Protein 7VF2 (pdb70)

Solvent-accessible surface area: 70330 Å² total; per-residue (Å²): 88,37,86,25,101,50,86,26,88,112,69,111,6,59,73,31,109,85,37,51,30,6,28,74,10,72,4,38,34,14,22,38,93,8,137,116,103,16,118,70,168,58,20,41,38,1,65,110,13,2,76,80,0,36,108,21,0,82,114,25,115,146,61,62,27,26,126,0,0,53,4,0,84,77,0,33,90,18,0,74,89,0,1,0,37,7,55,47,95,118,72,78,73,80,0,10,19,28,0,6,82,5,0,29,59,0,4,60,36,85,6,0,15,153,9,72,97,70,16,0,8,70,0,0,51,4,0,2,96,0,0,26,18,0,0,82,2,7,53,100,0,0,49,24,0,17,142,46,20,0,16,47,14,0,4,105,0,1,61,23,111,76,7,0,0,3,2,26,5,10,0,1,64,0,0,19,10,0,0,10,8,11,58,0,0,98,35,0,5,158,29,115,148,156,94,103,6,2,0,37,34,0,0,63,2,2,31,90,120,25,18,2,4,1,2,27,5,0,11,6,0,0,6,4,1,0,0,10,0,0,0,26,11,1,36,124,7,0,49,74,1,0,87,107,45,50,133,82,68,80,40,37,1,30,47,1,8,0,0,0,54,5,0,50,50,0,0,62,9,0,41,54,30,0,12,13,33,23,29,55,3,2,16,1,78,0,69,24,7,32,43,113,128,64,81,73,6,33,27,19,0,2,24,0,0,52,43,15,20,0,1,2,1,0,1,1,1,3,12,0,56,54,0,3,19,2,40,13,0,29,107,5,0,23,49,0,0,88,45,0,0,83,42,8,59,0,0,8,0,0,0,23,11,69,50,1,0,25,15,0,8,71,0,0,21,16,11,20,65,21,19,98,119,117,27,168,36,48,63,61,61,123,67,59,27,2,0,29,30,0,8,1,0,0,0,0,0,5,0,0,2,41,0,21,19,10,19,108,100,20,94,86,68,141,91,121,45,51,96,68,3,6,16,14,0,0,31,0,0,2,2,0,30,55,78,37,0,17,54,0,0,0,24,0,0,7,24,111,124,0,1,58,0,0,0,25,0,0,68,84,22,18,171,94,3,117,1,43,50,126,106,40,47,6,0,0,1,4,0,0,2,15,0,0,13,7,0,3,8,17,5,45,59,4,85,5,1,86,78,5,7,60,24,0,24,134,9,17,152,61,15,118,146,7,72,60,1,86,53,0,12,68,1,0,82,9,7,115,143,31,156,20,70,28,106,4,0,37,82,2,3,76,36,0,81,129,34,8,88,46,3,18,25,90,108,1,20,1,0,0,1,0,0,5,0,0,23,45,14,0,10,42,83,119,108,35,136,57,73,28,44,40,11,80,40,4,53,0,0,4,53,0,1,29,23,72,0,0,48,2,0,0,80,0,0,66,48,0,17,71,21,7,28,11,6,12,53,12,49,11,38,20,3,42,30,54,23,42,39,8,0,2,4,1,0,52,7,0,0,28,0,0,53,14,0,0,51,7,0,5,87,12,38,63,35,80,12,72,2,34,44,0,0,41,4,0,10,23,0,0,12,6,4,0,2,4,14,37,62,2,85,36,65,78,22,11,51,106,0,9,38,11,0,0,20,0,0,0,0,0,0,14,3,0,25,60,152,55,19,135,48,104,135,39,9,31,90,4,1,0,0,34,0,0,75,48,1,0,48,14,0,18,87,8,0,2,2,0,1,2,5,0,13,2,0,0,20,0,0,0,0,10,6,5,0,11,0,36,96,86,11,81,104,92,5,38,41,3,0,24,7,2,3,21,2,0,0,12,0,0,54,30,12,7,150,42,4,41,60,3,2,75,8,0,1,1,2,3,0,1,0,0,8,19,0,0,41,12,4,0,4,0,1,0,4,7,1,0,0,0,0,16,1,3,0,34,1,0,3,14,16,0,5,76,26,0,89,108,68,11,112,152,114,130,48,92,22,63,9,29,0,17,11,0,0,10,0,2,18,30,0,0,30,27,23,2,0,0,1,0,2,13,23,1,5,29,31,74,109,92,39,1,85,115,0,16,104,2,5,71,41,1,0,45,4,0,70,66,2,36,120,47,123,53,57,31,65,0,0,42,50,0,0,29,0,0,39,8,0,0,14,14,75,24,1,2,20,32,56,63,115,74,163,90,65,53,64,110,72,58,4,2,8,14,0,8,0,45,81,113,7,0,53,25,0,0,64,0,0,0,19,0,2,29,41,74,96,5,38,58,79,1,1,16,22,0,0,95,0,0,39,41,0,0,71,7,25,7,0,2,16,5,2,3,24,12,5,76,164,41,59,47,0,4,4,16,0,5,77,35,2,37,81,84,31,36,92,108,13,9,115,2,1,34,11,2,4,75,2,1,106,44,5,4,118,58,63,136,138,33,120,19,28,4,79,13,8,15,1,4,50,11,7,54,52,86,172,74,6,50,96,4,6,89,80,7,41,66,68,0,78,127,11,72,82,168,59,115,88,51,25,58,53,16,52,88,9,0,44,24,2,21,100,57,17,122,82,49,49,24,98,73,120,26,39,116,158,38,109,79,23,116,36,51,90,63,67,57,5,28,57,0,7,59,101,13,30,4,57,36,115,33,105,87,17,41,100,51,8,102,41,8,65,93,17,11,9,36,46,133,141,45,30,50,148,94,41,63,56,95,80,20,46,0,14,81,7,4,142,93,13,50,126,58,74,90,1,12,100,45,2,114,48,36,9,68,127,4,20,71,26,2,114,31,102,76,108,46,53,138,19,112,14,112,40,61,2,59,72,115,123,46,120,113,124,111,95,125,97,28,42,12,40,121,89,14,37,13,3,13,0,0,20,103,1,0,0,0,103,72,17,0,25,94,151,16,8,56,105,0,63,100,15,0,55,164,83,43,137,118,104,159,34,14,111,42,4,14,125,29,68,0,0,0,0,2,8,6,11,24,80,51,40,105,94,46,47,51,15,3,34,67,0,0,9,11,21,46,1,0,2,16,68,56,0,10,44,8,0,104,68,1,7,58,82,74,49,13,29,65,72,86,76,124,108,50,59,17,94,80,43,92,87,6,19,134,34,1,16,127,2,1,68,92,48,55,113,116,157,89,58,81,68,4,42,30,86,11,26,34,23,1,5,92,2,0,22,34,17,25,71,33,58,53,15,44,40,21,26,103,84,43,124,76,139,68,64,74,0,0,29,28,0,29,64,9,0,2,43,36,3,2,1,22,2,0,78,18,0,73,26,24,10,87,91,2,95,75,96,16,95,98,7,89,27,45,15,48,1,23,70,10,53,70,110,31,140,56,0,86,130,9,55,46,92,3,138,110,12,62,109,81,20,101,78,14,32,141,66,28,42,137,44,65,22,56,120,5,74,61,79,15,64,97,32,68,122,68,7,118,96,9,88,56,41,4,94,121,22,40,70,87,2,93,93,6,3,118,67,1,28,34,33,1,6,33,0,4,26,18,53,35,55,9,95,82,12,109,111,71,27,43,89,57,78,116,86,25,89,143,42,161,177,121,81,112,108,12,32,140,104,27,88,61,4,69,119,93,36,58,76,40,58,112,94,14,71,78,12,44,84,51,20,111,134,46,25,66,78,90,53,27,29,73,84,103,0,110,60,20,99,0,0,6,0,0,9,79,10,6,94,85,5,45,27,60,4,99,120,13,77,94,94,16,75,114,6,85,104,71,37,103,80,102,138,157,38,108,47,1,70,71,0,69,152,33,10,44,89,5,84,118,16,97,92,53,17,128,63,27,29,123,84,40,21,46,24,111,6,18,10,1,52,3,7,13,15,4,9,92,53,7,2,84,16,0,76,44,0,4,27,21,0,56,0,0,8,68,42,2,50,94,38,17,114,32,8,64,62,19,12,103,60,16,81,107,60,16,133,74,10,110,105,56,30,54,85,67,41,126,105,37,70,138,81,58

Structure (mmCIF, N/CA/C/O backbone):
data_7VF2
#
_entry.id   7VF2
#
loop_
_entity.id
_entity.type
_entity.pdbx_description
1 polymer 'Protein virilizer homolog'
2 polymer 'Zinc finger CCCH domain-containing protein 13'
3 polymer 'Pre-mRNA-splicing regulator WTAP'
#
loop_
_atom_site.group_PDB
_atom_site.id
_atom_site.type_symbol
_atom_site.label_atom_id
_atom_site.label_alt_id
_atom_site.label_comp_id
_atom_site.label_asym_id
_atom_site.label_entity_id
_atom_site.label_seq_id
_atom_site.pdbx_PDB_ins_code
_atom_site.Cartn_x
_atom_site.Cartn_y
_atom_site.Cartn_z
_atom_site.occupancy
_atom_site.B_iso_or_equiv
_atom_site.auth_seq_id
_atom_site.auth_comp_id
_atom_site.auth_asym_id
_atom_site.auth_atom_id
_atom_site.pdbx_PDB_model_num
ATOM 1 N N . VAL A 1 333 ? 114.640 173.945 120.842 1.00 119.55 333 VAL A N 1
ATOM 2 C CA . VAL A 1 333 ? 115.785 173.640 121.687 1.00 119.55 333 VAL A CA 1
ATOM 3 C C . VAL A 1 333 ? 115.711 172.175 122.121 1.00 119.55 333 VAL A C 1
ATOM 4 O O . VAL A 1 333 ? 114.633 171.670 122.444 1.00 119.55 333 VAL A O 1
ATOM 8 N N . PRO A 1 334 ? 116.844 171.475 122.085 1.00 114.76 334 PRO A N 1
ATOM 9 C CA . PRO A 1 334 ? 116.838 170.073 122.486 1.00 114.76 334 PRO A CA 1
ATOM 10 C C . PRO A 1 334 ? 116.547 169.941 123.967 1.00 114.76 334 PRO A C 1
ATOM 11 O O . PRO A 1 334 ? 116.862 170.843 124.765 1.00 114.76 334 PRO A O 1
ATOM 15 N N . PRO A 1 335 ? 115.942 168.828 124.381 1.00 112.04 335 PRO A N 1
ATOM 16 C CA . PRO A 1 335 ? 115.644 168.632 125.807 1.00 112.04 335 PRO A CA 1
ATOM 17 C C . PRO A 1 335 ? 116.911 168.334 126.597 1.00 112.04 335 PRO A C 1
ATOM 18 O O . PRO A 1 335 ? 117.512 167.268 126.452 1.00 112.04 335 PRO A O 1
ATOM 22 N N . MET A 1 336 ? 117.310 169.288 127.445 1.00 109.37 336 MET A N 1
ATOM 23 C CA . MET A 1 336 ? 118.497 169.087 128.272 1.00 109.37 336 MET A CA 1
ATOM 24 C C . MET A 1 336 ? 118.290 167.975 129.293 1.00 109.37 336 MET A C 1
ATOM 25 O O . MET A 1 336 ? 119.266 167.439 129.827 1.00 109.37 336 MET A O 1
ATOM 30 N N . THR A 1 337 ? 117.042 167.625 129.586 1.00 103.50 337 THR A N 1
ATOM 31 C CA . THR A 1 337 ? 116.748 166.424 130.351 1.00 103.50 337 THR A CA 1
ATOM 32 C C . THR A 1 337 ? 116.711 165.221 129.414 1.00 103.50 337 THR A C 1
ATOM 33 O O . THR A 1 337 ? 116.357 165.328 128.237 1.00 103.50 337 THR A O 1
ATOM 37 N N . TYR A 1 338 ? 117.096 164.063 129.945 1.00 88.91 338 TYR A N 1
ATOM 38 C CA . TYR A 1 338 ? 117.317 162.888 129.111 1.00 88.91 338 TYR A CA 1
ATOM 39 C C . TYR A 1 338 ? 116.578 161.690 129.682 1.00 88.91 338 TYR A C 1
ATOM 40 O O . TYR A 1 338 ? 116.851 161.267 130.809 1.00 88.91 338 TYR A O 1
ATOM 49 N N . ASP A 1 339 ? 115.646 161.152 128.902 1.00 85.54 339 ASP A N 1
ATOM 50 C CA . ASP A 1 339 ? 115.100 159.823 129.140 1.00 85.54 339 ASP A CA 1
ATOM 51 C C . ASP A 1 339 ? 115.811 158.866 128.198 1.00 85.54 339 ASP A C 1
ATOM 52 O O . ASP A 1 339 ? 115.558 158.903 126.984 1.00 85.54 339 ASP A O 1
ATOM 57 N N . PRO A 1 340 ? 116.702 158.005 128.697 1.00 82.49 340 PRO A N 1
ATOM 58 C CA . PRO A 1 340 ? 117.620 157.287 127.797 1.00 82.49 340 PRO A CA 1
ATOM 59 C C . PRO A 1 340 ? 116.934 156.404 126.772 1.00 82.49 340 PRO A C 1
ATOM 60 O O . PRO A 1 340 ? 117.462 156.257 125.663 1.00 82.49 340 PRO A O 1
ATOM 64 N N . TYR A 1 341 ? 115.783 155.815 127.094 1.00 78.13 341 TYR A N 1
ATOM 65 C CA . TYR A 1 341 ? 115.183 154.848 126.185 1.00 78.13 341 TYR A CA 1
ATOM 66 C C . TYR A 1 341 ? 114.168 155.473 125.237 1.00 78.13 341 TYR A C 1
ATOM 67 O O . TYR A 1 341 ? 113.451 154.736 124.552 1.00 78.13 341 TYR A O 1
ATOM 76 N N . ASP A 1 342 ? 114.084 156.804 125.175 1.00 82.79 342 ASP A N 1
ATOM 77 C CA . ASP A 1 342 ? 113.154 157.426 124.238 1.00 82.79 342 ASP A CA 1
ATOM 78 C C . ASP A 1 342 ? 113.689 157.386 122.814 1.00 82.79 342 ASP A C 1
ATOM 79 O O . ASP A 1 342 ? 112.918 157.239 121.859 1.00 82.79 342 ASP A O 1
ATOM 84 N N . ARG A 1 343 ? 115.000 157.518 122.647 1.00 73.80 343 ARG A N 1
ATOM 85 C CA . ARG A 1 343 ? 115.601 157.406 121.326 1.00 73.80 343 ARG A CA 1
ATOM 86 C C . ARG A 1 343 ? 115.777 155.933 120.986 1.00 73.80 343 ARG A C 1
ATOM 87 O O . ARG A 1 343 ? 116.054 155.116 121.869 1.00 73.80 343 ARG A O 1
ATOM 95 N N . GLU A 1 344 ? 115.612 155.595 119.714 1.00 67.25 344 GLU A N 1
ATOM 96 C CA . GLU A 1 344 ? 115.723 154.222 119.252 1.00 67.25 344 GLU A CA 1
ATOM 97 C C . GLU A 1 344 ? 116.570 154.164 117.990 1.00 67.25 344 GLU A C 1
ATOM 98 O O . GLU A 1 344 ? 116.821 155.178 117.334 1.00 67.25 344 GLU A O 1
ATOM 104 N N . LEU A 1 345 ? 117.007 152.956 117.653 1.00 56.95 345 LEU A N 1
ATOM 105 C CA . LEU A 1 345 ? 117.947 152.773 116.561 1.00 56.95 345 LEU A CA 1
ATOM 106 C C . LEU A 1 345 ? 117.251 152.841 115.210 1.00 56.95 345 LEU A C 1
ATOM 107 O O . LEU A 1 345 ? 116.064 152.528 115.085 1.00 56.95 345 LEU A O 1
ATOM 112 N N . VAL A 1 346 ? 118.001 153.261 114.204 1.00 59.15 346 VAL A N 1
ATOM 113 C CA . VAL A 1 346 ? 117.552 153.263 112.815 1.00 59.15 346 VAL A CA 1
ATOM 114 C C . VAL A 1 346 ? 118.571 152.457 112.022 1.00 59.15 346 VAL A C 1
ATOM 115 O O . VAL A 1 346 ? 119.646 152.120 112.546 1.00 59.15 346 VAL A O 1
ATOM 119 N N . PRO A 1 347 ? 118.266 152.101 110.772 1.00 58.55 347 PRO A N 1
ATOM 120 C CA . PRO A 1 347 ? 119.243 151.354 109.972 1.00 58.55 347 PRO A CA 1
ATOM 121 C C . PRO A 1 347 ? 120.563 152.099 109.839 1.00 58.55 347 PRO A C 1
ATOM 122 O O . PRO A 1 347 ? 120.622 153.329 109.892 1.00 58.55 347 PRO A O 1
ATOM 126 N N . LEU A 1 348 ? 121.636 151.324 109.681 1.00 57.26 348 LEU A N 1
ATOM 127 C CA . LEU A 1 348 ? 122.973 151.893 109.550 1.00 57.26 348 LEU A CA 1
ATOM 128 C C . LEU A 1 348 ? 123.038 152.896 108.410 1.00 57.26 348 LEU A C 1
ATOM 129 O O . LEU A 1 348 ? 122.309 152.784 107.420 1.00 57.26 348 LEU A O 1
ATOM 134 N N . LEU A 1 349 ? 123.922 153.879 108.553 1.00 59.92 349 LEU A N 1
ATOM 135 C CA . LEU A 1 349 ? 124.085 154.922 107.557 1.00 59.92 349 LEU A CA 1
ATOM 136 C C . LEU A 1 349 ? 125.494 155.000 106.991 1.00 59.92 349 LEU A C 1
ATOM 137 O O . LEU A 1 349 ? 125.647 155.204 105.782 1.00 59.92 349 LEU A O 1
ATOM 142 N N . TYR A 1 350 ? 126.524 154.840 107.818 1.00 57.60 350 TYR A N 1
ATOM 143 C CA . TYR A 1 350 ? 127.890 155.027 107.349 1.00 57.60 350 TYR A CA 1
ATOM 144 C C . TYR A 1 350 ? 128.659 153.713 107.352 1.00 57.60 350 TYR A C 1
ATOM 145 O O . TYR A 1 350 ? 129.216 153.313 106.326 1.00 57.60 350 TYR A O 1
ATOM 154 N N . PHE A 1 351 ? 128.698 153.037 108.496 1.00 52.04 351 PHE A N 1
ATOM 155 C CA . PHE A 1 351 ? 129.402 151.767 108.582 1.00 52.04 351 PHE A CA 1
ATOM 156 C C . PHE A 1 351 ? 128.607 150.675 107.883 1.00 52.04 351 PHE A C 1
ATOM 157 O O . PHE A 1 351 ? 127.410 150.509 108.131 1.00 52.04 351 PHE A O 1
ATOM 165 N N . SER A 1 352 ? 129.275 149.927 107.010 1.00 55.54 352 SER A N 1
ATOM 166 C CA . SER A 1 352 ? 128.652 148.779 106.370 1.00 55.54 352 SER A CA 1
ATOM 167 C C . SER A 1 352 ? 128.340 147.708 107.406 1.00 55.54 352 SER A C 1
ATOM 168 O O . SER A 1 352 ? 128.997 147.645 108.449 1.00 55.54 352 SER A O 1
ATOM 171 N N . CYS A 1 353 ? 127.335 146.880 107.136 1.00 54.59 353 CYS A N 1
ATOM 172 C CA . CYS A 1 353 ? 126.977 145.816 108.060 1.00 54.59 353 CYS A CA 1
ATOM 173 C C . CYS A 1 353 ? 128.194 144.938 108.337 1.00 54.59 353 CYS A C 1
ATOM 174 O O . CYS A 1 353 ? 129.051 144.773 107.462 1.00 54.59 353 CYS A O 1
ATOM 177 N N . PRO A 1 354 ? 128.307 144.361 109.536 1.00 49.90 354 PRO A N 1
ATOM 178 C CA . PRO A 1 354 ? 129.520 143.606 109.868 1.00 49.90 354 PRO A CA 1
ATOM 179 C C . PRO A 1 354 ? 129.607 142.249 109.203 1.00 49.90 354 PRO A C 1
ATOM 180 O O . PRO A 1 354 ? 130.721 141.731 109.050 1.00 49.90 354 PRO A O 1
ATOM 184 N N . TYR A 1 355 ? 128.488 141.654 108.800 1.00 50.01 355 TYR A N 1
ATOM 185 C CA . TYR A 1 355 ? 128.511 140.338 108.181 1.00 50.01 355 TYR A CA 1
ATOM 186 C C . TYR A 1 355 ? 128.550 140.390 106.661 1.00 50.01 355 TYR A C 1
ATOM 187 O O . TYR A 1 355 ? 128.879 139.378 106.034 1.00 50.01 355 TYR A O 1
ATOM 196 N N . LYS A 1 356 ? 128.224 141.527 106.057 1.00 63.20 356 LYS A N 1
ATOM 197 C CA . LYS A 1 356 ? 128.315 141.652 104.614 1.00 63.20 356 LYS A CA 1
ATOM 198 C C . LYS A 1 356 ? 129.764 141.524 104.161 1.00 63.20 356 LYS A C 1
ATOM 199 O O . LYS A 1 356 ? 130.688 142.050 104.785 1.00 63.20 356 LYS A O 1
ATOM 205 N N . THR A 1 357 ? 129.954 140.811 103.060 1.00 72.21 357 THR A N 1
ATOM 206 C CA . THR A 1 357 ? 131.277 140.634 102.488 1.00 72.21 357 THR A CA 1
ATOM 207 C C . THR A 1 357 ? 131.686 141.880 101.714 1.00 72.21 357 THR A C 1
ATOM 208 O O . THR A 1 357 ? 130.898 142.807 101.519 1.00 72.21 357 THR A O 1
ATOM 212 N N . THR A 1 358 ? 132.946 141.894 101.274 1.00 78.32 358 THR A N 1
ATOM 213 C CA . THR A 1 358 ? 133.460 143.058 100.560 1.00 78.32 358 THR A CA 1
ATOM 214 C C . THR A 1 358 ? 132.715 143.273 99.251 1.00 78.32 358 THR A C 1
ATOM 215 O O . THR A 1 358 ? 132.420 144.414 98.873 1.00 78.32 358 THR A O 1
ATOM 219 N N . PHE A 1 359 ? 132.383 142.185 98.555 1.00 80.82 359 PHE A N 1
ATOM 220 C CA . PHE A 1 359 ? 131.662 142.308 97.295 1.00 80.82 359 PHE A CA 1
ATOM 221 C C . PHE A 1 359 ? 130.272 142.882 97.515 1.00 80.82 359 PHE A C 1
ATOM 222 O O . PHE A 1 359 ? 129.822 143.752 96.763 1.00 80.82 359 PHE A O 1
ATOM 230 N N . GLU A 1 360 ? 129.564 142.392 98.533 1.00 80.00 360 GLU A N 1
ATOM 231 C CA . GLU A 1 360 ? 128.221 142.895 98.797 1.00 80.00 360 GLU A CA 1
ATOM 232 C C . GLU A 1 360 ? 128.260 144.351 99.237 1.00 80.00 360 GLU A C 1
ATOM 233 O O . GLU A 1 360 ? 127.393 145.145 98.858 1.00 80.00 360 GLU A O 1
ATOM 239 N N . ILE A 1 361 ? 129.274 144.723 100.019 1.00 81.56 361 ILE A N 1
ATOM 240 C CA . ILE A 1 361 ? 129.438 146.118 100.418 1.00 81.56 361 ILE A CA 1
ATOM 241 C C . ILE A 1 361 ? 129.638 146.996 99.190 1.00 81.56 361 ILE A C 1
ATOM 242 O O . ILE A 1 361 ? 128.989 148.039 99.036 1.00 81.56 361 ILE A O 1
ATOM 247 N N . GLU A 1 362 ? 130.537 146.580 98.294 1.00 90.94 362 GLU A N 1
ATOM 248 C CA . GLU A 1 362 ? 130.814 147.370 97.099 1.00 90.94 362 GLU A CA 1
ATOM 249 C C . GLU A 1 362 ? 129.590 147.468 96.198 1.00 90.94 362 GLU A C 1
ATOM 250 O O . GLU A 1 362 ? 129.293 148.541 95.659 1.00 90.94 362 GLU A O 1
ATOM 256 N N . ILE A 1 363 ? 128.858 146.364 96.033 1.00 92.39 363 ILE A N 1
ATOM 257 C CA . ILE A 1 363 ? 127.702 146.384 95.146 1.00 92.39 363 ILE A CA 1
ATOM 258 C C . ILE A 1 363 ? 126.584 147.233 95.737 1.00 92.39 363 ILE A C 1
ATOM 259 O O . ILE A 1 363 ? 125.911 147.966 95.005 1.00 92.39 363 ILE A O 1
ATOM 264 N N . SER A 1 364 ? 126.402 147.213 97.061 1.00 96.73 364 SER A N 1
ATOM 265 C CA . SER A 1 364 ? 125.376 148.060 97.659 1.00 96.73 364 SER A CA 1
ATOM 266 C C . SER A 1 364 ? 125.765 149.529 97.573 1.00 96.73 364 SER A C 1
ATOM 267 O O . SER A 1 364 ? 124.919 150.386 97.283 1.00 96.73 364 SER A O 1
ATOM 270 N N . ARG A 1 365 ? 127.044 149.835 97.814 1.00 100.80 365 ARG A N 1
ATOM 271 C CA . ARG A 1 365 ? 127.514 151.209 97.682 1.00 100.80 365 ARG A CA 1
ATOM 272 C C . ARG A 1 365 ? 127.304 151.729 96.268 1.00 100.80 365 ARG A C 1
ATOM 273 O O . ARG A 1 365 ? 126.806 152.843 96.078 1.00 100.80 365 ARG A O 1
ATOM 281 N N . MET A 1 366 ? 127.669 150.937 95.260 1.00 103.83 366 MET A N 1
ATOM 282 C CA . MET A 1 366 ? 127.497 151.394 93.888 1.00 103.83 366 MET A CA 1
ATOM 283 C C . MET A 1 366 ? 126.035 151.382 93.459 1.00 103.83 366 MET A C 1
ATOM 284 O O . MET A 1 366 ? 125.674 152.066 92.495 1.00 103.83 366 MET A O 1
ATOM 289 N N . LYS A 1 367 ? 125.184 150.621 94.149 1.00 103.15 367 LYS A N 1
ATOM 290 C CA . LYS A 1 367 ? 123.759 150.651 93.842 1.00 103.15 367 LYS A CA 1
ATOM 291 C C . LYS A 1 367 ? 123.109 151.923 94.368 1.00 103.15 367 LYS A C 1
ATOM 292 O O . LYS A 1 367 ? 122.546 152.708 93.596 1.00 103.15 367 LYS A O 1
ATOM 298 N N . ASP A 1 368 ? 123.175 152.146 95.682 1.00 109.60 368 ASP A N 1
ATOM 299 C CA . ASP A 1 368 ? 122.424 153.256 96.260 1.00 109.60 368 ASP A CA 1
ATOM 300 C C . ASP A 1 368 ? 123.067 154.605 95.948 1.00 109.60 368 ASP A C 1
ATOM 301 O O . ASP A 1 368 ? 122.372 155.557 95.579 1.00 109.60 368 ASP A O 1
ATOM 306 N N . GLN A 1 369 ? 124.391 154.708 96.088 1.00 111.77 369 GLN A N 1
ATOM 307 C CA . GLN A 1 369 ? 125.064 155.973 95.803 1.00 111.77 369 GLN A CA 1
ATOM 308 C C . GLN A 1 369 ? 124.960 156.342 94.328 1.00 111.77 369 GLN A C 1
ATOM 309 O O . GLN A 1 369 ? 125.214 157.491 93.948 1.00 111.77 369 GLN A O 1
ATOM 315 N N . GLY A 1 370 ? 124.603 155.383 93.481 1.00 116.14 370 GLY A N 1
ATOM 316 C CA . GLY A 1 370 ? 124.370 155.651 92.084 1.00 116.14 370 GLY A CA 1
ATOM 317 C C . GLY A 1 370 ? 125.637 155.691 91.256 1.00 116.14 370 GLY A C 1
ATOM 318 O O . GLY A 1 370 ? 126.696 155.203 91.664 1.00 116.14 370 GLY A O 1
ATOM 319 N N . PRO A 1 371 ? 125.546 156.281 90.061 1.00 120.98 371 PRO A N 1
ATOM 320 C CA . PRO A 1 371 ? 126.685 156.260 89.136 1.00 120.98 371 PRO A CA 1
ATOM 321 C C . PRO A 1 371 ? 127.678 157.389 89.363 1.00 120.98 371 PRO A C 1
ATOM 322 O O . PRO A 1 371 ? 127.789 158.302 88.539 1.00 120.98 371 PRO A O 1
ATOM 326 N N . ASP A 1 372 ? 128.411 157.333 90.470 1.00 121.54 372 ASP A N 1
ATOM 327 C CA . ASP A 1 372 ? 129.490 158.275 90.711 1.00 121.54 372 ASP A CA 1
ATOM 328 C C . ASP A 1 372 ? 130.689 157.906 89.841 1.00 121.54 372 ASP A C 1
ATOM 329 O O . ASP A 1 372 ? 130.717 156.858 89.191 1.00 121.54 372 ASP A O 1
ATOM 334 N N . LYS A 1 373 ? 131.700 158.775 89.826 1.00 120.12 373 LYS A N 1
ATOM 335 C CA . LYS A 1 373 ? 132.913 158.455 89.084 1.00 120.12 373 LYS A CA 1
ATOM 336 C C . LYS A 1 373 ? 133.765 157.411 89.800 1.00 120.12 373 LYS A C 1
ATOM 337 O O . LYS A 1 373 ? 134.818 157.015 89.283 1.00 120.12 373 LYS A O 1
ATOM 343 N N . GLU A 1 374 ? 133.318 156.929 90.964 1.00 118.80 374 GLU A N 1
ATOM 344 C CA . GLU A 1 374 ? 133.904 155.725 91.539 1.00 118.80 374 GLU A CA 1
ATOM 345 C C . GLU A 1 374 ? 133.732 154.534 90.605 1.00 118.80 374 GLU A C 1
ATOM 346 O O . GLU A 1 374 ? 134.411 153.513 90.764 1.00 118.80 374 GLU A O 1
ATOM 352 N N . ASN A 1 375 ? 132.820 154.646 89.633 1.00 117.21 375 ASN A N 1
ATOM 353 C CA . ASN A 1 375 ? 132.689 153.634 88.592 1.00 117.21 375 ASN A CA 1
ATOM 354 C C . ASN A 1 375 ? 133.955 153.511 87.756 1.00 117.21 375 ASN A C 1
ATOM 355 O O . ASN A 1 375 ? 134.171 152.481 87.107 1.00 117.21 375 ASN A O 1
ATOM 360 N N . SER A 1 376 ? 134.794 154.551 87.746 1.00 115.09 376 SER A N 1
ATOM 361 C CA . SER A 1 376 ? 135.990 154.545 86.908 1.00 115.09 376 SER A CA 1
ATOM 362 C C . SER A 1 376 ? 136.873 153.345 87.223 1.00 115.09 376 SER A C 1
ATOM 363 O O . SER A 1 376 ? 137.080 152.471 86.376 1.00 115.09 376 SER A O 1
ATOM 366 N N . GLY A 1 377 ? 137.365 153.266 88.461 1.00 110.18 377 GLY A N 1
ATOM 367 C CA . GLY A 1 377 ? 138.151 152.112 88.864 1.00 110.18 377 GLY A CA 1
ATOM 368 C C . GLY A 1 377 ? 137.443 150.795 88.621 1.00 110.18 377 GLY A C 1
ATOM 369 O O . GLY A 1 377 ? 138.086 149.746 88.531 1.00 110.18 377 GLY A O 1
ATOM 370 N N . ALA A 1 378 ? 136.116 150.829 88.507 1.00 109.41 378 ALA A N 1
ATOM 371 C CA . ALA A 1 378 ? 135.362 149.630 88.173 1.00 109.41 378 ALA A CA 1
ATOM 372 C C . ALA A 1 378 ? 135.520 149.261 86.703 1.00 109.41 378 ALA A C 1
ATOM 373 O O . ALA A 1 378 ? 135.845 148.113 86.377 1.00 109.41 378 ALA A O 1
ATOM 375 N N . ILE A 1 379 ? 135.311 150.226 85.802 1.00 108.86 379 ILE A N 1
ATOM 376 C CA . ILE A 1 379 ? 135.172 149.892 84.387 1.00 108.86 379 ILE A CA 1
ATOM 377 C C . ILE A 1 379 ? 136.469 149.301 83.843 1.00 108.86 379 ILE A C 1
ATOM 378 O O . ILE A 1 379 ? 136.458 148.232 83.222 1.00 108.86 379 ILE A O 1
ATOM 383 N N . GLU A 1 380 ? 137.608 149.953 84.106 1.00 109.09 380 GLU A N 1
ATOM 384 C CA . GLU A 1 380 ? 138.881 149.415 83.639 1.00 109.09 380 GLU A CA 1
ATOM 385 C C . GLU A 1 380 ? 139.155 148.032 84.207 1.00 109.09 380 GLU A C 1
ATOM 386 O O . GLU A 1 380 ? 139.925 147.270 83.612 1.00 109.09 380 GLU A O 1
ATOM 392 N N . ALA A 1 381 ? 138.548 147.693 85.342 1.00 101.71 381 ALA A N 1
ATOM 393 C CA . ALA A 1 381 ? 138.557 146.314 85.803 1.00 101.71 381 ALA A CA 1
ATOM 394 C C . ALA A 1 381 ? 137.503 145.483 85.087 1.00 101.71 381 ALA A C 1
ATOM 395 O O . ALA A 1 381 ? 137.819 144.422 84.537 1.00 101.71 381 ALA A O 1
ATOM 397 N N . SER A 1 382 ? 136.259 145.969 85.061 1.00 98.36 382 SER A N 1
ATOM 398 C CA . SER A 1 382 ? 135.167 145.205 84.469 1.00 98.36 382 SER A CA 1
ATOM 399 C C . SER A 1 382 ? 135.461 144.851 83.018 1.00 98.36 382 SER A C 1
ATOM 400 O O . SER A 1 382 ? 135.422 143.676 82.635 1.00 98.36 382 SER A O 1
ATOM 403 N N . VAL A 1 383 ? 135.773 145.857 82.195 1.00 97.64 383 VAL A N 1
ATOM 404 C CA . VAL A 1 383 ? 136.056 145.588 80.789 1.00 97.64 383 VAL A CA 1
ATOM 405 C C . VAL A 1 383 ? 137.252 144.661 80.655 1.00 97.64 383 VAL A C 1
ATOM 406 O O . VAL A 1 383 ? 137.362 143.918 79.674 1.00 97.64 383 VAL A O 1
ATOM 410 N N . LYS A 1 384 ? 138.157 144.671 81.635 1.00 92.95 384 LYS A N 1
ATOM 411 C CA . LYS A 1 384 ? 139.259 143.719 81.612 1.00 92.95 384 LYS A CA 1
ATOM 412 C C . LYS A 1 384 ? 138.779 142.331 82.007 1.00 92.95 384 LYS A C 1
ATOM 413 O O . LYS A 1 384 ? 139.143 141.336 81.371 1.00 92.95 384 LYS A O 1
ATOM 419 N N . LEU A 1 385 ? 137.944 142.253 83.046 1.00 91.27 385 LEU A N 1
ATOM 420 C CA . LEU A 1 385 ? 137.445 140.961 83.504 1.00 91.27 385 LEU A CA 1
ATOM 421 C C . LEU A 1 385 ? 136.670 140.252 82.404 1.00 91.27 385 LEU A C 1
ATOM 422 O O . LEU A 1 385 ? 136.766 139.029 82.255 1.00 91.27 385 LEU A O 1
ATOM 427 N N . THR A 1 386 ? 135.902 141.004 81.616 1.00 92.38 386 THR A N 1
ATOM 428 C CA . THR A 1 386 ? 135.173 140.406 80.508 1.00 92.38 386 THR A CA 1
ATOM 429 C C . THR A 1 386 ? 136.046 140.198 79.279 1.00 92.38 386 THR A C 1
ATOM 430 O O . THR A 1 386 ? 135.646 139.459 78.373 1.00 92.38 386 THR A O 1
ATOM 434 N N . GLU A 1 387 ? 137.223 140.824 79.222 1.00 92.66 387 GLU A N 1
ATOM 435 C CA . GLU A 1 387 ? 138.167 140.533 78.152 1.00 92.66 387 GLU A CA 1
ATOM 436 C C . GLU A 1 387 ? 138.965 139.267 78.409 1.00 92.66 387 GLU A C 1
ATOM 437 O O . GLU A 1 387 ? 139.466 138.663 77.455 1.00 92.66 387 GLU A O 1
ATOM 443 N N . LEU A 1 388 ? 139.098 138.859 79.670 1.00 85.09 388 LEU A N 1
ATOM 444 C CA . LEU A 1 388 ? 139.706 137.573 79.980 1.00 85.09 388 LEU A CA 1
ATOM 445 C C . LEU A 1 388 ? 138.692 136.444 79.889 1.00 85.09 388 LEU A C 1
ATOM 446 O O . LEU A 1 388 ? 139.051 135.323 79.516 1.00 85.09 388 LEU A O 1
ATOM 451 N N . LEU A 1 389 ? 137.432 136.721 80.216 1.00 84.47 389 LEU A N 1
ATOM 452 C CA . LEU A 1 389 ? 136.377 135.723 80.128 1.00 84.47 389 LEU A CA 1
ATOM 453 C C . LEU A 1 389 ? 135.910 135.480 78.701 1.00 84.47 389 LEU A C 1
ATOM 454 O O . LEU A 1 389 ? 135.201 134.498 78.459 1.00 84.47 389 LEU A O 1
ATOM 459 N N . ASP A 1 390 ? 136.281 136.346 77.759 1.00 89.40 390 ASP A N 1
ATOM 460 C CA . ASP A 1 390 ? 135.945 136.161 76.353 1.00 89.40 390 ASP A CA 1
ATOM 461 C C . ASP A 1 390 ? 137.169 135.832 75.511 1.00 89.40 390 ASP A C 1
ATOM 462 O O . ASP A 1 390 ? 137.040 135.631 74.298 1.00 89.40 390 ASP A O 1
ATOM 467 N N . LEU A 1 391 ? 138.350 135.772 76.124 1.00 85.29 391 LEU A N 1
ATOM 468 C CA . LEU A 1 391 ? 139.565 135.348 75.448 1.00 85.29 391 LEU A CA 1
ATOM 469 C C . LEU A 1 391 ? 139.955 133.915 75.765 1.00 85.29 391 LEU A C 1
ATOM 470 O O . LEU A 1 391 ? 140.533 133.247 74.901 1.00 85.29 391 LEU A O 1
ATOM 475 N N . TYR A 1 392 ? 139.640 133.419 76.959 1.00 80.62 392 TYR A N 1
ATOM 476 C CA . TYR A 1 392 ? 139.918 132.037 77.319 1.00 80.62 392 TYR A CA 1
ATOM 477 C C . TYR A 1 392 ? 138.610 131.290 77.539 1.00 80.62 392 TYR A C 1
ATOM 478 O O . TYR A 1 392 ? 138.480 130.522 78.497 1.00 80.62 392 TYR A O 1
ATOM 487 N N . ARG A 1 393 ? 137.635 131.524 76.658 1.00 85.59 393 ARG A N 1
ATOM 488 C CA . ARG A 1 393 ? 136.344 130.854 76.779 1.00 85.59 393 ARG A CA 1
ATOM 489 C C . ARG A 1 393 ? 136.500 129.341 76.722 1.00 85.59 393 ARG A C 1
ATOM 490 O O . ARG A 1 393 ? 135.802 128.610 77.433 1.00 85.59 393 ARG A O 1
ATOM 498 N N . GLU A 1 394 ? 137.416 128.851 75.877 1.00 85.23 394 GLU A N 1
ATOM 499 C CA . GLU A 1 394 ? 137.668 127.415 75.819 1.00 85.23 394 GLU A CA 1
ATOM 500 C C . GLU A 1 394 ? 139.157 127.081 75.841 1.00 85.23 394 GLU A C 1
ATOM 501 O O . GLU A 1 394 ? 139.511 125.903 75.726 1.00 85.23 394 GLU A O 1
ATOM 507 N N . ASP A 1 395 ? 140.033 128.072 75.982 1.00 80.28 395 ASP A N 1
ATOM 508 C CA . ASP A 1 395 ? 141.467 127.845 76.091 1.00 80.28 395 ASP A CA 1
ATOM 509 C C . ASP A 1 395 ? 141.808 127.583 77.553 1.00 80.28 395 ASP A C 1
ATOM 510 O O . ASP A 1 395 ? 141.348 128.308 78.440 1.00 80.28 395 ASP A O 1
ATOM 515 N N . ARG A 1 396 ? 142.619 126.551 77.798 1.00 74.10 396 ARG A N 1
ATOM 516 C CA . ARG A 1 396 ? 142.999 126.167 79.152 1.00 74.10 396 ARG A CA 1
ATOM 517 C C . ARG A 1 396 ? 144.507 125.991 79.287 1.00 74.10 396 ARG A C 1
ATOM 518 O O . ARG A 1 396 ? 144.958 125.109 80.023 1.00 74.10 396 ARG A O 1
ATOM 526 N N . GLY A 1 397 ? 145.294 126.805 78.590 1.00 76.01 397 GLY A N 1
ATOM 527 C CA . GLY A 1 397 ? 146.735 126.656 78.602 1.00 76.01 397 GLY A CA 1
ATOM 528 C C . GLY A 1 397 ? 147.432 127.470 79.671 1.00 76.01 397 GLY A C 1
ATOM 529 O O . GLY A 1 397 ? 146.801 127.914 80.633 1.00 76.01 397 GLY A O 1
ATOM 530 N N . ALA A 1 398 ? 148.744 127.659 79.514 1.00 73.64 398 ALA A N 1
ATOM 531 C CA . ALA A 1 398 ? 149.509 128.437 80.483 1.00 73.64 398 ALA A CA 1
ATOM 532 C C . ALA A 1 398 ? 148.963 129.853 80.615 1.00 73.64 398 ALA A C 1
ATOM 533 O O . ALA A 1 398 ? 148.922 130.413 81.719 1.00 73.64 398 ALA A O 1
ATOM 535 N N . LYS A 1 399 ? 148.546 130.451 79.499 1.00 74.88 399 LYS A N 1
ATOM 536 C CA . LYS A 1 399 ? 147.976 131.792 79.553 1.00 74.88 399 LYS A CA 1
ATOM 537 C C . LYS A 1 399 ? 146.690 131.799 80.366 1.00 74.88 399 LYS A C 1
ATOM 538 O O . LYS A 1 399 ? 146.403 132.764 81.083 1.00 74.88 399 LYS A O 1
ATOM 544 N N . TRP A 1 400 ? 145.911 130.721 80.279 1.00 70.97 400 TRP A N 1
ATOM 545 C CA . TRP A 1 400 ? 144.719 130.611 81.110 1.00 70.97 400 TRP A CA 1
ATOM 546 C C . TRP A 1 400 ? 145.081 130.574 82.586 1.00 70.97 400 TRP A C 1
ATOM 547 O O . TRP A 1 400 ? 144.375 131.152 83.415 1.00 70.97 400 TRP A O 1
ATOM 558 N N . VAL A 1 401 ? 146.175 129.895 82.936 1.00 69.58 401 VAL A N 1
ATOM 559 C CA . VAL A 1 401 ? 146.601 129.846 84.330 1.00 69.58 401 VAL A CA 1
ATOM 560 C C . VAL A 1 401 ? 147.044 131.225 84.801 1.00 69.58 401 VAL A C 1
ATOM 561 O O . VAL A 1 401 ? 146.722 131.653 85.918 1.00 69.58 401 VAL A O 1
ATOM 565 N N . THR A 1 402 ? 147.780 131.950 83.957 1.00 71.45 402 THR A N 1
ATOM 566 C CA . THR A 1 402 ? 148.171 133.305 84.326 1.00 71.45 402 THR A CA 1
ATOM 567 C C . THR A 1 402 ? 146.973 134.241 84.413 1.00 71.45 402 THR A C 1
ATOM 568 O O . THR A 1 402 ? 147.029 135.236 85.142 1.00 71.45 402 THR A O 1
ATOM 572 N N . ALA A 1 403 ? 145.894 133.941 83.690 1.00 71.93 403 ALA A N 1
ATOM 573 C CA . ALA A 1 403 ? 144.665 134.714 83.824 1.00 71.93 403 ALA A CA 1
ATOM 574 C C . ALA A 1 403 ? 143.926 134.365 85.110 1.00 71.93 403 ALA A C 1
ATOM 575 O O . ALA A 1 403 ? 143.326 135.241 85.744 1.00 71.93 403 ALA A O 1
ATOM 577 N N . LEU A 1 404 ? 143.926 133.082 85.474 1.00 67.99 404 LEU A N 1
ATOM 578 C CA . LEU A 1 404 ? 143.381 132.661 86.760 1.00 67.99 404 LEU A CA 1
ATOM 579 C C . LEU A 1 404 ? 144.098 133.356 87.904 1.00 67.99 404 LEU A C 1
ATOM 580 O O . LEU A 1 404 ? 143.475 133.735 88.901 1.00 67.99 404 LEU A O 1
ATOM 585 N N . GLU A 1 405 ? 145.415 133.517 87.786 1.00 72.37 405 GLU A N 1
ATOM 586 C CA . GLU A 1 405 ? 146.166 134.207 88.826 1.00 72.37 405 GLU A CA 1
ATOM 587 C C . GLU A 1 405 ? 145.815 135.688 88.914 1.00 72.37 405 GLU A C 1
ATOM 588 O O . GLU A 1 405 ? 146.123 136.323 89.927 1.00 72.37 405 GLU A O 1
ATOM 594 N N . GLU A 1 406 ? 145.177 136.250 87.886 1.00 77.50 406 GLU A N 1
ATOM 595 C CA . GLU A 1 406 ? 144.817 137.661 87.871 1.00 77.50 406 GLU A CA 1
ATOM 596 C C . GLU A 1 406 ? 143.358 137.923 88.209 1.00 77.50 406 GLU A C 1
ATOM 597 O O . GLU A 1 406 ? 143.040 139.019 88.681 1.00 77.50 406 GLU A O 1
ATOM 603 N N . ILE A 1 407 ? 142.467 136.960 87.960 1.00 74.00 407 ILE A N 1
ATOM 604 C CA . ILE A 1 407 ? 141.036 137.195 88.189 1.00 74.00 407 ILE A CA 1
ATOM 605 C C . ILE A 1 407 ? 140.718 137.629 89.615 1.00 74.00 407 ILE A C 1
ATOM 606 O O . ILE A 1 407 ? 139.908 138.551 89.784 1.00 74.00 407 ILE A O 1
ATOM 611 N N . PRO A 1 408 ? 141.283 137.030 90.674 1.00 73.81 408 PRO A N 1
ATOM 612 C CA . PRO A 1 408 ? 140.851 137.412 92.031 1.00 73.81 408 PRO A CA 1
ATOM 613 C C . PRO A 1 408 ? 140.994 138.889 92.346 1.00 73.81 408 PRO A C 1
ATOM 614 O O . PRO A 1 408 ? 140.274 139.394 93.216 1.00 73.81 408 PRO A O 1
ATOM 618 N N . SER A 1 409 ? 141.891 139.602 91.675 1.00 75.70 409 SER A N 1
ATOM 619 C CA . SER A 1 409 ? 142.065 141.026 91.918 1.00 75.70 409 SER A CA 1
ATOM 620 C C . SER A 1 409 ? 141.083 141.885 91.134 1.00 75.70 409 SER A C 1
ATOM 621 O O . SER A 1 409 ? 141.148 143.115 91.228 1.00 75.70 409 SER A O 1
ATOM 624 N N . LEU A 1 410 ? 140.177 141.275 90.370 1.00 80.31 410 LEU A N 1
ATOM 625 C CA . LEU A 1 410 ? 139.186 142.017 89.606 1.00 80.31 410 LEU A CA 1
ATOM 626 C C . LEU A 1 410 ? 137.749 141.635 89.921 1.00 80.31 410 LEU A C 1
ATOM 627 O O . LEU A 1 410 ? 136.836 142.258 89.371 1.00 80.31 410 LEU A O 1
ATOM 632 N N . ILE A 1 411 ? 137.513 140.638 90.774 1.00 79.71 411 ILE A N 1
ATOM 633 C CA . ILE A 1 411 ? 136.146 140.210 91.047 1.00 79.71 411 ILE A CA 1
ATOM 634 C C . ILE A 1 411 ? 135.442 141.207 91.958 1.00 79.71 411 ILE A C 1
ATOM 635 O O . ILE A 1 411 ? 134.229 141.420 91.847 1.00 79.71 411 ILE A O 1
ATOM 640 N N . ILE A 1 412 ? 136.187 141.850 92.857 1.00 85.86 412 ILE A N 1
ATOM 641 C CA . ILE A 1 412 ? 135.564 142.767 93.809 1.00 85.86 412 ILE A CA 1
ATOM 642 C C . ILE A 1 412 ? 134.958 143.961 93.083 1.00 85.86 412 ILE A C 1
ATOM 643 O O . ILE A 1 412 ? 133.760 144.244 93.208 1.00 85.86 412 ILE A O 1
ATOM 648 N N . LYS A 1 413 ? 135.773 144.680 92.312 1.00 90.92 413 LYS A N 1
ATOM 649 C CA . LYS A 1 413 ? 135.297 145.864 91.604 1.00 90.92 413 LYS A CA 1
ATOM 650 C C . LYS A 1 413 ? 134.636 145.504 90.276 1.00 90.92 413 LYS A C 1
ATOM 651 O O . LYS A 1 413 ? 133.496 145.899 90.017 1.00 90.92 413 LYS A O 1
ATOM 657 N N . GLY A 1 414 ? 135.340 144.757 89.432 1.00 90.83 414 GLY A N 1
ATOM 658 C CA . GLY A 1 414 ? 134.835 144.398 88.121 1.00 90.83 414 GLY A CA 1
ATOM 659 C C . GLY A 1 414 ? 133.510 143.663 88.123 1.00 90.83 414 GLY A C 1
ATOM 660 O O . GLY A 1 414 ? 132.535 144.132 87.527 1.00 90.83 414 GLY A O 1
ATOM 661 N N . LEU A 1 415 ? 133.469 142.500 88.779 1.00 89.36 415 LEU A N 1
ATOM 662 C CA . LEU A 1 415 ? 132.265 141.674 88.753 1.00 89.36 415 LEU A CA 1
ATOM 663 C C . LEU A 1 415 ? 131.064 142.400 89.339 1.00 89.36 415 LEU A C 1
ATOM 664 O O . LEU A 1 415 ? 129.934 142.188 88.888 1.00 89.36 415 LEU A O 1
ATOM 669 N N . SER A 1 416 ? 131.280 143.257 90.335 1.00 93.39 416 SER A N 1
ATOM 670 C CA . SER A 1 416 ? 130.167 144.008 90.906 1.00 93.39 416 SER A CA 1
ATOM 671 C C . SER A 1 416 ? 129.596 144.997 89.901 1.00 93.39 416 SER A C 1
ATOM 672 O O . SER A 1 416 ? 128.372 145.105 89.753 1.00 93.39 416 SER A O 1
ATOM 675 N N . TYR A 1 417 ? 130.469 145.740 89.218 1.00 100.23 417 TYR A N 1
ATOM 676 C CA . TYR A 1 417 ? 130.019 146.639 88.162 1.00 100.23 417 TYR A CA 1
ATOM 677 C C . TYR A 1 417 ? 129.275 145.870 87.082 1.00 100.23 417 TYR A C 1
ATOM 678 O O . TYR A 1 417 ? 128.242 146.325 86.580 1.00 100.23 417 TYR A O 1
ATOM 687 N N . LEU A 1 418 ? 129.788 144.696 86.714 1.00 98.80 418 LEU A N 1
ATOM 688 C CA . LEU A 1 418 ? 129.125 143.862 85.719 1.00 98.80 418 LEU A CA 1
ATOM 689 C C . LEU A 1 418 ? 127.719 143.485 86.168 1.00 98.80 418 LEU A C 1
ATOM 690 O O . LEU A 1 418 ? 126.744 143.649 85.427 1.00 98.80 418 LEU A O 1
ATOM 695 N N . GLN A 1 419 ? 127.602 142.972 87.392 1.00 100.97 419 GLN A N 1
ATOM 696 C CA . GLN A 1 419 ? 126.322 142.493 87.891 1.00 100.97 419 GLN A CA 1
ATOM 697 C C . GLN A 1 419 ? 125.310 143.615 88.084 1.00 100.97 419 GLN A C 1
ATOM 698 O O . GLN A 1 419 ? 124.115 143.395 87.865 1.00 100.97 419 GLN A O 1
ATOM 704 N N . LEU A 1 420 ? 125.749 144.811 88.479 1.00 102.80 420 LEU A N 1
ATOM 705 C CA . LEU A 1 420 ? 124.777 145.874 88.711 1.00 102.80 420 LEU A CA 1
ATOM 706 C C . LEU A 1 420 ? 124.436 146.634 87.435 1.00 102.80 420 LEU A C 1
ATOM 707 O O . LEU A 1 420 ? 123.307 147.116 87.290 1.00 102.80 420 LEU A O 1
ATOM 712 N N . LYS A 1 421 ? 125.382 146.758 86.504 1.00 102.85 421 LYS A N 1
ATOM 713 C CA . LYS A 1 421 ? 125.069 147.277 85.179 1.00 102.85 421 LYS A CA 1
ATOM 714 C C . LYS A 1 421 ? 124.213 146.317 84.366 1.00 102.85 421 LYS A C 1
ATOM 715 O O . LYS A 1 421 ? 123.784 146.677 83.264 1.00 102.85 421 LYS A O 1
ATOM 721 N N . ASN A 1 422 ? 123.974 145.110 84.882 1.00 106.98 422 ASN A N 1
ATOM 722 C CA . ASN A 1 422 ? 123.080 144.125 84.271 1.00 106.98 422 ASN A CA 1
ATOM 723 C C . ASN A 1 422 ? 123.503 143.773 82.846 1.00 106.98 422 ASN A C 1
ATOM 724 O O . ASN A 1 422 ? 122.712 143.258 82.053 1.00 106.98 422 ASN A O 1
ATOM 729 N N . THR A 1 423 ? 124.759 144.052 82.513 1.00 105.61 423 THR A N 1
ATOM 730 C CA . THR A 1 423 ? 125.357 143.577 81.275 1.00 105.61 423 THR A CA 1
ATOM 731 C C . THR A 1 423 ? 125.866 142.158 81.500 1.00 105.61 423 THR A C 1
ATOM 732 O O . THR A 1 423 ? 127.044 141.937 81.794 1.00 105.61 423 THR A O 1
ATOM 736 N N . LYS A 1 424 ? 124.962 141.194 81.346 1.00 105.29 424 LYS A N 1
ATOM 737 C CA . LYS A 1 424 ? 125.216 139.854 81.855 1.00 105.29 424 LYS A CA 1
ATOM 738 C C . LYS A 1 424 ? 125.190 138.785 80.773 1.00 105.29 424 LYS A C 1
ATOM 739 O O . LYS A 1 424 ? 124.120 138.373 80.314 1.00 105.29 424 LYS A O 1
ATOM 745 N N . GLN A 1 425 ? 126.372 138.333 80.363 1.00 102.07 425 GLN A N 1
ATOM 746 C CA . GLN A 1 425 ? 126.531 137.051 79.698 1.00 102.07 425 GLN A CA 1
ATOM 747 C C . GLN A 1 425 ? 126.670 135.920 80.705 1.00 102.07 425 GLN A C 1
ATOM 748 O O . GLN A 1 425 ? 127.201 134.858 80.364 1.00 102.07 425 GLN A O 1
ATOM 754 N N . ASP A 1 426 ? 126.193 136.134 81.934 1.00 95.97 426 ASP A N 1
ATOM 755 C CA . ASP A 1 426 ? 126.483 135.289 83.084 1.00 95.97 426 ASP A CA 1
ATOM 756 C C . ASP A 1 426 ? 127.988 135.163 83.262 1.00 95.97 426 ASP A C 1
ATOM 757 O O . ASP A 1 426 ? 128.538 134.058 83.210 1.00 95.97 426 ASP A O 1
ATOM 762 N N . SER A 1 427 ? 128.661 136.299 83.459 1.00 88.22 427 SER A N 1
ATOM 763 C CA . SER A 1 427 ? 130.092 136.268 83.731 1.00 88.22 427 SER A CA 1
ATOM 764 C C . SER A 1 427 ? 130.390 135.540 85.032 1.00 88.22 427 SER A C 1
ATOM 765 O O . SER A 1 427 ? 131.444 134.910 85.161 1.00 88.22 427 SER A O 1
ATOM 768 N N . LEU A 1 428 ? 129.478 135.609 86.004 1.00 80.54 428 LEU A N 1
ATOM 769 C CA . LEU A 1 428 ? 129.643 134.814 87.215 1.00 80.54 428 LEU A CA 1
ATOM 770 C C . LEU A 1 428 ? 129.604 133.325 86.903 1.00 80.54 428 LEU A C 1
ATOM 771 O O . LEU A 1 428 ? 130.360 132.543 87.487 1.00 80.54 428 LEU A O 1
ATOM 776 N N . GLY A 1 429 ? 128.729 132.912 85.985 1.00 80.75 429 GLY A N 1
ATOM 777 C CA . GLY A 1 429 ? 128.693 131.513 85.594 1.00 80.75 429 GLY A CA 1
ATOM 778 C C . GLY A 1 429 ? 129.975 131.066 84.920 1.00 80.75 429 GLY A C 1
ATOM 779 O O . GLY A 1 429 ? 130.489 129.978 85.196 1.00 80.75 429 GLY A O 1
ATOM 780 N N . GLN A 1 430 ? 130.516 131.902 84.032 1.00 81.42 430 GLN A N 1
ATOM 781 C CA . GLN A 1 430 ? 131.781 131.566 83.391 1.00 81.42 430 GLN A CA 1
ATOM 782 C C . GLN A 1 430 ? 132.909 131.520 84.408 1.00 81.42 430 GLN A C 1
ATOM 783 O O . GLN A 1 430 ? 133.809 130.682 84.305 1.00 81.42 430 GLN A O 1
ATOM 789 N N . LEU A 1 431 ? 132.871 132.404 85.406 1.00 74.02 431 LEU A N 1
ATOM 790 C CA . LEU A 1 431 ? 133.884 132.377 86.455 1.00 74.02 431 LEU A CA 1
ATOM 791 C C . LEU A 1 431 ? 133.780 131.109 87.291 1.00 74.02 431 LEU A C 1
ATOM 792 O O . LEU A 1 431 ? 134.799 130.505 87.642 1.00 74.02 431 LEU A O 1
ATOM 797 N N . VAL A 1 432 ? 132.560 130.681 87.609 1.00 69.34 432 VAL A N 1
ATOM 798 C CA . VAL A 1 432 ? 132.389 129.463 88.396 1.00 69.34 432 VAL A CA 1
ATOM 799 C C . VAL A 1 432 ? 132.846 128.247 87.601 1.00 69.34 432 VAL A C 1
ATOM 800 O O . VAL A 1 432 ? 133.456 127.321 88.150 1.00 69.34 432 VAL A O 1
ATOM 804 N N . ASP A 1 433 ? 132.576 128.230 86.295 1.00 73.75 433 ASP A N 1
ATOM 805 C CA . ASP A 1 433 ? 133.036 127.111 85.478 1.00 73.75 433 ASP A CA 1
ATOM 806 C C . ASP A 1 433 ? 134.553 127.124 85.322 1.00 73.75 433 ASP A C 1
ATOM 807 O O . ASP A 1 433 ? 135.189 126.065 85.336 1.00 73.75 433 ASP A O 1
ATOM 812 N N . TRP A 1 434 ? 135.151 128.308 85.180 1.00 71.50 434 TRP A N 1
ATOM 813 C CA . TRP A 1 434 ? 136.604 128.421 85.227 1.00 71.50 434 TRP A CA 1
ATOM 814 C C . TRP A 1 434 ? 137.148 127.842 86.522 1.00 71.50 434 TRP A C 1
ATOM 815 O O . TRP A 1 434 ? 138.158 127.132 86.531 1.00 71.50 434 TRP A O 1
ATOM 826 N N . THR A 1 435 ? 136.492 128.164 87.634 1.00 64.63 435 THR A N 1
ATOM 827 C CA . THR A 1 435 ? 136.942 127.687 88.933 1.00 64.63 435 THR A CA 1
ATOM 828 C C . THR A 1 435 ? 136.861 126.170 89.024 1.00 64.63 435 THR A C 1
ATOM 829 O O . THR A 1 435 ? 137.782 125.520 89.532 1.00 64.63 435 THR A O 1
ATOM 833 N N . MET A 1 436 ? 135.766 125.587 88.536 1.00 64.28 436 MET A N 1
ATOM 834 C CA . MET A 1 436 ? 135.639 124.133 88.554 1.00 64.28 436 MET A CA 1
ATOM 835 C C . MET A 1 436 ? 136.650 123.478 87.624 1.00 64.28 436 MET A C 1
ATOM 836 O O . MET A 1 436 ? 137.103 122.357 87.879 1.00 64.28 436 MET A O 1
ATOM 841 N N . GLN A 1 437 ? 137.012 124.157 86.534 1.00 65.22 437 GLN A N 1
ATOM 842 C CA . GLN A 1 437 ? 138.062 123.640 85.666 1.00 65.22 437 GLN A CA 1
ATOM 843 C C . GLN A 1 437 ? 139.414 123.689 86.361 1.00 65.22 437 GLN A C 1
ATOM 844 O O . GLN A 1 437 ? 140.234 122.777 86.209 1.00 65.22 437 GLN A O 1
ATOM 850 N N . ALA A 1 438 ? 139.656 124.745 87.134 1.00 61.78 438 ALA A N 1
ATOM 851 C CA . ALA A 1 438 ? 140.935 124.913 87.807 1.00 61.78 438 ALA A CA 1
ATOM 852 C C . ALA A 1 438 ? 141.112 123.942 88.964 1.00 61.78 438 ALA A C 1
ATOM 853 O O . ALA A 1 438 ? 142.193 123.369 89.121 1.00 61.78 438 ALA A O 1
ATOM 855 N N . LEU A 1 439 ? 140.077 123.742 89.781 1.00 58.94 439 LEU A N 1
ATOM 856 C CA . LEU A 1 439 ? 140.168 122.778 90.871 1.00 58.94 439 LEU A CA 1
ATOM 857 C C . LEU A 1 439 ? 140.234 121.340 90.384 1.00 58.94 439 LEU A C 1
ATOM 858 O O . LEU A 1 439 ? 140.454 120.437 91.197 1.00 58.94 439 LEU A O 1
ATOM 863 N N . ASN A 1 440 ? 140.040 121.105 89.091 1.00 65.25 440 ASN A N 1
ATOM 864 C CA . ASN A 1 440 ? 140.031 119.750 88.558 1.00 65.25 440 ASN A CA 1
ATOM 865 C C . ASN A 1 440 ? 141.461 119.251 88.438 1.00 65.25 440 ASN A C 1
ATOM 866 O O . ASN A 1 440 ? 142.336 119.966 87.942 1.00 65.25 440 ASN A O 1
ATOM 871 N N . LEU A 1 441 ? 141.705 118.023 88.893 1.00 68.10 441 LEU A N 1
ATOM 872 C CA . LEU A 1 441 ? 143.049 117.469 88.834 1.00 68.10 441 LEU A CA 1
ATOM 873 C C . LEU A 1 441 ? 143.375 116.917 87.456 1.00 68.10 441 LEU A C 1
ATOM 874 O O . LEU A 1 441 ? 144.543 116.941 87.049 1.00 68.10 441 LEU A O 1
ATOM 879 N N . GLN A 1 442 ? 142.369 116.430 86.726 1.00 71.15 442 GLN A N 1
ATOM 880 C CA . GLN A 1 442 ? 142.593 115.991 85.355 1.00 71.15 442 GLN A CA 1
ATOM 881 C C . GLN A 1 442 ? 142.966 117.157 84.453 1.00 71.15 442 GLN A C 1
ATOM 882 O O . GLN A 1 442 ? 143.903 117.046 83.656 1.00 71.15 442 GLN A O 1
ATOM 888 N N . VAL A 1 443 ? 142.247 118.275 84.558 1.00 67.32 443 VAL A N 1
ATOM 889 C CA . VAL A 1 443 ? 142.647 119.485 83.850 1.00 67.32 443 VAL A CA 1
ATOM 890 C C . VAL A 1 443 ? 144.020 119.943 84.321 1.00 67.32 443 VAL A C 1
ATOM 891 O O . VAL A 1 443 ? 144.791 120.535 83.557 1.00 67.32 443 VAL A O 1
ATOM 895 N N . ALA A 1 444 ? 144.356 119.660 85.581 1.00 68.19 444 ALA A N 1
ATOM 896 C CA . ALA A 1 444 ? 145.611 120.148 86.141 1.00 68.19 444 ALA A CA 1
ATOM 897 C C . ALA A 1 444 ? 146.804 119.409 85.560 1.00 68.19 444 ALA A C 1
ATOM 898 O O . ALA A 1 444 ? 147.813 120.029 85.207 1.00 68.19 444 ALA A O 1
ATOM 900 N N . LEU A 1 445 ? 146.716 118.084 85.448 1.00 71.35 445 LEU A N 1
ATOM 901 C CA . LEU A 1 445 ? 147.873 117.338 84.970 1.00 71.35 445 LEU A CA 1
ATOM 902 C C . LEU A 1 445 ? 148.111 117.497 83.475 1.00 71.35 445 LEU A C 1
ATOM 903 O O . LEU A 1 445 ? 149.100 116.963 82.969 1.00 71.35 445 LEU A O 1
ATOM 908 N N . ARG A 1 446 ? 147.255 118.226 82.759 1.00 71.00 446 ARG A N 1
ATOM 909 C CA . ARG A 1 446 ? 147.513 118.497 81.351 1.00 71.00 446 ARG A CA 1
ATOM 910 C C . ARG A 1 446 ? 148.265 119.801 81.134 1.00 71.00 446 ARG A C 1
ATOM 911 O O . ARG A 1 446 ? 148.189 120.368 80.039 1.00 71.00 446 ARG A O 1
ATOM 919 N N . GLN A 1 447 ? 148.974 120.285 82.133 1.00 70.88 447 GLN A N 1
ATOM 920 C CA . GLN A 1 447 ? 149.658 121.564 82.046 1.00 70.88 447 GLN A CA 1
ATOM 921 C C . GLN A 1 447 ? 151.172 121.374 82.069 1.00 70.88 447 GLN A C 1
ATOM 922 O O . GLN A 1 447 ? 151.662 120.288 82.389 1.00 70.88 447 GLN A O 1
ATOM 928 N N . PRO A 1 448 ? 151.943 122.414 81.723 1.00 72.31 448 PRO A N 1
ATOM 929 C CA . PRO A 1 448 ? 153.403 122.325 81.865 1.00 72.31 448 PRO A CA 1
ATOM 930 C C . PRO A 1 448 ? 153.842 122.135 83.308 1.00 72.31 448 PRO A C 1
ATOM 931 O O . PRO A 1 448 ? 153.015 122.133 84.223 1.00 72.31 448 PRO A O 1
ATOM 935 N N . ILE A 1 449 ? 155.151 121.988 83.524 1.00 71.77 449 ILE A N 1
ATOM 936 C CA . ILE A 1 449 ? 155.639 121.571 84.832 1.00 71.77 449 ILE A CA 1
ATOM 937 C C . ILE A 1 449 ? 155.482 122.648 85.896 1.00 71.77 449 ILE A C 1
ATOM 938 O O . ILE A 1 449 ? 154.951 122.368 86.975 1.00 71.77 449 ILE A O 1
ATOM 943 N N . ALA A 1 450 ? 155.916 123.874 85.631 1.00 72.67 450 ALA A N 1
ATOM 944 C CA . ALA A 1 450 ? 155.948 124.908 86.653 1.00 72.67 450 ALA A CA 1
ATOM 945 C C . ALA A 1 450 ? 154.563 125.376 87.074 1.00 72.67 450 ALA A C 1
ATOM 946 O O . ALA A 1 450 ? 154.429 125.984 88.140 1.00 72.67 450 ALA A O 1
ATOM 948 N N . LEU A 1 451 ? 153.530 125.102 86.278 1.00 69.71 451 LEU A N 1
ATOM 949 C CA . LEU A 1 451 ? 152.237 125.718 86.542 1.00 69.71 451 LEU A CA 1
ATOM 950 C C . LEU A 1 451 ? 151.059 124.765 86.382 1.00 69.71 451 LEU A C 1
ATOM 951 O O . LEU A 1 451 ? 149.967 125.185 85.990 1.00 69.71 451 LEU A O 1
ATOM 956 N N . ASN A 1 452 ? 151.254 123.485 86.697 1.00 69.42 452 ASN A N 1
ATOM 957 C CA . ASN A 1 452 ? 150.105 122.603 86.862 1.00 69.42 452 ASN A CA 1
ATOM 958 C C . ASN A 1 452 ? 149.557 122.704 88.280 1.00 69.42 452 ASN A C 1
ATOM 959 O O . ASN A 1 452 ? 148.357 122.518 88.511 1.00 69.42 452 ASN A O 1
ATOM 964 N N . VAL A 1 453 ? 150.427 123.002 89.245 1.00 66.50 453 VAL A N 1
ATOM 965 C CA . VAL A 1 453 ? 149.966 123.266 90.603 1.00 66.50 453 VAL A CA 1
ATOM 966 C C . VAL A 1 453 ? 149.644 124.742 90.787 1.00 66.50 453 VAL A C 1
ATOM 967 O O . VAL A 1 453 ? 148.859 125.105 91.672 1.00 66.50 453 VAL A O 1
ATOM 971 N N . ARG A 1 454 ? 150.240 125.614 89.972 1.00 65.97 454 ARG A N 1
ATOM 972 C CA . ARG A 1 454 ? 149.826 127.011 89.969 1.00 65.97 454 ARG A CA 1
ATOM 973 C C . ARG A 1 454 ? 148.361 127.137 89.586 1.00 65.97 454 ARG A C 1
ATOM 974 O O . ARG A 1 454 ? 147.645 127.992 90.114 1.00 65.97 454 ARG A O 1
ATOM 982 N N . GLN A 1 455 ? 147.892 126.278 88.681 1.00 63.18 455 GLN A N 1
ATOM 983 C CA . GLN A 1 455 ? 146.486 126.303 88.303 1.00 63.18 455 GLN A CA 1
ATOM 984 C C . GLN A 1 455 ? 145.601 125.913 89.477 1.00 63.18 455 GLN A C 1
ATOM 985 O O . GLN A 1 455 ? 144.557 126.529 89.712 1.00 63.18 455 GLN A O 1
ATOM 991 N N . LEU A 1 456 ? 146.000 124.883 90.222 1.00 59.75 456 LEU A N 1
ATOM 992 C CA . LEU A 1 456 ? 145.222 124.460 91.381 1.00 59.75 456 LEU A CA 1
ATOM 993 C C . LEU A 1 456 ? 145.185 125.554 92.441 1.00 59.75 456 LEU A C 1
ATOM 994 O O . LEU A 1 456 ? 144.129 125.840 93.017 1.00 59.75 456 LEU A O 1
ATOM 999 N N . LYS A 1 457 ? 146.332 126.183 92.705 1.00 60.93 457 LYS A N 1
ATOM 1000 C CA . LYS A 1 457 ? 146.368 127.280 93.668 1.00 60.93 457 LYS A CA 1
ATOM 1001 C C . LYS A 1 457 ? 145.496 128.443 93.210 1.00 60.93 457 LYS A C 1
ATOM 1002 O O . LYS A 1 457 ? 144.784 129.057 94.014 1.00 60.93 457 LYS A O 1
ATOM 1008 N N . ALA A 1 458 ? 145.532 128.758 91.914 1.00 60.79 458 ALA A N 1
ATOM 1009 C CA . ALA A 1 458 ? 144.744 129.873 91.406 1.00 60.79 458 ALA A CA 1
ATOM 1010 C C . ALA A 1 458 ? 143.256 129.562 91.444 1.00 60.79 458 ALA A C 1
ATOM 1011 O O . ALA A 1 458 ? 142.438 130.450 91.693 1.00 60.79 458 ALA A O 1
ATOM 1013 N N . GLY A 1 459 ? 142.883 128.304 91.220 1.00 58.44 459 GLY A N 1
ATOM 1014 C CA . GLY A 1 459 ? 141.489 127.927 91.359 1.00 58.44 459 GLY A CA 1
ATOM 1015 C C . GLY A 1 459 ? 141.026 127.953 92.798 1.00 58.44 459 GLY A C 1
ATOM 1016 O O . GLY A 1 459 ? 139.870 128.276 93.081 1.00 58.44 459 GLY A O 1
ATOM 1017 N N . THR A 1 460 ? 141.919 127.622 93.727 1.00 56.62 460 THR A N 1
ATOM 1018 C CA . THR A 1 460 ? 141.617 127.807 95.140 1.00 56.62 460 THR A CA 1
ATOM 1019 C C . THR A 1 460 ? 141.367 129.274 95.470 1.00 56.62 460 THR A C 1
ATOM 1020 O O . THR A 1 460 ? 140.389 129.609 96.153 1.00 56.62 460 THR A O 1
ATOM 1024 N N . LYS A 1 461 ? 142.248 130.162 95.007 1.00 55.73 461 LYS A N 1
ATOM 1025 C CA . LYS A 1 461 ? 142.030 131.588 95.230 1.00 55.73 461 LYS A CA 1
ATOM 1026 C C . LYS A 1 461 ? 140.742 132.055 94.564 1.00 55.73 461 LYS A C 1
ATOM 1027 O O . LYS A 1 461 ? 140.057 132.946 95.075 1.00 55.73 461 LYS A O 1
ATOM 1033 N N . LEU A 1 462 ? 140.392 131.454 93.427 1.00 58.18 462 LEU A N 1
ATOM 1034 C CA . LEU A 1 462 ? 139.138 131.793 92.767 1.00 58.18 462 LEU A CA 1
ATOM 1035 C C . LEU A 1 462 ? 137.942 131.374 93.606 1.00 58.18 462 LEU A C 1
ATOM 1036 O O . LEU A 1 462 ? 136.954 132.107 93.691 1.00 58.18 462 LEU A O 1
ATOM 1041 N N . VAL A 1 463 ? 138.004 130.191 94.217 1.00 53.97 463 VAL A N 1
ATOM 1042 C CA . VAL A 1 463 ? 136.947 129.782 95.139 1.00 53.97 463 VAL A CA 1
ATOM 1043 C C . VAL A 1 463 ? 136.831 130.784 96.276 1.00 53.97 463 VAL A C 1
ATOM 1044 O O . VAL A 1 463 ? 135.733 131.225 96.635 1.00 53.97 463 VAL A O 1
ATOM 1048 N N . SER A 1 464 ? 137.970 131.163 96.857 1.00 57.09 464 SER A N 1
ATOM 1049 C CA . SER A 1 464 ? 137.940 132.060 98.007 1.00 57.09 464 SER A CA 1
ATOM 1050 C C . SER A 1 464 ? 137.424 133.442 97.635 1.00 57.09 464 SER A C 1
ATOM 1051 O O . SER A 1 464 ? 136.803 134.112 98.465 1.00 57.09 464 SER A O 1
ATOM 1054 N N . SER A 1 465 ? 137.663 133.884 96.403 1.00 61.46 465 SER A N 1
ATOM 1055 C CA . SER A 1 465 ? 137.227 135.207 95.975 1.00 61.46 465 SER A CA 1
ATOM 1056 C C . SER A 1 465 ? 135.827 135.219 95.381 1.00 61.46 465 SER A C 1
ATOM 1057 O O . SER A 1 465 ? 135.219 136.290 95.291 1.00 61.46 465 SER A O 1
ATOM 1060 N N . LEU A 1 466 ? 135.309 134.064 94.966 1.00 60.62 466 LEU A N 1
ATOM 1061 C CA . LEU A 1 466 ? 133.962 133.967 94.428 1.00 60.62 466 LEU A CA 1
ATOM 1062 C C . LEU A 1 466 ? 132.933 133.573 95.472 1.00 60.62 466 LEU A C 1
ATOM 1063 O O . LEU A 1 466 ? 131.751 133.879 95.298 1.00 60.62 466 LEU A O 1
ATOM 1068 N N . ALA A 1 467 ? 133.346 132.884 96.535 1.00 59.63 467 ALA A N 1
ATOM 1069 C CA . ALA A 1 467 ? 132.426 132.630 97.634 1.00 59.63 467 ALA A CA 1
ATOM 1070 C C . ALA A 1 467 ? 132.163 133.897 98.432 1.00 59.63 467 ALA A C 1
ATOM 1071 O O . ALA A 1 467 ? 131.073 134.062 98.987 1.00 59.63 467 ALA A O 1
ATOM 1073 N N . GLU A 1 468 ? 133.138 134.803 98.496 1.00 65.53 468 GLU A N 1
ATOM 1074 C CA . GLU A 1 468 ? 132.920 136.105 99.110 1.00 65.53 468 GLU A CA 1
ATOM 1075 C C . GLU A 1 468 ? 132.276 137.042 98.102 1.00 65.53 468 GLU A C 1
ATOM 1076 O O . GLU A 1 468 ? 132.753 138.160 97.890 1.00 65.53 468 GLU A O 1
ATOM 1082 N N . CYS A 1 469 ? 131.184 136.592 97.476 1.00 72.37 469 CYS A N 1
ATOM 1083 C CA . CYS A 1 469 ? 130.549 137.385 96.430 1.00 72.37 469 CYS A CA 1
ATOM 1084 C C . CYS A 1 469 ? 129.028 137.329 96.539 1.00 72.37 469 CYS A C 1
ATOM 1085 O O . CYS A 1 469 ? 128.338 137.577 95.544 1.00 72.37 469 CYS A O 1
ATOM 1088 N N . GLY A 1 470 ? 128.488 137.016 97.710 1.00 68.41 470 GLY A N 1
ATOM 1089 C CA . GLY A 1 470 ? 127.057 136.979 97.902 1.00 68.41 470 GLY A CA 1
ATOM 1090 C C . GLY A 1 470 ? 126.457 135.608 97.648 1.00 68.41 470 GLY A C 1
ATOM 1091 O O . GLY A 1 470 ? 127.123 134.655 97.225 1.00 68.41 470 GLY A O 1
ATOM 1092 N N . ALA A 1 471 ? 125.156 135.521 97.933 1.00 66.78 471 ALA A N 1
ATOM 1093 C CA . ALA A 1 471 ? 124.422 134.287 97.687 1.00 66.78 471 ALA A CA 1
ATOM 1094 C C . ALA A 1 471 ? 124.529 133.870 96.229 1.00 66.78 471 ALA A C 1
ATOM 1095 O O . ALA A 1 471 ? 124.640 132.678 95.927 1.00 66.78 471 ALA A O 1
ATOM 1097 N N . GLN A 1 472 ? 124.523 134.841 95.315 1.00 69.66 472 GLN A N 1
ATOM 1098 C CA . GLN A 1 472 ? 124.670 134.540 93.895 1.00 69.66 472 GLN A CA 1
ATOM 1099 C C . GLN A 1 472 ? 125.921 133.710 93.637 1.00 69.66 472 GLN A C 1
ATOM 1100 O O . GLN A 1 472 ? 125.846 132.591 93.116 1.00 69.66 472 GLN A O 1
ATOM 1106 N N . GLY A 1 473 ? 127.082 134.234 94.031 1.00 65.20 473 GLY A N 1
ATOM 1107 C CA . GLY A 1 473 ? 128.328 133.537 93.763 1.00 65.20 473 GLY A CA 1
ATOM 1108 C C . GLY A 1 473 ? 128.462 132.233 94.524 1.00 65.20 473 GLY A C 1
ATOM 1109 O O . GLY A 1 473 ? 128.939 131.233 93.978 1.00 65.20 473 GLY A O 1
ATOM 1110 N N . VAL A 1 474 ? 128.039 132.213 95.790 1.00 60.41 474 VAL A N 1
ATOM 1111 C CA . VAL A 1 474 ? 128.259 131.007 96.581 1.00 60.41 474 VAL A CA 1
ATOM 1112 C C . VAL A 1 474 ? 127.344 129.882 96.110 1.00 60.41 474 VAL A C 1
ATOM 1113 O O . VAL A 1 474 ? 127.750 128.716 96.073 1.00 60.41 474 VAL A O 1
ATOM 1117 N N . THR A 1 475 ? 126.117 130.206 95.690 1.00 63.39 475 THR A N 1
ATOM 1118 C CA . THR A 1 475 ? 125.252 129.174 95.138 1.00 63.39 475 THR A CA 1
ATOM 1119 C C . THR A 1 475 ? 125.680 128.770 93.736 1.00 63.39 475 THR A C 1
ATOM 1120 O O . THR A 1 475 ? 125.502 127.609 93.355 1.00 63.39 475 THR A O 1
ATOM 1124 N N . GLY A 1 476 ? 126.250 129.694 92.960 1.00 62.51 476 GLY A N 1
ATOM 1125 C CA . GLY A 1 476 ? 126.871 129.296 91.709 1.00 62.51 476 GLY A CA 1
ATOM 1126 C C . GLY A 1 476 ? 127.960 128.264 91.918 1.00 62.51 476 GLY A C 1
ATOM 1127 O O . GLY A 1 476 ? 128.026 127.261 91.204 1.00 62.51 476 GLY A O 1
ATOM 1128 N N . LEU A 1 477 ? 128.826 128.492 92.907 1.00 60.50 477 LEU A N 1
ATOM 1129 C CA . LEU A 1 477 ? 129.880 127.527 93.202 1.00 60.50 477 LEU A CA 1
ATOM 1130 C C . LEU A 1 477 ? 129.306 126.209 93.708 1.00 60.50 477 LEU A C 1
ATOM 1131 O O . LEU A 1 477 ? 129.758 125.133 93.302 1.00 60.50 477 LEU A O 1
ATOM 1136 N N . LEU A 1 478 ? 128.317 126.270 94.602 1.00 58.55 478 LEU A N 1
ATOM 1137 C CA . LEU A 1 478 ? 127.781 125.047 95.191 1.00 58.55 478 LEU A CA 1
ATOM 1138 C C . LEU A 1 478 ? 127.061 124.192 94.157 1.00 58.55 478 LEU A C 1
ATOM 1139 O O . LEU A 1 478 ? 127.191 122.963 94.166 1.00 58.55 478 LEU A O 1
ATOM 1144 N N . GLN A 1 479 ? 126.287 124.818 93.267 1.00 64.98 479 GLN A N 1
ATOM 1145 C CA . GLN A 1 479 ? 125.587 124.057 92.239 1.00 64.98 479 GLN A CA 1
ATOM 1146 C C . GLN A 1 479 ? 126.569 123.340 91.325 1.00 64.98 479 GLN A C 1
ATOM 1147 O O . GLN A 1 479 ? 126.323 122.204 90.906 1.00 64.98 479 GLN A O 1
ATOM 1153 N N . ALA A 1 480 ? 127.687 123.986 91.006 1.00 61.99 480 ALA A N 1
ATOM 1154 C CA . ALA A 1 480 ? 128.725 123.369 90.193 1.00 61.99 480 ALA A CA 1
ATOM 1155 C C . ALA A 1 480 ? 129.558 122.351 90.958 1.00 61.99 480 ALA A C 1
ATOM 1156 O O . ALA A 1 480 ? 130.494 121.789 90.384 1.00 61.99 480 ALA A O 1
ATOM 1158 N N . GLY A 1 481 ? 129.247 122.100 92.227 1.00 59.49 481 GLY A N 1
ATOM 1159 C CA . GLY A 1 481 ? 129.962 121.104 92.998 1.00 59.49 481 GLY A CA 1
ATOM 1160 C C . GLY A 1 481 ? 131.346 121.534 93.433 1.00 59.49 481 GLY A C 1
ATOM 1161 O O . GLY A 1 481 ? 132.345 120.964 92.989 1.00 59.49 481 GLY A O 1
ATOM 1162 N N . VAL A 1 482 ? 131.420 122.544 94.301 1.00 53.86 482 VAL A N 1
ATOM 1163 C CA . VAL A 1 482 ? 132.718 122.981 94.800 1.00 53.86 482 VAL A CA 1
ATOM 1164 C C . VAL A 1 482 ? 133.123 122.196 96.041 1.00 53.86 482 VAL A C 1
ATOM 1165 O O . VAL A 1 482 ? 134.314 121.948 96.256 1.00 53.86 482 VAL A O 1
ATOM 1169 N N . ILE A 1 483 ? 132.162 121.791 96.874 1.00 51.31 483 ILE A N 1
ATOM 1170 C CA . ILE A 1 483 ? 132.498 121.019 98.066 1.00 51.31 483 ILE A CA 1
ATOM 1171 C C . ILE A 1 483 ? 133.145 119.700 97.671 1.00 51.31 483 ILE A C 1
ATOM 1172 O O . ILE A 1 483 ? 134.253 119.372 98.110 1.00 51.31 483 ILE A O 1
ATOM 1177 N N . SER A 1 484 ? 132.476 118.937 96.809 1.00 53.25 484 SER A N 1
ATOM 1178 C CA . SER A 1 484 ? 133.060 117.704 96.302 1.00 53.25 484 SER A CA 1
ATOM 1179 C C . SER A 1 484 ? 134.134 117.953 95.256 1.00 53.25 484 SER A C 1
ATOM 1180 O O . SER A 1 484 ? 134.698 116.987 94.733 1.00 53.25 484 SER A O 1
ATOM 1183 N N . GLY A 1 485 ? 134.425 119.211 94.938 1.00 51.22 485 GLY A N 1
ATOM 1184 C CA . GLY A 1 485 ? 135.536 119.545 94.073 1.00 51.22 485 GLY A CA 1
ATOM 1185 C C . GLY A 1 485 ? 136.766 119.883 94.885 1.00 51.22 485 GLY A C 1
ATOM 1186 O O . GLY A 1 485 ? 137.872 119.447 94.562 1.00 51.22 485 GLY A O 1
ATOM 1187 N N . LEU A 1 486 ? 136.579 120.669 95.948 1.00 49.42 486 LEU A N 1
ATOM 1188 C CA . LEU A 1 486 ? 137.665 120.911 96.890 1.00 49.42 486 LEU A CA 1
ATOM 1189 C C . LEU A 1 486 ? 138.059 119.641 97.623 1.00 49.42 486 LEU A C 1
ATOM 1190 O O . LEU A 1 486 ? 139.230 119.471 97.976 1.00 49.42 486 LEU A O 1
ATOM 1195 N N . PHE A 1 487 ? 137.111 118.740 97.863 1.00 50.24 487 PHE A N 1
ATOM 1196 C CA . PHE A 1 487 ? 137.437 117.482 98.515 1.00 50.24 487 PHE A CA 1
ATOM 1197 C C . PHE A 1 487 ? 138.013 116.456 97.553 1.00 50.24 487 PHE A C 1
ATOM 1198 O O . PHE A 1 487 ? 138.063 115.269 97.887 1.00 50.24 487 PHE A O 1
ATOM 1206 N N . GLU A 1 488 ? 138.438 116.889 96.368 1.00 54.81 488 GLU A N 1
ATOM 1207 C CA . GLU A 1 488 ? 139.267 116.067 95.496 1.00 54.81 488 GLU A CA 1
ATOM 1208 C C . GLU A 1 488 ? 140.742 116.362 95.743 1.00 54.81 488 GLU A C 1
ATOM 1209 O O . GLU A 1 488 ? 141.558 115.442 95.841 1.00 54.81 488 GLU A O 1
ATOM 1215 N N . LEU A 1 489 ? 141.092 117.646 95.856 1.00 52.73 489 LEU A N 1
ATOM 1216 C CA . LEU A 1 489 ? 142.460 118.012 96.204 1.00 52.73 489 LEU A CA 1
ATOM 1217 C C . LEU A 1 489 ? 142.809 117.583 97.620 1.00 52.73 489 LEU A C 1
ATOM 1218 O O . LEU A 1 489 ? 143.950 117.194 97.887 1.00 52.73 489 LEU A O 1
ATOM 1223 N N . LEU A 1 490 ? 141.848 117.650 98.539 1.00 48.71 490 LEU A N 1
ATOM 1224 C CA . LEU A 1 490 ? 142.116 117.269 99.918 1.00 48.71 490 LEU A CA 1
ATOM 1225 C C . LEU A 1 490 ? 142.255 115.764 100.077 1.00 48.71 490 LEU A C 1
ATOM 1226 O O . LEU A 1 490 ? 142.882 115.304 101.035 1.00 48.71 490 LEU A O 1
ATOM 1231 N N . PHE A 1 491 ? 141.689 114.987 99.159 1.00 52.86 491 PHE A N 1
ATOM 1232 C CA . PHE A 1 491 ? 141.739 113.536 99.231 1.00 52.86 491 PHE A CA 1
ATOM 1233 C C . PHE A 1 491 ? 142.689 112.921 98.216 1.00 52.86 491 PHE A C 1
ATOM 1234 O O . PHE A 1 491 ? 143.013 111.736 98.335 1.00 52.86 491 PHE A O 1
ATOM 1242 N N . ALA A 1 492 ? 143.134 113.684 97.222 1.00 58.29 492 ALA A N 1
ATOM 1243 C CA . ALA A 1 492 ? 144.061 113.150 96.236 1.00 58.29 492 ALA A CA 1
ATOM 1244 C C . ALA A 1 492 ? 145.365 112.740 96.903 1.00 58.29 492 ALA A C 1
ATOM 1245 O O . ALA A 1 492 ? 145.711 113.227 97.982 1.00 58.29 492 ALA A O 1
ATOM 1247 N N . ASP A 1 493 ? 146.087 111.833 96.255 1.00 68.23 493 ASP A N 1
ATOM 1248 C CA . ASP A 1 493 ? 147.373 111.372 96.753 1.00 68.23 493 ASP A CA 1
ATOM 1249 C C . ASP A 1 493 ? 148.485 112.180 96.102 1.00 68.23 493 ASP A C 1
ATOM 1250 O O . ASP A 1 493 ? 148.311 112.707 94.998 1.00 68.23 493 ASP A O 1
ATOM 1255 N N . HIS A 1 494 ? 149.623 112.271 96.790 1.00 71.30 494 HIS A N 1
ATOM 1256 C CA . HIS A 1 494 ? 150.771 113.030 96.311 1.00 71.30 494 HIS A CA 1
ATOM 1257 C C . HIS A 1 494 ? 150.365 114.460 95.990 1.00 71.30 494 HIS A C 1
ATOM 1258 O O . HIS A 1 494 ? 150.489 114.909 94.847 1.00 71.30 494 HIS A O 1
ATOM 1265 N N . VAL A 1 495 ? 149.869 115.174 96.993 1.00 63.60 495 VAL A N 1
ATOM 1266 C CA . VAL A 1 495 ? 149.451 116.560 96.850 1.00 63.60 495 VAL A CA 1
ATOM 1267 C C . VAL A 1 495 ? 150.104 117.374 97.958 1.00 63.60 495 VAL A C 1
ATOM 1268 O O . VAL A 1 495 ? 150.148 116.944 99.115 1.00 63.60 495 VAL A O 1
ATOM 1272 N N . SER A 1 496 ? 150.653 118.529 97.588 1.00 62.68 496 SER A N 1
ATOM 1273 C CA . SER A 1 496 ? 151.371 119.366 98.538 1.00 62.68 496 SER A CA 1
ATOM 1274 C C . SER A 1 496 ? 150.489 119.718 99.726 1.00 62.68 496 SER A C 1
ATOM 1275 O O . SER A 1 496 ? 149.290 119.965 99.573 1.00 62.68 496 SER A O 1
ATOM 1278 N N . SER A 1 497 ? 151.089 119.735 100.917 1.00 56.72 497 SER A N 1
ATOM 1279 C CA . SER A 1 497 ? 150.346 120.141 102.103 1.00 56.72 497 SER A CA 1
ATOM 1280 C C . SER A 1 497 ? 149.998 121.620 102.060 1.00 56.72 497 SER A C 1
ATOM 1281 O O . SER A 1 497 ? 148.997 122.038 102.651 1.00 56.72 497 SER A O 1
ATOM 1284 N N . SER A 1 498 ? 150.800 122.429 101.366 1.00 58.86 498 SER A N 1
ATOM 1285 C CA . SER A 1 498 ? 150.424 123.824 101.169 1.00 58.86 498 SER A CA 1
ATOM 1286 C C . SER A 1 498 ? 149.204 123.926 100.267 1.00 58.86 498 SER A C 1
ATOM 1287 O O . SER A 1 498 ? 148.356 124.806 100.448 1.00 58.86 498 SER A O 1
ATOM 1290 N N . LEU A 1 499 ? 149.079 123.012 99.307 1.00 56.46 499 LEU A N 1
ATOM 1291 C CA . LEU A 1 499 ? 147.892 123.003 98.464 1.00 56.46 499 LEU A CA 1
ATOM 1292 C C . LEU A 1 499 ? 146.667 122.565 99.255 1.00 56.46 499 LEU A C 1
ATOM 1293 O O . LEU A 1 499 ? 145.559 123.052 99.010 1.00 56.46 499 LEU A O 1
ATOM 1298 N N . LYS A 1 500 ? 146.845 121.665 100.223 1.00 51.10 500 LYS A N 1
ATOM 1299 C CA . LYS A 1 500 ? 145.731 121.311 101.096 1.00 51.10 500 LYS A CA 1
ATOM 1300 C C . LYS A 1 500 ? 145.350 122.474 102.003 1.00 51.10 500 LYS A C 1
ATOM 1301 O O . LYS A 1 500 ? 144.165 122.707 102.254 1.00 51.10 500 LYS A O 1
ATOM 1307 N N . LEU A 1 501 ? 146.337 123.222 102.501 1.00 49.55 501 LEU A N 1
ATOM 1308 C CA . LEU A 1 501 ? 146.018 124.424 103.265 1.00 49.55 501 LEU A CA 1
ATOM 1309 C C . LEU A 1 501 ? 145.261 125.436 102.416 1.00 49.55 501 LEU A C 1
ATOM 1310 O O . LEU A 1 501 ? 144.328 126.088 102.899 1.00 49.55 501 LEU A O 1
ATOM 1315 N N . ASN A 1 502 ? 145.646 125.581 101.150 1.00 51.68 502 ASN A N 1
ATOM 1316 C CA . ASN A 1 502 ? 144.927 126.494 100.271 1.00 51.68 502 ASN A CA 1
ATOM 1317 C C . ASN A 1 502 ? 143.499 126.018 100.038 1.00 51.68 502 ASN A C 1
ATOM 1318 O O . ASN A 1 502 ? 142.550 126.805 100.137 1.00 51.68 502 ASN A O 1
ATOM 1323 N N . ALA A 1 503 ? 143.324 124.731 99.733 1.00 46.43 503 ALA A N 1
ATOM 1324 C CA . ALA A 1 503 ? 141.984 124.185 99.563 1.00 46.43 503 ALA A CA 1
ATOM 1325 C C . ALA A 1 503 ? 141.153 124.348 100.825 1.00 46.43 503 ALA A C 1
ATOM 1326 O O . ALA A 1 503 ? 139.936 124.528 100.744 1.00 46.43 503 ALA A O 1
ATOM 1328 N N . PHE A 1 504 ? 141.788 124.315 101.995 1.00 43.90 504 PHE A N 1
ATOM 1329 C CA . PHE A 1 504 ? 141.047 124.510 103.235 1.00 43.90 504 PHE A CA 1
ATOM 1330 C C . PHE A 1 504 ? 140.669 125.971 103.431 1.00 43.90 504 PHE A C 1
ATOM 1331 O O . PHE A 1 504 ? 139.597 126.268 103.963 1.00 43.90 504 PHE A O 1
ATOM 1339 N N . LYS A 1 505 ? 141.530 126.899 103.014 1.00 50.37 505 LYS A N 1
ATOM 1340 C CA . LYS A 1 505 ? 141.119 128.301 102.990 1.00 50.37 505 LYS A CA 1
ATOM 1341 C C . LYS A 1 505 ? 139.920 128.490 102.075 1.00 50.37 505 LYS A C 1
ATOM 1342 O O . LYS A 1 505 ? 138.981 129.226 102.401 1.00 50.37 505 LYS A O 1
ATOM 1348 N N . ALA A 1 506 ? 139.932 127.815 100.928 1.00 47.50 506 ALA A N 1
ATOM 1349 C CA . ALA A 1 506 ? 138.821 127.915 99.989 1.00 47.50 506 ALA A CA 1
ATOM 1350 C C . ALA A 1 506 ? 137.547 127.324 100.576 1.00 47.50 506 ALA A C 1
ATOM 1351 O O . ALA A 1 506 ? 136.455 127.875 100.397 1.00 47.50 506 ALA A O 1
ATOM 1353 N N . LEU A 1 507 ? 137.671 126.205 101.287 1.00 45.93 507 LEU A N 1
ATOM 1354 C CA . LEU A 1 507 ? 136.513 125.593 101.925 1.00 45.93 507 LEU A CA 1
ATOM 1355 C C . LEU A 1 507 ? 135.987 126.457 103.061 1.00 45.93 507 LEU A C 1
ATOM 1356 O O . LEU A 1 507 ? 134.776 126.514 103.294 1.00 45.93 507 LEU A O 1
ATOM 1361 N N . ASP A 1 508 ? 136.879 127.135 103.782 1.00 46.20 508 ASP A N 1
ATOM 1362 C CA . ASP A 1 508 ? 136.435 128.044 104.830 1.00 46.20 508 ASP A CA 1
ATOM 1363 C C . ASP A 1 508 ? 135.778 129.279 104.244 1.00 46.20 508 ASP A C 1
ATOM 1364 O O . ASP A 1 508 ? 134.922 129.889 104.889 1.00 46.20 508 ASP A O 1
ATOM 1369 N N . SER A 1 509 ? 136.159 129.658 103.028 1.00 47.20 509 SER A N 1
ATOM 1370 C CA . SER A 1 509 ? 135.488 130.769 102.369 1.00 47.20 509 SER A CA 1
ATOM 1371 C C . SER A 1 509 ? 134.137 130.358 101.802 1.00 47.20 509 SER A C 1
ATOM 1372 O O . SER A 1 509 ? 133.224 131.186 101.738 1.00 47.20 509 SER A O 1
ATOM 1375 N N . VAL A 1 510 ? 133.989 129.101 101.384 1.00 45.29 510 VAL A N 1
ATOM 1376 C CA . VAL A 1 510 ? 132.688 128.629 100.916 1.00 45.29 510 VAL A CA 1
ATOM 1377 C C . VAL A 1 510 ? 131.706 128.533 102.075 1.00 45.29 510 VAL A C 1
ATOM 1378 O O . VAL A 1 510 ? 130.590 129.059 102.008 1.00 45.29 510 VAL A O 1
ATOM 1382 N N . ILE A 1 511 ? 132.104 127.859 103.159 1.00 43.75 511 ILE A N 1
ATOM 1383 C CA . ILE A 1 511 ? 131.194 127.648 104.282 1.00 43.75 511 ILE A CA 1
ATOM 1384 C C . ILE A 1 511 ? 131.076 128.860 105.187 1.00 43.75 511 ILE A C 1
ATOM 1385 O O . ILE A 1 511 ? 130.344 128.805 106.181 1.00 43.75 511 ILE A O 1
ATOM 1390 N N . SER A 1 512 ? 131.762 129.959 104.875 1.00 46.80 512 SER A N 1
ATOM 1391 C CA . SER A 1 512 ? 131.536 131.191 105.620 1.00 46.80 512 SER A CA 1
ATOM 1392 C C . SER A 1 512 ? 130.226 131.838 105.197 1.00 46.80 512 SER A C 1
ATOM 1393 O O . SER A 1 512 ? 129.648 132.643 105.935 1.00 46.80 512 SER A O 1
ATOM 1396 N N . MET A 1 513 ? 129.749 131.508 104.003 1.00 53.21 513 MET A N 1
ATOM 1397 C CA . MET A 1 513 ? 128.394 131.863 103.621 1.00 53.21 513 MET A CA 1
ATOM 1398 C C . MET A 1 513 ? 127.436 130.778 104.091 1.00 53.21 513 MET A C 1
ATOM 1399 O O . MET A 1 513 ? 127.761 129.590 104.082 1.00 53.21 513 MET A O 1
ATOM 1404 N N . THR A 1 514 ? 126.242 131.194 104.505 1.00 54.14 514 THR A N 1
ATOM 1405 C CA . THR A 1 514 ? 125.324 130.241 105.117 1.00 54.14 514 THR A CA 1
ATOM 1406 C C . THR A 1 514 ? 124.764 129.256 104.102 1.00 54.14 514 THR A C 1
ATOM 1407 O O . THR A 1 514 ? 124.445 128.119 104.463 1.00 54.14 514 THR A O 1
ATOM 1411 N N . GLU A 1 515 ? 124.632 129.663 102.839 1.00 58.18 515 GLU A N 1
ATOM 1412 C CA . GLU A 1 515 ? 124.317 128.694 101.796 1.00 58.18 515 GLU A CA 1
ATOM 1413 C C . GLU A 1 515 ? 125.403 127.630 101.714 1.00 58.18 515 GLU A C 1
ATOM 1414 O O . GLU A 1 515 ? 125.114 126.429 101.627 1.00 58.18 515 GLU A O 1
ATOM 1420 N N . GLY A 1 516 ? 126.665 128.057 101.760 1.00 52.12 516 GLY A N 1
ATOM 1421 C CA . GLY A 1 516 ? 127.760 127.105 101.747 1.00 52.12 516 GLY A CA 1
ATOM 1422 C C . GLY A 1 516 ? 127.752 126.196 102.958 1.00 52.12 516 GLY A C 1
ATOM 1423 O O . GLY A 1 516 ? 128.007 124.998 102.845 1.00 52.12 516 GLY A O 1
ATOM 1424 N N . MET A 1 517 ? 127.443 126.745 104.129 1.00 49.32 517 MET A N 1
ATOM 1425 C CA . MET A 1 517 ? 127.451 125.925 105.333 1.00 49.32 517 MET A CA 1
ATOM 1426 C C . MET A 1 517 ? 126.305 124.925 105.325 1.00 49.32 517 MET A C 1
ATOM 1427 O O . MET A 1 517 ? 126.460 123.791 105.791 1.00 49.32 517 MET A O 1
ATOM 1432 N N . GLU A 1 518 ? 125.149 125.322 104.791 1.00 55.71 518 GLU A N 1
ATOM 1433 C CA . GLU A 1 518 ? 124.046 124.380 104.641 1.00 55.71 518 GLU A CA 1
ATOM 1434 C C . GLU A 1 518 ? 124.408 123.266 103.670 1.00 55.71 518 GLU A C 1
ATOM 1435 O O . GLU A 1 518 ? 124.171 122.087 103.949 1.00 55.71 518 GLU A O 1
ATOM 1441 N N . ALA A 1 519 ? 124.977 123.620 102.516 1.00 52.81 519 ALA A N 1
ATOM 1442 C CA . ALA A 1 519 ? 125.387 122.595 101.564 1.00 52.81 519 ALA A CA 1
ATOM 1443 C C . ALA A 1 519 ? 126.524 121.734 102.092 1.00 52.81 519 ALA A C 1
ATOM 1444 O O . ALA A 1 519 ? 126.718 120.616 101.605 1.00 52.81 519 ALA A O 1
ATOM 1446 N N . PHE A 1 520 ? 127.278 122.230 103.069 1.00 48.76 520 PHE A N 1
ATOM 1447 C CA . PHE A 1 520 ? 128.403 121.479 103.609 1.00 48.76 520 PHE A CA 1
ATOM 1448 C C . PHE A 1 520 ? 127.963 120.526 104.712 1.00 48.76 520 PHE A C 1
ATOM 1449 O O . PHE A 1 520 ? 128.501 119.422 104.830 1.00 48.76 520 PHE A O 1
ATOM 1457 N N . LEU A 1 521 ? 126.983 120.931 105.521 1.00 50.38 521 LEU A N 1
ATOM 1458 C CA . LEU A 1 521 ? 126.539 120.091 106.628 1.00 50.38 521 LEU A CA 1
ATOM 1459 C C . LEU A 1 521 ? 125.611 118.984 106.146 1.00 50.38 521 LEU A C 1
ATOM 1460 O O . LEU A 1 521 ? 125.731 117.830 106.572 1.00 50.38 521 LEU A O 1
ATOM 1465 N N . ARG A 1 522 ? 124.674 119.319 105.264 1.00 64.02 522 ARG A N 1
ATOM 1466 C CA . ARG A 1 522 ? 123.724 118.363 104.708 1.00 64.02 522 ARG A CA 1
ATOM 1467 C C . ARG A 1 522 ? 123.966 118.267 103.210 1.00 64.02 522 ARG A C 1
ATOM 1468 O O . ARG A 1 522 ? 123.380 119.028 102.433 1.00 64.02 522 ARG A O 1
ATOM 1476 N N . GLY A 1 523 ? 124.819 117.332 102.808 1.00 71.15 523 GLY A N 1
ATOM 1477 C CA . GLY A 1 523 ? 125.143 117.179 101.408 1.00 71.15 523 GLY A CA 1
ATOM 1478 C C . GLY A 1 523 ? 124.026 116.527 100.623 1.00 71.15 523 GLY A C 1
ATOM 1479 O O . GLY A 1 523 ? 122.948 116.238 101.141 1.00 71.15 523 GLY A O 1
ATOM 1480 N N . ARG A 1 524 ? 124.301 116.297 99.341 1.00 84.39 524 ARG A N 1
ATOM 1481 C CA . ARG A 1 524 ? 123.315 115.684 98.461 1.00 84.39 524 ARG A CA 1
ATOM 1482 C C . ARG A 1 524 ? 122.972 114.274 98.929 1.00 84.39 524 ARG A C 1
ATOM 1483 O O . ARG A 1 524 ? 123.685 113.668 99.734 1.00 84.39 524 ARG A O 1
ATOM 1491 N N . GLN A 1 525 ? 121.860 113.755 98.412 1.00 92.55 525 GLN A N 1
ATOM 1492 C CA . GLN A 1 525 ? 121.432 112.407 98.760 1.00 92.55 525 GLN A CA 1
ATOM 1493 C C . GLN A 1 525 ? 122.361 111.377 98.130 1.00 92.55 525 GLN A C 1
ATOM 1494 O O . GLN A 1 525 ? 122.986 111.631 97.097 1.00 92.55 525 GLN A O 1
ATOM 1500 N N . ASN A 1 526 ? 122.456 110.211 98.775 1.00 92.90 526 ASN A N 1
ATOM 1501 C CA . ASN A 1 526 ? 123.305 109.109 98.314 1.00 92.90 526 ASN A CA 1
ATOM 1502 C C . ASN A 1 526 ? 124.765 109.547 98.212 1.00 92.90 526 ASN A C 1
ATOM 1503 O O . ASN A 1 526 ? 125.542 109.018 97.413 1.00 92.90 526 ASN A O 1
ATOM 1508 N N . GLU A 1 527 ? 125.143 110.531 99.024 1.00 84.93 527 GLU A N 1
ATOM 1509 C CA . GLU A 1 527 ? 126.499 111.054 99.059 1.00 84.93 527 GLU A CA 1
ATOM 1510 C C . GLU A 1 527 ? 126.852 111.459 100.480 1.00 84.93 527 GLU A C 1
ATOM 1511 O O . GLU A 1 527 ? 125.988 111.871 101.258 1.00 84.93 527 GLU A O 1
ATOM 1517 N N . LYS A 1 528 ? 128.132 111.336 100.814 1.00 65.25 528 LYS A N 1
ATOM 1518 C CA . LYS A 1 528 ? 128.611 111.853 102.086 1.00 65.25 528 LYS A CA 1
ATOM 1519 C C . LYS A 1 528 ? 128.640 113.374 102.040 1.00 65.25 528 LYS A C 1
ATOM 1520 O O . LYS A 1 528 ? 129.042 113.968 101.036 1.00 65.25 528 LYS A O 1
ATOM 1526 N N . SER A 1 529 ? 128.198 114.005 103.123 1.00 55.31 529 SER A N 1
ATOM 1527 C CA . SER A 1 529 ? 128.212 115.455 103.195 1.00 55.31 529 SER A CA 1
ATOM 1528 C C . SER A 1 529 ? 129.645 115.961 103.325 1.00 55.31 529 SER A C 1
ATOM 1529 O O . SER A 1 529 ? 130.581 115.203 103.590 1.00 55.31 529 SER A O 1
ATOM 1532 N N . GLY A 1 530 ? 129.812 117.268 103.125 1.00 49.77 530 GLY A N 1
ATOM 1533 C CA . GLY A 1 530 ? 131.121 117.868 103.317 1.00 49.77 530 GLY A CA 1
ATOM 1534 C C . GLY A 1 530 ? 131.673 117.615 104.705 1.00 49.77 530 GLY A C 1
ATOM 1535 O O . GLY A 1 530 ? 132.875 117.414 104.880 1.00 49.77 530 GLY A O 1
ATOM 1536 N N . TYR A 1 531 ? 130.797 117.607 105.709 1.00 48.39 531 TYR A N 1
ATOM 1537 C CA . TYR A 1 531 ? 131.230 117.336 107.074 1.00 48.39 531 TYR A CA 1
ATOM 1538 C C . TYR A 1 531 ? 131.710 115.899 107.224 1.00 48.39 531 TYR A C 1
ATOM 1539 O O . TYR A 1 531 ? 132.716 115.641 107.895 1.00 48.39 531 TYR A O 1
ATOM 1548 N N . GLN A 1 532 ? 131.013 114.950 106.600 1.00 55.50 532 GLN A N 1
ATOM 1549 C CA . GLN A 1 532 ? 131.444 113.560 106.679 1.00 55.50 532 GLN A CA 1
ATOM 1550 C C . GLN A 1 532 ? 132.723 113.336 105.888 1.00 55.50 532 GLN A C 1
ATOM 1551 O O . GLN A 1 532 ? 133.603 112.584 106.321 1.00 55.50 532 GLN A O 1
ATOM 1557 N N . LYS A 1 533 ? 132.849 113.982 104.729 1.00 51.37 533 LYS A N 1
ATOM 1558 C CA . LYS A 1 533 ? 134.102 113.914 103.988 1.00 51.37 533 LYS A CA 1
ATOM 1559 C C . LYS A 1 533 ? 135.252 114.468 104.815 1.00 51.37 533 LYS A C 1
ATOM 1560 O O . LYS A 1 533 ? 136.348 113.901 104.826 1.00 51.37 533 LYS A O 1
ATOM 1566 N N . LEU A 1 534 ? 135.016 115.568 105.530 1.00 47.30 534 LEU A N 1
ATOM 1567 C CA . LEU A 1 534 ? 136.068 116.151 106.354 1.00 47.30 534 LEU A CA 1
ATOM 1568 C C . LEU A 1 534 ? 136.439 115.238 107.514 1.00 47.30 534 LEU A C 1
ATOM 1569 O O . LEU A 1 534 ? 137.624 115.080 107.828 1.00 47.30 534 LEU A O 1
ATOM 1574 N N . LEU A 1 535 ? 135.445 114.643 108.177 1.00 51.44 535 LEU A N 1
ATOM 1575 C CA . LEU A 1 535 ? 135.742 113.699 109.249 1.00 51.44 535 LEU A CA 1
ATOM 1576 C C . LEU A 1 535 ? 136.514 112.495 108.729 1.00 51.44 535 LEU A C 1
ATOM 1577 O O . LEU A 1 535 ? 137.395 111.967 109.412 1.00 51.44 535 LEU A O 1
ATOM 1582 N N . GLU A 1 536 ? 136.194 112.043 107.516 1.00 54.26 536 GLU A N 1
ATOM 1583 C CA . GLU A 1 536 ? 136.939 110.931 106.937 1.00 54.26 536 GLU A CA 1
ATOM 1584 C C . GLU A 1 536 ? 138.353 111.355 106.569 1.00 54.26 536 GLU A C 1
ATOM 1585 O O . GLU A 1 536 ? 139.284 110.543 106.604 1.00 54.26 536 GLU A O 1
ATOM 1591 N N . LEU A 1 537 ? 138.531 112.626 106.213 1.00 50.40 537 LEU A N 1
ATOM 1592 C CA . LEU A 1 537 ? 139.858 113.117 105.865 1.00 50.40 537 LEU A CA 1
ATOM 1593 C C . LEU A 1 537 ? 140.737 113.248 107.100 1.00 50.40 537 LEU A C 1
ATOM 1594 O O . LEU A 1 537 ? 141.929 112.925 107.057 1.00 50.40 537 LEU A O 1
ATOM 1599 N N . ILE A 1 538 ? 140.169 113.720 108.211 1.00 50.19 538 ILE A N 1
ATOM 1600 C CA . ILE A 1 538 ? 140.953 113.849 109.434 1.00 50.19 538 ILE A CA 1
ATOM 1601 C C . ILE A 1 538 ? 141.335 112.479 109.973 1.00 50.19 538 ILE A C 1
ATOM 1602 O O . ILE A 1 538 ? 142.429 112.303 110.520 1.00 50.19 538 ILE A O 1
ATOM 1607 N N . LEU A 1 539 ? 140.463 111.481 109.809 1.00 55.00 539 LEU A N 1
ATOM 1608 C CA . LEU A 1 539 ? 140.768 110.138 110.291 1.00 55.00 539 LEU A CA 1
ATOM 1609 C C . LEU A 1 539 ? 141.940 109.500 109.564 1.00 55.00 539 LEU A C 1
ATOM 1610 O O . LEU A 1 539 ? 142.418 108.450 110.004 1.00 55.00 539 LEU A O 1
ATOM 1615 N N . LEU A 1 540 ? 142.406 110.090 108.475 1.00 56.73 540 LEU A N 1
ATOM 1616 C CA . LEU A 1 540 ? 143.704 109.762 107.914 1.00 56.73 540 LEU A CA 1
ATOM 1617 C C . LEU A 1 540 ? 144.744 110.698 108.517 1.00 56.73 540 LEU A C 1
ATOM 1618 O O . LEU A 1 540 ? 144.500 111.889 108.715 1.00 56.73 540 LEU A O 1
ATOM 1623 N N . ASP A 1 541 ? 145.916 110.147 108.822 1.00 62.12 541 ASP A N 1
ATOM 1624 C CA . ASP A 1 541 ? 146.951 110.912 109.510 1.00 62.12 541 ASP A CA 1
ATOM 1625 C C . ASP A 1 541 ? 147.431 112.031 108.596 1.00 62.12 541 ASP A C 1
ATOM 1626 O O . ASP A 1 541 ? 148.125 111.784 107.606 1.00 62.12 541 ASP A O 1
ATOM 1631 N N . GLN A 1 542 ? 147.062 113.263 108.935 1.00 53.77 542 GLN A N 1
ATOM 1632 C CA . GLN A 1 542 ? 147.340 114.434 108.124 1.00 53.77 542 GLN A CA 1
ATOM 1633 C C . GLN A 1 542 ? 148.488 115.228 108.727 1.00 53.77 542 GLN A C 1
ATOM 1634 O O . GLN A 1 542 ? 148.775 115.135 109.923 1.00 53.77 542 GLN A O 1
ATOM 1640 N N . THR A 1 543 ? 149.151 116.002 107.871 1.00 51.59 543 THR A N 1
ATOM 1641 C CA . THR A 1 543 ? 150.150 116.956 108.333 1.00 51.59 543 THR A CA 1
ATOM 1642 C C . THR A 1 543 ? 149.545 117.862 109.398 1.00 51.59 543 THR A C 1
ATOM 1643 O O . THR A 1 543 ? 148.333 118.082 109.432 1.00 51.59 543 THR A O 1
ATOM 1647 N N . VAL A 1 544 ? 150.402 118.390 110.272 1.00 50.48 544 VAL A N 1
ATOM 1648 C CA . VAL A 1 544 ? 149.926 119.083 111.466 1.00 50.48 544 VAL A CA 1
ATOM 1649 C C . VAL A 1 544 ? 149.069 120.286 111.091 1.00 50.48 544 VAL A C 1
ATOM 1650 O O . VAL A 1 544 ? 147.969 120.475 111.624 1.00 50.48 544 VAL A O 1
ATOM 1654 N N . ARG A 1 545 ? 149.546 121.113 110.162 1.00 48.17 545 ARG A N 1
ATOM 1655 C CA . ARG A 1 545 ? 148.766 122.291 109.798 1.00 48.17 545 ARG A CA 1
ATOM 1656 C C . ARG A 1 545 ? 147.526 121.923 108.992 1.00 48.17 545 ARG A C 1
ATOM 1657 O O . ARG A 1 545 ? 146.518 122.634 109.054 1.00 48.17 545 ARG A O 1
ATOM 1665 N N . VAL A 1 546 ? 147.557 120.805 108.267 1.00 45.25 546 VAL A N 1
ATOM 1666 C CA . VAL A 1 546 ? 146.366 120.371 107.545 1.00 45.25 546 VAL A CA 1
ATOM 1667 C C . VAL A 1 546 ? 145.273 119.952 108.516 1.00 45.25 546 VAL A C 1
ATOM 1668 O O . VAL A 1 546 ? 144.108 120.338 108.366 1.00 45.25 546 VAL A O 1
ATOM 1672 N N . VAL A 1 547 ? 145.626 119.170 109.537 1.00 45.50 547 VAL A N 1
ATOM 1673 C CA . VAL A 1 547 ? 144.616 118.759 110.502 1.00 45.50 547 VAL A CA 1
ATOM 1674 C C . VAL A 1 547 ? 144.216 119.936 111.378 1.00 45.50 547 VAL A C 1
ATOM 1675 O O . VAL A 1 547 ? 143.104 119.968 111.910 1.00 45.50 547 VAL A O 1
ATOM 1679 N N . THR A 1 548 ? 145.077 120.949 111.500 1.00 45.53 548 THR A N 1
ATOM 1680 C CA . THR A 1 548 ? 144.664 122.165 112.193 1.00 45.53 548 THR A CA 1
ATOM 1681 C C . THR A 1 548 ? 143.640 122.953 111.383 1.00 45.53 548 THR A C 1
ATOM 1682 O O . THR A 1 548 ? 142.679 123.484 111.949 1.00 45.53 548 THR A O 1
ATOM 1686 N N . ALA A 1 549 ? 143.818 123.035 110.064 1.00 43.12 549 ALA A N 1
ATOM 1687 C CA . ALA A 1 549 ? 142.799 123.661 109.227 1.00 43.12 549 ALA A CA 1
ATOM 1688 C C . ALA A 1 549 ? 141.499 122.865 109.258 1.00 43.12 549 ALA A C 1
ATOM 1689 O O . ALA A 1 549 ? 140.405 123.443 109.250 1.00 43.12 549 ALA A O 1
ATOM 1691 N N . GLY A 1 550 ? 141.599 121.537 109.300 1.00 42.33 550 GLY A N 1
ATOM 1692 C CA . GLY A 1 550 ? 140.404 120.723 109.454 1.00 42.33 550 GLY A CA 1
ATOM 1693 C C . GLY A 1 550 ? 139.692 120.991 110.765 1.00 42.33 550 GLY A C 1
ATOM 1694 O O . GLY A 1 550 ? 138.463 121.082 110.814 1.00 42.33 550 GLY A O 1
ATOM 1695 N N . SER A 1 551 ? 140.458 121.106 111.850 1.00 42.61 551 SER A N 1
ATOM 1696 C CA . SER A 1 551 ? 139.894 121.479 113.141 1.00 42.61 551 SER A CA 1
ATOM 1697 C C . SER A 1 551 ? 139.217 122.840 113.077 1.00 42.61 551 SER A C 1
ATOM 1698 O O . SER A 1 551 ? 138.161 123.054 113.681 1.00 42.61 551 SER A O 1
ATOM 1701 N N . ALA A 1 552 ? 139.809 123.774 112.335 1.00 41.96 552 ALA A N 1
ATOM 1702 C CA . ALA A 1 552 ? 139.229 125.105 112.233 1.00 41.96 552 ALA A CA 1
ATOM 1703 C C . ALA A 1 552 ? 137.967 125.122 111.384 1.00 41.96 552 ALA A C 1
ATOM 1704 O O . ALA A 1 552 ? 137.135 126.017 111.551 1.00 41.96 552 ALA A O 1
ATOM 1706 N N . ILE A 1 553 ? 137.816 124.171 110.467 1.00 41.61 553 ILE A N 1
ATOM 1707 C CA . ILE A 1 553 ? 136.549 124.040 109.753 1.00 41.61 553 ILE A CA 1
ATOM 1708 C C . ILE A 1 553 ? 135.502 123.388 110.646 1.00 41.61 553 ILE A C 1
ATOM 1709 O O . ILE A 1 553 ? 134.336 123.805 110.670 1.00 41.61 553 ILE A O 1
ATOM 1714 N N . LEU A 1 554 ? 135.902 122.357 111.393 1.00 42.57 554 LEU A N 1
ATOM 1715 C CA . LEU A 1 554 ? 134.954 121.626 112.226 1.00 42.57 554 LEU A CA 1
ATOM 1716 C C . LEU A 1 554 ? 134.424 122.491 113.358 1.00 42.57 554 LEU A C 1
ATOM 1717 O O . LEU A 1 554 ? 133.257 122.369 113.744 1.00 42.57 554 LEU A O 1
ATOM 1722 N N . GLN A 1 555 ? 135.263 123.368 113.911 1.00 46.70 555 GLN A N 1
ATOM 1723 C CA . GLN A 1 555 ? 134.793 124.242 114.979 1.00 46.70 555 GLN A CA 1
ATOM 1724 C C . GLN A 1 555 ? 133.720 125.199 114.480 1.00 46.70 555 GLN A C 1
ATOM 1725 O O . GLN A 1 555 ? 132.722 125.437 115.171 1.00 46.70 555 GLN A O 1
ATOM 1731 N N . LYS A 1 556 ? 133.888 125.728 113.275 1.00 41.81 556 LYS A N 1
ATOM 1732 C CA . LYS A 1 556 ? 132.890 126.602 112.677 1.00 41.81 556 LYS A CA 1
ATOM 1733 C C . LYS A 1 556 ? 131.619 125.851 112.320 1.00 41.81 556 LYS A C 1
ATOM 1734 O O . LYS A 1 556 ? 130.516 126.389 112.485 1.00 41.81 556 LYS A O 1
ATOM 1740 N N . CYS A 1 557 ? 131.753 124.605 111.860 1.00 44.10 557 CYS A N 1
ATOM 1741 C CA . CYS A 1 557 ? 130.576 123.779 111.614 1.00 44.10 557 CYS A CA 1
ATOM 1742 C C . CYS A 1 557 ? 129.798 123.532 112.899 1.00 44.10 557 CYS A C 1
ATOM 1743 O O . CYS A 1 557 ? 128.564 123.587 112.906 1.00 44.10 557 CYS A O 1
ATOM 1746 N N . HIS A 1 558 ? 130.501 123.250 113.996 1.00 45.64 558 HIS A N 1
ATOM 1747 C CA . HIS A 1 558 ? 129.823 123.045 115.270 1.00 45.64 558 HIS A CA 1
ATOM 1748 C C . HIS A 1 558 ? 129.171 124.323 115.770 1.00 45.64 558 HIS A C 1
ATOM 1749 O O . HIS A 1 558 ? 128.096 124.270 116.375 1.00 45.64 558 HIS A O 1
ATOM 1756 N N . PHE A 1 559 ? 129.799 125.476 115.541 1.00 43.40 559 PHE A N 1
ATOM 1757 C CA . PHE A 1 559 ? 129.158 126.732 115.913 1.00 43.40 559 PHE A CA 1
ATOM 1758 C C . PHE A 1 559 ? 127.860 126.932 115.142 1.00 43.40 559 PHE A C 1
ATOM 1759 O O . PHE A 1 559 ? 126.823 127.273 115.727 1.00 43.40 559 PHE A O 1
ATOM 1767 N N . TYR A 1 560 ? 127.897 126.725 113.824 1.00 44.94 560 TYR A N 1
ATOM 1768 C CA . TYR A 1 560 ? 126.675 126.853 113.036 1.00 44.94 560 TYR A CA 1
ATOM 1769 C C . TYR A 1 560 ? 125.616 125.866 113.501 1.00 44.94 560 TYR A C 1
ATOM 1770 O O . TYR A 1 560 ? 124.424 126.186 113.515 1.00 44.94 560 TYR A O 1
ATOM 1779 N N . GLU A 1 561 ? 126.030 124.664 113.897 1.00 53.75 561 GLU A N 1
ATOM 1780 C CA . GLU A 1 561 ? 125.063 123.660 114.327 1.00 53.75 561 GLU A CA 1
ATOM 1781 C C . GLU A 1 561 ? 124.419 124.038 115.656 1.00 53.75 561 GLU A C 1
ATOM 1782 O O . GLU A 1 561 ? 123.214 123.845 115.852 1.00 53.75 561 GLU A O 1
ATOM 1788 N N . VAL A 1 562 ? 125.212 124.560 116.593 1.00 49.03 562 VAL A N 1
ATOM 1789 C CA . VAL A 1 562 ? 124.656 125.039 117.858 1.00 49.03 562 VAL A CA 1
ATOM 1790 C C . VAL A 1 562 ? 123.672 126.170 117.607 1.00 49.03 562 VAL A C 1
ATOM 1791 O O . VAL A 1 562 ? 122.600 126.238 118.220 1.00 49.03 562 VAL A O 1
ATOM 1795 N N . LEU A 1 563 ? 124.020 127.077 116.696 1.00 47.65 563 LEU A N 1
ATOM 1796 C CA . LEU A 1 563 ? 123.096 128.154 116.362 1.00 47.65 563 LEU A CA 1
ATOM 1797 C C . LEU A 1 563 ? 121.813 127.611 115.745 1.00 47.65 563 LEU A C 1
ATOM 1798 O O . LEU A 1 563 ? 120.721 128.115 116.029 1.00 47.65 563 LEU A O 1
ATOM 1803 N N . SER A 1 564 ? 121.920 126.569 114.918 1.00 52.08 564 SER A N 1
ATOM 1804 C CA . SER A 1 564 ? 120.725 125.996 114.308 1.00 52.08 564 SER A CA 1
ATOM 1805 C C . SER A 1 564 ? 119.849 125.299 115.339 1.00 52.08 564 SER A C 1
ATOM 1806 O O . SER A 1 564 ? 118.620 125.379 115.260 1.00 52.08 564 SER A O 1
ATOM 1809 N N . GLU A 1 565 ? 120.453 124.626 116.317 1.00 59.41 565 GLU A N 1
ATOM 1810 C CA . GLU A 1 565 ? 119.659 123.995 117.367 1.00 59.41 565 GLU A CA 1
ATOM 1811 C C . GLU A 1 565 ? 119.008 125.031 118.274 1.00 59.41 565 GLU A C 1
ATOM 1812 O O . GLU A 1 565 ? 117.879 124.832 118.737 1.00 59.41 565 GLU A O 1
ATOM 1818 N N . ILE A 1 566 ? 119.696 126.143 118.534 1.00 53.62 566 ILE A N 1
ATOM 1819 C CA . ILE A 1 566 ? 119.070 127.235 119.272 1.00 53.62 566 ILE A CA 1
ATOM 1820 C C . ILE A 1 566 ? 117.887 127.787 118.492 1.00 53.62 566 ILE A C 1
ATOM 1821 O O . ILE A 1 566 ? 116.827 128.064 119.060 1.00 53.62 566 ILE A O 1
ATOM 1826 N N . LYS A 1 567 ? 118.048 127.955 117.178 1.00 57.68 567 LYS A N 1
ATOM 1827 C CA . LYS A 1 567 ? 116.945 128.444 116.359 1.00 57.68 567 LYS A CA 1
ATOM 1828 C C . LYS A 1 567 ? 115.776 127.468 116.372 1.00 57.68 567 LYS A C 1
ATOM 1829 O O . LYS A 1 567 ? 114.612 127.882 116.395 1.00 57.68 567 LYS A O 1
ATOM 1835 N N . ARG A 1 568 ? 116.066 126.168 116.377 1.00 63.41 568 ARG A N 1
ATOM 1836 C CA . ARG A 1 568 ? 115.001 125.172 116.426 1.00 63.41 568 ARG A CA 1
ATOM 1837 C C . ARG A 1 568 ? 114.246 125.239 117.748 1.00 63.41 568 ARG A C 1
ATOM 1838 O O . ARG A 1 568 ? 113.010 125.277 117.767 1.00 63.41 568 ARG A O 1
ATOM 1846 N N . LEU A 1 569 ? 114.976 125.235 118.867 1.00 65.16 569 LEU A N 1
ATOM 1847 C CA . LEU A 1 569 ? 114.337 125.365 120.175 1.00 65.16 569 LEU A CA 1
ATOM 1848 C C . LEU A 1 569 ? 113.525 126.651 120.264 1.00 65.16 569 LEU A C 1
ATOM 1849 O O . LEU A 1 569 ? 112.426 126.670 120.829 1.00 65.16 569 LEU A O 1
ATOM 1854 N N . GLY A 1 570 ? 114.049 127.739 119.702 1.00 69.02 570 GLY A N 1
ATOM 1855 C CA . GLY A 1 570 ? 113.345 129.003 119.764 1.00 69.02 570 GLY A CA 1
ATOM 1856 C C . GLY A 1 570 ? 112.086 129.026 118.927 1.00 69.02 570 GLY A C 1
ATOM 1857 O O . GLY A 1 570 ? 111.081 129.604 119.337 1.00 69.02 570 GLY A O 1
ATOM 1858 N N . ASP A 1 571 ? 112.112 128.396 117.753 1.00 75.83 571 ASP A N 1
ATOM 1859 C CA . ASP A 1 571 ? 110.899 128.317 116.948 1.00 75.83 571 ASP A CA 1
ATOM 1860 C C . ASP A 1 571 ? 109.870 127.415 117.618 1.00 75.83 571 ASP A C 1
ATOM 1861 O O . ASP A 1 571 ? 108.663 127.691 117.570 1.00 75.83 571 ASP A O 1
ATOM 1866 N N . HIS A 1 572 ? 110.335 126.343 118.261 1.00 79.72 572 HIS A N 1
ATOM 1867 C CA . HIS A 1 572 ? 109.450 125.513 119.072 1.00 79.72 572 HIS A CA 1
ATOM 1868 C C . HIS A 1 572 ? 108.762 126.341 120.149 1.00 79.72 572 HIS A C 1
ATOM 1869 O O . HIS A 1 572 ? 107.535 126.296 120.296 1.00 79.72 572 HIS A O 1
ATOM 1876 N N . LEU A 1 573 ? 109.543 127.111 120.912 1.00 77.91 573 LEU A N 1
ATOM 1877 C CA . LEU A 1 573 ? 108.968 127.942 121.967 1.00 77.91 573 LEU A CA 1
ATOM 1878 C C . LEU A 1 573 ? 108.041 129.006 121.395 1.00 77.91 573 LEU A C 1
ATOM 1879 O O . LEU A 1 573 ? 107.016 129.332 122.001 1.00 77.91 573 LEU A O 1
ATOM 1884 N N . ALA A 1 574 ? 108.382 129.556 120.230 1.00 78.86 574 ALA A N 1
ATOM 1885 C CA . ALA A 1 574 ? 107.542 130.576 119.614 1.00 78.86 574 ALA A CA 1
ATOM 1886 C C . ALA A 1 574 ? 106.184 130.006 119.235 1.00 78.86 574 ALA A C 1
ATOM 1887 O O . ALA A 1 574 ? 105.147 130.640 119.459 1.00 78.86 574 ALA A O 1
ATOM 1889 N N . GLU A 1 575 ? 106.167 128.798 118.672 1.00 84.32 575 GLU A N 1
ATOM 1890 C CA . GLU A 1 575 ? 104.894 128.200 118.281 1.00 84.32 575 GLU A CA 1
ATOM 1891 C C . GLU A 1 575 ? 104.116 127.715 119.498 1.00 84.32 575 GLU A C 1
ATOM 1892 O O . GLU A 1 575 ? 102.880 127.690 119.488 1.00 84.32 575 GLU A O 1
ATOM 1898 N N . LYS A 1 576 ? 104.821 127.327 120.564 1.00 83.48 576 LYS A N 1
ATOM 1899 C CA . LYS A 1 576 ? 104.125 126.878 121.767 1.00 83.48 576 LYS A CA 1
ATOM 1900 C C . LYS A 1 576 ? 103.545 128.042 122.561 1.00 83.48 576 LYS A C 1
ATOM 1901 O O . LYS A 1 576 ? 102.523 127.879 123.237 1.00 83.48 576 LYS A O 1
ATOM 1907 N N . THR A 1 577 ? 104.174 129.215 122.500 1.00 84.88 577 THR A N 1
ATOM 1908 C CA . THR A 1 577 ? 103.698 130.366 123.257 1.00 84.88 577 THR A CA 1
ATOM 1909 C C . THR A 1 577 ? 102.709 131.206 122.458 1.00 84.88 577 THR A C 1
ATOM 1910 O O . THR A 1 577 ? 101.793 131.802 123.036 1.00 84.88 577 THR A O 1
ATOM 1914 N N . SER A 1 578 ? 102.864 131.253 121.133 1.00 86.55 578 SER A N 1
ATOM 1915 C CA . SER A 1 578 ? 101.900 131.962 120.300 1.00 86.55 578 SER A CA 1
ATOM 1916 C C . SER A 1 578 ? 100.508 131.356 120.437 1.00 86.55 578 SER A C 1
ATOM 1917 O O . SER A 1 578 ? 99.567 132.026 120.876 1.00 86.55 578 SER A O 1
ATOM 1920 N N . SER A 1 579 ? 100.362 130.088 120.069 1.00 87.70 579 SER A N 1
ATOM 1921 C CA . SER A 1 579 ? 99.078 129.405 120.173 1.00 87.70 579 SER A CA 1
ATOM 1922 C C . SER A 1 579 ? 99.266 127.892 120.234 1.00 87.70 579 SER A C 1
ATOM 1923 O O . SER A 1 579 ? 100.027 127.317 119.457 0.00 87.70 579 SER A O 1
ATOM 1926 N N . ILE A 1 619 ? 105.903 123.942 128.253 1.00 92.01 619 ILE A N 1
ATOM 1927 C CA . ILE A 1 619 ? 107.326 124.002 127.943 1.00 92.01 619 ILE A CA 1
ATOM 1928 C C . ILE A 1 619 ? 108.152 123.407 129.073 1.00 92.01 619 ILE A C 1
ATOM 1929 O O . ILE A 1 619 ? 108.149 123.918 130.193 1.00 92.01 619 ILE A O 1
ATOM 1934 N N . SER A 1 620 ? 108.853 122.319 128.770 1.00 91.63 620 SER A N 1
ATOM 1935 C CA . SER A 1 620 ? 109.645 121.628 129.773 1.00 91.63 620 SER A CA 1
ATOM 1936 C C . SER A 1 620 ? 110.780 122.512 130.277 1.00 91.63 620 SER A C 1
ATOM 1937 O O . SER A 1 620 ? 111.323 123.353 129.556 1.00 91.63 620 SER A O 1
ATOM 1940 N N . GLU A 1 621 ? 111.135 122.307 131.544 1.00 91.68 621 GLU A N 1
ATOM 1941 C CA . GLU A 1 621 ? 112.324 122.922 132.113 1.00 91.68 621 GLU A CA 1
ATOM 1942 C C . GLU A 1 621 ? 113.603 122.281 131.596 1.00 91.68 621 GLU A C 1
ATOM 1943 O O . GLU A 1 621 ? 114.655 122.928 131.611 1.00 91.68 621 GLU A O 1
ATOM 1949 N N . GLY A 1 622 ? 113.527 121.048 131.103 1.00 88.91 622 GLY A N 1
ATOM 1950 C CA . GLY A 1 622 ? 114.682 120.381 130.540 1.00 88.91 622 GLY A CA 1
ATOM 1951 C C . GLY A 1 622 ? 115.160 121.046 129.268 1.00 88.91 622 GLY A C 1
ATOM 1952 O O . GLY A 1 622 ? 116.355 121.307 129.108 1.00 88.91 622 GLY A O 1
ATOM 1953 N N . GLU A 1 623 ? 114.234 121.334 128.352 1.00 86.61 623 GLU A N 1
ATOM 1954 C CA . GLU A 1 623 ? 114.627 121.993 127.113 1.00 86.61 623 GLU A CA 1
ATOM 1955 C C . GLU A 1 623 ? 115.058 123.431 127.372 1.00 86.61 623 GLU A C 1
ATOM 1956 O O . GLU A 1 623 ? 115.880 123.980 126.633 1.00 86.61 623 GLU A O 1
ATOM 1962 N N . ILE A 1 624 ? 114.554 124.046 128.443 1.00 82.70 624 ILE A N 1
ATOM 1963 C CA . ILE A 1 624 ? 115.002 125.396 128.769 1.00 82.70 624 ILE A CA 1
ATOM 1964 C C . ILE A 1 624 ? 116.412 125.368 129.343 1.00 82.70 624 ILE A C 1
ATOM 1965 O O . ILE A 1 624 ? 117.234 126.239 129.033 1.00 82.70 624 ILE A O 1
ATOM 1970 N N . GLU A 1 625 ? 116.732 124.368 130.166 1.00 83.24 625 GLU A N 1
ATOM 1971 C CA . GLU A 1 625 ? 118.114 124.213 130.606 1.00 83.24 625 GLU A CA 1
ATOM 1972 C C . GLU A 1 625 ? 119.024 123.881 129.429 1.00 83.24 625 GLU A C 1
ATOM 1973 O O . GLU A 1 625 ? 120.178 124.320 129.384 1.00 83.24 625 GLU A O 1
ATOM 1979 N N . ARG A 1 626 ? 118.515 123.118 128.461 1.00 74.25 626 ARG A N 1
ATOM 1980 C CA . ARG A 1 626 ? 119.283 122.851 127.250 1.00 74.25 626 ARG A CA 1
ATOM 1981 C C . ARG A 1 626 ? 119.530 124.134 126.468 1.00 74.25 626 ARG A C 1
ATOM 1982 O O . ARG A 1 626 ? 120.614 124.334 125.913 1.00 74.25 626 ARG A O 1
ATOM 1990 N N . LEU A 1 627 ? 118.535 125.019 126.422 1.00 68.03 627 LEU A N 1
ATOM 1991 C CA . LEU A 1 627 ? 118.706 126.302 125.751 1.00 68.03 627 LEU A CA 1
ATOM 1992 C C . LEU A 1 627 ? 119.723 127.172 126.477 1.00 68.03 627 LEU A C 1
ATOM 1993 O O . LEU A 1 627 ? 120.506 127.885 125.844 1.00 68.03 627 LEU A O 1
ATOM 1998 N N . ILE A 1 628 ? 119.725 127.126 127.809 1.00 69.90 628 ILE A N 1
ATOM 1999 C CA . ILE A 1 628 ? 120.729 127.860 128.578 1.00 69.90 628 ILE A CA 1
ATOM 2000 C C . ILE A 1 628 ? 122.121 127.322 128.275 1.00 69.90 628 ILE A C 1
ATOM 2001 O O . ILE A 1 628 ? 123.085 128.083 128.106 1.00 69.90 628 ILE A O 1
ATOM 2006 N N . ASN A 1 629 ? 122.245 125.996 128.203 1.00 68.92 629 ASN A N 1
ATOM 2007 C CA . ASN A 1 629 ? 123.531 125.391 127.877 1.00 68.92 629 ASN A CA 1
ATOM 2008 C C . ASN A 1 629 ? 123.975 125.778 126.473 1.00 68.92 629 ASN A C 1
ATOM 2009 O O . ASN A 1 629 ? 125.153 126.067 126.245 1.00 68.92 629 ASN A O 1
ATOM 2014 N N . LEU A 1 630 ? 123.041 125.815 125.525 1.00 59.15 630 LEU A N 1
ATOM 2015 C CA . LEU A 1 630 ? 123.391 126.197 124.162 1.00 59.15 630 LEU A CA 1
ATOM 2016 C C . LEU A 1 630 ? 123.768 127.670 124.077 1.00 59.15 630 LEU A C 1
ATOM 2017 O O . LEU A 1 630 ? 124.623 128.050 123.272 1.00 59.15 630 LEU A O 1
ATOM 2022 N N . LEU A 1 631 ? 123.160 128.515 124.909 1.00 59.05 631 LEU A N 1
ATOM 2023 C CA . LEU A 1 631 ? 123.515 129.931 124.895 1.00 59.05 631 LEU A CA 1
ATOM 2024 C C . LEU A 1 631 ? 124.899 130.157 125.487 1.00 59.05 631 LEU A C 1
ATOM 2025 O O . LEU A 1 631 ? 125.703 130.919 124.933 1.00 59.05 631 LEU A O 1
ATOM 2030 N N . GLU A 1 632 ? 125.206 129.502 126.609 1.00 63.49 632 GLU A N 1
ATOM 2031 C CA . GLU A 1 632 ? 126.555 129.628 127.151 1.00 63.49 632 GLU A CA 1
ATOM 2032 C C . GLU A 1 632 ? 127.571 128.981 126.218 1.00 63.49 632 GLU A C 1
ATOM 2033 O O . GLU A 1 632 ? 128.733 129.398 126.169 1.00 63.49 632 GLU A O 1
ATOM 2039 N N . GLU A 1 633 ? 127.141 127.989 125.434 1.00 59.14 633 GLU A N 1
ATOM 2040 C CA . GLU A 1 633 ? 128.026 127.410 124.430 1.00 59.14 633 GLU A CA 1
ATOM 2041 C C . GLU A 1 633 ? 128.295 128.387 123.297 1.00 59.14 633 GLU A C 1
ATOM 2042 O O . GLU A 1 633 ? 129.429 128.493 122.825 1.00 59.14 633 GLU A O 1
ATOM 2048 N N . VAL A 1 634 ? 127.265 129.093 122.831 1.00 51.22 634 VAL A N 1
ATOM 2049 C CA . VAL A 1 634 ? 127.473 130.128 121.823 1.00 51.22 634 VAL A CA 1
ATOM 2050 C C . VAL A 1 634 ? 128.433 131.186 122.346 1.00 51.22 634 VAL A C 1
ATOM 2051 O O . VAL A 1 634 ? 129.330 131.642 121.627 1.00 51.22 634 VAL A O 1
ATOM 2055 N N . PHE A 1 635 ? 128.277 131.575 123.612 1.00 52.93 635 PHE A N 1
ATOM 2056 C CA . PHE A 1 635 ? 129.197 132.551 124.192 1.00 52.93 635 PHE A CA 1
ATOM 2057 C C . PHE A 1 635 ? 130.623 132.020 124.209 1.00 52.93 635 PHE A C 1
ATOM 2058 O O . PHE A 1 635 ? 131.556 132.702 123.773 1.00 52.93 635 PHE A O 1
ATOM 2066 N N . HIS A 1 636 ? 130.814 130.802 124.718 1.00 54.28 636 HIS A N 1
ATOM 2067 C CA . HIS A 1 636 ? 132.164 130.265 124.848 1.00 54.28 636 HIS A CA 1
ATOM 2068 C C . HIS A 1 636 ? 132.786 129.990 123.487 1.00 54.28 636 HIS A C 1
ATOM 2069 O O . HIS A 1 636 ? 134.013 129.986 123.350 1.00 54.28 636 HIS A O 1
ATOM 2076 N N . LEU A 1 637 ? 131.960 129.777 122.462 1.00 48.76 637 LEU A N 1
ATOM 2077 C CA . LEU A 1 637 ? 132.490 129.544 121.124 1.00 48.76 637 LEU A CA 1
ATOM 2078 C C . LEU A 1 637 ? 132.866 130.851 120.447 1.00 48.76 637 LEU A C 1
ATOM 2079 O O . LEU A 1 637 ? 133.854 130.911 119.708 1.00 48.76 637 LEU A O 1
ATOM 2084 N N . MET A 1 638 ? 132.088 131.907 120.674 1.00 48.90 638 MET A N 1
ATOM 2085 C CA . MET A 1 638 ? 132.452 133.206 120.125 1.00 48.90 638 MET A CA 1
ATOM 2086 C C . MET A 1 638 ? 133.638 133.802 120.867 1.00 48.90 638 MET A C 1
ATOM 2087 O O . MET A 1 638 ? 134.374 134.625 120.312 1.00 48.90 638 MET A O 1
ATOM 2092 N N . GLU A 1 639 ? 133.842 133.401 122.120 1.00 51.86 639 GLU A N 1
ATOM 2093 C CA . GLU A 1 639 ? 134.966 133.925 122.887 1.00 51.86 639 GLU A CA 1
ATOM 2094 C C . GLU A 1 639 ? 136.286 133.356 122.382 1.00 51.86 639 GLU A C 1
ATOM 2095 O O . GLU A 1 639 ? 137.254 134.096 122.175 1.00 51.86 639 GLU A O 1
ATOM 2101 N N . THR A 1 640 ? 136.345 132.043 122.173 1.00 47.88 640 THR A N 1
ATOM 2102 C CA . THR A 1 640 ? 137.550 131.412 121.652 1.00 47.88 640 THR A CA 1
ATOM 2103 C C . THR A 1 640 ? 137.510 131.227 120.142 1.00 47.88 640 THR A C 1
ATOM 2104 O O . THR A 1 640 ? 138.134 130.293 119.628 1.00 47.88 640 THR A O 1
ATOM 2108 N N . ALA A 1 641 ? 136.806 132.095 119.424 1.00 46.01 641 ALA A N 1
ATOM 2109 C CA . ALA A 1 641 ? 136.714 131.961 117.973 1.00 46.01 641 ALA A CA 1
ATOM 2110 C C . ALA A 1 641 ? 137.969 132.419 117.245 1.00 46.01 641 ALA A C 1
ATOM 2111 O O . ALA A 1 641 ? 138.420 131.700 116.338 1.00 46.01 641 ALA A O 1
ATOM 2113 N N . PRO A 1 642 ? 138.584 133.570 117.563 1.00 45.83 642 PRO A N 1
ATOM 2114 C CA . PRO A 1 642 ? 139.751 133.997 116.780 1.00 45.83 642 PRO A CA 1
ATOM 2115 C C . PRO A 1 642 ? 140.980 133.132 117.007 1.00 45.83 642 PRO A C 1
ATOM 2116 O O . PRO A 1 642 ? 142.067 133.456 116.523 1.00 45.83 642 PRO A O 1
ATOM 2120 N N . HIS A 1 643 ? 140.823 132.037 117.747 1.00 49.48 643 HIS A N 1
ATOM 2121 C CA . HIS A 1 643 ? 141.909 131.082 117.935 1.00 49.48 643 HIS A CA 1
ATOM 2122 C C . HIS A 1 643 ? 141.600 129.682 117.437 1.00 49.48 643 HIS A C 1
ATOM 2123 O O . HIS A 1 643 ? 142.536 128.892 117.281 1.00 49.48 643 HIS A O 1
ATOM 2130 N N . THR A 1 644 ? 140.339 129.332 117.183 1.00 48.14 644 THR A N 1
ATOM 2131 C CA . THR A 1 644 ? 139.988 127.988 116.753 1.00 48.14 644 THR A CA 1
ATOM 2132 C C . THR A 1 644 ? 139.082 127.938 115.533 1.00 48.14 644 THR A C 1
ATOM 2133 O O . THR A 1 644 ? 138.835 126.840 115.027 1.00 48.14 644 THR A O 1
ATOM 2137 N N . MET A 1 645 ? 138.583 129.071 115.043 1.00 45.28 645 MET A N 1
ATOM 2138 C CA . MET A 1 645 ? 137.725 129.086 113.869 1.00 45.28 645 MET A CA 1
ATOM 2139 C C . MET A 1 645 ? 138.334 129.816 112.684 1.00 45.28 645 MET A C 1
ATOM 2140 O O . MET A 1 645 ? 137.714 129.848 111.616 1.00 45.28 645 MET A O 1
ATOM 2145 N N . ILE A 1 646 ? 139.504 130.398 112.831 1.00 44.95 646 ILE A N 1
ATOM 2146 C CA . ILE A 1 646 ? 140.161 131.085 111.728 1.00 44.95 646 ILE A CA 1
ATOM 2147 C C . ILE A 1 646 ? 141.033 130.090 110.986 1.00 44.95 646 ILE A C 1
ATOM 2148 O O . ILE A 1 646 ? 141.416 129.045 111.518 1.00 44.95 646 ILE A O 1
ATOM 2153 N N . GLN A 1 647 ? 141.360 130.420 109.744 1.00 48.14 647 GLN A N 1
ATOM 2154 C CA . GLN A 1 647 ? 142.320 129.648 108.972 1.00 48.14 647 GLN A CA 1
ATOM 2155 C C . GLN A 1 647 ? 143.684 130.308 109.099 1.00 48.14 647 GLN A C 1
ATOM 2156 O O . GLN A 1 647 ? 143.884 131.428 108.617 1.00 48.14 647 GLN A O 1
ATOM 2162 N N . GLN A 1 648 ? 144.584 129.642 109.725 1.00 51.33 648 GLN A N 1
ATOM 2163 C CA . GLN A 1 648 ? 145.873 130.283 109.896 1.00 51.33 648 GLN A CA 1
ATOM 2164 C C . GLN A 1 648 ? 146.634 130.291 108.576 1.00 51.33 648 GLN A C 1
ATOM 2165 O O . GLN A 1 648 ? 146.384 129.451 107.706 1.00 51.33 648 GLN A O 1
ATOM 2171 N N . PRO A 1 649 ? 147.552 131.245 108.388 1.00 50.23 649 PRO A N 1
ATOM 2172 C CA . PRO A 1 649 ? 148.313 131.300 107.135 1.00 50.23 649 PRO A CA 1
ATOM 2173 C C . PRO A 1 649 ? 149.031 129.998 106.826 1.00 50.23 649 PRO A C 1
ATOM 2174 O O . PRO A 1 649 ? 149.237 129.168 107.715 1.00 50.23 649 PRO A O 1
ATOM 2178 N N . VAL A 1 650 ? 149.424 129.809 105.567 1.00 51.25 650 VAL A N 1
ATOM 2179 C CA . VAL A 1 650 ? 150.005 128.536 105.163 1.00 51.25 650 VAL A CA 1
ATOM 2180 C C . VAL A 1 650 ? 151.373 128.306 105.794 1.00 51.25 650 VAL A C 1
ATOM 2181 O O . VAL A 1 650 ? 151.832 127.160 105.863 1.00 51.25 650 VAL A O 1
ATOM 2185 N N . LYS A 1 651 ? 152.028 129.358 106.286 1.00 53.02 651 LYS A N 1
ATOM 2186 C CA . LYS A 1 651 ? 153.328 129.226 106.925 1.00 53.02 651 LYS A CA 1
ATOM 2187 C C . LYS A 1 651 ? 153.261 129.235 108.443 1.00 53.02 651 LYS A C 1
ATOM 2188 O O . LYS A 1 651 ? 154.311 129.156 109.088 1.00 53.02 651 LYS A O 1
ATOM 2194 N N . SER A 1 652 ? 152.073 129.325 109.028 1.00 51.50 652 SER A N 1
ATOM 2195 C CA . SER A 1 652 ? 151.910 129.444 110.473 1.00 51.50 652 SER A CA 1
ATOM 2196 C C . SER A 1 652 ? 151.606 128.067 111.046 1.00 51.50 652 SER A C 1
ATOM 2197 O O . SER A 1 652 ? 150.565 127.478 110.741 1.00 51.50 652 SER A O 1
ATOM 2200 N N . PHE A 1 653 ? 152.508 127.564 111.871 1.00 51.91 653 PHE A N 1
ATOM 2201 C CA . PHE A 1 653 ? 152.340 126.278 112.522 1.00 51.91 653 PHE A CA 1
ATOM 2202 C C . PHE A 1 653 ? 151.710 126.454 113.894 1.00 51.91 653 PHE A C 1
ATOM 2203 O O . PHE A 1 653 ? 151.864 127.498 114.534 1.00 51.91 653 PHE A O 1
ATOM 2211 N N . PRO A 1 654 ? 150.991 125.448 114.378 1.00 51.10 654 PRO A N 1
ATOM 2212 C CA . PRO A 1 654 ? 150.321 125.581 115.674 1.00 51.10 654 PRO A CA 1
ATOM 2213 C C . PRO A 1 654 ? 151.210 125.230 116.853 1.00 51.10 654 PRO A C 1
ATOM 2214 O O . PRO A 1 654 ? 150.818 124.437 117.713 1.00 51.10 654 PRO A O 1
ATOM 2218 N N . THR A 1 655 ? 152.407 125.808 116.904 1.00 55.58 655 THR A N 1
ATOM 2219 C CA . THR A 1 655 ? 153.247 125.658 118.082 1.00 55.58 655 THR A CA 1
ATOM 2220 C C . THR A 1 655 ? 152.586 126.335 119.274 1.00 55.58 655 THR A C 1
ATOM 2221 O O . THR A 1 655 ? 151.717 127.197 119.117 1.00 55.58 655 THR A O 1
ATOM 2225 N N . MET A 1 656 ? 152.998 125.941 120.480 1.00 61.50 656 MET A N 1
ATOM 2226 C CA . MET A 1 656 ? 152.369 126.503 121.669 1.00 61.50 656 MET A CA 1
ATOM 2227 C C . MET A 1 656 ? 152.691 127.980 121.845 1.00 61.50 656 MET A C 1
ATOM 2228 O O . MET A 1 656 ? 152.006 128.662 122.613 1.00 61.50 656 MET A O 1
ATOM 2233 N N . ALA A 1 657 ? 153.711 128.485 121.158 1.00 56.42 657 ALA A N 1
ATOM 2234 C CA . ALA A 1 657 ? 154.051 129.898 121.175 1.00 56.42 657 ALA A CA 1
ATOM 2235 C C . ALA A 1 657 ? 154.362 130.348 119.759 1.00 56.42 657 ALA A C 1
ATOM 2236 O O . ALA A 1 657 ? 155.267 129.809 119.117 1.00 56.42 657 ALA A O 1
ATOM 2238 N N . ARG A 1 658 ? 153.608 131.331 119.274 1.00 57.65 658 ARG A N 1
ATOM 2239 C CA . ARG A 1 658 ? 153.737 131.787 117.894 1.00 57.65 658 ARG A CA 1
ATOM 2240 C C . ARG A 1 658 ? 155.146 132.307 117.654 1.00 57.65 658 ARG A C 1
ATOM 2241 O O . ARG A 1 658 ? 155.546 133.325 118.225 1.00 57.65 658 ARG A O 1
ATOM 2249 N N . ILE A 1 659 ? 155.901 131.611 116.807 1.00 54.83 659 ILE A N 1
ATOM 2250 C CA . ILE A 1 659 ? 157.282 131.985 116.532 1.00 54.83 659 ILE A CA 1
ATOM 2251 C C . ILE A 1 659 ? 157.502 132.114 115.032 1.00 54.83 659 ILE A C 1
ATOM 2252 O O . ILE A 1 659 ? 158.417 132.815 114.588 1.00 54.83 659 ILE A O 1
ATOM 2257 N N . THR A 1 660 ? 156.667 131.449 114.242 1.00 55.99 660 THR A N 1
ATOM 2258 C CA . THR A 1 660 ? 156.826 131.420 112.797 1.00 55.99 660 THR A CA 1
ATOM 2259 C C . THR A 1 660 ? 155.548 131.868 112.101 1.00 55.99 660 THR A C 1
ATOM 2260 O O . THR A 1 660 ? 154.467 131.905 112.692 1.00 55.99 660 THR A O 1
ATOM 2264 N N . GLY A 1 661 ? 155.692 132.214 110.827 1.00 57.38 661 GLY A N 1
ATOM 2265 C CA . GLY A 1 661 ? 154.566 132.578 110.004 1.00 57.38 661 GLY A CA 1
ATOM 2266 C C . GLY A 1 661 ? 154.222 134.048 110.099 1.00 57.38 661 GLY A C 1
ATOM 2267 O O . GLY A 1 661 ? 154.762 134.786 110.928 1.00 57.38 661 GLY A O 1
ATOM 2268 N N . PRO A 1 662 ? 153.316 134.503 109.241 1.00 58.41 662 PRO A N 1
ATOM 2269 C CA . PRO A 1 662 ? 152.894 135.901 109.275 1.00 58.41 662 PRO A CA 1
ATOM 2270 C C . PRO A 1 662 ? 152.177 136.219 110.572 1.00 58.41 662 PRO A C 1
ATOM 2271 O O . PRO A 1 662 ? 151.596 135.327 111.208 1.00 58.41 662 PRO A O 1
ATOM 2275 N N . PRO A 1 663 ? 152.199 137.475 111.001 1.00 61.83 663 PRO A N 1
ATOM 2276 C CA . PRO A 1 663 ? 151.459 137.854 112.209 1.00 61.83 663 PRO A CA 1
ATOM 2277 C C . PRO A 1 663 ? 150.003 138.166 111.911 1.00 61.83 663 PRO A C 1
ATOM 2278 O O . PRO A 1 663 ? 149.165 138.201 112.817 1.00 61.83 663 PRO A O 1
ATOM 2282 N N . GLU A 1 664 ? 149.697 138.406 110.639 1.00 64.19 664 GLU A N 1
ATOM 2283 C CA . GLU A 1 664 ? 148.348 138.782 110.243 1.00 64.19 664 GLU A CA 1
ATOM 2284 C C . GLU A 1 664 ? 147.386 137.609 110.376 1.00 64.19 664 GLU A C 1
ATOM 2285 O O . GLU A 1 664 ? 147.626 136.521 109.846 1.00 64.19 664 GLU A O 1
ATOM 2291 N N . ARG A 1 665 ? 146.309 137.828 111.117 1.00 57.91 665 ARG A N 1
ATOM 2292 C CA . ARG A 1 665 ? 145.201 136.891 111.196 1.00 57.91 665 ARG A CA 1
ATOM 2293 C C . ARG A 1 665 ? 143.923 137.569 110.724 1.00 57.91 665 ARG A C 1
ATOM 2294 O O . ARG A 1 665 ? 143.805 138.796 110.715 1.00 57.91 665 ARG A O 1
ATOM 2302 N N . ASP A 1 666 ? 142.953 136.748 110.334 1.00 56.36 666 ASP A N 1
ATOM 2303 C CA . ASP A 1 666 ? 141.657 137.231 109.872 1.00 56.36 666 ASP A CA 1
ATOM 2304 C C . ASP A 1 666 ? 140.611 136.902 110.927 1.00 56.36 666 ASP A C 1
ATOM 2305 O O . ASP A 1 666 ? 140.394 135.731 111.249 1.00 56.36 666 ASP A O 1
ATOM 2310 N N . ASP A 1 667 ? 139.976 137.931 111.470 1.00 49.18 667 ASP A N 1
ATOM 2311 C CA . ASP A 1 667 ? 139.019 137.720 112.542 1.00 49.18 667 ASP A CA 1
ATOM 2312 C C . ASP A 1 667 ? 137.825 136.921 112.024 1.00 49.18 667 ASP A C 1
ATOM 2313 O O . ASP A 1 667 ? 137.368 137.150 110.897 1.00 49.18 667 ASP A O 1
ATOM 2318 N N . PRO A 1 668 ? 137.301 135.979 112.805 1.00 43.94 668 PRO A N 1
ATOM 2319 C CA . PRO A 1 668 ? 136.163 135.173 112.359 1.00 43.94 668 PRO A CA 1
ATOM 2320 C C . PRO A 1 668 ? 134.809 135.790 112.659 1.00 43.94 668 PRO A C 1
ATOM 2321 O O . PRO A 1 668 ? 133.787 135.168 112.358 1.00 43.94 668 PRO A O 1
ATOM 2325 N N . TYR A 1 669 ? 134.774 136.979 113.252 1.00 42.06 669 TYR A N 1
ATOM 2326 C CA . TYR A 1 669 ? 133.495 137.576 113.602 1.00 42.06 669 TYR A CA 1
ATOM 2327 C C . TYR A 1 669 ? 132.685 138.047 112.399 1.00 42.06 669 TYR A C 1
ATOM 2328 O O . TYR A 1 669 ? 131.447 137.986 112.479 1.00 42.06 669 TYR A O 1
ATOM 2337 N N . PRO A 1 670 ? 133.271 138.513 111.291 1.00 43.71 670 PRO A N 1
ATOM 2338 C CA . PRO A 1 670 ? 132.448 138.809 110.111 1.00 43.71 670 PRO A CA 1
ATOM 2339 C C . PRO A 1 670 ? 131.724 137.605 109.531 1.00 43.71 670 PRO A C 1
ATOM 2340 O O . PRO A 1 670 ? 130.915 137.794 108.616 1.00 43.71 670 PRO A O 1
ATOM 2344 N N . VAL A 1 671 ? 131.975 136.386 110.009 1.00 41.01 671 VAL A N 1
ATOM 2345 C CA . VAL A 1 671 ? 131.199 135.234 109.581 1.00 41.01 671 VAL A CA 1
ATOM 2346 C C . VAL A 1 671 ? 130.398 134.620 110.724 1.00 41.01 671 VAL A C 1
ATOM 2347 O O . VAL A 1 671 ? 129.311 134.082 110.481 1.00 41.01 671 VAL A O 1
ATOM 2351 N N . LEU A 1 672 ? 130.880 134.707 111.964 1.00 41.31 672 LEU A N 1
ATOM 2352 C CA . LEU A 1 672 ? 130.021 134.365 113.089 1.00 41.31 672 LEU A CA 1
ATOM 2353 C C . LEU A 1 672 ? 128.807 135.276 113.128 1.00 41.31 672 LEU A C 1
ATOM 2354 O O . LEU A 1 672 ? 127.727 134.861 113.552 1.00 41.31 672 LEU A O 1
ATOM 2359 N N . PHE A 1 673 ? 128.953 136.514 112.661 1.00 40.60 673 PHE A N 1
ATOM 2360 C CA . PHE A 1 673 ? 127.801 137.400 112.605 1.00 40.60 673 PHE A CA 1
ATOM 2361 C C . PHE A 1 673 ? 126.887 137.046 111.444 1.00 40.60 673 PHE A C 1
ATOM 2362 O O . PHE A 1 673 ? 125.669 137.187 111.560 1.00 40.60 673 PHE A O 1
ATOM 2370 N N . ARG A 1 674 ? 127.438 136.550 110.336 1.00 43.02 674 ARG A N 1
ATOM 2371 C CA . ARG A 1 674 ? 126.578 136.044 109.272 1.00 43.02 674 ARG A CA 1
ATOM 2372 C C . ARG A 1 674 ? 125.762 134.854 109.755 1.00 43.02 674 ARG A C 1
ATOM 2373 O O . ARG A 1 674 ? 124.586 134.712 109.401 1.00 43.02 674 ARG A O 1
ATOM 2381 N N . TYR A 1 675 ? 126.364 134.003 110.586 1.00 41.41 675 TYR A N 1
ATOM 2382 C CA . TYR A 1 675 ? 125.618 132.892 111.170 1.00 41.41 675 TYR A CA 1
ATOM 2383 C C . TYR A 1 675 ? 124.572 133.387 112.163 1.00 41.41 675 TYR A C 1
ATOM 2384 O O . TYR A 1 675 ? 123.412 132.966 112.110 1.00 41.41 675 TYR A O 1
ATOM 2393 N N . LEU A 1 676 ? 124.967 134.271 113.082 1.00 41.37 676 LEU A N 1
ATOM 2394 C CA . LEU A 1 676 ? 124.028 134.832 114.048 1.00 41.37 676 LEU A CA 1
ATOM 2395 C C . LEU A 1 676 ? 122.884 135.560 113.355 1.00 41.37 676 LEU A C 1
ATOM 2396 O O . LEU A 1 676 ? 121.800 135.714 113.927 1.00 41.37 676 LEU A O 1
ATOM 2401 N N . HIS A 1 677 ? 123.110 136.028 112.128 1.00 47.50 677 HIS A N 1
ATOM 2402 C CA . HIS A 1 677 ? 122.069 136.754 111.414 1.00 47.50 677 HIS A CA 1
ATOM 2403 C C . HIS A 1 677 ? 121.154 135.808 110.660 1.00 47.50 677 HIS A C 1
ATOM 2404 O O . HIS A 1 677 ? 119.930 135.969 110.683 1.00 47.50 677 HIS A O 1
ATOM 2411 N N . SER A 1 678 ? 121.724 134.808 109.988 1.00 48.51 678 SER A N 1
ATOM 2412 C CA . SER A 1 678 ? 120.905 133.862 109.245 1.00 48.51 678 SER A CA 1
ATOM 2413 C C . SER A 1 678 ? 120.058 132.980 110.146 1.00 48.51 678 SER A C 1
ATOM 2414 O O . SER A 1 678 ? 119.129 132.331 109.657 1.00 48.51 678 SER A O 1
ATOM 2417 N N . HIS A 1 679 ? 120.356 132.938 111.442 1.00 50.56 679 HIS A N 1
ATOM 2418 C CA . HIS A 1 679 ? 119.559 132.192 112.401 1.00 50.56 679 HIS A CA 1
ATOM 2419 C C . HIS A 1 679 ? 118.777 133.098 113.339 1.00 50.56 679 HIS A C 1
ATOM 2420 O O . HIS A 1 679 ? 118.238 132.614 114.337 1.00 50.56 679 HIS A O 1
ATOM 2427 N N . HIS A 1 680 ? 118.702 134.394 113.034 1.00 60.67 680 HIS A N 1
ATOM 2428 C CA . HIS A 1 680 ? 117.935 135.360 113.820 1.00 60.67 680 HIS A CA 1
ATOM 2429 C C . HIS A 1 680 ? 118.223 135.215 115.312 1.00 60.67 680 HIS A C 1
ATOM 2430 O O . HIS A 1 680 ? 117.334 134.930 116.113 1.00 60.67 680 HIS A O 1
ATOM 2437 N N . PHE A 1 681 ? 119.486 135.415 115.686 1.00 51.69 681 PHE A N 1
ATOM 2438 C CA . PHE A 1 681 ? 119.873 135.184 117.072 1.00 51.69 681 PHE A CA 1
ATOM 2439 C C . PHE A 1 681 ? 119.396 136.311 117.975 1.00 51.69 681 PHE A C 1
ATOM 2440 O O . PHE A 1 681 ? 119.026 136.072 119.131 1.00 51.69 681 PHE A O 1
ATOM 2448 N N . LEU A 1 682 ? 119.388 137.545 117.472 1.00 56.75 682 LEU A N 1
ATOM 2449 C CA . LEU A 1 682 ? 118.881 138.647 118.282 1.00 56.75 682 LEU A CA 1
ATOM 2450 C C . LEU A 1 682 ? 117.376 138.532 118.479 1.00 56.75 682 LEU A C 1
ATOM 2451 O O . LEU A 1 682 ? 116.860 138.856 119.554 1.00 56.75 682 LEU A O 1
ATOM 2456 N N . GLU A 1 683 ? 116.654 138.052 117.466 1.00 61.20 683 GLU A N 1
ATOM 2457 C CA . GLU A 1 683 ? 115.233 137.784 117.651 1.00 61.20 683 GLU A CA 1
ATOM 2458 C C . GLU A 1 683 ? 115.015 136.655 118.650 1.00 61.20 683 GLU A C 1
ATOM 2459 O O . GLU A 1 683 ? 114.069 136.691 119.445 1.00 61.20 683 GLU A O 1
ATOM 2465 N N . LEU A 1 684 ? 115.900 135.658 118.645 1.00 60.80 684 LEU A N 1
ATOM 2466 C CA . LEU A 1 684 ? 115.801 134.566 119.607 1.00 60.80 684 LEU A CA 1
ATOM 2467 C C . LEU A 1 684 ? 116.012 135.061 121.028 1.00 60.80 684 LEU A C 1
ATOM 2468 O O . LEU A 1 684 ? 115.301 134.652 121.951 1.00 60.80 684 LEU A O 1
ATOM 2473 N N . VAL A 1 685 ? 116.998 135.937 121.233 1.00 59.09 685 VAL A N 1
ATOM 2474 C CA . VAL A 1 685 ? 117.221 136.419 122.588 1.00 59.09 685 VAL A CA 1
ATOM 2475 C C . VAL A 1 685 ? 116.136 137.403 123.001 1.00 59.09 685 VAL A C 1
ATOM 2476 O O . VAL A 1 685 ? 115.768 137.451 124.179 1.00 59.09 685 VAL A O 1
ATOM 2480 N N . THR A 1 686 ? 115.570 138.157 122.055 1.00 62.29 686 THR A N 1
ATOM 2481 C CA . THR A 1 686 ? 114.417 138.989 122.376 1.00 62.29 686 THR A CA 1
ATOM 2482 C C . THR A 1 686 ? 113.243 138.138 122.838 1.00 62.29 686 THR A C 1
ATOM 2483 O O . THR A 1 686 ? 112.590 138.457 123.838 1.00 62.29 686 THR A O 1
ATOM 2487 N N . LEU A 1 687 ? 112.958 137.048 122.120 1.00 65.56 687 LEU A N 1
ATOM 2488 C CA . LEU A 1 687 ? 111.923 136.117 122.557 1.00 65.56 687 LEU A CA 1
ATOM 2489 C C . LEU A 1 687 ? 112.230 135.564 123.942 1.00 65.56 687 LEU A C 1
ATOM 2490 O O . LEU A 1 687 ? 111.407 135.662 124.858 1.00 65.56 687 LEU A O 1
ATOM 2495 N N . LEU A 1 688 ? 113.410 134.963 124.104 1.00 65.65 688 LEU A N 1
ATOM 2496 C CA . LEU A 1 688 ? 113.795 134.365 125.377 1.00 65.65 688 LEU A CA 1
ATOM 2497 C C . LEU A 1 688 ? 113.693 135.351 126.532 1.00 65.65 688 LEU A C 1
ATOM 2498 O O . LEU A 1 688 ? 113.441 134.945 127.670 1.00 65.65 688 LEU A O 1
ATOM 2503 N N . LEU A 1 689 ? 113.904 136.640 126.274 1.00 69.12 689 LEU A N 1
ATOM 2504 C CA . LEU A 1 689 ? 113.759 137.626 127.333 1.00 69.12 689 LEU A CA 1
ATOM 2505 C C . LEU A 1 689 ? 112.337 138.152 127.467 1.00 69.12 689 LEU A C 1
ATOM 2506 O O . LEU A 1 689 ? 112.013 138.748 128.498 1.00 69.12 689 LEU A O 1
ATOM 2511 N N . SER A 1 690 ? 111.482 137.944 126.464 1.00 72.93 690 SER A N 1
ATOM 2512 C CA . SER A 1 690 ? 110.116 138.443 126.508 1.00 72.93 690 SER A CA 1
ATOM 2513 C C . SER A 1 690 ? 109.065 137.367 126.733 1.00 72.93 690 SER A C 1
ATOM 2514 O O . SER A 1 690 ? 107.893 137.708 126.911 1.00 72.93 690 SER A O 1
ATOM 2517 N N . ILE A 1 691 ? 109.439 136.096 126.721 1.00 77.94 691 ILE A N 1
ATOM 2518 C CA . ILE A 1 691 ? 108.481 135.024 126.999 1.00 77.94 691 ILE A CA 1
ATOM 2519 C C . ILE A 1 691 ? 108.512 134.720 128.494 1.00 77.94 691 ILE A C 1
ATOM 2520 O O . ILE A 1 691 ? 109.599 134.494 129.046 1.00 77.94 691 ILE A O 1
ATOM 2525 N N . PRO A 1 692 ? 107.360 134.686 129.171 1.00 82.97 692 PRO A N 1
ATOM 2526 C CA . PRO A 1 692 ? 107.384 134.655 130.643 1.00 82.97 692 PRO A CA 1
ATOM 2527 C C . PRO A 1 692 ? 108.081 133.440 131.229 1.00 82.97 692 PRO A C 1
ATOM 2528 O O . PRO A 1 692 ? 108.882 133.591 132.160 1.00 82.97 692 PRO A O 1
ATOM 2532 N N . VAL A 1 693 ? 107.811 132.241 130.709 1.00 84.66 693 VAL A N 1
ATOM 2533 C CA . VAL A 1 693 ? 108.344 131.030 131.329 1.00 84.66 693 VAL A CA 1
ATOM 2534 C C . VAL A 1 693 ? 109.867 131.021 131.277 1.00 84.66 693 VAL A C 1
ATOM 2535 O O . VAL A 1 693 ? 110.534 130.709 132.269 1.00 84.66 693 VAL A O 1
ATOM 2539 N N . THR A 1 694 ? 110.442 131.376 130.126 1.00 81.91 694 THR A N 1
ATOM 2540 C CA . THR A 1 694 ? 111.895 131.346 129.992 1.00 81.91 694 THR A CA 1
ATOM 2541 C C . THR A 1 694 ? 112.541 132.587 130.600 1.00 81.91 694 THR A C 1
ATOM 2542 O O . THR A 1 694 ? 113.606 132.494 131.221 1.00 81.91 694 THR A O 1
ATOM 2546 N N . SER A 1 695 ? 111.921 133.758 130.430 1.00 84.10 695 SER A N 1
ATOM 2547 C CA . SER A 1 695 ? 112.444 134.972 131.048 1.00 84.10 695 SER A CA 1
ATOM 2548 C C . SER A 1 695 ? 112.453 134.893 132.567 1.00 84.10 695 SER A C 1
ATOM 2549 O O . SER A 1 695 ? 113.256 135.582 133.205 1.00 84.10 695 SER A O 1
ATOM 2552 N N . ALA A 1 696 ? 111.576 134.079 133.160 1.00 89.79 696 ALA A N 1
ATOM 2553 C CA . ALA A 1 696 ? 111.568 133.940 134.611 1.00 89.79 696 ALA A CA 1
ATOM 2554 C C . ALA A 1 696 ? 112.853 133.303 135.120 1.00 89.79 696 ALA A C 1
ATOM 2555 O O . ALA A 1 696 ? 113.298 133.615 136.230 1.00 89.79 696 ALA A O 1
ATOM 2557 N N . HIS A 1 697 ? 113.453 132.414 134.337 1.00 88.94 697 HIS A N 1
ATOM 2558 C CA . HIS A 1 697 ? 114.704 131.781 134.730 1.00 88.94 697 HIS A CA 1
ATOM 2559 C C . HIS A 1 697 ? 115.792 132.837 134.874 1.00 88.94 697 HIS A C 1
ATOM 2560 O O . HIS A 1 697 ? 115.887 133.731 134.027 1.00 88.94 697 HIS A O 1
ATOM 2567 N N . PRO A 1 698 ? 116.616 132.785 135.920 1.00 84.02 698 PRO A N 1
ATOM 2568 C CA . PRO A 1 698 ? 117.797 133.658 135.948 1.00 84.02 698 PRO A CA 1
ATOM 2569 C C . PRO A 1 698 ? 118.890 133.174 135.019 1.00 84.02 698 PRO A C 1
ATOM 2570 O O . PRO A 1 698 ? 119.679 133.985 134.516 1.00 84.02 698 PRO A O 1
ATOM 2574 N N . GLY A 1 699 ? 118.950 131.863 134.774 1.00 75.59 699 GLY A N 1
ATOM 2575 C CA . GLY A 1 699 ? 119.957 131.325 133.880 1.00 75.59 699 GLY A CA 1
ATOM 2576 C C . GLY A 1 699 ? 119.820 131.825 132.458 1.00 75.59 699 GLY A C 1
ATOM 2577 O O . GLY A 1 699 ? 120.819 132.153 131.819 1.00 75.59 699 GLY A O 1
ATOM 2578 N N . VAL A 1 700 ? 118.590 131.894 131.944 1.00 70.90 700 VAL A N 1
ATOM 2579 C CA . VAL A 1 700 ? 118.383 132.404 130.592 1.00 70.90 700 VAL A CA 1
ATOM 2580 C C . VAL A 1 700 ? 118.861 133.843 130.489 1.00 70.90 700 VAL A C 1
ATOM 2581 O O . VAL A 1 700 ? 119.605 134.202 129.567 1.00 70.90 700 VAL A O 1
ATOM 2585 N N . LEU A 1 701 ? 118.442 134.689 131.432 1.00 70.20 701 LEU A N 1
ATOM 2586 C CA . LEU A 1 701 ? 118.841 136.090 131.409 1.00 70.20 701 LEU A CA 1
ATOM 2587 C C . LEU A 1 701 ? 120.354 136.230 131.472 1.00 70.20 701 LEU A C 1
ATOM 2588 O O . LEU A 1 701 ? 120.949 136.964 130.679 1.00 70.20 701 LEU A O 1
ATOM 2593 N N . GLN A 1 702 ? 120.997 135.522 132.401 1.00 67.96 702 GLN A N 1
ATOM 2594 C CA . GLN A 1 702 ? 122.437 135.685 132.574 1.00 67.96 702 GLN A CA 1
ATOM 2595 C C . GLN A 1 702 ? 123.203 135.143 131.372 1.00 67.96 702 GLN A C 1
ATOM 2596 O O . GLN A 1 702 ? 124.186 135.744 130.925 1.00 67.96 702 GLN A O 1
ATOM 2602 N N . ALA A 1 703 ? 122.746 134.022 130.810 1.00 65.38 703 ALA A N 1
ATOM 2603 C CA . ALA A 1 703 ? 123.457 133.419 129.691 1.00 65.38 703 ALA A CA 1
ATOM 2604 C C . ALA A 1 703 ? 123.277 134.215 128.409 1.00 65.38 703 ALA A C 1
ATOM 2605 O O . ALA A 1 703 ? 124.182 134.237 127.570 1.00 65.38 703 ALA A O 1
ATOM 2607 N N . THR A 1 704 ? 122.131 134.874 128.230 1.00 62.68 704 THR A N 1
ATOM 2608 C CA . THR A 1 704 ? 121.967 135.713 127.048 1.00 62.68 704 THR A CA 1
ATOM 2609 C C . THR A 1 704 ? 122.636 137.067 127.250 1.00 62.68 704 THR A C 1
ATOM 2610 O O . THR A 1 704 ? 123.100 137.694 126.290 1.00 62.68 704 THR A O 1
ATOM 2614 N N . LYS A 1 705 ? 122.742 137.512 128.502 1.00 63.55 705 LYS A N 1
ATOM 2615 C CA . LYS A 1 705 ? 123.426 138.765 128.772 1.00 63.55 705 LYS A CA 1
ATOM 2616 C C . LYS A 1 705 ? 124.927 138.610 128.616 1.00 63.55 705 LYS A C 1
ATOM 2617 O O . LYS A 1 705 ? 125.602 139.560 128.219 1.00 63.55 705 LYS A O 1
ATOM 2623 N N . ASP A 1 706 ? 125.464 137.421 128.895 1.00 60.69 706 ASP A N 1
ATOM 2624 C CA . ASP A 1 706 ? 126.863 137.161 128.576 1.00 60.69 706 ASP A CA 1
ATOM 2625 C C . ASP A 1 706 ? 127.125 137.338 127.086 1.00 60.69 706 ASP A C 1
ATOM 2626 O O . ASP A 1 706 ? 128.084 138.012 126.690 1.00 60.69 706 ASP A O 1
ATOM 2631 N N . VAL A 1 707 ? 126.267 136.760 126.245 1.00 53.84 707 VAL A N 1
ATOM 2632 C CA . VAL A 1 707 ? 126.457 136.845 124.801 1.00 53.84 707 VAL A CA 1
ATOM 2633 C C . VAL A 1 707 ? 126.323 138.286 124.326 1.00 53.84 707 VAL A C 1
ATOM 2634 O O . VAL A 1 707 ? 127.117 138.760 123.506 1.00 53.84 707 VAL A O 1
ATOM 2638 N N . LEU A 1 708 ? 125.316 139.004 124.825 1.00 52.43 708 LEU A N 1
ATOM 2639 C CA . LEU A 1 708 ? 125.137 140.387 124.391 1.00 52.43 708 LEU A CA 1
ATOM 2640 C C . LEU A 1 708 ? 126.282 141.273 124.862 1.00 52.43 708 LEU A C 1
ATOM 2641 O O . LEU A 1 708 ? 126.743 142.147 124.119 1.00 52.43 708 LEU A O 1
ATOM 2646 N N . LYS A 1 709 ? 126.765 141.060 126.087 1.00 53.83 709 LYS A N 1
ATOM 2647 C CA . LYS A 1 709 ? 127.862 141.870 126.598 1.00 53.83 709 LYS A CA 1
ATOM 2648 C C . LYS A 1 709 ? 129.156 141.554 125.870 1.00 53.83 709 LYS A C 1
ATOM 2649 O O . LYS A 1 709 ? 130.039 142.411 125.764 1.00 53.83 709 LYS A O 1
ATOM 2655 N N . PHE A 1 710 ? 129.290 140.331 125.358 1.00 49.04 710 PHE A N 1
ATOM 2656 C CA . PHE A 1 710 ? 130.450 140.017 124.533 1.00 49.04 710 PHE A CA 1
ATOM 2657 C C . PHE A 1 710 ? 130.341 140.682 123.170 1.00 49.04 710 PHE A C 1
ATOM 2658 O O . PHE A 1 710 ? 131.312 141.256 122.666 1.00 49.04 710 PHE A O 1
ATOM 2666 N N . LEU A 1 711 ? 129.166 140.590 122.544 1.00 46.36 711 LEU A N 1
ATOM 2667 C CA . LEU A 1 711 ? 128.959 141.241 121.255 1.00 46.36 711 LEU A CA 1
ATOM 2668 C C . LEU A 1 711 ? 129.218 142.736 121.340 1.00 46.36 711 LEU A C 1
ATOM 2669 O O . LEU A 1 711 ? 129.814 143.323 120.433 1.00 46.36 711 LEU A O 1
ATOM 2674 N N . ALA A 1 712 ? 128.793 143.368 122.432 1.00 47.64 712 ALA A N 1
ATOM 2675 C CA . ALA A 1 712 ? 128.900 144.817 122.519 1.00 47.64 712 ALA A CA 1
ATOM 2676 C C . ALA A 1 712 ? 130.308 145.289 122.856 1.00 47.64 712 ALA A C 1
ATOM 2677 O O . ALA A 1 712 ? 130.513 146.493 123.028 1.00 47.64 712 ALA A O 1
ATOM 2679 N N . GLN A 1 713 ? 131.281 144.382 122.952 1.00 49.56 713 GLN A N 1
ATOM 2680 C CA . GLN A 1 713 ? 132.643 144.804 123.263 1.00 49.56 713 GLN A CA 1
ATOM 2681 C C . GLN A 1 713 ? 133.351 145.362 122.037 1.00 49.56 713 GLN A C 1
ATOM 2682 O O . GLN A 1 713 ? 134.134 146.311 122.145 1.00 49.56 713 GLN A O 1
ATOM 2688 N N . SER A 1 714 ? 133.097 144.790 120.866 1.00 46.13 714 SER A N 1
ATOM 2689 C CA . SER A 1 714 ? 133.864 145.113 119.674 1.00 46.13 714 SER A CA 1
ATOM 2690 C C . SER A 1 714 ? 133.063 145.991 118.728 1.00 46.13 714 SER A C 1
ATOM 2691 O O . SER A 1 714 ? 131.839 146.085 118.833 1.00 46.13 714 SER A O 1
ATOM 2694 N N . GLN A 1 715 ? 133.769 146.636 117.798 1.00 45.92 715 GLN A N 1
ATOM 2695 C CA . GLN A 1 715 ? 133.105 147.482 116.812 1.00 45.92 715 GLN A CA 1
ATOM 2696 C C . GLN A 1 715 ? 132.215 146.659 115.893 1.00 45.92 715 GLN A C 1
ATOM 2697 O O . GLN A 1 715 ? 131.100 147.075 115.562 1.00 45.92 715 GLN A O 1
ATOM 2703 N N . LYS A 1 716 ? 132.691 145.489 115.465 1.00 47.04 716 LYS A N 1
ATOM 2704 C CA . LYS A 1 716 ? 131.868 144.620 114.630 1.00 47.04 716 LYS A CA 1
ATOM 2705 C C . LYS A 1 716 ? 130.617 144.171 115.370 1.00 47.04 716 LYS A C 1
ATOM 2706 O O . LYS A 1 716 ? 129.506 144.248 114.833 1.00 47.04 716 LYS A O 1
ATOM 2712 N N . GLY A 1 717 ? 130.775 143.684 116.600 1.00 44.10 717 GLY A N 1
ATOM 2713 C CA . GLY A 1 717 ? 129.620 143.263 117.370 1.00 44.10 717 GLY A CA 1
ATOM 2714 C C . GLY A 1 717 ? 128.673 144.397 117.687 1.00 44.10 717 GLY A C 1
ATOM 2715 O O . GLY A 1 717 ? 127.469 144.180 117.835 1.00 44.10 717 GLY A O 1
ATOM 2716 N N . LEU A 1 718 ? 129.193 145.617 117.787 1.00 42.74 718 LEU A N 1
ATOM 2717 C CA . LEU A 1 718 ? 128.339 146.759 118.078 1.00 42.74 718 LEU A CA 1
ATOM 2718 C C . LEU A 1 718 ? 127.618 147.239 116.831 1.00 42.74 718 LEU A C 1
ATOM 2719 O O . LEU A 1 718 ? 126.539 147.829 116.929 1.00 42.74 718 LEU A O 1
ATOM 2724 N N . LEU A 1 719 ? 128.200 147.003 115.654 1.00 44.38 719 LEU A N 1
ATOM 2725 C CA . LEU A 1 719 ? 127.490 147.242 114.406 1.00 44.38 719 LEU A CA 1
ATOM 2726 C C . LEU A 1 719 ? 126.479 146.147 114.117 1.00 44.38 719 LEU A C 1
ATOM 2727 O O . LEU A 1 719 ? 125.518 146.383 113.379 1.00 44.38 719 LEU A O 1
ATOM 2732 N N . PHE A 1 720 ? 126.685 144.954 114.672 1.00 45.26 720 PHE A N 1
ATOM 2733 C CA . PHE A 1 720 ? 125.693 143.896 114.529 1.00 45.26 720 PHE A CA 1
ATOM 2734 C C . PHE A 1 720 ? 124.359 144.312 115.130 1.00 45.26 720 PHE A C 1
ATOM 2735 O O . PHE A 1 720 ? 123.308 144.141 114.503 1.00 45.26 720 PHE A O 1
ATOM 2743 N N . PHE A 1 721 ? 124.381 144.857 116.348 1.00 46.28 721 PHE A N 1
ATOM 2744 C CA . PHE A 1 721 ? 123.146 145.305 116.982 1.00 46.28 721 PHE A CA 1
ATOM 2745 C C . PHE A 1 721 ? 122.440 146.358 116.141 1.00 46.28 721 PHE A C 1
ATOM 2746 O O . PHE A 1 721 ? 121.209 146.374 116.061 1.00 46.28 721 PHE A O 1
ATOM 2754 N N . MET A 1 722 ? 123.199 147.243 115.497 1.00 50.80 722 MET A N 1
ATOM 2755 C CA . MET A 1 722 ? 122.589 148.312 114.719 1.00 50.80 722 MET A CA 1
ATOM 2756 C C . MET A 1 722 ? 122.186 147.869 113.320 1.00 50.80 722 MET A C 1
ATOM 2757 O O . MET A 1 722 ? 121.423 148.580 112.657 1.00 50.80 722 MET A O 1
ATOM 2762 N N . SER A 1 723 ? 122.687 146.726 112.850 1.00 50.70 723 SER A N 1
ATOM 2763 C CA . SER A 1 723 ? 122.141 146.132 111.635 1.00 50.70 723 SER A CA 1
ATOM 2764 C C . SER A 1 723 ? 120.803 145.466 111.923 1.00 50.70 723 SER A C 1
ATOM 2765 O O . SER A 1 723 ? 119.836 145.634 111.173 1.00 50.70 723 SER A O 1
ATOM 2768 N N . GLU A 1 724 ? 120.737 144.694 113.003 1.00 56.32 724 GLU A N 1
ATOM 2769 C CA . GLU A 1 724 ? 119.485 144.164 113.523 1.00 56.32 724 GLU A CA 1
ATOM 2770 C C . GLU A 1 724 ? 118.794 145.205 114.393 1.00 56.32 724 GLU A C 1
ATOM 2771 O O . GLU A 1 724 ? 118.587 144.981 115.589 1.00 56.32 724 GLU A O 1
ATOM 2777 N N . TYR A 1 725 ? 118.433 146.347 113.802 1.00 56.40 725 TYR A N 1
ATOM 2778 C CA . TYR A 1 725 ? 117.986 147.483 114.601 1.00 56.40 725 TYR A CA 1
ATOM 2779 C C . TYR A 1 725 ? 116.620 147.235 115.228 1.00 56.40 725 TYR A C 1
ATOM 2780 O O . TYR A 1 725 ? 116.370 147.657 116.361 1.00 56.40 725 TYR A O 1
ATOM 2789 N N . GLU A 1 726 ? 115.717 146.567 114.511 1.00 61.58 726 GLU A N 1
ATOM 2790 C CA . GLU A 1 726 ? 114.422 146.230 115.095 1.00 61.58 726 GLU A CA 1
ATOM 2791 C C . GLU A 1 726 ? 114.587 145.263 116.261 1.00 61.58 726 GLU A C 1
ATOM 2792 O O . GLU A 1 726 ? 114.037 145.473 117.356 1.00 61.58 726 GLU A O 1
ATOM 2798 N N . ALA A 1 727 ? 115.345 144.189 116.037 1.00 57.64 727 ALA A N 1
ATOM 2799 C CA . ALA A 1 727 ? 115.600 143.230 117.101 1.00 57.64 727 ALA A CA 1
ATOM 2800 C C . ALA A 1 727 ? 116.342 143.883 118.253 1.00 57.64 727 ALA A C 1
ATOM 2801 O O . ALA A 1 727 ? 116.115 143.537 119.414 1.00 57.64 727 ALA A O 1
ATOM 2803 N N . THR A 1 728 ? 117.195 144.866 117.961 1.00 57.95 728 THR A N 1
ATOM 2804 C CA . THR A 1 728 ? 117.929 145.526 119.035 1.00 57.95 728 THR A CA 1
ATOM 2805 C C . THR A 1 728 ? 117.022 146.436 119.850 1.00 57.95 728 THR A C 1
ATOM 2806 O O . THR A 1 728 ? 117.157 146.508 121.072 1.00 57.95 728 THR A O 1
ATOM 2810 N N . ASN A 1 729 ? 116.102 147.150 119.198 1.00 58.69 729 ASN A N 1
ATOM 2811 C CA . ASN A 1 729 ? 115.125 147.934 119.946 1.00 58.69 729 ASN A CA 1
ATOM 2812 C C . ASN A 1 729 ? 114.307 147.046 120.874 1.00 58.69 729 ASN A C 1
ATOM 2813 O O . ASN A 1 729 ? 114.180 147.328 122.077 1.00 58.69 729 ASN A O 1
ATOM 2818 N N . LEU A 1 730 ? 113.743 145.965 120.333 1.00 62.55 730 LEU A N 1
ATOM 2819 C CA . LEU A 1 730 ? 112.930 145.091 121.171 1.00 62.55 730 LEU A CA 1
ATOM 2820 C C . LEU A 1 730 ? 113.769 144.432 122.260 1.00 62.55 730 LEU A C 1
ATOM 2821 O O . LEU A 1 730 ? 113.274 144.180 123.364 1.00 62.55 730 LEU A O 1
ATOM 2826 N N . LEU A 1 731 ? 115.050 144.184 121.986 1.00 59.99 731 LEU A N 1
ATOM 2827 C CA . LEU A 1 731 ? 115.920 143.589 122.991 1.00 59.99 731 LEU A CA 1
ATOM 2828 C C . LEU A 1 731 ? 116.240 144.582 124.099 1.00 59.99 731 LEU A C 1
ATOM 2829 O O . LEU A 1 731 ? 116.314 144.209 125.274 1.00 59.99 731 LEU A O 1
ATOM 2834 N N . ILE A 1 732 ? 116.420 145.857 123.749 1.00 63.67 732 ILE A N 1
ATOM 2835 C CA . ILE A 1 732 ? 116.618 146.887 124.764 1.00 63.67 732 ILE A CA 1
ATOM 2836 C C . ILE A 1 732 ? 115.391 146.984 125.657 1.00 63.67 732 ILE A C 1
ATOM 2837 O O . ILE A 1 732 ? 115.501 147.109 126.881 1.00 63.67 732 ILE A O 1
ATOM 2842 N N . ARG A 1 733 ? 114.200 146.918 125.060 1.00 70.82 733 ARG A N 1
ATOM 2843 C CA . ARG A 1 733 ? 112.983 146.958 125.870 1.00 70.82 733 ARG A CA 1
ATOM 2844 C C . ARG A 1 733 ? 112.896 145.747 126.797 1.00 70.82 733 ARG A C 1
ATOM 2845 O O . ARG A 1 733 ? 112.618 145.880 127.999 1.00 70.82 733 ARG A O 1
ATOM 2853 N N . ALA A 1 734 ? 113.125 144.551 126.249 1.00 70.03 734 ALA A N 1
ATOM 2854 C CA . ALA A 1 734 ? 113.030 143.337 127.050 1.00 70.03 734 ALA A CA 1
ATOM 2855 C C . ALA A 1 734 ? 114.097 143.289 128.131 1.00 70.03 734 ALA A C 1
ATOM 2856 O O . ALA A 1 734 ? 113.919 142.609 129.146 1.00 70.03 734 ALA A O 1
ATOM 2858 N N . LEU A 1 735 ? 115.215 143.985 127.932 1.00 69.61 735 LEU A N 1
ATOM 2859 C CA . LEU A 1 735 ? 116.248 144.017 128.960 1.00 69.61 735 LEU A CA 1
ATOM 2860 C C . LEU A 1 735 ? 115.936 145.070 130.014 1.00 69.61 735 LEU A C 1
ATOM 2861 O O . LEU A 1 735 ? 116.238 144.885 131.198 1.00 69.61 735 LEU A O 1
ATOM 2866 N N . CYS A 1 736 ? 115.330 146.187 129.604 1.00 79.24 736 CYS A N 1
ATOM 2867 C CA . CYS A 1 736 ? 115.014 147.238 130.563 1.00 79.24 736 CYS A CA 1
ATOM 2868 C C . CYS A 1 736 ? 113.870 146.829 131.480 1.00 79.24 736 CYS A C 1
ATOM 2869 O O . CYS A 1 736 ? 113.802 147.297 132.622 1.00 79.24 736 CYS A O 1
ATOM 2872 N N . HIS A 1 737 ? 112.954 145.983 130.999 1.00 86.63 737 HIS A N 1
ATOM 2873 C CA . HIS A 1 737 ? 111.913 145.477 131.893 1.00 86.63 737 HIS A CA 1
ATOM 2874 C C . HIS A 1 737 ? 112.511 144.752 133.096 1.00 86.63 737 HIS A C 1
ATOM 2875 O O . HIS A 1 737 ? 112.054 144.940 134.235 1.00 86.63 737 HIS A O 1
ATOM 2882 N N . PHE A 1 738 ? 113.535 143.930 132.861 1.00 85.51 738 PHE A N 1
ATOM 2883 C CA . PHE A 1 738 ? 114.207 143.230 133.949 1.00 85.51 738 PHE A CA 1
ATOM 2884 C C . PHE A 1 738 ? 114.819 144.215 134.935 1.00 85.51 738 PHE A C 1
ATOM 2885 O O . PHE A 1 738 ? 114.677 144.065 136.152 1.00 85.51 738 PHE A O 1
ATOM 2893 N N . TYR A 1 739 ? 115.518 145.229 134.421 1.00 85.76 739 TYR A N 1
ATOM 2894 C CA . TYR A 1 739 ? 116.224 146.154 135.301 1.00 85.76 739 TYR A CA 1
ATOM 2895 C C . TYR A 1 739 ? 115.270 147.118 135.989 1.00 85.76 739 TYR A C 1
ATOM 2896 O O . TYR A 1 739 ? 115.661 147.802 136.938 1.00 85.76 739 TYR A O 1
ATOM 2905 N N . ASP A 1 740 ? 114.028 147.201 135.517 1.00 97.82 740 ASP A N 1
ATOM 2906 C CA . ASP A 1 740 ? 112.997 147.876 136.297 1.00 97.82 740 ASP A CA 1
ATOM 2907 C C . ASP A 1 740 ? 112.528 146.990 137.444 1.00 97.82 740 ASP A C 1
ATOM 2908 O O . ASP A 1 740 ? 112.597 147.380 138.620 1.00 97.82 740 ASP A O 1
ATOM 2913 N N . GLN A 1 741 ? 112.072 145.776 137.121 1.00 105.16 741 GLN A N 1
ATOM 2914 C CA . GLN A 1 741 ? 111.521 144.906 138.158 1.00 105.16 741 GLN A CA 1
ATOM 2915 C C . GLN A 1 741 ? 112.566 144.521 139.199 1.00 105.16 741 GLN A C 1
ATOM 2916 O O . GLN A 1 741 ? 112.207 144.157 140.327 1.00 105.16 741 GLN A O 1
ATOM 2922 N N . ASP A 1 742 ? 113.852 144.617 138.851 1.00 106.63 742 ASP A N 1
ATOM 2923 C CA . ASP A 1 742 ? 114.910 144.274 139.795 1.00 106.63 742 ASP A CA 1
ATOM 2924 C C . ASP A 1 742 ? 114.803 145.088 141.077 1.00 106.63 742 ASP A C 1
ATOM 2925 O O . ASP A 1 742 ? 114.777 144.522 142.175 1.00 106.63 742 ASP A O 1
ATOM 2930 N N . GLU A 1 743 ? 114.739 146.417 140.967 1.00 108.79 743 GLU A N 1
ATOM 2931 C CA . GLU A 1 743 ? 114.534 147.221 142.167 1.00 108.79 743 GLU A CA 1
ATOM 2932 C C . GLU A 1 743 ? 113.054 147.400 142.483 1.00 108.79 743 GLU A C 1
ATOM 2933 O O . GLU A 1 743 ? 112.714 147.840 143.587 1.00 108.79 743 GLU A O 1
ATOM 2939 N N . GLU A 1 744 ? 112.159 147.077 141.542 1.00 111.37 744 GLU A N 1
ATOM 2940 C CA . GLU A 1 744 ? 110.736 147.125 141.872 1.00 111.37 744 GLU A CA 1
ATOM 2941 C C . GLU A 1 744 ? 110.375 146.097 142.940 1.00 111.37 744 GLU A C 1
ATOM 2942 O O . GLU A 1 744 ? 109.541 146.369 143.810 1.00 111.37 744 GLU A O 1
ATOM 2948 N N . GLU A 1 745 ? 110.987 144.913 142.895 1.00 112.90 745 GLU A N 1
ATOM 2949 C CA . GLU A 1 745 ? 110.732 143.889 143.904 1.00 112.90 745 GLU A CA 1
ATOM 2950 C C . GLU A 1 745 ? 111.936 143.604 144.797 1.00 112.90 745 GLU A C 1
ATOM 2951 O O . GLU A 1 745 ? 111.764 143.273 145.973 1.00 112.90 745 GLU A O 1
ATOM 2957 N N . GLY A 1 746 ? 113.156 143.720 144.269 1.00 113.63 746 GLY A N 1
ATOM 2958 C CA . GLY A 1 746 ? 114.347 143.452 145.048 1.00 113.63 746 GLY A CA 1
ATOM 2959 C C . GLY A 1 746 ? 115.022 144.719 145.546 1.00 113.63 746 GLY A C 1
ATOM 2960 O O . GLY A 1 746 ? 114.649 145.841 145.208 1.00 113.63 746 GLY A O 1
ATOM 2961 N N . LEU A 1 747 ? 116.049 144.519 146.377 1.00 115.94 747 LEU A N 1
ATOM 2962 C CA . LEU A 1 747 ? 116.826 145.629 146.917 1.00 115.94 747 LEU A CA 1
ATOM 2963 C C . LEU A 1 747 ? 118.094 145.913 146.123 1.00 115.94 747 LEU A C 1
ATOM 2964 O O . LEU A 1 747 ? 118.620 147.028 146.207 1.00 115.94 747 LEU A O 1
ATOM 2969 N N . GLN A 1 748 ? 118.596 144.931 145.379 1.00 112.33 748 GLN A N 1
ATOM 2970 C CA . GLN A 1 748 ? 119.622 145.131 144.355 1.00 112.33 748 GLN A CA 1
ATOM 2971 C C . GLN A 1 748 ? 120.964 145.547 144.952 1.00 112.33 748 GLN A C 1
ATOM 2972 O O . GLN A 1 748 ? 121.607 146.500 144.506 1.00 112.33 748 GLN A O 1
ATOM 2978 N N . SER A 1 749 ? 121.389 144.820 145.984 1.00 106.66 749 SER A N 1
ATOM 2979 C CA . SER A 1 749 ? 122.766 144.931 146.441 1.00 106.66 749 SER A CA 1
ATOM 2980 C C . SER A 1 749 ? 123.449 143.586 146.645 1.00 106.66 749 SER A C 1
ATOM 2981 O O . SER A 1 749 ? 124.669 143.508 146.473 1.00 106.66 749 SER A O 1
ATOM 2984 N N . ASP A 1 750 ? 122.715 142.529 146.996 1.00 102.54 750 ASP A N 1
ATOM 2985 C CA . ASP A 1 750 ? 123.306 141.205 147.149 1.00 102.54 750 ASP A CA 1
ATOM 2986 C C . ASP A 1 750 ? 122.366 140.097 146.693 1.00 102.54 750 ASP A C 1
ATOM 2987 O O . ASP A 1 750 ? 122.707 138.915 146.785 1.00 102.54 750 ASP A O 1
ATOM 2992 N N . GLY A 1 751 ? 121.186 140.462 146.202 1.00 108.08 751 GLY A N 1
ATOM 2993 C CA . GLY A 1 751 ? 120.276 139.468 145.669 1.00 108.08 751 GLY A CA 1
ATOM 2994 C C . GLY A 1 751 ? 120.673 139.118 144.252 1.00 108.08 751 GLY A C 1
ATOM 2995 O O . GLY A 1 751 ? 121.755 138.568 144.028 1.00 108.08 751 GLY A O 1
ATOM 2996 N N . VAL A 1 752 ? 119.817 139.428 143.287 1.00 110.39 752 VAL A N 1
ATOM 2997 C CA . VAL A 1 752 ? 120.180 139.325 141.884 1.00 110.39 752 VAL A CA 1
ATOM 2998 C C . VAL A 1 752 ? 121.046 140.529 141.530 1.00 110.39 752 VAL A C 1
ATOM 2999 O O . VAL A 1 752 ? 120.827 141.652 141.999 1.00 110.39 752 VAL A O 1
ATOM 3003 N N . ILE A 1 753 ? 122.062 140.279 140.702 1.00 106.46 753 ILE A N 1
ATOM 3004 C CA . ILE A 1 753 ? 123.072 141.297 140.440 1.00 106.46 753 ILE A CA 1
ATOM 3005 C C . ILE A 1 753 ? 122.515 142.357 139.497 1.00 106.46 753 ILE A C 1
ATOM 3006 O O . ILE A 1 753 ? 121.719 142.064 138.596 1.00 106.46 753 ILE A O 1
ATOM 3011 N N . ASP A 1 754 ? 122.934 143.604 139.712 1.00 97.24 754 ASP A N 1
ATOM 3012 C CA . ASP A 1 754 ? 122.546 144.727 138.868 1.00 97.24 754 ASP A CA 1
ATOM 3013 C C . ASP A 1 754 ? 123.804 145.363 138.301 1.00 97.24 754 ASP A C 1
ATOM 3014 O O . ASP A 1 754 ? 124.700 145.752 139.056 1.00 97.24 754 ASP A O 1
ATOM 3019 N N . ASP A 1 755 ? 123.865 145.471 136.975 1.00 82.53 755 ASP A N 1
ATOM 3020 C CA . ASP A 1 755 ? 125.013 146.083 136.319 1.00 82.53 755 ASP A CA 1
ATOM 3021 C C . ASP A 1 755 ? 124.554 147.075 135.259 1.00 82.53 755 ASP A C 1
ATOM 3022 O O . ASP A 1 755 ? 125.368 147.581 134.480 1.00 82.53 755 ASP A O 1
ATOM 3027 N N . ALA A 1 756 ? 123.250 147.359 135.234 1.00 71.30 756 ALA A N 1
ATOM 3028 C CA . ALA A 1 756 ? 122.661 148.335 134.318 1.00 71.30 756 ALA A CA 1
ATOM 3029 C C . ALA A 1 756 ? 123.028 148.037 132.867 1.00 71.30 756 ALA A C 1
ATOM 3030 O O . ALA A 1 756 ? 123.292 148.949 132.084 1.00 71.30 756 ALA A O 1
ATOM 3032 N N . PHE A 1 757 ? 123.050 146.753 132.504 1.00 60.69 757 PHE A N 1
ATOM 3033 C CA . PHE A 1 757 ? 123.453 146.392 131.150 1.00 60.69 757 PHE A CA 1
ATOM 3034 C C . PHE A 1 757 ? 122.457 146.897 130.118 1.00 60.69 757 PHE A C 1
ATOM 3035 O O . PHE A 1 757 ? 122.832 147.182 128.978 1.00 60.69 757 PHE A O 1
ATOM 3043 N N . ALA A 1 758 ? 121.181 146.999 130.488 1.00 61.01 758 ALA A N 1
ATOM 3044 C CA . ALA A 1 758 ? 120.198 147.536 129.555 1.00 61.01 758 ALA A CA 1
ATOM 3045 C C . ALA A 1 758 ? 120.538 148.971 129.181 1.00 61.01 758 ALA A C 1
ATOM 3046 O O . ALA A 1 758 ? 120.593 149.321 127.996 1.00 61.01 758 ALA A O 1
ATOM 3048 N N . LEU A 1 759 ? 120.800 149.810 130.184 1.00 59.64 759 LEU A N 1
ATOM 3049 C CA . LEU A 1 759 ? 121.144 151.202 129.919 1.00 59.64 759 LEU A CA 1
ATOM 3050 C C . LEU A 1 759 ? 122.495 151.308 129.230 1.00 59.64 759 LEU A C 1
ATOM 3051 O O . LEU A 1 759 ? 122.681 152.138 128.335 1.00 59.64 759 LEU A O 1
ATOM 3056 N N . TRP A 1 760 ? 123.452 150.473 129.633 1.00 53.26 760 TRP A N 1
ATOM 3057 C CA . TRP A 1 760 ? 124.773 150.520 129.018 1.00 53.26 760 TRP A CA 1
ATOM 3058 C C . TRP A 1 760 ? 124.700 150.178 127.539 1.00 53.26 760 TRP A C 1
ATOM 3059 O O . TRP A 1 760 ? 125.308 150.854 126.705 1.00 53.26 760 TRP A O 1
ATOM 3070 N N . LEU A 1 761 ? 123.938 149.142 127.189 1.00 52.96 761 LEU A N 1
ATOM 3071 C CA . LEU A 1 761 ? 123.828 148.747 125.791 1.00 52.96 761 LEU A CA 1
ATOM 3072 C C . LEU A 1 761 ? 123.015 149.758 124.998 1.00 52.96 761 LEU A C 1
ATOM 3073 O O . LEU A 1 761 ? 123.343 150.054 123.842 1.00 52.96 761 LEU A O 1
ATOM 3078 N N . GLN A 1 762 ? 121.964 150.314 125.604 1.00 56.65 762 GLN A N 1
ATOM 3079 C CA . GLN A 1 762 ? 121.196 151.353 124.932 1.00 56.65 762 GLN A CA 1
ATOM 3080 C C . GLN A 1 762 ? 122.072 152.558 124.624 1.00 56.65 762 GLN A C 1
ATOM 3081 O O . GLN A 1 762 ? 122.063 153.076 123.503 1.00 56.65 762 GLN A O 1
ATOM 3087 N N . ASP A 1 763 ? 122.885 152.981 125.593 1.00 55.80 763 ASP A N 1
ATOM 3088 C CA . ASP A 1 763 ? 123.722 154.156 125.390 1.00 55.80 763 ASP A CA 1
ATOM 3089 C C . ASP A 1 763 ? 124.874 153.859 124.442 1.00 55.80 763 ASP A C 1
ATOM 3090 O O . ASP A 1 763 ? 125.289 154.734 123.682 1.00 55.80 763 ASP A O 1
ATOM 3095 N N . SER A 1 764 ? 125.381 152.626 124.445 1.00 50.17 764 SER A N 1
ATOM 3096 C CA . SER A 1 764 ? 126.453 152.258 123.527 1.00 50.17 764 SER A CA 1
ATOM 3097 C C . SER A 1 764 ? 125.965 152.250 122.084 1.00 50.17 764 SER A C 1
ATOM 3098 O O . SER A 1 764 ? 126.591 152.847 121.198 1.00 50.17 764 SER A O 1
ATOM 3101 N N . THR A 1 765 ? 124.840 151.587 121.823 1.00 50.99 765 THR A N 1
ATOM 3102 C CA . THR A 1 765 ? 124.301 151.618 120.472 1.00 50.99 765 THR A CA 1
ATOM 3103 C C . THR A 1 765 ? 123.845 153.016 120.080 1.00 50.99 765 THR A C 1
ATOM 3104 O O . THR A 1 765 ? 123.958 153.390 118.910 1.00 50.99 765 THR A O 1
ATOM 3108 N N . GLN A 1 766 ? 123.387 153.823 121.039 1.00 55.99 766 GLN A N 1
ATOM 3109 C CA . GLN A 1 766 ? 122.965 155.177 120.708 1.00 55.99 766 GLN A CA 1
ATOM 3110 C C . GLN A 1 766 ? 124.155 156.061 120.361 1.00 55.99 766 GLN A C 1
ATOM 3111 O O . GLN A 1 766 ? 124.086 156.860 119.422 1.00 55.99 766 GLN A O 1
ATOM 3117 N N . THR A 1 767 ? 125.263 155.929 121.092 1.00 52.13 767 THR A N 1
ATOM 3118 C CA . THR A 1 767 ? 126.430 156.731 120.755 1.00 52.13 767 THR A CA 1
ATOM 3119 C C . THR A 1 767 ? 127.078 156.250 119.470 1.00 52.13 767 THR A C 1
ATOM 3120 O O . THR A 1 767 ? 127.658 157.057 118.744 1.00 52.13 767 THR A O 1
ATOM 3124 N N . LEU A 1 768 ? 126.960 154.964 119.133 1.00 50.18 768 LEU A N 1
ATOM 3125 C CA . LEU A 1 768 ? 127.500 154.565 117.838 1.00 50.18 768 LEU A CA 1
ATOM 3126 C C . LEU A 1 768 ? 126.586 155.010 116.702 1.00 50.18 768 LEU A C 1
ATOM 3127 O O . LEU A 1 768 ? 127.071 155.346 115.617 1.00 50.18 768 LEU A O 1
ATOM 3132 N N . GLN A 1 769 ? 125.273 155.061 116.936 1.00 55.51 769 GLN A N 1
ATOM 3133 C CA . GLN A 1 769 ? 124.383 155.678 115.959 1.00 55.51 769 GLN A CA 1
ATOM 3134 C C . GLN A 1 769 ? 124.720 157.148 115.764 1.00 55.51 769 GLN A C 1
ATOM 3135 O O . GLN A 1 769 ? 124.712 157.652 114.636 1.00 55.51 769 GLN A O 1
ATOM 3141 N N . CYS A 1 770 ? 125.015 157.856 116.853 1.00 58.15 770 CYS A N 1
ATOM 3142 C CA . CYS A 1 770 ? 125.430 159.248 116.723 1.00 58.15 770 CYS A CA 1
ATOM 3143 C C . CYS A 1 770 ? 126.777 159.363 116.023 1.00 58.15 770 CYS A C 1
ATOM 3144 O O . CYS A 1 770 ? 127.002 160.316 115.274 1.00 58.15 770 CYS A O 1
ATOM 3147 N N . ILE A 1 771 ? 127.670 158.399 116.235 1.00 52.19 771 ILE A N 1
ATOM 3148 C CA . ILE A 1 771 ? 128.941 158.380 115.517 1.00 52.19 771 ILE A CA 1
ATOM 3149 C C . ILE A 1 771 ? 128.698 158.233 114.021 1.00 52.19 771 ILE A C 1
ATOM 3150 O O . ILE A 1 771 ? 129.386 158.845 113.201 1.00 52.19 771 ILE A O 1
ATOM 3155 N N . THR A 1 772 ? 127.720 157.409 113.643 1.00 57.01 772 THR A N 1
ATOM 3156 C CA . THR A 1 772 ? 127.388 157.279 112.225 1.00 57.01 772 THR A CA 1
ATOM 3157 C C . THR A 1 772 ? 126.766 158.559 111.683 1.00 57.01 772 THR A C 1
ATOM 3158 O O . THR A 1 772 ? 127.095 158.996 110.575 1.00 57.01 772 THR A O 1
ATOM 3162 N N . GLU A 1 773 ? 125.861 159.173 112.448 1.00 62.39 773 GLU A N 1
ATOM 3163 C CA . GLU A 1 773 ? 125.242 160.421 112.008 1.00 62.39 773 GLU A CA 1
ATOM 3164 C C . GLU A 1 773 ? 126.260 161.547 111.922 1.00 62.39 773 GLU A C 1
ATOM 3165 O O . GLU A 1 773 ? 126.041 162.533 111.210 1.00 62.39 773 GLU A O 1
ATOM 3171 N N . LEU A 1 774 ? 127.364 161.419 112.647 1.00 60.41 774 LEU A N 1
ATOM 3172 C CA . LEU A 1 774 ? 128.402 162.434 112.698 1.00 60.41 774 LEU A CA 1
ATOM 3173 C C . LEU A 1 774 ? 129.480 162.193 111.651 1.00 60.41 774 LEU A C 1
ATOM 3174 O O . LEU A 1 774 ? 130.095 163.150 111.169 1.00 60.41 774 LEU A O 1
ATOM 3179 N N . PHE A 1 775 ? 129.722 160.929 111.303 1.00 58.15 775 PHE A N 1
ATOM 3180 C CA . PHE A 1 775 ? 130.581 160.596 110.173 1.00 58.15 775 PHE A CA 1
ATOM 3181 C C . PHE A 1 775 ? 129.904 160.938 108.857 1.00 58.15 775 PHE A C 1
ATOM 3182 O O . PHE A 1 775 ? 130.498 161.590 107.991 1.00 58.15 775 PHE A O 1
ATOM 3190 N N . SER A 1 776 ? 128.655 160.502 108.686 1.00 67.09 776 SER A N 1
ATOM 3191 C CA . SER A 1 776 ? 127.948 160.724 107.433 1.00 67.09 776 SER A CA 1
ATOM 3192 C C . SER A 1 776 ? 127.536 162.174 107.244 1.00 67.09 776 SER A C 1
ATOM 3193 O O . SER A 1 776 ? 126.828 162.477 106.279 1.00 67.09 776 SER A O 1
ATOM 3196 N N . HIS A 1 777 ? 127.951 163.068 108.137 1.00 77.77 777 HIS A N 1
ATOM 3197 C CA . HIS A 1 777 ? 127.809 164.498 107.929 1.00 77.77 777 HIS A CA 1
ATOM 3198 C C . HIS A 1 777 ? 129.059 165.123 107.329 1.00 77.77 777 HIS A C 1
ATOM 3199 O O . HIS A 1 777 ? 129.070 166.331 107.077 1.00 77.77 777 HIS A O 1
ATOM 3206 N N . PHE A 1 778 ? 130.105 164.332 107.094 1.00 76.74 778 PHE A N 1
ATOM 3207 C CA . PHE A 1 778 ? 131.310 164.796 106.421 1.00 76.74 778 PHE A CA 1
ATOM 3208 C C . PHE A 1 778 ? 131.522 164.046 105.111 1.00 76.74 778 PHE A C 1
ATOM 3209 O O . PHE A 1 778 ? 132.395 164.396 104.316 1.00 76.74 778 PHE A O 1
ATOM 3217 N N . GLN A 1 779 ? 130.724 163.006 104.880 1.00 83.27 779 GLN A N 1
ATOM 3218 C CA . GLN A 1 779 ? 130.518 162.474 103.545 1.00 83.27 779 GLN A CA 1
ATOM 3219 C C . GLN A 1 779 ? 129.570 163.339 102.733 1.00 83.27 779 GLN A C 1
ATOM 3220 O O . GLN A 1 779 ? 129.461 163.146 101.517 1.00 83.27 779 GLN A O 1
ATOM 3226 N N . ARG A 1 780 ? 128.891 164.285 103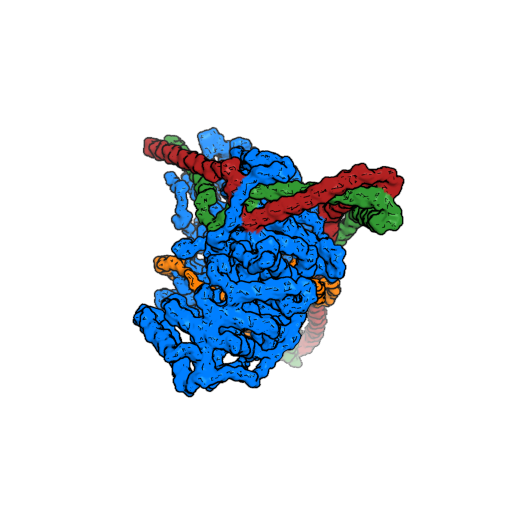.377 1.00 92.09 780 ARG A N 1
ATOM 3227 C CA . ARG A 1 780 ? 127.909 165.147 102.741 1.00 92.09 780 ARG A CA 1
ATOM 3228 C C . ARG A 1 780 ? 128.411 166.571 102.551 1.00 92.09 780 ARG A C 1
ATOM 3229 O O . ARG A 1 780 ? 127.954 167.257 101.628 1.00 92.09 780 ARG A O 1
ATOM 3237 N N . CYS A 1 781 ? 129.349 167.025 103.384 1.00 97.64 781 CYS A N 1
ATOM 3238 C CA . CYS A 1 781 ? 129.909 168.367 103.271 1.00 97.64 781 CYS A CA 1
ATOM 3239 C C . CYS A 1 781 ? 131.169 168.397 102.414 1.00 97.64 781 CYS A C 1
ATOM 3240 O O . CYS A 1 781 ? 131.775 169.463 102.263 1.00 97.64 781 CYS A O 1
ATOM 3243 N N . THR A 1 782 ? 131.590 167.255 101.867 1.00 99.77 782 THR A N 1
ATOM 3244 C CA . THR A 1 782 ? 132.682 167.201 100.901 1.00 99.77 782 THR A CA 1
ATOM 3245 C C . THR A 1 782 ? 132.195 166.735 99.533 1.00 99.77 782 THR A C 1
ATOM 3246 O O . THR A 1 782 ? 132.959 166.760 98.562 1.00 99.77 782 THR A O 1
ATOM 3250 N N . ALA A 1 783 ? 130.934 166.313 99.442 1.00 103.42 783 ALA A N 1
ATOM 3251 C CA . ALA A 1 783 ? 130.293 166.012 98.169 1.00 103.42 783 ALA A CA 1
ATOM 3252 C C . ALA A 1 783 ? 129.342 167.155 97.853 1.00 103.42 783 ALA A C 1
ATOM 3253 O O . ALA A 1 783 ? 128.808 167.262 96.744 1.00 103.42 783 ALA A O 1
ATOM 3255 N N . SER A 1 784 ? 129.129 168.004 98.850 1.00 104.91 784 SER A N 1
ATOM 3256 C CA . SER A 1 784 ? 128.379 169.245 98.714 1.00 104.91 784 SER A CA 1
ATOM 3257 C C . SER A 1 784 ? 129.005 170.223 99.701 1.00 104.91 784 SER A C 1
ATOM 3258 O O . SER A 1 784 ? 130.152 170.054 100.127 1.00 104.91 784 SER A O 1
ATOM 3261 N N . GLU A 1 785 ? 128.275 171.275 100.059 1.00 109.64 785 GLU A N 1
ATOM 3262 C CA . GLU A 1 785 ? 128.738 172.149 101.128 1.00 109.64 785 GLU A CA 1
ATOM 3263 C C . GLU A 1 785 ? 127.599 172.364 102.112 1.00 109.64 785 GLU A C 1
ATOM 3264 O O . GLU A 1 785 ? 126.450 171.997 101.851 1.00 109.64 785 GLU A O 1
ATOM 3270 N N . GLU A 1 786 ? 127.940 172.955 103.255 1.00 110.16 786 GLU A N 1
ATOM 3271 C CA . GLU A 1 786 ? 127.065 172.907 104.420 1.00 110.16 786 GLU A CA 1
ATOM 3272 C C . GLU A 1 786 ? 125.760 173.656 104.190 1.00 110.16 786 GLU A C 1
ATOM 3273 O O . GLU A 1 786 ? 125.726 174.890 104.193 1.00 110.16 786 GLU A O 1
ATOM 3279 N N . THR A 1 787 ? 124.686 172.892 103.990 1.00 110.10 787 THR A N 1
ATOM 3280 C CA . THR A 1 787 ? 123.335 173.402 104.165 1.00 110.10 787 THR A CA 1
ATOM 3281 C C . THR A 1 787 ? 122.653 172.788 105.378 1.00 110.10 787 THR A C 1
ATOM 3282 O O . THR A 1 787 ? 121.496 173.124 105.650 1.00 110.10 787 THR A O 1
ATOM 3286 N N . ASP A 1 788 ? 123.332 171.903 106.109 1.00 104.53 788 ASP A N 1
ATOM 3287 C CA . ASP A 1 788 ? 122.791 171.243 107.287 1.00 104.53 788 ASP A CA 1
ATOM 3288 C C . ASP A 1 788 ? 123.758 171.450 108.443 1.00 104.53 788 ASP A C 1
ATOM 3289 O O . ASP A 1 788 ? 124.894 170.970 108.395 1.00 104.53 788 ASP A O 1
ATOM 3294 N N . HIS A 1 789 ? 123.315 172.169 109.472 1.00 97.54 789 HIS A N 1
ATOM 3295 C CA . HIS A 1 789 ? 124.151 172.386 110.647 1.00 97.54 789 HIS A CA 1
ATOM 3296 C C . HIS A 1 789 ? 123.409 171.981 111.912 1.00 97.54 789 HIS A C 1
ATOM 3297 O O . HIS A 1 789 ? 124.014 171.475 112.862 1.00 97.54 789 HIS A O 1
ATOM 3304 N N . SER A 1 790 ? 122.092 172.199 111.924 1.00 92.98 790 SER A N 1
ATOM 3305 C CA . SER A 1 790 ? 121.311 171.985 113.138 1.00 92.98 790 SER A CA 1
ATOM 3306 C C . SER A 1 790 ? 121.276 170.515 113.536 1.00 92.98 790 SER A C 1
ATOM 3307 O O . SER A 1 790 ? 121.268 170.192 114.728 1.00 92.98 790 SER A O 1
ATOM 3310 N N . ASP A 1 791 ? 121.261 169.607 112.558 1.00 90.42 791 ASP A N 1
ATOM 3311 C CA . ASP A 1 791 ? 121.248 168.185 112.887 1.00 90.42 791 ASP A CA 1
ATOM 3312 C C . ASP A 1 791 ? 122.595 167.737 113.437 1.00 90.42 791 ASP A C 1
ATOM 3313 O O . ASP A 1 791 ? 122.654 166.899 114.342 1.00 90.42 791 ASP A O 1
ATOM 3318 N N . LEU A 1 792 ? 123.687 168.286 112.901 1.00 81.77 792 LEU A N 1
ATOM 3319 C CA . LEU A 1 792 ? 125.012 168.041 113.462 1.00 81.77 792 LEU A CA 1
ATOM 3320 C C . LEU A 1 792 ? 125.066 168.439 114.931 1.00 81.77 792 LEU A C 1
ATOM 3321 O O . LEU A 1 792 ? 125.527 167.668 115.786 1.00 81.77 792 LEU A O 1
ATOM 3326 N N . LEU A 1 793 ? 124.578 169.637 115.240 1.00 81.38 793 LEU A N 1
ATOM 3327 C CA . LEU A 1 793 ? 124.614 170.140 116.604 1.00 81.38 793 LEU A CA 1
ATOM 3328 C C . LEU A 1 793 ? 123.699 169.330 117.510 1.00 81.38 793 LEU A C 1
ATOM 3329 O O . LEU A 1 793 ? 124.040 169.061 118.666 1.00 81.38 793 LEU A O 1
ATOM 3334 N N . GLY A 1 794 ? 122.539 168.918 116.999 1.00 77.58 794 GLY A N 1
ATOM 3335 C CA . GLY A 1 794 ? 121.645 168.100 117.799 1.00 77.58 794 GLY A CA 1
ATOM 3336 C C . GLY A 1 794 ? 122.211 166.720 118.066 1.00 77.58 794 GLY A C 1
ATOM 3337 O O . GLY A 1 794 ? 121.994 166.148 119.135 1.00 77.58 794 GLY A O 1
ATOM 3338 N N . THR A 1 795 ? 122.952 166.172 117.101 1.00 73.78 795 THR A N 1
ATOM 3339 C CA . THR A 1 795 ? 123.637 164.903 117.317 1.00 73.78 795 THR A CA 1
ATOM 3340 C C . THR A 1 795 ? 124.697 165.044 118.395 1.00 73.78 795 THR A C 1
ATOM 3341 O O . THR A 1 795 ? 124.786 164.217 119.309 1.00 73.78 795 THR A O 1
ATOM 3345 N N . LEU A 1 796 ? 125.515 166.095 118.303 1.00 69.90 796 LEU A N 1
ATOM 3346 C CA . LEU A 1 796 ? 126.508 166.339 119.344 1.00 69.90 796 LEU A CA 1
ATOM 3347 C C . LEU A 1 796 ? 125.850 166.516 120.707 1.00 69.90 796 LEU A C 1
ATOM 3348 O O . LEU A 1 796 ? 126.381 166.059 121.722 1.00 69.90 796 LEU A O 1
ATOM 3353 N N . HIS A 1 797 ? 124.684 167.159 120.749 1.00 74.63 797 HIS A N 1
ATOM 3354 C CA . HIS A 1 797 ? 124.008 167.383 122.023 1.00 74.63 797 HIS A CA 1
ATOM 3355 C C . HIS A 1 797 ? 123.466 166.082 122.601 1.00 74.63 797 HIS A C 1
ATOM 3356 O O . HIS A 1 797 ? 123.635 165.803 123.794 1.00 74.63 797 HIS A O 1
ATOM 3363 N N . ASN A 1 798 ? 122.772 165.293 121.779 1.00 70.16 798 ASN A N 1
ATOM 3364 C CA . ASN A 1 798 ? 122.252 164.012 122.236 1.00 70.16 798 ASN A CA 1
ATOM 3365 C C . ASN A 1 798 ? 123.367 163.029 122.539 1.00 70.16 798 ASN A C 1
ATOM 3366 O O . ASN A 1 798 ? 123.126 162.027 123.218 1.00 70.16 798 ASN A O 1
ATOM 3371 N N . LEU A 1 799 ? 124.573 163.292 122.047 1.00 61.94 799 LEU A N 1
ATOM 3372 C CA . LEU A 1 799 ? 125.744 162.504 122.392 1.00 61.94 799 LEU A CA 1
ATOM 3373 C C . LEU A 1 799 ? 126.390 162.978 123.682 1.00 61.94 799 LEU A C 1
ATOM 3374 O O . LEU A 1 799 ? 126.958 162.169 124.422 1.00 61.94 799 LEU A O 1
ATOM 3379 N N . TYR A 1 800 ? 126.305 164.277 123.962 1.00 67.94 800 TYR A N 1
ATOM 3380 C CA . TYR A 1 800 ? 126.844 164.817 125.203 1.00 67.94 800 TYR A CA 1
ATOM 3381 C C . TYR A 1 800 ? 125.969 164.438 126.388 1.00 67.94 800 TYR A C 1
ATOM 3382 O O . TYR A 1 800 ? 126.481 164.098 127.459 1.00 67.94 800 TYR A O 1
ATOM 3391 N N . LEU A 1 801 ? 124.646 164.482 126.211 1.00 67.54 801 LEU A N 1
ATOM 3392 C CA . LEU A 1 801 ? 123.739 164.187 127.318 1.00 67.54 801 LEU A CA 1
ATOM 3393 C C . LEU A 1 801 ? 123.911 162.759 127.819 1.00 67.54 801 LEU A C 1
ATOM 3394 O O . LEU A 1 801 ? 123.598 162.459 128.975 1.00 67.54 801 LEU A O 1
ATOM 3399 N N . ILE A 1 802 ? 124.397 161.862 126.960 1.00 59.62 802 ILE A N 1
ATOM 3400 C CA . ILE A 1 802 ? 124.629 160.487 127.383 1.00 59.62 802 ILE A CA 1
ATOM 3401 C C . ILE A 1 802 ? 125.724 160.424 128.439 1.00 59.62 802 ILE A C 1
ATOM 3402 O O . ILE A 1 802 ? 125.724 159.529 129.292 1.00 59.62 802 ILE A O 1
ATOM 3407 N N . THR A 1 803 ? 126.653 161.376 128.422 1.00 59.85 803 THR A N 1
ATOM 3408 C CA . THR A 1 803 ? 127.810 161.352 129.306 1.00 59.85 803 THR A CA 1
ATOM 3409 C C . THR A 1 803 ? 127.518 161.900 130.695 1.00 59.85 803 THR A C 1
ATOM 3410 O O . THR A 1 803 ? 128.462 162.251 131.410 1.00 59.85 803 THR A O 1
ATOM 3414 N N . PHE A 1 804 ? 126.252 161.987 131.103 1.00 68.23 804 PHE A N 1
ATOM 3415 C CA . PHE A 1 804 ? 125.913 162.463 132.436 1.00 68.23 804 PHE A CA 1
ATOM 3416 C C . PHE A 1 804 ? 125.903 161.354 133.476 1.00 68.23 804 PHE A C 1
ATOM 3417 O O . PHE A 1 804 ? 126.387 161.569 134.591 1.00 68.23 804 PHE A O 1
ATOM 3425 N N . ASN A 1 805 ? 125.368 160.185 133.145 1.00 59.16 805 ASN A N 1
ATOM 3426 C CA . ASN A 1 805 ? 125.441 159.043 134.041 1.00 59.16 805 ASN A CA 1
ATOM 3427 C C . ASN A 1 805 ? 126.883 158.579 134.172 1.00 59.16 805 ASN A C 1
ATOM 3428 O O . ASN A 1 805 ? 127.743 159.017 133.406 1.00 59.16 805 ASN A O 1
ATOM 3433 N N . PRO A 1 806 ? 127.210 157.704 135.121 1.00 55.65 806 PRO A N 1
ATOM 3434 C CA . PRO A 1 806 ? 128.493 157.000 135.019 1.00 55.65 806 PRO A CA 1
ATOM 3435 C C . PRO A 1 806 ? 128.447 155.877 134.002 1.00 55.65 806 PRO A C 1
ATOM 3436 O O . PRO A 1 806 ? 129.456 155.612 133.337 1.00 55.65 806 PRO A O 1
ATOM 3440 N N . VAL A 1 807 ? 127.289 155.238 133.830 1.00 53.22 807 VAL A N 1
ATOM 3441 C CA . VAL A 1 807 ? 127.167 154.153 132.863 1.00 53.22 807 VAL A CA 1
ATOM 3442 C C . VAL A 1 807 ? 127.133 154.706 131.446 1.00 53.22 807 VAL A C 1
ATOM 3443 O O . VAL A 1 807 ? 127.793 154.183 130.542 1.00 53.22 807 VAL A O 1
ATOM 3447 N N . GLY A 1 808 ? 126.361 155.769 131.227 1.00 52.78 808 GLY A N 1
ATOM 3448 C CA . GLY A 1 808 ? 126.356 156.400 129.918 1.00 52.78 808 GLY A CA 1
ATOM 3449 C C . GLY A 1 808 ? 127.709 156.970 129.545 1.00 52.78 808 GLY A C 1
ATOM 3450 O O . GLY A 1 808 ? 128.133 156.888 128.390 1.00 52.78 808 GLY A O 1
ATOM 3451 N N . ARG A 1 809 ? 128.417 157.537 130.522 1.00 52.14 809 ARG A N 1
ATOM 3452 C CA . ARG A 1 809 ? 129.738 158.089 130.247 1.00 52.14 809 ARG A CA 1
ATOM 3453 C C . ARG A 1 809 ? 130.740 156.983 129.956 1.00 52.14 809 ARG A C 1
ATOM 3454 O O . ARG A 1 809 ? 131.583 157.122 129.063 1.00 52.14 809 ARG A O 1
ATOM 3462 N N . SER A 1 810 ? 130.650 155.865 130.679 1.00 49.46 810 SER A N 1
ATOM 3463 C CA . SER A 1 810 ? 131.484 154.716 130.359 1.00 49.46 810 SER A CA 1
ATOM 3464 C C . SER A 1 810 ? 131.186 154.159 128.975 1.00 49.46 810 SER A C 1
ATOM 3465 O O . SER A 1 810 ? 132.118 153.784 128.260 1.00 49.46 810 SER A O 1
ATOM 3468 N N . ALA A 1 811 ? 129.918 154.124 128.570 1.00 46.90 811 ALA A N 1
ATOM 3469 C CA . ALA A 1 811 ? 129.583 153.627 127.241 1.00 46.90 811 ALA A CA 1
ATOM 3470 C C . ALA A 1 811 ? 130.084 154.564 126.149 1.00 46.90 811 ALA A C 1
ATOM 3471 O O . ALA A 1 811 ? 130.581 154.103 125.117 1.00 46.90 811 ALA A O 1
ATOM 3473 N N . VAL A 1 812 ? 129.963 155.876 126.355 1.00 44.78 812 VAL A N 1
ATOM 3474 C CA . VAL A 1 812 ? 130.492 156.825 125.381 1.00 44.78 812 VAL A CA 1
ATOM 3475 C C . VAL A 1 812 ? 132.006 156.701 125.282 1.00 44.78 812 VAL A C 1
ATOM 3476 O O . VAL A 1 812 ? 132.572 156.723 124.185 1.00 44.78 812 VAL A O 1
ATOM 3480 N N . GLY A 1 813 ? 132.687 156.559 126.419 1.00 45.10 813 GLY A N 1
ATOM 3481 C CA . GLY A 1 813 ? 134.127 156.386 126.380 1.00 45.10 813 GLY A CA 1
ATOM 3482 C C . GLY A 1 813 ? 134.554 155.063 125.782 1.00 45.10 813 GLY A C 1
ATOM 3483 O O . GLY A 1 813 ? 135.664 154.947 125.258 1.00 45.10 813 GLY A O 1
ATOM 3484 N N . HIS A 1 814 ? 133.691 154.051 125.851 1.00 45.59 814 HIS A N 1
ATOM 3485 C CA . HIS A 1 814 ? 134.038 152.746 125.306 1.00 45.59 814 HIS A CA 1
ATOM 3486 C C . HIS A 1 814 ? 133.741 152.639 123.819 1.00 45.59 814 HIS A C 1
ATOM 3487 O O . HIS A 1 814 ? 134.410 151.877 123.117 1.00 45.59 814 HIS A O 1
ATOM 3494 N N . VAL A 1 815 ? 132.763 153.390 123.315 1.00 44.10 815 VAL A N 1
ATOM 3495 C CA . VAL A 1 815 ? 132.421 153.281 121.902 1.00 44.10 815 VAL A CA 1
ATOM 3496 C C . VAL A 1 815 ? 133.347 154.136 121.050 1.00 44.10 815 VAL A C 1
ATOM 3497 O O . VAL A 1 815 ? 133.772 153.718 119.969 1.00 44.10 815 VAL A O 1
ATOM 3501 N N . PHE A 1 816 ? 133.686 155.337 121.516 1.00 43.00 816 PHE A N 1
ATOM 3502 C CA . PHE A 1 816 ? 134.652 156.156 120.799 1.00 43.00 816 PHE A CA 1
ATOM 3503 C C . PHE A 1 816 ? 136.056 155.574 120.843 1.00 43.00 816 PHE A C 1
ATOM 3504 O O . PHE A 1 816 ? 136.932 156.058 120.120 1.00 43.00 816 PHE A O 1
ATOM 3512 N N . SER A 1 817 ? 136.289 154.555 121.666 1.00 48.39 817 SER A N 1
ATOM 3513 C CA . SER A 1 817 ? 137.583 153.895 121.769 1.00 48.39 817 SER A CA 1
ATOM 3514 C C . SER A 1 817 ? 137.668 152.652 120.895 1.00 48.39 817 SER A C 1
ATOM 3515 O O . SER A 1 817 ? 138.367 151.697 121.246 1.00 48.39 817 SER A O 1
ATOM 3518 N N . LEU A 1 818 ? 136.969 152.640 119.763 1.00 46.18 818 LEU A N 1
ATOM 3519 C CA . LEU A 1 818 ? 136.873 151.457 118.922 1.00 46.18 818 LEU A CA 1
ATOM 3520 C C . LEU A 1 818 ? 137.112 151.827 117.468 1.00 46.18 818 LEU A C 1
ATOM 3521 O O . LEU A 1 818 ? 136.276 152.496 116.855 1.00 46.18 818 LEU A O 1
ATOM 3526 N N . GLU A 1 819 ? 138.247 151.389 116.926 1.00 53.06 819 GLU A N 1
ATOM 3527 C CA . GLU A 1 819 ? 138.494 151.367 115.488 1.00 53.06 819 GLU A CA 1
ATOM 3528 C C . GLU A 1 819 ? 138.156 152.671 114.777 1.00 53.06 819 GLU A C 1
ATOM 3529 O O . GLU A 1 819 ? 137.224 152.714 113.969 1.00 53.06 819 GLU A O 1
ATOM 3535 N N . LYS A 1 820 ? 138.892 153.738 115.084 1.00 52.48 820 LYS A N 1
ATOM 3536 C CA . LYS A 1 820 ? 138.798 155.008 114.361 1.00 52.48 820 LYS A CA 1
ATOM 3537 C C . LYS A 1 820 ? 137.439 155.677 114.532 1.00 52.48 820 LYS A C 1
ATOM 3538 O O . LYS A 1 820 ? 137.010 156.449 113.674 1.00 52.48 820 LYS A O 1
ATOM 3544 N N . ASN A 1 821 ? 136.743 155.396 115.630 1.00 48.06 821 ASN A N 1
ATOM 3545 C CA . ASN A 1 821 ? 135.544 156.162 115.938 1.00 48.06 821 ASN A CA 1
ATOM 3546 C C . ASN A 1 821 ? 135.870 157.552 116.455 1.00 48.06 821 ASN A C 1
ATOM 3547 O O . ASN A 1 821 ? 135.138 158.498 116.150 1.00 48.06 821 ASN A O 1
ATOM 3552 N N . LEU A 1 822 ? 136.949 157.697 117.224 1.00 50.47 822 LEU A N 1
ATOM 3553 C CA . LEU A 1 822 ? 137.366 159.018 117.672 1.00 50.47 822 LEU A CA 1
ATOM 3554 C C . LEU A 1 822 ? 137.723 159.930 116.508 1.00 50.47 822 LEU A C 1
ATOM 3555 O O . LEU A 1 822 ? 137.734 161.151 116.678 1.00 50.47 822 LEU A O 1
ATOM 3560 N N . GLN A 1 823 ? 137.990 159.368 115.326 1.00 54.80 823 GLN A N 1
ATOM 3561 C CA . GLN A 1 823 ? 138.308 160.186 114.162 1.00 54.80 823 GLN A CA 1
ATOM 3562 C C . GLN A 1 823 ? 137.157 161.099 113.777 1.00 54.80 823 GLN A C 1
ATOM 3563 O O . GLN A 1 823 ? 137.382 162.122 113.124 1.00 54.80 823 GLN A O 1
ATOM 3569 N N . SER A 1 824 ? 135.936 160.763 114.187 1.00 55.19 824 SER A N 1
ATOM 3570 C CA . SER A 1 824 ? 134.778 161.591 113.874 1.00 55.19 824 SER A CA 1
ATOM 3571 C C . SER A 1 824 ? 134.898 162.969 114.511 1.00 55.19 824 SER A C 1
ATOM 3572 O O . SER A 1 824 ? 134.922 163.994 113.819 1.00 55.19 824 SER A O 1
ATOM 3575 N N . LEU A 1 825 ? 134.964 163.015 115.842 1.00 53.48 825 LEU A N 1
ATOM 3576 C CA . LEU A 1 825 ? 135.110 164.296 116.523 1.00 53.48 825 LEU A CA 1
ATOM 3577 C C . LEU A 1 825 ? 136.433 164.966 116.181 1.00 53.48 825 LEU A C 1
ATOM 3578 O O . LEU A 1 825 ? 136.514 166.199 116.151 1.00 53.48 825 LEU A O 1
ATOM 3583 N N . ILE A 1 826 ? 137.477 164.179 115.921 1.00 56.01 826 ILE A N 1
ATOM 3584 C CA . ILE A 1 826 ? 138.765 164.757 115.550 1.00 56.01 826 ILE A CA 1
ATOM 3585 C C . ILE A 1 826 ? 138.639 165.541 114.252 1.00 56.01 826 ILE A C 1
ATOM 3586 O O . ILE A 1 826 ? 139.105 166.680 114.150 1.00 56.01 826 ILE A O 1
ATOM 3591 N N . THR A 1 827 ? 138.007 164.947 113.238 1.00 62.68 827 THR A N 1
ATOM 3592 C CA . THR A 1 827 ? 137.857 165.673 111.983 1.00 62.68 827 THR A CA 1
ATOM 3593 C C . THR A 1 827 ? 136.844 166.801 112.109 1.00 62.68 827 THR A C 1
ATOM 3594 O O . THR A 1 827 ? 136.962 167.810 111.407 1.00 62.68 827 THR A O 1
ATOM 3598 N N . LEU A 1 828 ? 135.881 166.681 113.024 1.00 65.12 828 LEU A N 1
ATOM 3599 C CA . LEU A 1 828 ? 134.986 167.806 113.272 1.00 65.12 828 LEU A CA 1
ATOM 3600 C C . LEU A 1 828 ? 135.741 169.006 113.830 1.00 65.12 828 LEU A C 1
ATOM 3601 O O . LEU A 1 828 ? 135.523 170.141 113.387 1.00 65.12 828 LEU A O 1
ATOM 3606 N N . MET A 1 829 ? 136.642 168.777 114.785 1.00 68.67 829 MET A N 1
ATOM 3607 C CA . MET A 1 829 ? 137.441 169.871 115.323 1.00 68.67 829 MET A CA 1
ATOM 3608 C C . MET A 1 829 ? 138.472 170.375 114.327 1.00 68.67 829 MET A C 1
ATOM 3609 O O . MET A 1 829 ? 138.791 171.567 114.325 1.00 68.67 829 MET A O 1
ATOM 3614 N N . GLU A 1 830 ? 139.006 169.494 113.482 1.00 69.01 830 GLU A N 1
ATOM 3615 C CA . GLU A 1 830 ? 139.924 169.948 112.446 1.00 69.01 830 GLU A CA 1
ATOM 3616 C C . GLU A 1 830 ? 139.207 170.813 111.423 1.00 69.01 830 GLU A C 1
ATOM 3617 O O . GLU A 1 830 ? 139.810 171.728 110.852 1.00 69.01 830 GLU A O 1
ATOM 3623 N N . TYR A 1 831 ? 137.926 170.541 111.177 1.00 77.11 831 TYR A N 1
ATOM 3624 C CA . TYR A 1 831 ? 137.132 171.430 110.338 1.00 77.11 831 TYR A CA 1
ATOM 3625 C C . TYR A 1 831 ? 136.902 172.765 111.032 1.00 77.11 831 TYR A C 1
ATOM 3626 O O . TYR A 1 831 ? 137.271 173.823 110.509 1.00 77.11 831 TYR A O 1
ATOM 3635 N N . TYR A 1 832 ? 136.300 172.737 112.218 1.00 83.73 832 TYR A N 1
ATOM 3636 C CA . TYR A 1 832 ? 135.920 174.007 112.838 1.00 83.73 832 TYR A CA 1
ATOM 3637 C C . TYR A 1 832 ? 137.079 174.732 113.511 1.00 83.73 832 TYR A C 1
ATOM 3638 O O . TYR A 1 832 ? 136.806 175.695 114.237 1.00 83.73 832 TYR A O 1
ATOM 3647 N N . SER A 1 833 ? 138.338 174.344 113.317 1.00 87.80 833 SER A N 1
ATOM 3648 C CA . SER A 1 833 ? 139.480 175.142 113.758 1.00 87.80 833 SER A CA 1
ATOM 3649 C C . SER A 1 833 ? 140.031 175.982 112.615 1.00 87.80 833 SER A C 1
ATOM 3650 O O . SER A 1 833 ? 140.916 176.820 112.805 1.00 87.80 833 SER A O 1
ATOM 3653 N N . LYS A 1 834 ? 139.505 175.770 111.410 1.00 93.24 834 LYS A N 1
ATOM 3654 C CA . LYS A 1 834 ? 139.837 176.590 110.253 1.00 93.24 834 LYS A CA 1
ATOM 3655 C C . LYS A 1 834 ? 138.648 177.484 109.931 1.00 93.24 834 LYS A C 1
ATOM 3656 O O . LYS A 1 834 ? 138.659 178.228 108.944 1.00 93.24 834 LYS A O 1
ATOM 3662 N N . GLU A 1 835 ? 137.619 177.404 110.769 1.00 99.05 835 GLU A N 1
ATOM 3663 C CA . GLU A 1 835 ? 136.393 178.161 110.557 1.00 99.05 835 GLU A CA 1
ATOM 3664 C C . GLU A 1 835 ? 136.098 179.152 111.674 1.00 99.05 835 GLU A C 1
ATOM 3665 O O . GLU A 1 835 ? 135.371 180.118 111.430 1.00 99.05 835 GLU A O 1
ATOM 3671 N N . ALA A 1 836 ? 136.636 178.963 112.879 1.00 104.51 836 ALA A N 1
ATOM 3672 C CA . ALA A 1 836 ? 136.414 179.896 113.977 1.00 104.51 836 ALA A CA 1
ATOM 3673 C C . ALA A 1 836 ? 137.709 180.137 114.743 1.00 104.51 836 ALA A C 1
ATOM 3674 O O . ALA A 1 836 ? 137.679 180.418 115.946 1.00 104.51 836 ALA A O 1
ATOM 3676 N N . LEU A 1 837 ? 138.840 180.027 114.046 1.00 105.65 837 LEU A N 1
ATOM 3677 C CA . LEU A 1 837 ? 140.189 180.039 114.624 1.00 105.65 837 LEU A CA 1
ATOM 3678 C C . LEU A 1 837 ? 140.254 179.162 115.876 1.00 105.65 837 LEU A C 1
ATOM 3679 O O . LEU A 1 837 ? 140.948 179.449 116.851 1.00 105.65 837 LEU A O 1
ATOM 3684 N N . GLY A 1 838 ? 139.527 178.058 115.815 1.00 98.37 838 GLY A N 1
ATOM 3685 C CA . GLY A 1 838 ? 139.378 177.196 116.971 1.00 98.37 838 GLY A CA 1
ATOM 3686 C C . GLY A 1 838 ? 138.091 177.503 117.702 1.00 98.37 838 GLY A C 1
ATOM 3687 O O . GLY A 1 838 ? 137.001 177.298 117.164 1.00 98.37 838 GLY A O 1
ATOM 3688 N N . ASP A 1 839 ? 138.222 178.002 118.933 1.00 101.66 839 ASP A N 1
ATOM 3689 C CA . ASP A 1 839 ? 137.055 178.206 119.783 1.00 101.66 839 ASP A CA 1
ATOM 3690 C C . ASP A 1 839 ? 136.114 179.250 119.195 1.00 101.66 839 ASP A C 1
ATOM 3691 O O . ASP A 1 839 ? 134.949 178.955 118.908 1.00 101.66 839 ASP A O 1
ATOM 3696 N N . SER A 1 840 ? 136.603 180.467 118.976 1.00 108.79 840 SER A N 1
ATOM 3697 C CA . SER A 1 840 ? 135.718 181.549 118.570 1.00 108.79 840 SER A CA 1
ATOM 3698 C C . SER A 1 840 ? 136.479 182.576 117.747 1.00 108.79 840 SER A C 1
ATOM 3699 O O . SER A 1 840 ? 137.488 183.120 118.201 1.00 108.79 840 SER A O 1
ATOM 3702 N N . LYS A 1 841 ? 135.979 182.844 116.541 1.00 111.45 841 LYS A N 1
ATOM 3703 C CA . LYS A 1 841 ? 136.452 183.945 115.709 1.00 111.45 841 LYS A CA 1
ATOM 3704 C C . LYS A 1 841 ? 135.499 185.130 115.740 1.00 111.45 841 LYS A C 1
ATOM 3705 O O . LYS A 1 841 ? 135.906 186.252 116.060 1.00 111.45 841 LYS A O 1
ATOM 3711 N N . SER A 1 842 ? 134.230 184.898 115.406 1.00 117.15 842 SER A N 1
ATOM 3712 C CA . SER A 1 842 ? 133.163 185.866 115.619 1.00 117.15 842 SER A CA 1
ATOM 3713 C C . SER A 1 842 ? 131.949 185.135 116.176 1.00 117.15 842 SER A C 1
ATOM 3714 O O . SER A 1 842 ? 130.941 185.757 116.526 1.00 117.15 842 SER A O 1
ATOM 3717 N N . LYS A 1 843 ? 132.054 183.811 116.271 1.00 115.03 843 LYS A N 1
ATOM 3718 C CA . LYS A 1 843 ? 130.983 182.955 116.760 1.00 115.03 843 LYS A CA 1
ATOM 3719 C C . LYS A 1 843 ? 131.617 181.822 117.547 1.00 115.03 843 LYS A C 1
ATOM 3720 O O . LYS A 1 843 ? 132.708 181.361 117.198 1.00 115.03 843 LYS A O 1
ATOM 3726 N N . LYS A 1 844 ? 130.939 181.381 118.609 1.00 105.04 844 LYS A N 1
ATOM 3727 C CA . LYS A 1 844 ? 131.535 180.398 119.509 1.00 105.04 844 LYS A CA 1
ATOM 3728 C C . LYS A 1 844 ? 131.695 179.039 118.835 1.00 105.04 844 LYS A C 1
ATOM 3729 O O . LYS A 1 844 ? 132.454 178.191 119.319 1.00 105.04 844 LYS A O 1
ATOM 3735 N N . SER A 1 845 ? 130.991 178.812 117.723 1.00 95.76 845 SER A N 1
ATOM 3736 C CA . SER A 1 845 ? 131.017 177.539 117.000 1.00 95.76 845 SER A CA 1
ATOM 3737 C C . SER A 1 845 ? 130.818 176.370 117.969 1.00 95.76 845 SER A C 1
ATOM 3738 O O . SER A 1 845 ? 131.673 175.506 118.144 1.00 95.76 845 SER A O 1
ATOM 3741 N N . VAL A 1 846 ? 129.641 176.385 118.598 1.00 88.58 846 VAL A N 1
ATOM 3742 C CA . VAL A 1 846 ? 129.356 175.522 119.742 1.00 88.58 846 VAL A CA 1
ATOM 3743 C C . VAL A 1 846 ? 129.612 174.051 119.428 1.00 88.58 846 VAL A C 1
ATOM 3744 O O . VAL A 1 846 ? 129.891 173.255 120.335 1.00 88.58 846 VAL A O 1
ATOM 3748 N N . ALA A 1 847 ? 129.541 173.663 118.154 1.00 80.00 847 ALA A N 1
ATOM 3749 C CA . ALA A 1 847 ? 129.886 172.293 117.786 1.00 80.00 847 ALA A CA 1
ATOM 3750 C C . ALA A 1 847 ? 131.333 171.980 118.146 1.00 80.00 847 ALA A C 1
ATOM 3751 O O . ALA A 1 847 ? 131.651 170.862 118.572 1.00 80.00 847 ALA A O 1
ATOM 3753 N N . TYR A 1 848 ? 132.221 172.961 117.989 1.00 79.12 848 TYR A N 1
ATOM 3754 C CA . TYR A 1 848 ? 133.611 172.788 118.396 1.00 79.12 848 TYR A CA 1
ATOM 3755 C C . TYR A 1 848 ? 133.711 172.500 119.889 1.00 79.12 848 TYR A C 1
ATOM 3756 O O . TYR A 1 848 ? 134.472 171.627 120.316 1.00 79.12 848 TYR A O 1
ATOM 3765 N N . ASN A 1 849 ? 132.937 173.224 120.700 1.00 80.12 849 ASN A N 1
ATOM 3766 C CA . ASN A 1 849 ? 132.978 173.010 122.143 1.00 80.12 849 ASN A CA 1
ATOM 3767 C C . ASN A 1 849 ? 132.413 171.647 122.515 1.00 80.12 849 ASN A C 1
ATOM 3768 O O . ASN A 1 849 ? 132.938 170.971 123.409 1.00 80.12 849 ASN A O 1
ATOM 3773 N N . TYR A 1 850 ? 131.338 171.227 121.845 1.00 73.46 850 TYR A N 1
ATOM 3774 C CA . TYR A 1 850 ? 130.798 169.895 122.092 1.00 73.46 850 TYR A CA 1
ATOM 3775 C C . TYR A 1 850 ? 131.828 168.825 121.767 1.00 73.46 850 TYR A C 1
ATOM 3776 O O . TYR A 1 850 ? 132.002 167.867 122.528 1.00 73.46 850 TYR A O 1
ATOM 3785 N N . ALA A 1 851 ? 132.530 168.977 120.644 1.00 64.45 851 ALA A N 1
ATOM 3786 C CA . ALA A 1 851 ? 133.541 167.994 120.278 1.00 64.45 851 ALA A CA 1
ATOM 3787 C C . ALA A 1 851 ? 134.708 168.008 121.256 1.00 64.45 851 ALA A C 1
ATOM 3788 O O . ALA A 1 851 ? 135.282 166.958 121.561 1.00 64.45 851 ALA A O 1
ATOM 3790 N N . CYS A 1 852 ? 135.076 169.188 121.761 1.00 64.01 852 CYS A N 1
ATOM 3791 C CA . CYS A 1 852 ? 136.120 169.261 122.779 1.00 64.01 852 CYS A CA 1
ATOM 3792 C C . CYS A 1 852 ? 135.716 168.485 124.023 1.00 64.01 852 CYS A C 1
ATOM 3793 O O . CYS A 1 852 ? 136.477 167.649 124.524 1.00 64.01 852 CYS A O 1
ATOM 3796 N N . ILE A 1 853 ? 134.513 168.749 124.533 1.00 59.08 853 ILE A N 1
ATOM 3797 C CA . ILE A 1 853 ? 134.052 168.053 125.731 1.00 59.08 853 ILE A CA 1
ATOM 3798 C C . ILE A 1 853 ? 133.983 166.554 125.487 1.00 59.08 853 ILE A C 1
ATOM 3799 O O . ILE A 1 853 ? 134.290 165.751 126.375 1.00 59.08 853 ILE A O 1
ATOM 3804 N N . LEU A 1 854 ? 133.593 166.149 124.280 1.00 54.58 854 LEU A N 1
ATOM 3805 C CA . LEU A 1 854 ? 133.426 164.727 124.015 1.00 54.58 854 LEU A CA 1
ATOM 3806 C C . LEU A 1 854 ? 134.768 164.011 123.910 1.00 54.58 854 LEU A C 1
ATOM 3807 O O . LEU A 1 854 ? 134.959 162.948 124.514 1.00 54.58 854 LEU A O 1
ATOM 3812 N N . ILE A 1 855 ? 135.716 164.569 123.149 1.00 51.57 855 ILE A N 1
ATOM 3813 C CA . ILE A 1 855 ? 137.036 163.954 123.093 1.00 51.57 855 ILE A CA 1
ATOM 3814 C C . ILE A 1 855 ? 137.802 164.137 124.386 1.00 51.57 855 ILE A C 1
ATOM 3815 O O . ILE A 1 855 ? 138.869 163.541 124.548 1.00 51.57 855 ILE A O 1
ATOM 3820 N N . LEU A 1 856 ? 137.290 164.947 125.308 1.00 49.45 856 LEU A N 1
ATOM 3821 C CA . LEU A 1 856 ? 137.871 164.981 126.640 1.00 49.45 856 LEU A CA 1
ATOM 3822 C C . LEU A 1 856 ? 137.289 163.897 127.536 1.00 49.45 856 LEU A C 1
ATOM 3823 O O . LEU A 1 856 ? 138.035 163.240 128.266 1.00 49.45 856 LEU A O 1
ATOM 3828 N N . VAL A 1 857 ? 135.974 163.675 127.481 1.00 48.32 857 VAL A N 1
ATOM 3829 C CA . VAL A 1 857 ? 135.386 162.658 128.345 1.00 48.32 857 VAL A CA 1
ATOM 3830 C C . VAL A 1 857 ? 135.744 161.264 127.858 1.00 48.32 857 VAL A C 1
ATOM 3831 O O . VAL A 1 857 ? 135.806 160.322 128.657 1.00 48.32 857 VAL A O 1
ATOM 3835 N N . VAL A 1 858 ? 136.016 161.097 126.562 1.00 47.10 858 VAL A N 1
ATOM 3836 C CA . VAL A 1 858 ? 136.424 159.766 126.125 1.00 47.10 858 VAL A CA 1
ATOM 3837 C C . VAL A 1 858 ? 137.874 159.493 126.508 1.00 47.10 858 VAL A C 1
ATOM 3838 O O . VAL A 1 858 ? 138.231 158.352 126.815 1.00 47.10 858 VAL A O 1
ATOM 3842 N N . VAL A 1 859 ? 138.727 160.517 126.525 1.00 44.27 859 VAL A N 1
ATOM 3843 C CA . VAL A 1 859 ? 140.102 160.318 126.971 1.00 44.27 859 VAL A CA 1
ATOM 3844 C C . VAL A 1 859 ? 140.144 160.122 128.480 1.00 44.27 859 VAL A C 1
ATOM 3845 O O . VAL A 1 859 ? 140.966 159.359 129.000 1.00 44.27 859 VAL A O 1
ATOM 3849 N N . GLN A 1 860 ? 139.242 160.784 129.205 1.00 46.59 860 GLN A N 1
ATOM 3850 C CA . GLN A 1 860 ? 139.215 160.657 130.658 1.00 46.59 860 GLN A CA 1
ATOM 3851 C C . GLN A 1 860 ? 138.659 159.308 131.090 1.00 46.59 860 GLN A C 1
ATOM 3852 O O . GLN A 1 860 ? 139.192 158.667 132.001 1.00 46.59 860 GLN A O 1
ATOM 3858 N N . SER A 1 861 ? 137.579 158.859 130.450 1.00 47.80 861 SER A N 1
ATOM 3859 C CA . SER A 1 861 ? 136.823 157.724 130.956 1.00 47.80 861 SER A CA 1
ATOM 3860 C C . SER A 1 861 ? 137.240 156.385 130.368 1.00 47.80 861 SER A C 1
ATOM 3861 O O . SER A 1 861 ? 137.027 155.356 131.016 1.00 47.80 861 SER A O 1
ATOM 3864 N N . SER A 1 862 ? 137.816 156.360 129.169 1.00 49.49 862 SER A N 1
ATOM 3865 C CA . SER A 1 862 ? 138.190 155.090 128.561 1.00 49.49 862 SER A CA 1
ATOM 3866 C C . SER A 1 862 ? 139.399 154.486 129.258 1.00 49.49 862 SER A C 1
ATOM 3867 O O . SER A 1 862 ? 140.293 155.211 129.705 1.00 49.49 862 SER A O 1
ATOM 3870 N N . SER A 1 863 ? 139.441 153.160 129.349 1.00 52.79 863 SER A N 1
ATOM 3871 C CA . SER A 1 863 ? 140.591 152.477 129.921 1.00 52.79 863 SER A CA 1
ATOM 3872 C C . SER A 1 863 ? 141.283 151.668 128.835 1.00 52.79 863 SER A C 1
ATOM 3873 O O . SER A 1 863 ? 142.457 151.312 128.967 1.00 52.79 863 SER A O 1
ATOM 3876 N N . ASP A 1 864 ? 140.556 151.366 127.762 1.00 56.54 864 ASP A N 1
ATOM 3877 C CA . ASP A 1 864 ? 141.187 150.837 126.563 1.00 56.54 864 ASP A CA 1
ATOM 3878 C C . ASP A 1 864 ? 141.729 151.990 125.733 1.00 56.54 864 ASP A C 1
ATOM 3879 O O . ASP A 1 864 ? 140.978 152.724 125.086 1.00 56.54 864 ASP A O 1
ATOM 3884 N N . VAL A 1 865 ? 143.048 152.144 125.754 1.00 54.16 865 VAL A N 1
ATOM 3885 C CA . VAL A 1 865 ? 143.690 153.354 125.262 1.00 54.16 865 VAL A CA 1
ATOM 3886 C C . VAL A 1 865 ? 144.293 153.085 123.890 1.00 54.16 865 VAL A C 1
ATOM 3887 O O . VAL A 1 865 ? 145.146 153.838 123.408 1.00 54.16 865 VAL A O 1
ATOM 3891 N N . GLN A 1 866 ? 143.832 152.019 123.236 1.00 59.23 866 GLN A N 1
ATOM 3892 C CA . GLN A 1 866 ? 144.315 151.720 121.894 1.00 59.23 866 GLN A CA 1
ATOM 3893 C C . GLN A 1 866 ? 143.934 152.816 120.910 1.00 59.23 866 GLN A C 1
ATOM 3894 O O . GLN A 1 866 ? 144.690 153.102 119.974 1.00 59.23 866 GLN A O 1
ATOM 3900 N N . MET A 1 867 ? 142.777 153.452 121.118 1.00 57.37 867 MET A N 1
ATOM 3901 C CA . MET A 1 867 ? 142.315 154.499 120.213 1.00 57.37 867 MET A CA 1
ATOM 3902 C C . MET A 1 867 ? 143.333 155.620 120.071 1.00 57.37 867 MET A C 1
ATOM 3903 O O . MET A 1 867 ? 143.406 156.260 119.019 1.00 57.37 867 MET A O 1
ATOM 3908 N N . LEU A 1 868 ? 144.124 155.874 121.112 1.00 57.13 868 LEU A N 1
ATOM 3909 C CA . LEU A 1 868 ? 145.071 156.978 121.050 1.00 57.13 868 LEU A CA 1
ATOM 3910 C C . LEU A 1 868 ? 146.282 156.626 120.202 1.00 57.13 868 LEU A C 1
ATOM 3911 O O . LEU A 1 868 ? 146.923 157.525 119.649 1.00 57.13 868 LEU A O 1
ATOM 3916 N N . GLU A 1 869 ? 146.584 155.330 120.064 1.00 62.35 869 GLU A N 1
ATOM 3917 C CA . GLU A 1 869 ? 147.772 154.896 119.331 1.00 62.35 869 GLU A CA 1
ATOM 3918 C C . GLU A 1 869 ? 147.899 155.592 117.984 1.00 62.35 869 GLU A C 1
ATOM 3919 O O . GLU A 1 869 ? 148.993 156.010 117.591 1.00 62.35 869 GLU A O 1
ATOM 3925 N N . GLN A 1 870 ? 146.789 155.735 117.267 1.00 62.02 870 GLN A N 1
ATOM 3926 C CA . GLN A 1 870 ? 146.796 156.368 115.959 1.00 62.02 870 GLN A CA 1
ATOM 3927 C C . GLN A 1 870 ? 146.331 157.816 115.992 1.00 62.02 870 GLN A C 1
ATOM 3928 O O . GLN A 1 870 ? 146.550 158.540 115.016 1.00 62.02 870 GLN A O 1
ATOM 3934 N N . HIS A 1 871 ? 145.702 158.257 117.081 1.00 57.69 871 HIS A N 1
ATOM 3935 C CA . HIS A 1 871 ? 145.165 159.607 117.152 1.00 57.69 871 HIS A CA 1
ATOM 3936 C C . HIS A 1 871 ? 145.940 160.527 118.081 1.00 57.69 871 HIS A C 1
ATOM 3937 O O . HIS A 1 871 ? 145.741 161.745 118.014 1.00 57.69 871 HIS A O 1
ATOM 3944 N N . ALA A 1 872 ? 146.820 159.988 118.930 1.00 57.56 872 ALA A N 1
ATOM 3945 C CA . ALA A 1 872 ? 147.551 160.825 119.877 1.00 57.56 872 ALA A CA 1
ATOM 3946 C C . ALA A 1 872 ? 148.278 161.964 119.181 1.00 57.56 872 ALA A C 1
ATOM 3947 O O . ALA A 1 872 ? 148.471 163.028 119.775 1.00 57.56 872 ALA A O 1
ATOM 3949 N N . ALA A 1 873 ? 148.683 161.767 117.928 1.00 60.55 873 ALA A N 1
ATOM 3950 C CA . ALA A 1 873 ? 149.260 162.863 117.161 1.00 60.55 873 ALA A CA 1
ATOM 3951 C C . ALA A 1 873 ? 148.212 163.929 116.874 1.00 60.55 873 ALA A C 1
ATOM 3952 O O . ALA A 1 873 ? 148.354 165.086 117.288 1.00 60.55 873 ALA A O 1
ATOM 3954 N N . SER A 1 874 ? 147.135 163.542 116.186 1.00 61.30 874 SER A N 1
ATOM 3955 C CA . SER A 1 874 ? 146.111 164.494 115.766 1.00 61.30 874 SER A CA 1
ATOM 3956 C C . SER A 1 874 ? 145.644 165.353 116.933 1.00 61.30 874 SER A C 1
ATOM 3957 O O . SER A 1 874 ? 145.743 166.585 116.893 1.00 61.30 874 SER A O 1
ATOM 3960 N N . LEU A 1 875 ? 145.147 164.709 117.993 1.00 58.01 875 LEU A N 1
ATOM 3961 C CA . LEU A 1 875 ? 144.659 165.440 119.157 1.00 58.01 875 LEU A CA 1
ATOM 3962 C C . LEU A 1 875 ? 145.695 166.433 119.659 1.00 58.01 875 LEU A C 1
ATOM 3963 O O . LEU A 1 875 ? 145.369 167.583 119.974 1.00 58.01 875 LEU A O 1
ATOM 3968 N N . LEU A 1 876 ? 146.961 166.010 119.723 1.00 60.53 876 LEU A N 1
ATOM 3969 C CA . LEU A 1 876 ? 147.995 166.908 120.221 1.00 60.53 876 LEU A CA 1
ATOM 3970 C C . LEU A 1 876 ? 148.114 168.140 119.338 1.00 60.53 876 LEU A C 1
ATOM 3971 O O . LEU A 1 876 ? 148.192 169.266 119.844 1.00 60.53 876 LEU A O 1
ATOM 3976 N N . LYS A 1 877 ? 148.094 167.949 118.016 1.00 65.47 877 LYS A N 1
ATOM 3977 C CA . LYS A 1 877 ? 148.038 169.089 117.109 1.00 65.47 877 LYS A CA 1
ATOM 3978 C C . LYS A 1 877 ? 146.871 169.997 117.466 1.00 65.47 877 LYS A C 1
ATOM 3979 O O . LYS A 1 877 ? 147.023 171.221 117.558 1.00 65.47 877 LYS A O 1
ATOM 3985 N N . LEU A 1 878 ? 145.699 169.405 117.699 1.00 65.93 878 LEU A N 1
ATOM 3986 C CA . LEU A 1 878 ? 144.549 170.179 118.148 1.00 65.93 878 LEU A CA 1
ATOM 3987 C C . LEU A 1 878 ? 144.869 170.909 119.444 1.00 65.93 878 LEU A C 1
ATOM 3988 O O . LEU A 1 878 ? 144.613 172.112 119.574 1.00 65.93 878 LEU A O 1
ATOM 3993 N N . CYS A 1 879 ? 145.463 170.200 120.407 1.00 67.40 879 CYS A N 1
ATOM 3994 C CA . CYS A 1 879 ? 145.851 170.831 121.661 1.00 67.40 879 CYS A CA 1
ATOM 3995 C C . CYS A 1 879 ? 146.881 171.927 121.448 1.00 67.40 879 CYS A C 1
ATOM 3996 O O . CYS A 1 879 ? 146.990 172.833 122.281 1.00 67.40 879 CYS A O 1
ATOM 3999 N N . LYS A 1 880 ? 147.634 171.865 120.352 1.00 73.60 880 LYS A N 1
ATOM 4000 C CA . LYS A 1 880 ? 148.587 172.909 120.017 1.00 73.60 880 LYS A CA 1
ATOM 4001 C C . LYS A 1 880 ? 147.988 173.979 119.118 1.00 73.60 880 LYS A C 1
ATOM 4002 O O . LYS A 1 880 ? 148.587 175.049 118.966 1.00 73.60 880 LYS A O 1
ATOM 4008 N N . ALA A 1 881 ? 146.823 173.718 118.524 1.00 75.57 881 ALA A N 1
ATOM 4009 C CA . ALA A 1 881 ? 146.190 174.699 117.654 1.00 75.57 881 ALA A CA 1
ATOM 4010 C C . ALA A 1 881 ? 145.347 175.706 118.421 1.00 75.57 881 ALA A C 1
ATOM 4011 O O . ALA A 1 881 ? 144.928 176.713 117.841 1.00 75.57 881 ALA A O 1
ATOM 4013 N N . ASP A 1 882 ? 145.092 175.461 119.706 1.00 83.26 882 ASP A N 1
ATOM 4014 C CA . ASP A 1 882 ? 144.308 176.394 120.517 1.00 83.26 882 ASP A CA 1
ATOM 4015 C C . ASP A 1 882 ? 144.853 176.294 121.946 1.00 83.26 882 ASP A C 1
ATOM 4016 O O . ASP A 1 882 ? 144.595 175.318 122.649 1.00 83.26 882 ASP A O 1
ATOM 4021 N N . GLU A 1 883 ? 145.604 177.315 122.353 1.00 86.65 883 GLU A N 1
ATOM 4022 C CA . GLU A 1 883 ? 146.284 177.321 123.640 1.00 86.65 883 GLU A CA 1
ATOM 4023 C C . GLU A 1 883 ? 145.500 178.059 124.715 1.00 86.65 883 GLU A C 1
ATOM 4024 O O . GLU A 1 883 ? 145.959 178.137 125.859 1.00 86.65 883 GLU A O 1
ATOM 4030 N N . ASN A 1 884 ? 144.331 178.604 124.380 1.00 85.53 884 ASN A N 1
ATOM 4031 C CA . ASN A 1 884 ? 143.523 179.357 125.331 1.00 85.53 884 ASN A CA 1
ATOM 4032 C C . ASN A 1 884 ? 142.212 178.652 125.653 1.00 85.53 884 ASN A C 1
ATOM 4033 O O . ASN A 1 884 ? 141.322 179.254 126.262 1.00 85.53 884 ASN A O 1
ATOM 4038 N N . ASN A 1 885 ? 142.075 177.391 125.261 1.00 77.46 885 ASN A N 1
ATOM 4039 C CA . ASN A 1 885 ? 140.875 176.608 125.517 1.00 77.46 885 ASN A CA 1
ATOM 4040 C C . ASN A 1 885 ? 141.061 175.826 126.807 1.00 77.46 885 ASN A C 1
ATOM 4041 O O . ASN A 1 885 ? 141.969 174.994 126.906 1.00 77.46 885 ASN A O 1
ATOM 4046 N N . ALA A 1 886 ? 140.203 176.098 127.792 1.00 69.08 886 ALA A N 1
ATOM 4047 C CA . ALA A 1 886 ? 140.348 175.468 129.100 1.00 69.08 886 ALA A CA 1
ATOM 4048 C C . ALA A 1 886 ? 140.221 173.954 129.020 1.00 69.08 886 ALA A C 1
ATOM 4049 O O . ALA A 1 886 ? 140.730 173.244 129.894 1.00 69.08 886 ALA A O 1
ATOM 4051 N N . LYS A 1 887 ? 139.551 173.441 127.989 1.00 64.94 887 LYS A N 1
ATOM 4052 C CA . LYS A 1 887 ? 139.372 171.999 127.870 1.00 64.94 887 LYS A CA 1
ATOM 4053 C C . LYS A 1 887 ? 140.466 171.369 127.019 1.00 64.94 887 LYS A C 1
ATOM 4054 O O . LYS A 1 887 ? 140.931 170.263 127.317 1.00 64.94 887 LYS A O 1
ATOM 4060 N N . LEU A 1 888 ? 140.901 172.061 125.966 1.00 65.72 888 LEU A N 1
ATOM 4061 C CA . LEU A 1 888 ? 141.914 171.487 125.091 1.00 65.72 888 LEU A CA 1
ATOM 4062 C C . LEU A 1 888 ? 143.272 171.397 125.771 1.00 65.72 888 LEU A C 1
ATOM 4063 O O . LEU A 1 888 ? 144.027 170.458 125.508 1.00 65.72 888 LEU A O 1
ATOM 4068 N N . GLN A 1 889 ? 143.607 172.338 126.653 1.00 65.08 889 GLN A N 1
ATOM 4069 C CA . GLN A 1 889 ? 144.893 172.232 127.333 1.00 65.08 889 GLN A CA 1
ATOM 4070 C C . GLN A 1 889 ? 144.850 171.169 128.424 1.00 65.08 889 GLN A C 1
ATOM 4071 O O . GLN A 1 889 ? 145.868 170.530 128.714 1.00 65.08 889 GLN A O 1
ATOM 4077 N N . GLU A 1 890 ? 143.677 170.932 129.013 1.00 58.64 890 GLU A N 1
ATOM 4078 C CA . GLU A 1 890 ? 143.537 169.773 129.887 1.00 58.64 890 GLU A CA 1
ATOM 4079 C C . GLU A 1 890 ? 143.697 168.480 129.100 1.00 58.64 890 GLU A C 1
ATOM 4080 O O . GLU A 1 890 ? 144.326 167.526 129.573 1.00 58.64 890 GLU A O 1
ATOM 4086 N N . LEU A 1 891 ? 143.145 168.434 127.889 1.00 53.89 891 LEU A N 1
ATOM 4087 C CA . LEU A 1 891 ? 143.363 167.274 127.032 1.00 53.89 891 LEU A CA 1
ATOM 4088 C C . LEU A 1 891 ? 144.839 167.116 126.686 1.00 53.89 891 LEU A C 1
ATOM 4089 O O . LEU A 1 891 ? 145.351 165.995 126.591 1.00 53.89 891 LEU A O 1
ATOM 4094 N N . GLY A 1 892 ? 145.539 168.231 126.492 1.00 54.27 892 GLY A N 1
ATOM 4095 C CA . GLY A 1 892 ? 146.971 168.161 126.259 1.00 54.27 892 GLY A CA 1
ATOM 4096 C C . GLY A 1 892 ? 147.722 167.601 127.451 1.00 54.27 892 GLY A C 1
ATOM 4097 O O . GLY A 1 892 ? 148.656 166.811 127.295 1.00 54.27 892 GLY A O 1
ATOM 4098 N N . LYS A 1 893 ? 147.338 168.018 128.658 1.00 51.89 893 LYS A N 1
ATOM 4099 C CA . LYS A 1 893 ? 147.919 167.423 129.858 1.00 51.89 893 LYS A CA 1
ATOM 4100 C C . LYS A 1 893 ? 147.620 165.933 129.923 1.00 51.89 893 LYS A C 1
ATOM 4101 O O . LYS A 1 893 ? 148.440 165.148 130.406 1.00 51.89 893 LYS A O 1
ATOM 4107 N N . TRP A 1 894 ? 146.446 165.528 129.439 1.00 45.40 894 TRP A N 1
ATOM 4108 C CA . TRP A 1 894 ? 146.093 164.112 129.425 1.00 45.40 894 TRP A CA 1
ATOM 4109 C C . TRP A 1 894 ? 146.940 163.327 128.434 1.00 45.40 894 TRP A C 1
ATOM 4110 O O . TRP A 1 894 ? 147.267 162.163 128.686 1.00 45.40 894 TRP A O 1
ATOM 4121 N N . LEU A 1 895 ? 147.292 163.936 127.307 1.00 50.02 895 LEU A N 1
ATOM 4122 C CA . LEU A 1 895 ? 148.004 163.248 126.237 1.00 50.02 895 LEU A CA 1
ATOM 4123 C C . LEU A 1 895 ? 149.507 163.475 126.262 1.00 50.02 895 LEU A C 1
ATOM 4124 O O . LEU A 1 895 ? 150.207 162.960 125.387 1.00 50.02 895 LEU A O 1
ATOM 4129 N N . GLU A 1 896 ? 150.013 164.250 127.219 1.00 51.54 896 GLU A N 1
ATOM 4130 C CA . GLU A 1 896 ? 151.449 164.515 127.303 1.00 51.54 896 GLU A CA 1
ATOM 4131 C C . GLU A 1 896 ? 152.328 163.270 127.234 1.00 51.54 896 GLU A C 1
ATOM 4132 O O . GLU A 1 896 ? 153.358 163.317 126.543 1.00 51.54 896 GLU A O 1
ATOM 4138 N N . PRO A 1 897 ? 152.015 162.153 127.899 1.00 47.88 897 PRO A N 1
ATOM 4139 C CA . PRO A 1 897 ? 152.898 160.979 127.794 1.00 47.88 897 PRO A CA 1
ATOM 4140 C C . PRO A 1 897 ? 152.930 160.346 126.416 1.00 47.88 897 PRO A C 1
ATOM 4141 O O . PRO A 1 897 ? 153.703 159.402 126.217 1.00 47.88 897 PRO A O 1
ATOM 4145 N N . LEU A 1 898 ? 152.131 160.821 125.466 1.00 50.20 898 LEU A N 1
ATOM 4146 C CA . LEU A 1 898 ? 152.065 160.229 124.138 1.00 50.20 898 LEU A CA 1
ATOM 4147 C C . LEU A 1 898 ? 152.789 161.052 123.085 1.00 50.20 898 LEU A C 1
ATOM 4148 O O . LEU A 1 898 ? 152.672 160.753 121.894 1.00 50.20 898 LEU A O 1
ATOM 4153 N N . LYS A 1 899 ? 153.529 162.079 123.490 1.00 56.23 899 LYS A N 1
ATOM 4154 C CA . LYS A 1 899 ? 154.357 162.829 122.553 1.00 56.23 899 LYS A CA 1
ATOM 4155 C C . LYS A 1 899 ? 155.515 161.950 122.104 1.00 56.23 899 LYS A C 1
ATOM 4156 O O . LYS A 1 899 ? 156.343 161.540 122.923 1.00 56.23 899 LYS A O 1
ATOM 4162 N N . ASN A 1 900 ? 155.568 161.653 120.805 1.00 60.95 900 ASN A N 1
ATOM 4163 C CA . ASN A 1 900 ? 156.628 160.827 120.225 1.00 60.95 900 ASN A CA 1
ATOM 4164 C C . ASN A 1 900 ? 156.654 159.435 120.852 1.00 60.95 900 ASN A C 1
ATOM 4165 O O . ASN A 1 900 ? 157.703 158.941 121.268 1.00 60.95 900 ASN A O 1
ATOM 4170 N N . LEU A 1 901 ? 155.491 158.799 120.925 1.00 58.59 901 LEU A N 1
ATOM 4171 C CA . LEU A 1 901 ? 155.378 157.441 121.429 1.00 58.59 901 LEU A CA 1
ATOM 4172 C C . LEU A 1 901 ? 154.801 156.542 120.344 1.00 58.59 901 LEU A C 1
ATOM 4173 O O . LEU A 1 901 ? 154.148 157.013 119.410 1.00 58.59 901 LEU A O 1
ATOM 4178 N N . ARG A 1 902 ? 155.044 155.238 120.473 1.00 63.11 902 ARG A N 1
ATOM 4179 C CA . ARG A 1 902 ? 154.705 154.298 119.417 1.00 63.11 902 ARG A CA 1
ATOM 4180 C C . ARG A 1 902 ? 153.898 153.092 119.872 1.00 63.11 902 ARG A C 1
ATOM 4181 O O . ARG A 1 902 ? 153.590 152.236 119.035 1.00 63.11 902 ARG A O 1
ATOM 4189 N N . PHE A 1 903 ? 153.552 152.990 121.157 1.00 57.63 903 PHE A N 1
ATOM 4190 C CA . PHE A 1 903 ? 152.685 151.920 121.659 1.00 57.63 903 PHE A CA 1
ATOM 4191 C C . PHE A 1 903 ? 153.277 150.538 121.381 1.00 57.63 903 PHE A C 1
ATOM 4192 O O . PHE A 1 903 ? 152.566 149.603 121.013 1.00 57.63 903 PHE A O 1
ATOM 4200 N N . GLU A 1 904 ? 154.588 150.415 121.552 1.00 60.63 904 GLU A N 1
ATOM 4201 C CA . GLU A 1 904 ? 155.259 149.138 121.376 1.00 60.63 904 GLU A CA 1
ATOM 4202 C C . GLU A 1 904 ? 156.058 148.822 122.630 1.00 60.63 904 GLU A C 1
ATOM 4203 O O . GLU A 1 904 ? 156.216 149.659 123.521 1.00 60.63 904 GLU A O 1
ATOM 4209 N N . ILE A 1 905 ? 156.572 147.599 122.689 1.00 55.59 905 ILE A N 1
ATOM 4210 C CA . ILE A 1 905 ? 157.290 147.115 123.856 1.00 55.59 905 ILE A CA 1
ATOM 4211 C C . ILE A 1 905 ? 158.707 147.684 123.917 1.00 55.59 905 ILE A C 1
ATOM 4212 O O . ILE A 1 905 ? 159.461 147.367 124.833 1.00 55.59 905 ILE A O 1
ATOM 4217 N N . ASN A 1 906 ? 159.080 148.520 122.951 1.00 58.09 906 ASN A N 1
ATOM 4218 C CA . ASN A 1 906 ? 160.363 149.201 122.967 1.00 58.09 906 ASN A CA 1
ATOM 4219 C C . ASN A 1 906 ? 160.276 150.598 123.557 1.00 58.09 906 ASN A C 1
ATOM 4220 O O . ASN A 1 906 ? 161.318 151.202 123.835 1.00 58.09 906 ASN A O 1
ATOM 4225 N N . CYS A 1 907 ? 159.071 151.129 123.758 1.00 56.35 907 CYS A N 1
ATOM 4226 C CA . CYS A 1 907 ? 158.900 152.461 124.317 1.00 56.35 907 CYS A CA 1
ATOM 4227 C C . CYS A 1 907 ? 158.253 152.442 125.694 1.00 56.35 907 CYS A C 1
ATOM 4228 O O . CYS A 1 907 ? 157.846 153.499 126.185 1.00 56.35 907 CYS A O 1
ATOM 4231 N N . ILE A 1 908 ? 158.135 151.279 126.327 1.00 50.56 908 ILE A N 1
ATOM 4232 C CA . ILE A 1 908 ? 157.711 151.234 127.723 1.00 50.56 908 ILE A CA 1
ATOM 4233 C C . ILE A 1 908 ? 158.804 151.775 128.643 1.00 50.56 908 ILE A C 1
ATOM 4234 O O . ILE A 1 908 ? 158.470 152.237 129.741 1.00 50.56 908 ILE A O 1
ATOM 4239 N N . PRO A 1 909 ? 160.103 151.729 128.299 1.00 49.12 909 PRO A N 1
ATOM 4240 C CA . PRO A 1 909 ? 161.051 152.513 129.104 1.00 49.12 909 PRO A CA 1
ATOM 4241 C C . PRO A 1 909 ? 160.699 153.986 129.168 1.00 49.12 909 PRO A C 1
ATOM 4242 O O . PRO A 1 909 ? 160.836 154.600 130.230 1.00 49.12 909 PRO A O 1
ATOM 4246 N N . ASN A 1 910 ? 160.212 154.568 128.071 1.00 51.36 910 ASN A N 1
ATOM 4247 C CA . ASN A 1 910 ? 159.846 155.980 128.096 1.00 51.36 910 ASN A CA 1
ATOM 4248 C C . ASN A 1 910 ? 158.605 156.214 128.946 1.00 51.36 910 ASN A C 1
ATOM 4249 O O . ASN A 1 910 ? 158.523 157.209 129.674 1.00 51.36 910 ASN A O 1
ATOM 4254 N N . LEU A 1 911 ? 157.633 155.304 128.882 1.00 48.10 911 LEU A N 1
ATOM 4255 C CA . LEU A 1 911 ? 156.441 155.447 129.711 1.00 48.10 911 LEU A CA 1
ATOM 4256 C C . LEU A 1 911 ? 156.775 155.296 131.188 1.00 48.10 911 LEU A C 1
ATOM 4257 O O . LEU A 1 911 ? 156.237 156.024 132.029 1.00 48.10 911 LEU A O 1
ATOM 4262 N N . ILE A 1 912 ? 157.661 154.359 131.525 1.00 48.20 912 ILE A N 1
ATOM 4263 C CA . ILE A 1 912 ? 158.071 154.209 132.915 1.00 48.20 912 ILE A CA 1
ATOM 4264 C C . ILE A 1 912 ? 158.872 155.420 133.366 1.00 48.20 912 ILE A C 1
ATOM 4265 O O . ILE A 1 912 ? 158.742 155.872 134.506 1.00 48.20 912 ILE A O 1
ATOM 4270 N N . GLU A 1 913 ? 159.691 155.982 132.477 1.00 52.55 913 GLU A N 1
ATOM 4271 C CA . GLU A 1 913 ? 160.424 157.193 132.824 1.00 52.55 913 GLU A CA 1
ATOM 4272 C C . GLU A 1 913 ? 159.474 158.357 133.060 1.00 52.55 913 GLU A C 1
ATOM 4273 O O . GLU A 1 913 ? 159.722 159.200 133.927 1.00 52.55 913 GLU A O 1
ATOM 4279 N N . TYR A 1 914 ? 158.374 158.414 132.311 1.00 48.49 914 TYR A N 1
ATOM 4280 C CA . TYR A 1 914 ? 157.383 159.458 132.550 1.00 48.49 914 TYR A CA 1
ATOM 4281 C C . TYR A 1 914 ? 156.690 159.256 133.891 1.00 48.49 914 TYR A C 1
ATOM 4282 O O . TYR A 1 914 ? 156.603 160.185 134.700 1.00 48.49 914 TYR A O 1
ATOM 4291 N N . VAL A 1 915 ? 156.182 158.047 134.141 1.00 47.32 915 VAL A N 1
ATOM 4292 C CA . VAL A 1 915 ? 155.523 157.758 135.414 1.00 47.32 915 VAL A CA 1
ATOM 4293 C C . VAL A 1 915 ? 156.468 157.994 136.585 1.00 47.32 915 VAL A C 1
ATOM 4294 O O . VAL A 1 915 ? 156.033 158.358 137.683 1.00 47.32 915 VAL A O 1
ATOM 4298 N N . LYS A 1 916 ? 157.768 157.810 136.371 1.00 51.62 916 LYS A N 1
ATOM 4299 C CA . LYS A 1 916 ? 158.755 157.982 137.428 1.00 51.62 916 LYS A CA 1
ATOM 4300 C C . LYS A 1 916 ? 159.177 159.436 137.580 1.00 51.62 916 LYS A C 1
ATOM 4301 O O . LYS A 1 916 ? 159.608 159.845 138.663 1.00 51.62 916 LYS A O 1
ATOM 4307 N N . GLN A 1 917 ? 159.030 160.232 136.524 1.00 55.48 917 GLN A N 1
ATOM 4308 C CA . GLN A 1 917 ? 159.538 161.596 136.534 1.00 55.48 917 GLN A CA 1
ATOM 4309 C C . GLN A 1 917 ? 158.567 162.567 137.187 1.00 55.48 917 GLN A C 1
ATOM 4310 O O . GLN A 1 917 ? 159.002 163.526 137.833 1.00 55.48 917 GLN A O 1
ATOM 4316 N N . ASN A 1 918 ? 157.265 162.348 137.034 1.00 54.03 918 ASN A N 1
ATOM 4317 C CA . ASN A 1 918 ? 156.261 163.196 137.662 1.00 54.03 918 ASN A CA 1
ATOM 4318 C C . ASN A 1 918 ? 155.287 162.360 138.476 1.00 54.03 918 ASN A C 1
ATOM 4319 O O . ASN A 1 918 ? 154.070 162.540 138.405 1.00 54.03 918 ASN A O 1
ATOM 4324 N N . ILE A 1 919 ? 155.819 161.425 139.265 1.00 55.46 919 ILE A N 1
ATOM 4325 C CA . ILE A 1 919 ? 155.007 160.690 140.225 1.00 55.46 919 ILE A CA 1
ATOM 4326 C C . ILE A 1 919 ? 154.509 161.576 141.352 1.00 55.46 919 ILE A C 1
ATOM 4327 O O . ILE A 1 919 ? 153.536 161.223 142.026 1.00 55.46 919 ILE A O 1
ATOM 4332 N N . ASP A 1 920 ? 155.137 162.735 141.555 1.00 63.57 920 ASP A N 1
ATOM 4333 C CA . ASP A 1 920 ? 154.734 163.621 142.640 1.00 63.57 920 ASP A CA 1
ATOM 4334 C C . ASP A 1 920 ? 153.352 164.205 142.388 1.00 63.57 920 ASP A C 1
ATOM 4335 O O . ASP A 1 920 ? 152.635 164.558 143.330 1.00 63.57 920 ASP A O 1
ATOM 4340 N N . ASN A 1 921 ? 152.964 164.315 141.126 1.00 63.55 921 ASN A N 1
ATOM 4341 C CA . ASN A 1 921 ? 151.673 164.865 140.754 1.00 63.55 921 ASN A CA 1
ATOM 4342 C C . ASN A 1 921 ? 150.716 163.747 140.365 1.00 63.55 921 ASN A C 1
ATOM 4343 O O . ASN A 1 921 ? 150.587 163.389 139.194 1.00 63.55 921 ASN A O 1
ATOM 4348 N N . LEU A 1 922 ? 150.032 163.198 141.365 1.00 60.24 922 LEU A N 1
ATOM 4349 C CA . LEU A 1 922 ? 149.213 162.023 141.105 1.00 60.24 922 LEU A CA 1
ATOM 4350 C C . LEU A 1 922 ? 147.732 162.373 141.043 1.00 60.24 922 LEU A C 1
ATOM 4351 O O . LEU A 1 922 ? 147.090 162.184 140.005 1.00 60.24 922 LEU A O 1
ATOM 4356 N N . MET A 1 923 ? 147.176 162.875 142.139 1.00 70.71 923 MET A N 1
ATOM 4357 C CA . MET A 1 923 ? 145.811 163.384 142.154 1.00 70.71 923 MET A CA 1
ATOM 4358 C C . MET A 1 923 ? 145.854 164.901 142.017 1.00 70.71 923 MET A C 1
ATOM 4359 O O . MET A 1 923 ? 145.454 165.649 142.910 1.00 70.71 923 MET A O 1
ATOM 4364 N N . THR A 1 924 ? 146.350 165.351 140.872 1.00 66.86 924 THR A N 1
ATOM 4365 C CA . THR A 1 924 ? 146.574 166.759 140.603 1.00 66.86 924 THR A CA 1
ATOM 4366 C C . THR A 1 924 ? 146.377 167.000 139.116 1.00 66.86 924 THR A C 1
ATOM 4367 O O . THR A 1 924 ? 146.959 166.288 138.289 1.00 66.86 924 THR A O 1
ATOM 4371 N N . PRO A 1 925 ? 145.561 167.987 138.745 1.00 63.87 925 PRO A N 1
ATOM 4372 C CA . PRO A 1 925 ? 145.272 168.237 137.329 1.00 63.87 925 PRO A CA 1
ATOM 4373 C C . PRO A 1 925 ? 146.492 168.523 136.467 1.00 63.87 925 PRO A C 1
ATOM 4374 O O . PRO A 1 925 ? 146.367 168.518 135.240 1.00 63.87 925 PRO A O 1
ATOM 4378 N N . GLU A 1 926 ? 147.662 168.758 137.060 1.00 63.90 926 GLU A N 1
ATOM 4379 C CA . GLU A 1 926 ? 148.890 168.945 136.304 1.00 63.90 926 GLU A CA 1
ATOM 4380 C C . GLU A 1 926 ? 149.665 167.652 136.121 1.00 63.90 926 GLU A C 1
ATOM 4381 O O . GLU A 1 926 ? 150.640 167.632 135.363 1.00 63.90 926 GLU A O 1
ATOM 4387 N N . GLY A 1 927 ? 149.261 166.577 136.788 1.00 56.42 927 GLY A N 1
ATOM 4388 C CA . GLY A 1 927 ? 149.882 165.284 136.602 1.00 56.42 927 GLY A CA 1
ATOM 4389 C C . GLY A 1 927 ? 148.831 164.240 136.313 1.00 56.42 927 GLY A C 1
ATOM 4390 O O . GLY A 1 927 ? 148.995 163.061 136.638 1.00 56.42 927 GLY A O 1
ATOM 4391 N N . VAL A 1 928 ? 147.729 164.678 135.704 1.00 49.96 928 VAL A N 1
ATOM 4392 C CA . VAL A 1 928 ? 146.647 163.760 135.376 1.00 49.96 928 VAL A CA 1
ATOM 4393 C C . VAL A 1 928 ? 147.030 162.889 134.191 1.00 49.96 928 VAL A C 1
ATOM 4394 O O . VAL A 1 928 ? 146.559 161.752 134.068 1.00 49.96 928 VAL A O 1
ATOM 4398 N N . GLY A 1 929 ? 147.899 163.391 133.313 1.00 46.29 929 GLY A N 1
ATOM 4399 C CA . GLY A 1 929 ? 148.376 162.592 132.201 1.00 46.29 929 GLY A CA 1
ATOM 4400 C C . GLY A 1 929 ? 149.076 161.326 132.628 1.00 46.29 929 GLY A C 1
ATOM 4401 O O . GLY A 1 929 ? 149.166 160.380 131.840 1.00 46.29 929 GLY A O 1
ATOM 4402 N N . LEU A 1 930 ? 149.565 161.284 133.867 1.00 45.98 930 LEU A N 1
ATOM 4403 C CA . LEU A 1 930 ? 150.135 160.058 134.406 1.00 45.98 930 LEU A CA 1
ATOM 4404 C C . LEU A 1 930 ? 149.155 158.901 134.298 1.00 45.98 930 LEU A C 1
ATOM 4405 O O . LEU A 1 930 ? 149.565 157.768 134.027 1.00 45.98 930 LEU A O 1
ATOM 4410 N N . THR A 1 931 ? 147.860 159.170 134.485 1.00 44.07 931 THR A N 1
ATOM 4411 C CA . THR A 1 931 ? 146.851 158.134 134.293 1.00 44.07 931 THR A CA 1
ATOM 4412 C C . THR A 1 931 ? 146.976 157.511 132.912 1.00 44.07 931 THR A C 1
ATOM 4413 O O . THR A 1 931 ? 147.007 156.284 132.770 1.00 44.07 931 THR A O 1
ATOM 4417 N N . THR A 1 932 ? 147.067 158.350 131.878 1.00 41.34 932 THR A N 1
ATOM 4418 C CA . THR A 1 932 ? 147.292 157.839 130.533 1.00 41.34 932 THR A CA 1
ATOM 4419 C C . THR A 1 932 ? 148.560 157.001 130.477 1.00 41.34 932 THR A C 1
ATOM 4420 O O . THR A 1 932 ? 148.563 155.901 129.916 1.00 41.34 932 THR A O 1
ATOM 4424 N N . ALA A 1 933 ? 149.639 157.481 131.098 1.00 39.54 933 ALA A N 1
ATOM 4425 C CA . ALA A 1 933 ? 150.889 156.739 131.066 1.00 39.54 933 ALA A CA 1
ATOM 4426 C C . ALA A 1 933 ? 150.817 155.440 131.847 1.00 39.54 933 ALA A C 1
ATOM 4427 O O . ALA A 1 933 ? 151.785 154.676 131.828 1.00 39.54 933 ALA A O 1
ATOM 4429 N N . LEU A 1 934 ? 149.710 155.174 132.536 1.00 40.15 934 LEU A N 1
ATOM 4430 C CA . LEU A 1 934 ? 149.503 153.879 133.163 1.00 40.15 934 LEU A CA 1
ATOM 4431 C C . LEU A 1 934 ? 148.440 153.054 132.463 1.00 40.15 934 LEU A C 1
ATOM 4432 O O . LEU A 1 934 ? 148.327 151.856 132.732 1.00 40.15 934 LEU A O 1
ATOM 4437 N N . ARG A 1 935 ? 147.660 153.663 131.572 1.00 42.33 935 ARG A N 1
ATOM 4438 C CA . ARG A 1 935 ? 146.791 152.882 130.703 1.00 42.33 935 ARG A CA 1
ATOM 4439 C C . ARG A 1 935 ? 147.563 152.396 129.486 1.00 42.33 935 ARG A C 1
ATOM 4440 O O . ARG A 1 935 ? 147.538 151.208 129.149 1.00 42.33 935 ARG A O 1
ATOM 4448 N N . VAL A 1 936 ? 148.273 153.311 128.821 1.00 41.99 936 VAL A N 1
ATOM 4449 C CA . VAL A 1 936 ? 149.130 152.943 127.699 1.00 41.99 936 VAL A CA 1
ATOM 4450 C C . VAL A 1 936 ? 150.137 151.893 128.116 1.00 41.99 936 VAL A C 1
ATOM 4451 O O . VAL A 1 936 ? 150.472 150.993 127.340 1.00 41.99 936 VAL A O 1
ATOM 4455 N N . LEU A 1 937 ? 150.617 151.973 129.348 1.00 42.05 937 LEU A N 1
ATOM 4456 C CA . LEU A 1 937 ? 151.591 151.020 129.845 1.00 42.05 937 LEU A CA 1
ATOM 4457 C C . LEU A 1 937 ? 150.945 149.724 130.302 1.00 42.05 937 LEU A C 1
ATOM 4458 O O . LEU A 1 937 ? 151.636 148.709 130.418 1.00 42.05 937 LEU A O 1
ATOM 4463 N N . CYS A 1 938 ? 149.635 149.735 130.549 1.00 44.89 938 CYS A N 1
ATOM 4464 C CA . CYS A 1 938 ? 148.913 148.498 130.813 1.00 44.89 938 CYS A CA 1
ATOM 4465 C C . CYS A 1 938 ? 148.364 147.892 129.532 1.00 44.89 938 CYS A C 1
ATOM 4466 O O . CYS A 1 938 ? 148.142 146.680 129.466 1.00 44.89 938 CYS A O 1
ATOM 4469 N N . ASN A 1 939 ? 148.143 148.717 128.509 1.00 48.17 939 ASN A N 1
ATOM 4470 C CA . ASN A 1 939 ? 147.666 148.212 127.227 1.00 48.17 939 ASN A CA 1
ATOM 4471 C C . ASN A 1 939 ? 148.759 147.445 126.497 1.00 48.17 939 ASN A C 1
ATOM 4472 O O . ASN A 1 939 ? 148.493 146.403 125.889 1.00 48.17 939 ASN A O 1
ATOM 4477 N N . VAL A 1 940 ? 149.997 147.940 126.552 1.00 47.27 940 VAL A N 1
ATOM 4478 C CA . VAL A 1 940 ? 151.080 147.404 125.735 1.00 47.27 940 VAL A CA 1
ATOM 4479 C C . VAL A 1 940 ? 151.948 146.399 126.485 1.00 47.27 940 VAL A C 1
ATOM 4480 O O . VAL A 1 940 ? 152.796 145.743 125.860 1.00 47.27 940 VAL A O 1
ATOM 4484 N N . ALA A 1 941 ? 151.748 146.227 127.790 1.00 45.79 941 ALA A N 1
ATOM 4485 C CA . ALA A 1 941 ? 152.596 145.342 128.573 1.00 45.79 941 ALA A CA 1
ATOM 4486 C C . ALA A 1 941 ? 151.847 144.270 129.345 1.00 45.79 941 ALA A C 1
ATOM 4487 O O . ALA A 1 941 ? 152.493 143.359 129.870 1.00 45.79 941 ALA A O 1
ATOM 4489 N N . CYS A 1 942 ? 150.523 144.339 129.433 1.00 50.98 942 CYS A N 1
ATOM 4490 C CA . CYS A 1 942 ? 149.739 143.343 130.150 1.00 50.98 942 CYS A CA 1
ATOM 4491 C C . CYS A 1 942 ? 148.873 142.578 129.163 1.00 50.98 942 CYS A C 1
ATOM 4492 O O . CYS A 1 942 ? 147.998 143.182 128.518 1.00 50.98 942 CYS A O 1
ATOM 4495 N N . PRO A 1 943 ? 149.071 141.273 129.003 1.00 51.77 943 PRO A N 1
ATOM 4496 C CA . PRO A 1 943 ? 148.249 140.525 128.065 1.00 51.77 943 PRO A CA 1
ATOM 4497 C C . PRO A 1 943 ? 146.804 140.504 128.524 1.00 51.77 943 PRO A C 1
ATOM 4498 O O . PRO A 1 943 ? 146.521 140.463 129.734 1.00 51.77 943 PRO A O 1
ATOM 4502 N N . PRO A 1 944 ? 145.859 140.544 127.592 1.00 53.57 944 PRO A N 1
ATOM 4503 C CA . PRO A 1 944 ? 144.452 140.402 127.958 1.00 53.57 944 PRO A CA 1
ATOM 4504 C C . PRO A 1 944 ? 144.204 139.038 128.575 1.00 53.57 944 PRO A C 1
ATOM 4505 O O . PRO A 1 944 ? 144.994 138.107 128.355 1.00 53.57 944 PRO A O 1
ATOM 4509 N N . PRO A 1 945 ? 143.145 138.886 129.367 1.00 56.20 945 PRO A N 1
ATOM 4510 C CA . PRO A 1 945 ? 142.878 137.597 130.017 1.00 56.20 945 PRO A CA 1
ATOM 4511 C C . PRO A 1 945 ? 142.855 136.473 129.000 1.00 56.20 945 PRO A C 1
ATOM 4512 O O . PRO A 1 945 ? 142.045 136.488 128.062 1.00 56.20 945 PRO A O 1
ATOM 4516 N N . PRO A 1 946 ? 143.734 135.485 129.147 1.00 57.65 946 PRO A N 1
ATOM 4517 C CA . PRO A 1 946 ? 143.895 134.484 128.090 1.00 57.65 946 PRO A CA 1
ATOM 4518 C C . PRO A 1 946 ? 142.693 133.563 127.999 1.00 57.65 946 PRO A C 1
ATOM 4519 O O . PRO A 1 946 ? 142.088 133.196 129.009 1.00 57.65 946 PRO A O 1
ATOM 4523 N N . VAL A 1 947 ? 142.349 133.192 126.769 1.00 59.36 947 VAL A N 1
ATOM 4524 C CA . VAL A 1 947 ? 141.298 132.223 126.508 1.00 59.36 947 VAL A CA 1
ATOM 4525 C C . VAL A 1 947 ? 141.958 130.912 126.107 1.00 59.36 947 VAL A C 1
ATOM 4526 O O . VAL A 1 947 ? 143.140 130.863 125.770 1.00 59.36 947 VAL A O 1
ATOM 4530 N N . GLU A 1 948 ? 141.178 129.840 126.153 1.00 66.08 948 GLU A N 1
ATOM 4531 C CA . GLU A 1 948 ? 141.733 128.522 125.888 1.00 66.08 948 GLU A CA 1
ATOM 4532 C C . GLU A 1 948 ? 141.821 128.269 124.389 1.00 66.08 948 GLU A C 1
ATOM 4533 O O . GLU A 1 948 ? 141.045 128.814 123.601 1.00 66.08 948 GLU A O 1
ATOM 4539 N N . GLY A 1 949 ? 142.780 127.435 124.000 1.00 64.98 949 GLY A N 1
ATOM 4540 C CA . GLY A 1 949 ? 143.056 127.220 122.592 1.00 64.98 949 GLY A CA 1
ATOM 4541 C C . GLY A 1 949 ? 143.914 128.301 121.979 1.00 64.98 949 GLY A C 1
ATOM 4542 O O . GLY A 1 949 ? 144.207 128.251 120.781 1.00 64.98 949 GLY A O 1
ATOM 4543 N N . GLN A 1 950 ? 144.331 129.276 122.777 1.00 58.78 950 GLN A N 1
ATOM 4544 C CA . GLN A 1 950 ? 145.159 130.379 122.315 1.00 58.78 950 GLN A CA 1
ATOM 4545 C C . GLN A 1 950 ? 146.623 129.978 122.387 1.00 58.78 950 GLN A C 1
ATOM 4546 O O . GLN A 1 950 ? 147.054 129.365 123.369 1.00 58.78 950 GLN A O 1
ATOM 4552 N N . GLN A 1 951 ? 147.383 130.319 121.352 1.00 56.52 951 GLN A N 1
ATOM 4553 C CA . GLN A 1 951 ? 148.820 130.097 121.357 1.00 56.52 951 GLN A CA 1
ATOM 4554 C C . GLN A 1 951 ? 149.502 131.370 121.843 1.00 56.52 951 GLN A C 1
ATOM 4555 O O . GLN A 1 951 ? 149.234 132.463 121.334 1.00 56.52 951 GLN A O 1
ATOM 4561 N N . LYS A 1 952 ? 150.348 131.228 122.857 1.00 57.12 952 LYS A N 1
ATOM 4562 C CA . LYS A 1 952 ? 150.898 132.386 123.545 1.00 57.12 952 LYS A CA 1
ATOM 4563 C C . LYS A 1 952 ? 151.821 133.176 122.630 1.00 57.12 952 LYS A C 1
ATOM 4564 O O . LYS A 1 952 ? 152.723 132.615 122.005 1.00 57.12 952 LYS A O 1
ATOM 4570 N N . ASP A 1 953 ? 151.592 134.481 122.550 1.00 53.17 953 ASP A N 1
ATOM 4571 C CA . ASP A 1 953 ? 152.526 135.363 121.872 1.00 53.17 953 ASP A CA 1
ATOM 4572 C C . ASP A 1 953 ? 153.699 135.650 122.796 1.00 53.17 953 ASP A C 1
ATOM 4573 O O . ASP A 1 953 ? 153.530 135.795 124.008 1.00 53.17 953 ASP A O 1
ATOM 4578 N N . LEU A 1 954 ? 154.894 135.732 122.220 1.00 49.52 954 LEU A N 1
ATOM 4579 C CA . LEU A 1 954 ? 156.088 135.854 123.042 1.00 49.52 954 LEU A CA 1
ATOM 4580 C C . LEU A 1 954 ? 156.411 137.290 123.424 1.00 49.52 954 LEU A C 1
ATOM 4581 O O . LEU A 1 954 ? 157.212 137.497 124.340 1.00 49.52 954 LEU A O 1
ATOM 4586 N N . LYS A 1 955 ? 155.807 138.282 122.766 1.00 49.48 955 LYS A N 1
ATOM 4587 C CA . LYS A 1 955 ? 156.080 139.664 123.138 1.00 49.48 955 LYS A CA 1
ATOM 4588 C C . LYS A 1 955 ? 155.625 139.954 124.560 1.00 49.48 955 LYS A C 1
ATOM 4589 O O . LYS A 1 955 ? 156.238 140.774 125.252 1.00 49.48 955 LYS A O 1
ATOM 4595 N N . TRP A 1 956 ? 154.583 139.264 125.030 1.00 48.82 956 TRP A N 1
ATOM 4596 C CA . TRP A 1 956 ? 154.134 139.459 126.403 1.00 48.82 956 TRP A CA 1
ATOM 4597 C C . TRP A 1 956 ? 155.190 139.017 127.404 1.00 48.82 956 TRP A C 1
ATOM 4598 O O . TRP A 1 956 ? 155.106 139.371 128.584 1.00 48.82 956 TRP A O 1
ATOM 4609 N N . ASN A 1 957 ? 156.178 138.239 126.962 1.00 49.27 957 ASN A N 1
ATOM 4610 C CA . ASN A 1 957 ? 157.352 138.001 127.792 1.00 49.27 957 ASN A CA 1
ATOM 4611 C C . ASN A 1 957 ? 158.298 139.189 127.731 1.00 49.27 957 ASN A C 1
ATOM 4612 O O . ASN A 1 957 ? 158.714 139.719 128.767 1.00 49.27 957 ASN A O 1
ATOM 4617 N N . LEU A 1 958 ? 158.632 139.637 126.518 1.00 47.29 958 LEU A N 1
ATOM 4618 C CA . LEU A 1 958 ? 159.544 140.764 126.375 1.00 47.29 958 LEU A CA 1
ATOM 4619 C C . LEU A 1 958 ? 158.982 142.014 127.028 1.00 47.29 958 LEU A C 1
ATOM 4620 O O . LEU A 1 958 ? 159.716 142.745 127.702 1.00 47.29 958 LEU A O 1
ATOM 4625 N N . ALA A 1 959 ? 157.684 142.263 126.857 1.00 45.11 959 ALA A N 1
ATOM 4626 C CA . ALA A 1 959 ? 157.057 143.422 127.479 1.00 45.11 959 ALA A CA 1
ATOM 4627 C C . ALA A 1 959 ? 157.240 143.400 128.988 1.00 45.11 959 ALA A C 1
ATOM 4628 O O . ALA A 1 959 ? 157.244 144.450 129.636 1.00 45.11 959 ALA A O 1
ATOM 4630 N N . VAL A 1 960 ? 157.390 142.210 129.570 1.00 42.28 960 VAL A N 1
ATOM 4631 C CA . VAL A 1 960 ? 157.637 142.145 131.005 1.00 42.28 960 VAL A CA 1
ATOM 4632 C C . VAL A 1 960 ? 159.117 142.337 131.298 1.00 42.28 960 VAL A C 1
ATOM 4633 O O . VAL A 1 960 ? 159.480 143.001 132.275 1.00 42.28 960 VAL A O 1
ATOM 4637 N N . ILE A 1 961 ? 159.997 141.793 130.453 1.00 42.68 961 ILE A N 1
ATOM 4638 C CA . ILE A 1 961 ? 161.429 141.980 130.663 1.00 42.68 961 ILE A CA 1
ATOM 4639 C C . ILE A 1 961 ? 161.787 143.454 130.571 1.00 42.68 961 ILE A C 1
ATOM 4640 O O . ILE A 1 961 ? 162.458 144.002 131.453 1.00 42.68 961 ILE A O 1
ATOM 4645 N N . GLN A 1 962 ? 161.327 144.124 129.513 1.00 45.53 962 GLN A N 1
ATOM 4646 C CA . GLN A 1 962 ? 161.527 145.563 129.403 1.00 45.53 962 GLN A CA 1
ATOM 4647 C C . GLN A 1 962 ? 160.850 146.305 130.543 1.00 45.53 962 GLN A C 1
ATOM 4648 O O . GLN A 1 962 ? 161.217 147.445 130.846 1.00 45.53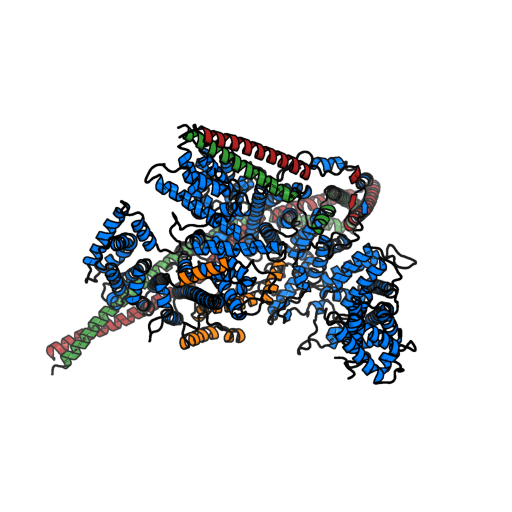 962 GLN A O 1
ATOM 4654 N N . LEU A 1 963 ? 159.867 145.678 131.184 1.00 41.51 963 LEU A N 1
ATOM 4655 C CA . LEU A 1 963 ? 159.167 146.327 132.282 1.00 41.51 963 LEU A CA 1
ATOM 4656 C C . LEU A 1 963 ? 159.941 146.169 133.582 1.00 41.51 963 LEU A C 1
ATOM 4657 O O . LEU A 1 963 ? 159.631 146.835 134.574 1.00 41.51 963 LEU A O 1
ATOM 4662 N N . PHE A 1 964 ? 160.945 145.288 133.593 1.00 44.19 964 PHE A N 1
ATOM 4663 C CA . PHE A 1 964 ? 161.862 145.182 134.722 1.00 44.19 964 PHE A CA 1
ATOM 4664 C C . PHE A 1 964 ? 163.163 145.928 134.462 1.00 44.19 964 PHE A C 1
ATOM 4665 O O . PHE A 1 964 ? 163.771 146.459 135.397 1.00 44.19 964 PHE A O 1
ATOM 4673 N N . SER A 1 965 ? 163.613 145.965 133.206 1.00 48.03 965 SER A N 1
ATOM 4674 C CA . SER A 1 965 ? 164.864 146.642 132.880 1.00 48.03 965 SER A CA 1
ATOM 4675 C C . SER A 1 965 ? 164.792 148.121 133.234 1.00 48.03 965 SER A C 1
ATOM 4676 O O . SER A 1 965 ? 165.523 148.600 134.108 1.00 48.03 965 SER A O 1
ATOM 4679 N N . ALA A 1 966 ? 163.911 148.862 132.569 1.00 51.03 966 ALA A N 1
ATOM 4680 C CA . ALA A 1 966 ? 163.554 150.204 133.019 1.00 51.03 966 ALA A CA 1
ATOM 4681 C C . ALA A 1 966 ? 162.765 150.023 134.302 1.00 51.03 966 ALA A C 1
ATOM 4682 O O . ALA A 1 966 ? 161.672 149.456 134.286 1.00 51.03 966 ALA A O 1
ATOM 4684 N N . GLU A 1 967 ? 163.326 150.491 135.421 1.00 51.57 967 GLU A N 1
ATOM 4685 C CA . GLU A 1 967 ? 162.876 150.081 136.747 1.00 51.57 967 GLU A CA 1
ATOM 4686 C C . GLU A 1 967 ? 161.364 150.168 136.877 1.00 51.57 967 GLU A C 1
ATOM 4687 O O . GLU A 1 967 ? 160.793 151.261 136.872 1.00 51.57 967 GLU A O 1
ATOM 4693 N N . GLY A 1 968 ? 160.713 149.019 137.019 1.00 48.09 968 GLY A N 1
ATOM 4694 C CA . GLY A 1 968 ? 159.269 148.978 137.031 1.00 48.09 968 GLY A CA 1
ATOM 4695 C C . GLY A 1 968 ? 158.721 148.491 138.349 1.00 48.09 968 GLY A C 1
ATOM 4696 O O . GLY A 1 968 ? 157.655 148.932 138.782 1.00 48.09 968 GLY A O 1
ATOM 4697 N N . MET A 1 969 ? 159.444 147.591 139.014 1.00 47.08 969 MET A N 1
ATOM 4698 C CA . MET A 1 969 ? 159.023 147.180 140.346 1.00 47.08 969 MET A CA 1
ATOM 4699 C C . MET A 1 969 ? 159.147 148.333 141.327 1.00 47.08 969 MET A C 1
ATOM 4700 O O . MET A 1 969 ? 158.446 148.374 142.343 1.00 47.08 969 MET A O 1
ATOM 4705 N N . ASP A 1 970 ? 160.039 149.281 141.041 1.00 49.23 970 ASP A N 1
ATOM 4706 C CA . ASP A 1 970 ? 160.190 150.437 141.914 1.00 49.23 970 ASP A CA 1
ATOM 4707 C C . ASP A 1 970 ? 159.126 151.486 141.628 1.00 49.23 970 ASP A C 1
ATOM 4708 O O . ASP A 1 970 ? 158.453 151.961 142.548 1.00 49.23 970 ASP A O 1
ATOM 4713 N N . THR A 1 971 ? 158.953 151.853 140.361 1.00 45.38 971 THR A N 1
ATOM 4714 C CA . THR A 1 971 ? 158.076 152.949 139.980 1.00 45.38 971 THR A CA 1
ATOM 4715 C C . THR A 1 971 ? 156.626 152.527 139.821 1.00 45.38 971 THR A C 1
ATOM 4716 O O . THR A 1 971 ? 155.835 153.289 139.263 1.00 45.38 971 THR A O 1
ATOM 4720 N N . PHE A 1 972 ? 156.266 151.330 140.269 1.00 41.85 972 PHE A N 1
ATOM 4721 C CA . PHE A 1 972 ? 154.875 150.956 140.482 1.00 41.85 972 PHE A CA 1
ATOM 4722 C C . PHE A 1 972 ? 154.554 150.784 141.953 1.00 41.85 972 PHE A C 1
ATOM 4723 O O . PHE A 1 972 ? 153.460 151.144 142.393 1.00 41.85 972 PHE A O 1
ATOM 4731 N N . ILE A 1 973 ? 155.501 150.250 142.723 1.00 46.61 973 ILE A N 1
ATOM 4732 C CA . ILE A 1 973 ? 155.404 150.326 144.174 1.00 46.61 973 ILE A CA 1
ATOM 4733 C C . ILE A 1 973 ? 155.277 151.775 144.611 1.00 46.61 973 ILE A C 1
ATOM 4734 O O . ILE A 1 973 ? 154.497 152.100 145.512 1.00 46.61 973 ILE A O 1
ATOM 4739 N N . ARG A 1 974 ? 156.020 152.675 143.965 1.00 47.17 974 ARG A N 1
ATOM 4740 C CA . ARG A 1 974 ? 155.935 154.084 144.327 1.00 47.17 974 ARG A CA 1
ATOM 4741 C C . ARG A 1 974 ? 154.607 154.693 143.903 1.00 47.17 974 ARG A C 1
ATOM 4742 O O . ARG A 1 974 ? 154.065 155.544 144.617 1.00 47.17 974 ARG A O 1
ATOM 4750 N N . VAL A 1 975 ? 154.057 154.258 142.768 1.00 43.55 975 VAL A N 1
ATOM 4751 C CA . VAL A 1 975 ? 152.728 154.716 142.371 1.00 43.55 975 VAL A CA 1
ATOM 4752 C C . VAL A 1 975 ? 151.701 154.297 143.409 1.00 43.55 975 VAL A C 1
ATOM 4753 O O . VAL A 1 975 ? 150.872 155.100 143.843 1.00 43.55 975 VAL A O 1
ATOM 4757 N N . LEU A 1 976 ? 151.745 153.032 143.828 1.00 44.73 976 LEU A N 1
ATOM 4758 C CA . LEU A 1 976 ? 150.804 152.556 144.838 1.00 44.73 976 LEU A CA 1
ATOM 4759 C C . LEU A 1 976 ? 150.987 153.291 146.157 1.00 44.73 976 LEU A C 1
ATOM 4760 O O . LEU A 1 976 ? 150.004 153.647 146.821 1.00 44.73 976 LEU A O 1
ATOM 4765 N N . GLN A 1 977 ? 152.237 153.526 146.554 1.00 48.59 977 GLN A N 1
ATOM 4766 C CA . GLN A 1 977 ? 152.491 154.175 147.832 1.00 48.59 977 GLN A CA 1
ATOM 4767 C C . GLN A 1 977 ? 151.987 155.608 147.830 1.00 48.59 977 GLN A C 1
ATOM 4768 O O . GLN A 1 977 ? 151.326 156.033 148.782 1.00 48.59 977 GLN A O 1
ATOM 4774 N N . LYS A 1 978 ? 152.256 156.366 146.766 1.00 50.65 978 LYS A N 1
ATOM 4775 C CA . LYS A 1 978 ? 151.733 157.726 146.724 1.00 50.65 978 LYS A CA 1
ATOM 4776 C C . LYS A 1 978 ? 150.224 157.728 146.535 1.00 50.65 978 LYS A C 1
ATOM 4777 O O . LYS A 1 978 ? 149.535 158.624 147.030 1.00 50.65 978 LYS A O 1
ATOM 4783 N N . LEU A 1 979 ? 149.685 156.713 145.862 1.00 50.64 979 LEU A N 1
ATOM 4784 C CA . LEU A 1 979 ? 148.243 156.626 145.689 1.00 50.64 979 LEU A CA 1
ATOM 4785 C C . LEU A 1 979 ? 147.546 156.483 147.030 1.00 50.64 979 LEU A C 1
ATOM 4786 O O . LEU A 1 979 ? 146.583 157.200 147.323 1.00 50.64 979 LEU A O 1
ATOM 4791 N N . ASN A 1 980 ? 148.038 155.582 147.879 1.00 52.19 980 ASN A N 1
ATOM 4792 C CA . ASN A 1 980 ? 147.381 155.429 149.171 1.00 52.19 980 ASN A CA 1
ATOM 4793 C C . ASN A 1 980 ? 147.746 156.564 150.120 1.00 52.19 980 ASN A C 1
ATOM 4794 O O . ASN A 1 980 ? 146.918 156.959 150.947 1.00 52.19 980 ASN A O 1
ATOM 4799 N N . SER A 1 981 ? 148.938 157.150 149.980 1.00 54.24 981 SER A N 1
ATOM 4800 C CA . SER A 1 981 ? 149.275 158.316 150.788 1.00 54.24 981 SER A CA 1
ATOM 4801 C C . SER A 1 981 ? 148.410 159.517 150.433 1.00 54.24 981 SER A C 1
ATOM 4802 O O . SER A 1 981 ? 148.217 160.408 151.265 1.00 54.24 981 SER A O 1
ATOM 4805 N N . ILE A 1 982 ? 147.895 159.566 149.206 1.00 59.23 982 ILE A N 1
ATOM 4806 C CA . ILE A 1 982 ? 146.970 160.626 148.825 1.00 59.23 982 ILE A CA 1
ATOM 4807 C C . ILE A 1 982 ? 145.555 160.288 149.273 1.00 59.23 982 ILE A C 1
ATOM 4808 O O . ILE A 1 982 ? 144.834 161.139 149.804 1.00 59.23 982 ILE A O 1
ATOM 4813 N N . LEU A 1 983 ? 145.140 159.035 149.077 1.00 59.12 983 LEU A N 1
ATOM 4814 C CA . LEU A 1 983 ? 143.755 158.665 149.337 1.00 59.12 983 LEU A CA 1
ATOM 4815 C C . LEU A 1 983 ? 143.461 158.514 150.823 1.00 59.12 983 LEU A C 1
ATOM 4816 O O . LEU A 1 983 ? 142.290 158.470 151.214 1.00 59.12 983 LEU A O 1
ATOM 4821 N N . THR A 1 984 ? 144.491 158.423 151.668 1.00 67.54 984 THR A N 1
ATOM 4822 C CA . THR A 1 984 ? 144.249 158.064 153.062 1.00 67.54 984 THR A CA 1
ATOM 4823 C C . THR A 1 984 ? 143.511 159.160 153.822 1.00 67.54 984 THR A C 1
ATOM 4824 O O . THR A 1 984 ? 142.800 158.873 154.791 1.00 67.54 984 THR A O 1
ATOM 4828 N N . GLN A 1 985 ? 143.664 160.424 153.413 1.00 81.97 985 GLN A N 1
ATOM 4829 C CA . GLN A 1 985 ? 142.981 161.491 154.145 1.00 81.97 985 GLN A CA 1
ATOM 4830 C C . GLN A 1 985 ? 141.515 161.623 153.748 1.00 81.97 985 GLN A C 1
ATOM 4831 O O . GLN A 1 985 ? 140.659 161.695 154.649 1.00 81.97 985 GLN A O 1
ATOM 4837 N N . PRO A 1 986 ? 141.145 161.677 152.460 1.00 78.29 986 PRO A N 1
ATOM 4838 C CA . PRO A 1 986 ? 139.712 161.667 152.126 1.00 78.29 986 PRO A CA 1
ATOM 4839 C C . PRO A 1 986 ? 138.999 160.414 152.599 1.00 78.29 986 PRO A C 1
ATOM 4840 O O . PRO A 1 986 ? 137.791 160.450 152.858 1.00 78.29 986 PRO A O 1
ATOM 4844 N N . TRP A 1 987 ? 139.720 159.297 152.706 1.00 72.21 987 TRP A N 1
ATOM 4845 C CA . TRP A 1 987 ? 139.133 158.081 153.256 1.00 72.21 987 TRP A CA 1
ATOM 4846 C C . TRP A 1 987 ? 138.662 158.301 154.686 1.00 72.21 987 TRP A C 1
ATOM 4847 O O . TRP A 1 987 ? 137.535 157.943 155.046 1.00 72.21 987 TRP A O 1
ATOM 4858 N N . ARG A 1 988 ? 139.519 158.890 155.520 1.00 77.36 988 ARG A N 1
ATOM 4859 C CA . ARG A 1 988 ? 139.153 159.132 156.910 1.00 77.36 988 ARG A CA 1
ATOM 4860 C C . ARG A 1 988 ? 138.077 160.204 157.014 1.00 77.36 988 ARG A C 1
ATOM 4861 O O . ARG A 1 988 ? 137.105 160.054 157.763 1.00 77.36 988 ARG A O 1
ATOM 4869 N N . LEU A 1 989 ? 138.227 161.296 156.263 1.00 87.46 989 LEU A N 1
ATOM 4870 C CA . LEU A 1 989 ? 137.251 162.378 156.326 1.00 87.46 989 LEU A CA 1
ATOM 4871 C C . LEU A 1 989 ? 135.948 162.051 155.608 1.00 87.46 989 LEU A C 1
ATOM 4872 O O . LEU A 1 989 ? 135.101 162.941 155.470 1.00 87.46 989 LEU A O 1
ATOM 4877 N N . HIS A 1 990 ? 135.773 160.810 155.154 1.00 90.64 990 HIS A N 1
ATOM 4878 C CA . HIS A 1 990 ? 134.551 160.346 154.506 1.00 90.64 990 HIS A CA 1
ATOM 4879 C C . HIS A 1 990 ? 134.178 161.200 153.301 1.00 90.64 990 HIS A C 1
ATOM 4880 O O . HIS A 1 990 ? 133.016 161.583 153.136 1.00 90.64 990 HIS A O 1
ATOM 4887 N N . VAL A 1 991 ? 135.155 161.521 152.462 1.00 92.28 991 VAL A N 1
ATOM 4888 C CA . VAL A 1 991 ? 134.846 162.114 151.166 1.00 92.28 991 VAL A CA 1
ATOM 4889 C C . VAL A 1 991 ? 134.644 161.031 150.114 1.00 92.28 991 VAL A C 1
ATOM 4890 O O . VAL A 1 991 ? 133.815 161.178 149.214 1.00 92.28 991 VAL A O 1
ATOM 4894 N N . ASN A 1 992 ? 135.394 159.934 150.238 1.00 90.46 992 ASN A N 1
ATOM 4895 C CA . ASN A 1 992 ? 135.201 158.707 149.471 1.00 90.46 992 ASN A CA 1
ATOM 4896 C C . ASN A 1 992 ? 135.049 158.930 147.972 1.00 90.46 992 ASN A C 1
ATOM 4897 O O . ASN A 1 992 ? 134.085 158.444 147.371 1.00 90.46 992 ASN A O 1
ATOM 4902 N N . MET A 1 993 ? 135.999 159.643 147.363 1.00 88.01 993 MET A N 1
ATOM 4903 C CA . MET A 1 993 ? 136.071 159.796 145.910 1.00 88.01 993 MET A CA 1
ATOM 4904 C C . MET A 1 993 ? 134.734 160.276 145.341 1.00 88.01 993 MET A C 1
ATOM 4905 O O . MET A 1 993 ? 134.066 159.585 144.570 1.00 88.01 993 MET A O 1
ATOM 4910 N N . GLY A 1 994 ? 134.346 161.487 145.750 1.00 94.19 994 GLY A N 1
ATOM 4911 C CA . GLY A 1 994 ? 133.026 161.990 145.419 1.00 94.19 994 GLY A CA 1
ATOM 4912 C C . GLY A 1 994 ? 132.791 162.254 143.948 1.00 94.19 994 GLY A C 1
ATOM 4913 O O . GLY A 1 994 ? 131.971 161.562 143.335 1.00 94.19 994 GLY A O 1
ATOM 4914 N N . THR A 1 995 ? 133.482 163.230 143.367 1.00 85.15 995 THR A N 1
ATOM 4915 C CA . THR A 1 995 ? 133.300 163.574 141.964 1.00 85.15 995 THR A CA 1
ATOM 4916 C C . THR A 1 995 ? 133.686 162.388 141.091 1.00 85.15 995 THR A C 1
ATOM 4917 O O . THR A 1 995 ? 134.798 161.865 141.191 1.00 85.15 995 THR A O 1
ATOM 4921 N N . THR A 1 996 ? 132.739 161.945 140.260 1.00 78.98 996 THR A N 1
ATOM 4922 C CA . THR A 1 996 ? 132.919 160.691 139.536 1.00 78.98 996 THR A CA 1
ATOM 4923 C C . THR A 1 996 ? 134.133 160.743 138.616 1.00 78.98 996 THR A C 1
ATOM 4924 O O . THR A 1 996 ? 134.706 159.700 138.283 1.00 78.98 996 THR A O 1
ATOM 4928 N N . LEU A 1 997 ? 134.547 161.941 138.198 1.00 72.33 997 LEU A N 1
ATOM 4929 C CA . LEU A 1 997 ? 135.765 162.050 137.403 1.00 72.33 997 LEU A CA 1
ATOM 4930 C C . LEU A 1 997 ? 136.984 161.620 138.210 1.00 72.33 997 LEU A C 1
ATOM 4931 O O . LEU A 1 997 ? 137.770 160.775 137.767 1.00 72.33 997 LEU A O 1
ATOM 4936 N N . HIS A 1 998 ? 137.161 162.194 139.400 1.00 72.25 998 HIS A N 1
ATOM 4937 C CA . HIS A 1 998 ? 138.314 161.838 140.220 1.00 72.25 998 HIS A CA 1
ATOM 4938 C C . HIS A 1 998 ? 138.248 160.379 140.641 1.00 72.25 998 HIS A C 1
ATOM 4939 O O . HIS A 1 998 ? 139.275 159.696 140.706 1.00 72.25 998 HIS A O 1
ATOM 4946 N N . ARG A 1 999 ? 137.044 159.872 140.905 1.00 69.19 999 ARG A N 1
ATOM 4947 C CA . ARG A 1 999 ? 136.919 158.470 141.284 1.00 69.19 999 ARG A CA 1
ATOM 4948 C C . ARG A 1 999 ? 137.301 157.560 140.129 1.00 69.19 999 ARG A C 1
ATOM 4949 O O . ARG A 1 999 ? 137.991 156.555 140.321 1.00 69.19 999 ARG A O 1
ATOM 4957 N N . VAL A 1 1000 ? 136.871 157.897 138.912 1.00 62.75 1000 VAL A N 1
ATOM 4958 C CA . VAL A 1 1000 ? 137.187 157.018 137.795 1.00 62.75 1000 VAL A CA 1
ATOM 4959 C C . VAL A 1 1000 ? 138.668 157.092 137.463 1.00 62.75 1000 VAL A C 1
ATOM 4960 O O . VAL A 1 1000 ? 139.275 156.074 137.120 1.00 62.75 1000 VAL A O 1
ATOM 4964 N N . THR A 1 1001 ? 139.298 158.259 137.619 1.00 60.70 1001 THR A N 1
ATOM 4965 C CA . THR A 1 1001 ? 140.729 158.328 137.343 1.00 60.70 1001 THR A CA 1
ATOM 4966 C C . THR A 1 1001 ? 141.531 157.594 138.408 1.00 60.70 1001 THR A C 1
ATOM 4967 O O . THR A 1 1001 ? 142.491 156.888 138.089 1.00 60.70 1001 THR A O 1
ATOM 4971 N N . THR A 1 1002 ? 141.142 157.714 139.680 1.00 56.59 1002 THR A N 1
ATOM 4972 C CA . THR A 1 1002 ? 141.896 157.002 140.705 1.00 56.59 1002 THR A CA 1
ATOM 4973 C C . THR A 1 1002 ? 141.657 155.500 140.644 1.00 56.59 1002 THR A C 1
ATOM 4974 O O . THR A 1 1002 ? 142.588 154.727 140.881 1.00 56.59 1002 THR A O 1
ATOM 4978 N N . ILE A 1 1003 ? 140.453 155.061 140.278 1.00 52.81 1003 ILE A N 1
ATOM 4979 C CA . ILE A 1 1003 ? 140.210 153.632 140.146 1.00 52.81 1003 ILE A CA 1
ATOM 4980 C C . ILE A 1 1003 ? 140.930 153.086 138.923 1.00 52.81 1003 ILE A C 1
ATOM 4981 O O . ILE A 1 1003 ? 141.478 151.982 138.956 1.00 52.81 1003 ILE A O 1
ATOM 4986 N N . SER A 1 1004 ? 140.975 153.858 137.835 1.00 51.94 1004 SER A N 1
ATOM 4987 C CA . SER A 1 1004 ? 141.705 153.415 136.655 1.00 51.94 1004 SER A CA 1
ATOM 4988 C C . SER A 1 1004 ? 143.198 153.347 136.929 1.00 51.94 1004 SER A C 1
ATOM 4989 O O . SER A 1 1004 ? 143.868 152.402 136.505 1.00 51.94 1004 SER A O 1
ATOM 4992 N N . MET A 1 1005 ? 143.733 154.320 137.667 1.00 49.17 1005 MET A N 1
ATOM 4993 C CA . MET A 1 1005 ? 145.149 154.291 138.007 1.00 49.17 1005 MET A CA 1
ATOM 4994 C C . MET A 1 1005 ? 145.470 153.126 138.931 1.00 49.17 1005 MET A C 1
ATOM 4995 O O . MET A 1 1005 ? 146.467 152.424 138.729 1.00 49.17 1005 MET A O 1
ATOM 5000 N N . ALA A 1 1006 ? 144.626 152.888 139.936 1.00 45.99 1006 ALA A N 1
ATOM 5001 C CA . ALA A 1 1006 ? 144.860 151.772 140.843 1.00 45.99 1006 ALA A CA 1
ATOM 5002 C C . ALA A 1 1006 ? 144.765 150.446 140.107 1.00 45.99 1006 ALA A C 1
ATOM 5003 O O . ALA A 1 1006 ? 145.608 149.565 140.290 1.00 45.99 1006 ALA A O 1
ATOM 5005 N N . ARG A 1 1007 ? 143.765 150.297 139.239 1.00 46.91 1007 ARG A N 1
ATOM 5006 C CA . ARG A 1 1007 ? 143.581 149.035 138.536 1.00 46.91 1007 ARG A CA 1
ATOM 5007 C C . ARG A 1 1007 ? 144.691 148.800 137.524 1.00 46.91 1007 ARG A C 1
ATOM 5008 O O . ARG A 1 1007 ? 145.139 147.666 137.344 1.00 46.91 1007 ARG A O 1
ATOM 5016 N N . CYS A 1 1008 ? 145.181 149.862 136.882 1.00 45.40 1008 CYS A N 1
ATOM 5017 C CA . CYS A 1 1008 ? 146.245 149.689 135.902 1.00 45.40 1008 CYS A CA 1
ATOM 5018 C C . CYS A 1 1008 ? 147.576 149.395 136.578 1.00 45.40 1008 CYS A C 1
ATOM 5019 O O . CYS A 1 1008 ? 148.328 148.526 136.123 1.00 45.40 1008 CYS A O 1
ATOM 5022 N N . THR A 1 1009 ? 147.880 150.087 137.678 1.00 39.37 1009 THR A N 1
ATOM 5023 C CA . THR A 1 1009 ? 149.098 149.776 138.417 1.00 39.37 1009 THR A CA 1
ATOM 5024 C C . THR A 1 1009 ? 149.033 148.374 139.005 1.00 39.37 1009 THR A C 1
ATOM 5025 O O . THR A 1 1009 ? 150.035 147.650 139.019 1.00 39.37 1009 THR A O 1
ATOM 5029 N N . LEU A 1 1010 ? 147.852 147.955 139.463 1.00 39.61 1010 LEU A N 1
ATOM 5030 C CA . LEU A 1 1010 ? 147.716 146.617 140.018 1.00 39.61 1010 LEU A CA 1
ATOM 5031 C C . LEU A 1 1010 ? 147.820 145.556 138.937 1.00 39.61 1010 LEU A C 1
ATOM 5032 O O . LEU A 1 1010 ? 148.386 144.489 139.172 1.00 39.61 1010 LEU A O 1
ATOM 5037 N N . THR A 1 1011 ? 147.293 145.828 137.744 1.00 39.93 1011 THR A N 1
ATOM 5038 C CA . THR A 1 1011 ? 147.447 144.877 136.653 1.00 39.93 1011 THR A CA 1
ATOM 5039 C C . THR A 1 1011 ? 148.904 144.769 136.234 1.00 39.93 1011 THR A C 1
ATOM 5040 O O . THR A 1 1011 ? 149.399 143.669 135.974 1.00 39.93 1011 THR A O 1
ATOM 5044 N N . LEU A 1 1012 ? 149.613 145.896 136.186 1.00 39.42 1012 LEU A N 1
ATOM 5045 C CA . LEU A 1 1012 ? 151.035 145.859 135.868 1.00 39.42 1012 LEU A CA 1
ATOM 5046 C C . LEU A 1 1012 ? 151.806 145.051 136.903 1.00 39.42 1012 LEU A C 1
ATOM 5047 O O . LEU A 1 1012 ? 152.614 144.183 136.552 1.00 39.42 1012 LEU A O 1
ATOM 5052 N N . LEU A 1 1013 ? 151.566 145.321 138.188 1.00 38.50 1013 LEU A N 1
ATOM 5053 C CA . LEU A 1 1013 ? 152.240 144.568 139.240 1.00 38.50 1013 LEU A CA 1
ATOM 5054 C C . LEU A 1 1013 ? 151.879 143.091 139.180 1.00 38.50 1013 LEU A C 1
ATOM 5055 O O . LEU A 1 1013 ? 152.736 142.226 139.386 1.00 38.50 1013 LEU A O 1
ATOM 5060 N N . LYS A 1 1014 ? 150.618 142.780 138.881 1.00 41.53 1014 LYS A N 1
ATOM 5061 C CA . LYS A 1 1014 ? 150.189 141.390 138.851 1.00 41.53 1014 LYS A CA 1
ATOM 5062 C C . LYS A 1 1014 ? 150.856 140.643 137.712 1.00 41.53 1014 LYS A C 1
ATOM 5063 O O . LYS A 1 1014 ? 151.338 139.524 137.897 1.00 41.53 1014 LYS A O 1
ATOM 5069 N N . THR A 1 1015 ? 150.913 141.252 136.524 1.00 42.47 1015 THR A N 1
ATOM 5070 C CA . THR A 1 1015 ? 151.578 140.588 135.409 1.00 42.47 1015 THR A CA 1
ATOM 5071 C C . THR A 1 1015 ? 153.069 140.446 135.668 1.00 42.47 1015 THR A C 1
ATOM 5072 O O . THR A 1 1015 ? 153.643 139.385 135.408 1.00 42.47 1015 THR A O 1
ATOM 5076 N N . MET A 1 1016 ? 153.709 141.481 136.216 1.00 42.80 1016 MET A N 1
ATOM 5077 C CA . MET A 1 1016 ? 155.131 141.373 136.525 1.00 42.80 1016 MET A CA 1
ATOM 5078 C C . MET A 1 1016 ? 155.401 140.228 137.492 1.00 42.80 1016 MET A C 1
ATOM 5079 O O . MET A 1 1016 ? 156.250 139.370 137.231 1.00 42.80 1016 MET A O 1
ATOM 5084 N N . LEU A 1 1017 ? 154.671 140.182 138.608 1.00 44.85 1017 LEU A N 1
ATOM 5085 C CA . LEU A 1 1017 ? 154.949 139.164 139.614 1.00 44.85 1017 LEU A CA 1
ATOM 5086 C C . LEU A 1 1017 ? 154.528 137.773 139.154 1.00 44.85 1017 LEU A C 1
ATOM 5087 O O . LEU A 1 1017 ? 155.202 136.789 139.470 1.00 44.85 1017 LEU A O 1
ATOM 5092 N N . THR A 1 1018 ? 153.433 137.656 138.402 1.00 48.34 1018 THR A N 1
ATOM 5093 C CA . THR A 1 1018 ? 152.968 136.333 138.003 1.00 48.34 1018 THR A CA 1
ATOM 5094 C C . THR A 1 1018 ? 153.736 135.828 136.789 1.00 48.34 1018 THR A C 1
ATOM 5095 O O . THR A 1 1018 ? 153.661 134.643 136.446 1.00 48.34 1018 THR A O 1
ATOM 5099 N N . GLU A 1 1019 ? 154.478 136.713 136.122 1.00 50.90 1019 GLU A N 1
ATOM 5100 C CA . GLU A 1 1019 ? 155.358 136.268 135.051 1.00 50.90 1019 GLU A CA 1
ATOM 5101 C C . GLU A 1 1019 ? 156.750 135.975 135.586 1.00 50.90 1019 GLU A C 1
ATOM 5102 O O . GLU A 1 1019 ? 157.467 135.129 135.043 1.00 50.90 1019 GLU A O 1
ATOM 5108 N N . LEU A 1 1020 ? 157.147 136.667 136.653 1.00 50.25 1020 LEU A N 1
ATOM 5109 C CA . LEU A 1 1020 ? 158.444 136.416 137.266 1.00 50.25 1020 LEU A CA 1
ATOM 5110 C C . LEU A 1 1020 ? 158.415 135.146 138.105 1.00 50.25 1020 LEU A C 1
ATOM 5111 O O . LEU A 1 1020 ? 159.335 134.325 138.040 1.00 50.25 1020 LEU A O 1
ATOM 5116 N N . LEU A 1 1021 ? 157.361 134.968 138.897 1.00 55.20 1021 LEU A N 1
ATOM 5117 C CA . LEU A 1 1021 ? 157.266 133.854 139.827 1.00 55.20 1021 LEU A CA 1
ATOM 5118 C C . LEU A 1 1021 ? 156.758 132.576 139.175 1.00 55.20 1021 LEU A C 1
ATOM 5119 O O . LEU A 1 1021 ? 156.661 131.551 139.856 1.00 55.20 1021 LEU A O 1
ATOM 5124 N N . ARG A 1 1022 ? 156.435 132.609 137.881 1.00 58.15 1022 ARG A N 1
ATOM 5125 C CA . ARG A 1 1022 ? 156.166 131.382 137.146 1.00 58.15 1022 ARG A CA 1
ATOM 5126 C C . ARG A 1 1022 ? 157.377 130.910 136.355 1.00 58.15 1022 ARG A C 1
ATOM 5127 O O . ARG A 1 1022 ? 157.447 129.730 135.995 1.00 58.15 1022 ARG A O 1
ATOM 5135 N N . GLY A 1 1023 ? 158.336 131.794 136.094 1.00 64.73 1023 GLY A N 1
ATOM 5136 C CA . GLY A 1 1023 ? 159.553 131.420 135.403 1.00 64.73 1023 GLY A CA 1
ATOM 5137 C C . GLY A 1 1023 ? 160.491 130.655 136.311 1.00 64.73 1023 GLY A C 1
ATOM 5138 O O . GLY A 1 1023 ? 161.541 131.165 136.712 1.00 64.73 1023 GLY A O 1
ATOM 5139 N N . GLY A 1 1024 ? 160.107 129.429 136.654 1.00 74.10 1024 GLY A N 1
ATOM 5140 C CA . GLY A 1 1024 ? 160.839 128.642 137.625 1.00 74.10 1024 GLY A CA 1
ATOM 5141 C C . GLY A 1 1024 ? 160.485 129.050 139.039 1.00 74.10 1024 GLY A C 1
ATOM 5142 O O . GLY A 1 1024 ? 159.697 129.977 139.240 1.00 74.10 1024 GLY A O 1
ATOM 5143 N N . SER A 1 1025 ? 161.055 128.371 140.029 1.00 79.72 1025 SER A N 1
ATOM 5144 C CA . SER A 1 1025 ? 160.819 128.720 141.425 1.00 79.72 1025 SER A CA 1
ATOM 5145 C C . SER A 1 1025 ? 161.692 129.917 141.779 1.00 79.72 1025 SER A C 1
ATOM 5146 O O . SER A 1 1025 ? 162.877 129.760 142.087 1.00 79.72 1025 SER A O 1
ATOM 5149 N N . PHE A 1 1026 ? 161.114 131.113 141.725 1.00 66.64 1026 PHE A N 1
ATOM 5150 C CA . PHE A 1 1026 ? 161.820 132.341 142.049 1.00 66.64 1026 PHE A CA 1
ATOM 5151 C C . PHE A 1 1026 ? 161.294 132.872 143.373 1.00 66.64 1026 PHE A C 1
ATOM 5152 O O . PHE A 1 1026 ? 160.168 132.575 143.779 1.00 66.64 1026 PHE A O 1
ATOM 5160 N N . GLU A 1 1027 ? 162.125 133.659 144.051 1.00 65.20 1027 GLU A N 1
ATOM 5161 C CA . GLU A 1 1027 ? 161.786 134.220 145.351 1.00 65.20 1027 GLU A CA 1
ATOM 5162 C C . GLU A 1 1027 ? 161.828 135.738 145.274 1.00 65.20 1027 GLU A C 1
ATOM 5163 O O . GLU A 1 1027 ? 162.863 136.325 144.948 1.00 65.20 1027 GLU A O 1
ATOM 5169 N N . PHE A 1 1028 ? 160.686 136.367 145.537 1.00 56.32 1028 PHE A N 1
ATOM 5170 C CA . PHE A 1 1028 ? 160.530 137.812 145.440 1.00 56.32 1028 PHE A CA 1
ATOM 5171 C C . PHE A 1 1028 ? 160.256 138.361 146.832 1.00 56.32 1028 PHE A C 1
ATOM 5172 O O . PHE A 1 1028 ? 159.213 138.062 147.421 1.00 56.32 1028 PHE A O 1
ATOM 5180 N N . LYS A 1 1029 ? 161.190 139.158 147.360 1.00 60.33 1029 LYS A N 1
ATOM 5181 C CA . LYS A 1 1029 ? 161.093 139.642 148.734 1.00 60.33 1029 LYS A CA 1
ATOM 5182 C C . LYS A 1 1029 ? 161.110 141.164 148.825 1.00 60.33 1029 LYS A C 1
ATOM 5183 O O . LYS A 1 1029 ? 161.806 141.713 149.683 1.00 60.33 1029 LYS A O 1
ATOM 5189 N N . ASP A 1 1030 ? 160.349 141.859 147.982 1.00 59.17 1030 ASP A N 1
ATOM 5190 C CA . ASP A 1 1030 ? 160.361 143.317 147.989 1.00 59.17 1030 ASP A CA 1
ATOM 5191 C C . ASP A 1 1030 ? 159.766 143.865 149.280 1.00 59.17 1030 ASP A C 1
ATOM 5192 O O . ASP A 1 1030 ? 160.295 144.824 149.851 1.00 59.17 1030 ASP A O 1
ATOM 5197 N N . MET A 1 1031 ? 158.657 143.278 149.729 1.00 58.27 1031 MET A N 1
ATOM 5198 C CA . MET A 1 1031 ? 158.030 143.604 151.008 1.00 58.27 1031 MET A CA 1
ATOM 5199 C C . MET A 1 1031 ? 157.500 145.029 151.072 1.00 58.27 1031 MET A C 1
ATOM 5200 O O . MET A 1 1031 ? 156.988 145.457 152.110 1.00 58.27 1031 MET A O 1
ATOM 5205 N N . ARG A 1 1032 ? 157.623 145.778 149.978 1.00 52.43 1032 ARG A N 1
ATOM 5206 C CA . ARG A 1 1032 ? 156.861 147.012 149.862 1.00 52.43 1032 ARG A CA 1
ATOM 5207 C C . ARG A 1 1032 ? 155.521 146.751 149.200 1.00 52.43 1032 ARG A C 1
ATOM 5208 O O . ARG A 1 1032 ? 154.556 147.488 149.433 1.00 52.43 1032 ARG A O 1
ATOM 5216 N N . VAL A 1 1033 ? 155.438 145.694 148.400 1.00 49.62 1033 VAL A N 1
ATOM 5217 C CA . VAL A 1 1033 ? 154.225 145.356 147.666 1.00 49.62 1033 VAL A CA 1
ATOM 5218 C C . VAL A 1 1033 ? 153.128 144.957 148.646 1.00 49.62 1033 VAL A C 1
ATOM 5219 O O . VAL A 1 1033 ? 152.041 145.543 148.589 1.00 49.62 1033 VAL A O 1
ATOM 5223 N N . PRO A 1 1034 ? 153.332 143.996 149.557 1.00 48.74 1034 PRO A N 1
ATOM 5224 C CA . PRO A 1 1034 ? 152.236 143.664 150.478 1.00 48.74 1034 PRO A CA 1
ATOM 5225 C C . PRO A 1 1034 ? 151.916 144.780 151.451 1.00 48.74 1034 PRO A C 1
ATOM 5226 O O . PRO A 1 1034 ? 150.742 144.979 151.783 1.00 48.74 1034 PRO A O 1
ATOM 5230 N N . SER A 1 1035 ? 152.920 145.536 151.900 1.00 48.80 1035 SER A N 1
ATOM 5231 C CA . SER A 1 1035 ? 152.652 146.617 152.840 1.00 48.80 1035 SER A CA 1
ATOM 5232 C C . SER A 1 1035 ? 151.878 147.749 152.185 1.00 48.80 1035 SER A C 1
ATOM 5233 O O . SER A 1 1035 ? 151.110 148.441 152.860 1.00 48.80 1035 SER A O 1
ATOM 5236 N N . ALA A 1 1036 ? 152.060 147.958 150.882 1.00 46.70 1036 ALA A N 1
ATOM 5237 C CA . ALA A 1 1036 ? 151.265 148.946 150.170 1.00 46.70 1036 ALA A CA 1
ATOM 5238 C C . ALA A 1 1036 ? 149.908 148.407 149.755 1.00 46.70 1036 ALA A C 1
ATOM 5239 O O . ALA A 1 1036 ? 148.944 149.174 149.662 1.00 46.70 1036 ALA A O 1
ATOM 5241 N N . LEU A 1 1037 ? 149.798 147.098 149.533 1.00 43.51 1037 LEU A N 1
ATOM 5242 C CA . LEU A 1 1037 ? 148.529 146.537 149.091 1.00 43.51 1037 LEU A CA 1
ATOM 5243 C C . LEU A 1 1037 ? 147.549 146.386 150.244 1.00 43.51 1037 LEU A C 1
ATOM 5244 O O . LEU A 1 1037 ? 146.349 146.606 150.068 1.00 43.51 1037 LEU A O 1
ATOM 5249 N N . VAL A 1 1038 ? 148.030 146.022 151.434 1.00 47.87 1038 VAL A N 1
ATOM 5250 C CA . VAL A 1 1038 ? 147.121 145.928 152.569 1.00 47.87 1038 VAL A CA 1
ATOM 5251 C C . VAL A 1 1038 ? 146.623 147.296 153.009 1.00 47.87 1038 VAL A C 1
ATOM 5252 O O . VAL A 1 1038 ? 145.740 147.380 153.867 1.00 47.87 1038 VAL A O 1
ATOM 5256 N N . THR A 1 1039 ? 147.170 148.373 152.449 1.00 48.55 1039 THR A N 1
ATOM 5257 C CA . THR A 1 1039 ? 146.658 149.715 152.690 1.00 48.55 1039 THR A CA 1
ATOM 5258 C C . THR A 1 1039 ? 145.789 150.202 151.538 1.00 48.55 1039 THR A C 1
ATOM 5259 O O . THR A 1 1039 ? 144.746 150.826 151.765 1.00 48.55 1039 THR A O 1
ATOM 5263 N N . LEU A 1 1040 ? 146.198 149.927 150.298 1.00 46.82 1040 LEU A N 1
ATOM 5264 C CA . LEU A 1 1040 ? 145.350 150.254 149.158 1.00 46.82 1040 LEU A CA 1
ATOM 5265 C C . LEU A 1 1040 ? 144.024 149.511 149.235 1.00 46.82 1040 LEU A C 1
ATOM 5266 O O . LEU A 1 1040 ? 142.982 150.041 148.836 1.00 46.82 1040 LEU A O 1
ATOM 5271 N N . HIS A 1 1041 ? 144.040 148.286 149.760 1.00 50.79 1041 HIS A N 1
ATOM 5272 C CA . HIS A 1 1041 ? 142.799 147.553 149.962 1.00 50.79 1041 HIS A CA 1
ATOM 5273 C C . HIS A 1 1041 ? 141.921 148.245 150.990 1.00 50.79 1041 HIS A C 1
ATOM 5274 O O . HIS A 1 1041 ? 140.715 148.402 150.780 1.00 50.79 1041 HIS A O 1
ATOM 5281 N N . MET A 1 1042 ? 142.511 148.667 152.108 1.00 56.52 1042 MET A N 1
ATOM 5282 C CA . MET A 1 1042 ? 141.768 149.427 153.105 1.00 56.52 1042 MET A CA 1
ATOM 5283 C C . MET A 1 1042 ? 141.133 150.664 152.490 1.00 56.52 1042 MET A C 1
ATOM 5284 O O . MET A 1 1042 ? 139.986 151.008 152.792 1.00 56.52 1042 MET A O 1
ATOM 5289 N N . LEU A 1 1043 ? 141.863 151.333 151.601 1.00 55.05 1043 LEU A N 1
ATOM 5290 C CA . LEU A 1 1043 ? 141.416 152.631 151.108 1.00 55.05 1043 LEU A CA 1
ATOM 5291 C C . LEU A 1 1043 ? 140.366 152.489 150.014 1.00 55.05 1043 LEU A C 1
ATOM 5292 O O . LEU A 1 1043 ? 139.473 153.335 149.887 1.00 55.05 1043 LEU A O 1
ATOM 5297 N N . LEU A 1 1044 ? 140.451 151.434 149.209 1.00 52.62 1044 LEU A N 1
ATOM 5298 C CA . LEU A 1 1044 ? 139.516 151.293 148.100 1.00 52.62 1044 LEU A CA 1
ATOM 5299 C C . LEU A 1 1044 ? 138.460 150.224 148.350 1.00 52.62 1044 LEU A C 1
ATOM 5300 O O . LEU A 1 1044 ? 137.260 150.507 148.291 1.00 52.62 1044 LEU A O 1
ATOM 5305 N N . CYS A 1 1045 ? 138.887 148.997 148.632 1.00 58.41 1045 CYS A N 1
ATOM 5306 C CA . CYS A 1 1045 ? 138.004 147.841 148.592 1.00 58.41 1045 CYS A CA 1
ATOM 5307 C C . CYS A 1 1045 ? 137.376 147.494 149.933 1.00 58.41 1045 CYS A C 1
ATOM 5308 O O . CYS A 1 1045 ? 136.510 146.616 149.984 1.00 58.41 1045 CYS A O 1
ATOM 5311 N N . SER A 1 1046 ? 137.777 148.155 151.019 1.00 62.23 1046 SER A N 1
ATOM 5312 C CA . SER A 1 1046 ? 137.413 147.659 152.341 1.00 62.23 1046 SER A CA 1
ATOM 5313 C C . SER A 1 1046 ? 135.999 148.041 152.748 1.00 62.23 1046 SER A C 1
ATOM 5314 O O . SER A 1 1046 ? 135.172 147.155 152.988 1.00 62.23 1046 SER A O 1
ATOM 5317 N N . ILE A 1 1047 ? 135.706 149.333 152.847 1.00 72.86 1047 ILE A N 1
ATOM 5318 C CA . ILE A 1 1047 ? 134.407 149.785 153.341 1.00 72.86 1047 ILE A CA 1
ATOM 5319 C C . ILE A 1 1047 ? 133.656 150.505 152.231 1.00 72.86 1047 ILE A C 1
ATOM 5320 O O . ILE A 1 1047 ? 133.812 151.724 152.071 1.00 72.86 1047 ILE A O 1
ATOM 5325 N N . PRO A 1 1048 ? 132.845 149.808 151.439 1.00 79.91 1048 PRO A N 1
ATOM 5326 C CA . PRO A 1 1048 ? 131.968 150.502 150.495 1.00 79.91 1048 PRO A CA 1
ATOM 5327 C C . PRO A 1 1048 ? 130.675 150.924 151.173 1.00 79.91 1048 PRO A C 1
ATOM 5328 O O . PRO A 1 1048 ? 129.986 150.127 151.813 1.00 79.91 1048 PRO A O 1
ATOM 5332 N N . LEU A 1 1049 ? 130.352 152.214 151.037 1.00 92.03 1049 LEU A N 1
ATOM 5333 C CA . LEU A 1 1049 ? 129.201 152.769 151.744 1.00 92.03 1049 LEU A CA 1
ATOM 5334 C C . LEU A 1 1049 ? 127.900 152.102 151.313 1.00 92.03 1049 LEU A C 1
ATOM 5335 O O . LEU A 1 1049 ? 126.907 152.142 152.048 1.00 92.03 1049 LEU A O 1
ATOM 5340 N N . SER A 1 1050 ? 127.887 151.480 150.134 1.00 89.90 1050 SER A N 1
ATOM 5341 C CA . SER A 1 1050 ? 126.718 150.718 149.711 1.00 89.90 1050 SER A CA 1
ATOM 5342 C C . SER A 1 1050 ? 126.611 149.395 150.457 1.00 89.90 1050 SER A C 1
ATOM 5343 O O . SER A 1 1050 ? 125.550 148.763 150.444 1.00 89.90 1050 SER A O 1
ATOM 5346 N N . GLY A 1 1051 ? 127.690 148.959 151.101 1.00 86.86 1051 GLY A N 1
ATOM 5347 C CA . GLY A 1 1051 ? 127.725 147.676 151.767 1.00 86.86 1051 GLY A CA 1
ATOM 5348 C C . GLY A 1 1051 ? 128.124 146.516 150.886 1.00 86.86 1051 GLY A C 1
ATOM 5349 O O . GLY A 1 1051 ? 128.066 145.367 151.339 1.00 86.86 1051 GLY A O 1
ATOM 5350 N N . ARG A 1 1052 ? 128.525 146.778 149.646 1.00 85.78 1052 ARG A N 1
ATOM 5351 C CA . ARG A 1 1052 ? 128.889 145.736 148.697 1.00 85.78 1052 ARG A CA 1
ATOM 5352 C C . ARG A 1 1052 ? 129.812 146.359 147.663 1.00 85.78 1052 ARG A C 1
ATOM 5353 O O . ARG A 1 1052 ? 129.571 147.486 147.220 1.00 85.78 1052 ARG A O 1
ATOM 5361 N N . LEU A 1 1053 ? 130.862 145.636 147.290 1.00 70.45 1053 LEU A N 1
ATOM 5362 C CA . LEU A 1 1053 ? 131.867 146.201 146.403 1.00 70.45 1053 LEU A CA 1
ATOM 5363 C C . LEU A 1 1053 ? 131.296 146.434 145.012 1.00 70.45 1053 LEU A C 1
ATOM 5364 O O . LEU A 1 1053 ? 130.383 145.735 144.569 1.00 70.45 1053 LEU A O 1
ATOM 5369 N N . ASP A 1 1054 ? 131.859 147.418 144.317 1.00 69.18 1054 ASP A N 1
ATOM 5370 C CA . ASP A 1 1054 ? 131.496 147.672 142.934 1.00 69.18 1054 ASP A CA 1
ATOM 5371 C C . ASP A 1 1054 ? 132.114 146.608 142.034 1.00 69.18 1054 ASP A C 1
ATOM 5372 O O . ASP A 1 1054 ? 132.658 145.606 142.497 1.00 69.18 1054 ASP A O 1
ATOM 5377 N N . SER A 1 1055 ? 132.006 146.823 140.724 1.00 65.77 1055 SER A N 1
ATOM 5378 C CA . SER A 1 1055 ? 132.669 145.923 139.788 1.00 65.77 1055 SER A CA 1
ATOM 5379 C C . SER A 1 1055 ? 134.162 146.217 139.711 1.00 65.77 1055 SER A C 1
ATOM 5380 O O . SER A 1 1055 ? 134.992 145.310 139.847 1.00 65.77 1055 SER A O 1
ATOM 5383 N N . ASP A 1 1056 ? 134.522 147.485 139.507 1.00 64.28 1056 ASP A N 1
ATOM 5384 C CA . ASP A 1 1056 ? 135.931 147.846 139.399 1.00 64.28 1056 ASP A CA 1
ATOM 5385 C C . ASP A 1 1056 ? 136.651 147.697 140.734 1.00 64.28 1056 ASP A C 1
ATOM 5386 O O . ASP A 1 1056 ? 137.815 147.284 140.772 1.00 64.28 1056 ASP A O 1
ATOM 5391 N N . GLU A 1 1057 ? 135.977 147.999 141.844 1.00 61.73 1057 GLU A N 1
ATOM 5392 C CA . GLU A 1 1057 ? 136.607 147.773 143.139 1.00 61.73 1057 GLU A CA 1
ATOM 5393 C C . GLU A 1 1057 ? 136.734 146.287 143.444 1.00 61.73 1057 GLU A C 1
ATOM 5394 O O . GLU A 1 1057 ? 137.688 145.871 144.109 1.00 61.73 1057 GLU A O 1
ATOM 5400 N N . GLN A 1 1058 ? 135.814 145.465 142.941 1.00 56.39 1058 GLN A N 1
ATOM 5401 C CA . GLN A 1 1058 ? 135.983 144.024 143.086 1.00 56.39 1058 GLN A CA 1
ATOM 5402 C C . GLN A 1 1058 ? 137.165 143.534 142.263 1.00 56.39 1058 GLN A C 1
ATOM 5403 O O . GLN A 1 1058 ? 137.907 142.648 142.700 1.00 56.39 1058 GLN A O 1
ATOM 5409 N N . LYS A 1 1059 ? 137.371 144.111 141.078 1.00 55.99 1059 LYS A N 1
ATOM 5410 C CA . LYS A 1 1059 ? 138.547 143.751 140.293 1.00 55.99 1059 LYS A CA 1
ATOM 5411 C C . LYS A 1 1059 ? 139.825 144.194 140.993 1.00 55.99 1059 LYS A C 1
ATOM 5412 O O . LYS A 1 1059 ? 140.843 143.495 140.947 1.00 55.99 1059 LYS A O 1
ATOM 5418 N N . ILE A 1 1060 ? 139.783 145.342 141.669 1.00 50.87 1060 ILE A N 1
ATOM 5419 C CA . ILE A 1 1060 ? 140.952 145.810 142.410 1.00 50.87 1060 ILE A CA 1
ATOM 5420 C C . ILE A 1 1060 ? 141.254 144.870 143.569 1.00 50.87 1060 ILE A C 1
ATOM 5421 O O . ILE A 1 1060 ? 142.413 144.529 143.828 1.00 50.87 1060 ILE A O 1
ATOM 5426 N N . GLN A 1 1061 ? 140.217 144.433 144.283 1.00 49.65 1061 GLN A N 1
ATOM 5427 C CA . GLN A 1 1061 ? 140.433 143.502 145.385 1.00 49.65 1061 GLN A CA 1
ATOM 5428 C C . GLN A 1 1061 ? 140.963 142.169 144.878 1.00 49.65 1061 GLN A C 1
ATOM 5429 O O . GLN A 1 1061 ? 141.828 141.553 145.508 1.00 49.65 1061 GLN A O 1
ATOM 5435 N N . ASN A 1 1062 ? 140.459 141.707 143.734 1.00 52.17 1062 ASN A N 1
ATOM 5436 C CA . ASN A 1 1062 ? 140.955 140.456 143.174 1.00 52.17 1062 ASN A CA 1
ATOM 5437 C C . ASN A 1 1062 ? 142.414 140.580 142.763 1.00 52.17 1062 ASN A C 1
ATOM 5438 O O . ASN A 1 1062 ? 143.205 139.655 142.974 1.00 52.17 1062 ASN A O 1
ATOM 5443 N N . ASP A 1 1063 ? 142.798 141.724 142.194 1.00 48.78 1063 ASP A N 1
ATOM 5444 C CA . ASP A 1 1063 ? 144.198 141.929 141.841 1.00 48.78 1063 ASP A CA 1
ATOM 5445 C C . ASP A 1 1063 ? 145.073 141.991 143.085 1.00 48.78 1063 ASP A C 1
ATOM 5446 O O . ASP A 1 1063 ? 146.186 141.456 143.097 1.00 48.78 1063 ASP A O 1
ATOM 5451 N N . ILE A 1 1064 ? 144.578 142.626 144.148 1.00 43.19 1064 ILE A N 1
ATOM 5452 C CA . ILE A 1 1064 ? 145.341 142.700 145.390 1.00 43.19 1064 ILE A CA 1
ATOM 5453 C C . ILE A 1 1064 ? 145.553 141.309 145.965 1.00 43.19 1064 ILE A C 1
ATOM 5454 O O . ILE A 1 1064 ? 146.661 140.956 146.383 1.00 43.19 1064 ILE A O 1
ATOM 5459 N N . ILE A 1 1065 ? 144.502 140.490 145.978 1.00 44.89 1065 ILE A N 1
ATOM 5460 C CA . ILE A 1 1065 ? 144.631 139.143 146.525 1.00 44.89 1065 ILE A CA 1
ATOM 5461 C C . ILE A 1 1065 ? 145.546 138.297 145.652 1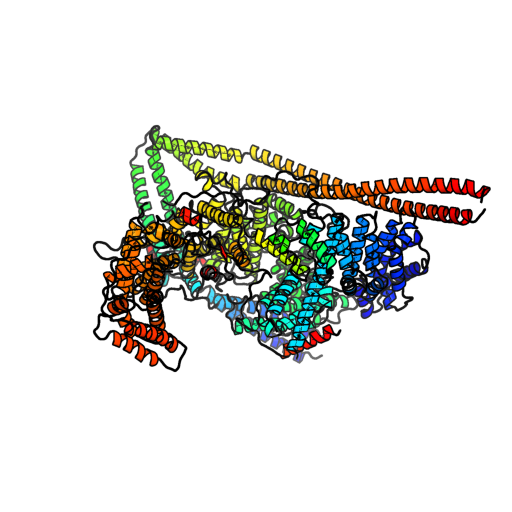.00 44.89 1065 ILE A C 1
ATOM 5462 O O . ILE A 1 1065 ? 146.339 137.497 146.159 1.00 44.89 1065 ILE A O 1
ATOM 5467 N N . ASP A 1 1066 ? 145.484 138.477 144.331 1.00 49.85 1066 ASP A N 1
ATOM 5468 C CA . ASP A 1 1066 ? 146.357 137.704 143.454 1.00 49.85 1066 ASP A CA 1
ATOM 5469 C C . ASP A 1 1066 ? 147.819 138.079 143.657 1.00 49.85 1066 ASP A C 1
ATOM 5470 O O . ASP A 1 1066 ? 148.692 137.203 143.690 1.00 49.85 1066 ASP A O 1
ATOM 5475 N N . ILE A 1 1067 ? 148.109 139.371 143.808 1.00 41.27 1067 ILE A N 1
ATOM 5476 C CA . ILE A 1 1067 ? 149.489 139.787 144.036 1.00 41.27 1067 ILE A CA 1
ATOM 5477 C C . ILE A 1 1067 ? 149.971 139.297 145.394 1.00 41.27 1067 ILE A C 1
ATOM 5478 O O . ILE A 1 1067 ? 151.115 138.857 145.545 1.00 41.27 1067 ILE A O 1
ATOM 5483 N N . LEU A 1 1068 ? 149.103 139.364 146.407 1.00 42.18 1068 LEU A N 1
ATOM 5484 C CA . LEU A 1 1068 ? 149.478 138.876 147.729 1.00 42.18 1068 LEU A CA 1
ATOM 5485 C C . LEU A 1 1068 ? 149.682 137.369 147.726 1.00 42.18 1068 LEU A C 1
ATOM 5486 O O . LEU A 1 1068 ? 150.432 136.837 148.549 1.00 42.18 1068 LEU A O 1
ATOM 5491 N N . LEU A 1 1069 ? 149.025 136.663 146.808 1.00 46.76 1069 LEU A N 1
ATOM 5492 C CA . LEU A 1 1069 ? 149.203 135.221 146.724 1.00 46.76 1069 LEU A CA 1
ATOM 5493 C C . LEU A 1 1069 ? 150.432 134.835 145.922 1.00 46.76 1069 LEU A C 1
ATOM 5494 O O . LEU A 1 1069 ? 150.990 133.759 146.155 1.00 46.76 1069 LEU A O 1
ATOM 5499 N N . THR A 1 1070 ? 150.864 135.676 144.980 1.00 47.92 1070 THR A N 1
ATOM 5500 C CA . THR A 1 1070 ? 152.082 135.353 144.242 1.00 47.92 1070 THR A CA 1
ATOM 5501 C C . THR A 1 1070 ? 153.295 135.299 145.158 1.00 47.92 1070 THR A C 1
ATOM 5502 O O . THR A 1 1070 ? 154.383 134.919 144.718 1.00 47.92 1070 THR A O 1
ATOM 5506 N N . PHE A 1 1071 ? 153.132 135.658 146.431 1.00 48.21 1071 PHE A N 1
ATOM 5507 C CA . PHE A 1 1071 ? 154.179 135.436 147.415 1.00 48.21 1071 PHE A CA 1
ATOM 5508 C C . PHE A 1 1071 ? 154.108 134.047 148.029 1.00 48.21 1071 PHE A C 1
ATOM 5509 O O . PHE A 1 1071 ? 155.017 133.674 148.775 1.00 48.21 1071 PHE A O 1
ATOM 5517 N N . THR A 1 1072 ? 153.060 133.277 147.737 1.00 54.72 1072 THR A N 1
ATOM 5518 C CA . THR A 1 1072 ? 152.925 131.916 148.239 1.00 54.72 1072 THR A CA 1
ATOM 5519 C C . THR A 1 1072 ? 153.414 130.882 147.232 1.00 54.72 1072 THR A C 1
ATOM 5520 O O . THR A 1 1072 ? 153.369 129.680 147.507 1.00 54.72 1072 THR A O 1
ATOM 5524 N N . GLN A 1 1073 ? 153.878 131.326 146.069 1.00 64.34 1073 GLN A N 1
ATOM 5525 C CA . GLN A 1 1073 ? 154.508 130.452 145.096 1.00 64.34 1073 GLN A CA 1
ATOM 5526 C C . GLN A 1 1073 ? 155.974 130.286 145.457 1.00 64.34 1073 GLN A C 1
ATOM 5527 O O . GLN A 1 1073 ? 156.495 130.980 146.334 1.00 64.34 1073 GLN A O 1
ATOM 5533 N N . GLY A 1 1074 ? 156.637 129.362 144.770 1.00 76.68 1074 GLY A N 1
ATOM 5534 C CA . GLY A 1 1074 ? 158.044 129.134 145.013 1.00 76.68 1074 GLY A CA 1
ATOM 5535 C C . GLY A 1 1074 ? 158.385 128.724 146.424 1.00 76.68 1074 GLY A C 1
ATOM 5536 O O . GLY A 1 1074 ? 159.445 129.105 146.927 1.00 76.68 1074 GLY A O 1
ATOM 5537 N N . VAL A 1 1075 ? 157.513 127.970 147.084 1.00 78.39 1075 VAL A N 1
ATOM 5538 C CA . VAL A 1 1075 ? 157.757 127.464 148.429 1.00 78.39 1075 VAL A CA 1
ATOM 5539 C C . VAL A 1 1075 ? 157.915 125.955 148.325 1.00 78.39 1075 VAL A C 1
ATOM 5540 O O . VAL A 1 1075 ? 156.926 125.228 148.171 1.00 78.39 1075 VAL A O 1
ATOM 5544 N N . ASN A 1 1076 ? 159.158 125.488 148.394 1.00 89.35 1076 ASN A N 1
ATOM 5545 C CA . ASN A 1 1076 ? 159.489 124.085 148.204 1.00 89.35 1076 ASN A CA 1
ATOM 5546 C C . ASN A 1 1076 ? 159.953 123.494 149.529 1.00 89.35 1076 ASN A C 1
ATOM 5547 O O . ASN A 1 1076 ? 159.999 124.174 150.558 1.00 89.35 1076 ASN A O 1
ATOM 5552 N N . GLU A 1 1077 ? 160.286 122.201 149.496 1.00 94.24 1077 GLU A N 1
ATOM 5553 C CA . GLU A 1 1077 ? 160.771 121.523 150.693 1.00 94.24 1077 GLU A CA 1
ATOM 5554 C C . GLU A 1 1077 ? 162.015 122.202 151.250 1.00 94.24 1077 GLU A C 1
ATOM 5555 O O . GLU A 1 1077 ? 162.206 122.264 152.469 1.00 94.24 1077 GLU A O 1
ATOM 5561 N N . LYS A 1 1078 ? 162.874 122.719 150.368 1.00 94.64 1078 LYS A N 1
ATOM 5562 C CA . LYS A 1 1078 ? 164.118 123.338 150.813 1.00 94.64 1078 LYS A CA 1
ATOM 5563 C C . LYS A 1 1078 ? 163.886 124.684 151.488 1.00 94.64 1078 LYS A C 1
ATOM 5564 O O . LYS A 1 1078 ? 164.840 125.312 151.961 1.00 94.64 1078 LYS A O 1
ATOM 5570 N N . LEU A 1 1079 ? 162.638 125.149 151.543 1.00 86.19 1079 LEU A N 1
ATOM 5571 C CA . LEU A 1 1079 ? 162.303 126.410 152.190 1.00 86.19 1079 LEU A CA 1
ATOM 5572 C C . LEU A 1 1079 ? 161.473 126.225 153.458 1.00 86.19 1079 LEU A C 1
ATOM 5573 O O . LEU A 1 1079 ? 160.955 127.208 153.996 1.00 86.19 1079 LEU A O 1
ATOM 5578 N N . THR A 1 1080 ? 161.331 124.988 153.948 1.00 87.22 1080 THR A N 1
ATOM 5579 C CA . THR A 1 1080 ? 160.466 124.711 155.091 1.00 87.22 1080 THR A CA 1
ATOM 5580 C C . THR A 1 1080 ? 161.078 123.752 156.107 1.00 87.22 1080 THR A C 1
ATOM 5581 O O . THR A 1 1080 ? 160.343 123.218 156.946 1.00 87.22 1080 THR A O 1
ATOM 5585 N N . ILE A 1 1081 ? 162.387 123.499 156.055 1.00 91.16 1081 ILE A N 1
ATOM 5586 C CA . ILE A 1 1081 ? 162.969 122.525 156.977 1.00 91.16 1081 ILE A CA 1
ATOM 5587 C C . ILE A 1 1081 ? 162.980 123.076 158.395 1.00 91.16 1081 ILE A C 1
ATOM 5588 O O . ILE A 1 1081 ? 162.513 122.423 159.336 1.00 91.16 1081 ILE A O 1
ATOM 5593 N N . SER A 1 1082 ? 163.513 124.282 158.572 1.00 86.86 1082 SER A N 1
ATOM 5594 C CA . SER A 1 1082 ? 163.742 124.830 159.898 1.00 86.86 1082 SER A CA 1
ATOM 5595 C C . SER A 1 1082 ? 162.917 126.094 160.075 1.00 86.86 1082 SER A C 1
ATOM 5596 O O . SER A 1 1082 ? 162.530 126.750 159.106 1.00 86.86 1082 SER A O 1
ATOM 5599 N N . GLU A 1 1083 ? 162.651 126.428 161.339 1.00 83.20 1083 GLU A N 1
ATOM 5600 C CA . GLU A 1 1083 ? 161.995 127.692 161.643 1.00 83.20 1083 GLU A CA 1
ATOM 5601 C C . GLU A 1 1083 ? 162.841 128.884 161.220 1.00 83.20 1083 GLU A C 1
ATOM 5602 O O . GLU A 1 1083 ? 162.311 129.992 161.095 1.00 83.20 1083 GLU A O 1
ATOM 5608 N N . GLU A 1 1084 ? 164.142 128.686 161.002 1.00 84.64 1084 GLU A N 1
ATOM 5609 C CA . GLU A 1 1084 ? 165.001 129.753 160.503 1.00 84.64 1084 GLU A CA 1
ATOM 5610 C C . GLU A 1 1084 ? 164.730 130.088 159.046 1.00 84.64 1084 GLU A C 1
ATOM 5611 O O . GLU A 1 1084 ? 164.715 131.269 158.681 1.00 84.64 1084 GLU A O 1
ATOM 5617 N N . THR A 1 1085 ? 164.522 129.076 158.207 1.00 81.09 1085 THR A N 1
ATOM 5618 C CA . THR A 1 1085 ? 164.226 129.275 156.797 1.00 81.09 1085 THR A CA 1
ATOM 5619 C C . THR A 1 1085 ? 162.734 129.324 156.514 1.00 81.09 1085 THR A C 1
ATOM 5620 O O . THR A 1 1085 ? 162.342 129.467 155.353 1.00 81.09 1085 THR A O 1
ATOM 5624 N N . LEU A 1 1086 ? 161.894 129.212 157.543 1.00 71.85 1086 LEU A N 1
ATOM 5625 C CA . LEU A 1 1086 ? 160.455 129.299 157.335 1.00 71.85 1086 LEU A CA 1
ATOM 5626 C C . LEU A 1 1086 ? 159.935 130.697 157.635 1.00 71.85 1086 LEU A C 1
ATOM 5627 O O . LEU A 1 1086 ? 159.075 131.208 156.912 1.00 71.85 1086 LEU A O 1
ATOM 5632 N N . ALA A 1 1087 ? 160.446 131.331 158.688 1.00 67.89 1087 ALA A N 1
ATOM 5633 C CA . ALA A 1 1087 ? 160.026 132.674 159.060 1.00 67.89 1087 ALA A CA 1
ATOM 5634 C C . ALA A 1 1087 ? 160.651 133.759 158.196 1.00 67.89 1087 ALA A C 1
ATOM 5635 O O . ALA A 1 1087 ? 160.273 134.926 158.330 1.00 67.89 1087 ALA A O 1
ATOM 5637 N N . ASN A 1 1088 ? 161.592 133.408 157.323 1.00 67.09 1088 ASN A N 1
ATOM 5638 C CA . ASN A 1 1088 ? 162.220 134.357 156.413 1.00 67.09 1088 ASN A CA 1
ATOM 5639 C C . ASN A 1 1088 ? 161.795 134.093 154.974 1.00 67.09 1088 ASN A C 1
ATOM 5640 O O . ASN A 1 1088 ? 162.190 134.814 154.057 1.00 67.09 1088 ASN A O 1
ATOM 5645 N N . ASN A 1 1089 ? 160.994 133.055 154.774 1.00 63.16 1089 ASN A N 1
ATOM 5646 C CA . ASN A 1 1089 ? 160.407 132.726 153.487 1.00 63.16 1089 ASN A CA 1
ATOM 5647 C C . ASN A 1 1089 ? 159.571 133.897 152.988 1.00 63.16 1089 ASN A C 1
ATOM 5648 O O . ASN A 1 1089 ? 159.140 134.748 153.768 1.00 63.16 1089 ASN A O 1
ATOM 5653 N N . THR A 1 1090 ? 159.338 133.934 151.676 1.00 55.33 1090 THR A N 1
ATOM 5654 C CA . THR A 1 1090 ? 158.546 135.021 151.112 1.00 55.33 1090 THR A CA 1
ATOM 5655 C C . THR A 1 1090 ? 157.078 134.892 151.502 1.00 55.33 1090 THR A C 1
ATOM 5656 O O . THR A 1 1090 ? 156.391 135.900 151.711 1.00 55.33 1090 THR A O 1
ATOM 5660 N N . TRP A 1 1091 ? 156.584 133.659 151.625 1.00 50.84 1091 TRP A N 1
ATOM 5661 C CA . TRP A 1 1091 ? 155.230 133.440 152.121 1.00 50.84 1091 TRP A CA 1
ATOM 5662 C C . TRP A 1 1091 ? 155.066 134.010 153.521 1.00 50.84 1091 TRP A C 1
ATOM 5663 O O . TRP A 1 1091 ? 154.118 134.754 153.794 1.00 50.84 1091 TRP A O 1
ATOM 5674 N N . SER A 1 1092 ? 155.983 133.669 154.427 1.00 52.62 1092 SER A N 1
ATOM 5675 C CA . SER A 1 1092 ? 155.853 134.135 155.800 1.00 52.62 1092 SER A CA 1
ATOM 5676 C C . SER A 1 1092 ? 156.079 135.634 155.905 1.00 52.62 1092 SER A C 1
ATOM 5677 O O . SER A 1 1092 ? 155.509 136.284 156.784 1.00 52.62 1092 SER A O 1
ATOM 5680 N N . LEU A 1 1093 ? 156.870 136.210 155.002 1.00 52.04 1093 LEU A N 1
ATOM 5681 C CA . LEU A 1 1093 ? 157.057 137.656 155.017 1.00 52.04 1093 LEU A CA 1
ATOM 5682 C C . LEU A 1 1093 ? 155.791 138.373 154.563 1.00 52.04 1093 LEU A C 1
ATOM 5683 O O . LEU A 1 1093 ? 155.379 139.373 155.166 1.00 52.04 1093 LEU A O 1
ATOM 5688 N N . MET A 1 1094 ? 155.151 137.868 153.506 1.00 47.17 1094 MET A N 1
ATOM 5689 C CA . MET A 1 1094 ? 153.859 138.418 153.111 1.00 47.17 1094 MET A CA 1
ATOM 5690 C C . MET A 1 1094 ? 152.844 138.277 154.234 1.00 47.17 1094 MET A C 1
ATOM 5691 O O . MET A 1 1094 ? 152.059 139.196 154.492 1.00 47.17 1094 MET A O 1
ATOM 5696 N N . LEU A 1 1095 ? 152.836 137.126 154.907 1.00 47.89 1095 LEU A N 1
ATOM 5697 C CA . LEU A 1 1095 ? 151.870 136.909 155.978 1.00 47.89 1095 LEU A CA 1
ATOM 5698 C C . LEU A 1 1095 ? 152.127 137.847 157.144 1.00 47.89 1095 LEU A C 1
ATOM 5699 O O . LEU A 1 1095 ? 151.188 138.336 157.776 1.00 47.89 1095 LEU A O 1
ATOM 5704 N N . LYS A 1 1096 ? 153.397 138.109 157.453 1.00 49.25 1096 LYS A N 1
ATOM 5705 C CA . LYS A 1 1096 ? 153.702 139.092 158.484 1.00 49.25 1096 LYS A CA 1
ATOM 5706 C C . LYS A 1 1096 ? 153.205 140.472 158.084 1.00 49.25 1096 LYS A C 1
ATOM 5707 O O . LYS A 1 1096 ? 152.573 141.166 158.886 1.00 49.25 1096 LYS A O 1
ATOM 5713 N N . GLU A 1 1097 ? 153.463 140.883 156.842 1.00 52.83 1097 GLU A N 1
ATOM 5714 C CA . GLU A 1 1097 ? 153.020 142.202 156.406 1.00 52.83 1097 GLU A CA 1
ATOM 5715 C C . GLU A 1 1097 ? 151.506 142.313 156.302 1.00 52.83 1097 GLU A C 1
ATOM 5716 O O . GLU A 1 1097 ? 150.981 143.429 156.318 1.00 52.83 1097 GLU A O 1
ATOM 5722 N N . VAL A 1 1098 ? 150.797 141.192 156.190 1.00 46.43 1098 VAL A N 1
ATOM 5723 C CA . VAL A 1 1098 ? 149.339 141.238 156.145 1.00 46.43 1098 VAL A CA 1
ATOM 5724 C C . VAL A 1 1098 ? 148.753 141.209 157.551 1.00 46.43 1098 VAL A C 1
ATOM 5725 O O . VAL A 1 1098 ? 147.763 141.887 157.842 1.00 46.43 1098 VAL A O 1
ATOM 5729 N N . LEU A 1 1099 ? 149.366 140.437 158.449 1.00 47.62 1099 LEU A N 1
ATOM 5730 C CA . LEU A 1 1099 ? 148.815 140.270 159.789 1.00 47.62 1099 LEU A CA 1
ATOM 5731 C C . LEU A 1 1099 ? 149.172 141.446 160.687 1.00 47.62 1099 LEU A C 1
ATOM 5732 O O . LEU A 1 1099 ? 148.298 142.022 161.343 1.00 47.62 1099 LEU A O 1
ATOM 5737 N N . SER A 1 1100 ? 150.452 141.813 160.744 1.00 50.56 1100 SER A N 1
ATOM 5738 C CA . SER A 1 1100 ? 150.845 142.962 161.546 1.00 50.56 1100 SER A CA 1
ATOM 5739 C C . SER A 1 1100 ? 150.269 144.267 161.027 1.00 50.56 1100 SER A C 1
ATOM 5740 O O . SER A 1 1100 ? 150.431 145.296 161.688 1.00 50.56 1100 SER A O 1
ATOM 5743 N N . SER A 1 1101 ? 149.611 144.255 159.871 1.00 51.60 1101 SER A N 1
ATOM 5744 C CA . SER A 1 1101 ? 148.878 145.406 159.374 1.00 51.60 1101 SER A CA 1
ATOM 5745 C C . SER A 1 1101 ? 147.396 145.331 159.694 1.00 51.60 1101 SER A C 1
ATOM 5746 O O . SER A 1 1101 ? 146.621 146.139 159.174 1.00 51.60 1101 SER A O 1
ATOM 5749 N N . ILE A 1 1102 ? 146.981 144.380 160.524 1.00 52.77 1102 ILE A N 1
ATOM 5750 C CA . ILE A 1 1102 ? 145.598 144.330 160.973 1.00 52.77 1102 ILE A CA 1
ATOM 5751 C C . ILE A 1 1102 ? 145.419 145.106 162.272 1.00 52.77 1102 ILE A C 1
ATOM 5752 O O . ILE A 1 1102 ? 144.531 145.956 162.364 1.00 52.77 1102 ILE A O 1
ATOM 5757 N N . LEU A 1 1103 ? 146.261 144.849 163.269 1.00 60.15 1103 LEU A N 1
ATOM 5758 C CA . LEU A 1 1103 ? 146.212 145.527 164.557 1.00 60.15 1103 LEU A CA 1
ATOM 5759 C C . LEU A 1 1103 ? 147.163 146.710 164.527 1.00 60.15 1103 LEU A C 1
ATOM 5760 O O . LEU A 1 1103 ? 148.091 146.782 165.339 1.00 60.15 1103 LEU A O 1
ATOM 5765 N N . LYS A 1 1104 ? 146.936 147.630 163.597 1.00 64.55 1104 LYS A N 1
ATOM 5766 C CA . LYS A 1 1104 ? 147.820 148.776 163.458 1.00 64.55 1104 LYS A CA 1
ATOM 5767 C C . LYS A 1 1104 ? 147.043 150.063 163.682 1.00 64.55 1104 LYS A C 1
ATOM 5768 O O . LYS A 1 1104 ? 147.504 150.961 164.392 1.00 64.55 1104 LYS A O 1
ATOM 5774 N N . VAL A 1 1105 ? 145.851 150.140 163.102 1.00 68.13 1105 VAL A N 1
ATOM 5775 C CA . VAL A 1 1105 ? 144.970 151.301 163.203 1.00 68.13 1105 VAL A CA 1
ATOM 5776 C C . VAL A 1 1105 ? 143.529 150.817 163.152 1.00 68.13 1105 VAL A C 1
ATOM 5777 O O . VAL A 1 1105 ? 143.203 149.933 162.348 1.00 68.13 1105 VAL A O 1
ATOM 5781 N N . PRO A 1 1106 ? 142.635 151.357 163.982 1.00 70.98 1106 PRO A N 1
ATOM 5782 C CA . PRO A 1 1106 ? 141.247 150.881 163.955 1.00 70.98 1106 PRO A CA 1
ATOM 5783 C C . PRO A 1 1106 ? 140.571 151.077 162.615 1.00 70.98 1106 PRO A C 1
ATOM 5784 O O . PRO A 1 1106 ? 139.554 150.426 162.351 1.00 70.98 1106 PRO A O 1
ATOM 5788 N N . GLU A 1 1107 ? 141.091 151.957 161.760 1.00 70.55 1107 GLU A N 1
ATOM 5789 C CA . GLU A 1 1107 ? 140.526 152.079 160.424 1.00 70.55 1107 GLU A CA 1
ATOM 5790 C C . GLU A 1 1107 ? 140.823 150.844 159.591 1.00 70.55 1107 GLU A C 1
ATOM 5791 O O . GLU A 1 1107 ? 140.049 150.499 158.693 1.00 70.55 1107 GLU A O 1
ATOM 5797 N N . GLY A 1 1108 ? 141.929 150.166 159.876 1.00 61.29 1108 GLY A N 1
ATOM 5798 C CA . GLY A 1 1108 ? 142.343 149.030 159.082 1.00 61.29 1108 GLY A CA 1
ATOM 5799 C C . GLY A 1 1108 ? 141.922 147.687 159.632 1.00 61.29 1108 GLY A C 1
ATOM 5800 O O . GLY A 1 1108 ? 142.249 146.655 159.048 1.00 61.29 1108 GLY A O 1
ATOM 5801 N N . PHE A 1 1109 ? 141.206 147.683 160.756 1.00 58.10 1109 PHE A N 1
ATOM 5802 C CA . PHE A 1 1109 ? 140.764 146.430 161.356 1.00 58.10 1109 PHE A CA 1
ATOM 5803 C C . PHE A 1 1109 ? 139.934 145.618 160.370 1.00 58.10 1109 PHE A C 1
ATOM 5804 O O . PHE A 1 1109 ? 140.282 144.483 160.016 1.00 58.10 1109 PHE A O 1
ATOM 5812 N N . PHE A 1 1110 ? 138.831 146.203 159.903 1.00 56.36 1110 PHE A N 1
ATOM 5813 C CA . PHE A 1 1110 ? 137.924 145.473 159.030 1.00 56.36 1110 PHE A CA 1
ATOM 5814 C C . PHE A 1 1110 ? 138.575 145.167 157.689 1.00 56.36 1110 PHE A C 1
ATOM 5815 O O . PHE A 1 1110 ? 138.312 144.119 157.096 1.00 56.36 1110 PHE A O 1
ATOM 5823 N N . SER A 1 1111 ? 139.435 146.062 157.199 1.00 54.36 1111 SER A N 1
ATOM 5824 C CA . SER A 1 1111 ? 140.130 145.794 155.944 1.00 54.36 1111 SER A CA 1
ATOM 5825 C C . SER A 1 1111 ? 141.044 144.586 156.077 1.00 54.36 1111 SER A C 1
ATOM 5826 O O . SER A 1 1111 ? 140.982 143.654 155.264 1.00 54.36 1111 SER A O 1
ATOM 5829 N N . GLY A 1 1112 ? 141.904 144.586 157.094 1.00 51.74 1112 GLY A N 1
ATOM 5830 C CA . GLY A 1 1112 ? 142.778 143.452 157.310 1.00 51.74 1112 GLY A CA 1
ATOM 5831 C C . GLY A 1 1112 ? 142.017 142.159 157.503 1.00 51.74 1112 GLY A C 1
ATOM 5832 O O . GLY A 1 1112 ? 142.461 141.100 157.058 1.00 51.74 1112 GLY A O 1
ATOM 5833 N N . LEU A 1 1113 ? 140.849 142.222 158.143 1.00 48.50 1113 LEU A N 1
ATOM 5834 C CA . LEU A 1 1113 ? 140.082 140.994 158.329 1.00 48.50 1113 LEU A CA 1
ATOM 5835 C C . LEU A 1 1113 ? 139.463 140.519 157.019 1.00 48.50 1113 LEU A C 1
ATOM 5836 O O . LEU A 1 1113 ? 139.547 139.332 156.683 1.00 48.50 1113 LEU A O 1
ATOM 5841 N N . ILE A 1 1114 ? 138.862 141.429 156.255 1.00 48.49 1114 ILE A N 1
ATOM 5842 C CA . ILE A 1 1114 ? 138.179 141.092 155.011 1.00 48.49 1114 ILE A CA 1
ATOM 5843 C C . ILE A 1 1114 ? 139.206 140.734 153.947 1.00 48.49 1114 ILE A C 1
ATOM 5844 O O . ILE A 1 1114 ? 138.851 140.295 152.851 1.00 48.49 1114 ILE A O 1
ATOM 5849 N N . LEU A 1 1115 ? 140.486 140.926 154.255 1.00 46.13 1115 LEU A N 1
ATOM 5850 C CA . LEU A 1 1115 ? 141.561 140.502 153.367 1.00 46.13 1115 LEU A CA 1
ATOM 5851 C C . LEU A 1 1115 ? 142.191 139.184 153.792 1.00 46.13 1115 LEU A C 1
ATOM 5852 O O . LEU A 1 1115 ? 142.389 138.290 152.959 1.00 46.13 1115 LEU A O 1
ATOM 5857 N N . LEU A 1 1116 ? 142.524 139.044 155.076 1.00 44.31 1116 LEU A N 1
ATOM 5858 C CA . LEU A 1 1116 ? 143.017 137.774 155.590 1.00 44.31 1116 LEU A CA 1
ATOM 5859 C C . LEU A 1 1116 ? 141.987 136.671 155.402 1.00 44.31 1116 LEU A C 1
ATOM 5860 O O . LEU A 1 1116 ? 142.337 135.488 155.346 1.00 44.31 1116 LEU A O 1
ATOM 5865 N N . SER A 1 1117 ? 140.710 137.035 155.282 1.00 45.10 1117 SER A N 1
ATOM 5866 C CA . SER A 1 1117 ? 139.712 136.019 154.989 1.00 45.10 1117 SER A CA 1
ATOM 5867 C C . SER A 1 1117 ? 139.628 135.692 153.509 1.00 45.10 1117 SER A C 1
ATOM 5868 O O . SER A 1 1117 ? 139.093 134.637 153.161 1.00 45.10 1117 SER A O 1
ATOM 5871 N N . GLU A 1 1118 ? 140.127 136.564 152.634 1.00 47.82 1118 GLU A N 1
ATOM 5872 C CA . GLU A 1 1118 ? 140.219 136.246 151.217 1.00 47.82 1118 GLU A CA 1
ATOM 5873 C C . GLU A 1 1118 ? 141.488 135.493 150.860 1.00 47.82 1118 GLU A C 1
ATOM 5874 O O . GLU A 1 1118 ? 141.515 134.813 149.830 1.00 47.82 1118 GLU A O 1
ATOM 5880 N N . LEU A 1 1119 ? 142.538 135.606 151.672 1.00 44.53 1119 LEU A N 1
ATOM 5881 C CA . LEU A 1 1119 ? 143.729 134.796 151.434 1.00 44.53 1119 LEU A CA 1
ATOM 5882 C C . LEU A 1 1119 ? 143.492 133.337 151.805 1.00 44.53 1119 LEU A C 1
ATOM 5883 O O . LEU A 1 1119 ? 143.841 132.430 151.043 1.00 44.53 1119 LEU A O 1
ATOM 5888 N N . LEU A 1 1120 ? 142.912 133.091 152.969 1.00 43.93 1120 LEU A N 1
ATOM 5889 C CA . LEU A 1 1120 ? 142.752 131.726 153.441 1.00 43.93 1120 LEU A CA 1
ATOM 5890 C C . LEU A 1 1120 ? 141.692 130.983 152.631 1.00 43.93 1120 LEU A C 1
ATOM 5891 O O . LEU A 1 1120 ? 140.746 131.590 152.126 1.00 43.93 1120 LEU A O 1
ATOM 5896 N N . PRO A 1 1121 ? 141.829 129.668 152.496 1.00 49.15 1121 PRO A N 1
ATOM 5897 C CA . PRO A 1 1121 ? 140.845 128.883 151.749 1.00 49.15 1121 PRO A CA 1
ATOM 5898 C C . PRO A 1 1121 ? 139.630 128.531 152.595 1.00 49.15 1121 PRO A C 1
ATOM 5899 O O . PRO A 1 1121 ? 139.675 128.516 153.825 1.00 49.15 1121 PRO A O 1
ATOM 5903 N N . LEU A 1 1122 ? 138.530 128.244 151.900 1.00 54.36 1122 LEU A N 1
ATOM 5904 C CA . LEU A 1 1122 ? 137.296 127.880 152.577 1.00 54.36 1122 LEU A CA 1
ATOM 5905 C C . LEU A 1 1122 ? 137.497 126.605 153.395 1.00 54.36 1122 LEU A C 1
ATOM 5906 O O . LEU A 1 1122 ? 138.431 125.838 153.145 1.00 54.36 1122 LEU A O 1
ATOM 5911 N N . PRO A 1 1123 ? 136.638 126.352 154.377 1.00 55.33 1123 PRO A N 1
ATOM 5912 C CA . PRO A 1 1123 ? 136.782 125.133 155.176 1.00 55.33 1123 PRO A CA 1
ATOM 5913 C C . PRO A 1 1123 ? 136.229 123.913 154.456 1.00 55.33 1123 PRO A C 1
ATOM 5914 O O . PRO A 1 1123 ? 135.249 123.995 153.716 1.00 55.33 1123 PRO A O 1
ATOM 5918 N N . LEU A 1 1124 ? 136.874 122.769 154.681 1.00 59.21 1124 LEU A N 1
ATOM 5919 C CA . LEU A 1 1124 ? 136.423 121.499 154.141 1.00 59.21 1124 LEU A CA 1
ATOM 5920 C C . LEU A 1 1124 ? 135.192 121.029 154.911 1.00 59.21 1124 LEU A C 1
ATOM 5921 O O . LEU A 1 1124 ? 134.862 121.579 155.963 1.00 59.21 1124 LEU A O 1
ATOM 5926 N N . PRO A 1 1125 ? 134.476 120.002 154.417 1.00 63.87 1125 PRO A N 1
ATOM 5927 C CA . PRO A 1 1125 ? 134.616 119.186 153.208 1.00 63.87 1125 PRO A CA 1
ATOM 5928 C C . PRO A 1 1125 ? 134.046 119.845 151.964 1.00 63.87 1125 PRO A C 1
ATOM 5929 O O . PRO A 1 1125 ? 133.228 120.754 152.064 1.00 63.87 1125 PRO A O 1
ATOM 5933 N N . MET A 1 1126 ? 134.485 119.381 150.801 1.00 70.33 1126 MET A N 1
ATOM 5934 C CA . MET A 1 1126 ? 133.976 119.869 149.533 1.00 70.33 1126 MET A CA 1
ATOM 5935 C C . MET A 1 1126 ? 132.707 119.120 149.144 1.00 70.33 1126 MET A C 1
ATOM 5936 O O . MET A 1 1126 ? 132.631 117.893 149.213 1.00 70.33 1126 MET A O 1
ATOM 5941 N N . GLN A 1 1127 ? 131.701 119.883 148.732 1.00 75.02 1127 GLN A N 1
ATOM 5942 C CA . GLN A 1 1127 ? 130.415 119.335 148.319 1.00 75.02 1127 GLN A CA 1
ATOM 5943 C C . GLN A 1 1127 ? 130.486 119.075 146.823 1.00 75.02 1127 GLN A C 1
ATOM 5944 O O . GLN A 1 1127 ? 130.379 120.008 146.021 1.00 75.02 1127 GLN A O 1
ATOM 5950 N N . THR A 1 1128 ? 130.672 117.811 146.451 1.00 76.60 1128 THR A N 1
ATOM 5951 C CA . THR A 1 1128 ? 130.877 117.415 145.068 1.00 76.60 1128 THR A CA 1
ATOM 5952 C C . THR A 1 1128 ? 129.709 116.571 144.587 1.00 76.60 1128 THR A C 1
ATOM 5953 O O . THR A 1 1128 ? 129.018 115.934 145.387 1.00 76.60 1128 THR A O 1
ATOM 5957 N N . THR A 1 1129 ? 129.490 116.578 143.272 1.00 79.99 1129 THR A N 1
ATOM 5958 C CA . THR A 1 1129 ? 128.514 115.677 142.677 1.00 79.99 1129 THR A CA 1
ATOM 5959 C C . THR A 1 1129 ? 129.122 114.326 142.330 1.00 79.99 1129 THR A C 1
ATOM 5960 O O . THR A 1 1129 ? 128.379 113.362 142.118 1.00 79.99 1129 THR A O 1
ATOM 5964 N N . GLN A 1 1130 ? 130.448 114.233 142.268 1.00 80.11 1130 GLN A N 1
ATOM 5965 C CA . GLN A 1 1130 ? 131.114 112.981 141.944 1.00 80.11 1130 GLN A CA 1
ATOM 5966 C C . GLN A 1 1130 ? 132.431 112.911 142.703 1.00 80.11 1130 GLN A C 1
ATOM 5967 O O . GLN A 1 1130 ? 132.920 113.908 143.237 1.00 80.11 1130 GLN A O 1
ATOM 5973 N N . VAL A 1 1131 ? 133.002 111.705 142.741 1.00 77.59 1131 VAL A N 1
ATOM 5974 C CA . VAL A 1 1131 ? 134.152 111.442 143.597 1.00 77.59 1131 VAL A CA 1
ATOM 5975 C C . VAL A 1 1131 ? 135.356 112.256 143.147 1.00 77.59 1131 VAL A C 1
ATOM 5976 O O . VAL A 1 1131 ? 135.586 112.460 141.949 1.00 77.59 1131 VAL A O 1
ATOM 5980 N N . ILE A 1 1132 ? 136.128 112.735 144.119 1.00 79.36 1132 ILE A N 1
ATOM 5981 C CA . ILE A 1 1132 ? 137.426 113.354 143.884 1.00 79.36 1132 ILE A CA 1
ATOM 5982 C C . ILE A 1 1132 ? 138.489 112.283 144.077 1.00 79.36 1132 ILE A C 1
ATOM 5983 O O . ILE A 1 1132 ? 138.529 111.624 145.123 1.00 79.36 1132 ILE A O 1
ATOM 5988 N N . GLU A 1 1133 ? 139.340 112.101 143.071 1.00 81.90 1133 GLU A N 1
ATOM 5989 C CA . GLU A 1 1133 ? 140.370 111.079 143.158 1.00 81.90 1133 GLU A CA 1
ATOM 5990 C C . GLU A 1 1133 ? 141.387 111.441 144.241 1.00 81.90 1133 GLU A C 1
ATOM 5991 O O . GLU A 1 1133 ? 141.670 112.621 144.466 1.00 81.90 1133 GLU A O 1
ATOM 5997 N N . PRO A 1 1134 ? 141.941 110.438 144.931 1.00 81.04 1134 PRO A N 1
ATOM 5998 C CA . PRO A 1 1134 ? 142.765 110.709 146.124 1.00 81.04 1134 PRO A CA 1
ATOM 5999 C C . PRO A 1 1134 ? 143.873 111.734 145.936 1.00 81.04 1134 PRO A C 1
ATOM 6000 O O . PRO A 1 1134 ? 144.292 112.358 146.920 1.00 81.04 1134 PRO A O 1
ATOM 6004 N N . HIS A 1 1135 ? 144.359 111.942 144.712 1.00 80.96 1135 HIS A N 1
ATOM 6005 C CA . HIS A 1 1135 ? 145.454 112.885 144.513 1.00 80.96 1135 HIS A CA 1
ATOM 6006 C C . HIS A 1 1135 ? 145.003 114.317 144.768 1.00 80.96 1135 HIS A C 1
ATOM 6007 O O . HIS A 1 1135 ? 145.713 115.100 145.410 1.00 80.96 1135 HIS A O 1
ATOM 6014 N N . ASP A 1 1136 ? 143.816 114.679 144.281 1.00 79.79 1136 ASP A N 1
ATOM 6015 C CA . ASP A 1 1136 ? 143.348 116.049 144.457 1.00 79.79 1136 ASP A CA 1
ATOM 6016 C C . ASP A 1 1136 ? 142.923 116.322 145.894 1.00 79.79 1136 ASP A C 1
ATOM 6017 O O . ASP A 1 1136 ? 143.112 117.436 146.392 1.00 79.79 1136 ASP A O 1
ATOM 6022 N N . ILE A 1 1137 ? 142.358 115.333 146.590 1.00 74.03 1137 ILE A N 1
ATOM 6023 C CA . ILE A 1 1137 ? 142.066 115.564 148.001 1.00 74.03 1137 ILE A CA 1
ATOM 6024 C C . ILE A 1 1137 ? 143.360 115.620 148.802 1.00 74.03 1137 ILE A C 1
ATOM 6025 O O . ILE A 1 1137 ? 143.457 116.348 149.794 1.00 74.03 1137 ILE A O 1
ATOM 6030 N N . SER A 1 1138 ? 144.390 114.894 148.360 1.00 71.45 1138 SER A N 1
ATOM 6031 C CA . SER A 1 1138 ? 145.694 115.028 148.998 1.00 71.45 1138 SER A CA 1
ATOM 6032 C C . SER A 1 1138 ? 146.255 116.428 148.796 1.00 71.45 1138 SER A C 1
ATOM 6033 O O . SER A 1 1138 ? 146.837 117.011 149.716 1.00 71.45 1138 SER A O 1
ATOM 6036 N N . VAL A 1 1139 ? 146.067 116.991 147.604 1.00 70.52 1139 VAL A N 1
ATOM 6037 C CA . VAL A 1 1139 ? 146.540 118.347 147.337 1.00 70.52 1139 VAL A CA 1
ATOM 6038 C C . VAL A 1 1139 ? 145.749 119.360 148.157 1.00 70.52 1139 VAL A C 1
ATOM 6039 O O . VAL A 1 1139 ? 146.306 120.330 148.684 1.00 70.52 1139 VAL A O 1
ATOM 6043 N N . ALA A 1 1140 ? 144.435 119.154 148.274 1.00 65.34 1140 ALA A N 1
ATOM 6044 C CA . ALA A 1 1140 ? 143.605 120.074 149.044 1.00 65.34 1140 ALA A CA 1
ATOM 6045 C C . ALA A 1 1140 ? 143.920 119.991 150.530 1.00 65.34 1140 ALA A C 1
ATOM 6046 O O . ALA A 1 1140 ? 143.764 120.976 151.259 1.00 65.34 1140 ALA A O 1
ATOM 6048 N N . LEU A 1 1141 ? 144.353 118.823 151.003 1.00 64.24 1141 LEU A N 1
ATOM 6049 C CA . LEU A 1 1141 ? 144.784 118.708 152.390 1.00 64.24 1141 LEU A CA 1
ATOM 6050 C C . LEU A 1 1141 ? 146.152 119.344 152.586 1.00 64.24 1141 LEU A C 1
ATOM 6051 O O . LEU A 1 1141 ? 146.407 119.997 153.604 1.00 64.24 1141 LEU A O 1
ATOM 6056 N N . ASN A 1 1142 ? 147.042 119.184 151.607 1.00 66.86 1142 ASN A N 1
ATOM 6057 C CA . ASN A 1 1142 ? 148.411 119.647 151.776 1.00 66.86 1142 ASN A CA 1
ATOM 6058 C C . ASN A 1 1142 ? 148.550 121.151 151.603 1.00 66.86 1142 ASN A C 1
ATOM 6059 O O . ASN A 1 1142 ? 149.385 121.757 152.277 1.00 66.86 1142 ASN A O 1
ATOM 6064 N N . THR A 1 1143 ? 147.745 121.781 150.745 1.00 58.97 1143 THR A N 1
ATOM 6065 C CA . THR A 1 1143 ? 147.800 123.237 150.672 1.00 58.97 1143 THR A CA 1
ATOM 6066 C C . THR A 1 1143 ? 147.302 123.871 151.965 1.00 58.97 1143 THR A C 1
ATOM 6067 O O . THR A 1 1143 ? 147.825 124.907 152.392 1.00 58.97 1143 THR A O 1
ATOM 6071 N N . ARG A 1 1144 ? 146.335 123.241 152.628 1.00 53.56 1144 ARG A N 1
ATOM 6072 C CA . ARG A 1 1144 ? 145.892 123.734 153.924 1.00 53.56 1144 ARG A CA 1
ATOM 6073 C C . ARG A 1 1144 ? 146.938 123.471 154.997 1.00 53.56 1144 ARG A C 1
ATOM 6074 O O . ARG A 1 1144 ? 147.175 124.328 155.855 1.00 53.56 1144 ARG A O 1
ATOM 6082 N N . LYS A 1 1145 ? 147.571 122.296 154.967 1.00 60.39 1145 LYS A N 1
ATOM 6083 C CA . LYS A 1 1145 ? 148.689 122.045 155.870 1.00 60.39 1145 LYS A CA 1
ATOM 6084 C C . LYS A 1 1145 ? 149.779 123.089 155.692 1.00 60.39 1145 LYS A C 1
ATOM 6085 O O . LYS A 1 1145 ? 150.410 123.512 156.664 1.00 60.39 1145 LYS A O 1
ATOM 6091 N N . LEU A 1 1146 ? 149.994 123.541 154.458 1.00 55.91 1146 LEU A N 1
ATOM 6092 C CA . LEU A 1 1146 ? 151.048 124.516 154.200 1.00 55.91 1146 LEU A CA 1
ATOM 6093 C C . LEU A 1 1146 ? 150.651 125.900 154.696 1.00 55.91 1146 LEU A C 1
ATOM 6094 O O . LEU A 1 1146 ? 151.466 126.609 155.302 1.00 55.91 1146 LEU A O 1
ATOM 6099 N N . TRP A 1 1147 ? 149.405 126.305 154.442 1.00 47.03 1147 TRP A N 1
ATOM 6100 C CA . TRP A 1 1147 ? 148.897 127.546 155.017 1.00 47.03 1147 TRP A CA 1
ATOM 6101 C C . TRP A 1 1147 ? 149.039 127.541 156.533 1.00 47.03 1147 TRP A C 1
ATOM 6102 O O . TRP A 1 1147 ? 149.418 128.549 157.138 1.00 47.03 1147 TRP A O 1
ATOM 6113 N N . SER A 1 1148 ? 148.752 126.403 157.166 1.00 52.82 1148 SER A N 1
ATOM 6114 C CA . SER A 1 1148 ? 148.872 126.320 158.617 1.00 52.82 1148 SER A CA 1
ATOM 6115 C C . SER A 1 1148 ? 150.327 126.377 159.057 1.00 52.82 1148 SER A C 1
ATOM 6116 O O . SER A 1 1148 ? 150.652 126.991 160.079 1.00 52.82 1148 SER A O 1
ATOM 6119 N N . MET A 1 1149 ? 151.215 125.723 158.312 1.00 58.37 1149 MET A N 1
ATOM 6120 C CA . MET A 1 1149 ? 152.634 125.766 158.636 1.00 58.37 1149 MET A CA 1
ATOM 6121 C C . MET A 1 1149 ? 153.174 127.186 158.549 1.00 58.37 1149 MET A C 1
ATOM 6122 O O . MET A 1 1149 ? 154.087 127.557 159.294 1.00 58.37 1149 MET A O 1
ATOM 6127 N N . HIS A 1 1150 ? 152.612 128.001 157.654 1.00 52.08 1150 HIS A N 1
ATOM 6128 C CA . HIS A 1 1150 ? 153.090 129.374 157.523 1.00 52.08 1150 HIS A CA 1
ATOM 6129 C C . HIS A 1 1150 ? 152.373 130.314 158.484 1.00 52.08 1150 HIS A C 1
ATOM 6130 O O . HIS A 1 1150 ? 152.860 131.415 158.759 1.00 52.08 1150 HIS A O 1
ATOM 6137 N N . LEU A 1 1151 ? 151.204 129.913 158.986 1.00 51.00 1151 LEU A N 1
ATOM 6138 C CA . LEU A 1 1151 ? 150.510 130.740 159.969 1.00 51.00 1151 LEU A CA 1
ATOM 6139 C C . LEU A 1 1151 ? 150.997 130.457 161.382 1.00 51.00 1151 LEU A C 1
ATOM 6140 O O . LEU A 1 1151 ? 150.849 131.297 162.277 1.00 51.00 1151 LEU A O 1
ATOM 6145 N N . HIS A 1 1152 ? 151.569 129.278 161.616 1.00 60.53 1152 HIS A N 1
ATOM 6146 C CA . HIS A 1 1152 ? 152.000 128.968 162.972 1.00 60.53 1152 HIS A CA 1
ATOM 6147 C C . HIS A 1 1152 ? 153.283 129.702 163.340 1.00 60.53 1152 HIS A C 1
ATOM 6148 O O . HIS A 1 1152 ? 153.755 129.583 164.476 1.00 60.53 1152 HIS A O 1
ATOM 6155 N N . VAL A 1 1153 ? 153.866 130.457 162.406 1.00 56.42 1153 VAL A N 1
ATOM 6156 C CA . VAL A 1 1153 ? 154.984 131.321 162.763 1.00 56.42 1153 VAL A CA 1
ATOM 6157 C C . VAL A 1 1153 ? 154.503 132.720 163.115 1.00 56.42 1153 VAL A C 1
ATOM 6158 O O . VAL A 1 1153 ? 155.185 133.441 163.851 1.00 56.42 1153 VAL A O 1
ATOM 6162 N N . GLN A 1 1154 ? 153.341 133.126 162.604 1.00 55.99 1154 GLN A N 1
ATOM 6163 C CA . GLN A 1 1154 ? 152.669 134.350 163.015 1.00 55.99 1154 GLN A CA 1
ATOM 6164 C C . GLN A 1 1154 ? 151.596 134.081 164.060 1.00 55.99 1154 GLN A C 1
ATOM 6165 O O . GLN A 1 1154 ? 150.727 134.930 164.282 1.00 55.99 1154 GLN A O 1
ATOM 6171 N N . ALA A 1 1155 ? 151.596 132.876 164.630 1.00 55.73 1155 ALA A N 1
ATOM 6172 C CA . ALA A 1 1155 ? 150.736 132.562 165.769 1.00 55.73 1155 ALA A CA 1
ATOM 6173 C C . ALA A 1 1155 ? 150.661 133.708 166.773 1.00 55.73 1155 ALA A C 1
ATOM 6174 O O . ALA A 1 1155 ? 149.587 133.995 167.311 1.00 55.73 1155 ALA A O 1
ATOM 6176 N N . LYS A 1 1156 ? 151.791 134.350 167.072 1.00 56.47 1156 LYS A N 1
ATOM 6177 C CA . LYS A 1 1156 ? 151.778 135.431 168.052 1.00 56.47 1156 LYS A CA 1
ATOM 6178 C C . LYS A 1 1156 ? 150.981 136.645 167.595 1.00 56.47 1156 LYS A C 1
ATOM 6179 O O . LYS A 1 1156 ? 150.609 137.466 168.438 1.00 56.47 1156 LYS A O 1
ATOM 6185 N N . LEU A 1 1157 ? 150.712 136.783 166.299 1.00 54.30 1157 LEU A N 1
ATOM 6186 C CA . LEU A 1 1157 ? 149.830 137.826 165.790 1.00 54.30 1157 LEU A CA 1
ATOM 6187 C C . LEU A 1 1157 ? 148.403 137.337 165.615 1.00 54.30 1157 LEU A C 1
ATOM 6188 O O . LEU A 1 1157 ? 147.458 138.107 165.798 1.00 54.30 1157 LEU A O 1
ATOM 6193 N N . LEU A 1 1158 ? 148.236 136.067 165.253 1.00 52.50 1158 LEU A N 1
ATOM 6194 C CA . LEU A 1 1158 ? 146.902 135.482 165.185 1.00 52.50 1158 LEU A CA 1
ATOM 6195 C C . LEU A 1 1158 ? 146.225 135.517 166.547 1.00 52.50 1158 LEU A C 1
ATOM 6196 O O . LEU A 1 1158 ? 145.028 135.814 166.650 1.00 52.50 1158 LEU A O 1
ATOM 6201 N N . GLN A 1 1159 ? 146.979 135.216 167.605 1.00 55.46 1159 GLN A N 1
ATOM 6202 C CA . GLN A 1 1159 ? 146.423 135.279 168.949 1.00 55.46 1159 GLN A CA 1
ATOM 6203 C C . GLN A 1 1159 ? 146.034 136.701 169.314 1.00 55.46 1159 GLN A C 1
ATOM 6204 O O . GLN A 1 1159 ? 144.993 136.923 169.934 1.00 55.46 1159 GLN A O 1
ATOM 6210 N N . GLU A 1 1160 ? 146.846 137.684 168.926 1.00 58.11 1160 GLU A N 1
ATOM 6211 C CA . GLU A 1 1160 ? 146.499 139.066 169.234 1.00 58.11 1160 GLU A CA 1
ATOM 6212 C C . GLU A 1 1160 ? 145.287 139.525 168.436 1.00 58.11 1160 GLU A C 1
ATOM 6213 O O . GLU A 1 1160 ? 144.496 140.340 168.922 1.00 58.11 1160 GLU A O 1
ATOM 6219 N N . ILE A 1 1161 ? 145.112 139.001 167.224 1.00 55.16 1161 ILE A N 1
ATOM 6220 C CA . ILE A 1 1161 ? 143.941 139.350 166.427 1.00 55.16 1161 ILE A CA 1
ATOM 6221 C C . ILE A 1 1161 ? 142.682 138.767 167.053 1.00 55.16 1161 ILE A C 1
ATOM 6222 O O . ILE A 1 1161 ? 141.681 139.466 167.238 1.00 55.16 1161 ILE A O 1
ATOM 6227 N N . VAL A 1 1162 ? 142.712 137.474 167.395 1.00 53.61 1162 VAL A N 1
ATOM 6228 C CA . VAL A 1 1162 ? 141.543 136.835 167.999 1.00 53.61 1162 VAL A CA 1
ATOM 6229 C C . VAL A 1 1162 ? 141.411 137.150 169.482 1.00 53.61 1162 VAL A C 1
ATOM 6230 O O . VAL A 1 1162 ? 140.456 136.696 170.123 1.00 53.61 1162 VAL A O 1
ATOM 6234 N N . ARG A 1 1163 ? 142.334 137.922 170.052 1.00 58.44 1163 ARG A N 1
ATOM 6235 C CA . ARG A 1 1163 ? 142.160 138.472 171.388 1.00 58.44 1163 ARG A CA 1
ATOM 6236 C C . ARG A 1 1163 ? 141.681 139.912 171.375 1.00 58.44 1163 ARG A C 1
ATOM 6237 O O . ARG A 1 1163 ? 141.052 140.350 172.344 1.00 58.44 1163 ARG A O 1
ATOM 6245 N N . SER A 1 1164 ? 141.962 140.652 170.306 1.00 58.47 1164 SER A N 1
ATOM 6246 C CA . SER A 1 1164 ? 141.613 142.060 170.221 1.00 58.47 1164 SER A CA 1
ATOM 6247 C C . SER A 1 1164 ? 140.177 142.268 169.758 1.00 58.47 1164 SER A C 1
ATOM 6248 O O . SER A 1 1164 ? 139.432 143.038 170.370 1.00 58.47 1164 SER A O 1
ATOM 6251 N N . PHE A 1 1165 ? 139.776 141.592 168.684 1.00 56.17 1165 PHE A N 1
ATOM 6252 C CA . PHE A 1 1165 ? 138.438 141.770 168.141 1.00 56.17 1165 PHE A CA 1
ATOM 6253 C C . PHE A 1 1165 ? 137.411 140.862 168.796 1.00 56.17 1165 PHE A C 1
ATOM 6254 O O . PHE A 1 1165 ? 136.210 141.120 168.673 1.00 56.17 1165 PHE A O 1
ATOM 6262 N N . SER A 1 1166 ? 137.846 139.809 169.474 1.00 59.90 1166 SER A N 1
ATOM 6263 C CA . SER A 1 1166 ? 136.927 138.968 170.223 1.00 59.90 1166 SER A CA 1
ATOM 6264 C C . SER A 1 1166 ? 136.448 139.730 171.447 1.00 59.90 1166 SER A C 1
ATOM 6265 O O . SER A 1 1166 ? 137.201 139.909 172.410 1.00 59.90 1166 SER A O 1
ATOM 6268 N N . GLY A 1 1167 ? 135.201 140.178 171.412 1.00 65.97 1167 GLY A N 1
ATOM 6269 C CA . GLY A 1 1167 ? 134.699 141.048 172.451 1.00 65.97 1167 GLY A CA 1
ATOM 6270 C C . GLY A 1 1167 ? 134.419 142.430 171.909 1.00 65.97 1167 GLY A C 1
ATOM 6271 O O . GLY A 1 1167 ? 134.558 143.429 172.618 1.00 65.97 1167 GLY A O 1
ATOM 6272 N N . THR A 1 1168 ? 134.034 142.493 170.641 1.00 67.67 1168 THR A N 1
ATOM 6273 C CA . THR A 1 1168 ? 133.637 143.742 170.018 1.00 67.67 1168 THR A CA 1
ATOM 6274 C C . THR A 1 1168 ? 132.149 143.709 169.710 1.00 67.67 1168 THR A C 1
ATOM 6275 O O . THR A 1 1168 ? 131.516 142.651 169.715 1.00 67.67 1168 THR A O 1
ATOM 6279 N N . THR A 1 1169 ? 131.593 144.886 169.446 1.00 72.32 1169 THR A N 1
ATOM 6280 C CA . THR A 1 1169 ? 130.192 145.016 169.085 1.00 72.32 1169 THR A CA 1
ATOM 6281 C C . THR A 1 1169 ? 129.997 145.569 167.684 1.00 72.32 1169 THR A C 1
ATOM 6282 O O . THR A 1 1169 ? 128.854 145.686 167.233 1.00 72.32 1169 THR A O 1
ATOM 6286 N N . CYS A 1 1170 ? 131.075 145.919 166.990 1.00 70.78 1170 CYS A N 1
ATOM 6287 C CA . CYS A 1 1170 ? 130.995 146.269 165.578 1.00 70.78 1170 CYS A CA 1
ATOM 6288 C C . CYS A 1 1170 ? 130.624 145.011 164.809 1.00 70.78 1170 CYS A C 1
ATOM 6289 O O . CYS A 1 1170 ? 131.436 144.091 164.686 1.00 70.78 1170 CYS A O 1
ATOM 6292 N N . GLN A 1 1171 ? 129.393 144.962 164.304 1.00 72.51 1171 GLN A N 1
ATOM 6293 C CA . GLN A 1 1171 ? 128.900 143.763 163.630 1.00 72.51 1171 GLN A CA 1
ATOM 6294 C C . GLN A 1 1171 ? 129.774 143.300 162.472 1.00 72.51 1171 GLN A C 1
ATOM 6295 O O . GLN A 1 1171 ? 130.006 142.086 162.359 1.00 72.51 1171 GLN A O 1
ATOM 6301 N N . PRO A 1 1172 ? 130.276 144.168 161.585 1.00 64.70 1172 PRO A N 1
ATOM 6302 C CA . PRO A 1 1172 ? 131.120 143.652 160.497 1.00 64.70 1172 PRO A CA 1
ATOM 6303 C C . PRO A 1 1172 ? 132.417 143.040 160.987 1.00 64.70 1172 PRO A C 1
ATOM 6304 O O . PRO A 1 1172 ? 132.796 141.959 160.526 1.00 64.70 1172 PRO A O 1
ATOM 6308 N N . ILE A 1 1173 ? 133.111 143.697 161.917 1.00 59.32 1173 ILE A N 1
ATOM 6309 C CA . ILE A 1 1173 ? 134.351 143.137 162.443 1.00 59.32 1173 ILE A CA 1
ATOM 6310 C C . ILE A 1 1173 ? 134.073 141.860 163.221 1.00 59.32 1173 ILE A C 1
ATOM 6311 O O . ILE A 1 1173 ? 134.837 140.892 163.142 1.00 59.32 1173 ILE A O 1
ATOM 6316 N N . GLN A 1 1174 ? 132.973 141.828 163.972 1.00 57.97 1174 GLN A N 1
ATOM 6317 C CA . GLN A 1 1174 ? 132.618 140.619 164.704 1.00 57.97 1174 GLN A CA 1
ATOM 6318 C C . GLN A 1 1174 ? 132.378 139.457 163.751 1.00 57.97 1174 GLN A C 1
ATOM 6319 O O . GLN A 1 1174 ? 132.893 138.353 163.957 1.00 57.97 1174 GLN A O 1
ATOM 6325 N N . HIS A 1 1175 ? 131.620 139.695 162.679 1.00 60.06 1175 HIS A N 1
ATOM 6326 C CA . HIS A 1 1175 ? 131.323 138.619 161.741 1.00 60.06 1175 HIS A CA 1
ATOM 6327 C C . HIS A 1 1175 ? 132.567 138.190 160.976 1.00 60.06 1175 HIS A C 1
ATOM 6328 O O . HIS A 1 1175 ? 132.753 137.002 160.700 1.00 60.06 1175 HIS A O 1
ATOM 6335 N N . MET A 1 1176 ? 133.441 139.136 160.633 1.00 53.15 1176 MET A N 1
ATOM 6336 C CA . MET A 1 1176 ? 134.641 138.764 159.893 1.00 53.15 1176 MET A CA 1
ATOM 6337 C C . MET A 1 1176 ? 135.619 137.997 160.769 1.00 53.15 1176 MET A C 1
ATOM 6338 O O . MET A 1 1176 ? 136.280 137.068 160.295 1.00 53.15 1176 MET A O 1
ATOM 6343 N N . LEU A 1 1177 ? 135.733 138.365 162.044 1.00 49.93 1177 LEU A N 1
ATOM 6344 C CA . LEU A 1 1177 ? 136.526 137.557 162.960 1.00 49.93 1177 LEU A CA 1
ATOM 6345 C C . LEU A 1 1177 ? 135.915 136.175 163.121 1.00 49.93 1177 LEU A C 1
ATOM 6346 O O . LEU A 1 1177 ? 136.631 135.169 163.166 1.00 49.93 1177 LEU A O 1
ATOM 6351 N N . ARG A 1 1178 ? 134.587 136.107 163.192 1.00 52.31 1178 ARG A N 1
ATOM 6352 C CA . ARG A 1 1178 ? 133.903 134.830 163.337 1.00 52.31 1178 ARG A CA 1
ATOM 6353 C C . ARG A 1 1178 ? 134.068 133.962 162.099 1.00 52.31 1178 ARG A C 1
ATOM 6354 O O . ARG A 1 1178 ? 133.957 132.735 162.182 1.00 52.31 1178 ARG A O 1
ATOM 6362 N N . ARG A 1 1179 ? 134.315 134.583 160.947 1.00 50.50 1179 ARG A N 1
ATOM 6363 C CA . ARG A 1 1179 ? 134.576 133.840 159.719 1.00 50.50 1179 ARG A CA 1
ATOM 6364 C C . ARG A 1 1179 ? 136.025 133.383 159.642 1.00 50.50 1179 ARG A C 1
ATOM 6365 O O . ARG A 1 1179 ? 136.303 132.236 159.279 1.00 50.50 1179 ARG A O 1
ATOM 6373 N N . ILE A 1 1180 ? 136.962 134.283 159.947 1.00 46.34 1180 ILE A N 1
ATOM 6374 C CA . ILE A 1 1180 ? 138.379 133.933 159.934 1.00 46.34 1180 ILE A CA 1
ATOM 6375 C C . ILE A 1 1180 ? 138.657 132.803 160.909 1.00 46.34 1180 ILE A C 1
ATOM 6376 O O . ILE A 1 1180 ? 139.339 131.829 160.576 1.00 46.34 1180 ILE A O 1
ATOM 6381 N N . CYS A 1 1181 ? 138.113 132.895 162.120 1.00 47.55 1181 CYS A N 1
ATOM 6382 C CA . CYS A 1 1181 ? 138.312 131.843 163.105 1.00 47.55 1181 CYS A CA 1
ATOM 6383 C C . CYS A 1 1181 ? 137.709 130.513 162.689 1.00 47.55 1181 CYS A C 1
ATOM 6384 O O . CYS A 1 1181 ? 137.796 129.555 163.460 1.00 47.55 1181 CYS A O 1
ATOM 6387 N N . VAL A 1 1182 ? 137.075 130.427 161.523 1.00 48.31 1182 VAL A N 1
ATOM 6388 C CA . VAL A 1 1182 ? 136.610 129.150 160.997 1.00 48.31 1182 VAL A CA 1
ATOM 6389 C C . VAL A 1 1182 ? 137.485 128.769 159.814 1.00 48.31 1182 VAL A C 1
ATOM 6390 O O . VAL A 1 1182 ? 137.922 127.620 159.694 1.00 48.31 1182 VAL A O 1
ATOM 6394 N N . GLN A 1 1183 ? 137.742 129.733 158.927 1.00 43.97 1183 GLN A N 1
ATOM 6395 C CA . GLN A 1 1183 ? 138.658 129.490 157.818 1.00 43.97 1183 GLN A CA 1
ATOM 6396 C C . GLN A 1 1183 ? 140.043 129.139 158.324 1.00 43.97 1183 GLN A C 1
ATOM 6397 O O . GLN A 1 1183 ? 140.692 128.224 157.808 1.00 43.97 1183 GLN A O 1
ATOM 6403 N N . LEU A 1 1184 ? 140.507 129.856 159.337 1.00 45.96 1184 LEU A N 1
ATOM 6404 C CA . LEU A 1 1184 ? 141.856 129.723 159.855 1.00 45.96 1184 LEU A CA 1
ATOM 6405 C C . LEU A 1 1184 ? 141.970 128.622 160.895 1.00 45.96 1184 LEU A C 1
ATOM 6406 O O . LEU A 1 1184 ? 143.087 128.229 161.240 1.00 45.96 1184 LEU A O 1
ATOM 6411 N N . CYS A 1 1185 ? 140.846 128.111 161.388 1.00 50.35 1185 CYS A N 1
ATOM 6412 C CA . CYS A 1 1185 ? 140.831 126.994 162.316 1.00 50.35 1185 CYS A CA 1
ATOM 6413 C C . CYS A 1 1185 ? 140.647 125.654 161.627 1.00 50.35 1185 CYS A C 1
ATOM 6414 O O . CYS A 1 1185 ? 140.744 124.620 162.289 1.00 50.35 1185 CYS A O 1
ATOM 6417 N N . ASP A 1 1186 ? 140.376 125.639 160.325 1.00 53.03 1186 ASP A N 1
ATOM 6418 C CA . ASP A 1 1186 ? 140.182 124.400 159.586 1.00 53.03 1186 ASP A CA 1
ATOM 6419 C C . ASP A 1 1186 ? 141.359 124.079 158.675 1.00 53.03 1186 ASP A C 1
ATOM 6420 O O . ASP A 1 1186 ? 141.275 123.152 157.863 1.00 53.03 1186 ASP A O 1
ATOM 6425 N N . LEU A 1 1187 ? 142.456 124.821 158.793 1.00 47.61 1187 LEU A N 1
ATOM 6426 C CA . LEU A 1 1187 ? 143.616 124.555 157.959 1.00 47.61 1187 LEU A CA 1
ATOM 6427 C C . LEU A 1 1187 ? 144.281 123.271 158.424 1.00 47.61 1187 LEU A C 1
ATOM 6428 O O . LEU A 1 1187 ? 144.417 122.325 157.645 1.00 47.61 1187 LEU A O 1
ATOM 6433 N N . ALA A 1 1188 ? 144.679 123.210 159.687 1.00 55.56 1188 ALA A N 1
ATOM 6434 C CA . ALA A 1 1188 ? 145.268 122.003 160.237 1.00 55.56 1188 ALA A CA 1
ATOM 6435 C C . ALA A 1 1188 ? 145.129 122.017 161.750 1.00 55.56 1188 ALA A C 1
ATOM 6436 O O . ALA A 1 1188 ? 144.624 122.974 162.340 1.00 55.56 1188 ALA A O 1
ATOM 6438 N N . SER A 1 1189 ? 145.592 120.937 162.378 1.00 62.22 1189 SER A N 1
ATOM 6439 C CA . SER A 1 1189 ? 145.528 120.824 163.834 1.00 62.22 1189 SER A CA 1
ATOM 6440 C C . SER A 1 1189 ? 146.276 121.929 164.565 1.00 62.22 1189 SER A C 1
ATOM 6441 O O . SER A 1 1189 ? 145.731 122.460 165.548 1.00 62.22 1189 SER A O 1
ATOM 6444 N N . PRO A 1 1190 ? 147.508 122.297 164.193 1.00 61.95 1190 PRO A N 1
ATOM 6445 C CA . PRO A 1 1190 ? 148.205 123.339 164.969 1.00 61.95 1190 PRO A CA 1
ATOM 6446 C C . PRO A 1 1190 ? 147.438 124.646 165.056 1.00 61.95 1190 PRO A C 1
ATOM 6447 O O . PRO A 1 1190 ? 147.224 125.163 166.158 1.00 61.95 1190 PRO A O 1
ATOM 6451 N N . THR A 1 1191 ? 146.999 125.192 163.921 1.00 52.38 1191 THR A N 1
ATOM 6452 C CA . THR A 1 1191 ? 146.285 126.463 163.941 1.00 52.38 1191 THR A CA 1
ATOM 6453 C C . THR A 1 1191 ? 144.890 126.332 164.540 1.00 52.38 1191 THR A C 1
ATOM 6454 O O . THR A 1 1191 ? 144.397 127.281 165.164 1.00 52.38 1191 THR A O 1
ATOM 6458 N N . ALA A 1 1192 ? 144.252 125.169 164.394 1.00 53.98 1192 ALA A N 1
ATOM 6459 C CA . ALA A 1 1192 ? 142.967 124.943 165.048 1.00 53.98 1192 ALA A CA 1
ATOM 6460 C C . ALA A 1 1192 ? 143.107 125.019 166.558 1.00 53.98 1192 ALA A C 1
ATOM 6461 O O . ALA A 1 1192 ? 142.360 125.743 167.230 1.00 53.98 1192 ALA A O 1
ATOM 6463 N N . LEU A 1 1193 ? 144.062 124.270 167.108 1.00 56.66 1193 LEU A N 1
ATOM 6464 C CA . LEU A 1 1193 ? 144.289 124.319 168.544 1.00 56.66 1193 LEU A CA 1
ATOM 6465 C C . LEU A 1 1193 ? 144.759 125.697 168.974 1.00 56.66 1193 LEU A C 1
ATOM 6466 O O . LEU A 1 1193 ? 144.438 126.144 170.072 1.00 56.66 1193 LEU A O 1
ATOM 6471 N N . LEU A 1 1194 ? 145.492 126.404 168.114 1.00 56.09 1194 LEU A N 1
ATOM 6472 C CA . LEU A 1 1194 ? 145.910 127.763 168.440 1.00 56.09 1194 LEU A CA 1
ATOM 6473 C C . LEU A 1 1194 ? 144.706 128.672 168.654 1.00 56.09 1194 LEU A C 1
ATOM 6474 O O . LEU A 1 1194 ? 144.564 129.313 169.703 1.00 56.09 1194 LEU A O 1
ATOM 6479 N N . ILE A 1 1195 ? 143.818 128.726 167.659 1.00 52.83 1195 ILE A N 1
ATOM 6480 C CA . ILE A 1 1195 ? 142.643 129.589 167.749 1.00 52.83 1195 ILE A CA 1
ATOM 6481 C C . ILE A 1 1195 ? 141.772 129.192 168.931 1.00 52.83 1195 ILE A C 1
ATOM 6482 O O . ILE A 1 1195 ? 141.274 130.050 169.673 1.00 52.83 1195 ILE A O 1
ATOM 6487 N N . MET A 1 1196 ? 141.581 127.889 169.139 1.00 58.58 1196 MET A N 1
ATOM 6488 C CA . MET A 1 1196 ? 140.658 127.476 170.188 1.00 58.58 1196 MET A CA 1
ATOM 6489 C C . MET A 1 1196 ? 141.259 127.659 171.572 1.00 58.58 1196 MET A C 1
ATOM 6490 O O . MET A 1 1196 ? 140.549 128.037 172.509 1.00 58.58 1196 MET A O 1
ATOM 6495 N N . ARG A 1 1197 ? 142.560 127.407 171.729 1.00 64.51 1197 ARG A N 1
ATOM 6496 C CA . ARG A 1 1197 ? 143.220 127.747 172.979 1.00 64.51 1197 ARG A CA 1
ATOM 6497 C C . ARG A 1 1197 ? 143.109 129.232 173.257 1.00 64.51 1197 ARG A C 1
ATOM 6498 O O . ARG A 1 1197 ? 142.910 129.633 174.403 1.00 64.51 1197 ARG A O 1
ATOM 6506 N N . THR A 1 1198 ? 143.213 130.069 172.225 1.00 59.69 1198 THR A N 1
ATOM 6507 C CA . THR A 1 1198 ? 143.130 131.503 172.473 1.00 59.69 1198 THR A CA 1
ATOM 6508 C C . THR A 1 1198 ? 141.731 131.902 172.925 1.00 59.69 1198 THR A C 1
ATOM 6509 O O . THR A 1 1198 ? 141.576 132.660 173.887 1.00 59.69 1198 THR A O 1
ATOM 6513 N N . VAL A 1 1199 ? 140.698 131.384 172.257 1.00 57.33 1199 VAL A N 1
ATOM 6514 C CA . VAL A 1 1199 ? 139.332 131.731 172.644 1.00 57.33 1199 VAL A CA 1
ATOM 6515 C C . VAL A 1 1199 ? 139.015 131.199 174.039 1.00 57.33 1199 VAL A C 1
ATOM 6516 O O . VAL A 1 1199 ? 138.368 131.877 174.850 1.00 57.33 1199 VAL A O 1
ATOM 6520 N N . LEU A 1 1200 ? 139.488 129.993 174.357 1.00 62.59 1200 LEU A N 1
ATOM 6521 C CA . LEU A 1 1200 ? 139.201 129.418 175.665 1.00 62.59 1200 LEU A CA 1
ATOM 6522 C C . LEU A 1 1200 ? 139.987 130.118 176.768 1.00 62.59 1200 LEU A C 1
ATOM 6523 O O . LEU A 1 1200 ? 139.464 130.327 177.865 1.00 62.59 1200 LEU A O 1
ATOM 6528 N N . ASP A 1 1201 ? 141.243 130.487 176.506 1.00 69.00 1201 ASP A N 1
ATOM 6529 C CA . ASP A 1 1201 ? 141.982 131.284 177.476 1.00 69.00 1201 ASP A CA 1
ATOM 6530 C C . ASP A 1 1201 ? 141.322 132.635 177.675 1.00 69.00 1201 ASP A C 1
ATOM 6531 O O . ASP A 1 1201 ? 141.300 133.164 178.790 1.00 69.00 1201 ASP A O 1
ATOM 6536 N N . LEU A 1 1202 ? 140.753 133.194 176.611 1.00 64.52 1202 LEU A N 1
ATOM 6537 C CA . LEU A 1 1202 ? 140.092 134.483 176.726 1.00 64.52 1202 LEU A CA 1
ATOM 6538 C C . LEU A 1 1202 ? 138.853 134.380 177.607 1.00 64.52 1202 LEU A C 1
ATOM 6539 O O . LEU A 1 1202 ? 138.638 135.217 178.491 1.00 64.52 1202 LEU A O 1
ATOM 6544 N N . ILE A 1 1203 ? 138.052 133.327 177.421 1.00 68.80 1203 ILE A N 1
ATOM 6545 C CA . ILE A 1 1203 ? 136.862 133.186 178.260 1.00 68.80 1203 ILE A CA 1
ATOM 6546 C C . ILE A 1 1203 ? 137.234 132.795 179.691 1.00 68.80 1203 ILE A C 1
ATOM 6547 O O . ILE A 1 1203 ? 136.557 133.204 180.643 1.00 68.80 1203 ILE A O 1
ATOM 6552 N N . VAL A 1 1204 ? 138.320 132.042 179.885 1.00 72.37 1204 VAL A N 1
ATOM 6553 C CA . VAL A 1 1204 ? 138.667 131.643 181.246 1.00 72.37 1204 VAL A CA 1
ATOM 6554 C C . VAL A 1 1204 ? 139.325 132.792 181.999 1.00 72.37 1204 VAL A C 1
ATOM 6555 O O . VAL A 1 1204 ? 139.241 132.857 183.230 1.00 72.37 1204 VAL A O 1
ATOM 6559 N N . GLU A 1 1205 ? 139.977 133.719 181.299 1.00 75.24 1205 GLU A N 1
ATOM 6560 C CA . GLU A 1 1205 ? 140.485 134.907 181.965 1.00 75.24 1205 GLU A CA 1
ATOM 6561 C C . GLU A 1 1205 ? 139.420 135.978 182.111 1.00 75.24 1205 GLU A C 1
ATOM 6562 O O . GLU A 1 1205 ? 139.578 136.881 182.939 1.00 75.24 1205 GLU A O 1
ATOM 6568 N N . ASP A 1 1206 ? 138.343 135.902 181.329 1.00 77.92 1206 ASP A N 1
ATOM 6569 C CA . ASP A 1 1206 ? 137.221 136.798 181.563 1.00 77.92 1206 ASP A CA 1
ATOM 6570 C C . ASP A 1 1206 ? 136.376 136.332 182.741 1.00 77.92 1206 ASP A C 1
ATOM 6571 O O . ASP A 1 1206 ? 135.846 137.160 183.490 1.00 77.92 1206 ASP A O 1
ATOM 6576 N N . LEU A 1 1207 ? 136.238 135.017 182.927 1.00 82.58 1207 LEU A N 1
ATOM 6577 C CA . LEU A 1 1207 ? 135.510 134.531 184.097 1.00 82.58 1207 LEU A CA 1
ATOM 6578 C C . LEU A 1 1207 ? 136.360 134.637 185.356 1.00 82.58 1207 LEU A C 1
ATOM 6579 O O . LEU A 1 1207 ? 135.839 134.925 186.439 1.00 82.58 1207 LEU A O 1
ATOM 6584 N N . GLN A 1 1208 ? 137.665 134.416 185.241 1.00 89.28 1208 GLN A N 1
ATOM 6585 C CA . GLN A 1 1208 ? 138.558 134.777 186.326 1.00 89.28 1208 GLN A CA 1
ATOM 6586 C C . GLN A 1 1208 ? 138.864 136.271 186.255 1.00 89.28 1208 GLN A C 1
ATOM 6587 O O . GLN A 1 1208 ? 138.253 137.021 185.489 1.00 89.28 1208 GLN A O 1
ATOM 6593 N N . SER A 1 1209 ? 139.802 136.714 187.094 1.00 98.48 1209 SER A N 1
ATOM 6594 C CA . SER A 1 1209 ? 140.315 138.091 187.087 1.00 98.48 1209 SER A CA 1
ATOM 6595 C C . SER A 1 1209 ? 139.250 139.089 187.540 1.00 98.48 1209 SER A C 1
ATOM 6596 O O . SER A 1 1209 ? 139.495 140.293 187.635 1.00 98.48 1209 SER A O 1
ATOM 6599 N N . THR A 1 1210 ? 138.049 138.584 187.817 1.00 104.18 1210 THR A N 1
ATOM 6600 C CA . THR A 1 1210 ? 136.950 139.418 188.284 1.00 104.18 1210 THR A CA 1
ATOM 6601 C C . THR A 1 1210 ? 136.196 138.702 189.394 1.00 104.18 1210 THR A C 1
ATOM 6602 O O . THR A 1 1210 ? 135.408 139.318 190.120 1.00 104.18 1210 THR A O 1
ATOM 6606 N N . SER A 1 1211 ? 136.438 137.400 189.533 1.00 107.80 1211 SER A N 1
ATOM 6607 C CA . SER A 1 1211 ? 135.725 136.593 190.508 1.00 107.80 1211 SER A CA 1
ATOM 6608 C C . SER A 1 1211 ? 136.715 135.737 191.281 1.00 107.80 1211 SER A C 1
ATOM 6609 O O . SER A 1 1211 ? 137.562 135.057 190.695 1.00 107.80 1211 SER A O 1
ATOM 6612 N N . GLU A 1 1212 ? 136.595 135.779 192.606 1.00 116.60 1212 GLU A N 1
ATOM 6613 C CA . GLU A 1 1212 ? 137.351 134.904 193.490 1.00 116.60 1212 GLU A CA 1
ATOM 6614 C C . GLU A 1 1212 ? 136.631 134.856 194.828 1.00 116.60 1212 GLU A C 1
ATOM 6615 O O . GLU A 1 1212 ? 135.939 135.805 195.204 1.00 116.60 1212 GLU A O 1
ATOM 6621 N N . ASP A 1 1213 ? 136.787 133.730 195.529 1.00 118.21 1213 ASP A N 1
ATOM 6622 C CA . ASP A 1 1213 ? 136.140 133.494 196.823 1.00 118.21 1213 ASP A CA 1
ATOM 6623 C C . ASP A 1 1213 ? 134.618 133.509 196.697 1.00 118.21 1213 ASP A C 1
ATOM 6624 O O . ASP A 1 1213 ? 133.897 133.651 197.686 1.00 118.21 1213 ASP A O 1
ATOM 6629 N N . LYS A 1 1214 ? 134.123 133.347 195.474 1.00 115.60 1214 LYS A N 1
ATOM 6630 C CA . LYS A 1 1214 ? 132.697 133.460 195.186 1.00 115.60 1214 LYS A CA 1
ATOM 6631 C C . LYS A 1 1214 ? 132.457 132.986 193.757 1.00 115.60 1214 LYS A C 1
ATOM 6632 O O . LYS A 1 1214 ? 133.379 132.551 193.060 1.00 115.60 1214 LYS A O 1
ATOM 6638 N N . GLU A 1 1215 ? 131.200 133.074 193.331 1.00 108.50 1215 GLU A N 1
ATOM 6639 C CA . GLU A 1 1215 ? 130.811 132.616 192.005 1.00 108.50 1215 GLU A CA 1
ATOM 6640 C C . GLU A 1 1215 ? 131.434 133.486 190.921 1.00 108.50 1215 GLU A C 1
ATOM 6641 O O . GLU A 1 1215 ? 131.936 134.581 191.189 1.00 108.50 1215 GLU A O 1
ATOM 6647 N N . LYS A 1 1216 ? 131.398 132.988 189.688 1.00 95.45 1216 LYS A N 1
ATOM 6648 C CA . LYS A 1 1216 ? 131.918 133.741 188.556 1.00 95.45 1216 LYS A CA 1
ATOM 6649 C C . LYS A 1 1216 ? 130.976 134.880 188.191 1.00 95.45 1216 LYS A C 1
ATOM 6650 O O . LYS A 1 1216 ? 129.754 134.715 188.169 1.00 95.45 1216 LYS A O 1
ATOM 6656 N N . GLN A 1 1217 ? 131.552 136.043 187.907 1.00 94.54 1217 GLN A N 1
ATOM 6657 C CA . GLN A 1 1217 ? 130.768 137.180 187.454 1.00 94.54 1217 GLN A CA 1
ATOM 6658 C C . GLN A 1 1217 ? 130.661 137.180 185.935 1.00 94.54 1217 GLN A C 1
ATOM 6659 O O . GLN A 1 1217 ? 131.666 137.195 185.219 1.00 94.54 1217 GLN A O 1
ATOM 6665 N N . TYR A 1 1218 ? 129.425 137.167 185.446 1.00 84.09 1218 TYR A N 1
ATOM 6666 C CA . TYR A 1 1218 ? 129.152 137.123 184.017 1.00 84.09 1218 TYR A CA 1
ATOM 6667 C C . TYR A 1 1218 ? 128.660 138.486 183.563 1.00 84.09 1218 TYR A C 1
ATOM 6668 O O . TYR A 1 1218 ? 127.588 138.933 183.983 1.00 84.09 1218 TYR A O 1
ATOM 6677 N N . THR A 1 1219 ? 129.442 139.143 182.711 1.00 77.91 1219 THR A N 1
ATOM 6678 C CA . THR A 1 1219 ? 129.077 140.441 182.167 1.00 77.91 1219 THR A CA 1
ATOM 6679 C C . THR A 1 1219 ? 128.753 140.270 180.690 1.00 77.91 1219 THR A C 1
ATOM 6680 O O . THR A 1 1219 ? 128.769 139.159 180.156 1.00 77.91 1219 THR A O 1
ATOM 6684 N N . SER A 1 1220 ? 128.452 141.388 180.026 1.00 76.05 1220 SER A N 1
ATOM 6685 C CA . SER A 1 1220 ? 128.142 141.324 178.603 1.00 76.05 1220 SER A CA 1
ATOM 6686 C C . SER A 1 1220 ? 129.382 141.019 177.775 1.00 76.05 1220 SER A C 1
ATOM 6687 O O . SER A 1 1220 ? 129.271 140.499 176.659 1.00 76.05 1220 SER A O 1
ATOM 6690 N N . GLN A 1 1221 ? 130.568 141.332 178.299 1.00 72.42 1221 GLN A N 1
ATOM 6691 C CA . GLN A 1 1221 ? 131.794 140.882 177.651 1.00 72.42 1221 GLN A CA 1
ATOM 6692 C C . GLN A 1 1221 ? 131.857 139.362 177.633 1.00 72.42 1221 GLN A C 1
ATOM 6693 O O . GLN A 1 1221 ? 132.217 138.754 176.618 1.00 72.42 1221 GLN A O 1
ATOM 6699 N N . THR A 1 1222 ? 131.493 138.729 178.751 1.00 71.90 1222 THR A N 1
ATOM 6700 C CA . THR A 1 1222 ? 131.378 137.275 178.772 1.00 71.90 1222 THR A CA 1
ATOM 6701 C C . THR A 1 1222 ? 130.332 136.798 177.776 1.00 71.90 1222 THR A C 1
ATOM 6702 O O . THR A 1 1222 ? 130.500 135.752 177.145 1.00 71.90 1222 THR A O 1
ATOM 6706 N N . THR A 1 1223 ? 129.249 137.558 177.614 1.00 70.68 1223 THR A N 1
ATOM 6707 C CA . THR A 1 1223 ? 128.207 137.162 176.673 1.00 70.68 1223 THR A CA 1
ATOM 6708 C C . THR A 1 1223 ? 128.736 137.150 175.246 1.00 70.68 1223 THR A C 1
ATOM 6709 O O . THR A 1 1223 ? 128.522 136.188 174.502 1.00 70.68 1223 THR A O 1
ATOM 6713 N N . ARG A 1 1224 ? 129.442 138.208 174.846 1.00 67.07 1224 ARG A N 1
ATOM 6714 C CA . ARG A 1 1224 ? 130.001 138.242 173.498 1.00 67.07 1224 ARG A CA 1
ATOM 6715 C C . ARG A 1 1224 ? 131.080 137.183 173.318 1.00 67.07 1224 ARG A C 1
ATOM 6716 O O . ARG A 1 1224 ? 131.191 136.568 172.248 1.00 67.07 1224 ARG A O 1
ATOM 6724 N N . LEU A 1 1225 ? 131.878 136.945 174.357 1.00 63.72 1225 LEU A N 1
ATOM 6725 C CA . LEU A 1 1225 ? 132.921 135.932 174.271 1.00 63.72 1225 LEU A CA 1
ATOM 6726 C C . LEU A 1 1225 ? 132.314 134.547 174.080 1.00 63.72 1225 LEU A C 1
ATOM 6727 O O . LEU A 1 1225 ? 132.788 133.752 173.257 1.00 63.72 1225 LEU A O 1
ATOM 6732 N N . LEU A 1 1226 ? 131.247 134.255 174.822 1.00 61.14 1226 LEU A N 1
ATOM 6733 C CA . LEU A 1 1226 ? 130.566 132.979 174.685 1.00 61.14 1226 LEU A CA 1
ATOM 6734 C C . LEU A 1 1226 ? 129.829 132.884 173.361 1.00 61.14 1226 LEU A C 1
ATOM 6735 O O . LEU A 1 1226 ? 129.686 131.790 172.819 1.00 61.14 1226 LEU A O 1
ATOM 6740 N N . ALA A 1 1227 ? 129.368 134.011 172.816 1.00 59.71 1227 ALA A N 1
ATOM 6741 C CA . ALA A 1 1227 ? 128.752 133.983 171.495 1.00 59.71 1227 ALA A CA 1
ATOM 6742 C C . ALA A 1 1227 ? 129.775 133.628 170.428 1.00 59.71 1227 ALA A C 1
ATOM 6743 O O . ALA A 1 1227 ? 129.476 132.871 169.495 1.00 59.71 1227 ALA A O 1
ATOM 6745 N N . LEU A 1 1228 ? 130.991 134.162 170.551 1.00 55.99 1228 LEU A N 1
ATOM 6746 C CA . LEU A 1 1228 ? 132.056 133.767 169.635 1.00 55.99 1228 LEU A CA 1
ATOM 6747 C C . LEU A 1 1228 ? 132.369 132.284 169.772 1.00 55.99 1228 LEU A C 1
ATOM 6748 O O . LEU A 1 1228 ? 132.443 131.561 168.772 1.00 55.99 1228 LEU A O 1
ATOM 6753 N N . LEU A 1 1229 ? 132.568 131.816 171.007 1.00 54.35 1229 LEU A N 1
ATOM 6754 C CA . LEU A 1 1229 ? 132.867 130.401 171.213 1.00 54.35 1229 LEU A CA 1
ATOM 6755 C C . LEU A 1 1229 ? 131.742 129.514 170.694 1.00 54.35 1229 LEU A C 1
ATOM 6756 O O . LEU A 1 1229 ? 131.993 128.427 170.164 1.00 54.35 1229 LEU A O 1
ATOM 6761 N N . ASP A 1 1230 ? 130.494 129.962 170.833 1.00 60.27 1230 ASP A N 1
ATOM 6762 C CA . ASP A 1 1230 ? 129.355 129.215 170.314 1.00 60.27 1230 ASP A CA 1
ATOM 6763 C C . ASP A 1 1230 ? 129.405 129.128 168.799 1.00 60.27 1230 ASP A C 1
ATOM 6764 O O . ASP A 1 1230 ? 129.446 128.031 168.232 1.00 60.27 1230 ASP A O 1
ATOM 6769 N N . ALA A 1 1231 ? 129.384 130.276 168.123 1.00 54.96 1231 ALA A N 1
ATOM 6770 C CA . ALA A 1 1231 ? 129.376 130.270 166.669 1.00 54.96 1231 ALA A CA 1
ATOM 6771 C C . ALA A 1 1231 ? 130.638 129.667 166.076 1.00 54.96 1231 ALA A C 1
ATOM 6772 O O . ALA A 1 1231 ? 130.659 129.382 164.875 1.00 54.96 1231 ALA A O 1
ATOM 6774 N N . LEU A 1 1232 ? 131.684 129.468 166.877 1.00 53.83 1232 LEU A N 1
ATOM 6775 C CA . LEU A 1 1232 ? 132.817 128.680 166.412 1.00 53.83 1232 LEU A CA 1
ATOM 6776 C C . LEU A 1 1232 ? 132.580 127.192 166.619 1.00 53.83 1232 LEU A C 1
ATOM 6777 O O . LEU A 1 1232 ? 132.889 126.385 165.739 1.00 53.83 1232 LEU A O 1
ATOM 6782 N N . ALA A 1 1233 ? 132.014 126.812 167.766 1.00 54.62 1233 ALA A N 1
ATOM 6783 C CA . ALA A 1 1233 ? 131.864 125.404 168.106 1.00 54.62 1233 ALA A CA 1
ATOM 6784 C C . ALA A 1 1233 ? 130.936 124.661 167.159 1.00 54.62 1233 ALA A C 1
ATOM 6785 O O . ALA A 1 1233 ? 130.937 123.428 167.158 1.00 54.62 1233 ALA A O 1
ATOM 6787 N N . SER A 1 1234 ? 130.148 125.370 166.358 1.00 56.46 1234 SER A N 1
ATOM 6788 C CA . SER A 1 1234 ? 129.249 124.706 165.425 1.00 56.46 1234 SER A CA 1
ATOM 6789 C C . SER A 1 1234 ? 129.927 124.335 164.117 1.00 56.46 1234 SER A C 1
ATOM 6790 O O . SER A 1 1234 ? 129.230 124.079 163.131 1.00 56.46 1234 SER A O 1
ATOM 6793 N N . HIS A 1 1235 ? 131.254 124.303 164.082 1.00 55.74 1235 HIS A N 1
ATOM 6794 C CA . HIS A 1 1235 ? 132.000 123.900 162.902 1.00 55.74 1235 HIS A CA 1
ATOM 6795 C C . HIS A 1 1235 ? 132.835 122.665 163.209 1.00 55.74 1235 HIS A C 1
ATOM 6796 O O . HIS A 1 1235 ? 133.133 122.365 164.366 1.00 55.74 1235 HIS A O 1
ATOM 6803 N N . LYS A 1 1236 ? 133.209 121.948 162.151 1.00 61.74 1236 LYS A N 1
ATOM 6804 C CA . LYS A 1 1236 ? 133.867 120.657 162.318 1.00 61.74 1236 LYS A CA 1
ATOM 6805 C C . LYS A 1 1236 ? 135.209 120.799 163.022 1.00 61.74 1236 LYS A C 1
ATOM 6806 O O . LYS A 1 1236 ? 135.445 120.181 164.065 1.00 61.74 1236 LYS A O 1
ATOM 6812 N N . ALA A 1 1237 ? 136.106 121.609 162.461 1.00 59.41 1237 ALA A N 1
ATOM 6813 C CA . ALA A 1 1237 ? 137.453 121.715 163.010 1.00 59.41 1237 ALA A CA 1
ATOM 6814 C C . ALA A 1 1237 ? 137.447 122.366 164.385 1.00 59.41 1237 ALA A C 1
ATOM 6815 O O . ALA A 1 1237 ? 138.151 121.913 165.296 1.00 59.41 1237 ALA A O 1
ATOM 6817 N N . CYS A 1 1238 ? 136.658 123.428 164.553 1.00 61.21 1238 CYS A N 1
ATOM 6818 C CA . CYS A 1 1238 ? 136.650 124.158 165.814 1.00 61.21 1238 CYS A CA 1
ATOM 6819 C C . CYS A 1 1238 ? 136.099 123.297 166.943 1.00 61.21 1238 CYS A C 1
ATOM 6820 O O . CYS A 1 1238 ? 136.596 123.348 168.076 1.00 61.21 1238 CYS A O 1
ATOM 6823 N N . LYS A 1 1239 ? 135.079 122.488 166.653 1.00 60.67 1239 LYS A N 1
ATOM 6824 C CA . LYS A 1 1239 ? 134.469 121.674 167.698 1.00 60.67 1239 LYS A CA 1
ATOM 6825 C C . LYS A 1 1239 ? 135.435 120.603 168.180 1.00 60.67 1239 LYS A C 1
ATOM 6826 O O . LYS A 1 1239 ? 135.528 120.327 169.379 1.00 60.67 1239 LYS A O 1
ATOM 6832 N N . LEU A 1 1240 ? 136.174 119.989 167.258 1.00 62.56 1240 LEU A N 1
ATOM 6833 C CA . LEU A 1 1240 ? 137.155 118.996 167.672 1.00 62.56 1240 LEU A CA 1
ATOM 6834 C C . LEU A 1 1240 ? 138.346 119.643 168.365 1.00 62.56 1240 LEU A C 1
ATOM 6835 O O . LEU A 1 1240 ? 138.941 119.037 169.263 1.00 62.56 1240 LEU A O 1
ATOM 6840 N N . ALA A 1 1241 ? 138.699 120.871 167.983 1.00 61.75 1241 ALA A N 1
ATOM 6841 C CA . ALA A 1 1241 ? 139.740 121.577 168.718 1.00 61.75 1241 ALA A CA 1
ATOM 6842 C C . ALA A 1 1241 ? 139.294 121.895 170.136 1.00 61.75 1241 ALA A C 1
ATOM 6843 O O . ALA A 1 1241 ? 140.128 121.966 171.043 1.00 61.75 1241 ALA A O 1
ATOM 6845 N N . ILE A 1 1242 ? 137.992 122.081 170.350 1.00 60.38 1242 ILE A N 1
ATOM 6846 C CA . ILE A 1 1242 ? 137.487 122.230 171.713 1.00 60.38 1242 ILE A CA 1
ATOM 6847 C C . ILE A 1 1242 ? 137.529 120.895 172.444 1.00 60.38 1242 ILE A C 1
ATOM 6848 O O . ILE A 1 1242 ? 137.954 120.815 173.602 1.00 60.38 1242 ILE A O 1
ATOM 6853 N N . LEU A 1 1243 ? 137.075 119.830 171.780 1.00 62.98 1243 LEU A N 1
ATOM 6854 C CA . LEU A 1 1243 ? 137.041 118.510 172.404 1.00 62.98 1243 LEU A CA 1
ATOM 6855 C C . LEU A 1 1243 ? 138.426 118.056 172.845 1.00 62.98 1243 LEU A C 1
ATOM 6856 O O . LEU A 1 1243 ? 138.576 117.449 173.910 1.00 62.98 1243 LEU A O 1
ATOM 6861 N N . HIS A 1 1244 ? 139.450 118.338 172.046 1.00 68.26 1244 HIS A N 1
ATOM 6862 C CA . HIS A 1 1244 ? 140.795 117.911 172.406 1.00 68.26 1244 HIS A CA 1
ATOM 6863 C C . HIS A 1 1244 ? 141.466 118.851 173.396 1.00 68.26 1244 HIS A C 1
ATOM 6864 O O . HIS A 1 1244 ? 142.643 118.653 173.716 1.00 68.26 1244 HIS A O 1
ATOM 6871 N N . LEU A 1 1245 ? 140.751 119.865 173.879 1.00 67.83 1245 LEU A N 1
ATOM 6872 C CA . LEU A 1 1245 ? 141.195 120.692 174.991 1.00 67.83 1245 LEU A CA 1
ATOM 6873 C C . LEU A 1 1245 ? 140.430 120.422 176.273 1.00 67.83 1245 LEU A C 1
ATOM 6874 O O . LEU A 1 1245 ? 141.016 120.492 177.353 1.00 67.83 1245 LEU A O 1
ATOM 6879 N N . ILE A 1 1246 ? 139.135 120.115 176.175 1.00 73.45 1246 ILE A N 1
ATOM 6880 C CA . ILE A 1 1246 ? 138.335 119.844 177.364 1.00 73.45 1246 ILE A CA 1
ATOM 6881 C C . ILE A 1 1246 ? 138.606 118.445 177.902 1.00 73.45 1246 ILE A C 1
ATOM 6882 O O . ILE A 1 1246 ? 138.408 118.186 179.096 1.00 73.45 1246 ILE A O 1
ATOM 6887 N N . ASN A 1 1247 ? 139.056 117.525 177.043 1.00 80.43 1247 ASN A N 1
ATOM 6888 C CA . ASN A 1 1247 ? 139.129 116.114 177.416 1.00 80.43 1247 ASN A CA 1
ATOM 6889 C C . ASN A 1 1247 ? 139.937 115.891 178.688 1.00 80.43 1247 ASN A C 1
ATOM 6890 O O . ASN A 1 1247 ? 139.597 115.012 179.489 1.00 80.43 1247 ASN A O 1
ATOM 6895 N N . GLY A 1 1248 ? 140.992 116.670 178.900 1.00 86.65 1248 GLY A N 1
ATOM 6896 C CA . GLY A 1 1248 ? 141.755 116.582 180.127 1.00 86.65 1248 GLY A CA 1
ATOM 6897 C C . GLY A 1 1248 ? 143.135 115.981 180.005 1.00 86.65 1248 GLY A C 1
ATOM 6898 O O . GLY A 1 1248 ? 143.829 115.860 181.021 1.00 86.65 1248 GLY A O 1
ATOM 6899 N N . THR A 1 1249 ? 143.563 115.603 178.804 1.00 90.68 1249 THR A N 1
ATOM 6900 C CA . THR A 1 1249 ? 144.938 115.181 178.564 1.00 90.68 1249 THR A CA 1
ATOM 6901 C C . THR A 1 1249 ? 145.813 116.426 178.594 1.00 90.68 1249 THR A C 1
ATOM 6902 O O . THR A 1 1249 ? 145.968 117.106 177.574 1.00 90.68 1249 THR A O 1
ATOM 6906 N N . ILE A 1 1250 ? 146.382 116.717 179.761 1.00 92.78 1250 ILE A N 1
ATOM 6907 C CA . ILE A 1 1250 ? 146.928 118.043 180.019 1.00 92.78 1250 ILE A CA 1
ATOM 6908 C C . ILE A 1 1250 ? 148.204 118.260 179.212 1.00 92.78 1250 ILE A C 1
ATOM 6909 O O . ILE A 1 1250 ? 149.200 117.545 179.372 1.00 92.78 1250 ILE A O 1
ATOM 6914 N N . LYS A 1 1251 ? 148.156 119.227 178.302 1.00 92.64 1251 LYS A N 1
ATOM 6915 C CA . LYS A 1 1251 ? 149.354 119.856 177.769 1.00 92.64 1251 LYS A CA 1
ATOM 6916 C C . LYS A 1 1251 ? 149.464 121.292 178.253 1.00 92.64 1251 LYS A C 1
ATOM 6917 O O . LYS A 1 1251 ? 149.934 122.147 177.496 1.00 92.64 1251 LYS A O 1
ATOM 6923 N N . GLY A 1 1252 ? 149.044 121.579 179.482 1.00 89.98 1252 GLY A N 1
ATOM 6924 C CA . GLY A 1 1252 ? 148.679 122.915 179.891 1.00 89.98 1252 GLY A CA 1
ATOM 6925 C C . GLY A 1 1252 ? 147.207 123.219 179.723 1.00 89.98 1252 GLY A C 1
ATOM 6926 O O . GLY A 1 1252 ? 146.831 124.397 179.720 1.00 89.98 1252 GLY A O 1
ATOM 6927 N N . ASP A 1 1253 ? 146.365 122.196 179.580 1.00 86.55 1253 ASP A N 1
ATOM 6928 C CA . ASP A 1 1253 ? 144.967 122.354 179.209 1.00 86.55 1253 ASP A CA 1
ATOM 6929 C C . ASP A 1 1253 ? 143.999 122.065 180.349 1.00 86.55 1253 ASP A C 1
ATOM 6930 O O . ASP A 1 1253 ? 142.830 121.770 180.086 1.00 86.55 1253 ASP A O 1
ATOM 6935 N N . GLU A 1 1254 ? 144.446 122.136 181.603 1.00 87.55 1254 GLU A N 1
ATOM 6936 C CA . GLU A 1 1254 ? 143.540 121.861 182.713 1.00 87.55 1254 GLU A CA 1
ATOM 6937 C C . GLU A 1 1254 ? 142.517 122.977 182.878 1.00 87.55 1254 GLU A C 1
ATOM 6938 O O . GLU A 1 1254 ? 141.351 122.725 183.219 1.00 87.55 1254 GLU A O 1
ATOM 6944 N N . ARG A 1 1255 ? 142.933 124.220 182.628 1.00 81.09 1255 ARG A N 1
ATOM 6945 C CA . ARG A 1 1255 ? 142.030 125.347 182.811 1.00 81.09 1255 ARG A CA 1
ATOM 6946 C C . ARG A 1 1255 ? 140.874 125.310 181.824 1.00 81.09 1255 ARG A C 1
ATOM 6947 O O . ARG A 1 1255 ? 139.794 125.820 182.129 1.00 81.09 1255 ARG A O 1
ATOM 6955 N N . TYR A 1 1256 ? 141.060 124.689 180.659 1.00 75.54 1256 TYR A N 1
ATOM 6956 C CA . TYR A 1 1256 ? 139.961 124.595 179.705 1.00 75.54 1256 TYR A CA 1
ATOM 6957 C C . TYR A 1 1256 ? 138.883 123.639 180.199 1.00 75.54 1256 TYR A C 1
ATOM 6958 O O . TYR A 1 1256 ? 137.688 123.949 180.125 1.00 75.54 1256 TYR A O 1
ATOM 6967 N N . ALA A 1 1257 ? 139.283 122.474 180.711 1.00 78.43 1257 ALA A N 1
ATOM 6968 C CA . ALA A 1 1257 ? 138.311 121.576 181.324 1.00 78.43 1257 ALA A CA 1
ATOM 6969 C C . ALA A 1 1257 ? 137.630 122.240 182.514 1.00 78.43 1257 ALA A C 1
ATOM 6970 O O . ALA A 1 1257 ? 136.414 122.100 182.700 1.00 78.43 1257 ALA A O 1
ATOM 6972 N N . GLU A 1 1258 ? 138.393 122.983 183.320 1.00 81.27 1258 GLU A N 1
ATOM 6973 C CA . GLU A 1 1258 ? 137.797 123.662 184.466 1.00 81.27 1258 GLU A CA 1
ATOM 6974 C C . GLU A 1 1258 ? 136.781 124.712 184.027 1.00 81.27 1258 GLU A C 1
ATOM 6975 O O . GLU A 1 1258 ? 135.707 124.836 184.627 1.00 81.27 1258 GLU A O 1
ATOM 6981 N N . ILE A 1 1259 ? 137.092 125.470 182.974 1.00 78.59 1259 ILE A N 1
ATOM 6982 C CA . ILE A 1 1259 ? 136.173 126.517 182.549 1.00 78.59 1259 ILE A CA 1
ATOM 6983 C C . ILE A 1 1259 ? 134.955 125.912 181.868 1.00 78.59 1259 ILE A C 1
ATOM 6984 O O . ILE A 1 1259 ? 133.859 126.481 181.925 1.00 78.59 1259 ILE A O 1
ATOM 6989 N N . PHE A 1 1260 ? 135.101 124.740 181.249 1.00 79.06 1260 PHE A N 1
ATOM 6990 C CA . PHE A 1 1260 ? 133.920 124.072 180.716 1.00 79.06 1260 PHE A CA 1
ATOM 6991 C C . PHE A 1 1260 ? 133.024 123.569 181.838 1.00 79.06 1260 PHE A C 1
ATOM 6992 O O . PHE A 1 1260 ? 131.795 123.672 181.752 1.00 79.06 1260 PHE A O 1
ATOM 7000 N N . GLN A 1 1261 ? 133.620 123.020 182.900 1.00 81.72 1261 GLN A N 1
ATOM 7001 C CA . GLN A 1 1261 ? 132.821 122.657 184.067 1.00 81.72 1261 GLN A CA 1
ATOM 7002 C C . GLN A 1 1261 ? 132.141 123.877 184.672 1.00 81.72 1261 GLN A C 1
ATOM 7003 O O . GLN A 1 1261 ? 131.009 123.782 185.158 1.00 81.72 1261 GLN A O 1
ATOM 7009 N N . ASP A 1 1262 ? 132.801 125.035 184.628 1.00 82.38 1262 ASP A N 1
ATOM 7010 C CA . ASP A 1 1262 ? 132.190 126.252 185.154 1.00 82.38 1262 ASP A CA 1
ATOM 7011 C C . ASP A 1 1262 ? 131.027 126.713 184.282 1.00 82.38 1262 ASP A C 1
ATOM 7012 O O . ASP A 1 1262 ? 130.012 127.195 184.795 1.00 82.38 1262 ASP A O 1
ATOM 7017 N N . LEU A 1 1263 ? 131.152 126.565 182.962 1.00 77.16 1263 LEU A N 1
ATOM 7018 C CA . LEU A 1 1263 ? 130.039 126.888 182.071 1.00 77.16 1263 LEU A CA 1
ATOM 7019 C C . LEU A 1 1263 ? 128.865 125.942 182.297 1.00 77.16 1263 LEU A C 1
ATOM 7020 O O . LEU A 1 1263 ? 127.698 126.358 182.264 1.00 77.16 1263 LEU A O 1
ATOM 7025 N N . LEU A 1 1264 ? 129.158 124.663 182.532 1.00 80.38 1264 LEU A N 1
ATOM 7026 C CA . LEU A 1 1264 ? 128.100 123.712 182.854 1.00 80.38 1264 LEU A CA 1
ATOM 7027 C C . LEU A 1 1264 ? 127.421 124.073 184.169 1.00 80.38 1264 LEU A C 1
ATOM 7028 O O . LEU A 1 1264 ? 126.197 123.957 184.294 1.00 80.38 1264 LEU A O 1
ATOM 7033 N N . ALA A 1 1265 ? 128.202 124.503 185.161 1.00 81.82 1265 ALA A N 1
ATOM 7034 C CA . ALA A 1 1265 ? 127.618 124.965 186.416 1.00 81.82 1265 ALA A CA 1
ATOM 7035 C C . ALA A 1 1265 ? 126.748 126.195 186.196 1.00 81.82 1265 ALA A C 1
ATOM 7036 O O . ALA A 1 1265 ? 125.705 126.351 186.842 1.00 81.82 1265 ALA A O 1
ATOM 7038 N N . LEU A 1 1266 ? 127.169 127.085 185.297 1.00 81.75 1266 LEU A N 1
ATOM 7039 C CA . LEU A 1 1266 ? 126.342 128.233 184.938 1.00 81.75 1266 LEU A CA 1
ATOM 7040 C C . LEU A 1 1266 ? 124.999 127.784 184.384 1.00 81.75 1266 LEU A C 1
ATOM 7041 O O . LEU A 1 1266 ? 123.947 128.291 184.787 1.00 81.75 1266 LEU A O 1
ATOM 7046 N N . VAL A 1 1267 ? 125.016 126.834 183.448 1.00 82.09 1267 VAL A N 1
ATOM 7047 C CA . VAL A 1 1267 ? 123.766 126.447 182.798 1.00 82.09 1267 VAL A CA 1
ATOM 7048 C C . VAL A 1 1267 ? 122.864 125.674 183.751 1.00 82.09 1267 VAL A C 1
ATOM 7049 O O . VAL A 1 1267 ? 121.649 125.896 183.778 1.00 82.09 1267 VAL A O 1
ATOM 7053 N N . ARG A 1 1268 ? 123.423 124.763 184.547 1.00 85.93 1268 ARG A N 1
ATOM 7054 C CA . ARG A 1 1268 ? 122.603 124.010 185.488 1.00 85.93 1268 ARG A CA 1
ATOM 7055 C C . ARG A 1 1268 ? 122.184 124.830 186.700 1.00 85.93 1268 ARG A C 1
ATOM 7056 O O . ARG A 1 1268 ? 121.479 124.304 187.569 1.00 85.93 1268 ARG A O 1
ATOM 7064 N N . SER A 1 1269 ? 122.590 126.096 186.775 1.00 85.90 1269 SER A N 1
ATOM 7065 C CA . SER A 1 1269 ? 122.176 127.004 187.845 1.00 85.90 1269 SER A CA 1
ATOM 7066 C C . SER A 1 1269 ? 122.175 128.421 187.292 1.00 85.90 1269 SER A C 1
ATOM 7067 O O . SER A 1 1269 ? 123.014 129.252 187.658 1.00 85.90 1269 SER A O 1
ATOM 7070 N N . PRO A 1 1270 ? 121.237 128.732 186.395 1.00 89.55 1270 PRO A N 1
ATOM 7071 C CA . PRO A 1 1270 ? 121.276 130.031 185.713 1.00 89.55 1270 PRO A CA 1
ATOM 7072 C C . PRO A 1 1270 ? 120.949 131.198 186.629 1.00 89.55 1270 PRO A C 1
ATOM 7073 O O . PRO A 1 1270 ? 121.308 132.341 186.331 1.00 89.55 1270 PRO A O 1
ATOM 7077 N N . GLY A 1 1271 ? 120.287 130.927 187.749 1.00 96.64 1271 GLY A N 1
ATOM 7078 C CA . GLY A 1 1271 ? 119.736 132.051 188.473 1.00 96.64 1271 GLY A CA 1
ATOM 7079 C C . GLY A 1 1271 ? 118.655 132.708 187.637 1.00 96.64 1271 GLY A C 1
ATOM 7080 O O . GLY A 1 1271 ? 117.923 132.050 186.890 1.00 96.64 1271 GLY A O 1
ATOM 7081 N N . ASP A 1 1272 ? 118.544 134.029 187.760 1.00 97.27 1272 ASP A N 1
ATOM 7082 C CA . ASP A 1 1272 ? 117.660 134.806 186.900 1.00 97.27 1272 ASP A CA 1
ATOM 7083 C C . ASP A 1 1272 ? 118.271 136.183 186.692 1.00 97.27 1272 ASP A C 1
ATOM 7084 O O . ASP A 1 1272 ? 118.271 137.010 187.609 1.00 97.27 1272 ASP A O 1
ATOM 7089 N N . SER A 1 1273 ? 118.800 136.415 185.494 1.00 89.57 1273 SER A N 1
ATOM 7090 C CA . SER A 1 1273 ? 119.279 137.731 185.093 1.00 89.57 1273 SER A CA 1
ATOM 7091 C C . SER A 1 1273 ? 118.892 137.972 183.642 1.00 89.57 1273 SER A C 1
ATOM 7092 O O . SER A 1 1273 ? 118.042 137.261 183.099 1.00 89.57 1273 SER A O 1
ATOM 7095 N N . VAL A 1 1274 ? 119.493 138.970 183.006 1.00 86.53 1274 VAL A N 1
ATOM 7096 C CA . VAL A 1 1274 ? 119.291 139.163 181.578 1.00 86.53 1274 VAL A CA 1
ATOM 7097 C C . VAL A 1 1274 ? 120.617 138.871 180.892 1.00 86.53 1274 VAL A C 1
ATOM 7098 O O . VAL A 1 1274 ? 120.670 138.641 179.679 1.00 86.53 1274 VAL A O 1
ATOM 7102 N N . ILE A 1 1275 ? 121.695 138.860 181.675 1.00 84.06 1275 ILE A N 1
ATOM 7103 C CA . ILE A 1 1275 ? 123.001 138.493 181.143 1.00 84.06 1275 ILE A CA 1
ATOM 7104 C C . ILE A 1 1275 ? 123.216 136.990 181.245 1.00 84.06 1275 ILE A C 1
ATOM 7105 O O . ILE A 1 1275 ? 123.562 136.331 180.259 1.00 84.06 1275 ILE A O 1
ATOM 7110 N N . ARG A 1 1276 ? 123.025 136.423 182.438 1.00 83.00 1276 ARG A N 1
ATOM 7111 C CA . ARG A 1 1276 ? 123.149 134.976 182.583 1.00 83.00 1276 ARG A CA 1
ATOM 7112 C C . ARG A 1 1276 ? 122.098 134.250 181.755 1.00 83.00 1276 ARG A C 1
ATOM 7113 O O . ARG A 1 1276 ? 122.372 133.189 181.185 1.00 83.00 1276 ARG A O 1
ATOM 7121 N N . GLN A 1 1277 ? 120.893 134.813 181.656 1.00 87.14 1277 GLN A N 1
ATOM 7122 C CA . GLN A 1 1277 ? 119.887 134.226 180.780 1.00 87.14 1277 GLN A CA 1
ATOM 7123 C C . GLN A 1 1277 ? 120.234 134.414 179.311 1.00 87.14 1277 GLN A C 1
ATOM 7124 O O . GLN A 1 1277 ? 119.583 133.815 178.450 1.00 87.14 1277 GLN A O 1
ATOM 7130 N N . GLN A 1 1278 ? 121.239 135.233 179.011 1.00 80.31 1278 GLN A N 1
ATOM 7131 C CA . GLN A 1 1278 ? 121.772 135.343 177.663 1.00 80.31 1278 GLN A CA 1
ATOM 7132 C C . GLN A 1 1278 ? 122.980 134.444 177.443 1.00 80.31 1278 GLN A C 1
ATOM 7133 O O . GLN A 1 1278 ? 123.219 134.015 176.310 1.00 80.31 1278 GLN A O 1
ATOM 7139 N N . CYS A 1 1279 ? 123.736 134.144 178.497 1.00 77.45 1279 CYS A N 1
ATOM 7140 C CA . CYS A 1 1279 ? 124.888 133.260 178.387 1.00 77.45 1279 CYS A CA 1
ATOM 7141 C C . CYS A 1 1279 ? 124.510 131.787 178.428 1.00 77.45 1279 CYS A C 1
ATOM 7142 O O . CYS A 1 1279 ? 125.206 130.961 177.826 1.00 77.45 1279 CYS A O 1
ATOM 7145 N N . VAL A 1 1280 ? 123.430 131.431 179.127 1.00 78.41 1280 VAL A N 1
ATOM 7146 C CA . VAL A 1 1280 ? 123.049 130.024 179.197 1.00 78.41 1280 VAL A CA 1
ATOM 7147 C C . VAL A 1 1280 ? 122.588 129.525 177.837 1.00 78.41 1280 VAL A C 1
ATOM 7148 O O . VAL A 1 1280 ? 122.828 128.369 177.481 1.00 78.41 1280 VAL A O 1
ATOM 7152 N N . GLU A 1 1281 ? 121.950 130.383 177.040 1.00 77.25 1281 GLU A N 1
ATOM 7153 C CA . GLU A 1 1281 ? 121.560 129.941 175.707 1.00 77.25 1281 GLU A CA 1
ATOM 7154 C C . GLU A 1 1281 ? 122.781 129.722 174.823 1.00 77.25 1281 GLU A C 1
ATOM 7155 O O . GLU A 1 1281 ? 122.804 128.782 174.020 1.00 77.25 1281 GLU A O 1
ATOM 7161 N N . TYR A 1 1282 ? 123.825 130.535 174.996 1.00 69.32 1282 TYR A N 1
ATOM 7162 C CA . TYR A 1 1282 ? 125.043 130.339 174.221 1.00 69.32 1282 TYR A CA 1
ATOM 7163 C C . TYR A 1 1282 ? 125.757 129.063 174.639 1.00 69.32 1282 TYR A C 1
ATOM 7164 O O . TYR A 1 1282 ? 126.253 128.314 173.790 1.00 69.32 1282 TYR A O 1
ATOM 7173 N N . VAL A 1 1283 ? 125.808 128.786 175.940 1.00 69.82 1283 VAL A N 1
ATOM 7174 C CA . VAL A 1 1283 ? 126.487 127.575 176.388 1.00 69.82 1283 VAL A CA 1
ATOM 7175 C C . VAL A 1 1283 ? 125.676 126.337 176.022 1.00 69.82 1283 VAL A C 1
ATOM 7176 O O . VAL A 1 1283 ? 126.238 125.269 175.766 1.00 69.82 1283 VAL A O 1
ATOM 7180 N N . THR A 1 1284 ? 124.348 126.458 175.951 1.00 71.84 1284 THR A N 1
ATOM 7181 C CA . THR A 1 1284 ? 123.556 125.321 175.496 1.00 71.84 1284 THR A CA 1
ATOM 7182 C C . THR A 1 1284 ? 123.704 125.101 173.999 1.00 71.84 1284 THR A C 1
ATOM 7183 O O . THR A 1 1284 ? 123.697 123.955 173.544 1.00 71.84 1284 THR A O 1
ATOM 7187 N N . SER A 1 1285 ? 123.850 126.172 173.217 1.00 65.99 1285 SER A N 1
ATOM 7188 C CA . SER A 1 1285 ? 124.184 125.985 171.810 1.00 65.99 1285 SER A CA 1
ATOM 7189 C C . SER A 1 1285 ? 125.554 125.336 171.649 1.00 65.99 1285 SER A C 1
ATOM 7190 O O . SER A 1 1285 ? 125.743 124.490 170.766 1.00 65.99 1285 SER A O 1
ATOM 7193 N N . ILE A 1 1286 ? 126.514 125.712 172.496 1.00 64.22 1286 ILE A N 1
ATOM 7194 C CA . ILE A 1 1286 ? 127.803 125.023 172.526 1.00 64.22 1286 ILE A CA 1
ATOM 7195 C C . ILE A 1 1286 ? 127.602 123.537 172.791 1.00 64.22 1286 ILE A C 1
ATOM 7196 O O . ILE A 1 1286 ? 128.126 122.684 172.068 1.00 64.22 1286 ILE A O 1
ATOM 7201 N N . LEU A 1 1287 ? 126.867 123.211 173.857 1.00 68.74 1287 LEU A N 1
ATOM 7202 C CA . LEU A 1 1287 ? 126.606 121.817 174.205 1.00 68.74 1287 LEU A CA 1
ATOM 7203 C C . LEU A 1 1287 ? 125.955 121.067 173.052 1.00 68.74 1287 LEU A C 1
ATOM 7204 O O . LEU A 1 1287 ? 126.260 119.893 172.813 1.00 68.74 1287 LEU A O 1
ATOM 7209 N N . GLN A 1 1288 ? 125.049 121.726 172.331 1.00 70.81 1288 GLN A N 1
ATOM 7210 C CA . GLN A 1 1288 ? 124.398 121.078 171.200 1.00 70.81 1288 GLN A CA 1
ATOM 7211 C C . GLN A 1 1288 ? 125.392 120.803 170.084 1.00 70.81 1288 GLN A C 1
ATOM 7212 O O . GLN A 1 1288 ? 125.371 119.727 169.478 1.00 70.81 1288 GLN A O 1
ATOM 7218 N N . SER A 1 1289 ? 126.275 121.762 169.803 1.00 64.07 1289 SER A N 1
ATOM 7219 C CA . SER A 1 1289 ? 127.281 121.544 168.769 1.00 64.07 1289 SER A CA 1
ATOM 7220 C C . SER A 1 1289 ? 128.312 120.506 169.193 1.00 64.07 1289 SER A C 1
ATOM 7221 O O . SER A 1 1289 ? 128.945 119.882 168.336 1.00 64.07 1289 SER A O 1
ATOM 7224 N N . LEU A 1 1290 ? 128.497 120.306 170.499 1.00 65.59 1290 LEU A N 1
ATOM 7225 C CA . LEU A 1 1290 ? 129.451 119.304 170.962 1.00 65.59 1290 LEU A CA 1
ATOM 7226 C C . LEU A 1 1290 ? 128.858 117.906 170.892 1.00 65.59 1290 LEU A C 1
ATOM 7227 O O . LEU A 1 1290 ? 129.564 116.941 170.583 1.00 65.59 1290 LEU A O 1
ATOM 7232 N N . CYS A 1 1291 ? 127.570 117.774 171.189 1.00 70.83 1291 CYS A N 1
ATOM 7233 C CA . CYS A 1 1291 ? 126.897 116.483 171.171 1.00 70.83 1291 CYS A CA 1
ATOM 7234 C C . CYS A 1 1291 ? 126.314 116.139 169.809 1.00 70.83 1291 CYS A C 1
ATOM 7235 O O . CYS A 1 1291 ? 125.483 115.230 169.719 1.00 70.83 1291 CYS A O 1
ATOM 7238 N N . ASP A 1 1292 ? 126.724 116.841 168.758 1.00 74.01 1292 ASP A N 1
ATOM 7239 C CA . ASP A 1 1292 ? 126.242 116.580 167.409 1.00 74.01 1292 ASP A CA 1
ATOM 7240 C C . ASP A 1 1292 ? 127.300 115.790 166.652 1.00 74.01 1292 ASP A C 1
ATOM 7241 O O . ASP A 1 1292 ? 128.416 116.278 166.450 1.00 74.01 1292 ASP A O 1
ATOM 7246 N N . GLN A 1 1293 ? 126.953 114.577 166.232 1.00 76.16 1293 GLN A N 1
ATOM 7247 C CA . GLN A 1 1293 ? 127.881 113.742 165.483 1.00 76.16 1293 GLN A CA 1
ATOM 7248 C C . GLN A 1 1293 ? 127.902 114.071 163.999 1.00 76.16 1293 GLN A C 1
ATOM 7249 O O . GLN A 1 1293 ? 128.844 113.675 163.307 1.00 76.16 1293 GLN A O 1
ATOM 7255 N N . ASP A 1 1294 ? 126.903 114.787 163.493 1.00 72.37 1294 ASP A N 1
ATOM 7256 C CA . ASP A 1 1294 ? 126.946 115.299 162.132 1.00 72.37 1294 ASP A CA 1
ATOM 7257 C C . ASP A 1 1294 ? 127.925 116.452 161.985 1.00 72.37 1294 ASP A C 1
ATOM 7258 O O . ASP A 1 1294 ? 128.052 117.009 160.890 1.00 72.37 1294 ASP A O 1
ATOM 7263 N N . ILE A 1 1295 ? 128.606 116.822 163.064 1.00 66.05 1295 ILE A N 1
ATOM 7264 C CA . ILE A 1 1295 ? 129.661 117.824 163.057 1.00 66.05 1295 ILE A CA 1
ATOM 7265 C C . ILE A 1 1295 ? 130.953 117.139 163.469 1.00 66.05 1295 ILE A C 1
ATOM 7266 O O . ILE A 1 1295 ? 131.202 116.931 164.659 1.00 66.05 1295 ILE A O 1
ATOM 7271 N N . ALA A 1 1296 ? 131.753 116.745 162.484 1.00 64.85 1296 ALA A N 1
ATOM 7272 C CA . ALA A 1 1296 ? 133.025 116.105 162.781 1.00 64.85 1296 ALA A CA 1
ATOM 7273 C C . ALA A 1 1296 ? 133.954 116.188 161.583 1.00 64.85 1296 ALA A C 1
ATOM 7274 O O . ALA A 1 1296 ? 133.515 116.500 160.472 1.00 64.85 1296 ALA A O 1
ATOM 7276 N N . LEU A 1 1297 ? 135.238 115.906 161.793 1.00 64.49 1297 LEU A N 1
ATOM 7277 C CA . LEU A 1 1297 ? 136.155 115.832 160.665 1.00 64.49 1297 LEU A CA 1
ATOM 7278 C C . LEU A 1 1297 ? 135.926 114.554 159.874 1.00 64.49 1297 LEU A C 1
ATOM 7279 O O . LEU A 1 1297 ? 135.951 114.565 158.638 1.00 64.49 1297 LEU A O 1
ATOM 7284 N N . ILE A 1 1298 ? 135.703 113.445 160.568 1.00 69.22 1298 ILE A N 1
ATOM 7285 C CA . ILE A 1 1298 ? 135.285 112.201 159.938 1.00 69.22 1298 ILE A CA 1
ATOM 7286 C C . ILE A 1 1298 ? 133.764 112.152 159.976 1.00 69.22 1298 ILE A C 1
ATOM 7287 O O . ILE A 1 1298 ? 133.176 111.698 160.962 1.00 69.22 1298 ILE A O 1
ATOM 7292 N N . LEU A 1 1299 ? 133.132 112.627 158.920 1.00 72.40 1299 LEU A N 1
ATOM 7293 C CA . LEU A 1 1299 ? 131.683 112.684 158.858 1.00 72.40 1299 LEU A CA 1
ATOM 7294 C C . LEU A 1 1299 ? 131.092 111.284 158.874 1.00 72.40 1299 LEU A C 1
ATOM 7295 O O . LEU A 1 1299 ? 131.694 110.335 158.364 1.00 72.40 1299 LEU A O 1
ATOM 7300 N N . PRO A 1 1300 ? 129.911 111.117 159.459 1.00 79.31 1300 PRO A N 1
ATOM 7301 C CA . PRO A 1 1300 ? 129.306 109.787 159.545 1.00 79.31 1300 PRO A CA 1
ATOM 7302 C C . PRO A 1 1300 ? 128.817 109.313 158.183 1.00 79.31 1300 PRO A C 1
ATOM 7303 O O . PRO A 1 1300 ? 128.287 110.076 157.376 1.00 79.31 1300 PRO A O 1
ATOM 7307 N N . SER A 1 1301 ? 129.005 108.018 157.941 1.00 93.38 1301 SER A N 1
ATOM 7308 C CA . SER A 1 1301 ? 128.568 107.420 156.689 1.00 93.38 1301 SER A CA 1
ATOM 7309 C C . SER A 1 1301 ? 128.405 105.923 156.890 1.00 93.38 1301 SER A C 1
ATOM 7310 O O . SER A 1 1301 ? 129.333 105.247 157.343 1.00 93.38 1301 SER A O 1
ATOM 7313 N N . SER A 1 1302 ? 127.222 105.414 156.554 1.00 102.57 1302 SER A N 1
ATOM 7314 C CA . SER A 1 1302 ? 126.948 103.988 156.615 1.00 102.57 1302 SER A CA 1
ATOM 7315 C C . SER A 1 1302 ? 127.414 103.254 155.365 1.00 102.57 1302 SER A C 1
ATOM 7316 O O . SER A 1 1302 ? 127.025 102.102 155.151 1.00 102.57 1302 SER A O 1
ATOM 7319 N N . SER A 1 1303 ? 128.243 103.893 154.543 1.00 107.88 1303 SER A N 1
ATOM 7320 C CA . SER A 1 1303 ? 128.808 103.272 153.355 1.00 107.88 1303 SER A CA 1
ATOM 7321 C C . SER A 1 1303 ? 130.016 102.452 153.773 1.00 107.88 1303 SER A C 1
ATOM 7322 O O . SER A 1 1303 ? 130.853 102.924 154.549 1.00 107.88 1303 SER A O 1
ATOM 7325 N N . GLU A 1 1304 ? 130.109 101.232 153.257 1.00 114.64 1304 GLU A N 1
ATOM 7326 C CA . GLU A 1 1304 ? 131.126 100.285 153.679 1.00 114.64 1304 GLU A CA 1
ATOM 7327 C C . GLU A 1 1304 ? 132.482 100.690 153.118 1.00 114.64 1304 GLU A C 1
ATOM 7328 O O . GLU A 1 1304 ? 132.580 101.461 152.160 1.00 114.64 1304 GLU A O 1
ATOM 7334 N N . GLY A 1 1305 ? 133.529 100.156 153.733 1.00 112.89 1305 GLY A N 1
ATOM 7335 C CA . GLY A 1 1305 ? 134.874 100.618 153.487 1.00 112.89 1305 GLY A CA 1
ATOM 7336 C C . GLY A 1 1305 ? 135.205 101.938 154.142 1.00 112.89 1305 GLY A C 1
ATOM 7337 O O . GLY A 1 1305 ? 136.129 102.621 153.685 1.00 112.89 1305 GLY A O 1
ATOM 7338 N N . SER A 1 1306 ? 134.482 102.317 155.189 1.00 108.11 1306 SER A N 1
ATOM 7339 C CA . SER A 1 1306 ? 134.680 103.591 155.866 1.00 108.11 1306 SER A CA 1
ATOM 7340 C C . SER A 1 1306 ? 134.843 103.306 157.355 1.00 108.11 1306 SER A C 1
ATOM 7341 O O . SER A 1 1306 ? 134.911 102.150 157.787 1.00 108.11 1306 SER A O 1
ATOM 7344 N N . ILE A 1 1307 ? 134.914 104.370 158.154 1.00 97.27 1307 ILE A N 1
ATOM 7345 C CA . ILE A 1 1307 ? 135.066 104.224 159.595 1.00 97.27 1307 ILE A CA 1
ATOM 7346 C C . ILE A 1 1307 ? 133.797 103.615 160.172 1.00 97.27 1307 ILE A C 1
ATOM 7347 O O . ILE A 1 1307 ? 132.686 103.885 159.697 1.00 97.27 1307 ILE A O 1
ATOM 7352 N N . SER A 1 1308 ? 133.956 102.754 161.174 1.00 94.28 1308 SER A N 1
ATOM 7353 C CA . SER A 1 1308 ? 132.808 102.117 161.801 1.00 94.28 1308 SER A CA 1
ATOM 7354 C C . SER A 1 1308 ? 132.022 103.140 162.607 1.00 94.28 1308 SER A C 1
ATOM 7355 O O . SER A 1 1308 ? 132.581 104.121 163.105 1.00 94.28 1308 SER A O 1
ATOM 7358 N N . GLU A 1 1309 ? 130.712 102.908 162.718 1.00 93.34 1309 GLU A N 1
ATOM 7359 C CA . GLU A 1 1309 ? 129.827 103.880 163.353 1.00 93.34 1309 GLU A CA 1
ATOM 7360 C C . GLU A 1 1309 ? 130.255 104.199 164.780 1.00 93.34 1309 GLU A C 1
ATOM 7361 O O . GLU A 1 1309 ? 130.333 105.374 165.151 1.00 93.34 1309 GLU A O 1
ATOM 7367 N N . LEU A 1 1310 ? 130.529 103.177 165.594 1.00 92.21 1310 LEU A N 1
ATOM 7368 C CA . LEU A 1 1310 ? 130.881 103.433 166.987 1.00 92.21 1310 LEU A CA 1
ATOM 7369 C C . LEU A 1 1310 ? 132.239 104.112 167.106 1.00 92.21 1310 LEU A C 1
ATOM 7370 O O . LEU A 1 1310 ? 132.501 104.798 168.099 1.00 92.21 1310 LEU A O 1
ATOM 7375 N N . GLU A 1 1311 ? 133.107 103.948 166.111 1.00 91.10 1311 GLU A N 1
ATOM 7376 C CA . GLU A 1 1311 ? 134.403 104.610 166.107 1.00 91.10 1311 GLU A CA 1
ATOM 7377 C C . GLU A 1 1311 ? 134.365 105.961 165.410 1.00 91.10 1311 GLU A C 1
ATOM 7378 O O . GLU A 1 1311 ? 135.396 106.636 165.337 1.00 91.10 1311 GLU A O 1
ATOM 7384 N N . GLN A 1 1312 ? 133.208 106.369 164.898 1.00 83.03 1312 GLN A N 1
ATOM 7385 C CA . GLN A 1 1312 ? 133.021 107.727 164.415 1.00 83.03 1312 GLN A CA 1
ATOM 7386 C C . GLN A 1 1312 ? 132.479 108.652 165.494 1.00 83.03 1312 GLN A C 1
ATOM 7387 O O . GLN A 1 1312 ? 132.559 109.875 165.343 1.00 83.03 1312 GLN A O 1
ATOM 7393 N N . LEU A 1 1313 ? 131.948 108.096 166.579 1.00 82.76 1313 LEU A N 1
ATOM 7394 C CA . LEU A 1 1313 ? 131.498 108.886 167.713 1.00 82.76 1313 LEU A CA 1
ATOM 7395 C C . LEU A 1 1313 ? 132.586 109.088 168.753 1.00 82.76 1313 LEU A C 1
ATOM 7396 O O . LEU A 1 1313 ? 132.554 110.087 169.477 1.00 82.76 1313 LEU A O 1
ATOM 7401 N N . SER A 1 1314 ? 133.542 108.163 168.849 1.00 83.32 1314 SER A N 1
ATOM 7402 C CA . SER A 1 1314 ? 134.659 108.355 169.765 1.00 83.32 1314 SER A CA 1
ATOM 7403 C C . SER A 1 1314 ? 135.497 109.562 169.375 1.00 83.32 1314 SER A C 1
ATOM 7404 O O . SER A 1 1314 ? 136.210 110.120 170.216 1.00 83.32 1314 SER A O 1
ATOM 7407 N N . ASN A 1 1315 ? 135.423 109.981 168.111 1.00 77.82 1315 ASN A N 1
ATOM 7408 C CA . ASN A 1 1315 ? 136.165 111.135 167.620 1.00 77.82 1315 ASN A CA 1
ATOM 7409 C C . ASN A 1 1315 ? 135.257 112.331 167.363 1.00 77.82 1315 ASN A C 1
ATOM 7410 O O . ASN A 1 1315 ? 135.694 113.317 166.765 1.00 77.82 1315 ASN A O 1
ATOM 7415 N N . SER A 1 1316 ? 133.997 112.266 167.802 1.00 74.31 1316 SER A N 1
ATOM 7416 C CA . SER A 1 1316 ? 133.086 113.380 167.519 1.00 74.31 1316 SER A CA 1
ATOM 7417 C C . SER A 1 1316 ? 132.225 113.775 168.712 1.00 74.31 1316 SER A C 1
ATOM 7418 O O . SER A 1 1316 ? 131.444 114.723 168.584 1.00 74.31 1316 SER A O 1
ATOM 7421 N N . LEU A 1 1317 ? 132.326 113.100 169.848 1.00 75.76 1317 LEU A N 1
ATOM 7422 C CA . LEU A 1 1317 ? 131.493 113.397 171.002 1.00 75.76 1317 LEU A CA 1
ATOM 7423 C C . LEU A 1 1317 ? 132.397 113.544 172.211 1.00 75.76 1317 LEU A C 1
ATOM 7424 O O . LEU A 1 1317 ? 133.561 113.127 172.182 1.00 75.76 1317 LEU A O 1
ATOM 7429 N N . PRO A 1 1318 ? 131.900 114.149 173.288 1.00 78.76 1318 PRO A N 1
ATOM 7430 C CA . PRO A 1 1318 ? 132.678 114.194 174.527 1.00 78.76 1318 PRO A CA 1
ATOM 7431 C C . PRO A 1 1318 ? 132.990 112.794 175.034 1.00 78.76 1318 PRO A C 1
ATOM 7432 O O . PRO A 1 1318 ? 132.311 111.824 174.695 1.00 78.76 1318 PRO A O 1
ATOM 7436 N N . ASN A 1 1319 ? 134.029 112.696 175.855 1.00 86.02 1319 ASN A N 1
ATOM 7437 C CA . ASN A 1 1319 ? 134.394 111.419 176.441 1.00 86.02 1319 ASN A CA 1
ATOM 7438 C C . ASN A 1 1319 ? 133.443 111.096 177.592 1.00 86.02 1319 ASN A C 1
ATOM 7439 O O . ASN A 1 1319 ? 132.432 111.768 177.801 1.00 86.02 1319 ASN A O 1
ATOM 7444 N N . LYS A 1 1320 ? 133.768 110.042 178.342 1.00 91.68 1320 LYS A N 1
ATOM 7445 C CA . LYS A 1 1320 ? 132.851 109.537 179.360 1.00 91.68 1320 LYS A CA 1
ATOM 7446 C C . LYS A 1 1320 ? 132.531 110.603 180.403 1.00 91.68 1320 LYS A C 1
ATOM 7447 O O . LYS A 1 1320 ? 131.367 110.987 180.579 1.00 91.68 1320 LYS A O 1
ATOM 7453 N N . GLU A 1 1321 ? 133.555 111.099 181.100 1.00 88.74 1321 GLU A N 1
ATOM 7454 C CA . GLU A 1 1321 ? 133.317 111.992 182.230 1.00 88.74 1321 GLU A CA 1
ATOM 7455 C C . GLU A 1 1321 ? 132.808 113.357 181.787 1.00 88.74 1321 GLU A C 1
ATOM 7456 O O . GLU A 1 1321 ? 132.252 114.102 182.601 1.00 88.74 1321 GLU A O 1
ATOM 7462 N N . LEU A 1 1322 ? 132.983 113.708 180.515 1.00 85.29 1322 LEU A N 1
ATOM 7463 C CA . LEU A 1 1322 ? 132.413 114.955 180.022 1.00 85.29 1322 LEU A CA 1
ATOM 7464 C C . LEU A 1 1322 ? 130.978 114.775 179.549 1.00 85.29 1322 LEU A C 1
ATOM 7465 O O . LEU A 1 1322 ? 130.137 115.652 179.774 1.00 85.29 1322 LEU A O 1
ATOM 7470 N N . MET A 1 1323 ? 130.682 113.650 178.896 1.00 86.86 1323 MET A N 1
ATOM 7471 C CA . MET A 1 1323 ? 129.314 113.387 178.467 1.00 86.86 1323 MET A CA 1
ATOM 7472 C C . MET A 1 1323 ? 128.395 113.192 179.664 1.00 86.86 1323 MET A C 1
ATOM 7473 O O . MET A 1 1323 ? 127.226 113.589 179.624 1.00 86.86 1323 MET A O 1
ATOM 7478 N N . THR A 1 1324 ? 128.906 112.587 180.740 1.00 87.86 1324 THR A N 1
ATOM 7479 C CA . THR A 1 1324 ? 128.116 112.477 181.963 1.00 87.86 1324 THR A CA 1
ATOM 7480 C C . THR A 1 1324 ? 127.680 113.851 182.454 1.00 87.86 1324 THR A C 1
ATOM 7481 O O . THR A 1 1324 ? 126.496 114.079 182.731 1.00 87.86 1324 THR A O 1
ATOM 7485 N N . SER A 1 1325 ? 128.629 114.785 182.557 1.00 86.64 1325 SER A N 1
ATOM 7486 C CA . SER A 1 1325 ? 128.305 116.121 183.044 1.00 86.64 1325 SER A CA 1
ATOM 7487 C C . SER A 1 1325 ? 127.402 116.865 182.072 1.00 86.64 1325 SER A C 1
ATOM 7488 O O . SER A 1 1325 ? 126.513 117.612 182.493 1.00 86.64 1325 SER A O 1
ATOM 7491 N N . ILE A 1 1326 ? 127.606 116.671 180.768 1.00 84.41 1326 ILE A N 1
ATOM 7492 C CA . ILE A 1 1326 ? 126.773 117.360 179.789 1.00 84.41 1326 ILE A CA 1
ATOM 7493 C C . ILE A 1 1326 ? 125.336 116.864 179.868 1.00 84.41 1326 ILE A C 1
ATOM 7494 O O . ILE A 1 1326 ? 124.392 117.655 179.786 1.00 84.41 1326 ILE A O 1
ATOM 7499 N N . CYS A 1 1327 ? 125.141 115.557 180.053 1.00 91.90 1327 CYS A N 1
ATOM 7500 C CA . CYS A 1 1327 ? 123.786 115.033 180.200 1.00 91.90 1327 CYS A CA 1
ATOM 7501 C C . CYS A 1 1327 ? 123.160 115.502 181.507 1.00 91.90 1327 CYS A C 1
ATOM 7502 O O . CYS A 1 1327 ? 121.979 115.875 181.543 1.00 91.90 1327 CYS A O 1
ATOM 7505 N N . ASP A 1 1328 ? 123.934 115.469 182.595 1.00 93.00 1328 ASP A N 1
ATOM 7506 C CA . ASP A 1 1328 ? 123.474 116.033 183.858 1.00 93.00 1328 ASP A CA 1
ATOM 7507 C C . ASP A 1 1328 ? 122.986 117.464 183.676 1.00 93.00 1328 ASP A C 1
ATOM 7508 O O . ASP A 1 1328 ? 121.928 117.840 184.192 1.00 93.00 1328 ASP A O 1
ATOM 7513 N N . CYS A 1 1329 ? 123.746 118.274 182.939 1.00 92.46 1329 CYS A N 1
ATOM 7514 C CA . CYS A 1 1329 ? 123.386 119.674 182.754 1.00 92.46 1329 CYS A CA 1
ATOM 7515 C C . CYS A 1 1329 ? 122.156 119.823 181.868 1.00 92.46 1329 CYS A C 1
ATOM 7516 O O . CYS A 1 1329 ? 121.285 120.656 182.141 1.00 92.46 1329 CYS A O 1
ATOM 7519 N N . LEU A 1 1330 ? 122.069 119.025 180.802 1.00 93.55 1330 LEU A N 1
ATOM 7520 C CA . LEU A 1 1330 ? 120.913 119.096 179.916 1.00 93.55 1330 LEU A CA 1
ATOM 7521 C C . LEU A 1 1330 ? 119.643 118.650 180.619 1.00 93.55 1330 LEU A C 1
ATOM 7522 O O . LEU A 1 1330 ? 118.543 119.033 180.211 1.00 93.55 1330 LEU A O 1
ATOM 7527 N N . LEU A 1 1331 ? 119.768 117.827 181.660 1.00 99.86 1331 LEU A N 1
ATOM 7528 C CA . LEU A 1 1331 ? 118.588 117.467 182.438 1.00 99.86 1331 LEU A CA 1
ATOM 7529 C C . LEU A 1 1331 ? 118.266 118.523 183.488 1.00 99.86 1331 LEU A C 1
ATOM 7530 O O . LEU A 1 1331 ? 117.096 118.882 183.676 1.00 99.86 1331 LEU A O 1
ATOM 7535 N N . ALA A 1 1332 ? 119.288 119.027 184.183 1.00 99.86 1332 ALA A N 1
ATOM 7536 C CA . ALA A 1 1332 ? 119.059 120.032 185.212 1.00 99.86 1332 ALA A CA 1
ATOM 7537 C C . ALA A 1 1332 ? 118.510 121.325 184.627 1.00 99.86 1332 ALA A C 1
ATOM 7538 O O . ALA A 1 1332 ? 117.811 122.070 185.322 1.00 99.86 1332 ALA A O 1
ATOM 7540 N N . THR A 1 1333 ? 118.808 121.613 183.360 1.00 100.72 1333 THR A N 1
ATOM 7541 C CA . THR A 1 1333 ? 118.246 122.801 182.731 1.00 100.72 1333 THR A CA 1
ATOM 7542 C C . THR A 1 1333 ? 116.802 122.602 182.295 1.00 100.72 1333 THR A C 1
ATOM 7543 O O . THR A 1 1333 ? 116.098 123.590 182.064 1.00 100.72 1333 THR A O 1
ATOM 7547 N N . LEU A 1 1334 ? 116.349 121.354 182.172 1.00 105.93 1334 LEU A N 1
ATOM 7548 C CA . LEU A 1 1334 ? 114.929 121.099 181.967 1.00 105.93 1334 LEU A CA 1
ATOM 7549 C C . LEU A 1 1334 ? 114.179 121.129 183.290 1.00 105.93 1334 LEU A C 1
ATOM 7550 O O . LEU A 1 1334 ? 113.072 121.674 183.369 1.00 105.93 1334 LEU A O 1
ATOM 7555 N N . ALA A 1 1335 ? 114.765 120.532 184.329 1.00 108.92 1335 ALA A N 1
ATOM 7556 C CA . ALA A 1 1335 ? 114.153 120.564 185.653 1.00 108.92 1335 ALA A CA 1
ATOM 7557 C C . ALA A 1 1335 ? 113.945 121.997 186.125 1.00 108.92 1335 ALA A C 1
ATOM 7558 O O . ALA A 1 1335 ? 112.832 122.386 186.498 1.00 108.92 1335 ALA A O 1
ATOM 7560 N N . ASN A 1 1336 ? 115.009 122.795 186.121 1.00 109.87 1336 ASN A N 1
ATOM 7561 C CA . ASN A 1 1336 ? 114.898 124.194 186.511 1.00 109.87 1336 ASN A CA 1
ATOM 7562 C C . ASN A 1 1336 ? 114.012 124.948 185.529 1.00 109.87 1336 ASN A C 1
ATOM 7563 O O . ASN A 1 1336 ? 114.358 125.105 184.355 1.00 109.87 1336 ASN A O 1
ATOM 7568 N N . SER A 1 1337 ? 112.863 125.419 186.016 1.00 111.71 1337 SER A N 1
ATOM 7569 C CA . SER A 1 1337 ? 111.884 126.104 185.181 1.00 111.71 1337 SER A CA 1
ATOM 7570 C C . SER A 1 1337 ? 112.212 127.582 185.013 1.00 111.71 1337 SER A C 1
ATOM 7571 O O . SER A 1 1337 ? 111.441 128.320 184.394 1.00 111.71 1337 SER A O 1
ATOM 7574 N N . GLU A 1 1338 ? 113.342 128.031 185.553 1.00 109.71 1338 GLU A N 1
ATOM 7575 C CA . GLU A 1 1338 ? 113.824 129.388 185.341 1.00 109.71 1338 GLU A CA 1
ATOM 7576 C C . GLU A 1 1338 ? 114.441 129.568 183.962 1.00 109.71 1338 GLU A C 1
ATOM 7577 O O . GLU A 1 1338 ? 114.712 130.703 183.557 1.00 109.71 1338 GLU A O 1
ATOM 7583 N N . SER A 1 1339 ? 114.666 128.475 183.236 1.00 108.51 1339 SER A N 1
ATOM 7584 C CA . SER A 1 1339 ? 115.296 128.534 181.930 1.00 108.51 1339 SER A CA 1
ATOM 7585 C C . SER A 1 1339 ? 114.393 129.253 180.931 1.00 108.51 1339 SER A C 1
ATOM 7586 O O . SER A 1 1339 ? 113.183 129.394 181.128 1.00 108.51 1339 SER A O 1
ATOM 7589 N N . SER A 1 1340 ? 115.000 129.710 179.843 1.00 105.73 1340 SER A N 1
ATOM 7590 C CA . SER A 1 1340 ? 114.276 130.413 178.798 1.00 105.73 1340 SER A CA 1
ATOM 7591 C C . SER A 1 1340 ? 113.556 129.424 177.888 1.00 105.73 1340 SER A C 1
ATOM 7592 O O . SER A 1 1340 ? 113.474 128.226 178.164 1.00 105.73 1340 SER A O 1
ATOM 7595 N N . TYR A 1 1341 ? 113.027 129.946 176.782 1.00 108.80 1341 TYR A N 1
ATOM 7596 C CA . TYR A 1 1341 ? 112.351 129.093 175.813 1.00 108.80 1341 TYR A CA 1
ATOM 7597 C C . TYR A 1 1341 ? 113.337 128.518 174.804 1.00 108.80 1341 TYR A C 1
ATOM 7598 O O . TYR A 1 1341 ? 113.356 127.305 174.562 1.00 108.80 1341 TYR A O 1
ATOM 7607 N N . ASN A 1 1342 ? 114.159 129.380 174.199 1.00 102.42 1342 ASN A N 1
ATOM 7608 C CA . ASN A 1 1342 ? 115.184 128.907 173.276 1.00 102.42 1342 ASN A CA 1
ATOM 7609 C C . ASN A 1 1342 ? 116.156 127.959 173.961 1.00 102.42 1342 ASN A C 1
ATOM 7610 O O . ASN A 1 1342 ? 116.644 127.011 173.335 1.00 102.42 1342 ASN A O 1
ATOM 7615 N N . CYS A 1 1343 ? 116.456 128.200 175.238 1.00 98.02 1343 CYS A N 1
ATOM 7616 C CA . CYS A 1 1343 ? 117.309 127.283 175.983 1.00 98.02 1343 CYS A CA 1
ATOM 7617 C C . CYS A 1 1343 ? 116.706 125.886 176.015 1.00 98.02 1343 CYS A C 1
ATOM 7618 O O . CYS A 1 1343 ? 117.382 124.900 175.705 1.00 98.02 1343 CYS A O 1
ATOM 7621 N N . LEU A 1 1344 ? 115.425 125.786 176.374 1.00 100.38 1344 LEU A N 1
ATOM 7622 C CA . LEU A 1 1344 ? 114.775 124.481 176.430 1.00 100.38 1344 LEU A CA 1
ATOM 7623 C C . LEU A 1 1344 ? 114.705 123.844 175.050 1.00 100.38 1344 LEU A C 1
ATOM 7624 O O . LEU A 1 1344 ? 114.860 122.624 174.913 1.00 100.38 1344 LEU A O 1
ATOM 7629 N N . LEU A 1 1345 ? 114.477 124.656 174.017 1.00 97.18 1345 LEU A N 1
ATOM 7630 C CA . LEU A 1 1345 ? 114.445 124.135 172.654 1.00 97.18 1345 LEU A CA 1
ATOM 7631 C C . LEU A 1 1345 ? 115.780 123.503 172.274 1.00 97.18 1345 LEU A C 1
ATOM 7632 O O . LEU A 1 1345 ? 115.830 122.360 171.803 1.00 97.18 1345 LEU A O 1
ATOM 7637 N N . THR A 1 1346 ? 116.881 124.231 172.476 1.00 91.63 1346 THR A N 1
ATOM 7638 C CA . THR A 1 1346 ? 118.183 123.681 172.112 1.00 91.63 1346 THR A CA 1
ATOM 7639 C C . THR A 1 1346 ? 118.576 122.519 173.013 1.00 91.63 1346 THR A C 1
ATOM 7640 O O . THR A 1 1346 ? 119.299 121.621 172.575 1.00 91.63 1346 THR A O 1
ATOM 7644 N N . CYS A 1 1347 ? 118.082 122.484 174.250 1.00 93.72 1347 CYS A N 1
ATOM 7645 C CA . CYS A 1 1347 ? 118.421 121.364 175.120 1.00 93.72 1347 CYS A CA 1
ATOM 7646 C C . CYS A 1 1347 ? 117.678 120.098 174.713 1.00 93.72 1347 CYS A C 1
ATOM 7647 O O . CYS A 1 1347 ? 118.252 119.003 174.735 1.00 93.72 1347 CYS A O 1
ATOM 7650 N N . VAL A 1 1348 ? 116.411 120.218 174.313 1.00 94.75 1348 VAL A N 1
ATOM 7651 C CA . VAL A 1 1348 ? 115.725 119.023 173.833 1.00 94.75 1348 VAL A CA 1
ATOM 7652 C C . VAL A 1 1348 ? 116.259 118.621 172.465 1.00 94.75 1348 VAL A C 1
ATOM 7653 O O . VAL A 1 1348 ? 116.254 117.436 172.117 1.00 94.75 1348 VAL A O 1
ATOM 7657 N N . ARG A 1 1349 ? 116.764 119.577 171.679 1.00 91.19 1349 ARG A N 1
ATOM 7658 C CA . ARG A 1 1349 ? 117.444 119.210 170.440 1.00 91.19 1349 ARG A CA 1
ATOM 7659 C C . ARG A 1 1349 ? 118.727 118.437 170.723 1.00 91.19 1349 ARG A C 1
ATOM 7660 O O . ARG A 1 1349 ? 119.028 117.448 170.044 1.00 91.19 1349 ARG A O 1
ATOM 7668 N N . THR A 1 1350 ? 119.500 118.876 171.719 1.00 87.00 1350 THR A N 1
ATOM 7669 C CA . THR A 1 1350 ? 120.696 118.138 172.110 1.00 87.00 1350 THR A CA 1
ATOM 7670 C C . THR A 1 1350 ? 120.338 116.750 172.621 1.00 87.00 1350 THR A C 1
ATOM 7671 O O . THR A 1 1350 ? 121.064 115.781 172.373 1.00 87.00 1350 THR A O 1
ATOM 7675 N N . MET A 1 1351 ? 119.223 116.636 173.342 1.00 95.46 1351 MET A N 1
ATOM 7676 C CA . MET A 1 1351 ? 118.785 115.325 173.807 1.00 95.46 1351 MET A CA 1
ATOM 7677 C C . MET A 1 1351 ? 118.377 114.436 172.639 1.00 95.46 1351 MET A C 1
ATOM 7678 O O . MET A 1 1351 ? 118.664 113.235 172.638 1.00 95.46 1351 MET A O 1
ATOM 7683 N N . MET A 1 1352 ? 117.716 115.009 171.632 1.00 96.47 1352 MET A N 1
ATOM 7684 C CA . MET A 1 1352 ? 117.384 114.242 170.436 1.00 96.47 1352 MET A CA 1
ATOM 7685 C C . MET A 1 1352 ? 118.643 113.770 169.722 1.00 96.47 1352 MET A C 1
ATOM 7686 O O . MET A 1 1352 ? 118.691 112.646 169.209 1.00 96.47 1352 MET A O 1
ATOM 7691 N N . PHE A 1 1353 ? 119.668 114.622 169.670 1.00 84.61 1353 PHE A N 1
ATOM 7692 C CA . PHE A 1 1353 ? 120.951 114.206 169.108 1.00 84.61 1353 PHE A CA 1
ATOM 7693 C C . PHE A 1 1353 ? 121.533 113.034 169.887 1.00 84.61 1353 PHE A C 1
ATOM 7694 O O . PHE A 1 1353 ? 121.922 112.017 169.304 1.00 84.61 1353 PHE A O 1
ATOM 7702 N N . LEU A 1 1354 ? 121.605 113.168 171.212 1.00 88.33 1354 LEU A N 1
ATOM 7703 C CA . LEU A 1 1354 ? 122.192 112.118 172.038 1.00 88.33 1354 LEU A CA 1
ATOM 7704 C C . LEU A 1 1354 ? 121.368 110.839 172.008 1.00 88.33 1354 LEU A C 1
ATOM 7705 O O . LEU A 1 1354 ? 121.887 109.761 172.317 1.00 88.33 1354 LEU A O 1
ATOM 7710 N N . ALA A 1 1355 ? 120.092 110.931 171.645 1.00 95.47 1355 ALA A N 1
ATOM 7711 C CA . ALA A 1 1355 ? 119.212 109.774 171.614 1.00 95.47 1355 ALA A CA 1
ATOM 7712 C C . ALA A 1 1355 ? 119.264 109.026 170.289 1.00 95.47 1355 ALA A C 1
ATOM 7713 O O . ALA A 1 1355 ? 118.287 108.364 169.925 1.00 95.47 1355 ALA A O 1
ATOM 7715 N N . GLU A 1 1356 ? 120.373 109.123 169.558 1.00 94.72 1356 GLU A N 1
ATOM 7716 C CA . GLU A 1 1356 ? 120.527 108.432 168.288 1.00 94.72 1356 GLU A CA 1
ATOM 7717 C C . GLU A 1 1356 ? 121.525 107.286 168.336 1.00 94.72 1356 GLU A C 1
ATOM 7718 O O . GLU A 1 1356 ? 121.721 106.619 167.316 1.00 94.72 1356 GLU A O 1
ATOM 7724 N N . HIS A 1 1357 ? 122.158 107.039 169.480 1.00 93.10 1357 HIS A N 1
ATOM 7725 C CA . HIS A 1 1357 ? 123.149 105.982 169.591 1.00 93.10 1357 HIS A CA 1
ATOM 7726 C C . HIS A 1 1357 ? 123.215 105.516 171.036 1.00 93.10 1357 HIS A C 1
ATOM 7727 O O . HIS A 1 1357 ? 122.789 106.224 171.950 1.00 93.10 1357 HIS A O 1
ATOM 7734 N N . ASP A 1 1358 ? 123.761 104.314 171.232 1.00 104.45 1358 ASP A N 1
ATOM 7735 C CA . ASP A 1 1358 ? 123.749 103.710 172.559 1.00 104.45 1358 ASP A CA 1
ATOM 7736 C C . ASP A 1 1358 ? 124.641 104.461 173.535 1.00 104.45 1358 ASP A C 1
ATOM 7737 O O . ASP A 1 1358 ? 124.423 104.392 174.747 1.00 104.45 1358 ASP A O 1
ATOM 7742 N N . TYR A 1 1359 ? 125.631 105.196 173.037 1.00 97.00 1359 TYR A N 1
ATOM 7743 C CA . TYR A 1 1359 ? 126.502 105.987 173.897 1.00 97.00 1359 TYR A CA 1
ATOM 7744 C C . TYR A 1 1359 ? 125.728 107.149 174.509 1.00 97.00 1359 TYR A C 1
ATOM 7745 O O . TYR A 1 1359 ? 125.582 107.250 175.737 1.00 97.00 1359 TYR A O 1
ATOM 7754 N N . GLY A 1 1360 ? 125.221 108.025 173.641 1.00 97.85 1360 GLY A N 1
ATOM 7755 C CA . GLY A 1 1360 ? 124.453 109.162 174.108 1.00 97.85 1360 GLY A CA 1
ATOM 7756 C C . GLY A 1 1360 ? 123.204 108.765 174.863 1.00 97.85 1360 GLY A C 1
ATOM 7757 O O . GLY A 1 1360 ? 122.870 109.380 175.876 1.00 97.85 1360 GLY A O 1
ATOM 7758 N N . LEU A 1 1361 ? 122.507 107.725 174.400 1.00 102.44 1361 LEU A N 1
ATOM 7759 C CA . LEU A 1 1361 ? 121.283 107.315 175.080 1.00 102.44 1361 LEU A CA 1
ATOM 7760 C C . LEU A 1 1361 ? 121.587 106.630 176.405 1.00 102.44 1361 LEU A C 1
ATOM 7761 O O . LEU A 1 1361 ? 120.846 106.804 177.378 1.00 102.44 1361 LEU A O 1
ATOM 7766 N N . PHE A 1 1362 ? 122.668 105.851 176.469 1.00 103.81 1362 PHE A N 1
ATOM 7767 C CA . PHE A 1 1362 ? 123.076 105.276 177.744 1.00 103.81 1362 PHE A CA 1
ATOM 7768 C C . PHE A 1 1362 ? 123.366 106.366 178.758 1.00 103.81 1362 PHE A C 1
ATOM 7769 O O . PHE A 1 1362 ? 122.937 106.279 179.914 1.00 103.81 1362 PHE A O 1
ATOM 7777 N N . HIS A 1 1363 ? 124.098 107.403 178.348 1.00 99.74 1363 HIS A N 1
ATOM 7778 C CA . HIS A 1 1363 ? 124.395 108.477 179.289 1.00 99.74 1363 HIS A CA 1
ATOM 7779 C C . HIS A 1 1363 ? 123.151 109.282 179.639 1.00 99.74 1363 HIS A C 1
ATOM 7780 O O . HIS A 1 1363 ? 122.987 109.691 180.793 1.00 99.74 1363 HIS A O 1
ATOM 7787 N N . LEU A 1 1364 ? 122.253 109.488 178.675 1.00 102.55 1364 LEU A N 1
ATOM 7788 C CA . LEU A 1 1364 ? 121.003 110.183 178.958 1.00 102.55 1364 LEU A CA 1
ATOM 7789 C C . LEU A 1 1364 ? 120.177 109.428 179.989 1.00 102.55 1364 LEU A C 1
ATOM 7790 O O . LEU A 1 1364 ? 119.641 110.030 180.925 1.00 102.55 1364 LEU A O 1
ATOM 7795 N N . LYS A 1 1365 ? 120.068 108.108 179.836 1.00 108.41 1365 LYS A N 1
ATOM 7796 C CA . LYS A 1 1365 ? 119.330 107.307 180.806 1.00 108.41 1365 LYS A CA 1
ATOM 7797 C C . LYS A 1 1365 ? 120.017 107.322 182.165 1.00 108.41 1365 LYS A C 1
ATOM 7798 O O . LYS A 1 1365 ? 119.386 107.611 183.187 1.00 108.41 1365 LYS A O 1
ATOM 7804 N N . SER A 1 1366 ? 121.316 107.009 182.195 1.00 106.84 1366 SER A N 1
ATOM 7805 C CA . SER A 1 1366 ? 122.052 106.988 183.455 1.00 106.84 1366 SER A CA 1
ATOM 7806 C C . SER A 1 1366 ? 121.960 108.319 184.189 1.00 106.84 1366 SER A C 1
ATOM 7807 O O . SER A 1 1366 ? 121.965 108.344 185.424 1.00 106.84 1366 SER A O 1
ATOM 7810 N N . SER A 1 1367 ? 121.872 109.430 183.457 1.00 106.15 1367 SER A N 1
ATOM 7811 C CA . SER A 1 1367 ? 121.654 110.719 184.100 1.00 106.15 1367 SER A CA 1
ATOM 7812 C C . SER A 1 1367 ? 120.205 110.894 184.530 1.00 106.15 1367 SER A C 1
ATOM 7813 O O . SER A 1 1367 ? 119.938 111.558 185.538 1.00 106.15 1367 SER A O 1
ATOM 7816 N N . LEU A 1 1368 ? 119.262 110.316 183.783 1.00 108.45 1368 LEU A N 1
ATOM 7817 C CA . LEU A 1 1368 ? 117.865 110.320 184.199 1.00 108.45 1368 LEU A CA 1
ATOM 7818 C C . LEU A 1 1368 ? 117.647 109.521 185.476 1.00 108.45 1368 LEU A C 1
ATOM 7819 O O . LEU A 1 1368 ? 116.626 109.712 186.145 1.00 108.45 1368 LEU A O 1
ATOM 7824 N N . ARG A 1 1369 ? 118.579 108.634 185.824 1.00 113.70 1369 ARG A N 1
ATOM 7825 C CA . ARG A 1 1369 ? 118.501 107.876 187.064 1.00 113.70 1369 ARG A CA 1
ATOM 7826 C C . ARG A 1 1369 ? 118.824 108.720 188.286 1.00 113.70 1369 ARG A C 1
ATOM 7827 O O . ARG A 1 1369 ? 118.509 108.304 189.406 1.00 113.70 1369 ARG A O 1
ATOM 7835 N N . LYS A 1 1370 ? 119.443 109.884 188.098 1.00 111.40 1370 LYS A N 1
ATOM 7836 C CA . LYS A 1 1370 ? 119.690 110.810 189.194 1.00 111.40 1370 LYS A CA 1
ATOM 7837 C C . LYS A 1 1370 ? 118.594 111.864 189.217 1.00 111.40 1370 LYS A C 1
ATOM 7838 O O . LYS A 1 1370 ? 117.895 112.028 190.221 1.00 111.40 1370 LYS A O 1
ATOM 7844 N N . ASN A 1 1371 ? 118.436 112.579 188.108 1.00 114.15 1371 ASN A N 1
ATOM 7845 C CA . ASN A 1 1371 ? 117.340 113.526 187.954 1.00 114.15 1371 ASN A CA 1
ATOM 7846 C C . ASN A 1 1371 ? 116.193 112.819 187.245 1.00 114.15 1371 ASN A C 1
ATOM 7847 O O . ASN A 1 1371 ? 116.159 112.761 186.011 1.00 114.15 1371 ASN A O 1
ATOM 7852 N N . SER A 1 1372 ? 115.250 112.286 188.019 1.00 119.29 1372 SER A N 1
ATOM 7853 C CA . SER A 1 1372 ? 114.153 111.506 187.471 1.00 119.29 1372 SER A CA 1
ATOM 7854 C C . SER A 1 1372 ? 112.936 112.352 187.132 1.00 119.29 1372 SER A C 1
ATOM 7855 O O . SER A 1 1372 ? 112.049 111.877 186.414 1.00 119.29 1372 SER A O 1
ATOM 7858 N N . SER A 1 1373 ? 112.869 113.587 187.620 1.00 121.61 1373 SER A N 1
ATOM 7859 C CA . SER A 1 1373 ? 111.772 114.495 187.311 1.00 121.61 1373 SER A CA 1
ATOM 7860 C C . SER A 1 1373 ? 112.124 115.470 186.195 1.00 121.61 1373 SER A C 1
ATOM 7861 O O . SER A 1 1373 ? 111.475 116.516 186.072 1.00 121.61 1373 SER A O 1
ATOM 7864 N N . ALA A 1 1374 ? 113.137 115.162 185.383 1.00 120.93 1374 ALA A N 1
ATOM 7865 C CA . ALA A 1 1374 ? 113.560 116.085 184.336 1.00 120.93 1374 ALA A CA 1
ATOM 7866 C C . ALA A 1 1374 ? 112.498 116.206 183.251 1.00 120.93 1374 ALA A C 1
ATOM 7867 O O . ALA A 1 1374 ? 111.953 117.290 183.014 1.00 120.93 1374 ALA A O 1
ATOM 7869 N N . LEU A 1 1375 ? 112.189 115.095 182.579 1.00 124.18 1375 LEU A N 1
ATOM 7870 C CA . LEU A 1 1375 ? 111.192 115.130 181.515 1.00 124.18 1375 LEU A CA 1
ATOM 7871 C C . LEU A 1 1375 ? 109.804 115.445 182.055 1.00 124.18 1375 LEU A C 1
ATOM 7872 O O . LEU A 1 1375 ? 109.002 116.080 181.363 1.00 124.18 1375 LEU A O 1
ATOM 7877 N N . HIS A 1 1376 ? 109.505 115.022 183.285 1.00 129.08 1376 HIS A N 1
ATOM 7878 C CA . HIS A 1 1376 ? 108.213 115.342 183.884 1.00 129.08 1376 HIS A CA 1
ATOM 7879 C C . HIS A 1 1376 ? 108.046 116.845 184.058 1.00 129.08 1376 HIS A C 1
ATOM 7880 O O . HIS A 1 1376 ? 107.037 117.426 183.636 1.00 129.08 1376 HIS A O 1
ATOM 7887 N N . SER A 1 1377 ? 109.021 117.491 184.700 1.00 123.83 1377 SER A N 1
ATOM 7888 C CA . SER A 1 1377 ? 108.959 118.938 184.864 1.00 123.83 1377 SER A CA 1
ATOM 7889 C C . SER A 1 1377 ? 109.001 119.647 183.519 1.00 123.83 1377 SER A C 1
ATOM 7890 O O . SER A 1 1377 ? 108.373 120.698 183.354 1.00 123.83 1377 SER A O 1
ATOM 7893 N N . LEU A 1 1378 ? 109.715 119.081 182.545 1.00 121.87 1378 LEU A N 1
ATOM 7894 C CA . LEU A 1 1378 ? 109.721 119.658 181.206 1.00 121.87 1378 LEU A CA 1
ATOM 7895 C C . LEU A 1 1378 ? 108.327 119.630 180.593 1.00 121.87 1378 LEU A C 1
ATOM 7896 O O . LEU A 1 1378 ? 107.904 120.596 179.951 1.00 121.87 1378 LEU A O 1
ATOM 7901 N N . LEU A 1 1379 ? 107.591 118.534 180.789 1.00 126.36 1379 LEU A N 1
ATOM 7902 C CA . LEU A 1 1379 ? 106.230 118.458 180.264 1.00 126.36 1379 LEU A CA 1
ATOM 7903 C C . LEU A 1 1379 ? 105.300 119.412 181.006 1.00 126.36 1379 LEU A C 1
ATOM 7904 O O . LEU A 1 1379 ? 104.407 120.021 180.399 1.00 126.36 1379 LEU A O 1
ATOM 7909 N N . LYS A 1 1380 ? 105.480 119.538 182.323 1.00 126.28 1380 LYS A N 1
ATOM 7910 C CA . LYS A 1 1380 ? 104.730 120.543 183.071 1.00 126.28 1380 LYS A CA 1
ATOM 7911 C C . LYS A 1 1380 ? 105.001 121.938 182.525 1.00 126.28 1380 LYS A C 1
ATOM 7912 O O . LYS A 1 1380 ? 104.100 122.782 182.478 1.00 126.28 1380 LYS A O 1
ATOM 7918 N N . ARG A 1 1381 ? 106.242 122.197 182.110 1.00 122.94 1381 ARG A N 1
ATOM 7919 C CA . ARG A 1 1381 ? 106.575 123.479 181.499 1.00 122.94 1381 ARG A CA 1
ATOM 7920 C C . ARG A 1 1381 ? 105.906 123.633 180.139 1.00 122.94 1381 ARG A C 1
ATOM 7921 O O . ARG A 1 1381 ? 105.414 124.716 179.801 1.00 122.94 1381 ARG A O 1
ATOM 7929 N N . VAL A 1 1382 ? 105.885 122.560 179.345 1.00 127.27 1382 VAL A N 1
ATOM 7930 C CA . VAL A 1 1382 ? 105.233 122.605 178.036 1.00 127.27 1382 VAL A CA 1
ATOM 7931 C C . VAL A 1 1382 ? 103.763 122.975 178.186 1.00 127.27 1382 VAL A C 1
ATOM 7932 O O . VAL A 1 1382 ? 103.245 123.839 177.468 1.00 127.27 1382 VAL A O 1
ATOM 7936 N N . VAL A 1 1383 ? 103.069 122.329 179.125 1.00 131.94 1383 VAL A N 1
ATOM 7937 C CA . VAL A 1 1383 ? 101.637 122.584 179.259 1.00 131.94 1383 VAL A CA 1
ATOM 7938 C C . VAL A 1 1383 ? 101.376 123.912 179.959 1.00 131.94 1383 VAL A C 1
ATOM 7939 O O . VAL A 1 1383 ? 100.378 124.582 179.669 1.00 131.94 1383 VAL A O 1
ATOM 7943 N N . SER A 1 1384 ? 102.248 124.319 180.886 1.00 131.35 1384 SER A N 1
ATOM 7944 C CA . SER A 1 1384 ? 101.958 125.492 181.707 1.00 131.35 1384 SER A CA 1
ATOM 7945 C C . SER A 1 1384 ? 101.950 126.774 180.881 1.00 131.35 1384 SER A C 1
ATOM 7946 O O . SER A 1 1384 ? 101.107 127.652 181.102 1.00 131.35 1384 SER A O 1
ATOM 7949 N N . THR A 1 1385 ? 102.868 126.903 179.927 1.00 134.18 1385 THR A N 1
ATOM 7950 C CA . THR A 1 1385 ? 102.997 128.109 179.117 1.00 134.18 1385 THR A CA 1
ATOM 7951 C C . THR A 1 1385 ? 102.880 127.790 177.634 1.00 134.18 1385 THR A C 1
ATOM 7952 O O . THR A 1 1385 ? 103.616 128.324 176.804 1.00 134.18 1385 THR A O 1
ATOM 7956 N N . PHE A 1 1386 ? 101.948 126.912 177.281 1.00 137.25 1386 PHE A N 1
ATOM 7957 C CA . PHE A 1 1386 ? 101.784 126.531 175.886 1.00 137.25 1386 PHE A CA 1
ATOM 7958 C C . PHE A 1 1386 ? 101.184 127.681 175.089 1.00 137.25 1386 PHE A C 1
ATOM 7959 O O . PHE A 1 1386 ? 100.328 128.419 175.586 1.00 137.25 1386 PHE A O 1
ATOM 7967 N N . SER A 1 1387 ? 101.639 127.829 173.847 1.00 137.54 1387 SER A N 1
ATOM 7968 C CA . SER A 1 1387 ? 101.044 128.795 172.929 1.00 137.54 1387 SER A CA 1
ATOM 7969 C C . SER A 1 1387 ? 101.227 128.260 171.508 1.00 137.54 1387 SER A C 1
ATOM 7970 O O . SER A 1 1387 ? 101.706 127.136 171.326 1.00 137.54 1387 SER A O 1
ATOM 7973 N N . LYS A 1 1388 ? 100.853 129.059 170.514 1.00 143.46 1388 LYS A N 1
ATOM 7974 C CA . LYS A 1 1388 ? 100.938 128.638 169.125 1.00 143.46 1388 LYS A CA 1
ATOM 7975 C C . LYS A 1 1388 ? 102.330 128.833 168.548 1.00 143.46 1388 LYS A C 1
ATOM 7976 O O . LYS A 1 1388 ? 102.668 128.189 167.548 1.00 143.46 1388 LYS A O 1
ATOM 7982 N N . ASP A 1 1389 ? 103.146 129.695 169.152 1.00 135.82 1389 ASP A N 1
ATOM 7983 C CA . ASP A 1 1389 ? 104.575 129.743 168.888 1.00 135.82 1389 ASP A CA 1
ATOM 7984 C C . ASP A 1 1389 ? 105.362 128.796 169.784 1.00 135.82 1389 ASP A C 1
ATOM 7985 O O . ASP A 1 1389 ? 106.454 128.365 169.400 1.00 135.82 1389 ASP A O 1
ATOM 7990 N N . THR A 1 1390 ? 104.829 128.462 170.962 1.00 130.59 1390 THR A N 1
ATOM 7991 C CA . THR A 1 1390 ? 105.477 127.487 171.833 1.00 130.59 1390 THR A CA 1
ATOM 7992 C C . THR A 1 1390 ? 105.313 126.071 171.285 1.00 130.59 1390 THR A C 1
ATOM 7993 O O . THR A 1 1390 ? 105.936 125.129 171.790 1.00 130.59 1390 THR A O 1
ATOM 7997 N N . GLY A 1 1391 ? 104.513 125.910 170.229 1.00 128.80 1391 GLY A N 1
ATOM 7998 C CA . GLY A 1 1391 ? 104.255 124.585 169.691 1.00 128.80 1391 GLY A CA 1
ATOM 7999 C C . GLY A 1 1391 ? 105.492 123.877 169.175 1.00 128.80 1391 GLY A C 1
ATOM 8000 O O . GLY A 1 1391 ? 105.531 122.645 169.132 1.00 128.80 1391 GLY A O 1
ATOM 8001 N N . GLU A 1 1392 ? 106.511 124.636 168.765 1.00 124.49 1392 GLU A N 1
ATOM 8002 C CA . GLU A 1 1392 ? 107.738 124.022 168.263 1.00 124.49 1392 GLU A CA 1
ATOM 8003 C C . GLU A 1 1392 ? 108.446 123.225 169.352 1.00 124.49 1392 GLU A C 1
ATOM 8004 O O . GLU A 1 1392 ? 108.947 122.121 169.102 1.00 124.49 1392 GLU A O 1
ATOM 8010 N N . LEU A 1 1393 ? 108.533 123.786 170.560 1.00 119.00 1393 LEU A N 1
ATOM 8011 C CA . LEU A 1 1393 ? 109.118 123.046 171.672 1.00 119.00 1393 LEU A CA 1
ATOM 8012 C C . LEU A 1 1393 ? 108.348 121.763 171.943 1.00 119.00 1393 LEU A C 1
ATOM 8013 O O . LEU A 1 1393 ? 108.942 120.707 172.181 1.00 119.00 1393 LEU A O 1
ATOM 8018 N N . ALA A 1 1394 ? 107.015 121.840 171.914 1.00 123.08 1394 ALA A N 1
ATOM 8019 C CA . ALA A 1 1394 ? 106.203 120.650 172.134 1.00 123.08 1394 ALA A CA 1
ATOM 8020 C C . ALA A 1 1394 ? 106.455 119.608 171.054 1.00 123.08 1394 ALA A C 1
ATOM 8021 O O . ALA A 1 1394 ? 106.567 118.413 171.347 1.00 123.08 1394 ALA A O 1
ATOM 8023 N N . SER A 1 1395 ? 106.553 120.043 169.798 1.00 123.15 1395 SER A N 1
ATOM 8024 C CA . SER A 1 1395 ? 106.822 119.142 168.685 1.00 123.15 1395 SER A CA 1
ATOM 8025 C C . SER A 1 1395 ? 108.162 118.447 168.874 1.00 123.15 1395 SER A C 1
ATOM 8026 O O . SER A 1 1395 ? 108.263 117.227 168.716 1.00 123.15 1395 SER A O 1
ATOM 8029 N N . SER A 1 1396 ? 109.193 119.219 169.222 1.00 119.68 1396 SER A N 1
ATOM 8030 C CA . SER A 1 1396 ? 110.515 118.639 169.430 1.00 119.68 1396 SER A CA 1
ATOM 8031 C C . SER A 1 1396 ? 110.516 117.675 170.609 1.00 119.68 1396 SER A C 1
ATOM 8032 O O . SER A 1 1396 ? 111.173 116.630 170.568 1.00 119.68 1396 SER A O 1
ATOM 8035 N N . PHE A 1 1397 ? 109.773 118.003 171.667 1.00 121.18 1397 PHE A N 1
ATOM 8036 C CA . PHE A 1 1397 ? 109.730 117.137 172.837 1.00 121.18 1397 PHE A CA 1
ATOM 8037 C C . PHE A 1 1397 ? 109.017 115.830 172.523 1.00 121.18 1397 PHE A C 1
ATOM 8038 O O . PHE A 1 1397 ? 109.435 114.756 172.966 1.00 121.18 1397 PHE A O 1
ATOM 8046 N N . LEU A 1 1398 ? 107.939 115.900 171.742 1.00 126.11 1398 LEU A N 1
ATOM 8047 C CA . LEU A 1 1398 ? 107.230 114.682 171.366 1.00 126.11 1398 LEU A CA 1
ATOM 8048 C C . LEU A 1 1398 ? 108.047 113.854 170.380 1.00 126.11 1398 LEU A C 1
ATOM 8049 O O . LEU A 1 1398 ? 107.988 112.618 170.396 1.00 126.11 1398 LEU A O 1
ATOM 8054 N N . GLU A 1 1399 ? 108.828 114.516 169.521 1.00 120.68 1399 GLU A N 1
ATOM 8055 C CA . GLU A 1 1399 ? 109.766 113.790 168.670 1.00 120.68 1399 GLU A CA 1
ATOM 8056 C C . GLU A 1 1399 ? 110.811 113.066 169.506 1.00 120.68 1399 GLU A C 1
ATOM 8057 O O . GLU A 1 1399 ? 111.128 111.902 169.242 1.00 120.68 1399 GLU A O 1
ATOM 8063 N N . PHE A 1 1400 ? 111.365 113.744 170.513 1.00 115.81 1400 PHE A N 1
ATOM 8064 C CA . PHE A 1 1400 ? 112.309 113.094 171.416 1.00 115.81 1400 PHE A CA 1
ATOM 8065 C C . PHE A 1 1400 ? 111.660 111.920 172.134 1.00 115.81 1400 PHE A C 1
ATOM 8066 O O . PHE A 1 1400 ? 112.291 110.875 172.332 1.00 115.81 1400 PHE A O 1
ATOM 8074 N N . MET A 1 1401 ? 110.396 112.076 172.532 1.00 122.96 1401 MET A N 1
ATOM 8075 C CA . MET A 1 1401 ? 109.678 110.991 173.188 1.00 122.96 1401 MET A CA 1
ATOM 8076 C C . MET A 1 1401 ? 109.556 109.780 172.273 1.00 122.96 1401 MET A C 1
ATOM 8077 O O . MET A 1 1401 ? 109.887 108.656 172.669 1.00 122.96 1401 MET A O 1
ATOM 8082 N N . ARG A 1 1402 ? 109.075 109.992 171.046 1.00 124.87 1402 ARG A N 1
ATOM 8083 C CA . ARG A 1 1402 ? 109.000 108.904 170.077 1.00 124.87 1402 ARG A CA 1
ATOM 8084 C C . ARG A 1 1402 ? 110.366 108.284 169.816 1.00 124.87 1402 ARG A C 1
ATOM 8085 O O . ARG A 1 1402 ? 110.468 107.065 169.638 1.00 124.87 1402 ARG A O 1
ATOM 8093 N N . GLN A 1 1403 ? 111.424 109.098 169.802 1.00 116.57 1403 GLN A N 1
ATOM 8094 C CA . GLN A 1 1403 ? 112.763 108.619 169.487 1.00 116.57 1403 GLN A CA 1
ATOM 8095 C C . GLN A 1 1403 ? 113.306 107.653 170.531 1.00 116.57 1403 GLN A C 1
ATOM 8096 O O . GLN A 1 1403 ? 114.332 107.012 170.283 1.00 116.57 1403 GLN A O 1
ATOM 8102 N N . ILE A 1 1404 ? 112.647 107.527 171.681 1.00 122.93 1404 ILE A N 1
ATOM 8103 C CA . ILE A 1 1404 ? 113.005 106.515 172.668 1.00 122.93 1404 ILE A CA 1
ATOM 8104 C C . ILE A 1 1404 ? 112.068 105.319 172.631 1.00 122.93 1404 ILE A C 1
ATOM 8105 O O . ILE A 1 1404 ? 112.378 104.288 173.251 1.00 122.93 1404 ILE A O 1
ATOM 8110 N N . LEU A 1 1405 ? 110.946 105.409 171.915 1.00 130.69 1405 LEU A N 1
ATOM 8111 C CA . LEU A 1 1405 ? 110.011 104.300 171.799 1.00 130.69 1405 LEU A CA 1
ATOM 8112 C C . LEU A 1 1405 ? 109.882 103.755 170.386 1.00 130.69 1405 LEU A C 1
ATOM 8113 O O . LEU A 1 1405 ? 109.333 102.662 170.215 1.00 130.69 1405 LEU A O 1
ATOM 8118 N N . ASN A 1 1406 ? 110.362 104.484 169.375 1.00 135.05 1406 ASN A N 1
ATOM 8119 C CA . ASN A 1 1406 ? 110.293 103.985 168.006 1.00 135.05 1406 ASN A CA 1
ATOM 8120 C C . ASN A 1 1406 ? 111.104 102.708 167.834 1.00 135.05 1406 ASN A C 1
ATOM 8121 O O . ASN A 1 1406 ? 110.817 101.905 166.938 1.00 135.05 1406 ASN A O 1
ATOM 8126 N N . SER A 1 1407 ? 112.116 102.503 168.676 1.00 134.29 1407 SER A N 1
ATOM 8127 C CA . SER A 1 1407 ? 112.922 101.292 168.637 1.00 134.29 1407 SER A CA 1
ATOM 8128 C C . SER A 1 1407 ? 112.267 100.109 169.339 1.00 134.29 1407 SER A C 1
ATOM 8129 O O . SER A 1 1407 ? 112.523 98.963 168.954 1.00 134.29 1407 SER A O 1
ATOM 8132 N N . ASP A 1 1408 ? 111.433 100.355 170.347 1.00 135.88 1408 ASP A N 1
ATOM 8133 C CA . ASP A 1 1408 ? 110.802 99.286 171.108 1.00 135.88 1408 ASP A CA 1
ATOM 8134 C C . ASP A 1 1408 ? 109.560 98.719 170.434 1.00 135.88 1408 ASP A C 1
ATOM 8135 O O . ASP A 1 1408 ? 108.849 97.922 171.055 1.00 135.88 1408 ASP A O 1
ATOM 8140 N N . THR A 1 1409 ? 109.279 99.105 169.194 1.00 137.30 1409 THR A N 1
ATOM 8141 C CA . THR A 1 1409 ? 108.116 98.590 168.480 1.00 137.30 1409 THR A CA 1
ATOM 8142 C C . THR A 1 1409 ? 108.535 97.876 167.199 1.00 137.30 1409 THR A C 1
ATOM 8143 O O . THR A 1 1409 ? 107.833 96.993 166.705 0.00 137.30 1409 THR A O 1
ATOM 8147 N N . SER A 1 1428 ? 119.782 101.081 164.570 1.00 111.82 1428 SER A N 1
ATOM 8148 C CA . SER A 1 1428 ? 120.475 102.203 165.191 1.00 111.82 1428 SER A CA 1
ATOM 8149 C C . SER A 1 1428 ? 120.864 101.886 166.628 1.00 111.82 1428 SER A C 1
ATOM 8150 O O . SER A 1 1428 ? 122.014 101.554 166.913 1.00 111.82 1428 SER A O 1
ATOM 8153 N N . ARG A 1 1429 ? 119.891 101.986 167.529 1.00 113.55 1429 ARG A N 1
ATOM 8154 C CA . ARG A 1 1429 ? 120.118 101.771 168.951 1.00 113.55 1429 ARG A CA 1
ATOM 8155 C C . ARG A 1 1429 ? 119.670 100.372 169.351 1.00 113.55 1429 ARG A C 1
ATOM 8156 O O . ARG A 1 1429 ? 118.700 99.841 168.801 1.00 113.55 1429 ARG A O 1
ATOM 8164 N N . THR A 1 1430 ? 120.383 99.780 170.309 1.00 116.39 1430 THR A N 1
ATOM 8165 C CA . THR A 1 1430 ? 120.027 98.483 170.869 1.00 116.39 1430 THR A CA 1
ATOM 8166 C C . THR A 1 1430 ? 119.551 98.555 172.309 1.00 116.39 1430 THR A C 1
ATOM 8167 O O . THR A 1 1430 ? 119.191 97.523 172.879 1.00 116.39 1430 THR A O 1
ATOM 8171 N N . MET A 1 1431 ? 119.558 99.740 172.914 1.00 119.75 1431 MET A N 1
ATOM 8172 C CA . MET A 1 1431 ? 119.185 99.921 174.313 1.00 119.75 1431 MET A CA 1
ATOM 8173 C C . MET A 1 1431 ? 118.264 101.130 174.422 1.00 119.75 1431 MET A C 1
ATOM 8174 O O . MET A 1 1431 ? 118.688 102.267 174.190 1.00 119.75 1431 MET A O 1
ATOM 8179 N N . SER A 1 1432 ? 117.001 100.884 174.758 1.00 126.57 1432 SER A N 1
ATOM 8180 C CA . SER A 1 1432 ? 116.039 101.951 174.979 1.00 126.57 1432 SER A CA 1
ATOM 8181 C C . SER A 1 1432 ? 115.154 101.584 176.159 1.00 126.57 1432 SER A C 1
ATOM 8182 O O . SER A 1 1432 ? 115.265 100.496 176.728 1.00 126.57 1432 SER A O 1
ATOM 8185 N N . ILE A 1 1433 ? 114.275 102.508 176.529 1.00 132.33 1433 ILE A N 1
ATOM 8186 C CA . ILE A 1 1433 ? 113.321 102.268 177.602 1.00 132.33 1433 ILE A CA 1
ATOM 8187 C C . ILE A 1 1433 ? 111.971 101.961 176.979 1.00 132.33 1433 ILE A C 1
ATOM 8188 O O . ILE A 1 1433 ? 111.623 102.467 175.905 1.00 132.33 1433 ILE A O 1
ATOM 8193 N N . ASN A 1 1434 ? 111.199 101.125 177.665 1.00 138.10 1434 ASN A N 1
ATOM 8194 C CA . ASN A 1 1434 ? 109.839 100.850 177.239 1.00 138.10 1434 ASN A CA 1
ATOM 8195 C C . ASN A 1 1434 ? 108.981 102.098 177.406 1.00 138.10 1434 ASN A C 1
ATOM 8196 O O . ASN A 1 1434 ? 109.439 103.144 177.870 1.00 138.10 1434 ASN A O 1
ATOM 8201 N N . ALA A 1 1435 ? 107.709 101.978 177.028 1.00 139.51 1435 ALA A N 1
ATOM 8202 C CA . ALA A 1 1435 ? 106.762 103.023 177.389 1.00 139.51 1435 ALA A CA 1
ATOM 8203 C C . ALA A 1 1435 ? 106.503 103.024 178.889 1.00 139.51 1435 ALA A C 1
ATOM 8204 O O . ALA A 1 1435 ? 106.178 104.068 179.463 1.00 139.51 1435 ALA A O 1
ATOM 8206 N N . ALA A 1 1436 ? 106.687 101.876 179.545 1.00 141.87 1436 ALA A N 1
ATOM 8207 C CA . ALA A 1 1436 ? 106.321 101.751 180.951 1.00 141.87 1436 ALA A CA 1
ATOM 8208 C C . ALA A 1 1436 ? 107.182 102.645 181.837 1.00 141.87 1436 ALA A C 1
ATOM 8209 O O . ALA A 1 1436 ? 106.668 103.540 182.519 1.00 141.87 1436 ALA A O 1
ATOM 8211 N N . GLU A 1 1437 ? 108.499 102.420 181.847 1.00 139.87 1437 GLU A N 1
ATOM 8212 C CA . GLU A 1 1437 ? 109.356 103.257 182.681 1.00 139.87 1437 GLU A CA 1
ATOM 8213 C C . GLU A 1 1437 ? 109.450 104.677 182.138 1.00 139.87 1437 GLU A C 1
ATOM 8214 O O . GLU A 1 1437 ? 109.746 105.608 182.894 1.00 139.87 1437 GLU A O 1
ATOM 8220 N N . LEU A 1 1438 ? 109.169 104.874 180.848 1.00 138.27 1438 LEU A N 1
ATOM 8221 C CA . LEU A 1 1438 ? 109.073 106.232 180.324 1.00 138.27 1438 LEU A CA 1
ATOM 8222 C C . LEU A 1 1438 ? 107.958 107.004 181.019 1.00 138.27 1438 LEU A C 1
ATOM 8223 O O . LEU A 1 1438 ? 108.178 108.100 181.547 1.00 138.27 1438 LEU A O 1
ATOM 8228 N N . LYS A 1 1439 ? 106.747 106.445 181.028 1.00 142.36 1439 LYS A N 1
ATOM 8229 C CA . LYS A 1 1439 ? 105.656 107.086 181.749 1.00 142.36 1439 LYS A CA 1
ATOM 8230 C C . LYS A 1 1439 ? 105.907 107.127 183.251 1.00 142.36 1439 LYS A C 1
ATOM 8231 O O . LYS A 1 1439 ? 105.426 108.048 183.916 1.00 142.36 1439 LYS A O 1
ATOM 8237 N N . GLN A 1 1440 ? 106.645 106.156 183.798 1.00 140.75 1440 GLN A N 1
ATOM 8238 C CA . GLN A 1 1440 ? 107.060 106.250 185.197 1.00 140.75 1440 GLN A CA 1
ATOM 8239 C C . GLN A 1 1440 ? 107.883 107.508 185.440 1.00 140.75 1440 GLN A C 1
ATOM 8240 O O . GLN A 1 1440 ? 107.653 108.232 186.414 1.00 140.75 1440 GLN A O 1
ATOM 8246 N N . LEU A 1 1441 ? 108.853 107.781 184.565 1.00 136.72 1441 LEU A N 1
ATOM 8247 C CA . LEU A 1 1441 ? 109.575 109.046 184.644 1.00 136.72 1441 LEU A CA 1
ATOM 8248 C C . LEU A 1 1441 ? 108.627 110.224 184.488 1.00 136.72 1441 LEU A C 1
ATOM 8249 O O . LEU A 1 1441 ? 108.782 111.243 185.170 1.00 136.72 1441 LEU A O 1
ATOM 8254 N N . LEU A 1 1442 ? 107.641 110.102 183.600 1.00 137.54 1442 LEU A N 1
ATOM 8255 C CA . LEU A 1 1442 ? 106.565 111.081 183.529 1.00 137.54 1442 LEU A CA 1
ATOM 8256 C C . LEU A 1 1442 ? 105.615 110.990 184.718 1.00 137.54 1442 LEU A C 1
ATOM 8257 O O . LEU A 1 1442 ? 104.826 111.916 184.935 1.00 137.54 1442 LEU A O 1
ATOM 8262 N N . GLN A 1 1443 ? 105.675 109.905 185.488 1.00 142.68 1443 GLN A N 1
ATOM 8263 C CA . GLN A 1 1443 ? 104.812 109.731 186.650 1.00 142.68 1443 GLN A CA 1
ATOM 8264 C C . GLN A 1 1443 ? 105.461 110.345 187.885 1.00 142.68 1443 GLN A C 1
ATOM 8265 O O . GLN A 1 1443 ? 106.277 109.704 188.555 1.00 142.68 1443 GLN A O 1
ATOM 8271 N N . SER A 1 1444 ? 105.110 111.598 188.171 1.00 142.05 1444 SER A N 1
ATOM 8272 C CA . SER A 1 1444 ? 105.497 112.230 189.426 1.00 142.05 1444 SER A CA 1
ATOM 8273 C C . SER A 1 1444 ? 104.306 112.984 190.001 1.00 142.05 1444 SER A C 1
ATOM 8274 O O . SER A 1 1444 ? 104.305 113.362 191.177 1.00 142.05 1444 SER A O 1
ATOM 8277 N N . LYS A 1 1445 ? 103.288 113.204 189.173 1.00 145.72 1445 LYS A N 1
ATOM 8278 C CA . LYS A 1 1445 ? 102.019 113.751 189.625 1.00 145.72 1445 LYS A CA 1
ATOM 8279 C C . LYS A 1 1445 ? 100.964 112.666 189.488 1.00 145.72 1445 LYS A C 1
ATOM 8280 O O . LYS A 1 1445 ? 101.021 111.831 188.583 1.00 145.72 1445 LYS A O 1
ATOM 8286 N N . GLU A 1 1446 ? 99.982 112.699 190.386 1.00 148.36 1446 GLU A N 1
ATOM 8287 C CA . GLU A 1 1446 ? 98.901 111.723 190.348 1.00 148.36 1446 GLU A CA 1
ATOM 8288 C C . GLU A 1 1446 ? 97.854 112.142 189.323 1.00 148.36 1446 GLU A C 1
ATOM 8289 O O . GLU A 1 1446 ? 96.712 111.673 189.356 1.00 148.36 1446 GLU A O 1
ATOM 8295 N N . GLU A 1 1447 ? 98.249 113.030 188.404 1.00 151.21 1447 GLU A N 1
ATOM 8296 C CA . GLU A 1 1447 ? 97.413 113.437 187.281 1.00 151.21 1447 GLU A CA 1
ATOM 8297 C C . GLU A 1 1447 ? 98.227 113.554 185.995 1.00 151.21 1447 GLU A C 1
ATOM 8298 O O . GLU A 1 1447 ? 97.780 114.212 185.049 1.00 151.21 1447 GLU A O 1
ATOM 8304 N N . SER A 1 1448 ? 99.413 112.946 185.944 1.00 150.82 1448 SER A N 1
ATOM 8305 C CA . SER A 1 1448 ? 100.258 113.063 184.758 1.00 150.82 1448 SER A CA 1
ATOM 8306 C C . SER A 1 1448 ? 99.619 112.485 183.498 1.00 150.82 1448 SER A C 1
ATOM 8307 O O . SER A 1 1448 ? 99.784 113.094 182.425 1.00 150.82 1448 SER A O 1
ATOM 8310 N N . PRO A 1 1449 ? 98.915 111.346 183.531 1.00 153.62 1449 PRO A N 1
ATOM 8311 C CA . PRO A 1 1449 ? 98.086 111.001 182.364 1.00 153.62 1449 PRO A CA 1
ATOM 8312 C C . PRO A 1 1449 ? 97.111 112.107 182.021 1.00 153.62 1449 PRO A C 1
ATOM 8313 O O . PRO A 1 1449 ? 96.924 112.437 180.844 1.00 153.62 1449 PRO A O 1
ATOM 8317 N N . GLU A 1 1450 ? 96.496 112.721 183.031 1.00 153.99 1450 GLU A N 1
ATOM 8318 C CA . GLU A 1 1450 ? 95.629 113.853 182.743 1.00 153.99 1450 GLU A CA 1
ATOM 8319 C C . GLU A 1 1450 ? 96.425 115.111 182.430 1.00 153.99 1450 GLU A C 1
ATOM 8320 O O . GLU A 1 1450 ? 95.861 116.063 181.895 1.00 153.99 1450 GLU A O 1
ATOM 8326 N N . ASN A 1 1451 ? 97.732 115.124 182.694 1.00 149.48 1451 ASN A N 1
ATOM 8327 C CA . ASN A 1 1451 ? 98.567 116.194 182.155 1.00 149.48 1451 ASN A CA 1
ATOM 8328 C C . ASN A 1 1451 ? 98.718 116.043 180.644 1.00 149.48 1451 ASN A C 1
ATOM 8329 O O . ASN A 1 1451 ? 98.605 117.021 179.890 1.00 149.48 1451 ASN A O 1
ATOM 8334 N N . LEU A 1 1452 ? 98.979 114.817 180.186 1.00 152.42 1452 LEU A N 1
ATOM 8335 C CA . LEU A 1 1452 ? 98.888 114.529 178.761 1.00 152.42 1452 LEU A CA 1
ATOM 8336 C C . LEU A 1 1452 ? 97.512 114.873 178.206 1.00 152.42 1452 LEU A C 1
ATOM 8337 O O . LEU A 1 1452 ? 97.415 115.371 177.079 1.00 152.42 1452 LEU A O 1
ATOM 8342 N N . PHE A 1 1453 ? 96.453 114.625 178.981 1.00 154.79 1453 PHE A N 1
ATOM 8343 C CA . PHE A 1 1453 ? 95.111 115.010 178.550 1.00 154.79 1453 PHE A CA 1
ATOM 8344 C C . PHE A 1 1453 ? 94.967 116.525 178.461 1.00 154.79 1453 PHE A C 1
ATOM 8345 O O . PHE A 1 1453 ? 94.271 117.031 177.578 1.00 154.79 1453 PHE A O 1
ATOM 8353 N N . LEU A 1 1454 ? 95.586 117.262 179.387 1.00 154.34 1454 LEU A N 1
ATOM 8354 C CA . LEU A 1 1454 ? 95.617 118.718 179.289 1.00 154.34 1454 LEU A CA 1
ATOM 8355 C C . LEU A 1 1454 ? 96.266 119.150 177.986 1.00 154.34 1454 LEU A C 1
ATOM 8356 O O . LEU A 1 1454 ? 95.732 120.002 177.261 1.00 154.34 1454 LEU A O 1
ATOM 8361 N N . GLU A 1 1455 ? 97.424 118.567 177.679 1.00 155.42 1455 GLU A N 1
ATOM 8362 C CA . GLU A 1 1455 ? 98.118 118.896 176.442 1.00 155.42 1455 GLU A CA 1
ATOM 8363 C C . GLU A 1 1455 ? 97.228 118.602 175.242 1.00 155.42 1455 GLU A C 1
ATOM 8364 O O . GLU A 1 1455 ? 97.113 119.416 174.323 1.00 155.42 1455 GLU A O 1
ATOM 8370 N N . LEU A 1 1456 ? 96.535 117.463 175.275 1.00 156.15 1456 LEU A N 1
ATOM 8371 C CA . LEU A 1 1456 ? 95.644 117.096 174.178 1.00 156.15 1456 LEU A CA 1
ATOM 8372 C C . LEU A 1 1456 ? 94.494 118.085 174.033 1.00 156.15 1456 LEU A C 1
ATOM 8373 O O . LEU A 1 1456 ? 94.261 118.619 172.942 1.00 156.15 1456 LEU A O 1
ATOM 8378 N N . GLU A 1 1457 ? 93.751 118.328 175.114 1.00 156.68 1457 GLU A N 1
ATOM 8379 C CA . GLU A 1 1457 ? 92.567 119.175 175.027 1.00 156.68 1457 GLU A CA 1
ATOM 8380 C C . GLU A 1 1457 ? 92.928 120.598 174.627 1.00 156.68 1457 GLU A C 1
ATOM 8381 O O . GLU A 1 1457 ? 92.179 121.239 173.883 1.00 156.68 1457 GLU A O 1
ATOM 8387 N N . LYS A 1 1458 ? 94.060 121.118 175.109 1.00 157.96 1458 LYS A N 1
ATOM 8388 C CA . LYS A 1 1458 ? 94.500 122.419 174.624 1.00 157.96 1458 LYS A CA 1
ATOM 8389 C C . LYS A 1 1458 ? 94.933 122.340 173.168 1.00 157.96 1458 LYS A C 1
ATOM 8390 O O . LYS A 1 1458 ? 94.732 123.293 172.407 1.00 157.96 1458 LYS A O 1
ATOM 8396 N N . LEU A 1 1459 ? 95.492 121.201 172.752 1.00 159.86 1459 LEU A N 1
ATOM 8397 C CA . LEU A 1 1459 ? 96.019 121.076 171.400 1.00 159.86 1459 LEU A CA 1
ATOM 8398 C C . LEU A 1 1459 ? 94.905 121.146 170.362 1.00 159.86 1459 LEU A C 1
ATOM 8399 O O . LEU A 1 1459 ? 95.046 121.821 169.337 1.00 159.86 1459 LEU A O 1
ATOM 8404 N N . VAL A 1 1460 ? 93.794 120.448 170.601 1.00 160.44 1460 VAL A N 1
ATOM 8405 C CA . VAL A 1 1460 ? 92.661 120.570 169.690 1.00 160.44 1460 VAL A CA 1
ATOM 8406 C C . VAL A 1 1460 ? 92.047 121.957 169.810 1.00 160.44 1460 VAL A C 1
ATOM 8407 O O . VAL A 1 1460 ? 91.352 122.424 168.899 1.00 160.44 1460 VAL A O 1
ATOM 8411 N N . LEU A 1 1461 ? 92.311 122.646 170.919 1.00 160.11 1461 LEU A N 1
ATOM 8412 C CA . LEU A 1 1461 ? 91.788 123.976 171.182 1.00 160.11 1461 LEU A CA 1
ATOM 8413 C C . LEU A 1 1461 ? 92.705 125.085 170.666 1.00 160.11 1461 LEU A C 1
ATOM 8414 O O . LEU A 1 1461 ? 92.481 126.258 170.986 1.00 160.11 1461 LEU A O 1
ATOM 8419 N N . GLU A 1 1462 ? 93.733 124.751 169.878 1.00 159.65 1462 GLU A N 1
ATOM 8420 C CA . GLU A 1 1462 ? 94.650 125.792 169.421 1.00 159.65 1462 GLU A CA 1
ATOM 8421 C C . GLU A 1 1462 ? 93.930 126.810 168.545 1.00 159.65 1462 GLU A C 1
ATOM 8422 O O . GLU A 1 1462 ? 93.694 127.949 168.962 1.00 159.65 1462 GLU A O 1
ATOM 8428 N N . HIS A 1 1463 ? 93.557 126.416 167.328 1.00 165.60 1463 HIS A N 1
ATOM 8429 C CA . HIS A 1 1463 ? 92.603 127.208 166.565 1.00 165.60 1463 HIS A CA 1
ATOM 8430 C C . HIS A 1 1463 ? 91.498 126.352 165.964 1.00 165.60 1463 HIS A C 1
ATOM 8431 O O . HIS A 1 1463 ? 90.314 126.692 166.061 1.00 165.60 1463 HIS A O 1
ATOM 8438 N N . SER A 1 1464 ? 91.886 125.215 165.383 1.00 167.74 1464 SER A N 1
ATOM 8439 C CA . SER A 1 1464 ? 91.088 124.548 164.358 1.00 167.74 1464 SER A CA 1
ATOM 8440 C C . SER A 1 1464 ? 90.778 125.531 163.231 1.00 167.74 1464 SER A C 1
ATOM 8441 O O . SER A 1 1464 ? 89.781 125.382 162.518 1.00 167.74 1464 SER A O 1
ATOM 8444 N N . LYS A 1 1465 ? 91.639 126.540 163.069 1.00 168.83 1465 LYS A N 1
ATOM 8445 C CA . LYS A 1 1465 ? 91.427 127.625 162.115 1.00 168.83 1465 LYS A CA 1
ATOM 8446 C C . LYS A 1 1465 ? 92.730 127.949 161.394 1.00 168.83 1465 LYS A C 1
ATOM 8447 O O . LYS A 1 1465 ? 92.891 129.038 160.834 1.00 168.83 1465 LYS A O 1
ATOM 8453 N N . ASP A 1 1466 ? 93.674 127.013 161.397 1.00 169.82 1466 ASP A N 1
ATOM 8454 C CA . ASP A 1 1466 ? 95.068 127.369 161.160 1.00 169.82 1466 ASP A CA 1
ATOM 8455 C C . ASP A 1 1466 ? 95.772 126.237 160.424 1.00 169.82 1466 ASP A C 1
ATOM 8456 O O . ASP A 1 1466 ? 95.142 125.361 159.824 1.00 169.82 1466 ASP A O 1
ATOM 8461 N N . ASP A 1 1467 ? 97.102 126.278 160.479 1.00 169.30 1467 ASP A N 1
ATOM 8462 C CA . ASP A 1 1467 ? 97.969 125.419 159.689 1.00 169.30 1467 ASP A CA 1
ATOM 8463 C C . ASP A 1 1467 ? 97.953 123.986 160.233 1.00 169.30 1467 ASP A C 1
ATOM 8464 O O . ASP A 1 1467 ? 97.147 123.618 161.092 1.00 169.30 1467 ASP A O 1
ATOM 8469 N N . ASP A 1 1468 ? 98.859 123.164 159.705 1.00 167.83 1468 ASP A N 1
ATOM 8470 C CA . ASP A 1 1468 ? 99.031 121.744 159.989 1.00 167.83 1468 ASP A CA 1
ATOM 8471 C C . ASP A 1 1468 ? 99.729 121.480 161.325 1.00 167.83 1468 ASP A C 1
ATOM 8472 O O . ASP A 1 1468 ? 100.202 120.358 161.571 1.00 167.83 1468 ASP A O 1
ATOM 8477 N N . ASN A 1 1469 ? 99.832 122.486 162.193 1.00 167.22 1469 ASN A N 1
ATOM 8478 C CA . ASN A 1 1469 ? 100.459 122.289 163.495 1.00 167.22 1469 ASN A CA 1
ATOM 8479 C C . ASN A 1 1469 ? 99.662 121.314 164.358 1.00 167.22 1469 ASN A C 1
ATOM 8480 O O . ASN A 1 1469 ? 100.194 120.301 164.832 1.00 167.22 1469 ASN A O 1
ATOM 8485 N N . LEU A 1 1470 ? 98.375 121.602 164.567 1.00 165.15 1470 LEU A N 1
ATOM 8486 C CA . LEU A 1 1470 ? 97.619 120.877 165.583 1.00 165.15 1470 LEU A CA 1
ATOM 8487 C C . LEU A 1 1470 ? 97.390 119.424 165.185 1.00 165.15 1470 LEU A C 1
ATOM 8488 O O . LEU A 1 1470 ? 97.460 118.528 166.034 1.00 165.15 1470 LEU A O 1
ATOM 8493 N N . ASP A 1 1471 ? 97.128 119.157 163.902 1.00 164.38 1471 ASP A N 1
ATOM 8494 C CA . ASP A 1 1471 ? 96.841 117.775 163.529 1.00 164.38 1471 ASP A CA 1
ATOM 8495 C C . ASP A 1 1471 ? 98.074 116.889 163.669 1.00 164.38 1471 ASP A C 1
ATOM 8496 O O . ASP A 1 1471 ? 97.980 115.793 164.236 1.00 164.38 1471 ASP A O 1
ATOM 8501 N N . SER A 1 1472 ? 99.236 117.353 163.208 1.00 161.32 1472 SER A N 1
ATOM 8502 C CA . SER A 1 1472 ? 100.462 116.583 163.401 1.00 161.32 1472 SER A CA 1
ATOM 8503 C C . SER A 1 1472 ? 100.773 116.414 164.884 1.00 161.32 1472 SER A C 1
ATOM 8504 O O . SER A 1 1472 ? 101.174 115.329 165.334 1.00 161.32 1472 SER A O 1
ATOM 8507 N N . LEU A 1 1473 ? 100.604 117.486 165.663 1.00 157.40 1473 LEU A N 1
ATOM 8508 C CA . LEU A 1 1473 ? 100.911 117.405 167.084 1.00 157.40 1473 LEU A CA 1
ATOM 8509 C C . LEU A 1 1473 ? 100.007 116.436 167.837 1.00 157.40 1473 LEU A C 1
ATOM 8510 O O . LEU A 1 1473 ? 100.508 115.680 168.684 1.00 157.40 1473 LEU A O 1
ATOM 8515 N N . LEU A 1 1474 ? 98.699 116.408 167.550 1.00 158.76 1474 LEU A N 1
ATOM 8516 C CA . LEU A 1 1474 ? 97.877 115.433 168.257 1.00 158.76 1474 LEU A CA 1
ATOM 8517 C C . LEU A 1 1474 ? 98.103 114.037 167.695 1.00 158.76 1474 LEU A C 1
ATOM 8518 O O . LEU A 1 1474 ? 97.956 113.057 168.419 1.00 158.76 1474 LEU A O 1
ATOM 8523 N N . ASP A 1 1475 ? 98.465 113.914 166.413 1.00 158.57 1475 ASP A N 1
ATOM 8524 C CA . ASP A 1 1475 ? 98.940 112.616 165.938 1.00 158.57 1475 ASP A CA 1
ATOM 8525 C C . ASP A 1 1475 ? 100.035 112.081 166.855 1.00 158.57 1475 ASP A C 1
ATOM 8526 O O . ASP A 1 1475 ? 99.915 110.987 167.428 1.00 158.57 1475 ASP A O 1
ATOM 8531 N N . SER A 1 1476 ? 101.103 112.867 167.022 1.00 153.63 1476 SER A N 1
ATOM 8532 C CA . SER A 1 1476 ? 102.216 112.451 167.870 1.00 153.63 1476 SER A CA 1
ATOM 8533 C C . SER A 1 1476 ? 101.753 112.130 169.287 1.00 153.63 1476 SER A C 1
ATOM 8534 O O . SER A 1 1476 ? 102.117 111.089 169.850 1.00 153.63 1476 SER A O 1
ATOM 8537 N N . VAL A 1 1477 ? 100.941 113.006 169.887 1.00 153.99 1477 VAL A N 1
ATOM 8538 C CA . VAL A 1 1477 ? 100.676 112.826 171.314 1.00 153.99 1477 VAL A CA 1
ATOM 8539 C C . VAL A 1 1477 ? 99.644 111.724 171.561 1.00 153.99 1477 VAL A C 1
ATOM 8540 O O . VAL A 1 1477 ? 99.705 111.041 172.589 1.00 153.99 1477 VAL A O 1
ATOM 8544 N N . VAL A 1 1478 ? 98.695 111.510 170.644 1.00 155.85 1478 VAL A N 1
ATOM 8545 C CA . VAL A 1 1478 ? 97.799 110.373 170.808 1.00 155.85 1478 VAL A CA 1
ATOM 8546 C C . VAL A 1 1478 ? 98.549 109.074 170.575 1.00 155.85 1478 VAL A C 1
ATOM 8547 O O . VAL A 1 1478 ? 98.248 108.063 171.218 1.00 155.85 1478 VAL A O 1
ATOM 8551 N N . GLY A 1 1479 ? 99.543 109.062 169.684 1.00 155.67 1479 GLY A N 1
ATOM 8552 C CA . GLY A 1 1479 ? 100.408 107.896 169.620 1.00 155.67 1479 GLY A CA 1
ATOM 8553 C C . GLY A 1 1479 ? 101.104 107.653 170.945 1.00 155.67 1479 GLY A C 1
ATOM 8554 O O . GLY A 1 1479 ? 101.142 106.527 171.454 1.00 155.67 1479 GLY A O 1
ATOM 8555 N N . LEU A 1 1480 ? 101.620 108.729 171.544 1.00 151.29 1480 LEU A N 1
ATOM 8556 C CA . LEU A 1 1480 ? 102.306 108.616 172.826 1.00 151.29 1480 LEU A CA 1
ATOM 8557 C C . LEU A 1 1480 ? 101.380 108.100 173.923 1.00 151.29 1480 LEU A C 1
ATOM 8558 O O . LEU A 1 1480 ? 101.794 107.298 174.764 1.00 151.29 1480 LEU A O 1
ATOM 8563 N N . LYS A 1 1481 ? 100.122 108.540 173.939 1.00 154.60 1481 LYS A N 1
ATOM 8564 C CA . LYS A 1 1481 ? 99.253 108.085 175.020 1.00 154.60 1481 LYS A CA 1
ATOM 8565 C C . LYS A 1 1481 ? 98.651 106.712 174.741 1.00 154.60 1481 LYS A C 1
ATOM 8566 O O . LYS A 1 1481 ? 98.306 105.997 175.688 1.00 154.60 1481 LYS A O 1
ATOM 8572 N N . GLN A 1 1482 ? 98.521 106.311 173.474 1.00 156.16 1482 GLN A N 1
ATOM 8573 C CA . GLN A 1 1482 ? 98.242 104.905 173.210 1.00 156.16 1482 GLN A CA 1
ATOM 8574 C C . GLN A 1 1482 ? 99.383 104.006 173.671 1.00 156.16 1482 GLN A C 1
ATOM 8575 O O . GLN A 1 1482 ? 99.128 102.910 174.179 1.00 156.16 1482 GLN A O 1
ATOM 8581 N N . MET A 1 1483 ? 100.638 104.439 173.512 1.00 154.69 1483 MET A N 1
ATOM 8582 C CA . MET A 1 1483 ? 101.731 103.708 174.155 1.00 154.69 1483 MET A CA 1
ATOM 8583 C C . MET A 1 1483 ? 101.660 103.812 175.677 1.00 154.69 1483 MET A C 1
ATOM 8584 O O . MET A 1 1483 ? 102.085 102.888 176.376 1.00 154.69 1483 MET A O 1
ATOM 8589 N N . LEU A 1 1484 ? 101.147 104.926 176.204 1.00 153.64 1484 LEU A N 1
ATOM 8590 C CA . LEU A 1 1484 ? 100.893 105.038 177.640 1.00 153.64 1484 LEU A CA 1
ATOM 8591 C C . LEU A 1 1484 ? 99.982 103.917 178.125 1.00 153.64 1484 LEU A C 1
ATOM 8592 O O . LEU A 1 1484 ? 100.354 103.141 179.013 1.00 153.64 1484 LEU A O 1
ATOM 8597 N N . GLU A 1 1485 ? 98.781 103.813 177.550 1.00 155.28 1485 GLU A N 1
ATOM 8598 C CA . GLU A 1 1485 ? 97.853 102.774 177.988 1.00 155.28 1485 GLU A CA 1
ATOM 8599 C C . GLU A 1 1485 ? 98.344 101.371 177.654 1.00 155.28 1485 GLU A C 1
ATOM 8600 O O . GLU A 1 1485 ? 97.800 100.399 178.185 1.00 155.28 1485 GLU A O 1
ATOM 8606 N N . SER A 1 1486 ? 99.351 101.243 176.787 1.00 155.24 1486 SER A N 1
ATOM 8607 C CA . SER A 1 1486 ? 99.833 99.921 176.398 1.00 155.24 1486 SER A CA 1
ATOM 8608 C C . SER A 1 1486 ? 100.451 99.165 177.568 1.00 155.24 1486 SER A C 1
ATOM 8609 O O . SER A 1 1486 ? 100.600 97.940 177.500 1.00 155.24 1486 SER A O 1
ATOM 8612 N N . SER A 1 1487 ? 100.823 99.863 178.640 1.00 152.18 1487 SER A N 1
ATOM 8613 C CA . SER A 1 1487 ? 101.499 99.212 179.753 1.00 152.18 1487 SER A CA 1
ATOM 8614 C C . SER A 1 1487 ? 101.201 99.941 181.056 1.00 152.18 1487 SER A C 1
ATOM 8615 O O . SER A 1 1487 ? 100.791 101.103 181.058 1.00 152.18 1487 SER A O 1
ATOM 8618 N N . GLY A 1 1488 ? 101.409 99.235 182.166 1.00 148.27 1488 GLY A N 1
ATOM 8619 C CA . GLY A 1 1488 ? 101.324 99.827 183.486 1.00 148.27 1488 GLY A CA 1
ATOM 8620 C C . GLY A 1 1488 ? 102.419 100.851 183.707 1.00 148.27 1488 GLY A C 1
ATOM 8621 O O . GLY A 1 1488 ? 103.558 100.648 183.280 1.00 148.27 1488 GLY A O 1
ATOM 8622 N N . ASP A 1 1489 ? 102.091 101.958 184.369 1.00 147.06 1489 ASP A N 1
ATOM 8623 C CA . ASP A 1 1489 ? 103.043 103.061 184.462 1.00 147.06 1489 ASP A CA 1
ATOM 8624 C C . ASP A 1 1489 ? 104.203 102.813 185.423 1.00 147.06 1489 ASP A C 1
ATOM 8625 O O . ASP A 1 1489 ? 105.357 103.008 185.004 1.00 147.06 1489 ASP A O 1
ATOM 8630 N N . PRO A 1 1490 ? 104.000 102.394 186.688 1.00 145.34 1490 PRO A N 1
ATOM 8631 C CA . PRO A 1 1490 ? 105.133 102.387 187.627 1.00 145.34 1490 PRO A CA 1
ATOM 8632 C C . PRO A 1 1490 ? 106.157 101.298 187.343 1.00 145.34 1490 PRO A C 1
ATOM 8633 O O . PRO A 1 1490 ? 105.939 100.128 187.67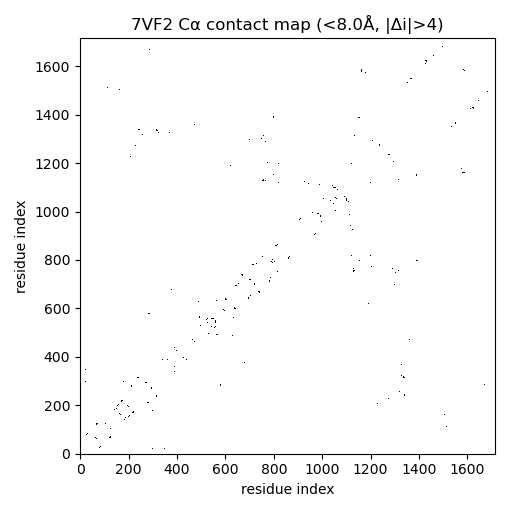2 1.00 145.34 1490 PRO A O 1
ATOM 8637 N N . LEU A 1 1491 ? 107.299 101.689 186.771 1.00 141.32 1491 LEU A N 1
ATOM 8638 C CA . LEU A 1 1491 ? 108.403 100.790 186.448 1.00 141.32 1491 LEU A CA 1
ATOM 8639 C C . LEU A 1 1491 ? 109.735 101.504 186.643 1.00 141.32 1491 LEU A C 1
ATOM 8640 O O . LEU A 1 1491 ? 110.027 102.467 185.923 1.00 141.32 1491 LEU A O 1
ATOM 8645 N N . PRO A 1 1492 ? 110.561 101.080 187.598 1.00 137.64 1492 PRO A N 1
ATOM 8646 C CA . PRO A 1 1492 ? 111.887 101.691 187.743 1.00 137.64 1492 PRO A CA 1
ATOM 8647 C C . PRO A 1 1492 ? 112.731 101.478 186.496 1.00 137.64 1492 PRO A C 1
ATOM 8648 O O . PRO A 1 1492 ? 112.661 100.442 185.830 1.00 137.64 1492 PRO A O 1
ATOM 8652 N N . LEU A 1 1493 ? 113.541 102.487 186.185 1.00 129.91 1493 LEU A N 1
ATOM 8653 C CA . LEU A 1 1493 ? 114.367 102.452 184.985 1.00 129.91 1493 LEU A CA 1
ATOM 8654 C C . LEU A 1 1493 ? 115.483 101.426 185.163 1.00 129.91 1493 LEU A C 1
ATOM 8655 O O . LEU A 1 1493 ? 115.983 101.228 186.276 1.00 129.91 1493 LEU A O 1
ATOM 8660 N N . SER A 1 1494 ? 115.860 100.769 184.069 1.00 126.74 1494 SER A N 1
ATOM 8661 C CA . SER A 1 1494 ? 116.760 99.627 184.145 1.00 126.74 1494 SER A CA 1
ATOM 8662 C C . SER A 1 1494 ? 118.134 100.023 184.673 1.00 126.74 1494 SER A C 1
ATOM 8663 O O . SER A 1 1494 ? 118.558 101.176 184.563 1.00 126.74 1494 SER A O 1
ATOM 8666 N N . ASP A 1 1495 ? 118.831 99.045 185.253 1.00 125.62 1495 ASP A N 1
ATOM 8667 C CA . ASP A 1 1495 ? 120.193 99.222 185.735 1.00 125.62 1495 ASP A CA 1
ATOM 8668 C C . ASP A 1 1495 ? 121.128 98.103 185.301 1.00 125.62 1495 ASP A C 1
ATOM 8669 O O . ASP A 1 1495 ? 122.301 98.110 185.693 1.00 125.62 1495 ASP A O 1
ATOM 8674 N N . GLN A 1 1496 ? 120.654 97.156 184.495 1.00 125.30 1496 GLN A N 1
ATOM 8675 C CA . GLN A 1 1496 ? 121.461 96.035 184.038 1.00 125.30 1496 GLN A CA 1
ATOM 8676 C C . GLN A 1 1496 ? 122.112 96.283 182.684 1.00 125.30 1496 GLN A C 1
ATOM 8677 O O . GLN A 1 1496 ? 122.680 95.352 182.105 1.00 125.30 1496 GLN A O 1
ATOM 8683 N N . ASP A 1 1497 ? 122.064 97.511 182.176 1.00 120.80 1497 ASP A N 1
ATOM 8684 C CA . ASP A 1 1497 ? 122.534 97.803 180.832 1.00 120.80 1497 ASP A CA 1
ATOM 8685 C C . ASP A 1 1497 ? 124.025 98.113 180.845 1.00 120.80 1497 ASP A C 1
ATOM 8686 O O . ASP A 1 1497 ? 124.550 98.696 181.796 1.00 120.80 1497 ASP A O 1
ATOM 8691 N N . VAL A 1 1498 ? 124.704 97.711 179.774 1.00 115.04 1498 VAL A N 1
ATOM 8692 C CA . VAL A 1 1498 ? 126.149 97.851 179.654 1.00 115.04 1498 VAL A CA 1
ATOM 8693 C C . VAL A 1 1498 ? 126.458 99.111 178.860 1.00 115.04 1498 VAL A C 1
ATOM 8694 O O . VAL A 1 1498 ? 125.758 99.458 177.903 1.00 115.04 1498 VAL A O 1
ATOM 8698 N N . GLU A 1 1499 ? 127.507 99.813 179.276 1.00 108.62 1499 GLU A N 1
ATOM 8699 C CA . GLU A 1 1499 ? 127.906 101.017 178.581 1.00 108.62 1499 GLU A CA 1
ATOM 8700 C C . GLU A 1 1499 ? 128.684 100.666 177.317 1.00 108.62 1499 GLU A C 1
ATOM 8701 O O . GLU A 1 1499 ? 129.569 99.808 177.334 1.00 108.62 1499 GLU A O 1
ATOM 8707 N N . PRO A 1 1500 ? 128.357 101.305 176.200 1.00 105.04 1500 PRO A N 1
ATOM 8708 C CA . PRO A 1 1500 ? 129.168 101.119 174.994 1.00 105.04 1500 PRO A CA 1
ATOM 8709 C C . PRO A 1 1500 ? 130.431 101.955 175.070 1.00 105.04 1500 PRO A C 1
ATOM 8710 O O . PRO A 1 1500 ? 130.386 103.178 174.906 1.00 105.04 1500 PRO A O 1
ATOM 8714 N N . VAL A 1 1501 ? 131.560 101.308 175.322 1.00 102.96 1501 VAL A N 1
ATOM 8715 C CA . VAL A 1 1501 ? 132.808 102.025 175.548 1.00 102.96 1501 VAL A CA 1
ATOM 8716 C C . VAL A 1 1501 ? 133.312 102.574 174.220 1.00 102.96 1501 VAL A C 1
ATOM 8717 O O . VAL A 1 1501 ? 133.047 102.004 173.154 1.00 102.96 1501 VAL A O 1
ATOM 8721 N N . LEU A 1 1502 ? 134.013 103.698 174.279 1.00 97.30 1502 LEU A N 1
ATOM 8722 C CA . LEU A 1 1502 ? 134.597 104.303 173.096 1.00 97.30 1502 LEU A CA 1
ATOM 8723 C C . LEU A 1 1502 ? 136.116 104.188 173.147 1.00 97.30 1502 LEU A C 1
ATOM 8724 O O . LEU A 1 1502 ? 136.739 104.284 174.206 1.00 97.30 1502 LEU A O 1
ATOM 8729 N N . SER A 1 1503 ? 136.715 103.972 171.980 1.00 92.85 1503 SER A N 1
ATOM 8730 C CA . SER A 1 1503 ? 138.160 103.843 171.903 1.00 92.85 1503 SER A CA 1
ATOM 8731 C C . SER A 1 1503 ? 138.820 105.185 172.207 1.00 92.85 1503 SER A C 1
ATOM 8732 O O . SER A 1 1503 ? 138.165 106.227 172.305 1.00 92.85 1503 SER A O 1
ATOM 8735 N N . ALA A 1 1504 ? 140.136 105.152 172.374 1.00 89.08 1504 ALA A N 1
ATOM 8736 C CA . ALA A 1 1504 ? 140.883 106.374 172.627 1.00 89.08 1504 ALA A CA 1
ATOM 8737 C C . ALA A 1 1504 ? 140.663 107.356 171.482 1.00 89.08 1504 ALA A C 1
ATOM 8738 O O . ALA A 1 1504 ? 140.791 106.973 170.311 1.00 89.08 1504 ALA A O 1
ATOM 8740 N N . PRO A 1 1505 ? 140.319 108.611 171.767 1.00 84.21 1505 PRO A N 1
ATOM 8741 C CA . PRO A 1 1505 ? 140.122 109.581 170.683 1.00 84.21 1505 PRO A CA 1
ATOM 8742 C C . PRO A 1 1505 ? 141.426 109.820 169.940 1.00 84.21 1505 PRO A C 1
ATOM 8743 O O . PRO A 1 1505 ? 142.459 110.105 170.548 1.00 84.21 1505 PRO A O 1
ATOM 8747 N N . GLU A 1 1506 ? 141.372 109.685 168.619 1.00 79.79 1506 GLU A N 1
ATOM 8748 C CA . GLU A 1 1506 ? 142.562 109.863 167.803 1.00 79.79 1506 GLU A CA 1
ATOM 8749 C C . GLU A 1 1506 ? 143.100 111.278 167.960 1.00 79.79 1506 GLU A C 1
ATOM 8750 O O . GLU A 1 1506 ? 142.337 112.229 168.149 1.00 79.79 1506 GLU A O 1
ATOM 8756 N N . SER A 1 1507 ? 144.423 111.408 167.907 1.00 75.13 1507 SER A N 1
ATOM 8757 C CA . SER A 1 1507 ? 145.047 112.719 168.013 1.00 75.13 1507 SER A CA 1
ATOM 8758 C C . SER A 1 1507 ? 144.500 113.644 166.936 1.00 75.13 1507 SER A C 1
ATOM 8759 O O . SER A 1 1507 ? 144.244 113.222 165.806 1.00 75.13 1507 SER A O 1
ATOM 8762 N N . LEU A 1 1508 ? 144.309 114.913 167.303 1.00 69.32 1508 LEU A N 1
ATOM 8763 C CA . LEU A 1 1508 ? 143.667 115.860 166.397 1.00 69.32 1508 LEU A CA 1
ATOM 8764 C C . LEU A 1 1508 ? 144.406 115.947 165.069 1.00 69.32 1508 LEU A C 1
ATOM 8765 O O . LEU A 1 1508 ? 143.788 116.154 164.018 1.00 69.32 1508 LEU A O 1
ATOM 8770 N N . GLN A 1 1509 ? 145.730 115.782 165.093 1.00 73.34 1509 GLN A N 1
ATOM 8771 C CA . GLN A 1 1509 ? 146.490 115.761 163.849 1.00 73.34 1509 GLN A CA 1
ATOM 8772 C C . GLN A 1 1509 ? 146.054 114.614 162.950 1.00 73.34 1509 GLN A C 1
ATOM 8773 O O . GLN A 1 1509 ? 145.971 114.779 161.728 1.00 73.34 1509 GLN A O 1
ATOM 8779 N N . ASN A 1 1510 ? 145.752 113.451 163.531 1.00 72.90 1510 ASN A N 1
ATOM 8780 C CA . ASN A 1 1510 ? 145.332 112.314 162.721 1.00 72.90 1510 ASN A CA 1
ATOM 8781 C C . ASN A 1 1510 ? 143.935 112.525 162.154 1.00 72.90 1510 ASN A C 1
ATOM 8782 O O . ASN A 1 1510 ? 143.661 112.147 161.010 1.00 72.90 1510 ASN A O 1
ATOM 8787 N N . LEU A 1 1511 ? 143.036 113.121 162.940 1.00 68.15 1511 LEU A N 1
ATOM 8788 C CA . LEU A 1 1511 ? 141.712 113.444 162.421 1.00 68.15 1511 LEU A CA 1
ATOM 8789 C C . LEU A 1 1511 ? 141.799 114.455 161.287 1.00 68.15 1511 LEU A C 1
ATOM 8790 O O . LEU A 1 1511 ? 141.068 114.348 160.298 1.00 68.15 1511 LEU A O 1
ATOM 8795 N N . PHE A 1 1512 ? 142.686 115.442 161.411 1.00 63.64 1512 PHE A N 1
ATOM 8796 C CA . PHE A 1 1512 ? 142.879 116.388 160.318 1.00 63.64 1512 PHE A CA 1
ATOM 8797 C C . PHE A 1 1512 ? 143.565 115.726 159.132 1.00 63.64 1512 PHE A C 1
ATOM 8798 O O . PHE A 1 1512 ? 143.463 116.210 157.999 1.00 63.64 1512 PHE A O 1
ATOM 8806 N N . ASN A 1 1513 ? 144.278 114.623 159.371 1.00 67.94 1513 ASN A N 1
ATOM 8807 C CA . ASN A 1 1513 ? 144.903 113.897 158.272 1.00 67.94 1513 ASN A CA 1
ATOM 8808 C C . ASN A 1 1513 ? 143.880 113.069 157.506 1.00 67.94 1513 ASN A C 1
ATOM 8809 O O . ASN A 1 1513 ? 143.825 113.119 156.273 1.00 67.94 1513 ASN A O 1
ATOM 8814 N N . ASN A 1 1514 ? 143.062 112.300 158.221 1.00 67.32 1514 ASN A N 1
ATOM 8815 C CA . ASN A 1 1514 ? 142.077 111.419 157.612 1.00 67.32 1514 ASN A CA 1
ATOM 8816 C C . ASN A 1 1514 ? 140.715 112.075 157.445 1.00 67.32 1514 ASN A C 1
ATOM 8817 O O . ASN A 1 1514 ? 139.731 111.369 157.215 1.00 67.32 1514 ASN A O 1
ATOM 8822 N N . ARG A 1 1515 ? 140.635 113.401 157.548 1.00 62.06 1515 ARG A N 1
ATOM 8823 C CA . ARG A 1 1515 ? 139.359 114.105 157.538 1.00 62.06 1515 ARG A CA 1
ATOM 8824 C C . ARG A 1 1515 ? 138.596 113.886 156.241 1.00 62.06 1515 ARG A C 1
ATOM 8825 O O . ARG A 1 1515 ? 139.197 113.625 155.195 1.00 62.06 1515 ARG A O 1
ATOM 8833 N N . THR A 1 1516 ? 137.271 113.986 156.303 1.00 65.52 1516 THR A N 1
ATOM 8834 C CA . THR A 1 1516 ? 136.435 113.877 155.114 1.00 65.52 1516 THR A CA 1
ATOM 8835 C C . THR A 1 1516 ? 136.691 115.094 154.237 1.00 65.52 1516 THR A C 1
ATOM 8836 O O . THR A 1 1516 ? 136.248 116.201 154.555 1.00 65.52 1516 THR A O 1
ATOM 8840 N N . ALA A 1 1517 ? 137.415 114.898 153.139 1.00 65.40 1517 ALA A N 1
ATOM 8841 C CA . ALA A 1 1517 ? 137.753 115.994 152.246 1.00 65.40 1517 ALA A CA 1
ATOM 8842 C C . ALA A 1 1517 ? 136.683 116.272 151.203 1.00 65.40 1517 ALA A C 1
ATOM 8843 O O . ALA A 1 1517 ? 136.767 117.293 150.511 1.00 65.40 1517 ALA A O 1
ATOM 8845 N N . TYR A 1 1518 ? 135.691 115.398 151.067 1.00 71.69 1518 TYR A N 1
ATOM 8846 C CA . TYR A 1 1518 ? 134.645 115.581 150.074 1.00 71.69 1518 TYR A CA 1
ATOM 8847 C C . TYR A 1 1518 ? 133.424 114.770 150.476 1.00 71.69 1518 TYR A C 1
ATOM 8848 O O . TYR A 1 1518 ? 133.542 113.691 151.062 1.00 71.69 1518 TYR A O 1
ATOM 8857 N N . VAL A 1 1519 ? 132.247 115.300 150.153 1.00 73.28 1519 VAL A N 1
ATOM 8858 C CA . VAL A 1 1519 ? 130.994 114.588 150.343 1.00 73.28 1519 VAL A CA 1
ATOM 8859 C C . VAL A 1 1519 ? 130.200 114.657 149.047 1.00 73.28 1519 VAL A C 1
ATOM 8860 O O . VAL A 1 1519 ? 130.209 115.665 148.337 1.00 73.28 1519 VAL A O 1
ATOM 8864 N N . LEU A 1 1520 ? 129.519 113.559 148.738 1.00 76.42 1520 LEU A N 1
ATOM 8865 C CA . LEU A 1 1520 ? 128.724 113.458 147.520 1.00 76.42 1520 LEU A CA 1
ATOM 8866 C C . LEU A 1 1520 ? 127.368 114.103 147.770 1.00 76.42 1520 LEU A C 1
ATOM 8867 O O . LEU A 1 1520 ? 126.447 113.456 148.278 1.00 76.42 1520 LEU A O 1
ATOM 8872 N N . ALA A 1 1521 ? 127.246 115.378 147.416 1.00 78.81 1521 ALA A N 1
ATOM 8873 C CA . ALA A 1 1521 ? 125.992 116.098 147.561 1.00 78.81 1521 ALA A CA 1
ATOM 8874 C C . ALA A 1 1521 ? 125.916 117.148 146.466 1.00 78.81 1521 ALA A C 1
ATOM 8875 O O . ALA A 1 1521 ? 126.901 117.834 146.187 1.00 78.81 1521 ALA A O 1
ATOM 8877 N N . ASP A 1 1522 ? 124.741 117.267 145.849 1.00 84.22 1522 ASP A N 1
ATOM 8878 C CA . ASP A 1 1522 ? 124.547 118.169 144.721 1.00 84.22 1522 ASP A CA 1
ATOM 8879 C C . ASP A 1 1522 ? 124.057 119.543 145.159 1.00 84.22 1522 ASP A C 1
ATOM 8880 O O . ASP A 1 1522 ? 123.456 120.266 144.359 1.00 84.22 1522 ASP A O 1
ATOM 8885 N N . VAL A 1 1523 ? 124.306 119.922 146.410 1.00 81.88 1523 VAL A N 1
ATOM 8886 C CA . VAL A 1 1523 ? 123.917 121.230 146.917 1.00 81.88 1523 VAL A CA 1
ATOM 8887 C C . VAL A 1 1523 ? 124.972 121.704 147.908 1.00 81.88 1523 VAL A C 1
ATOM 8888 O O . VAL A 1 1523 ? 125.543 120.915 148.666 1.00 81.88 1523 VAL A O 1
ATOM 8892 N N . MET A 1 1524 ? 125.250 123.005 147.872 1.00 78.94 1524 MET A N 1
ATOM 8893 C CA . MET A 1 1524 ? 126.221 123.594 148.783 1.00 78.94 1524 MET A CA 1
ATOM 8894 C C . MET A 1 1524 ? 125.761 123.449 150.227 1.00 78.94 1524 MET A C 1
ATOM 8895 O O . MET A 1 1524 ? 124.565 123.536 150.522 1.00 78.94 1524 MET A O 1
ATOM 8900 N N . ASP A 1 1525 ? 126.713 123.220 151.126 1.00 80.98 1525 ASP A N 1
ATOM 8901 C CA . ASP A 1 1525 ? 126.404 123.224 152.545 1.00 80.98 1525 ASP A CA 1
ATOM 8902 C C . ASP A 1 1525 ? 126.040 124.635 152.984 1.00 80.98 1525 ASP A C 1
ATOM 8903 O O . ASP A 1 1525 ? 126.635 125.619 152.538 1.00 80.98 1525 ASP A O 1
ATOM 8908 N N . ASP A 1 1526 ? 125.044 124.734 153.866 1.00 81.91 1526 ASP A N 1
ATOM 8909 C CA . ASP A 1 1526 ? 124.578 126.053 154.276 1.00 81.91 1526 ASP A CA 1
ATOM 8910 C C . ASP A 1 1526 ? 125.641 126.804 155.065 1.00 81.91 1526 ASP A C 1
ATOM 8911 O O . ASP A 1 1526 ? 125.679 128.038 155.030 1.00 81.91 1526 ASP A O 1
ATOM 8916 N N . GLN A 1 1527 ? 126.525 126.083 155.758 1.00 75.74 1527 GLN A N 1
ATOM 8917 C CA . GLN A 1 1527 ? 127.619 126.746 156.456 1.00 75.74 1527 GLN A CA 1
ATOM 8918 C C . GLN A 1 1527 ? 128.608 127.373 155.483 1.00 75.74 1527 GLN A C 1
ATOM 8919 O O . GLN A 1 1527 ? 129.099 128.479 155.731 1.00 75.74 1527 GLN A O 1
ATOM 8925 N N . LEU A 1 1528 ? 128.911 126.691 154.378 1.00 73.16 1528 LEU A N 1
ATOM 8926 C CA . LEU A 1 1528 ? 129.762 127.293 153.358 1.00 73.16 1528 LEU A CA 1
ATOM 8927 C C . LEU A 1 1528 ? 129.045 128.427 152.640 1.00 73.16 1528 LEU A C 1
ATOM 8928 O O . LEU A 1 1528 ? 129.638 129.483 152.399 1.00 73.16 1528 LEU A O 1
ATOM 8933 N N . LYS A 1 1529 ? 127.771 128.227 152.293 1.00 74.79 1529 LYS A N 1
ATOM 8934 C CA . LYS A 1 1529 ? 127.008 129.290 151.648 1.00 74.79 1529 LYS A CA 1
ATOM 8935 C C . LYS A 1 1529 ? 126.868 130.501 152.560 1.00 74.79 1529 LYS A C 1
ATOM 8936 O O . LYS A 1 1529 ? 126.601 131.612 152.090 1.00 74.79 1529 LYS A O 1
ATOM 8942 N N . SER A 1 1530 ? 127.045 130.307 153.867 1.00 71.16 1530 SER A N 1
ATOM 8943 C CA . SER A 1 1530 ? 126.987 131.420 154.804 1.00 71.16 1530 SER A CA 1
ATOM 8944 C C . SER A 1 1530 ? 128.232 132.290 154.767 1.00 71.16 1530 SER A C 1
ATOM 8945 O O . SER A 1 1530 ? 128.242 133.348 155.403 1.00 71.16 1530 SER A O 1
ATOM 8948 N N . MET A 1 1531 ? 129.278 131.878 154.055 1.00 64.33 1531 MET A N 1
ATOM 8949 C CA . MET A 1 1531 ? 130.487 132.681 153.956 1.00 64.33 1531 MET A CA 1
ATOM 8950 C C . MET A 1 1531 ? 130.534 133.541 152.705 1.00 64.33 1531 MET A C 1
ATOM 8951 O O . MET A 1 1531 ? 131.550 134.201 152.466 1.00 64.33 1531 MET A O 1
ATOM 8956 N N . TRP A 1 1532 ? 129.473 133.558 151.906 1.00 70.29 1532 TRP A N 1
ATOM 8957 C CA . TRP A 1 1532 ? 129.532 134.267 150.637 1.00 70.29 1532 TRP A CA 1
ATOM 8958 C C . TRP A 1 1532 ? 128.778 135.588 150.643 1.00 70.29 1532 TRP A C 1
ATOM 8959 O O . TRP A 1 1532 ? 129.119 136.480 149.858 1.00 70.29 1532 TRP A O 1
ATOM 8970 N N . PHE A 1 1533 ? 127.771 135.756 151.494 1.00 75.39 1533 PHE A N 1
ATOM 8971 C CA . PHE A 1 1533 ? 127.099 137.046 151.552 1.00 75.39 1533 PHE A CA 1
ATOM 8972 C C . PHE A 1 1533 ? 127.876 138.017 152.435 1.00 75.39 1533 PHE A C 1
ATOM 8973 O O . PHE A 1 1533 ? 128.775 137.619 153.180 1.00 75.39 1533 PHE A O 1
ATOM 8981 N N . THR A 1 1534 ? 127.519 139.294 152.339 1.00 78.62 1534 THR A N 1
ATOM 8982 C CA . THR A 1 1534 ? 128.346 140.366 152.875 1.00 78.62 1534 THR A CA 1
ATOM 8983 C C . THR A 1 1534 ? 128.524 140.221 154.384 1.00 78.62 1534 THR A C 1
ATOM 8984 O O . THR A 1 1534 ? 127.686 139.605 155.054 1.00 78.62 1534 THR A O 1
ATOM 8988 N N . PRO A 1 1535 ? 129.596 140.771 154.946 1.00 72.16 1535 PRO A N 1
ATOM 8989 C CA . PRO A 1 1535 ? 129.719 140.832 156.403 1.00 72.16 1535 PRO A CA 1
ATOM 8990 C C . PRO A 1 1535 ? 128.911 141.977 156.985 1.00 72.16 1535 PRO A C 1
ATOM 8991 O O . PRO A 1 1535 ? 128.763 142.089 158.205 1.00 72.16 1535 PRO A O 1
ATOM 8995 N N . PHE A 1 1536 ? 128.383 142.833 156.115 1.00 77.02 1536 PHE A N 1
ATOM 8996 C CA . PHE A 1 1536 ? 127.516 143.933 156.515 1.00 77.02 1536 PHE A CA 1
ATOM 8997 C C . PHE A 1 1536 ? 126.080 143.434 156.535 1.00 77.02 1536 PHE A C 1
ATOM 8998 O O . PHE A 1 1536 ? 125.420 143.391 155.492 1.00 77.02 1536 PHE A O 1
ATOM 9006 N N . GLN A 1 1537 ? 125.601 143.060 157.717 1.00 85.58 1537 GLN A N 1
ATOM 9007 C CA . GLN A 1 1537 ? 124.220 142.625 157.886 1.00 85.58 1537 GLN A CA 1
ATOM 9008 C C . GLN A 1 1537 ? 123.521 143.647 158.767 1.00 85.58 1537 GLN A C 1
ATOM 9009 O O . GLN A 1 1537 ? 124.073 144.042 159.798 1.00 85.58 1537 GLN A O 1
ATOM 9015 N N . ALA A 1 1538 ? 122.333 144.092 158.343 1.00 94.22 1538 ALA A N 1
ATOM 9016 C CA . ALA A 1 1538 ? 121.656 145.192 159.026 1.00 94.22 1538 ALA A CA 1
ATOM 9017 C C . ALA A 1 1538 ? 121.536 144.927 160.520 1.00 94.22 1538 ALA A C 1
ATOM 9018 O O . ALA A 1 1538 ? 122.149 145.624 161.337 1.00 94.22 1538 ALA A O 1
ATOM 9020 N N . GLU A 1 1539 ? 120.756 143.915 160.897 1.00 98.98 1539 GLU A N 1
ATOM 9021 C CA . GLU A 1 1539 ? 120.883 143.358 162.236 1.00 98.98 1539 GLU A CA 1
ATOM 9022 C C . GLU A 1 1539 ? 120.464 141.893 162.271 1.00 98.98 1539 GLU A C 1
ATOM 9023 O O . GLU A 1 1539 ? 119.286 141.561 162.429 1.00 98.98 1539 GLU A O 1
ATOM 9029 N N . GLU A 1 1540 ? 121.442 141.011 162.104 1.00 99.08 1540 GLU A N 1
ATOM 9030 C CA . GLU A 1 1540 ? 121.301 139.605 162.436 1.00 99.08 1540 GLU A CA 1
ATOM 9031 C C . GLU A 1 1540 ? 122.489 139.115 163.245 1.00 99.08 1540 GLU A C 1
ATOM 9032 O O . GLU A 1 1540 ? 122.415 138.036 163.843 1.00 99.08 1540 GLU A O 1
ATOM 9038 N N . ILE A 1 1541 ? 123.578 139.879 163.274 1.00 88.56 1541 ILE A N 1
ATOM 9039 C CA . ILE A 1 1541 ? 124.698 139.655 164.176 1.00 88.56 1541 ILE A CA 1
ATOM 9040 C C . ILE A 1 1541 ? 124.873 140.953 164.956 1.00 88.56 1541 ILE A C 1
ATOM 9041 O O . ILE A 1 1541 ? 125.582 141.003 165.968 1.00 88.56 1541 ILE A O 1
ATOM 9046 N N . ASP A 1 1542 ? 124.197 142.006 164.500 1.00 91.75 1542 ASP A N 1
ATOM 9047 C CA . ASP A 1 1542 ? 124.303 143.310 165.142 1.00 91.75 1542 ASP A CA 1
ATOM 9048 C C . ASP A 1 1542 ? 123.642 143.278 166.512 1.00 91.75 1542 ASP A C 1
ATOM 9049 O O . ASP A 1 1542 ? 122.442 143.015 166.632 1.00 91.75 1542 ASP A O 1
ATOM 9054 N N . THR A 1 1543 ? 124.429 143.557 167.544 1.00 95.10 1543 THR A N 1
ATOM 9055 C CA . THR A 1 1543 ? 123.974 143.440 168.919 1.00 95.10 1543 THR A CA 1
ATOM 9056 C C . THR A 1 1543 ? 123.186 144.678 169.324 1.00 95.10 1543 THR A C 1
ATOM 9057 O O . THR A 1 1543 ? 123.580 145.808 169.025 1.00 95.10 1543 THR A O 1
ATOM 9061 N N . ASP A 1 1544 ? 122.061 144.454 170.005 1.00 95.54 1544 ASP A N 1
ATOM 9062 C CA . ASP A 1 1544 ? 121.276 145.552 170.551 1.00 95.54 1544 ASP A CA 1
ATOM 9063 C C . ASP A 1 1544 ? 121.985 146.260 171.697 1.00 95.54 1544 ASP A C 1
ATOM 9064 O O . ASP A 1 1544 ? 121.656 147.413 171.995 1.00 95.54 1544 ASP A O 1
ATOM 9069 N N . LEU A 1 1545 ? 122.944 145.599 172.340 1.00 90.90 1545 LEU A N 1
ATOM 9070 C CA . LEU A 1 1545 ? 123.714 146.165 173.442 1.00 90.90 1545 LEU A CA 1
ATOM 9071 C C . LEU A 1 1545 ? 125.149 146.343 172.963 1.00 90.90 1545 LEU A C 1
ATOM 9072 O O . LEU A 1 1545 ? 125.961 145.417 173.062 1.00 90.90 1545 LEU A O 1
ATOM 9077 N N . ASP A 1 1546 ? 125.458 147.526 172.434 1.00 86.88 1546 ASP A N 1
ATOM 9078 C CA . ASP A 1 1546 ? 126.787 147.812 171.916 1.00 86.88 1546 ASP A CA 1
ATOM 9079 C C . ASP A 1 1546 ? 127.817 148.045 173.010 1.00 86.88 1546 ASP A C 1
ATOM 9080 O O . ASP A 1 1546 ? 129.016 148.043 172.714 1.00 86.88 1546 ASP A O 1
ATOM 9085 N N . LEU A 1 1547 ? 127.381 148.254 174.252 1.00 85.14 1547 LEU A N 1
ATOM 9086 C CA . LEU A 1 1547 ? 128.272 148.471 175.386 1.00 85.14 1547 LEU A CA 1
ATOM 9087 C C . LEU A 1 1547 ? 129.296 149.550 175.048 1.00 85.14 1547 LEU A C 1
ATOM 9088 O O . LEU A 1 1547 ? 130.448 149.490 175.485 1.00 85.14 1547 LEU A O 1
ATOM 9093 N N . VAL A 1 1548 ? 128.890 150.539 174.252 1.00 88.38 1548 VAL A N 1
ATOM 9094 C CA . VAL A 1 1548 ? 129.812 151.600 173.880 1.00 88.38 1548 VAL A CA 1
ATOM 9095 C C . VAL A 1 1548 ? 130.236 152.356 175.132 1.00 88.38 1548 VAL A C 1
ATOM 9096 O O . VAL A 1 1548 ? 129.447 153.086 175.747 1.00 88.38 1548 VAL A O 1
ATOM 9100 N N . LYS A 1 1549 ? 131.489 152.168 175.526 1.00 93.68 1549 LYS A N 1
ATOM 9101 C CA . LYS A 1 1549 ? 132.008 152.707 176.773 1.00 93.68 1549 LYS A CA 1
ATOM 9102 C C . LYS A 1 1549 ? 132.403 154.159 176.558 1.00 93.68 1549 LYS A C 1
ATOM 9103 O O . LYS A 1 1549 ? 133.188 154.466 175.655 1.00 93.68 1549 LYS A O 1
ATOM 9109 N N . VAL A 1 1550 ? 131.848 155.045 177.386 1.00 99.47 1550 VAL A N 1
ATOM 9110 C CA . VAL A 1 1550 ? 132.211 156.452 177.325 1.00 99.47 1550 VAL A CA 1
ATOM 9111 C C . VAL A 1 1550 ? 133.668 156.610 177.724 1.00 99.47 1550 VAL A C 1
ATOM 9112 O O . VAL A 1 1550 ? 134.076 156.246 178.833 1.00 99.47 1550 VAL A O 1
ATOM 9116 N N . ASP A 1 1551 ? 134.463 157.151 176.807 1.00 105.12 1551 ASP A N 1
ATOM 9117 C CA . ASP A 1 1551 ? 135.875 157.384 177.052 1.00 105.12 1551 ASP A CA 1
ATOM 9118 C C . ASP A 1 1551 ? 136.168 158.856 176.828 1.00 105.12 1551 ASP A C 1
ATOM 9119 O O . ASP A 1 1551 ? 135.722 159.437 175.835 1.00 105.12 1551 ASP A O 1
ATOM 9124 N N . LEU A 1 1552 ? 136.921 159.454 177.745 1.00 114.01 1552 LEU A N 1
ATOM 9125 C CA . LEU A 1 1552 ? 137.305 160.857 177.647 1.00 114.01 1552 LEU A CA 1
ATOM 9126 C C . LEU A 1 1552 ? 138.725 160.879 177.099 1.00 114.01 1552 LEU A C 1
ATOM 9127 O O . LEU A 1 1552 ? 139.679 160.555 177.814 1.00 114.01 1552 LEU A O 1
ATOM 9132 N N . ILE A 1 1553 ? 138.860 161.251 175.832 1.00 112.39 1553 ILE A N 1
ATOM 9133 C CA . ILE A 1 1553 ? 140.132 161.118 175.136 1.00 112.39 1553 ILE A CA 1
ATOM 9134 C C . ILE A 1 1553 ? 141.139 162.165 175.598 1.00 112.39 1553 ILE A C 1
ATOM 9135 O O . ILE A 1 1553 ? 142.331 161.870 175.722 1.00 112.39 1553 ILE A O 1
ATOM 9140 N N . GLU A 1 1554 ? 140.680 163.387 175.884 1.00 116.67 1554 GLU A N 1
ATOM 9141 C CA . GLU A 1 1554 ? 141.602 164.465 176.236 1.00 116.67 1554 GLU A CA 1
ATOM 9142 C C . GLU A 1 1554 ? 142.365 164.185 177.525 1.00 116.67 1554 GLU A C 1
ATOM 9143 O O . GLU A 1 1554 ? 143.539 164.554 177.635 1.00 116.67 1554 GLU A O 1
ATOM 9149 N N . LEU A 1 1555 ? 141.731 163.549 178.512 1.00 117.29 1555 LEU A N 1
ATOM 9150 C CA . LEU A 1 1555 ? 142.461 163.243 179.738 1.00 117.29 1555 LEU A CA 1
ATOM 9151 C C . LEU A 1 1555 ? 143.523 162.180 179.502 1.00 117.29 1555 LEU A C 1
ATOM 9152 O O . LEU A 1 1555 ? 144.506 162.117 180.246 1.00 117.29 1555 LEU A O 1
ATOM 9157 N N . SER A 1 1556 ? 143.348 161.349 178.478 1.00 113.54 1556 SER A N 1
ATOM 9158 C CA . SER A 1 1556 ? 144.291 160.284 178.170 1.00 113.54 1556 SER A CA 1
ATOM 9159 C C . SER A 1 1556 ? 145.545 160.791 177.469 1.00 113.54 1556 SER A C 1
ATOM 9160 O O . SER A 1 1556 ? 146.302 159.987 176.912 1.00 113.54 1556 SER A O 1
ATOM 9163 N N . GLU A 1 1557 ? 145.777 162.103 177.482 1.00 118.13 1557 GLU A N 1
ATOM 9164 C CA . GLU A 1 1557 ? 146.999 162.695 176.954 1.00 118.13 1557 GLU A CA 1
ATOM 9165 C C . GLU A 1 1557 ? 148.011 162.999 178.051 1.00 118.13 1557 GLU A C 1
ATOM 9166 O O . GLU A 1 1557 ? 149.151 162.530 177.989 1.00 118.13 1557 GLU A O 1
ATOM 9172 N N . LYS A 1 1558 ? 147.617 163.781 179.060 1.00 122.48 1558 LYS A N 1
ATOM 9173 C CA . LYS A 1 1558 ? 148.522 164.093 180.159 1.00 122.48 1558 LYS A CA 1
ATOM 9174 C C . LYS A 1 1558 ? 148.782 162.897 181.064 1.00 122.48 1558 LYS A C 1
ATOM 9175 O O . LYS A 1 1558 ? 149.837 162.846 181.706 1.00 122.48 1558 LYS A O 1
ATOM 9181 N N . CYS A 1 1559 ? 147.854 161.939 181.135 1.00 122.99 1559 CYS A N 1
ATOM 9182 C CA . CYS A 1 1559 ? 148.146 160.694 181.836 1.00 122.99 1559 CYS A CA 1
ATOM 9183 C C . CYS A 1 1559 ? 149.230 159.896 181.131 1.00 122.99 1559 CYS A C 1
ATOM 9184 O O . CYS A 1 1559 ? 150.004 159.196 181.794 1.00 122.99 1559 CYS A O 1
ATOM 9187 N N . CYS A 1 1560 ? 149.298 159.988 179.804 1.00 120.95 1560 CYS A N 1
ATOM 9188 C CA . CYS A 1 1560 ? 150.434 159.492 179.041 1.00 120.95 1560 CYS A CA 1
ATOM 9189 C C . CYS A 1 1560 ? 151.439 160.623 178.876 1.00 120.95 1560 CYS A C 1
ATOM 9190 O O . CYS A 1 1560 ? 151.338 161.649 179.557 1.00 120.95 1560 CYS A O 1
ATOM 9193 N N . SER A 1 1561 ? 152.416 160.450 177.991 1.00 122.27 1561 SER A N 1
ATOM 9194 C CA . SER A 1 1561 ? 153.413 161.482 177.708 1.00 122.27 1561 SER A CA 1
ATOM 9195 C C . SER A 1 1561 ? 152.693 162.658 177.054 1.00 122.27 1561 SER A C 1
ATOM 9196 O O . SER A 1 1561 ? 151.684 162.470 176.367 1.00 122.27 1561 SER A O 1
ATOM 9199 N N . ASP A 1 1562 ? 153.208 163.868 177.285 1.00 124.50 1562 ASP A N 1
ATOM 9200 C CA . ASP A 1 1562 ? 152.620 165.092 176.753 1.00 124.50 1562 ASP A CA 1
ATOM 9201 C C . ASP A 1 1562 ? 152.468 164.991 175.240 1.00 124.50 1562 ASP A C 1
ATOM 9202 O O . ASP A 1 1562 ? 153.419 164.639 174.535 1.00 124.50 1562 ASP A O 1
ATOM 9207 N N . PHE A 1 1563 ? 151.275 165.298 174.735 1.00 120.21 1563 PHE A N 1
ATOM 9208 C CA . PHE A 1 1563 ? 150.985 165.162 173.316 1.00 120.21 1563 PHE A CA 1
ATOM 9209 C C . PHE A 1 1563 ? 150.195 166.381 172.860 1.00 120.21 1563 PHE A C 1
ATOM 9210 O O . PHE A 1 1563 ? 149.725 167.182 173.671 1.00 120.21 1563 PHE A O 1
ATOM 9218 N N . ASP A 1 1564 ? 150.069 166.516 171.540 1.00 122.62 1564 ASP A N 1
ATOM 9219 C CA . ASP A 1 1564 ? 149.347 167.628 170.938 1.00 122.62 1564 ASP A CA 1
ATOM 9220 C C . ASP A 1 1564 ? 147.926 167.717 171.477 1.00 122.62 1564 ASP A C 1
ATOM 9221 O O . ASP A 1 1564 ? 147.341 166.716 171.900 1.00 122.62 1564 ASP A O 1
ATOM 9226 N N . LEU A 1 1565 ? 147.375 168.928 171.463 1.00 122.41 1565 LEU A N 1
ATOM 9227 C CA . LEU A 1 1565 ? 145.961 169.107 171.757 1.00 122.41 1565 LEU A CA 1
ATOM 9228 C C . LEU A 1 1565 ? 145.136 168.531 170.615 1.00 122.41 1565 LEU A C 1
ATOM 9229 O O . LEU A 1 1565 ? 145.184 169.036 169.489 1.00 122.41 1565 LEU A O 1
ATOM 9234 N N . HIS A 1 1566 ? 144.387 167.466 170.909 1.00 120.30 1566 HIS A N 1
ATOM 9235 C CA . HIS A 1 1566 ? 143.710 166.714 169.858 1.00 120.30 1566 HIS A CA 1
ATOM 9236 C C . HIS A 1 1566 ? 142.764 167.578 169.039 1.00 120.30 1566 HIS A C 1
ATOM 9237 O O . HIS A 1 1566 ? 142.600 167.343 167.836 1.00 120.30 1566 HIS A O 1
ATOM 9244 N N . SER A 1 1567 ? 142.120 168.565 169.666 1.00 124.31 1567 SER A N 1
ATOM 9245 C CA . SER A 1 1567 ? 141.253 169.464 168.911 1.00 124.31 1567 SER A CA 1
ATOM 9246 C C . SER A 1 1567 ? 142.014 170.122 167.769 1.00 124.31 1567 SER A C 1
ATOM 9247 O O . SER A 1 1567 ? 141.510 170.206 166.642 1.00 124.31 1567 SER A O 1
ATOM 9250 N N . GLU A 1 1568 ? 143.250 170.554 168.031 1.00 124.99 1568 GLU A N 1
ATOM 9251 C CA . GLU A 1 1568 ? 144.042 171.221 167.003 1.00 124.99 1568 GLU A CA 1
ATOM 9252 C C . GLU A 1 1568 ? 144.400 170.262 165.876 1.00 124.99 1568 GLU A C 1
ATOM 9253 O O . GLU A 1 1568 ? 144.257 170.595 164.694 1.00 124.99 1568 GLU A O 1
ATOM 9259 N N . LEU A 1 1569 ? 144.873 169.062 166.223 1.00 121.58 1569 LEU A N 1
ATOM 9260 C CA . LEU A 1 1569 ? 145.219 168.081 165.199 1.00 121.58 1569 LEU A CA 1
ATOM 9261 C C . LEU A 1 1569 ? 144.019 167.736 164.329 1.00 121.58 1569 LEU A C 1
ATOM 9262 O O . LEU A 1 1569 ? 144.135 167.658 163.100 1.00 121.58 1569 LEU A O 1
ATOM 9267 N N . GLU A 1 1570 ? 142.854 167.535 164.945 1.00 122.81 1570 GLU A N 1
ATOM 9268 C CA . GLU A 1 1570 ? 141.691 167.087 164.187 1.00 122.81 1570 GLU A CA 1
ATOM 9269 C C . GLU A 1 1570 ? 141.096 168.221 163.359 1.00 122.81 1570 GLU A C 1
ATOM 9270 O O . GLU A 1 1570 ? 140.545 167.985 162.278 1.00 122.81 1570 GLU A O 1
ATOM 9276 N N . ARG A 1 1571 ? 141.196 169.462 163.843 1.00 128.45 1571 ARG A N 1
ATOM 9277 C CA . ARG A 1 1571 ? 140.713 170.582 163.046 1.00 128.45 1571 ARG A CA 1
ATOM 9278 C C . ARG A 1 1571 ? 141.713 170.996 161.976 1.00 128.45 1571 ARG A C 1
ATOM 9279 O O . ARG A 1 1571 ? 141.343 171.712 161.039 1.00 128.45 1571 ARG A O 1
ATOM 9287 N N . SER A 1 1572 ? 142.971 170.564 162.093 1.00 125.11 1572 SER A N 1
ATOM 9288 C CA . SER A 1 1572 ? 143.945 170.811 161.034 1.00 125.11 1572 SER A CA 1
ATOM 9289 C C . SER A 1 1572 ? 143.576 170.085 159.747 1.00 125.11 1572 SER A C 1
ATOM 9290 O O . SER A 1 1572 ? 144.106 170.408 158.678 1.00 125.11 1572 SER A O 1
ATOM 9293 N N . PHE A 1 1573 ? 142.671 169.109 159.827 1.00 122.32 1573 PHE A N 1
ATOM 9294 C CA . PHE A 1 1573 ? 142.403 168.240 158.690 1.00 122.32 1573 PHE A CA 1
ATOM 9295 C C . PHE A 1 1573 ? 141.200 168.689 157.872 1.00 122.32 1573 PHE A C 1
ATOM 9296 O O . PHE A 1 1573 ? 141.161 168.447 156.661 1.00 122.32 1573 PHE A O 1
ATOM 9304 N N . LEU A 1 1574 ? 140.207 169.320 158.498 1.00 126.29 1574 LEU A N 1
ATOM 9305 C CA . LEU A 1 1574 ? 138.943 169.520 157.799 1.00 126.29 1574 LEU A CA 1
ATOM 9306 C C . LEU A 1 1574 ? 138.649 170.981 157.484 1.00 126.29 1574 LEU A C 1
ATOM 9307 O O . LEU A 1 1574 ? 137.652 171.264 156.812 1.00 126.29 1574 LEU A O 1
ATOM 9312 N N . SER A 1 1575 ? 139.468 171.922 157.961 1.00 130.41 1575 SER A N 1
ATOM 9313 C CA . SER A 1 1575 ? 139.117 173.332 157.819 1.00 130.41 1575 SER A CA 1
ATOM 9314 C C . SER A 1 1575 ? 139.041 173.740 156.351 1.00 130.41 1575 SER A C 1
ATOM 9315 O O . SER A 1 1575 ? 137.960 174.029 155.830 1.00 130.41 1575 SER A O 1
ATOM 9318 N N . GLU A 1 1576 ? 140.183 173.774 155.667 1.00 130.20 1576 GLU A N 1
ATOM 9319 C CA . GLU A 1 1576 ? 140.221 174.051 154.235 1.00 130.20 1576 GLU A CA 1
ATOM 9320 C C . GLU A 1 1576 ? 139.989 172.822 153.355 1.00 130.20 1576 GLU A C 1
ATOM 9321 O O . GLU A 1 1576 ? 139.144 172.872 152.451 1.00 130.20 1576 GLU A O 1
ATOM 9327 N N . PRO A 1 1577 ? 140.714 171.699 153.567 1.00 127.60 1577 PRO A N 1
ATOM 9328 C CA . PRO A 1 1577 ? 140.753 170.656 152.533 1.00 127.60 1577 PRO A CA 1
ATOM 9329 C C . PRO A 1 1577 ? 139.609 169.652 152.588 1.00 127.60 1577 PRO A C 1
ATOM 9330 O O . PRO A 1 1577 ? 139.719 168.618 153.256 1.00 127.60 1577 PRO A O 1
ATOM 9334 N N . SER A 1 1578 ? 138.509 169.932 151.887 1.00 123.87 1578 SER A N 1
ATOM 9335 C CA . SER A 1 1578 ? 137.346 169.051 151.897 1.00 123.87 1578 SER A CA 1
ATOM 9336 C C . SER A 1 1578 ? 137.054 168.440 150.529 1.00 123.87 1578 SER A C 1
ATOM 9337 O O . SER A 1 1578 ? 136.069 167.712 150.381 1.00 123.87 1578 SER A O 1
ATOM 9340 N N . SER A 1 1579 ? 137.883 168.705 149.527 1.00 113.72 1579 SER A N 1
ATOM 9341 C CA . SER A 1 1579 ? 137.643 168.155 148.195 1.00 113.72 1579 SER A CA 1
ATOM 9342 C C . SER A 1 1579 ? 138.432 166.863 148.014 1.00 113.72 1579 SER A C 1
ATOM 9343 O O . SER A 1 1579 ? 139.515 166.728 148.595 1.00 113.72 1579 SER A O 1
ATOM 9346 N N . PRO A 1 1580 ? 137.931 165.891 147.235 1.00 104.96 1580 PRO A N 1
ATOM 9347 C CA . PRO A 1 1580 ? 138.665 164.626 147.067 1.00 104.96 1580 PRO A CA 1
ATOM 9348 C C . PRO A 1 1580 ? 140.036 164.818 146.435 1.00 104.96 1580 PRO A C 1
ATOM 9349 O O . PRO A 1 1580 ? 140.237 165.749 145.648 1.00 104.96 1580 PRO A O 1
ATOM 9353 N N . GLY A 1 1581 ? 140.985 163.947 146.775 1.00 96.43 1581 GLY A N 1
ATOM 9354 C CA . GLY A 1 1581 ? 142.278 163.976 146.107 1.00 96.43 1581 GLY A CA 1
ATOM 9355 C C . GLY A 1 1581 ? 143.355 164.639 146.943 1.00 96.43 1581 GLY A C 1
ATOM 9356 O O . GLY A 1 1581 ? 143.317 164.631 148.178 1.00 96.43 1581 GLY A O 1
ATOM 9357 N N . ARG A 1 1582 ? 144.335 165.225 146.257 1.00 93.46 1582 ARG A N 1
ATOM 9358 C CA . ARG A 1 1582 ? 145.469 165.838 146.935 1.00 93.46 1582 ARG A CA 1
ATOM 9359 C C . ARG A 1 1582 ? 145.022 167.046 147.748 1.00 93.46 1582 ARG A C 1
ATOM 9360 O O . ARG A 1 1582 ? 144.621 168.073 147.194 1.00 93.46 1582 ARG A O 1
ATOM 9368 N N . THR A 1 1583 ? 145.094 166.912 149.067 1.00 109.97 1583 THR A N 1
ATOM 9369 C CA . THR A 1 1583 ? 144.644 167.927 150.006 1.00 109.97 1583 THR A CA 1
ATOM 9370 C C . THR A 1 1583 ? 145.794 168.393 150.889 1.00 109.97 1583 THR A C 1
ATOM 9371 O O . THR A 1 1583 ? 146.958 168.047 150.669 1.00 109.97 1583 THR A O 1
ATOM 9375 N N . LYS A 1 1584 ? 145.441 169.208 151.888 1.00 119.15 1584 LYS A N 1
ATOM 9376 C CA . LYS A 1 1584 ? 146.438 169.807 152.773 1.00 119.15 1584 LYS A CA 1
ATOM 9377 C C . LYS A 1 1584 ? 147.350 168.753 153.389 1.00 119.15 1584 LYS A C 1
ATOM 9378 O O . LYS A 1 1584 ? 148.575 168.801 153.224 1.00 119.15 1584 LYS A O 1
ATOM 9384 N N . THR A 1 1585 ? 146.772 167.795 154.105 1.00 115.98 1585 THR A N 1
ATOM 9385 C CA . THR A 1 1585 ? 147.563 166.774 154.779 1.00 115.98 1585 THR A CA 1
ATOM 9386 C C . THR A 1 1585 ? 147.653 165.503 153.944 1.00 115.98 1585 THR A C 1
ATOM 9387 O O . THR A 1 1585 ? 148.519 164.658 154.175 0.00 115.98 1585 THR A O 1
ATOM 9391 N N . PRO B 2 387 ? 152.323 120.846 173.047 1.00 96.95 1492 PRO B N 1
ATOM 9392 C CA . PRO B 2 387 ? 151.124 121.541 172.564 1.00 96.95 1492 PRO B CA 1
ATOM 9393 C C . PRO B 2 387 ? 151.295 122.071 171.147 1.00 96.95 1492 PRO B C 1
ATOM 9394 O O . PRO B 2 387 ? 152.435 122.220 170.700 1.00 96.95 1492 PRO B O 1
ATOM 9398 N N . LEU B 2 388 ? 150.183 122.371 170.469 1.00 87.08 1493 LEU B N 1
ATOM 9399 C CA . LEU B 2 388 ? 150.233 122.989 169.148 1.00 87.08 1493 LEU B CA 1
ATOM 9400 C C . LEU B 2 388 ? 151.012 122.105 168.181 1.00 87.08 1493 LEU B C 1
ATOM 9401 O O . LEU B 2 388 ? 152.124 122.451 167.772 1.00 87.08 1493 LEU B O 1
ATOM 9406 N N . ASP B 2 389 ? 150.431 120.954 167.838 1.00 86.94 1494 ASP B N 1
ATOM 9407 C CA . ASP B 2 389 ? 151.099 119.814 167.214 1.00 86.94 1494 ASP B CA 1
ATOM 9408 C C . ASP B 2 389 ? 152.054 120.177 166.080 1.00 86.94 1494 ASP B C 1
ATOM 9409 O O . ASP B 2 389 ? 151.861 121.177 165.384 1.00 86.94 1494 ASP B O 1
ATOM 9414 N N . VAL B 2 390 ? 153.098 119.368 165.897 1.00 91.09 1495 VAL B N 1
ATOM 9415 C CA . VAL B 2 390 ? 154.077 119.578 164.841 1.00 91.09 1495 VAL B CA 1
ATOM 9416 C C . VAL B 2 390 ? 153.483 119.084 163.529 1.00 91.09 1495 VAL B C 1
ATOM 9417 O O . VAL B 2 390 ? 152.947 117.978 163.437 1.00 91.09 1495 VAL B O 1
ATOM 9421 N N . ILE B 2 391 ? 153.587 119.931 162.503 1.00 85.92 1496 ILE B N 1
ATOM 9422 C CA . ILE B 2 391 ? 152.946 119.693 161.215 1.00 85.92 1496 ILE B CA 1
ATOM 9423 C C . ILE B 2 391 ? 153.994 119.605 160.112 1.00 85.92 1496 ILE B C 1
ATOM 9424 O O . ILE B 2 391 ? 154.952 120.383 160.071 1.00 85.92 1496 ILE B O 1
ATOM 9429 N N . ASP B 2 392 ? 153.799 118.642 159.210 1.00 91.22 1497 ASP B N 1
ATOM 9430 C CA . ASP B 2 392 ? 154.587 118.515 157.992 1.00 91.22 1497 ASP B CA 1
ATOM 9431 C C . ASP B 2 392 ? 153.666 118.139 156.840 1.00 91.22 1497 ASP B C 1
ATOM 9432 O O . ASP B 2 392 ? 152.586 117.580 157.038 1.00 91.22 1497 ASP B O 1
ATOM 9437 N N . VAL B 2 393 ? 154.119 118.439 155.625 1.00 90.28 1498 VAL B N 1
ATOM 9438 C CA . VAL B 2 393 ? 153.310 118.313 154.416 1.00 90.28 1498 VAL B CA 1
ATOM 9439 C C . VAL B 2 393 ? 154.002 117.345 153.462 1.00 90.28 1498 VAL B C 1
ATOM 9440 O O . VAL B 2 393 ? 155.235 117.285 153.418 1.00 90.28 1498 VAL B O 1
ATOM 9444 N N . ASP B 2 394 ? 153.208 116.574 152.709 1.00 93.97 1499 ASP B N 1
ATOM 9445 C CA . ASP B 2 394 ? 153.746 115.484 151.899 1.00 93.97 1499 ASP B CA 1
ATOM 9446 C C . ASP B 2 394 ? 154.418 115.983 150.623 1.00 93.97 1499 ASP B C 1
ATOM 9447 O O . ASP B 2 394 ? 155.142 115.224 149.968 1.00 93.97 1499 ASP B O 1
ATOM 9452 N N . TRP B 2 395 ? 154.180 117.241 150.247 1.00 93.97 1500 TRP B N 1
ATOM 9453 C CA . TRP B 2 395 ? 154.873 117.874 149.126 1.00 93.97 1500 TRP B CA 1
ATOM 9454 C C . TRP B 2 395 ? 154.683 117.141 147.801 1.00 93.97 1500 TRP B C 1
ATOM 9455 O O . TRP B 2 395 ? 155.653 116.638 147.224 1.00 93.97 1500 TRP B O 1
ATOM 9466 N N . SER B 2 396 ? 153.450 117.073 147.307 1.00 102.33 1501 SER B N 1
ATOM 9467 C CA . SER B 2 396 ? 153.216 116.481 145.995 1.00 102.33 1501 SER B CA 1
ATOM 9468 C C . SER B 2 396 ? 152.263 117.282 145.122 1.00 102.33 1501 SER B C 1
ATOM 9469 O O . SER B 2 396 ? 151.905 116.801 144.045 1.00 102.33 1501 SER B O 1
ATOM 9472 N N . GLY B 2 397 ? 151.842 118.477 145.533 1.00 103.69 1502 GLY B N 1
ATOM 9473 C CA . GLY B 2 397 ? 150.936 119.276 144.731 1.00 103.69 1502 GLY B CA 1
ATOM 9474 C C . GLY B 2 397 ? 151.597 120.188 143.724 1.00 103.69 1502 GLY B C 1
ATOM 9475 O O . GLY B 2 397 ? 150.900 120.960 143.059 1.00 103.69 1502 GLY B O 1
ATOM 9476 N N . LEU B 2 398 ? 152.923 120.125 143.600 1.00 114.15 1503 LEU B N 1
ATOM 9477 C CA . LEU B 2 398 ? 153.645 120.985 142.670 1.00 114.15 1503 LEU B CA 1
ATOM 9478 C C . LEU B 2 398 ? 153.257 120.666 141.232 1.00 114.15 1503 LEU B C 1
ATOM 9479 O O . LEU B 2 398 ? 152.948 119.514 140.908 1.00 114.15 1503 LEU B O 1
ATOM 9484 N N . MET B 2 399 ? 153.258 121.681 140.373 1.00 128.49 1504 MET B N 1
ATOM 9485 C CA . MET B 2 399 ? 152.799 121.506 138.999 1.00 128.49 1504 MET B CA 1
ATOM 9486 C C . MET B 2 399 ? 153.676 120.488 138.277 1.00 128.49 1504 MET B C 1
ATOM 9487 O O . MET B 2 399 ? 154.874 120.392 138.569 1.00 128.49 1504 MET B O 1
ATOM 9492 N N . PRO B 2 400 ? 153.123 119.712 137.345 1.00 135.50 1505 PRO B N 1
ATOM 9493 C CA . PRO B 2 400 ? 153.917 118.666 136.690 1.00 135.50 1505 PRO B CA 1
ATOM 9494 C C . PRO B 2 400 ? 155.037 119.254 135.844 1.00 135.50 1505 PRO B C 1
ATOM 9495 O O . PRO B 2 400 ? 155.053 120.447 135.532 1.00 135.50 1505 PRO B O 1
ATOM 9499 N N . LYS B 2 401 ? 155.991 118.390 135.489 1.00 138.40 1506 LYS B N 1
ATOM 9500 C CA . LYS B 2 401 ? 157.124 118.746 134.632 1.00 138.40 1506 LYS B CA 1
ATOM 9501 C C . LYS B 2 401 ? 157.976 119.839 135.282 1.00 138.40 1506 LYS B C 1
ATOM 9502 O O . LYS B 2 401 ? 158.393 120.798 134.632 1.00 138.40 1506 LYS B O 1
ATOM 9508 N N . HIS B 2 402 ? 158.231 119.696 136.588 1.00 139.22 1507 HIS B N 1
ATOM 9509 C CA . HIS B 2 402 ? 159.067 120.680 137.276 1.00 139.22 1507 HIS B CA 1
ATOM 9510 C C . HIS B 2 402 ? 160.553 120.430 137.042 1.00 139.22 1507 HIS B C 1
ATOM 9511 O O . HIS B 2 402 ? 161.271 121.388 136.701 1.00 139.22 1507 HIS B O 1
ATOM 9518 N N . PRO B 2 403 ? 161.086 119.211 137.204 1.00 142.60 1508 PRO B N 1
ATOM 9519 C CA . PRO B 2 403 ? 162.479 118.985 136.789 1.00 142.60 1508 PRO B CA 1
ATOM 9520 C C . PRO B 2 403 ? 162.657 119.007 135.283 1.00 142.60 1508 PRO B C 1
ATOM 9521 O O . PRO B 2 403 ? 163.801 119.042 134.813 1.00 142.60 1508 PRO B O 1
ATOM 9525 N N . LYS B 2 404 ? 161.559 118.954 134.522 1.00 141.08 1509 LYS B N 1
ATOM 9526 C CA . LYS B 2 404 ? 161.530 119.082 133.066 1.00 141.08 1509 LYS B CA 1
ATOM 9527 C C . LYS B 2 404 ? 162.566 118.199 132.375 1.00 141.08 1509 LYS B C 1
ATOM 9528 O O . LYS B 2 404 ? 163.503 118.694 131.739 1.00 141.08 1509 LYS B O 1
ATOM 9534 N N . GLU B 2 405 ? 162.397 116.884 132.493 1.00 132.12 1510 GLU B N 1
ATOM 9535 C CA . GLU B 2 405 ? 163.227 115.913 131.786 1.00 132.12 1510 GLU B CA 1
ATOM 9536 C C . GLU B 2 405 ? 163.060 116.157 130.293 1.00 132.12 1510 GLU B C 1
ATOM 9537 O O . GLU B 2 405 ? 161.913 116.265 129.812 1.00 132.12 1510 GLU B O 1
ATOM 9543 N N . PRO B 2 406 ? 164.124 116.228 129.447 1.00 123.75 1511 PRO B N 1
ATOM 9544 C CA . PRO B 2 406 ? 163.953 116.577 128.020 1.00 123.75 1511 PRO B CA 1
ATOM 9545 C C . PRO B 2 406 ? 162.914 115.763 127.232 1.00 123.75 1511 PRO B C 1
ATOM 9546 O O . PRO B 2 406 ? 162.670 114.630 127.590 1.00 123.75 1511 PRO B O 1
ATOM 9550 N N . ARG B 2 407 ? 162.392 116.319 126.132 1.00 98.05 1512 ARG B N 1
ATOM 9551 C CA . ARG B 2 407 ? 161.301 115.649 125.371 1.00 98.05 1512 ARG B CA 1
ATOM 9552 C C . ARG B 2 407 ? 161.842 114.597 124.404 1.00 98.05 1512 ARG B C 1
ATOM 9553 O O . ARG B 2 407 ? 163.040 114.646 124.079 1.00 98.05 1512 ARG B O 1
ATOM 9561 N N . GLU B 2 408 ? 160.937 113.721 123.971 1.00 91.76 1513 GLU B N 1
ATOM 9562 C CA . GLU B 2 408 ? 161.300 112.674 123.002 1.00 91.76 1513 GLU B CA 1
ATOM 9563 C C . GLU B 2 408 ? 161.286 113.311 121.606 1.00 91.76 1513 GLU B C 1
ATOM 9564 O O . GLU B 2 408 ? 160.348 114.069 121.360 1.00 91.76 1513 GLU B O 1
ATOM 9570 N N . PRO B 2 409 ? 162.274 113.133 120.689 1.00 86.26 1514 PRO B N 1
ATOM 9571 C CA . PRO B 2 409 ? 162.136 113.694 119.354 1.00 86.26 1514 PRO B CA 1
ATOM 9572 C C . PRO B 2 409 ? 160.841 113.198 118.709 1.00 86.26 1514 PRO B C 1
ATOM 9573 O O . PRO B 2 409 ? 160.613 112.012 118.740 1.00 86.26 1514 PRO B O 1
ATOM 9577 N N . GLY B 2 410 ? 160.045 114.101 118.134 1.00 76.34 1515 GLY B N 1
ATOM 9578 C CA . GLY B 2 410 ? 158.858 113.628 117.454 1.00 76.34 1515 GLY B CA 1
ATOM 9579 C C . GLY B 2 410 ? 157.698 113.379 118.393 1.00 76.34 1515 GLY B C 1
ATOM 9580 O O . GLY B 2 410 ? 156.850 112.523 118.127 1.00 76.34 1515 GLY B O 1
ATOM 9581 N N . ALA B 2 411 ? 157.647 114.121 119.499 1.00 72.56 1516 ALA B N 1
ATOM 9582 C CA . ALA B 2 411 ? 156.579 113.973 120.479 1.00 72.56 1516 ALA B CA 1
ATOM 9583 C C . ALA B 2 411 ? 155.737 115.232 120.617 1.00 72.56 1516 ALA B C 1
ATOM 9584 O O . ALA B 2 411 ? 154.893 115.305 121.517 1.00 72.56 1516 ALA B O 1
ATOM 9586 N N . ALA B 2 412 ? 155.944 116.225 119.754 1.00 67.50 1517 ALA B N 1
ATOM 9587 C CA . ALA B 2 412 ? 155.086 117.396 119.706 1.00 67.50 1517 ALA B CA 1
ATOM 9588 C C . ALA B 2 412 ? 153.956 117.252 118.704 1.00 67.50 1517 ALA B C 1
ATOM 9589 O O . ALA B 2 412 ? 152.962 117.978 118.806 1.00 67.50 1517 ALA B O 1
ATOM 9591 N N . LEU B 2 413 ? 154.085 116.343 117.743 1.00 62.77 1518 LEU B N 1
ATOM 9592 C CA . LEU B 2 413 ? 153.000 115.995 116.841 1.00 62.77 1518 LEU B CA 1
ATOM 9593 C C . LEU B 2 413 ? 152.131 114.873 117.387 1.00 62.77 1518 LEU B C 1
ATOM 9594 O O . LEU B 2 413 ? 151.410 114.233 116.617 1.00 62.77 1518 LEU B O 1
ATOM 9599 N N . LEU B 2 414 ? 152.175 114.636 118.698 1.00 63.13 1519 LEU B N 1
ATOM 9600 C CA . LEU B 2 414 ? 151.370 113.576 119.291 1.00 63.13 1519 LEU B CA 1
ATOM 9601 C C . LEU B 2 414 ? 149.974 114.076 119.629 1.00 63.13 1519 LEU B C 1
ATOM 9602 O O . LEU B 2 414 ? 149.026 113.287 119.708 1.00 63.13 1519 LEU B O 1
ATOM 9607 N N . LYS B 2 415 ? 149.828 115.381 119.841 1.00 59.37 1520 LYS B N 1
ATOM 9608 C CA . LYS B 2 415 ? 148.515 115.963 120.074 1.00 59.37 1520 LYS B CA 1
ATOM 9609 C C . LYS B 2 415 ? 147.844 116.427 118.792 1.00 59.37 1520 LYS B C 1
ATOM 9610 O O . LYS B 2 415 ? 146.860 117.169 118.861 1.00 59.37 1520 LYS B O 1
ATOM 9616 N N . PHE B 2 416 ? 148.355 116.016 117.630 1.00 55.90 1521 PHE B N 1
ATOM 9617 C CA . PHE B 2 416 ? 147.741 116.323 116.344 1.00 55.90 1521 PHE B CA 1
ATOM 9618 C C . PHE B 2 416 ? 147.367 115.058 115.583 1.00 55.90 1521 PHE B C 1
ATOM 9619 O O . PHE B 2 416 ? 147.147 115.108 114.370 1.00 55.90 1521 PHE B O 1
ATOM 9627 N N . THR B 2 417 ? 147.297 113.923 116.276 1.00 58.27 1522 THR B N 1
ATOM 9628 C CA . THR B 2 417 ? 146.769 112.713 115.682 1.00 58.27 1522 THR B CA 1
ATOM 9629 C C . THR B 2 417 ? 145.259 112.858 115.504 1.00 58.27 1522 THR B C 1
ATOM 9630 O O . THR B 2 417 ? 144.640 113.736 116.110 1.00 58.27 1522 THR B O 1
ATOM 9634 N N . PRO B 2 418 ? 144.644 112.023 114.658 1.00 58.91 1523 PRO B N 1
ATOM 9635 C CA . PRO B 2 418 ? 143.187 112.133 114.463 1.00 58.91 1523 PRO B CA 1
ATOM 9636 C C . PRO B 2 418 ? 142.388 112.089 115.754 1.00 58.91 1523 PRO B C 1
ATOM 9637 O O . PRO B 2 418 ? 141.474 112.901 115.948 1.00 58.91 1523 PRO B O 1
ATOM 9641 N N . GLY B 2 419 ? 142.714 111.159 116.651 1.00 61.74 1524 GLY B N 1
ATOM 9642 C CA . GLY B 2 419 ? 141.991 111.082 117.909 1.00 61.74 1524 GLY B CA 1
ATOM 9643 C C . GLY B 2 419 ? 142.190 112.315 118.768 1.00 61.74 1524 GLY B C 1
ATOM 9644 O O . GLY B 2 419 ? 141.237 112.849 119.341 1.00 61.74 1524 GLY B O 1
ATOM 9645 N N . ALA B 2 420 ? 143.434 112.785 118.867 1.00 59.70 1525 ALA B N 1
ATOM 9646 C CA . ALA B 2 420 ? 143.718 113.937 119.715 1.00 59.70 1525 ALA B CA 1
ATOM 9647 C C . ALA B 2 420 ? 143.059 115.195 119.172 1.00 59.70 1525 ALA B C 1
ATOM 9648 O O . ALA B 2 420 ? 142.693 116.092 119.938 1.00 59.70 1525 ALA B O 1
ATOM 9650 N N . VAL B 2 421 ? 142.898 115.281 117.852 1.00 58.39 1526 VAL B N 1
ATOM 9651 C CA . VAL B 2 421 ? 142.232 116.437 117.262 1.00 58.39 1526 VAL B CA 1
ATOM 9652 C C . VAL B 2 421 ? 140.729 116.350 117.486 1.00 58.39 1526 VAL B C 1
ATOM 9653 O O . VAL B 2 421 ? 140.083 117.327 117.887 1.00 58.39 1526 VAL B O 1
ATOM 9657 N N . MET B 2 422 ? 140.147 115.175 117.232 1.00 60.22 1527 MET B N 1
ATOM 9658 C CA . MET B 2 422 ? 138.716 115.006 117.452 1.00 60.22 1527 MET B CA 1
ATOM 9659 C C . MET B 2 422 ? 138.335 115.220 118.910 1.00 60.22 1527 MET B C 1
ATOM 9660 O O . MET B 2 422 ? 137.222 115.674 119.192 1.00 60.22 1527 MET B O 1
ATOM 9665 N N . LEU B 2 423 ? 139.230 114.909 119.847 1.00 62.25 1528 LEU B N 1
ATOM 9666 C CA . LEU B 2 423 ? 138.926 115.164 121.251 1.00 62.25 1528 LEU B CA 1
ATOM 9667 C C . LEU B 2 423 ? 138.873 116.659 121.536 1.00 62.25 1528 LEU B C 1
ATOM 9668 O O . LEU B 2 423 ? 138.002 117.132 122.274 1.00 62.25 1528 LEU B O 1
ATOM 9673 N N . ARG B 2 424 ? 139.793 117.425 120.948 1.00 60.07 1529 ARG B N 1
ATOM 9674 C CA . ARG B 2 424 ? 139.780 118.868 121.157 1.00 60.07 1529 ARG B CA 1
ATOM 9675 C C . ARG B 2 424 ? 138.636 119.533 120.408 1.00 60.07 1529 ARG B C 1
ATOM 9676 O O . ARG B 2 424 ? 138.237 120.649 120.756 1.00 60.07 1529 ARG B O 1
ATOM 9684 N N . VAL B 2 425 ? 138.098 118.874 119.385 1.00 56.57 1530 VAL B N 1
ATOM 9685 C CA . VAL B 2 425 ? 137.061 119.478 118.558 1.00 56.57 1530 VAL B CA 1
ATOM 9686 C C . VAL B 2 425 ? 135.699 118.893 118.901 1.00 56.57 1530 VAL B C 1
ATOM 9687 O O . VAL B 2 425 ? 134.719 119.628 119.060 1.00 56.57 1530 VAL B O 1
ATOM 9691 N N . GLY B 2 426 ? 135.625 117.570 119.007 1.00 58.08 1531 GLY B N 1
ATOM 9692 C CA . GLY B 2 426 ? 134.354 116.908 119.215 1.00 58.08 1531 GLY B CA 1
ATOM 9693 C C . GLY B 2 426 ? 133.545 116.872 117.939 1.00 58.08 1531 GLY B C 1
ATOM 9694 O O . GLY B 2 426 ? 133.654 117.779 117.111 1.00 58.08 1531 GLY B O 1
ATOM 9695 N N . ILE B 2 427 ? 132.735 115.836 117.753 1.00 57.97 1532 ILE B N 1
ATOM 9696 C CA . ILE B 2 427 ? 131.918 115.733 116.551 1.00 57.97 1532 ILE B CA 1
ATOM 9697 C C . ILE B 2 427 ? 130.463 115.626 116.967 1.00 57.97 1532 ILE B C 1
ATOM 9698 O O . ILE B 2 427 ? 130.152 115.400 118.139 1.00 57.97 1532 ILE B O 1
ATOM 9703 N N . SER B 2 428 ? 129.574 115.804 115.997 1.00 60.21 1533 SER B N 1
ATOM 9704 C CA . SER B 2 428 ? 128.150 115.728 116.273 1.00 60.21 1533 SER B CA 1
ATOM 9705 C C . SER B 2 428 ? 127.548 114.490 115.628 1.00 60.21 1533 SER B C 1
ATOM 9706 O O . SER B 2 428 ? 127.781 114.205 114.453 1.00 60.21 1533 SER B O 1
ATOM 9709 N N . LYS B 2 429 ? 126.750 113.762 116.405 1.00 65.53 1534 LYS B N 1
ATOM 9710 C CA . LYS B 2 429 ? 126.205 112.497 115.931 1.00 65.53 1534 LYS B CA 1
ATOM 9711 C C . LYS B 2 429 ? 125.131 112.714 114.872 1.00 65.53 1534 LYS B C 1
ATOM 9712 O O . LYS B 2 429 ? 124.927 111.863 113.999 1.00 65.53 1534 LYS B O 1
ATOM 9718 N N . LYS B 2 430 ? 124.436 113.851 114.926 1.00 63.80 1535 LYS B N 1
ATOM 9719 C CA . LYS B 2 430 ? 123.248 114.014 114.095 1.00 63.80 1535 LYS B CA 1
ATOM 9720 C C . LYS B 2 430 ? 123.594 114.310 112.642 1.00 63.80 1535 LYS B C 1
ATOM 9721 O O . LYS B 2 430 ? 122.776 114.051 111.753 1.00 63.80 1535 LYS B O 1
ATOM 9727 N N . LEU B 2 431 ? 124.785 114.842 112.371 1.00 58.63 1536 LEU B N 1
ATOM 9728 C CA . LEU B 2 431 ? 125.192 115.124 111.001 1.00 58.63 1536 LEU B CA 1
ATOM 9729 C C . LEU B 2 431 ? 126.551 114.551 110.627 1.00 58.63 1536 LEU B C 1
ATOM 9730 O O . LEU B 2 431 ? 127.074 114.895 109.562 1.00 58.63 1536 LEU B O 1
ATOM 9735 N N . ALA B 2 432 ? 127.138 113.695 111.461 1.00 59.29 1537 ALA B N 1
ATOM 9736 C CA . ALA B 2 432 ? 128.297 112.927 111.031 1.00 59.29 1537 ALA B CA 1
ATOM 9737 C C . ALA B 2 432 ? 127.919 111.538 110.545 1.00 59.29 1537 ALA B C 1
ATOM 9738 O O . ALA B 2 432 ? 128.764 110.845 109.974 1.00 59.29 1537 ALA B O 1
ATOM 9740 N N . GLY B 2 433 ? 126.679 111.121 110.754 1.00 64.86 1538 GLY B N 1
ATOM 9741 C CA . GLY B 2 433 ? 126.268 109.774 110.436 1.00 64.86 1538 GLY B CA 1
ATOM 9742 C C . GLY B 2 433 ? 126.478 108.827 111.603 1.00 64.86 1538 GLY B C 1
ATOM 9743 O O . GLY B 2 433 ? 127.090 109.160 112.615 1.00 64.86 1538 GLY B O 1
ATOM 9744 N N . SER B 2 434 ? 125.943 107.616 111.455 1.00 70.31 1539 SER B N 1
ATOM 9745 C CA . SER B 2 434 ? 126.089 106.616 112.506 1.00 70.31 1539 SER B CA 1
ATOM 9746 C C . SER B 2 434 ? 127.441 105.921 112.411 1.00 70.31 1539 SER B C 1
ATOM 9747 O O . SER B 2 434 ? 128.190 105.849 113.394 1.00 70.31 1539 SER B O 1
ATOM 9750 N N . GLU B 2 435 ? 127.770 105.403 111.226 1.00 72.55 1540 GLU B N 1
ATOM 9751 C CA . GLU B 2 435 ? 129.025 104.690 111.025 1.00 72.55 1540 GLU B CA 1
ATOM 9752 C C . GLU B 2 435 ? 130.232 105.580 111.286 1.00 72.55 1540 GLU B C 1
ATOM 9753 O O . GLU B 2 435 ? 131.179 105.164 111.963 1.00 72.55 1540 GLU B O 1
ATOM 9759 N N . LEU B 2 436 ? 130.219 106.804 110.758 1.00 65.15 1541 LEU B N 1
ATOM 9760 C CA . LEU B 2 436 ? 131.367 107.684 110.929 1.00 65.15 1541 LEU B CA 1
ATOM 9761 C C . LEU B 2 436 ? 131.507 108.151 112.372 1.00 65.15 1541 LEU B C 1
ATOM 9762 O O . LEU B 2 436 ? 132.627 108.272 112.878 1.00 65.15 1541 LEU B O 1
ATOM 9767 N N . PHE B 2 437 ? 130.390 108.410 113.052 1.00 66.15 1542 PHE B N 1
ATOM 9768 C CA . PHE B 2 437 ? 130.460 108.743 114.470 1.00 66.15 1542 PHE B CA 1
ATOM 9769 C C . PHE B 2 437 ? 131.035 107.583 115.267 1.00 66.15 1542 PHE B C 1
ATOM 9770 O O . PHE B 2 437 ? 131.855 107.782 116.168 1.00 66.15 1542 PHE B O 1
ATOM 9778 N N . ALA B 2 438 ? 130.604 106.360 114.955 1.00 69.10 1543 ALA B N 1
ATOM 9779 C CA . ALA B 2 438 ? 131.159 105.193 115.630 1.00 69.10 1543 ALA B CA 1
ATOM 9780 C C . ALA B 2 438 ? 132.658 105.085 115.394 1.00 69.10 1543 ALA B C 1
ATOM 9781 O O . ALA B 2 438 ? 133.425 104.831 116.329 1.00 69.10 1543 ALA B O 1
ATOM 9783 N N . LYS B 2 439 ? 133.096 105.294 114.151 1.00 67.88 1544 LYS B N 1
ATOM 9784 C CA . LYS B 2 439 ? 134.517 105.174 113.841 1.00 67.88 1544 LYS B CA 1
ATOM 9785 C C . LYS B 2 439 ? 135.334 106.247 114.547 1.00 67.88 1544 LYS B C 1
ATOM 9786 O O . LYS B 2 439 ? 136.424 105.969 115.060 1.00 67.88 1544 LYS B O 1
ATOM 9792 N N . VAL B 2 440 ? 134.817 107.474 114.606 1.00 68.02 1545 VAL B N 1
ATOM 9793 C CA . VAL B 2 440 ? 135.555 108.550 115.257 1.00 68.02 1545 VAL B CA 1
ATOM 9794 C C . VAL B 2 440 ? 135.597 108.335 116.764 1.00 68.02 1545 VAL B C 1
ATOM 9795 O O . VAL B 2 440 ? 136.628 108.564 117.407 1.00 68.02 1545 VAL B O 1
ATOM 9799 N N . LYS B 2 441 ? 134.486 107.888 117.354 1.00 72.67 1546 LYS B N 1
ATOM 9800 C CA . LYS B 2 441 ? 134.485 107.608 118.784 1.00 72.67 1546 LYS B CA 1
ATOM 9801 C C . LYS B 2 441 ? 135.422 106.455 119.114 1.00 72.67 1546 LYS B C 1
ATOM 9802 O O . LYS B 2 441 ? 136.059 106.450 120.171 1.00 72.67 1546 LYS B O 1
ATOM 9808 N N . GLU B 2 442 ? 135.528 105.473 118.217 1.00 77.16 1547 GLU B N 1
ATOM 9809 C CA . GLU B 2 442 ? 136.481 104.390 118.432 1.00 77.16 1547 GLU B CA 1
ATOM 9810 C C . GLU B 2 442 ? 137.914 104.895 118.339 1.00 77.16 1547 GLU B C 1
ATOM 9811 O O . GLU B 2 442 ? 138.770 104.507 119.142 1.00 77.16 1547 GLU B O 1
ATOM 9817 N N . THR B 2 443 ? 138.195 105.759 117.362 1.00 73.62 1548 THR B N 1
ATOM 9818 C CA . THR B 2 443 ? 139.531 106.333 117.243 1.00 73.62 1548 THR B CA 1
ATOM 9819 C C . THR B 2 443 ? 139.892 107.160 118.470 1.00 73.62 1548 THR B C 1
ATOM 9820 O O . THR B 2 443 ? 141.048 107.156 118.906 1.00 73.62 1548 THR B O 1
ATOM 9824 N N . CYS B 2 444 ? 138.917 107.859 119.048 1.00 75.66 1549 CYS B N 1
ATOM 9825 C CA . CYS B 2 444 ? 139.173 108.648 120.247 1.00 75.66 1549 CYS B CA 1
ATOM 9826 C C . CYS B 2 444 ? 139.348 107.765 121.478 1.00 75.66 1549 CYS B C 1
ATOM 9827 O O . CYS B 2 444 ? 140.197 108.048 122.330 1.00 75.66 1549 CYS B O 1
ATOM 9830 N N . GLN B 2 445 ? 138.549 106.701 121.592 1.00 80.19 1550 GLN B N 1
ATOM 9831 C CA . GLN B 2 445 ? 138.586 105.849 122.777 1.00 80.19 1550 GLN B CA 1
ATOM 9832 C C . GLN B 2 445 ? 139.965 105.240 122.983 1.00 80.19 1550 GLN B C 1
ATOM 9833 O O . GLN B 2 445 ? 140.532 105.315 124.080 1.00 80.19 1550 GLN B O 1
ATOM 9839 N N . ARG B 2 446 ? 140.527 104.634 121.936 1.00 80.25 1551 ARG B N 1
ATOM 9840 C CA . ARG B 2 446 ? 141.838 104.010 122.054 1.00 80.25 1551 ARG B CA 1
ATOM 9841 C C . ARG B 2 446 ? 142.956 105.020 122.271 1.00 80.25 1551 ARG B C 1
ATOM 9842 O O . ARG B 2 446 ? 144.123 104.622 122.335 1.00 80.25 1551 ARG B O 1
ATOM 9850 N N . LEU B 2 447 ? 142.633 106.307 122.377 1.00 80.25 1552 LEU B N 1
ATOM 9851 C CA . LEU B 2 447 ? 143.603 107.304 122.808 1.00 80.25 1552 LEU B CA 1
ATOM 9852 C C . LEU B 2 447 ? 143.440 107.651 124.281 1.00 80.25 1552 LEU B C 1
ATOM 9853 O O . LEU B 2 447 ? 144.423 107.989 124.949 1.00 80.25 1552 LEU B O 1
ATOM 9858 N N . LEU B 2 448 ? 142.218 107.580 124.799 1.00 85.64 1553 LEU B N 1
ATOM 9859 C CA . LEU B 2 448 ? 141.997 107.779 126.223 1.00 85.64 1553 LEU B CA 1
ATOM 9860 C C . LEU B 2 448 ? 142.422 106.545 127.010 1.00 85.64 1553 LEU B C 1
ATOM 9861 O O . LEU B 2 448 ? 142.262 105.406 126.562 1.00 85.64 1553 LEU B O 1
ATOM 9866 N N . GLU B 2 449 ? 142.965 106.784 128.203 1.00 95.30 1554 GLU B N 1
ATOM 9867 C CA . GLU B 2 449 ? 143.493 105.723 129.050 1.00 95.30 1554 GLU B CA 1
ATOM 9868 C C . GLU B 2 449 ? 142.584 105.426 130.237 1.00 95.30 1554 GLU B C 1
ATOM 9869 O O . GLU B 2 449 ? 142.876 104.523 131.028 1.00 95.30 1554 GLU B O 1
ATOM 9875 N N . LYS B 2 450 ? 141.489 106.163 130.373 1.00 98.10 1555 LYS B N 1
ATOM 9876 C CA . LYS B 2 450 ? 140.570 106.007 131.498 1.00 98.10 1555 LYS B CA 1
ATOM 9877 C C . LYS B 2 450 ? 139.275 105.399 130.984 1.00 98.10 1555 LYS B C 1
ATOM 9878 O O . LYS B 2 450 ? 138.493 106.105 130.314 1.00 98.10 1555 LYS B O 1
ATOM 9884 N N . PRO B 2 451 ? 139.012 104.115 131.256 1.00 97.41 1556 PRO B N 1
ATOM 9885 C CA . PRO B 2 451 ? 137.778 103.493 130.742 1.00 97.41 1556 PRO B CA 1
ATOM 9886 C C . PRO B 2 451 ? 136.518 104.258 131.099 1.00 97.41 1556 PRO B C 1
ATOM 9887 O O . PRO B 2 451 ? 135.559 104.261 130.317 1.00 97.41 1556 PRO B O 1
ATOM 9891 N N . LYS B 2 452 ? 136.500 104.924 132.255 1.00 99.69 1557 LYS B N 1
ATOM 9892 C CA . LYS B 2 452 ? 135.371 105.781 132.604 1.00 99.69 1557 LYS B CA 1
ATOM 9893 C C . LYS B 2 452 ? 135.166 106.863 131.551 1.00 99.69 1557 LYS B C 1
ATOM 9894 O O . LYS B 2 452 ? 134.111 106.932 130.908 1.00 99.69 1557 LYS B O 1
ATOM 9900 N N . ASP B 2 453 ? 136.175 107.714 131.355 1.00 98.15 1558 ASP B N 1
ATOM 9901 C CA . ASP B 2 453 ? 136.084 108.741 130.323 1.00 98.15 1558 ASP B CA 1
ATOM 9902 C C . ASP B 2 453 ? 136.031 108.126 128.931 1.00 98.15 1558 ASP B C 1
ATOM 9903 O O . ASP B 2 453 ? 135.423 108.699 128.019 1.00 98.15 1558 ASP B O 1
ATOM 9908 N N . ALA B 2 454 ? 136.668 106.968 128.742 1.00 93.51 1559 ALA B N 1
ATOM 9909 C CA . ALA B 2 454 ? 136.663 106.332 127.428 1.00 93.51 1559 ALA B CA 1
ATOM 9910 C C . ALA B 2 454 ? 135.252 105.948 127.002 1.00 93.51 1559 ALA B C 1
ATOM 9911 O O . ALA B 2 454 ? 134.899 106.065 125.824 1.00 93.51 1559 ALA B O 1
ATOM 9913 N N . ASP B 2 455 ? 134.425 105.499 127.947 1.00 94.55 1560 ASP B N 1
ATOM 9914 C CA . ASP B 2 455 ? 133.054 105.140 127.602 1.00 94.55 1560 ASP B CA 1
ATOM 9915 C C . ASP B 2 455 ? 132.087 106.281 127.885 1.00 94.55 1560 ASP B C 1
ATOM 9916 O O . ASP B 2 455 ? 130.895 106.173 127.578 1.00 94.55 1560 ASP B O 1
ATOM 9921 N N . ASN B 2 456 ? 132.573 107.373 128.473 1.00 88.17 1561 ASN B N 1
ATOM 9922 C CA . ASN B 2 456 ? 131.724 108.543 128.660 1.00 88.17 1561 ASN B CA 1
ATOM 9923 C C . ASN B 2 456 ? 131.876 109.539 127.515 1.00 88.17 1561 ASN B C 1
ATOM 9924 O O . ASN B 2 456 ? 131.320 110.641 127.577 1.00 88.17 1561 ASN B O 1
ATOM 9929 N N . LEU B 2 457 ? 132.617 109.173 126.471 1.00 80.40 1562 LEU B N 1
ATOM 9930 C CA . LEU B 2 457 ? 132.891 110.056 125.344 1.00 80.40 1562 LEU B CA 1
ATOM 9931 C C . LEU B 2 457 ? 131.646 110.339 124.519 1.00 80.40 1562 LEU B C 1
ATOM 9932 O O . LEU B 2 457 ? 130.844 109.439 124.254 1.00 80.40 1562 LEU B O 1
ATOM 9937 N N . PHE B 2 458 ? 131.503 111.597 124.099 1.00 72.67 1563 PHE B N 1
ATOM 9938 C CA . PHE B 2 458 ? 130.544 112.004 123.078 1.00 72.67 1563 PHE B CA 1
ATOM 9939 C C . PHE B 2 458 ? 129.132 111.518 123.374 1.00 72.67 1563 PHE B C 1
ATOM 9940 O O . PHE B 2 458 ? 128.578 110.711 122.621 1.00 72.67 1563 PHE B O 1
ATOM 9948 N N . GLU B 2 459 ? 128.540 112.000 124.466 1.00 80.60 1564 GLU B N 1
ATOM 9949 C CA . GLU B 2 459 ? 127.199 111.563 124.826 1.00 80.60 1564 GLU B CA 1
ATOM 9950 C C . GLU B 2 459 ? 126.117 112.457 124.238 1.00 80.60 1564 GLU B C 1
ATOM 9951 O O . GLU B 2 459 ? 124.945 112.068 124.239 1.00 80.60 1564 GLU B O 1
ATOM 9957 N N . HIS B 2 460 ? 126.476 113.634 123.736 1.00 74.30 1565 HIS B N 1
ATOM 9958 C CA . HIS B 2 460 ? 125.510 114.579 123.202 1.00 74.30 1565 HIS B CA 1
ATOM 9959 C C . HIS B 2 460 ? 125.495 114.481 121.685 1.00 74.30 1565 HIS B C 1
ATOM 9960 O O . HIS B 2 460 ? 126.457 114.030 121.061 1.00 74.30 1565 HIS B O 1
ATOM 9967 N N . GLU B 2 461 ? 124.382 114.911 121.091 1.00 71.36 1566 GLU B N 1
ATOM 9968 C CA . GLU B 2 461 ? 124.248 114.823 119.642 1.00 71.36 1566 GLU B CA 1
ATOM 9969 C C . GLU B 2 461 ? 124.871 116.031 118.958 1.00 71.36 1566 GLU B C 1
ATOM 9970 O O . GLU B 2 461 ? 125.070 116.027 117.738 1.00 71.36 1566 GLU B O 1
ATOM 9976 N N . LEU B 2 462 ? 125.175 117.076 119.719 1.00 63.55 1567 LEU B N 1
ATOM 9977 C CA . LEU B 2 462 ? 125.803 118.274 119.188 1.00 63.55 1567 LEU B CA 1
ATOM 9978 C C . LEU B 2 462 ? 127.317 118.166 119.287 1.00 63.55 1567 LEU B C 1
ATOM 9979 O O . LEU B 2 462 ? 127.854 117.514 120.186 1.00 63.55 1567 LEU B O 1
ATOM 9984 N N . GLY B 2 463 ? 128.006 118.817 118.351 1.00 61.02 1568 GLY B N 1
ATOM 9985 C CA . GLY B 2 463 ? 129.456 118.754 118.348 1.00 61.02 1568 GLY B CA 1
ATOM 9986 C C . GLY B 2 463 ? 130.078 119.640 119.407 1.00 61.02 1568 GLY B C 1
ATOM 9987 O O . GLY B 2 463 ? 130.899 119.185 120.210 1.00 61.02 1568 GLY B O 1
ATOM 9988 N N . ALA B 2 464 ? 129.706 120.920 119.417 1.00 62.17 1569 ALA B N 1
ATOM 9989 C CA . ALA B 2 464 ? 130.238 121.829 120.423 1.00 62.17 1569 ALA B CA 1
ATOM 9990 C C . ALA B 2 464 ? 129.851 121.383 121.823 1.00 62.17 1569 ALA B C 1
ATOM 9991 O O . ALA B 2 464 ? 130.584 121.636 122.781 1.00 62.17 1569 ALA B O 1
ATOM 9993 N N . LEU B 2 465 ? 128.718 120.695 121.963 1.00 64.68 1570 LEU B N 1
ATOM 9994 C CA . LEU B 2 465 ? 128.353 120.166 123.271 1.00 64.68 1570 LEU B CA 1
ATOM 9995 C C . LEU B 2 465 ? 129.273 119.024 123.681 1.00 64.68 1570 LEU B C 1
ATOM 9996 O O . LEU B 2 465 ? 129.612 118.892 124.860 1.00 64.68 1570 LEU B O 1
ATOM 10001 N N . ASN B 2 466 ? 129.707 118.199 122.726 1.00 66.27 1571 ASN B N 1
ATOM 10002 C CA . ASN B 2 466 ? 130.692 117.170 123.048 1.00 66.27 1571 ASN B CA 1
ATOM 10003 C C . ASN B 2 466 ? 132.028 117.793 123.430 1.00 66.27 1571 ASN B C 1
ATOM 10004 O O . ASN B 2 466 ? 132.667 117.369 124.404 1.00 66.27 1571 ASN B O 1
ATOM 10009 N N . MET B 2 467 ? 132.469 118.795 122.668 1.00 69.04 1572 MET B N 1
ATOM 10010 C CA . MET B 2 467 ? 133.693 119.505 123.022 1.00 69.04 1572 MET B CA 1
ATOM 10011 C C . MET B 2 467 ? 133.584 120.120 124.410 1.00 69.04 1572 MET B C 1
ATOM 10012 O O . MET B 2 467 ? 134.538 120.080 125.194 1.00 69.04 1572 MET B O 1
ATOM 10017 N N . ALA B 2 468 ? 132.420 120.685 124.735 1.00 71.04 1573 ALA B N 1
ATOM 10018 C CA . ALA B 2 468 ? 132.235 121.314 126.036 1.00 71.04 1573 ALA B CA 1
ATOM 10019 C C . ALA B 2 468 ? 132.205 120.281 127.149 1.00 71.04 1573 ALA B C 1
ATOM 10020 O O . ALA B 2 468 ? 132.714 120.530 128.244 1.00 71.04 1573 ALA B O 1
ATOM 10022 N N . ALA B 2 469 ? 131.613 119.114 126.893 1.00 74.60 1574 ALA B N 1
ATOM 10023 C CA . ALA B 2 469 ? 131.613 118.059 127.898 1.00 74.60 1574 ALA B CA 1
ATOM 10024 C C . ALA B 2 469 ? 133.027 117.576 128.179 1.00 74.60 1574 ALA B C 1
ATOM 10025 O O . ALA B 2 469 ? 133.395 117.346 129.337 1.00 74.60 1574 ALA B O 1
ATOM 10027 N N . LEU B 2 470 ? 133.847 117.443 127.135 1.00 74.06 1575 LEU B N 1
ATOM 10028 C CA . LEU B 2 470 ? 135.228 117.026 127.358 1.00 74.06 1575 LEU B CA 1
ATOM 10029 C C . LEU B 2 470 ? 136.031 118.116 128.059 1.00 74.06 1575 LEU B C 1
ATOM 10030 O O . LEU B 2 470 ? 136.839 117.827 128.953 1.00 74.06 1575 LEU B O 1
ATOM 10035 N N . LEU B 2 471 ? 135.822 119.376 127.669 1.00 75.86 1576 LEU B N 1
ATOM 10036 C CA . LEU B 2 471 ? 136.496 120.482 128.338 1.00 75.86 1576 LEU B CA 1
ATOM 10037 C C . LEU B 2 471 ? 136.092 120.561 129.802 1.00 75.86 1576 LEU B C 1
ATOM 10038 O O . LEU B 2 471 ? 136.917 120.876 130.663 1.00 75.86 1576 LEU B O 1
ATOM 10043 N N . ARG B 2 472 ? 134.832 120.253 130.106 1.00 81.15 1577 ARG B N 1
ATOM 10044 C CA . ARG B 2 472 ? 134.366 120.297 131.485 1.00 81.15 1577 ARG B CA 1
ATOM 10045 C C . ARG B 2 472 ? 134.946 119.145 132.291 1.00 81.15 1577 ARG B C 1
ATOM 10046 O O . ARG B 2 472 ? 135.324 119.318 133.453 1.00 81.15 1577 ARG B O 1
ATOM 10054 N N . LYS B 2 473 ? 135.013 117.955 131.692 1.00 82.59 1578 LYS B N 1
ATOM 10055 C CA . LYS B 2 473 ? 135.684 116.837 132.348 1.00 82.59 1578 LYS B CA 1
ATOM 10056 C C . LYS B 2 473 ? 137.122 117.196 132.696 1.00 82.59 1578 LYS B C 1
ATOM 10057 O O . LYS B 2 473 ? 137.571 116.996 133.832 1.00 82.59 1578 LYS B O 1
ATOM 10063 N N . GLU B 2 474 ? 137.859 117.751 131.731 1.00 83.62 1579 GLU B N 1
ATOM 10064 C CA . GLU B 2 474 ? 139.255 118.081 131.990 1.00 83.62 1579 GLU B CA 1
ATOM 10065 C C . GLU B 2 474 ? 139.403 119.244 132.961 1.00 83.62 1579 GLU B C 1
ATOM 10066 O O . GLU B 2 474 ? 140.347 119.261 133.754 1.00 83.62 1579 GLU B O 1
ATOM 10072 N N . GLU B 2 475 ? 138.477 120.202 132.947 1.00 83.21 1580 GLU B N 1
ATOM 10073 C CA . GLU B 2 475 ? 138.559 121.310 133.891 1.00 83.21 1580 GLU B CA 1
ATOM 10074 C C . GLU B 2 475 ? 138.263 120.838 135.308 1.00 83.21 1580 GLU B C 1
ATOM 10075 O O . GLU B 2 475 ? 138.909 121.277 136.266 1.00 83.21 1580 GLU B O 1
ATOM 10081 N N . ARG B 2 476 ? 137.288 119.940 135.463 1.00 79.98 1581 ARG B N 1
ATOM 10082 C CA . ARG B 2 476 ? 137.030 119.350 136.771 1.00 79.98 1581 ARG B CA 1
ATOM 10083 C C . ARG B 2 476 ? 138.230 118.550 137.255 1.00 79.98 1581 ARG B C 1
ATOM 10084 O O . ARG B 2 476 ? 138.586 118.606 138.438 1.00 79.98 1581 ARG B O 1
ATOM 10092 N N . ALA B 2 477 ? 138.864 117.792 136.358 1.00 81.57 1582 ALA B N 1
ATOM 10093 C CA . ALA B 2 477 ? 140.062 117.059 136.745 1.00 81.57 1582 ALA B CA 1
ATOM 10094 C C . ALA B 2 477 ? 141.212 117.988 137.108 1.00 81.57 1582 ALA B C 1
ATOM 10095 O O . ALA B 2 477 ? 142.025 117.641 137.971 1.00 81.57 1582 ALA B O 1
ATOM 10097 N N . SER B 2 478 ? 141.298 119.158 136.478 1.00 82.84 1583 SER B N 1
ATOM 10098 C CA . SER B 2 478 ? 142.387 120.087 136.752 1.00 82.84 1583 SER B CA 1
ATOM 10099 C C . SER B 2 478 ? 142.020 121.155 137.774 1.00 82.84 1583 SER B C 1
ATOM 10100 O O . SER B 2 478 ? 142.800 122.092 137.979 1.00 82.84 1583 SER B O 1
ATOM 10103 N N . LEU B 2 479 ? 140.844 121.051 138.396 1.00 79.02 1584 LEU B N 1
ATOM 10104 C CA . LEU B 2 479 ? 140.443 122.022 139.412 1.00 79.02 1584 LEU B CA 1
ATOM 10105 C C . LEU B 2 479 ? 141.445 122.071 140.557 1.00 79.02 1584 LEU B C 1
ATOM 10106 O O . LEU B 2 479 ? 142.029 123.121 140.845 1.00 79.02 1584 LEU B O 1
ATOM 10111 N N . LEU B 2 480 ? 141.652 120.939 141.226 1.00 79.96 1585 LEU B N 1
ATOM 10112 C CA . LEU B 2 480 ? 142.520 120.884 142.393 1.00 79.96 1585 LEU B CA 1
ATOM 10113 C C . LEU B 2 480 ? 143.928 120.401 142.085 1.00 79.96 1585 LEU B C 1
ATOM 10114 O O . LEU B 2 480 ? 144.778 120.421 142.980 1.00 79.96 1585 LEU B O 1
ATOM 10119 N N . SER B 2 481 ? 144.201 119.977 140.852 1.00 84.44 1586 SER B N 1
ATOM 10120 C CA . SER B 2 481 ? 145.500 119.398 140.536 1.00 84.44 1586 SER B CA 1
ATOM 10121 C C . SER B 2 481 ? 146.613 120.433 140.465 1.00 84.44 1586 SER B C 1
ATOM 10122 O O . SER B 2 481 ? 147.772 120.088 140.716 1.00 84.44 1586 SER B O 1
ATOM 10125 N N . ASN B 2 482 ? 146.297 121.682 140.128 1.00 86.91 1587 ASN B N 1
ATOM 10126 C CA . ASN B 2 482 ? 147.309 122.709 139.911 1.00 86.91 1587 ASN B CA 1
ATOM 10127 C C . ASN B 2 482 ? 147.184 123.776 140.987 1.00 86.91 1587 ASN B C 1
ATOM 10128 O O . ASN B 2 482 ? 146.558 124.816 140.758 1.00 86.91 1587 ASN B O 1
ATOM 10133 N N . LEU B 2 483 ? 147.798 123.523 142.146 1.00 82.61 1588 LEU B N 1
ATOM 10134 C CA . LEU B 2 483 ? 147.866 124.483 143.244 1.00 82.61 1588 LEU B CA 1
ATOM 10135 C C . LEU B 2 483 ? 148.728 123.921 144.367 1.00 82.61 1588 LEU B C 1
ATOM 10136 O O . LEU B 2 483 ? 149.034 122.725 144.379 1.00 82.61 1588 LEU B O 1
ATOM 10141 N N . GLY B 2 484 ? 149.123 124.770 145.311 1.00 84.55 1589 GLY B N 1
ATOM 10142 C CA . GLY B 2 484 ? 149.827 124.314 146.485 1.00 84.55 1589 GLY B CA 1
ATOM 10143 C C . GLY B 2 484 ? 151.239 124.848 146.613 1.00 84.55 1589 GLY B C 1
ATOM 10144 O O . GLY B 2 484 ? 151.465 126.052 146.765 1.00 84.55 1589 GLY B O 1
ATOM 10145 N N . PRO B 2 485 ? 152.224 123.944 146.581 1.00 89.61 1590 PRO B N 1
ATOM 10146 C CA . PRO B 2 485 ? 153.613 124.346 146.853 1.00 89.61 1590 PRO B CA 1
ATOM 10147 C C . PRO B 2 485 ? 154.207 125.314 145.840 1.00 89.61 1590 PRO B C 1
ATOM 10148 O O . PRO B 2 485 ? 154.650 126.404 146.215 1.00 89.61 1590 PRO B O 1
ATOM 10152 N N . CYS B 2 486 ? 154.225 124.937 144.563 1.00 91.99 1591 CYS B N 1
ATOM 10153 C CA . CYS B 2 486 ? 154.851 125.747 143.526 1.00 91.99 1591 CYS B CA 1
ATOM 10154 C C . CYS B 2 486 ? 153.849 126.510 142.674 1.00 91.99 1591 CYS B C 1
ATOM 10155 O O . CYS B 2 486 ? 154.253 127.200 141.733 1.00 91.99 1591 CYS B O 1
ATOM 10158 N N . CYS B 2 487 ? 152.560 126.399 142.972 1.00 82.65 1592 CYS B N 1
ATOM 10159 C CA . CYS B 2 487 ? 151.550 127.257 142.377 1.00 82.65 1592 CYS B CA 1
ATOM 10160 C C . CYS B 2 487 ? 150.918 128.075 143.491 1.00 82.65 1592 CYS B C 1
ATOM 10161 O O . CYS B 2 487 ? 151.060 127.746 144.670 1.00 82.65 1592 CYS B O 1
ATOM 10164 N N . LYS B 2 488 ? 150.247 129.163 143.110 1.00 72.24 1593 LYS B N 1
ATOM 10165 C CA . LYS B 2 488 ? 149.573 130.016 144.082 1.00 72.24 1593 LYS B CA 1
ATOM 10166 C C . LYS B 2 488 ? 148.691 129.185 145.003 1.00 72.24 1593 LYS B C 1
ATOM 10167 O O . LYS B 2 488 ? 147.837 128.427 144.532 1.00 72.24 1593 LYS B O 1
ATOM 10173 N N . ALA B 2 489 ? 148.901 129.311 146.311 1.00 64.30 1594 ALA B N 1
ATOM 10174 C CA . ALA B 2 489 ? 148.129 128.543 147.271 1.00 64.30 1594 ALA B CA 1
ATOM 10175 C C . ALA B 2 489 ? 146.644 128.875 147.148 1.00 64.30 1594 ALA B C 1
ATOM 10176 O O . ALA B 2 489 ? 146.245 129.858 146.522 1.00 64.30 1594 ALA B O 1
ATOM 10178 N N . LEU B 2 490 ? 145.821 128.032 147.760 1.00 58.36 1595 LEU B N 1
ATOM 10179 C CA . LEU B 2 490 ? 144.376 128.176 147.662 1.00 58.36 1595 LEU B CA 1
ATOM 10180 C C . LEU B 2 490 ? 143.944 129.455 148.367 1.00 58.36 1595 LEU B C 1
ATOM 10181 O O . LEU B 2 490 ? 144.506 129.817 149.405 1.00 58.36 1595 LEU B O 1
ATOM 10186 N N . CYS B 2 491 ? 142.959 130.144 147.799 1.00 57.87 1596 CYS B N 1
ATOM 10187 C CA . CYS B 2 491 ? 142.416 131.356 148.388 1.00 57.87 1596 CYS B CA 1
ATOM 10188 C C . CYS B 2 491 ? 140.900 131.274 148.413 1.00 57.87 1596 CYS B C 1
ATOM 10189 O O . CYS B 2 491 ? 140.296 130.387 147.811 1.00 57.87 1596 CYS B O 1
ATOM 10192 N N . PHE B 2 492 ? 140.289 132.233 149.108 1.00 56.89 1597 PHE B N 1
ATOM 10193 C CA . PHE B 2 492 ? 138.842 132.216 149.282 1.00 56.89 1597 PHE B CA 1
ATOM 10194 C C . PHE B 2 492 ? 138.127 132.323 147.943 1.00 56.89 1597 PHE B C 1
ATOM 10195 O O . PHE B 2 492 ? 137.142 131.621 147.697 1.00 56.89 1597 PHE B O 1
ATOM 10203 N N . ARG B 2 493 ? 138.613 133.192 147.057 1.00 61.86 1598 ARG B N 1
ATOM 10204 C CA . ARG B 2 493 ? 137.958 133.360 145.763 1.00 61.86 1598 ARG B CA 1
ATOM 10205 C C . ARG B 2 493 ? 138.103 132.107 144.909 1.00 61.86 1598 ARG B C 1
ATOM 10206 O O . ARG B 2 493 ? 137.115 131.581 144.384 1.00 61.86 1598 ARG B O 1
ATOM 10214 N N . ARG B 2 494 ? 139.331 131.605 144.768 1.00 68.86 1599 ARG B N 1
ATOM 10215 C CA . ARG B 2 494 ? 139.553 130.428 143.935 1.00 68.86 1599 ARG B CA 1
ATOM 10216 C C . ARG B 2 494 ? 138.904 129.192 144.544 1.00 68.86 1599 ARG B C 1
ATOM 10217 O O . ARG B 2 494 ? 138.358 128.348 143.826 1.00 68.86 1599 ARG B O 1
ATOM 10225 N N . ASP B 2 495 ? 138.949 129.065 145.872 1.00 63.97 1600 ASP B N 1
ATOM 10226 C CA . ASP B 2 495 ? 138.329 127.904 146.500 1.00 63.97 1600 ASP B CA 1
ATOM 10227 C C . ASP B 2 495 ? 136.814 127.963 146.381 1.00 63.97 1600 ASP B C 1
ATOM 10228 O O . ASP B 2 495 ? 136.168 126.940 146.140 1.00 63.97 1600 ASP B O 1
ATOM 10233 N N . SER B 2 496 ? 136.230 129.151 146.525 1.00 66.31 1601 SER B N 1
ATOM 10234 C CA . SER B 2 496 ? 134.798 129.300 146.297 1.00 66.31 1601 SER B CA 1
ATOM 10235 C C . SER B 2 496 ? 134.441 128.947 144.861 1.00 66.31 1601 SER B C 1
ATOM 10236 O O . SER B 2 496 ? 133.423 128.291 144.603 1.00 66.31 1601 SER B O 1
ATOM 10239 N N . ALA B 2 497 ? 135.277 129.370 143.911 1.00 68.18 1602 ALA B N 1
ATOM 10240 C CA . ALA B 2 497 ? 135.035 129.037 142.513 1.00 68.18 1602 ALA B CA 1
ATOM 10241 C C . ALA B 2 497 ? 135.063 127.532 142.292 1.00 68.18 1602 ALA B C 1
ATOM 10242 O O . ALA B 2 497 ? 134.144 126.972 141.685 1.00 68.18 1602 ALA B O 1
ATOM 10244 N N . ILE B 2 498 ? 136.099 126.853 142.787 1.00 69.20 1603 ILE B N 1
ATOM 10245 C CA . ILE B 2 498 ? 136.218 125.423 142.518 1.00 69.20 1603 ILE B CA 1
ATOM 10246 C C . ILE B 2 498 ? 135.167 124.642 143.294 1.00 69.20 1603 ILE B C 1
ATOM 10247 O O . ILE B 2 498 ? 134.776 123.541 142.894 1.00 69.20 1603 ILE B O 1
ATOM 10252 N N . ARG B 2 499 ? 134.663 125.207 144.392 1.00 67.42 1604 ARG B N 1
ATOM 10253 C CA . ARG B 2 499 ? 133.582 124.540 145.109 1.00 67.42 1604 ARG B CA 1
ATOM 10254 C C . ARG B 2 499 ? 132.262 124.683 144.368 1.00 67.42 1604 ARG B C 1
ATOM 10255 O O . ARG B 2 499 ? 131.486 123.725 144.288 1.00 67.42 1604 ARG B O 1
ATOM 10263 N N . LYS B 2 500 ? 131.988 125.864 143.814 1.00 73.50 1605 LYS B N 1
ATOM 10264 C CA . LYS B 2 500 ? 130.806 126.001 142.973 1.00 73.50 1605 LYS B CA 1
ATOM 10265 C C . LYS B 2 500 ? 130.936 125.213 141.677 1.00 73.50 1605 LYS B C 1
ATOM 10266 O O . LYS B 2 500 ? 129.918 124.888 141.060 1.00 73.50 1605 LYS B O 1
ATOM 10272 N N . GLN B 2 501 ? 132.162 124.899 141.254 1.00 75.39 1606 GLN B N 1
ATOM 10273 C CA . GLN B 2 501 ? 132.348 124.020 140.103 1.00 75.39 1606 GLN B CA 1
ATOM 10274 C C . GLN B 2 501 ? 132.097 122.564 140.474 1.00 75.39 1606 GLN B C 1
ATOM 10275 O O . GLN B 2 501 ? 131.516 121.808 139.689 1.00 75.39 1606 GLN B O 1
ATOM 10281 N N . LEU B 2 502 ? 132.538 122.149 141.664 1.00 74.62 1607 LEU B N 1
ATOM 10282 C CA . LEU B 2 502 ? 132.364 120.758 142.069 1.00 74.62 1607 LEU B CA 1
ATOM 10283 C C . LEU B 2 502 ? 130.897 120.405 142.265 1.00 74.62 1607 LEU B C 1
ATOM 10284 O O . LEU B 2 502 ? 130.498 119.260 142.028 1.00 74.62 1607 LEU B O 1
ATOM 10289 N N . VAL B 2 503 ? 130.079 121.368 142.692 1.00 78.82 1608 VAL B N 1
ATOM 10290 C CA . VAL B 2 503 ? 128.673 121.081 142.947 1.00 78.82 1608 VAL B CA 1
ATOM 10291 C C . VAL B 2 503 ? 127.854 121.092 141.663 1.00 78.82 1608 VAL B C 1
ATOM 10292 O O . VAL B 2 503 ? 126.659 120.777 141.692 1.00 78.82 1608 VAL B O 1
ATOM 10296 N N . LYS B 2 504 ? 128.464 121.443 140.536 1.00 85.43 1609 LYS B N 1
ATOM 10297 C CA . LYS B 2 504 ? 127.788 121.357 139.255 1.00 85.43 1609 LYS B CA 1
ATOM 10298 C C . LYS B 2 504 ? 127.879 119.942 138.695 1.00 85.43 1609 LYS B C 1
ATOM 10299 O O . LYS B 2 504 ? 128.960 119.360 138.574 1.00 85.43 1609 LYS B O 1
ATOM 10305 N N . ASN B 2 505 ? 126.723 119.390 138.348 1.00 93.61 1610 ASN B N 1
ATOM 10306 C CA . ASN B 2 505 ? 126.697 118.118 137.648 1.00 93.61 1610 ASN B CA 1
ATOM 10307 C C . ASN B 2 505 ? 127.081 118.323 136.186 1.00 93.61 1610 ASN B C 1
ATOM 10308 O O . ASN B 2 505 ? 127.313 119.447 135.732 1.00 93.61 1610 ASN B O 1
ATOM 10313 N N . GLU B 2 506 ? 127.150 117.220 135.445 1.00 96.27 1611 GLU B N 1
ATOM 10314 C CA . GLU B 2 506 ? 127.401 117.314 134.012 1.00 96.27 1611 GLU B CA 1
ATOM 10315 C C . GLU B 2 506 ? 126.234 118.051 133.363 1.00 96.27 1611 GLU B C 1
ATOM 10316 O O . GLU B 2 506 ? 125.146 118.117 133.946 1.00 96.27 1611 GLU B O 1
ATOM 10322 N N . LYS B 2 507 ? 126.467 118.587 132.158 1.00 94.18 1612 LYS B N 1
ATOM 10323 C CA . LYS B 2 507 ? 125.692 119.655 131.523 1.00 94.18 1612 LYS B CA 1
ATOM 10324 C C . LYS B 2 507 ? 126.114 120.989 132.129 1.00 94.18 1612 LYS B C 1
ATOM 10325 O O . LYS B 2 507 ? 125.632 122.050 131.720 1.00 94.18 1612 LYS B O 1
ATOM 10331 N N . GLY B 2 508 ? 127.013 120.932 133.110 1.00 96.60 1613 GLY B N 1
ATOM 10332 C CA . GLY B 2 508 ? 127.740 122.097 133.569 1.00 96.60 1613 GLY B CA 1
ATOM 10333 C C . GLY B 2 508 ? 126.937 123.187 134.235 1.00 96.60 1613 GLY B C 1
ATOM 10334 O O . GLY B 2 508 ? 127.426 124.317 134.333 1.00 96.60 1613 GLY B O 1
ATOM 10335 N N . THR B 2 509 ? 125.724 122.901 134.698 1.00 103.37 1614 THR B N 1
ATOM 10336 C CA . THR B 2 509 ? 124.936 123.939 135.344 1.00 103.37 1614 THR B CA 1
ATOM 10337 C C . THR B 2 509 ? 124.096 123.343 136.464 1.00 103.37 1614 THR B C 1
ATOM 10338 O O . THR B 2 509 ? 123.569 122.231 136.358 1.00 103.37 1614 THR B O 1
ATOM 10342 N N . ILE B 2 510 ? 124.002 124.098 137.555 1.00 106.44 1615 ILE B N 1
ATOM 10343 C CA . ILE B 2 510 ? 123.046 123.845 138.623 1.00 106.44 1615 ILE B CA 1
ATOM 10344 C C . ILE B 2 510 ? 121.886 124.813 138.437 1.00 106.44 1615 ILE B C 1
ATOM 10345 O O . ILE B 2 510 ? 122.083 126.012 138.213 1.00 106.44 1615 ILE B O 1
ATOM 10350 N N . LYS B 2 511 ? 120.669 124.282 138.511 1.00 104.90 1616 LYS B N 1
ATOM 10351 C CA . LYS B 2 511 ? 119.506 125.067 138.122 1.00 104.90 1616 LYS B CA 1
ATOM 10352 C C . LYS B 2 511 ? 119.155 126.098 139.187 1.00 104.90 1616 LYS B C 1
ATOM 10353 O O . LYS B 2 511 ? 119.137 125.797 140.384 1.00 104.90 1616 LYS B O 1
ATOM 10359 N N . GLN B 2 512 ? 118.878 127.320 138.740 1.00 105.44 1617 GLN B N 1
ATOM 10360 C CA . GLN B 2 512 ? 118.481 128.410 139.621 1.00 105.44 1617 GLN B CA 1
ATOM 10361 C C . GLN B 2 512 ? 116.967 128.388 139.792 1.00 105.44 1617 GLN B C 1
ATOM 10362 O O . GLN B 2 512 ? 116.233 128.107 138.838 1.00 105.44 1617 GLN B O 1
ATOM 10368 N N . ALA B 2 513 ? 116.503 128.676 141.004 1.00 107.68 1618 ALA B N 1
ATOM 10369 C CA . ALA B 2 513 ? 115.076 128.752 141.266 1.00 107.68 1618 ALA B CA 1
ATOM 10370 C C . ALA B 2 513 ? 114.558 130.163 141.014 1.00 107.68 1618 ALA B C 1
ATOM 10371 O O . ALA B 2 513 ? 115.298 131.147 141.105 1.00 107.68 1618 ALA B O 1
ATOM 10373 N N . TYR B 2 514 ? 113.271 130.253 140.686 1.00 108.69 1619 TYR B N 1
ATOM 10374 C CA . TYR B 2 514 ? 112.656 131.552 140.456 1.00 108.69 1619 TYR B CA 1
ATOM 10375 C C . TYR B 2 514 ? 112.561 132.336 141.760 1.00 108.69 1619 TYR B C 1
ATOM 10376 O O . TYR B 2 514 ? 112.128 131.811 142.790 1.00 108.69 1619 TYR B O 1
ATOM 10385 N N . THR B 2 515 ? 112.973 133.603 141.710 1.00 115.95 1620 THR B N 1
ATOM 10386 C CA . THR B 2 515 ? 112.853 134.503 142.851 1.00 115.95 1620 THR B CA 1
ATOM 10387 C C . THR B 2 515 ? 112.189 135.800 142.410 1.00 115.95 1620 THR B C 1
ATOM 10388 O O . THR B 2 515 ? 111.629 136.533 143.231 1.00 115.95 1620 THR B O 1
ATOM 10392 N N . SER B 2 516 ? 112.244 136.081 141.112 1.00 114.69 1621 SER B N 1
ATOM 10393 C CA . SER B 2 516 ? 111.628 137.274 140.553 1.00 114.69 1621 SER B CA 1
ATOM 10394 C C . SER B 2 516 ? 111.269 137.000 139.101 1.00 114.69 1621 SER B C 1
ATOM 10395 O O . SER B 2 516 ? 111.720 136.019 138.505 1.00 114.69 1621 SER B O 1
ATOM 10398 N N . ALA B 2 517 ? 110.445 137.882 138.545 1.00 111.83 1622 ALA B N 1
ATOM 10399 C CA . ALA B 2 517 ? 109.994 137.781 137.166 1.00 111.83 1622 ALA B CA 1
ATOM 10400 C C . ALA B 2 517 ? 109.861 139.185 136.605 1.00 111.83 1622 ALA B C 1
ATOM 10401 O O . ALA B 2 517 ? 109.566 140.123 137.355 1.00 111.83 1622 ALA B O 1
ATOM 10403 N N . PRO B 2 518 ? 110.072 139.366 135.306 1.00 105.49 1623 PRO B N 1
ATOM 10404 C CA . PRO B 2 518 ? 109.967 140.701 134.715 1.00 105.49 1623 PRO B CA 1
ATOM 10405 C C . PRO B 2 518 ? 108.517 141.146 134.587 1.00 105.49 1623 PRO B C 1
ATOM 10406 O O . PRO B 2 518 ? 107.573 140.381 134.789 1.00 105.49 1623 PRO B O 1
ATOM 10410 N N . MET B 2 519 ? 108.361 142.419 134.239 1.00 108.08 1624 MET B N 1
ATOM 10411 C CA . MET B 2 519 ? 107.050 143.015 134.027 1.00 108.08 1624 MET B CA 1
ATOM 10412 C C . MET B 2 519 ? 106.530 142.512 132.688 1.00 108.08 1624 MET B C 1
ATOM 10413 O O . MET B 2 519 ? 106.998 142.945 131.630 1.00 108.08 1624 MET B O 1
ATOM 10418 N N . VAL B 2 520 ? 105.583 141.587 132.733 1.00 103.36 1625 VAL B N 1
ATOM 10419 C CA . VAL B 2 520 ? 105.084 140.943 131.528 1.00 103.36 1625 VAL B CA 1
ATOM 10420 C C . VAL B 2 520 ? 104.278 141.960 130.737 1.00 103.36 1625 VAL B C 1
ATOM 10421 O O . VAL B 2 520 ? 103.137 142.283 131.092 1.00 103.36 1625 VAL B O 1
ATOM 10425 N N . ASP B 2 521 ? 104.877 142.470 129.669 1.00 96.05 1626 ASP B N 1
ATOM 10426 C CA . ASP B 2 521 ? 104.228 143.399 128.757 1.00 96.05 1626 ASP B CA 1
ATOM 10427 C C . ASP B 2 521 ? 103.915 142.640 127.477 1.00 96.05 1626 ASP B C 1
ATOM 10428 O O . ASP B 2 521 ? 104.753 142.576 126.572 1.00 96.05 1626 ASP B O 1
ATOM 10433 N N . ASN B 2 522 ? 102.713 142.063 127.410 1.00 94.55 1627 ASN B N 1
ATOM 10434 C CA . ASN B 2 522 ? 102.364 141.202 126.285 1.00 94.55 1627 ASN B CA 1
ATOM 10435 C C . ASN B 2 522 ? 102.369 141.960 124.965 1.00 94.55 1627 ASN B C 1
ATOM 10436 O O . ASN B 2 522 ? 102.372 141.337 123.900 1.00 94.55 1627 ASN B O 1
ATOM 10441 N N . GLU B 2 523 ? 102.374 143.293 125.007 1.00 89.76 1628 GLU B N 1
ATOM 10442 C CA . GLU B 2 523 ? 102.638 144.053 123.791 1.00 89.76 1628 GLU B CA 1
ATOM 10443 C C . GLU B 2 523 ? 104.054 143.799 123.292 1.00 89.76 1628 GLU B C 1
ATOM 10444 O O . GLU B 2 523 ? 104.271 143.574 122.093 1.00 89.76 1628 GLU B O 1
ATOM 10450 N N . LEU B 2 524 ? 105.029 143.819 124.202 1.00 83.68 1629 LEU B N 1
ATOM 10451 C CA . LEU B 2 524 ? 106.401 143.492 123.832 1.00 83.68 1629 LEU B CA 1
ATOM 10452 C C . LEU B 2 524 ? 106.502 142.059 123.334 1.00 83.68 1629 LEU B C 1
ATOM 10453 O O . LEU B 2 524 ? 107.225 141.774 122.375 1.00 83.68 1629 LEU B O 1
ATOM 10458 N N . LEU B 2 525 ? 105.786 141.138 123.980 1.00 82.67 1630 LEU B N 1
ATOM 10459 C CA . LEU B 2 525 ? 105.821 139.741 123.559 1.00 82.67 1630 LEU B CA 1
ATOM 10460 C C . LEU B 2 525 ? 105.226 139.573 122.166 1.00 82.67 1630 LEU B C 1
ATOM 10461 O O . LEU B 2 525 ? 105.756 138.824 121.338 1.00 82.67 1630 LEU B O 1
ATOM 10466 N N . ARG B 2 526 ? 104.120 140.265 121.891 1.00 82.02 1631 ARG B N 1
ATOM 10467 C CA . ARG B 2 526 ? 103.523 140.214 120.562 1.00 82.02 1631 ARG B CA 1
ATOM 10468 C C . ARG B 2 526 ? 104.473 140.783 119.517 1.00 82.02 1631 ARG B C 1
ATOM 10469 O O . ARG B 2 526 ? 104.631 140.213 118.432 1.00 82.02 1631 ARG B O 1
ATOM 10477 N N . LEU B 2 527 ? 105.117 141.910 119.830 1.00 78.83 1632 LEU B N 1
ATOM 10478 C CA . LEU B 2 527 ? 106.072 142.495 118.894 1.00 78.83 1632 LEU B CA 1
ATOM 10479 C C . LEU B 2 527 ? 107.241 141.552 118.641 1.00 78.83 1632 LEU B C 1
ATOM 10480 O O . LEU B 2 527 ? 107.673 141.377 117.495 1.00 78.83 1632 LEU B O 1
ATOM 10485 N N . SER B 2 528 ? 107.758 140.928 119.700 1.00 75.59 1633 SER B N 1
ATOM 10486 C CA . SER B 2 528 ? 108.877 140.005 119.560 1.00 75.59 1633 SER B CA 1
ATOM 10487 C C . SER B 2 528 ? 108.496 138.805 118.706 1.00 75.59 1633 SER B C 1
ATOM 10488 O O . SER B 2 528 ? 109.248 138.403 117.812 1.00 75.59 1633 SER B O 1
ATOM 10491 N N . LEU B 2 529 ? 107.331 138.213 118.975 1.00 76.95 1634 LEU B N 1
ATOM 10492 C CA . LEU B 2 529 ? 106.891 137.056 118.203 1.00 76.95 1634 LEU B CA 1
ATOM 10493 C C . LEU B 2 529 ? 106.669 137.425 116.743 1.00 76.95 1634 LEU B C 1
ATOM 10494 O O . LEU B 2 529 ? 107.068 136.685 115.837 1.00 76.95 1634 LEU B O 1
ATOM 10499 N N . ARG B 2 530 ? 106.032 138.572 116.494 1.00 80.00 1635 ARG B N 1
ATOM 10500 C CA . ARG B 2 530 ? 105.806 139.000 115.120 1.00 80.00 1635 ARG B CA 1
ATOM 10501 C C . ARG B 2 530 ? 107.122 139.218 114.389 1.00 80.00 1635 ARG B C 1
ATOM 10502 O O . ARG B 2 530 ? 107.280 138.788 113.242 1.00 80.00 1635 ARG B O 1
ATOM 10510 N N . LEU B 2 531 ? 108.090 139.861 115.047 1.00 76.79 1636 LEU B N 1
ATOM 10511 C CA . LEU B 2 531 ? 109.380 140.111 114.414 1.00 76.79 1636 LEU B CA 1
ATOM 10512 C C . LEU B 2 531 ? 110.118 138.808 114.133 1.00 76.79 1636 LEU B C 1
ATOM 10513 O O . LEU B 2 531 ? 110.675 138.618 113.046 1.00 76.79 1636 LEU B O 1
ATOM 10518 N N . PHE B 2 532 ? 110.134 137.899 115.111 1.00 73.90 1637 PHE B N 1
ATOM 10519 C CA . PHE B 2 532 ? 110.820 136.624 114.936 1.00 73.90 1637 PHE B CA 1
ATOM 10520 C C . PHE B 2 532 ? 110.201 135.810 113.808 1.00 73.90 1637 PHE B C 1
ATOM 10521 O O . PHE B 2 532 ? 110.920 135.232 112.986 1.00 73.90 1637 PHE B O 1
ATOM 10529 N N . LYS B 2 533 ? 108.869 135.764 113.738 1.00 80.53 1638 LYS B N 1
ATOM 10530 C CA . LYS B 2 533 ? 108.218 135.011 112.672 1.00 80.53 1638 LYS B CA 1
ATOM 10531 C C . LYS B 2 533 ? 108.468 135.653 111.313 1.00 80.53 1638 LYS B C 1
ATOM 10532 O O . LYS B 2 533 ? 108.751 134.959 110.329 1.00 80.53 1638 LYS B O 1
ATOM 10538 N N . ARG B 2 534 ? 108.442 136.981 111.271 1.00 83.30 1639 ARG B N 1
ATOM 10539 C CA . ARG B 2 534 ? 108.651 137.692 109.985 1.00 83.30 1639 ARG B CA 1
ATOM 10540 C C . ARG B 2 534 ? 110.056 137.380 109.501 1.00 83.30 1639 ARG B C 1
ATOM 10541 O O . ARG B 2 534 ? 110.253 137.147 108.307 1.00 83.30 1639 ARG B O 1
ATOM 10549 N N . LYS B 2 535 ? 111.006 137.413 110.418 1.00 80.34 1640 LYS B N 1
ATOM 10550 C CA . LYS B 2 535 ? 112.388 137.157 110.032 1.00 80.34 1640 LYS B CA 1
ATOM 10551 C C . LYS B 2 535 ? 112.587 135.705 109.615 1.00 80.34 1640 LYS B C 1
ATOM 10552 O O . LYS B 2 535 ? 113.315 135.422 108.656 1.00 80.34 1640 LYS B O 1
ATOM 10558 N N . THR B 2 536 ? 111.948 134.769 110.323 1.00 81.47 1641 THR B N 1
ATOM 10559 C CA . THR B 2 536 ? 112.043 133.362 109.948 1.00 81.47 1641 THR B CA 1
ATOM 10560 C C . THR B 2 536 ? 111.466 133.127 108.558 1.00 81.47 1641 THR B C 1
ATOM 10561 O O . THR B 2 536 ? 111.978 132.299 107.794 1.00 81.47 1641 THR B O 1
ATOM 10565 N N . THR B 2 537 ? 110.407 133.857 108.206 1.00 85.90 1642 THR B N 1
ATOM 10566 C CA . THR B 2 537 ? 109.847 133.751 106.863 1.00 85.90 1642 THR B CA 1
ATOM 10567 C C . THR B 2 537 ? 110.769 134.382 105.826 1.00 85.90 1642 THR B C 1
ATOM 10568 O O . THR B 2 537 ? 111.087 133.753 104.811 1.00 85.90 1642 THR B O 1
ATOM 10572 N N . CYS B 2 538 ? 111.204 135.615 106.064 1.00 86.88 1643 CYS B N 1
ATOM 10573 C CA . CYS B 2 538 ? 112.107 136.301 105.147 1.00 86.88 1643 CYS B CA 1
ATOM 10574 C C . CYS B 2 538 ? 113.118 137.152 105.908 1.00 86.88 1643 CYS B C 1
ATOM 10575 O O . CYS B 2 538 ? 112.775 137.835 106.872 0.00 86.88 1643 CYS B O 1
ATOM 10578 N N . GLN C 3 64 ? 121.943 186.830 109.006 1.00 145.84 64 GLN C N 1
ATOM 10579 C CA . GLN C 3 64 ? 120.547 187.183 109.232 1.00 145.84 64 GLN C CA 1
ATOM 10580 C C . GLN C 3 64 ? 120.277 187.461 110.704 1.00 145.84 64 GLN C C 1
ATOM 10581 O O . GLN C 3 64 ? 121.178 187.386 111.539 1.00 145.84 64 GLN C O 1
ATOM 10587 N N . GLN C 3 65 ? 119.021 187.785 111.014 1.00 148.80 65 GLN C N 1
ATOM 10588 C CA . GLN C 3 65 ? 118.636 188.030 112.399 1.00 148.80 65 GLN C CA 1
ATOM 10589 C C . GLN C 3 65 ? 118.345 186.721 113.130 1.00 148.80 65 GLN C C 1
ATOM 10590 O O . GLN C 3 65 ? 118.934 186.446 114.184 1.00 148.80 65 GLN C O 1
ATOM 10596 N N . GLN C 3 66 ? 117.467 185.884 112.570 1.00 146.27 66 GLN C N 1
ATOM 10597 C CA . GLN C 3 66 ? 117.236 184.571 113.153 1.00 146.27 66 GLN C CA 1
ATOM 10598 C C . GLN C 3 66 ? 118.474 183.692 113.072 1.00 146.27 66 GLN C C 1
ATOM 10599 O O . GLN C 3 66 ? 118.608 182.764 113.872 1.00 146.27 66 GLN C O 1
ATOM 10605 N N . GLN C 3 67 ? 119.393 183.986 112.149 1.00 142.41 67 GLN C N 1
ATOM 10606 C CA . GLN C 3 67 ? 120.654 183.255 112.084 1.00 142.41 67 GLN C CA 1
ATOM 10607 C C . GLN C 3 67 ? 121.403 183.333 113.411 1.00 142.41 67 GLN C C 1
ATOM 10608 O O . GLN C 3 67 ? 121.572 182.323 114.106 1.00 142.41 67 GLN C O 1
ATOM 10614 N N . GLU C 3 68 ? 121.755 184.559 113.813 1.00 139.27 68 GLU C N 1
ATOM 10615 C CA . GLU C 3 68 ? 122.513 184.751 115.080 1.00 139.27 68 GLU C CA 1
ATOM 10616 C C . GLU C 3 68 ? 121.586 184.496 116.266 1.00 139.27 68 GLU C C 1
ATOM 10617 O O . GLU C 3 68 ? 122.097 184.187 117.347 1.00 139.27 68 GLU C O 1
ATOM 10623 N N . SER C 3 69 ? 120.282 184.661 116.075 1.00 139.55 69 SER C N 1
ATOM 10624 C CA . SER C 3 69 ? 119.347 184.319 117.143 1.00 139.55 69 SER C CA 1
ATOM 10625 C C . SER C 3 69 ? 119.446 182.838 117.498 1.00 139.55 69 SER C C 1
ATOM 10626 O O . SER C 3 69 ? 119.611 182.474 118.669 1.00 139.55 69 SER C O 1
ATOM 10629 N N . ALA C 3 70 ? 119.378 181.968 116.488 1.00 133.77 70 ALA C N 1
ATOM 10630 C CA . ALA C 3 70 ? 119.526 180.536 116.716 1.00 133.77 70 ALA C CA 1
ATOM 10631 C C . ALA C 3 70 ? 120.944 180.174 117.132 1.00 133.77 70 ALA C C 1
ATOM 10632 O O . ALA C 3 70 ? 121.134 179.217 117.888 1.00 133.77 70 ALA C O 1
ATOM 10634 N N . ARG C 3 71 ? 121.949 180.919 116.667 1.00 127.67 71 ARG C N 1
ATOM 10635 C CA . ARG C 3 71 ? 123.314 180.657 117.119 1.00 127.67 71 ARG C CA 1
ATOM 10636 C C . ARG C 3 71 ? 123.456 180.933 118.614 1.00 127.67 71 ARG C C 1
ATOM 10637 O O . ARG C 3 71 ? 124.062 180.147 119.355 1.00 127.67 71 ARG C O 1
ATOM 10645 N N . ARG C 3 72 ? 122.896 182.052 119.078 1.00 132.88 72 ARG C N 1
ATOM 10646 C CA . ARG C 3 72 ? 122.908 182.344 120.505 1.00 132.88 72 ARG C CA 1
ATOM 10647 C C . ARG C 3 72 ? 122.060 181.348 121.281 1.00 132.88 72 ARG C C 1
ATOM 10648 O O . ARG C 3 72 ? 122.396 181.004 122.417 1.00 132.88 72 ARG C O 1
ATOM 10656 N N . GLU C 3 73 ? 120.963 180.869 120.689 1.00 131.33 73 GLU C N 1
ATOM 10657 C CA . GLU C 3 73 ? 120.189 179.810 121.331 1.00 131.33 73 GLU C CA 1
ATOM 10658 C C . GLU C 3 73 ? 121.020 178.541 121.483 1.00 131.33 73 GLU C C 1
ATOM 10659 O O . GLU C 3 73 ? 120.917 177.835 122.494 1.00 131.33 73 GLU C O 1
ATOM 10665 N N . ASN C 3 74 ? 121.855 178.237 120.487 1.00 120.11 74 ASN C N 1
ATOM 10666 C CA . ASN C 3 74 ? 122.763 177.100 120.591 1.00 120.11 74 ASN C CA 1
ATOM 10667 C C . ASN C 3 74 ? 123.784 177.299 121.701 1.00 120.11 74 ASN C C 1
ATOM 10668 O O . ASN C 3 74 ? 124.054 176.370 122.472 1.00 120.11 74 ASN C O 1
ATOM 10673 N N . ILE C 3 75 ? 124.368 178.493 121.795 1.00 119.00 75 ILE C N 1
ATOM 10674 C CA . ILE C 3 75 ? 125.300 178.766 122.888 1.00 119.00 75 ILE C CA 1
ATOM 10675 C C . ILE C 3 75 ? 124.594 178.638 124.235 1.00 119.00 75 ILE C C 1
ATOM 10676 O O . ILE C 3 75 ? 125.166 178.138 125.215 1.00 119.00 75 ILE C O 1
ATOM 10681 N N . LEU C 3 76 ? 123.329 179.058 124.299 1.00 121.54 76 LEU C N 1
ATOM 10682 C CA . LEU C 3 76 ? 122.590 179.004 125.554 1.00 121.54 76 LEU C CA 1
ATOM 10683 C C . LEU C 3 76 ? 122.274 177.569 125.952 1.00 121.54 76 LEU C C 1
ATOM 10684 O O . LEU C 3 76 ? 122.364 177.216 127.131 1.00 121.54 76 LEU C O 1
ATOM 10689 N N . VAL C 3 77 ? 121.898 176.725 124.989 1.00 112.99 77 VAL C N 1
ATOM 10690 C CA . VAL C 3 77 ? 121.626 175.329 125.326 1.00 112.99 77 VAL C CA 1
ATOM 10691 C C . VAL C 3 77 ? 122.926 174.607 125.656 1.00 112.99 77 VAL C C 1
ATOM 10692 O O . VAL C 3 77 ? 122.941 173.663 126.451 1.00 112.99 77 VAL C O 1
ATOM 10696 N N . MET C 3 78 ? 124.041 175.058 125.078 1.00 109.35 78 MET C N 1
ATOM 10697 C CA . MET C 3 78 ? 125.347 174.558 125.499 1.00 109.35 78 MET C CA 1
ATOM 10698 C C . MET C 3 78 ? 125.615 174.866 126.968 1.00 109.35 78 MET C C 1
ATOM 10699 O O . MET C 3 78 ? 126.022 173.982 127.739 1.00 109.35 78 MET C O 1
ATOM 10704 N N . ARG C 3 79 ? 125.419 176.126 127.364 1.00 114.41 79 ARG C N 1
ATOM 10705 C CA . ARG C 3 79 ? 125.596 176.501 128.764 1.00 114.41 79 ARG C CA 1
ATOM 10706 C C . ARG C 3 79 ? 124.639 175.726 129.662 1.00 114.41 79 ARG C C 1
ATOM 10707 O O . ARG C 3 79 ? 125.008 175.295 130.759 1.00 114.41 79 ARG C O 1
ATOM 10715 N N . LEU C 3 80 ? 123.399 175.540 129.208 1.00 115.22 80 LEU C N 1
ATOM 10716 C CA . LEU C 3 80 ? 122.439 174.753 129.973 1.00 115.22 80 LEU C CA 1
ATOM 10717 C C . LEU C 3 80 ? 122.912 173.318 130.143 1.00 115.22 80 LEU C C 1
ATOM 10718 O O . LEU C 3 80 ? 122.774 172.739 131.223 1.00 115.22 80 LEU C O 1
ATOM 10723 N N . ALA C 3 81 ? 123.470 172.727 129.087 1.00 105.72 81 ALA C N 1
ATOM 10724 C CA . ALA C 3 81 ? 123.946 171.352 129.173 1.00 105.72 81 ALA C CA 1
ATOM 10725 C C . ALA C 3 81 ? 125.103 171.228 130.153 1.00 105.72 81 ALA C C 1
ATOM 10726 O O . ALA C 3 81 ? 125.151 170.286 130.952 1.00 105.72 81 ALA C O 1
ATOM 10728 N N . THR C 3 82 ? 126.048 172.170 130.116 1.00 108.83 82 THR C N 1
ATOM 10729 C CA . THR C 3 82 ? 127.182 172.057 131.032 1.00 108.83 82 THR C CA 1
ATOM 10730 C C . THR C 3 82 ? 126.756 172.328 132.475 1.00 108.83 82 THR C C 1
ATOM 10731 O O . THR C 3 82 ? 127.248 171.674 133.408 1.00 108.83 82 THR C O 1
ATOM 10735 N N . LYS C 3 83 ? 125.817 173.256 132.684 1.00 114.76 83 LYS C N 1
ATOM 10736 C CA . LYS C 3 83 ? 125.292 173.467 134.028 1.00 114.76 83 LYS C CA 1
ATOM 10737 C C . LYS C 3 83 ? 124.509 172.251 134.505 1.00 114.76 83 LYS C C 1
ATOM 10738 O O . LYS C 3 83 ? 124.530 171.918 135.693 1.00 114.76 83 LYS C O 1
ATOM 10744 N N . GLU C 3 84 ? 123.823 171.566 133.589 1.00 110.95 84 GLU C N 1
ATOM 10745 C CA . GLU C 3 84 ? 123.111 170.346 133.949 1.00 110.95 84 GLU C CA 1
ATOM 10746 C C . GLU C 3 84 ? 124.088 169.241 134.324 1.00 110.95 84 GLU C C 1
ATOM 10747 O O . GLU C 3 84 ? 123.825 168.446 135.229 1.00 110.95 84 GLU C O 1
ATOM 10753 N N . GLN C 3 85 ? 125.230 169.180 133.636 1.00 102.50 85 GLN C N 1
ATOM 10754 C CA . GLN C 3 85 ? 126.264 168.220 134.013 1.00 102.50 85 GLN C CA 1
ATOM 10755 C C . GLN C 3 85 ? 126.795 168.508 135.409 1.00 102.50 85 GLN C C 1
ATOM 10756 O O . GLN C 3 85 ? 126.965 167.591 136.224 1.00 102.50 85 GLN C O 1
ATOM 10762 N N . GLU C 3 86 ? 127.075 169.780 135.699 1.00 115.90 86 GLU C N 1
ATOM 10763 C CA . GLU C 3 86 ? 127.538 170.132 137.038 1.00 115.90 86 GLU C CA 1
ATOM 10764 C C . GLU C 3 86 ? 126.482 169.826 138.095 1.00 115.90 86 GLU C C 1
ATOM 10765 O O . GLU C 3 86 ? 126.815 169.337 139.182 1.00 115.90 86 GLU C O 1
ATOM 10771 N N . MET C 3 87 ? 125.210 170.087 137.791 1.00 118.89 87 MET C N 1
ATOM 10772 C CA . MET C 3 87 ? 124.145 169.789 138.741 1.00 118.89 87 MET C CA 1
ATOM 10773 C C . MET C 3 87 ? 123.996 168.287 138.943 1.00 118.89 87 MET C C 1
ATOM 10774 O O . MET C 3 87 ? 123.700 167.834 140.051 1.00 118.89 87 MET C O 1
ATOM 10779 N N . GLN C 3 88 ? 124.207 167.498 137.889 1.00 115.18 88 GLN C N 1
ATOM 10780 C CA . GLN C 3 88 ? 124.144 166.047 138.026 1.00 115.18 88 GLN C CA 1
ATOM 10781 C C . GLN C 3 88 ? 125.293 165.528 138.878 1.00 115.18 88 GLN C C 1
ATOM 10782 O O . GLN C 3 88 ? 125.111 164.616 139.693 1.00 115.18 88 GLN C O 1
ATOM 10788 N N . GLU C 3 89 ? 126.489 166.096 138.702 1.00 119.38 89 GLU C N 1
ATOM 10789 C CA . GLU C 3 89 ? 127.608 165.730 139.564 1.00 119.38 89 GLU C CA 1
ATOM 10790 C C . GLU C 3 89 ? 127.310 166.074 141.019 1.00 119.38 89 GLU C C 1
ATOM 10791 O O . GLU C 3 89 ? 127.566 165.274 141.927 1.00 119.38 89 GLU C O 1
ATOM 10797 N N . CYS C 3 90 ? 126.750 167.262 141.257 1.00 124.02 90 CYS C N 1
ATOM 10798 C CA . CYS C 3 90 ? 126.419 167.654 142.623 1.00 124.02 90 CYS C CA 1
ATOM 10799 C C . CYS C 3 90 ? 125.319 166.770 143.201 1.00 124.02 90 CYS C C 1
ATOM 10800 O O . CYS C 3 90 ? 125.326 166.460 144.396 1.00 124.02 90 CYS C O 1
ATOM 10803 N N . THR C 3 91 ? 124.377 166.333 142.364 1.00 122.77 91 THR C N 1
ATOM 10804 C CA . THR C 3 91 ? 123.299 165.473 142.842 1.00 122.77 91 THR C CA 1
ATOM 10805 C C . THR C 3 91 ? 123.820 164.083 143.184 1.00 122.77 91 THR C C 1
ATOM 10806 O O . THR C 3 91 ? 123.395 163.471 144.170 1.00 122.77 91 THR C O 1
ATOM 10810 N N . THR C 3 92 ? 124.743 163.563 142.372 1.00 123.67 92 THR C N 1
ATOM 10811 C CA . THR C 3 92 ? 125.378 162.292 142.706 1.00 123.67 92 THR C CA 1
ATOM 10812 C C . THR C 3 92 ? 126.188 162.410 143.990 1.00 123.67 92 THR C C 1
ATOM 10813 O O . THR C 3 92 ? 126.187 161.495 144.821 1.00 123.67 92 THR C O 1
ATOM 10817 N N . GLN C 3 93 ? 126.873 163.539 144.181 1.00 123.25 93 GLN C N 1
ATOM 10818 C CA . GLN C 3 93 ? 127.627 163.730 145.415 1.00 123.25 93 GLN C CA 1
ATOM 10819 C C . GLN C 3 93 ? 126.700 163.884 146.617 1.00 123.25 93 GLN C C 1
ATOM 10820 O O . GLN C 3 93 ? 127.064 163.500 147.734 1.00 123.25 93 GLN C O 1
ATOM 10826 N N . ILE C 3 94 ? 125.500 164.431 146.406 1.00 124.40 94 ILE C N 1
ATOM 10827 C CA . ILE C 3 94 ? 124.491 164.464 147.464 1.00 124.40 94 ILE C CA 1
ATOM 10828 C C . ILE C 3 94 ? 124.047 163.050 147.810 1.00 124.40 94 ILE C C 1
ATOM 10829 O O . ILE C 3 94 ? 124.045 162.647 148.979 1.00 124.40 94 ILE C O 1
ATOM 10834 N N . GLN C 3 95 ? 123.652 162.279 146.792 1.00 123.97 95 GLN C N 1
ATOM 10835 C CA . GLN C 3 95 ? 123.279 160.883 146.996 1.00 123.97 95 GLN C CA 1
ATOM 10836 C C . GLN C 3 95 ? 124.382 160.094 147.686 1.00 123.97 95 GLN C C 1
ATOM 10837 O O . GLN C 3 95 ? 124.089 159.120 148.388 1.00 123.97 95 GLN C O 1
ATOM 10843 N N . TYR C 3 96 ? 125.640 160.488 147.497 1.00 121.76 96 TYR C N 1
ATOM 10844 C CA . TYR C 3 96 ? 126.734 159.956 148.299 1.00 121.76 96 TYR C CA 1
ATOM 10845 C C . TYR C 3 96 ? 126.631 160.408 149.752 1.00 121.76 96 TYR C C 1
ATOM 10846 O O . TYR C 3 96 ? 126.584 159.576 150.664 1.00 121.76 96 TYR C O 1
ATOM 10855 N N . LEU C 3 97 ? 126.593 161.723 149.979 1.00 124.13 97 LEU C N 1
ATOM 10856 C CA . LEU C 3 97 ? 126.635 162.256 151.336 1.00 124.13 97 LEU C CA 1
ATOM 10857 C C . LEU C 3 97 ? 125.330 162.055 152.093 1.00 124.13 97 LEU C C 1
ATOM 10858 O O . LEU C 3 97 ? 125.356 161.956 153.324 1.00 124.13 97 LEU C O 1
ATOM 10863 N N . LYS C 3 98 ? 124.195 161.997 151.398 1.00 120.43 98 LYS C N 1
ATOM 10864 C CA . LYS C 3 98 ? 122.916 161.699 152.028 1.00 120.43 98 LYS C CA 1
ATOM 10865 C C . LYS C 3 98 ? 122.476 160.262 151.783 1.00 120.43 98 LYS C C 1
ATOM 10866 O O . LYS C 3 98 ? 121.277 159.967 151.841 1.00 120.43 98 LYS C O 1
ATOM 10872 N N . GLN C 3 99 ? 123.420 159.366 151.502 1.00 117.83 99 GLN C N 1
ATOM 10873 C CA . GLN C 3 99 ? 123.092 157.956 151.357 1.00 117.83 99 GLN C CA 1
ATOM 10874 C C . GLN C 3 99 ? 122.541 157.409 152.667 1.00 117.83 99 GLN C C 1
ATOM 10875 O O . GLN C 3 99 ? 123.065 157.686 153.750 1.00 117.83 99 GLN C O 1
ATOM 10881 N N . VAL C 3 100 ? 121.469 156.633 152.565 1.00 112.17 100 VAL C N 1
ATOM 10882 C CA . VAL C 3 100 ? 120.905 155.931 153.715 1.00 112.17 100 VAL C CA 1
ATOM 10883 C C . VAL C 3 100 ? 121.621 154.583 153.776 1.00 112.17 100 VAL C C 1
ATOM 10884 O O . VAL C 3 100 ? 121.171 153.568 153.240 1.00 112.17 100 VAL C O 1
ATOM 10888 N N . GLN C 3 101 ? 122.772 154.583 154.434 1.00 102.65 101 GLN C N 1
ATOM 10889 C CA . GLN C 3 101 ? 123.680 153.448 154.455 1.00 102.65 101 GLN C CA 1
ATOM 10890 C C . GLN C 3 101 ? 123.164 152.368 155.395 1.00 102.65 101 GLN C C 1
ATOM 10891 O O . GLN C 3 101 ? 122.271 152.595 156.216 1.00 102.65 101 GLN C O 1
ATOM 10897 N N . GLN C 3 102 ? 123.735 151.175 155.247 1.00 94.01 102 GLN C N 1
ATOM 10898 C CA . GLN C 3 102 ? 123.387 150.069 156.118 1.00 94.01 102 GLN C CA 1
ATOM 10899 C C . GLN C 3 102 ? 123.659 150.449 157.573 1.00 94.01 102 GLN C C 1
ATOM 10900 O O . GLN C 3 102 ? 124.537 151.271 157.854 1.00 94.01 102 GLN C O 1
ATOM 10906 N N . PRO C 3 103 ? 122.911 149.879 158.519 1.00 90.50 103 PRO C N 1
ATOM 10907 C CA . PRO C 3 103 ? 123.258 150.091 159.931 1.00 90.50 103 PRO C CA 1
ATOM 10908 C C . PRO C 3 103 ? 124.644 149.586 160.279 1.00 90.50 103 PRO C C 1
ATOM 10909 O O . PRO C 3 103 ? 125.324 150.191 161.118 1.00 90.50 103 PRO C O 1
ATOM 10913 N N . SER C 3 104 ? 125.095 148.506 159.636 1.00 84.86 104 SER C N 1
ATOM 10914 C CA . SER C 3 104 ? 126.386 147.918 159.976 1.00 84.86 104 SER C CA 1
ATOM 10915 C C . SER C 3 104 ? 127.549 148.755 159.462 1.00 84.86 104 SER C C 1
ATOM 10916 O O . SER C 3 104 ? 128.528 148.965 160.186 1.00 84.86 104 SER C O 1
ATOM 10919 N N . VAL C 3 105 ? 127.473 149.237 158.225 1.00 83.83 105 VAL C N 1
ATOM 10920 C CA . VAL C 3 105 ? 128.544 150.075 157.698 1.00 83.83 105 VAL C CA 1
ATOM 10921 C C . VAL C 3 105 ? 128.598 151.410 158.428 1.00 83.83 105 VAL C C 1
ATOM 10922 O O . VAL C 3 105 ? 129.677 151.961 158.644 1.00 83.83 105 VAL C O 1
ATOM 10926 N N . ALA C 3 106 ? 127.446 151.935 158.850 1.00 84.37 106 ALA C N 1
ATOM 10927 C CA . ALA C 3 106 ? 127.446 153.141 159.671 1.00 84.37 106 ALA C CA 1
ATOM 10928 C C . ALA C 3 106 ? 128.063 152.870 161.034 1.00 84.37 106 ALA C C 1
ATOM 10929 O O . ALA C 3 106 ? 128.837 153.686 161.547 1.00 84.37 106 ALA C O 1
ATOM 10931 N N . GLN C 3 107 ? 127.719 151.732 161.642 1.00 82.36 107 GLN C N 1
ATOM 10932 C CA . GLN C 3 107 ? 128.364 151.308 162.880 1.00 82.36 107 GLN C CA 1
ATOM 10933 C C . GLN C 3 107 ? 129.878 151.293 162.727 1.00 82.36 107 GLN C C 1
ATOM 10934 O O . GLN C 3 107 ? 130.610 151.828 163.569 1.00 82.36 107 GLN C O 1
ATOM 10940 N N . LEU C 3 108 ? 130.362 150.696 161.637 1.00 76.66 108 LEU C N 1
ATOM 10941 C CA . LEU C 3 108 ? 131.799 150.557 161.427 1.00 76.66 108 LEU C CA 1
ATOM 10942 C C . LEU C 3 108 ? 132.457 151.913 161.190 1.00 76.66 108 LEU C C 1
ATOM 10943 O O . LEU C 3 108 ? 133.523 152.203 161.744 1.00 76.66 108 LEU C O 1
ATOM 10948 N N . ARG C 3 109 ? 131.822 152.766 160.383 1.00 80.77 109 ARG C N 1
ATOM 10949 C CA . ARG C 3 109 ? 132.385 154.081 160.093 1.00 80.77 109 ARG C CA 1
ATOM 10950 C C . ARG C 3 109 ? 132.404 154.964 161.333 1.00 80.77 109 ARG C C 1
ATOM 10951 O O . ARG C 3 109 ? 133.289 155.812 161.494 1.00 80.77 109 ARG C O 1
ATOM 10959 N N . SER C 3 110 ? 131.427 154.790 162.221 1.00 82.93 110 SER C N 1
ATOM 10960 C CA . SER C 3 110 ? 131.365 155.640 163.402 1.00 82.93 110 SER C CA 1
ATOM 10961 C C . SER C 3 110 ? 132.274 155.131 164.512 1.00 82.93 110 SER C C 1
ATOM 10962 O O . SER C 3 110 ? 132.775 155.924 165.315 1.00 82.93 110 SER C O 1
ATOM 10965 N N . THR C 3 111 ? 132.497 153.819 164.581 1.00 80.83 111 THR C N 1
ATOM 10966 C CA . THR C 3 111 ? 133.267 153.285 165.697 1.00 80.83 111 THR C CA 1
ATOM 10967 C C . THR C 3 111 ? 134.746 153.140 165.362 1.00 80.83 111 THR C C 1
ATOM 10968 O O . THR C 3 111 ? 135.602 153.485 166.183 1.00 80.83 111 THR C O 1
ATOM 10972 N N . MET C 3 112 ? 135.073 152.634 164.174 1.00 78.14 112 MET C N 1
ATOM 10973 C CA . MET C 3 112 ? 136.443 152.261 163.850 1.00 78.14 112 MET C CA 1
ATOM 10974 C C . MET C 3 112 ? 137.219 153.346 163.120 1.00 78.14 112 MET C C 1
ATOM 10975 O O . MET C 3 112 ? 138.357 153.639 163.496 1.00 78.14 112 MET C O 1
ATOM 10980 N N . VAL C 3 113 ? 136.643 153.963 162.083 1.00 80.19 113 VAL C N 1
ATOM 10981 C CA . VAL C 3 113 ? 137.372 154.979 161.330 1.00 80.19 113 VAL C CA 1
ATOM 10982 C C . VAL C 3 113 ? 137.059 156.390 161.806 1.00 80.19 113 VAL C C 1
ATOM 10983 O O . VAL C 3 113 ? 137.314 157.352 161.069 1.00 80.19 113 VAL C O 1
ATOM 10987 N N . ASP C 3 114 ? 136.513 156.543 163.005 1.00 86.85 114 ASP C N 1
ATOM 10988 C CA . ASP C 3 114 ? 136.283 157.871 163.554 1.00 86.85 114 ASP C CA 1
ATOM 10989 C C . ASP C 3 114 ? 137.625 158.572 163.739 1.00 86.85 114 ASP C C 1
ATOM 10990 O O . ASP C 3 114 ? 138.509 158.031 164.416 1.00 86.85 114 ASP C O 1
ATOM 10995 N N . PRO C 3 115 ? 137.819 159.758 163.156 1.00 87.04 115 PRO C N 1
ATOM 10996 C CA . PRO C 3 115 ? 139.163 160.360 163.150 1.00 87.04 115 PRO C CA 1
ATOM 10997 C C . PRO C 3 115 ? 139.738 160.613 164.531 1.00 87.04 115 PRO C C 1
ATOM 10998 O O . PRO C 3 115 ? 140.957 160.511 164.704 1.00 87.04 115 PRO C O 1
ATOM 11002 N N . ALA C 3 116 ? 138.905 160.918 165.526 1.00 91.45 116 ALA C N 1
ATOM 11003 C CA . ALA C 3 116 ? 139.425 161.179 166.865 1.00 91.45 116 ALA C CA 1
ATOM 11004 C C . ALA C 3 116 ? 140.004 159.915 167.485 1.00 91.45 116 ALA C C 1
ATOM 11005 O O . ALA C 3 116 ? 141.174 159.886 167.890 1.00 91.45 116 ALA C O 1
ATOM 11007 N N . ILE C 3 117 ? 139.185 158.868 167.584 1.00 87.16 117 ILE C N 1
ATOM 11008 C CA . ILE C 3 117 ? 139.638 157.597 168.136 1.00 87.16 117 ILE C CA 1
ATOM 11009 C C . ILE C 3 117 ? 140.819 157.060 167.340 1.00 87.16 117 ILE C C 1
ATOM 11010 O O . ILE C 3 117 ? 141.794 156.555 167.907 1.00 87.16 117 ILE C O 1
ATOM 11015 N N . ASN C 3 118 ? 140.752 157.172 166.014 1.00 84.03 118 ASN C N 1
ATOM 11016 C CA . ASN C 3 118 ? 141.806 156.634 165.161 1.00 84.03 118 ASN C CA 1
ATOM 11017 C C . ASN C 3 118 ? 143.124 157.369 165.375 1.00 84.03 118 ASN C C 1
ATOM 11018 O O . ASN C 3 118 ? 144.185 156.741 165.480 1.00 84.03 118 ASN C O 1
ATOM 11023 N N . LEU C 3 119 ? 143.079 158.700 165.450 1.00 92.50 119 LEU C N 1
ATOM 11024 C CA . LEU C 3 119 ? 144.301 159.465 165.660 1.00 92.50 119 LEU C CA 1
ATOM 11025 C C . LEU C 3 119 ? 144.870 159.226 167.051 1.00 92.50 119 LEU C C 1
ATOM 11026 O O . LEU C 3 119 ? 146.093 159.170 167.226 1.00 92.50 119 LEU C O 1
ATOM 11031 N N . PHE C 3 120 ? 144.005 159.088 168.057 1.00 92.18 120 PHE C N 1
ATOM 11032 C CA . PHE C 3 120 ? 144.507 158.787 169.392 1.00 92.18 120 PHE C CA 1
ATOM 11033 C C . PHE C 3 120 ? 145.139 157.403 169.434 1.00 92.18 120 PHE C C 1
ATOM 11034 O O . PHE C 3 120 ? 146.133 157.186 170.136 1.00 92.18 120 PHE C O 1
ATOM 11042 N N . PHE C 3 121 ? 144.576 156.454 168.684 1.00 84.42 121 PHE C N 1
ATOM 11043 C CA . PHE C 3 121 ? 145.177 155.130 168.570 1.00 84.42 121 PHE C CA 1
ATOM 11044 C C . PHE C 3 121 ? 146.559 155.216 167.931 1.00 84.42 121 PHE C C 1
ATOM 11045 O O . PHE C 3 121 ? 147.514 154.585 168.400 1.00 84.42 121 PHE C O 1
ATOM 11053 N N . LEU C 3 122 ? 146.678 155.995 166.851 1.00 91.16 122 LEU C N 1
ATOM 11054 C CA . LEU C 3 122 ? 147.990 156.245 166.253 1.00 91.16 122 LEU C CA 1
ATOM 11055 C C . LEU C 3 122 ? 148.974 156.797 167.274 1.00 91.16 122 LEU C C 1
ATOM 11056 O O . LEU C 3 122 ? 150.105 156.306 167.389 1.00 91.16 122 LEU C O 1
ATOM 11061 N N . LYS C 3 123 ? 148.568 157.833 168.010 1.00 100.47 123 LYS C N 1
ATOM 11062 C CA . LYS C 3 123 ? 149.478 158.461 168.962 1.00 100.47 123 LYS C CA 1
ATOM 11063 C C . LYS C 3 123 ? 149.897 157.486 170.053 1.00 100.47 123 LYS C C 1
ATOM 11064 O O . LYS C 3 123 ? 151.072 157.443 170.436 1.00 100.47 123 LYS C O 1
ATOM 11070 N N . MET C 3 124 ? 148.951 156.703 170.572 1.00 97.74 124 MET C N 1
ATOM 11071 C CA . MET C 3 124 ? 149.277 155.780 171.651 1.00 97.74 124 MET C CA 1
ATOM 11072 C C . MET C 3 124 ? 150.201 154.672 171.165 1.00 97.74 124 MET C C 1
ATOM 11073 O O . MET C 3 124 ? 151.150 154.301 171.863 1.00 97.74 124 MET C O 1
ATOM 11078 N N . LYS C 3 125 ? 149.949 154.137 169.967 1.00 93.06 125 LYS C N 1
ATOM 11079 C CA . LYS C 3 125 ? 150.847 153.126 169.418 1.00 93.06 125 LYS C CA 1
ATOM 11080 C C . LYS C 3 125 ? 152.246 153.687 169.213 1.00 93.06 125 LYS C C 1
ATOM 11081 O O . LYS C 3 125 ? 153.240 153.024 169.535 1.00 93.06 125 LYS C O 1
ATOM 11087 N N . GLY C 3 126 ? 152.344 154.906 168.677 1.00 102.78 126 GLY C N 1
ATOM 11088 C CA . GLY C 3 126 ? 153.652 155.508 168.479 1.00 102.78 126 GLY C CA 1
ATOM 11089 C C . GLY C 3 126 ? 154.394 155.733 169.782 1.00 102.78 126 GLY C C 1
ATOM 11090 O O . GLY C 3 126 ? 155.584 155.426 169.892 1.00 102.78 126 GLY C O 1
ATOM 11091 N N . GLU C 3 127 ? 153.703 156.269 170.789 1.00 106.53 127 GLU C N 1
ATOM 11092 C CA . GLU C 3 127 ? 154.341 156.488 172.081 1.00 106.53 127 GLU C CA 1
ATOM 11093 C C . GLU C 3 127 ? 154.770 155.170 172.709 1.00 106.53 127 GLU C C 1
ATOM 11094 O O . GLU C 3 127 ? 155.855 155.076 173.298 1.00 106.53 127 GLU C O 1
ATOM 11100 N N . LEU C 3 128 ? 153.940 154.135 172.577 1.00 104.23 128 LEU C N 1
ATOM 11101 C CA . LEU C 3 128 ? 154.271 152.841 173.159 1.00 104.23 128 LEU C CA 1
ATOM 11102 C C . LEU C 3 128 ? 155.489 152.230 172.483 1.00 104.23 128 LEU C C 1
ATOM 11103 O O . LEU C 3 128 ? 156.368 151.683 173.154 1.00 104.23 128 LEU C O 1
ATOM 11108 N N . GLU C 3 129 ? 155.572 152.321 171.152 1.00 109.28 129 GLU C N 1
ATOM 11109 C CA . GLU C 3 129 ? 156.730 151.743 170.475 1.00 109.28 129 GLU C CA 1
ATOM 11110 C C . GLU C 3 129 ? 157.992 152.558 170.734 1.00 109.28 129 GLU C C 1
ATOM 11111 O O . GLU C 3 129 ? 159.086 151.986 170.831 1.00 109.28 129 GLU C O 1
ATOM 11117 N N . GLN C 3 130 ? 157.863 153.880 170.874 1.00 110.95 130 GLN C N 1
ATOM 11118 C CA . GLN C 3 130 ? 159.009 154.687 171.277 1.00 110.95 130 GLN C CA 1
ATOM 11119 C C . GLN C 3 130 ? 159.517 154.259 172.646 1.00 110.95 130 GLN C C 1
ATOM 11120 O O . GLN C 3 130 ? 160.719 154.041 172.836 1.00 110.95 130 GLN C O 1
ATOM 11126 N N . THR C 3 131 ? 158.611 154.126 173.616 1.00 111.13 131 THR C N 1
ATOM 11127 C CA . THR C 3 131 ? 159.026 153.705 174.950 1.00 111.13 131 THR C CA 1
ATOM 11128 C C . THR C 3 131 ? 159.596 152.292 174.931 1.00 111.13 131 THR C C 1
ATOM 11129 O O . THR C 3 131 ? 160.536 151.985 175.670 1.00 111.13 131 THR C O 1
ATOM 11133 N N . LYS C 3 132 ? 159.063 151.427 174.069 1.00 112.19 132 LYS C N 1
ATOM 11134 C CA . LYS C 3 132 ? 159.548 150.054 174.021 1.00 112.19 132 LYS C CA 1
ATOM 11135 C C . LYS C 3 132 ? 160.961 149.988 173.458 1.00 112.19 132 LYS C C 1
ATOM 11136 O O . LYS C 3 132 ? 161.812 149.266 173.988 1.00 112.19 132 LYS C O 1
ATOM 11142 N N . ASP C 3 133 ? 161.245 150.747 172.397 1.00 116.18 133 ASP C N 1
ATOM 11143 C CA . ASP C 3 133 ? 162.597 150.713 171.849 1.00 116.18 133 ASP C CA 1
ATOM 11144 C C . ASP C 3 133 ? 163.570 151.461 172.756 1.00 116.18 133 ASP C C 1
ATOM 11145 O O . ASP C 3 133 ? 164.763 151.139 172.805 1.00 116.18 133 ASP C O 1
ATOM 11150 N N . LYS C 3 134 ? 163.073 152.445 173.512 1.00 115.19 134 LYS C N 1
ATOM 11151 C CA . LYS C 3 134 ? 163.912 153.079 174.523 1.00 115.19 134 LYS C CA 1
ATOM 11152 C C . LYS C 3 134 ? 164.272 152.101 175.635 1.00 115.19 134 LYS C C 1
ATOM 11153 O O . LYS C 3 134 ? 165.416 152.075 176.105 1.00 115.19 134 LYS C O 1
ATOM 11159 N N . LEU C 3 135 ? 163.307 151.292 176.076 1.00 120.77 135 LEU C N 1
ATOM 11160 C CA . LEU C 3 135 ? 163.597 150.271 177.077 1.00 120.77 135 LEU C CA 1
ATOM 11161 C C . LEU C 3 135 ? 164.557 149.228 176.522 1.00 120.77 135 LEU C C 1
ATOM 11162 O O . LEU C 3 135 ? 165.430 148.728 177.237 1.00 120.77 135 LEU C O 1
ATOM 11167 N N . GLU C 3 136 ? 164.397 148.877 175.245 1.00 125.58 136 GLU C N 1
ATOM 11168 C CA . GLU C 3 136 ? 165.376 148.028 174.572 1.00 125.58 136 GLU C CA 1
ATOM 11169 C C . GLU C 3 136 ? 166.778 148.621 174.644 1.00 125.58 136 GLU C C 1
ATOM 11170 O O . GLU C 3 136 ? 167.729 147.923 175.024 1.00 125.58 136 GLU C O 1
ATOM 11176 N N . GLN C 3 137 ? 166.920 149.900 174.289 1.00 126.78 137 GLN C N 1
ATOM 11177 C CA . GLN C 3 137 ? 168.224 150.551 174.333 1.00 126.78 137 GLN C CA 1
ATOM 11178 C C . GLN C 3 137 ? 168.800 150.538 175.743 1.00 126.78 137 GLN C C 1
ATOM 11179 O O . GLN C 3 137 ? 169.973 150.199 175.941 1.00 126.78 137 GLN C O 1
ATOM 11185 N N . ALA C 3 138 ? 167.979 150.871 176.739 1.00 128.32 138 ALA C N 1
ATOM 11186 C CA . ALA C 3 138 ? 168.467 150.931 178.112 1.00 128.32 138 ALA C CA 1
ATOM 11187 C C . ALA C 3 138 ? 168.870 149.553 178.624 1.00 128.32 138 ALA C C 1
ATOM 11188 O O . ALA C 3 138 ? 169.922 149.404 179.254 1.00 128.32 138 ALA C O 1
ATOM 11190 N N . GLN C 3 139 ? 168.049 148.533 178.364 1.00 130.82 139 GLN C N 1
ATOM 11191 C CA . GLN C 3 139 ? 168.362 147.185 178.825 1.00 130.82 139 GLN C CA 1
ATOM 11192 C C . GLN C 3 139 ? 169.620 146.641 178.169 1.00 130.82 139 GLN C C 1
ATOM 11193 O O . GLN C 3 139 ? 170.457 146.028 178.848 1.00 130.82 139 GLN C O 1
ATOM 11199 N N . ASN C 3 140 ? 169.777 146.842 176.859 1.00 131.49 140 ASN C N 1
ATOM 11200 C CA . ASN C 3 140 ? 170.979 146.325 176.221 1.00 131.49 140 ASN C CA 1
ATOM 11201 C C . ASN C 3 140 ? 172.209 147.107 176.664 1.00 131.49 140 ASN C C 1
ATOM 11202 O O . ASN C 3 140 ? 173.284 146.526 176.832 1.00 131.49 140 ASN C O 1
ATOM 11207 N N . GLU C 3 141 ? 172.072 148.415 176.901 1.00 134.53 141 GLU C N 1
ATOM 11208 C CA . GLU C 3 141 ? 173.209 149.169 177.418 1.00 134.53 141 GLU C CA 1
ATOM 11209 C C . GLU C 3 141 ? 173.591 148.692 178.812 1.00 134.53 141 GLU C C 1
ATOM 11210 O O . GLU C 3 141 ? 174.778 148.619 179.145 1.00 134.53 141 GLU C O 1
ATOM 11216 N N . LEU C 3 142 ? 172.597 148.365 179.643 1.00 135.78 142 LEU C N 1
ATOM 11217 C CA . LEU C 3 142 ? 172.882 147.712 180.917 1.00 135.78 142 LEU C CA 1
ATOM 11218 C C . LEU C 3 142 ? 173.692 146.443 180.717 1.00 135.78 142 LEU C C 1
ATOM 11219 O O . LEU C 3 142 ? 174.784 146.298 181.277 1.00 135.78 142 LEU C O 1
ATOM 11224 N N . SER C 3 143 ? 173.166 145.509 179.923 1.00 136.28 143 SER C N 1
ATOM 11225 C CA . SER C 3 143 ? 173.858 144.240 179.718 1.00 136.28 143 SER C CA 1
ATOM 11226 C C . SER C 3 143 ? 175.226 144.440 179.075 1.00 136.28 143 SER C C 1
ATOM 11227 O O . SER C 3 143 ? 176.080 143.548 179.144 1.00 136.28 143 SER C O 1
ATOM 11230 N N . ALA C 3 144 ? 175.451 145.595 178.448 1.00 138.12 144 ALA C N 1
ATOM 11231 C CA . ALA C 3 144 ? 176.775 145.917 177.927 1.00 138.12 144 ALA C CA 1
ATOM 11232 C C . ALA C 3 144 ? 177.691 146.433 179.030 1.00 138.12 144 ALA C C 1
ATOM 11233 O O . ALA C 3 144 ? 178.899 146.173 179.014 1.00 138.12 144 ALA C O 1
ATOM 11235 N N . TRP C 3 145 ? 177.144 147.195 179.978 1.00 139.66 145 TRP C N 1
ATOM 11236 C CA . TRP C 3 145 ? 177.924 147.575 181.150 1.00 139.66 145 TRP C CA 1
ATOM 11237 C C . TRP C 3 145 ? 178.300 146.348 181.969 1.00 139.66 145 TRP C C 1
ATOM 11238 O O . TRP C 3 145 ? 179.417 146.256 182.491 1.00 139.66 145 TRP C O 1
ATOM 11249 N N . LYS C 3 146 ? 177.350 145.366 181.975 1.00 139.56 146 LYS C N 1
ATOM 11250 C CA . LYS C 3 146 ? 177.571 144.097 182.721 1.00 139.56 146 LYS C CA 1
ATOM 11251 C C . LYS C 3 146 ? 178.344 143.108 181.852 1.00 139.56 146 LYS C C 1
ATOM 11252 O O . LYS C 3 146 ? 178.306 141.907 182.154 1.00 139.56 146 LYS C O 1
ATOM 11258 N N . PHE C 3 147 ? 179.032 143.614 180.823 1.00 140.67 147 PHE C N 1
ATOM 11259 C CA . PHE C 3 147 ? 179.779 142.719 179.950 1.00 140.67 147 PHE C CA 1
ATOM 11260 C C . PHE C 3 147 ? 181.187 142.487 180.481 1.00 140.67 147 PHE C C 1
ATOM 11261 O O . PHE C 3 147 ? 181.922 143.431 180.786 1.00 140.67 147 PHE C O 1
ATOM 11269 N N . THR C 3 148 ? 181.558 141.214 180.581 1.00 142.00 148 THR C N 1
ATOM 11270 C CA . THR C 3 148 ? 182.909 140.781 180.869 1.00 142.00 148 THR C CA 1
ATOM 11271 C C . THR C 3 148 ? 183.168 139.628 179.908 1.00 142.00 148 THR C C 1
ATOM 11272 O O . THR C 3 148 ? 182.234 138.884 179.577 1.00 142.00 148 THR C O 1
ATOM 11276 N N . PRO C 3 149 ? 184.404 139.473 179.420 1.00 142.26 149 PRO C N 1
ATOM 11277 C CA . PRO C 3 149 ? 184.632 138.588 178.262 1.00 142.26 149 PRO C CA 1
ATOM 11278 C C . PRO C 3 149 ? 184.171 137.155 178.460 1.00 142.26 149 PRO C C 1
ATOM 11279 O O . PRO C 3 149 ? 183.713 136.535 177.491 1.00 142.26 149 PRO C O 1
ATOM 11283 N N . ASP C 3 150 ? 184.268 136.609 179.669 1.00 141.58 150 ASP C N 1
ATOM 11284 C CA . ASP C 3 150 ? 183.863 135.227 179.891 1.00 141.58 150 ASP C CA 1
ATOM 11285 C C . ASP C 3 150 ? 182.474 135.104 180.503 1.00 141.58 150 ASP C C 1
ATOM 11286 O O . ASP C 3 150 ? 182.078 134.005 180.903 1.00 141.58 150 ASP C O 1
ATOM 11291 N N . SER C 3 151 ? 181.732 136.203 180.602 1.00 140.76 151 SER C N 1
ATOM 11292 C CA . SER C 3 151 ? 180.351 136.121 181.040 1.00 140.76 151 SER C CA 1
ATOM 11293 C C . SER C 3 151 ? 179.508 135.399 179.990 1.00 140.76 151 SER C C 1
ATOM 11294 O O . SER C 3 151 ? 179.777 135.454 178.788 1.00 140.76 151 SER C O 1
ATOM 11297 N N . GLN C 3 152 ? 178.472 134.704 180.468 1.00 139.68 152 GLN C N 1
ATOM 11298 C CA . GLN C 3 152 ? 177.527 134.071 179.554 1.00 139.68 152 GLN C CA 1
ATOM 11299 C C . GLN C 3 152 ? 176.915 135.099 178.613 1.00 139.68 152 GLN C C 1
ATOM 11300 O O . GLN C 3 152 ? 176.929 134.921 177.387 1.00 139.68 152 GLN C O 1
ATOM 11306 N N . THR C 3 153 ? 176.387 136.191 179.174 1.00 139.72 153 THR C N 1
ATOM 11307 C CA . THR C 3 153 ? 175.935 137.300 178.345 1.00 139.72 153 THR C CA 1
ATOM 11308 C C . THR C 3 153 ? 177.080 137.841 177.503 1.00 139.72 153 THR C C 1
ATOM 11309 O O . THR C 3 153 ? 176.874 138.237 176.354 1.00 139.72 153 THR C O 1
ATOM 11313 N N . GLY C 3 154 ? 178.298 137.834 178.043 1.00 138.83 154 GLY C N 1
ATOM 11314 C CA . GLY C 3 154 ? 179.468 138.260 177.301 1.00 138.83 154 GLY C CA 1
ATOM 11315 C C . GLY C 3 154 ? 179.758 137.421 176.073 1.00 138.83 154 GLY C C 1
ATOM 11316 O O . GLY C 3 154 ? 179.924 137.958 174.967 1.00 138.83 154 GLY C O 1
ATOM 11317 N N . LYS C 3 155 ? 179.846 136.100 176.259 1.00 137.81 155 LYS C N 1
ATOM 11318 C CA . LYS C 3 155 ? 180.056 135.208 175.123 1.00 137.81 155 LYS C CA 1
ATOM 11319 C C . LYS C 3 155 ? 178.937 135.356 174.103 1.00 137.81 155 LYS C C 1
ATOM 11320 O O . LYS C 3 155 ? 179.194 135.488 172.901 1.00 137.81 155 LYS C O 1
ATOM 11326 N N . LYS C 3 156 ? 177.684 135.345 174.566 1.00 135.20 156 LYS C N 1
ATOM 11327 C CA . LYS C 3 156 ? 176.571 135.407 173.625 1.00 135.20 156 LYS C CA 1
ATOM 11328 C C . LYS C 3 156 ? 176.528 136.752 172.910 1.00 135.20 156 LYS C C 1
ATOM 11329 O O . LYS C 3 156 ? 176.137 136.824 171.742 1.00 135.20 156 LYS C O 1
ATOM 11335 N N . LEU C 3 157 ? 176.990 137.817 173.568 1.00 132.20 157 LEU C N 1
ATOM 11336 C CA . LEU C 3 157 ? 176.968 139.139 172.955 1.00 132.20 157 LEU C CA 1
ATOM 11337 C C . LEU C 3 157 ? 178.050 139.277 171.895 1.00 132.20 157 LEU C C 1
ATOM 11338 O O . LEU C 3 157 ? 177.786 139.768 170.790 1.00 132.20 157 LEU C O 1
ATOM 11343 N N . MET C 3 158 ? 179.281 138.869 172.210 1.00 132.38 158 MET C N 1
ATOM 11344 C CA . MET C 3 158 ? 180.319 138.933 171.189 1.00 132.38 158 MET C CA 1
ATOM 11345 C C . MET C 3 158 ? 180.024 137.956 170.056 1.00 132.38 158 MET C C 1
ATOM 11346 O O . MET C 3 158 ? 180.376 138.209 168.900 1.00 132.38 158 MET C O 1
ATOM 11351 N N . ALA C 3 159 ? 179.338 136.847 170.358 1.00 128.59 159 ALA C N 1
ATOM 11352 C CA . ALA C 3 159 ? 178.932 135.926 169.301 1.00 128.59 159 ALA C CA 1
ATOM 11353 C C . ALA C 3 159 ? 177.850 136.537 168.420 1.00 128.59 159 ALA C C 1
ATOM 11354 O O . ALA C 3 159 ? 177.845 136.337 167.200 1.00 128.59 159 ALA C O 1
ATOM 11356 N N . LYS C 3 160 ? 176.914 137.274 169.022 1.00 123.92 160 LYS C N 1
ATOM 11357 C CA . LYS C 3 160 ? 175.909 137.980 168.237 1.00 123.92 160 LYS C CA 1
ATOM 11358 C C . LYS C 3 160 ? 176.564 139.013 167.334 1.00 123.92 160 LYS C C 1
ATOM 11359 O O . LYS C 3 160 ? 176.222 139.128 166.154 1.00 123.92 160 LYS C O 1
ATOM 11365 N N . CYS C 3 161 ? 177.515 139.775 167.875 1.00 122.71 161 CYS C N 1
ATOM 11366 C CA . CYS C 3 161 ? 178.222 140.755 167.055 1.00 122.71 161 CYS C CA 1
ATOM 11367 C C . CYS C 3 161 ? 179.032 140.071 165.958 1.00 122.71 161 CYS C C 1
ATOM 11368 O O . CYS C 3 161 ? 179.147 140.592 164.844 1.00 122.71 161 CYS C O 1
ATOM 11371 N N . ARG C 3 162 ? 179.571 138.884 166.245 1.00 121.52 162 ARG C N 1
ATOM 11372 C CA . ARG C 3 162 ? 180.345 138.155 165.246 1.00 121.52 162 ARG C CA 1
ATOM 11373 C C . ARG C 3 162 ? 179.458 137.657 164.113 1.00 121.52 162 ARG C C 1
ATOM 11374 O O . ARG C 3 162 ? 179.817 137.779 162.937 1.00 121.52 162 ARG C O 1
ATOM 11382 N N . MET C 3 163 ? 178.294 137.094 164.441 1.00 118.00 163 MET C N 1
ATOM 11383 C CA . MET C 3 163 ? 177.392 136.638 163.389 1.00 118.00 163 MET C CA 1
ATOM 11384 C C . MET C 3 163 ? 176.786 137.819 162.643 1.00 118.00 163 MET C C 1
ATOM 11385 O O . MET C 3 163 ? 176.460 137.709 161.457 1.00 118.00 163 MET C O 1
ATOM 11390 N N . LEU C 3 164 ? 176.648 138.966 163.312 1.00 113.06 164 LEU C N 1
ATOM 11391 C CA . LEU C 3 164 ? 176.250 140.183 162.613 1.00 113.06 164 LEU C CA 1
ATOM 11392 C C . LEU C 3 164 ? 177.314 140.618 161.617 1.00 113.06 164 LEU C C 1
ATOM 11393 O O . LEU C 3 164 ? 176.993 141.036 160.503 1.00 113.06 164 LEU C O 1
ATOM 11398 N N . ILE C 3 165 ? 178.588 140.538 162.005 1.00 110.24 165 ILE C N 1
ATOM 11399 C CA . ILE C 3 165 ? 179.665 140.836 161.065 1.00 110.24 165 ILE C CA 1
ATOM 11400 C C . ILE C 3 165 ? 179.643 139.851 159.905 1.00 110.24 165 ILE C C 1
ATOM 11401 O O . ILE C 3 165 ? 179.853 140.229 158.748 1.00 110.24 165 ILE C O 1
ATOM 11406 N N . GLN C 3 166 ? 179.378 138.577 160.194 1.00 109.22 166 GLN C N 1
ATOM 11407 C CA . GLN C 3 166 ? 179.290 137.574 159.136 1.00 109.22 166 GLN C CA 1
ATOM 11408 C C . GLN C 3 166 ? 178.170 137.910 158.158 1.00 109.22 166 GLN C C 1
ATOM 11409 O O . GLN C 3 166 ? 178.364 137.890 156.936 1.00 109.22 166 GLN C O 1
ATOM 11415 N N . GLU C 3 167 ? 176.987 138.228 158.684 1.00 101.98 167 GLU C N 1
ATOM 11416 C CA . GLU C 3 167 ? 175.853 138.553 157.829 1.00 101.98 167 GLU C CA 1
ATOM 11417 C C . GLU C 3 167 ? 176.078 139.854 157.072 1.00 101.98 167 GLU C C 1
ATOM 11418 O O . GLU C 3 167 ? 175.640 139.982 155.926 1.00 101.98 167 GLU C O 1
ATOM 11424 N N . ASN C 3 168 ? 176.782 140.813 157.673 1.00 96.81 168 ASN C N 1
ATOM 11425 C CA . ASN C 3 168 ? 177.060 142.064 156.978 1.00 96.81 168 ASN C CA 1
ATOM 11426 C C . ASN C 3 168 ? 178.068 141.850 155.859 1.00 96.81 168 ASN C C 1
ATOM 11427 O O . ASN C 3 168 ? 177.949 142.447 154.785 1.00 96.81 168 ASN C O 1
ATOM 11432 N N . GLN C 3 169 ? 179.064 140.991 156.089 1.00 96.99 169 GLN C N 1
ATOM 11433 C CA . GLN C 3 169 ? 179.989 140.631 155.023 1.00 96.99 169 GLN C CA 1
ATOM 11434 C C . GLN C 3 169 ? 179.259 139.928 153.889 1.00 96.99 169 GLN C C 1
ATOM 11435 O O . GLN C 3 169 ? 179.491 140.230 152.713 1.00 96.99 169 GLN C O 1
ATOM 11441 N N . GLU C 3 170 ? 178.364 138.995 154.224 1.00 94.30 170 GLU C N 1
ATOM 11442 C CA . GLU C 3 170 ? 177.575 138.322 153.196 1.00 94.30 170 GLU C CA 1
ATOM 11443 C C . GLU C 3 170 ? 176.742 139.315 152.396 1.00 94.30 170 GLU C C 1
ATOM 11444 O O . GLU C 3 170 ? 176.718 139.263 151.161 1.00 94.30 170 GLU C O 1
ATOM 11450 N N . LEU C 3 171 ? 176.047 140.223 153.082 1.00 89.87 171 LEU C N 1
ATOM 11451 C CA . LEU C 3 171 ? 175.195 141.183 152.390 1.00 89.87 171 LEU C CA 1
ATOM 11452 C C . LEU C 3 171 ? 176.013 142.130 151.521 1.00 89.87 171 LEU C C 1
ATOM 11453 O O . LEU C 3 171 ? 175.607 142.453 150.400 1.00 89.87 171 LEU C O 1
ATOM 11458 N N . GLY C 3 172 ? 177.162 142.590 152.018 1.00 86.24 172 GLY C N 1
ATOM 11459 C CA . GLY C 3 172 ? 178.019 143.431 151.198 1.00 86.24 172 GLY C CA 1
ATOM 11460 C C . GLY C 3 172 ? 178.573 142.686 150.000 1.00 86.24 172 GLY C C 1
ATOM 11461 O O . GLY C 3 172 ? 178.813 143.272 148.942 1.00 86.24 172 GLY C O 1
ATOM 11462 N N . ARG C 3 173 ? 178.786 141.378 150.153 1.00 84.88 173 ARG C N 1
ATOM 11463 C CA . ARG C 3 173 ? 179.229 140.562 149.029 1.00 84.88 173 ARG C CA 1
ATOM 11464 C C . ARG C 3 173 ? 178.138 140.459 147.973 1.00 84.88 173 ARG C C 1
ATOM 11465 O O . ARG C 3 173 ? 178.390 140.659 146.779 1.00 84.88 173 ARG C O 1
ATOM 11473 N N . GLN C 3 174 ? 176.912 140.151 148.399 1.00 78.51 174 GLN C N 1
ATOM 11474 C CA . GLN C 3 174 ? 175.800 140.031 147.465 1.00 78.51 174 GLN C CA 1
ATOM 11475 C C . GLN C 3 174 ? 175.426 141.362 146.831 1.00 78.51 174 GLN C C 1
ATOM 11476 O O . GLN C 3 174 ? 174.695 141.374 145.836 1.00 78.51 174 GLN C O 1
ATOM 11482 N N . LEU C 3 175 ? 175.902 142.477 147.379 1.00 76.19 175 LEU C N 1
ATOM 11483 C CA . LEU C 3 175 ? 175.667 143.791 146.799 1.00 76.19 175 LEU C CA 1
ATOM 11484 C C . LEU C 3 175 ? 176.900 144.370 146.124 1.00 76.19 175 LEU C C 1
ATOM 11485 O O . LEU C 3 175 ? 176.855 145.518 145.674 1.00 76.19 175 LEU C O 1
ATOM 11490 N N . SER C 3 176 ? 177.991 143.613 146.051 1.00 76.93 176 SER C N 1
ATOM 11491 C CA . SER C 3 176 ? 179.245 144.131 145.528 1.00 76.93 176 SER C CA 1
ATOM 11492 C C . SER C 3 176 ? 179.104 144.558 144.072 1.00 76.93 176 SER C C 1
ATOM 11493 O O . SER C 3 176 ? 178.150 144.206 143.375 1.00 76.93 176 SER C O 1
ATOM 11496 N N . GLN C 3 177 ? 180.085 145.336 143.613 1.00 74.85 177 GLN C N 1
ATOM 11497 C CA . GLN C 3 177 ? 180.202 145.587 142.184 1.00 74.85 177 GLN C CA 1
ATOM 11498 C C . GLN C 3 177 ? 180.646 144.333 141.448 1.00 74.85 177 GLN C C 1
ATOM 11499 O O . GLN C 3 177 ? 180.381 144.188 140.252 1.00 74.85 177 GLN C O 1
ATOM 11505 N N . GLY C 3 178 ? 181.313 143.413 142.146 1.00 72.52 178 GLY C N 1
ATOM 11506 C CA . GLY C 3 178 ? 181.649 142.139 141.534 1.00 72.52 178 GLY C CA 1
ATOM 11507 C C . GLY C 3 178 ? 180.421 141.288 141.278 1.00 72.52 178 GLY C C 1
ATOM 11508 O O . GLY C 3 178 ? 180.286 140.670 140.220 1.00 72.52 178 GLY C O 1
ATOM 11509 N N . ARG C 3 179 ? 179.495 141.263 142.239 1.00 70.68 179 ARG C N 1
ATOM 11510 C CA . ARG C 3 179 ? 178.266 140.502 142.045 1.00 70.68 179 ARG C CA 1
ATOM 11511 C C . ARG C 3 179 ? 177.376 141.156 140.998 1.00 70.68 179 ARG C C 1
ATOM 11512 O O . ARG C 3 179 ? 176.754 140.465 140.186 1.00 70.68 179 ARG C O 1
ATOM 11520 N N . ILE C 3 180 ? 177.309 142.487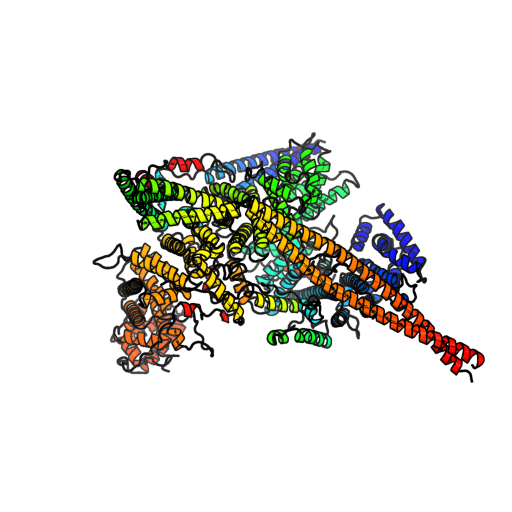 140.993 1.00 68.36 180 ILE C N 1
ATOM 11521 C CA . ILE C 3 180 ? 176.547 143.175 139.956 1.00 68.36 180 ILE C CA 1
ATOM 11522 C C . ILE C 3 180 ? 177.168 142.923 138.588 1.00 68.36 180 ILE C C 1
ATOM 11523 O O . ILE C 3 180 ? 176.460 142.751 137.590 1.00 68.36 180 ILE C O 1
ATOM 11528 N N . ALA C 3 181 ? 178.499 142.863 138.523 1.00 70.65 181 ALA C N 1
ATOM 11529 C CA . ALA C 3 181 ? 179.160 142.590 137.253 1.00 70.65 181 ALA C CA 1
ATOM 11530 C C . ALA C 3 181 ? 178.892 141.167 136.786 1.00 70.65 181 ALA C C 1
ATOM 11531 O O . ALA C 3 181 ? 178.666 140.931 135.596 1.00 70.65 181 ALA C O 1
ATOM 11533 N N . GLN C 3 182 ? 178.898 140.204 137.710 1.00 70.58 182 GLN C N 1
ATOM 11534 C CA . GLN C 3 182 ? 178.588 138.828 137.332 1.00 70.58 182 GLN C CA 1
ATOM 11535 C C . GLN C 3 182 ? 177.138 138.693 136.886 1.00 70.58 182 GLN C C 1
ATOM 11536 O O . GLN C 3 182 ? 176.837 137.953 135.942 1.00 70.58 182 GLN C O 1
ATOM 11542 N N . LEU C 3 183 ? 176.225 139.412 137.541 1.00 66.14 183 LEU C N 1
ATOM 11543 C CA . LEU C 3 183 ? 174.825 139.357 137.138 1.00 66.14 183 LEU C CA 1
ATOM 11544 C C . LEU C 3 183 ? 174.614 140.013 135.781 1.00 66.14 183 LEU C C 1
ATOM 11545 O O . LEU C 3 183 ? 173.835 139.514 134.963 1.00 66.14 183 LEU C O 1
ATOM 11550 N N . GLU C 3 184 ? 175.307 141.119 135.512 1.00 67.36 184 GLU C N 1
ATOM 11551 C CA . GLU C 3 184 ? 175.188 141.748 134.202 1.00 67.36 184 GLU C CA 1
ATOM 11552 C C . GLU C 3 184 ? 175.827 140.887 133.122 1.00 67.36 184 GLU C C 1
ATOM 11553 O O . GLU C 3 184 ? 175.348 140.851 131.985 1.00 67.36 184 GLU C O 1
ATOM 11559 N N . ALA C 3 185 ? 176.896 140.166 133.465 1.00 65.23 185 ALA C N 1
ATOM 11560 C CA . ALA C 3 185 ? 177.490 139.234 132.515 1.00 65.23 185 ALA C CA 1
ATOM 11561 C C . ALA C 3 185 ? 176.534 138.095 132.195 1.00 65.23 185 ALA C C 1
ATOM 11562 O O . ALA C 3 185 ? 176.367 137.730 131.027 1.00 65.23 185 ALA C O 1
ATOM 11564 N N . GLU C 3 186 ? 175.897 137.521 133.218 1.00 64.73 186 GLU C N 1
ATOM 11565 C CA . GLU C 3 186 ? 174.910 136.475 132.975 1.00 64.73 186 GLU C CA 1
ATOM 11566 C C . GLU C 3 186 ? 173.731 137.002 132.168 1.00 64.73 186 GLU C C 1
ATOM 11567 O O . GLU C 3 186 ? 173.202 136.298 131.302 1.00 64.73 186 GLU C O 1
ATOM 11573 N N . LEU C 3 187 ? 173.307 138.238 132.430 1.00 58.94 187 LEU C N 1
ATOM 11574 C CA . LEU C 3 187 ? 172.190 138.798 131.681 1.00 58.94 187 LEU C CA 1
ATOM 11575 C C . LEU C 3 187 ? 172.562 139.025 130.223 1.00 58.94 187 LEU C C 1
ATOM 11576 O O . LEU C 3 187 ? 171.766 138.734 129.324 1.00 58.94 187 LEU C O 1
ATOM 11581 N N . ALA C 3 188 ? 173.768 139.533 129.964 1.00 59.84 188 ALA C N 1
ATOM 11582 C CA . ALA C 3 188 ? 174.202 139.711 128.583 1.00 59.84 188 ALA C CA 1
ATOM 11583 C C . ALA C 3 188 ? 174.379 138.368 127.889 1.00 59.84 188 ALA C C 1
ATOM 11584 O O . ALA C 3 188 ? 174.105 138.242 126.692 1.00 59.84 188 ALA C O 1
ATOM 11586 N N . LEU C 3 189 ? 174.795 137.344 128.634 1.00 60.11 189 LEU C N 1
ATOM 11587 C CA . LEU C 3 189 ? 174.929 136.015 128.052 1.00 60.11 189 LEU C CA 1
ATOM 11588 C C . LEU C 3 189 ? 173.566 135.436 127.696 1.00 60.11 189 LEU C C 1
ATOM 11589 O O . LEU C 3 189 ? 173.403 134.814 126.641 1.00 60.11 189 LEU C O 1
ATOM 11594 N N . GLN C 3 190 ? 172.569 135.648 128.555 1.00 56.94 190 GLN C N 1
ATOM 11595 C CA . GLN C 3 190 ? 171.223 135.175 128.250 1.00 56.94 190 GLN C CA 1
ATOM 11596 C C . GLN C 3 190 ? 170.613 135.945 127.086 1.00 56.94 190 GLN C C 1
ATOM 11597 O O . GLN C 3 190 ? 169.887 135.370 126.271 1.00 56.94 190 GLN C O 1
ATOM 11603 N N . LYS C 3 191 ? 170.901 137.243 126.980 1.00 57.72 191 LYS C N 1
ATOM 11604 C CA . LYS C 3 191 ? 170.403 138.007 125.840 1.00 57.72 191 LYS C CA 1
ATOM 11605 C C . LYS C 3 191 ? 171.069 137.552 124.547 1.00 57.72 191 LYS C C 1
ATOM 11606 O O . LYS C 3 191 ? 170.425 137.474 123.493 1.00 57.72 191 LYS C O 1
ATOM 11612 N N . LYS C 3 192 ? 172.362 137.231 124.614 1.00 59.61 192 LYS C N 1
ATOM 11613 C CA . LYS C 3 192 ? 173.051 136.678 123.454 1.00 59.61 192 LYS C CA 1
ATOM 11614 C C . LYS C 3 192 ? 172.462 135.329 123.065 1.00 59.61 192 LYS C C 1
ATOM 11615 O O . LYS C 3 192 ? 172.282 135.035 121.880 1.00 59.61 192 LYS C O 1
ATOM 11621 N N . TYR C 3 193 ? 172.138 134.500 124.058 1.00 56.05 193 TYR C N 1
ATOM 11622 C CA . TYR C 3 193 ? 171.524 133.208 123.773 1.00 56.05 193 TYR C CA 1
ATOM 11623 C C . TYR C 3 193 ? 170.137 133.375 123.166 1.00 56.05 193 TYR C C 1
ATOM 11624 O O . TYR C 3 193 ? 169.748 132.614 122.274 1.00 56.05 193 TYR C O 1
ATOM 11633 N N . SER C 3 194 ? 169.383 134.377 123.615 1.00 56.74 194 SER C N 1
ATOM 11634 C CA . SER C 3 194 ? 168.044 134.575 123.071 1.00 56.74 194 SER C CA 1
ATOM 11635 C C . SER C 3 194 ? 168.102 135.101 121.644 1.00 56.74 194 SER C C 1
ATOM 11636 O O . SER C 3 194 ? 167.300 134.695 120.797 1.00 56.74 194 SER C O 1
ATOM 11639 N N . GLU C 3 195 ? 169.053 135.986 121.344 1.00 61.31 195 GLU C N 1
ATOM 11640 C CA . GLU C 3 195 ? 169.204 136.417 119.956 1.00 61.31 195 GLU C CA 1
ATOM 11641 C C . GLU C 3 195 ? 169.789 135.316 119.080 1.00 61.31 195 GLU C C 1
ATOM 11642 O O . GLU C 3 195 ? 169.500 135.264 117.879 1.00 61.31 195 GLU C O 1
ATOM 11648 N N . GLU C 3 196 ? 170.571 134.406 119.660 1.00 60.64 196 GLU C N 1
ATOM 11649 C CA . GLU C 3 196 ? 170.983 133.216 118.925 1.00 60.64 196 GLU C CA 1
ATOM 11650 C C . GLU C 3 196 ? 169.785 132.332 118.607 1.00 60.64 196 GLU C C 1
ATOM 11651 O O . GLU C 3 196 ? 169.698 131.756 117.517 1.00 60.64 196 GLU C O 1
ATOM 11657 N N . LEU C 3 197 ? 168.846 132.219 119.547 1.00 55.44 197 LEU C N 1
ATOM 11658 C CA . LEU C 3 197 ? 167.615 131.487 119.275 1.00 55.44 197 LEU C CA 1
ATOM 11659 C C . LEU C 3 197 ? 166.788 132.178 118.200 1.00 55.44 197 LEU C C 1
ATOM 11660 O O . LEU C 3 197 ? 166.156 131.514 117.376 1.00 55.44 197 LEU C O 1
ATOM 11665 N N . LYS C 3 198 ? 166.779 133.511 118.188 1.00 58.81 198 LYS C N 1
ATOM 11666 C CA . LYS C 3 198 ? 166.085 134.230 117.122 1.00 58.81 198 LYS C CA 1
ATOM 11667 C C . LYS C 3 198 ? 166.729 133.971 115.764 1.00 58.81 198 LYS C C 1
ATOM 11668 O O . LYS C 3 198 ? 166.031 133.829 114.752 1.00 58.81 198 LYS C O 1
ATOM 11674 N N . SER C 3 199 ? 168.061 133.906 115.720 1.00 61.22 199 SER C N 1
ATOM 11675 C CA . SER C 3 199 ? 168.737 133.601 114.461 1.00 61.22 199 SER C CA 1
ATOM 11676 C C . SER C 3 199 ? 168.447 132.173 114.013 1.00 61.22 199 SER C C 1
ATOM 11677 O O . SER C 3 199 ? 168.234 131.917 112.820 1.00 61.22 199 SER C O 1
ATOM 11680 N N . SER C 3 200 ? 168.436 131.231 114.956 1.00 59.08 200 SER C N 1
ATOM 11681 C CA . SER C 3 200 ? 168.018 129.871 114.637 1.00 59.08 200 SER C CA 1
ATOM 11682 C C . SER C 3 200 ? 166.575 129.843 114.152 1.00 59.08 200 SER C C 1
ATOM 11683 O O . SER C 3 200 ? 166.216 129.035 113.292 1.00 59.08 200 SER C O 1
ATOM 11686 N N . GLN C 3 201 ? 165.737 130.737 114.676 1.00 59.16 201 GLN C N 1
ATOM 11687 C CA . GLN C 3 201 ? 164.348 130.803 114.239 1.00 59.16 201 GLN C CA 1
ATOM 11688 C C . GLN C 3 201 ? 164.248 131.313 112.809 1.00 59.16 201 GLN C C 1
ATOM 11689 O O . GLN C 3 201 ? 163.403 130.858 112.035 1.00 59.16 201 GLN C O 1
ATOM 11695 N N . ASP C 3 202 ? 165.098 132.271 112.442 1.00 63.52 202 ASP C N 1
ATOM 11696 C CA . ASP C 3 202 ? 165.111 132.734 111.056 1.00 63.52 202 ASP C CA 1
ATOM 11697 C C . ASP C 3 202 ? 165.603 131.636 110.119 1.00 63.52 202 ASP C C 1
ATOM 11698 O O . ASP C 3 202 ? 165.043 131.427 109.032 1.00 63.52 202 ASP C O 1
ATOM 11703 N N . GLU C 3 203 ? 166.648 130.913 110.534 1.00 65.22 203 GLU C N 1
ATOM 11704 C CA . GLU C 3 203 ? 167.095 129.753 109.768 1.00 65.22 203 GLU C CA 1
ATOM 11705 C C . GLU C 3 203 ? 165.968 128.743 109.605 1.00 65.22 203 GLU C C 1
ATOM 11706 O O . GLU C 3 203 ? 165.782 128.168 108.527 1.00 65.22 203 GLU C O 1
ATOM 11712 N N . LEU C 3 204 ? 165.194 128.535 110.666 1.00 59.14 204 LEU C N 1
ATOM 11713 C CA . LEU C 3 204 ? 164.149 127.523 110.658 1.00 59.14 204 LEU C CA 1
ATOM 11714 C C . LEU C 3 204 ? 162.981 127.958 109.777 1.00 59.14 204 LEU C C 1
ATOM 11715 O O . LEU C 3 204 ? 162.375 127.136 109.082 1.00 59.14 204 LEU C O 1
ATOM 11720 N N . ASN C 3 205 ? 162.667 129.254 109.783 1.00 60.78 205 ASN C N 1
ATOM 11721 C CA . ASN C 3 205 ? 161.659 129.791 108.875 1.00 60.78 205 ASN C CA 1
ATOM 11722 C C . ASN C 3 205 ? 162.077 129.606 107.424 1.00 60.78 205 ASN C C 1
ATOM 11723 O O . ASN C 3 205 ? 161.268 129.207 106.575 1.00 60.78 205 ASN C O 1
ATOM 11728 N N . ASP C 3 206 ? 163.341 129.904 107.113 1.00 65.51 206 ASP C N 1
ATOM 11729 C CA . ASP C 3 206 ? 163.795 129.735 105.737 1.00 65.51 206 ASP C CA 1
ATOM 11730 C C . ASP C 3 206 ? 163.811 128.263 105.345 1.00 65.51 206 ASP C C 1
ATOM 11731 O O . ASP C 3 206 ? 163.550 127.918 104.188 1.00 65.51 206 ASP C O 1
ATOM 11736 N N . PHE C 3 207 ? 164.090 127.378 106.303 1.00 65.34 207 PHE C N 1
ATOM 11737 C CA . PHE C 3 207 ? 164.010 125.947 106.029 1.00 65.34 207 PHE C CA 1
ATOM 11738 C C . PHE C 3 207 ? 162.576 125.521 105.737 1.00 65.34 207 PHE C C 1
ATOM 11739 O O . PHE C 3 207 ? 162.336 124.703 104.842 1.00 65.34 207 PHE C O 1
ATOM 11747 N N . ILE C 3 208 ? 161.611 126.065 106.478 1.00 62.54 208 ILE C N 1
ATOM 11748 C CA . ILE C 3 208 ? 160.207 125.759 106.210 1.00 62.54 208 ILE C CA 1
ATOM 11749 C C . ILE C 3 208 ? 159.819 126.236 104.818 1.00 62.54 208 ILE C C 1
ATOM 11750 O O . ILE C 3 208 ? 159.109 125.540 104.078 1.00 62.54 208 ILE C O 1
ATOM 11755 N N . ILE C 3 209 ? 160.289 127.424 104.435 1.00 64.03 209 ILE C N 1
ATOM 11756 C CA . ILE C 3 209 ? 159.975 127.951 103.109 1.00 64.03 209 ILE C CA 1
ATOM 11757 C C . ILE C 3 209 ? 160.582 127.069 102.026 1.00 64.03 209 ILE C C 1
ATOM 11758 O O . ILE C 3 209 ? 159.936 126.770 101.013 1.00 64.03 209 ILE C O 1
ATOM 11763 N N . GLN C 3 210 ? 161.829 126.633 102.223 1.00 69.01 210 GLN C N 1
ATOM 11764 C CA . GLN C 3 210 ? 162.462 125.735 101.261 1.00 69.01 210 GLN C CA 1
ATOM 11765 C C . GLN C 3 210 ? 161.687 124.431 101.137 1.00 69.01 210 GLN C C 1
ATOM 11766 O O . GLN C 3 210 ? 161.472 123.925 100.030 1.00 69.01 210 GLN C O 1
ATOM 11772 N N . LEU C 3 211 ? 161.261 123.871 102.269 1.00 67.16 211 LEU C N 1
ATOM 11773 C CA . LEU C 3 211 ? 160.535 122.606 102.241 1.00 67.16 211 LEU C CA 1
ATOM 11774 C C . LEU C 3 211 ? 159.215 122.749 101.499 1.00 67.16 211 LEU C C 1
ATOM 11775 O O . LEU C 3 211 ? 158.839 121.881 100.705 1.00 67.16 211 LEU C O 1
ATOM 11780 N N . ASP C 3 212 ? 158.495 123.843 101.743 1.00 67.72 212 ASP C N 1
ATOM 11781 C CA . ASP C 3 212 ? 157.230 124.047 101.046 1.00 67.72 212 ASP C CA 1
ATOM 11782 C C . ASP C 3 212 ? 157.445 124.231 99.550 1.00 67.72 212 ASP C C 1
ATOM 11783 O O . ASP C 3 212 ? 156.720 123.646 98.733 1.00 67.72 212 ASP C O 1
ATOM 11788 N N . GLU C 3 213 ? 158.436 125.041 99.171 1.00 72.69 213 GLU C N 1
ATOM 11789 C CA . GLU C 3 213 ? 158.713 125.243 97.755 1.00 72.69 213 GLU C CA 1
ATOM 11790 C C . GLU C 3 213 ? 159.078 123.931 97.076 1.00 72.69 213 GLU C C 1
ATOM 11791 O O . GLU C 3 213 ? 158.637 123.658 95.952 1.00 72.69 213 GLU C O 1
ATOM 11797 N N . GLU C 3 214 ? 159.848 123.084 97.755 1.00 72.51 214 GLU C N 1
ATOM 11798 C CA . GLU C 3 214 ? 160.268 121.857 97.098 1.00 72.51 214 GLU C CA 1
ATOM 11799 C C . GLU C 3 214 ? 159.176 120.792 97.097 1.00 72.51 214 GLU C C 1
ATOM 11800 O O . GLU C 3 214 ? 159.141 119.977 96.175 1.00 72.51 214 GLU C O 1
ATOM 11806 N N . VAL C 3 215 ? 158.258 120.788 98.071 1.00 68.62 215 VAL C N 1
ATOM 11807 C CA . VAL C 3 215 ? 157.135 119.857 97.960 1.00 68.62 215 VAL C CA 1
ATOM 11808 C C . VAL C 3 215 ? 156.181 120.311 96.867 1.00 68.62 215 VAL C C 1
ATOM 11809 O O . VAL C 3 215 ? 155.577 119.480 96.182 1.00 68.62 215 VAL C O 1
ATOM 11813 N N . GLU C 3 216 ? 156.043 121.621 96.658 1.00 71.36 216 GLU C N 1
ATOM 11814 C CA . GLU C 3 216 ? 155.229 122.078 95.538 1.00 71.36 216 GLU C CA 1
ATOM 11815 C C . GLU C 3 216 ? 155.874 121.702 94.210 1.00 71.36 216 GLU C C 1
ATOM 11816 O O . GLU C 3 216 ? 155.189 121.247 93.283 1.00 71.36 216 GLU C O 1
ATOM 11822 N N . GLY C 3 217 ? 157.194 121.869 94.106 1.00 70.11 217 GLY C N 1
ATOM 11823 C CA . GLY C 3 217 ? 157.891 121.428 92.908 1.00 70.11 217 GLY C CA 1
ATOM 11824 C C . GLY C 3 217 ? 157.769 119.934 92.677 1.00 70.11 217 GLY C C 1
ATOM 11825 O O . GLY C 3 217 ? 157.567 119.485 91.546 1.00 70.11 217 GLY C O 1
ATOM 11826 N N . MET C 3 218 ? 157.882 119.143 93.745 1.00 73.23 218 MET C N 1
ATOM 11827 C CA . MET C 3 218 ? 157.763 117.696 93.612 1.00 73.23 218 MET C CA 1
ATOM 11828 C C . MET C 3 218 ? 156.350 117.290 93.220 1.00 73.23 218 MET C C 1
ATOM 11829 O O . MET C 3 218 ? 156.164 116.328 92.472 1.00 73.23 218 MET C O 1
ATOM 11834 N N . GLN C 3 219 ? 155.338 118.013 93.703 1.00 69.19 219 GLN C N 1
ATOM 11835 C CA . GLN C 3 219 ? 153.969 117.703 93.302 1.00 69.19 219 GLN C CA 1
ATOM 11836 C C . GLN C 3 219 ? 153.742 118.040 91.836 1.00 69.19 219 GLN C C 1
ATOM 11837 O O . GLN C 3 219 ? 153.064 117.298 91.115 1.00 69.19 219 GLN C O 1
ATOM 11843 N N . SER C 3 220 ? 154.309 119.155 91.375 1.00 70.65 220 SER C N 1
ATOM 11844 C CA . SER C 3 220 ? 154.229 119.478 89.955 1.00 70.65 220 SER C CA 1
ATOM 11845 C C . SER C 3 220 ? 154.928 118.417 89.115 1.00 70.65 220 SER C C 1
ATOM 11846 O O . SER C 3 220 ? 154.421 118.007 88.062 1.00 70.65 220 SER C O 1
ATOM 11849 N N . THR C 3 221 ? 156.089 117.950 89.576 1.00 71.27 221 THR C N 1
ATOM 11850 C CA . THR C 3 221 ? 156.798 116.889 88.871 1.00 71.27 221 THR C CA 1
ATOM 11851 C C . THR C 3 221 ? 155.982 115.604 88.844 1.00 71.27 221 THR C C 1
ATOM 11852 O O . THR C 3 221 ? 155.936 114.917 87.821 1.00 71.27 221 THR C O 1
ATOM 11856 N N . ILE C 3 222 ? 155.333 115.261 89.957 1.00 72.29 222 ILE C N 1
ATOM 11857 C CA . ILE C 3 222 ? 154.506 114.059 89.996 1.00 72.29 222 ILE C CA 1
ATOM 11858 C C . ILE C 3 222 ? 153.354 114.174 89.011 1.00 72.29 222 ILE C C 1
ATOM 11859 O O . ILE C 3 222 ? 153.020 113.212 88.313 1.00 72.29 222 ILE C O 1
ATOM 11864 N N . LEU C 3 223 ? 152.728 115.349 88.935 1.00 71.88 223 LEU C N 1
ATOM 11865 C CA . LEU C 3 223 ? 151.620 115.524 88.001 1.00 71.88 223 LEU C CA 1
ATOM 11866 C C . LEU C 3 223 ? 152.096 115.396 86.559 1.00 71.88 223 LEU C C 1
ATOM 11867 O O . LEU C 3 223 ? 151.441 114.753 85.728 1.00 71.88 223 LEU C O 1
ATOM 11872 N N . VAL C 3 224 ? 153.250 115.989 86.247 1.00 75.14 224 VAL C N 1
ATOM 11873 C CA . VAL C 3 224 ? 153.799 115.873 84.898 1.00 75.14 224 VAL C CA 1
ATOM 11874 C C . VAL C 3 224 ? 154.124 114.422 84.568 1.00 75.14 224 VAL C C 1
ATOM 11875 O O . VAL C 3 224 ? 153.833 113.943 83.465 1.00 75.14 224 VAL C O 1
ATOM 11879 N N . LEU C 3 225 ? 154.746 113.707 85.506 1.00 79.66 225 LEU C N 1
ATOM 11880 C CA . LEU C 3 225 ? 155.078 112.308 85.272 1.00 79.66 225 LEU C CA 1
ATOM 11881 C C . LEU C 3 225 ? 153.824 111.468 85.097 1.00 79.66 225 LEU C C 1
ATOM 11882 O O . LEU C 3 225 ? 153.801 110.541 84.283 1.00 79.66 225 LEU C O 1
ATOM 11887 N N . GLN C 3 226 ? 152.765 111.779 85.845 1.00 81.52 226 GLN C N 1
ATOM 11888 C CA . GLN C 3 226 ? 151.523 111.030 85.695 1.00 81.52 226 GLN C CA 1
ATOM 11889 C C . GLN C 3 226 ? 150.884 111.299 84.342 1.00 81.52 226 GLN C C 1
ATOM 11890 O O . GLN C 3 226 ? 150.303 110.393 83.736 1.00 81.52 226 GLN C O 1
ATOM 11896 N N . GLN C 3 227 ? 151.003 112.526 83.836 1.00 85.48 227 GLN C N 1
ATOM 11897 C CA . GLN C 3 227 ? 150.475 112.816 82.506 1.00 85.48 227 GLN C CA 1
ATOM 11898 C C . GLN C 3 227 ? 151.271 112.083 81.433 1.00 85.48 227 GLN C C 1
ATOM 11899 O O . GLN C 3 227 ? 150.698 111.481 80.518 1.00 85.48 227 GLN C O 1
ATOM 11905 N N . GLN C 3 228 ? 152.604 112.151 81.517 1.00 91.71 228 GLN C N 1
ATOM 11906 C CA . GLN C 3 228 ? 153.445 111.389 80.597 1.00 91.71 228 GLN C CA 1
ATOM 11907 C C . GLN C 3 228 ? 153.090 109.910 80.633 1.00 91.71 228 GLN C C 1
ATOM 11908 O O . GLN C 3 228 ? 152.972 109.261 79.585 1.00 91.71 228 GLN C O 1
ATOM 11914 N N . LEU C 3 229 ? 152.909 109.364 81.836 1.00 95.23 229 LEU C N 1
ATOM 11915 C CA . LEU C 3 229 ? 152.630 107.944 81.980 1.00 95.23 229 LEU C CA 1
ATOM 11916 C C . LEU C 3 229 ? 151.274 107.587 81.397 1.00 95.23 229 LEU C C 1
ATOM 11917 O O . LEU C 3 229 ? 151.147 106.578 80.704 1.00 95.23 229 LEU C O 1
ATOM 11922 N N . LYS C 3 230 ? 150.251 108.404 81.653 1.00 96.66 230 LYS C N 1
ATOM 11923 C CA . LYS C 3 230 ? 148.932 108.125 81.095 1.00 96.66 230 LYS C CA 1
ATOM 11924 C C . LYS C 3 230 ? 148.957 108.206 79.576 1.00 96.66 230 LYS C C 1
ATOM 11925 O O . LYS C 3 230 ? 148.370 107.362 78.889 1.00 96.66 230 LYS C O 1
ATOM 11931 N N . GLU C 3 231 ? 149.654 109.206 79.033 1.00 101.14 231 GLU C N 1
ATOM 11932 C CA . GLU C 3 231 ? 149.752 109.343 77.584 1.00 101.14 231 GLU C CA 1
ATOM 11933 C C . GLU C 3 231 ? 150.410 108.119 76.961 1.00 101.14 231 GLU C C 1
ATOM 11934 O O . GLU C 3 231 ? 149.830 107.469 76.082 1.00 101.14 231 GLU C O 1
ATOM 11940 N N . THR C 3 232 ? 151.625 107.788 77.406 1.00 105.96 232 THR C N 1
ATOM 11941 C CA . THR C 3 232 ? 152.326 106.649 76.821 1.00 105.96 232 THR C CA 1
ATOM 11942 C C . THR C 3 232 ? 151.607 105.335 77.099 1.00 105.96 232 THR C C 1
ATOM 11943 O O . THR C 3 232 ? 151.645 104.425 76.265 1.00 105.96 232 THR C O 1
ATOM 11947 N N . ARG C 3 233 ? 150.923 105.224 78.238 1.00 108.34 233 ARG C N 1
ATOM 11948 C CA . ARG C 3 233 ? 150.229 103.988 78.572 1.00 108.34 233 ARG C CA 1
ATOM 11949 C C . ARG C 3 233 ? 149.021 103.781 77.674 1.00 108.34 233 ARG C C 1
ATOM 11950 O O . ARG C 3 233 ? 148.803 102.680 77.160 1.00 108.34 233 ARG C O 1
ATOM 11958 N N . GLN C 3 234 ? 148.226 104.833 77.457 1.00 114.21 234 GLN C N 1
ATOM 11959 C CA . GLN C 3 234 ? 147.096 104.695 76.548 1.00 114.21 234 GLN C CA 1
ATOM 11960 C C . GLN C 3 234 ? 147.567 104.522 75.111 1.00 114.21 234 GLN C C 1
ATOM 11961 O O . GLN C 3 234 ? 146.914 103.823 74.329 1.00 114.21 234 GLN C O 1
ATOM 11967 N N . GLN C 3 235 ? 148.715 105.105 74.758 1.00 118.71 235 GLN C N 1
ATOM 11968 C CA . GLN C 3 235 ? 149.275 104.882 73.430 1.00 118.71 235 GLN C CA 1
ATOM 11969 C C . GLN C 3 235 ? 149.637 103.416 73.232 1.00 118.71 235 GLN C C 1
ATOM 11970 O O . GLN C 3 235 ? 149.216 102.785 72.256 1.00 118.71 235 GLN C O 1
ATOM 11976 N N . LEU C 3 236 ? 150.430 102.860 74.150 1.00 123.59 236 LEU C N 1
ATOM 11977 C CA . LEU C 3 236 ? 150.811 101.456 74.048 1.00 123.59 236 LEU C CA 1
ATOM 11978 C C . LEU C 3 236 ? 149.591 100.546 74.112 1.00 123.59 236 LEU C C 1
ATOM 11979 O O . LEU C 3 236 ? 149.554 99.502 73.452 1.00 123.59 236 LEU C O 1
ATOM 11984 N N . ALA C 3 237 ? 148.577 100.925 74.894 1.00 127.72 237 ALA C N 1
ATOM 11985 C CA . ALA C 3 237 ? 147.379 100.100 74.999 1.00 127.72 237 ALA C CA 1
ATOM 11986 C C . ALA C 3 237 ? 146.620 100.069 73.681 1.00 127.72 237 ALA C C 1
ATOM 11987 O O . ALA C 3 237 ? 146.298 98.993 73.162 1.00 127.72 237 ALA C O 1
ATOM 11989 N N . GLN C 3 238 ? 146.330 101.246 73.115 1.00 131.00 238 GLN C N 1
ATOM 11990 C CA . GLN C 3 238 ? 145.637 101.285 71.834 1.00 131.00 238 GLN C CA 1
ATOM 11991 C C . GLN C 3 238 ? 146.469 100.642 70.734 1.00 131.00 238 GLN C C 1
ATOM 11992 O O . GLN C 3 238 ? 145.908 100.087 69.785 1.00 131.00 238 GLN C O 1
ATOM 11998 N N . TYR C 3 239 ? 147.797 100.669 70.857 1.00 135.22 239 TYR C N 1
ATOM 11999 C CA . TYR C 3 239 ? 148.638 100.054 69.838 1.00 135.22 239 TYR C CA 1
ATOM 12000 C C . TYR C 3 239 ? 148.579 98.535 69.923 1.00 135.22 239 TYR C C 1
ATOM 12001 O O . TYR C 3 239 ? 148.247 97.864 68.942 1.00 135.22 239 TYR C O 1
ATOM 12010 N N . GLN C 3 240 ? 148.875 97.974 71.097 1.00 138.45 240 GLN C N 1
ATOM 12011 C CA . GLN C 3 240 ? 148.794 96.526 71.253 1.00 138.45 240 GLN C CA 1
ATOM 12012 C C . GLN C 3 240 ? 147.372 96.021 71.051 1.00 138.45 240 GLN C C 1
ATOM 12013 O O . GLN C 3 240 ? 147.167 94.822 70.830 1.00 138.45 240 GLN C O 1
ATOM 12019 N N . GLN C 3 241 ? 146.376 96.909 71.129 1.00 141.26 241 GLN C N 1
ATOM 12020 C CA . GLN C 3 241 ? 145.003 96.501 70.856 1.00 141.26 241 GLN C CA 1
ATOM 12021 C C . GLN C 3 241 ? 144.700 96.491 69.361 1.00 141.26 241 GLN C C 1
ATOM 12022 O O . GLN C 3 241 ? 144.221 95.482 68.832 1.00 141.26 241 GLN C O 1
ATOM 12028 N N . GLN C 3 242 ? 144.967 97.600 68.662 1.00 143.68 242 GLN C N 1
ATOM 12029 C CA . GLN C 3 242 ? 144.651 97.660 67.239 1.00 143.68 242 GLN C CA 1
ATOM 12030 C C . GLN C 3 242 ? 145.655 96.879 66.404 1.00 143.68 242 GLN C C 1
ATOM 12031 O O . GLN C 3 242 ? 145.379 96.566 65.240 1.00 143.68 242 GLN C O 1
ATOM 12037 N N . GLN C 3 243 ? 146.826 96.573 66.960 1.00 145.50 243 GLN C N 1
ATOM 12038 C CA . GLN C 3 243 ? 147.788 95.754 66.236 1.00 145.50 243 GLN C CA 1
ATOM 12039 C C . GLN C 3 243 ? 147.716 94.284 66.627 1.00 145.50 243 GLN C C 1
ATOM 12040 O O . GLN C 3 243 ? 148.368 93.457 65.980 1.00 145.50 243 GLN C O 1
ATOM 12046 N N . SER C 3 244 ? 146.951 93.941 67.666 1.00 148.17 244 SER C N 1
ATOM 12047 C CA . SER C 3 244 ? 146.487 92.568 67.828 1.00 148.17 244 SER C CA 1
ATOM 12048 C C . SER C 3 244 ? 145.298 92.273 66.927 1.00 148.17 244 SER C C 1
ATOM 12049 O O . SER C 3 244 ? 144.893 91.113 66.805 1.00 148.17 244 SER C O 1
ATOM 12052 N N . GLN C 3 245 ? 144.737 93.306 66.303 1.00 152.47 245 GLN C N 1
ATOM 12053 C CA . GLN C 3 245 ? 143.696 93.197 65.291 1.00 152.47 245 GLN C CA 1
ATOM 12054 C C . GLN C 3 245 ? 144.243 92.765 63.935 1.00 152.47 245 GLN C C 1
ATOM 12055 O O . GLN C 3 245 ? 143.465 92.358 63.065 1.00 152.47 245 GLN C O 1
ATOM 12061 N N . ALA C 3 246 ? 145.560 92.793 63.751 1.00 153.72 246 ALA C N 1
ATOM 12062 C CA . ALA C 3 246 ? 146.189 92.428 62.490 1.00 153.72 246 ALA C CA 1
ATOM 12063 C C . ALA C 3 246 ? 146.839 91.057 62.624 1.00 153.72 246 ALA C C 1
ATOM 12064 O O . ALA C 3 246 ? 147.582 90.809 63.579 1.00 153.72 246 ALA C O 1
ATOM 12066 N N . SER C 3 247 ? 146.556 90.177 61.669 1.00 156.60 247 SER C N 1
ATOM 12067 C CA . SER C 3 247 ? 147.114 88.828 61.665 1.00 156.60 247 SER C CA 1
ATOM 12068 C C . SER C 3 247 ? 148.449 88.790 60.929 1.00 156.60 247 SER C C 1
ATOM 12069 O O . SER C 3 247 ? 149.022 87.722 60.714 0.00 156.60 247 SER C O 1
ATOM 12072 N N . GLN D 3 64 ? 113.223 184.252 109.611 1.00 157.49 64 GLN D N 1
ATOM 12073 C CA . GLN D 3 64 ? 112.232 185.297 109.395 1.00 157.49 64 GLN D CA 1
ATOM 12074 C C . GLN D 3 64 ? 112.308 186.333 110.520 1.00 157.49 64 GLN D C 1
ATOM 12075 O O . GLN D 3 64 ? 113.237 187.141 110.565 1.00 157.49 64 GLN D O 1
ATOM 12081 N N . GLN D 3 65 ? 111.343 186.299 111.435 1.00 156.54 65 GLN D N 1
ATOM 12082 C CA . GLN D 3 65 ? 111.245 187.271 112.512 1.00 156.54 65 GLN D CA 1
ATOM 12083 C C . GLN D 3 65 ? 112.116 186.860 113.692 1.00 156.54 65 GLN D C 1
ATOM 12084 O O . GLN D 3 65 ? 112.341 185.673 113.941 1.00 156.54 65 GLN D O 1
ATOM 12090 N N . GLN D 3 66 ? 112.609 187.862 114.418 1.00 155.33 66 GLN D N 1
ATOM 12091 C CA . GLN D 3 66 ? 113.487 187.655 115.561 1.00 155.33 66 GLN D CA 1
ATOM 12092 C C . GLN D 3 66 ? 112.771 187.768 116.901 1.00 155.33 66 GLN D C 1
ATOM 12093 O O . GLN D 3 66 ? 113.374 187.459 117.933 1.00 155.33 66 GLN D O 1
ATOM 12099 N N . GLN D 3 67 ? 111.510 188.208 116.914 1.00 155.42 67 GLN D N 1
ATOM 12100 C CA . GLN D 3 67 ? 110.811 188.457 118.172 1.00 155.42 67 GLN D CA 1
ATOM 12101 C C . GLN D 3 67 ? 110.699 187.190 119.013 1.00 155.42 67 GLN D C 1
ATOM 12102 O O . GLN D 3 67 ? 111.232 187.115 120.127 1.00 155.42 67 GLN D O 1
ATOM 12108 N N . GLU D 3 68 ? 110.004 186.177 118.490 1.00 155.75 68 GLU D N 1
ATOM 12109 C CA . GLU D 3 68 ? 109.766 184.967 119.270 1.00 155.75 68 GLU D CA 1
ATOM 12110 C C . GLU D 3 68 ? 111.053 184.191 119.515 1.00 155.75 68 GLU D C 1
ATOM 12111 O O . GLU D 3 68 ? 111.183 183.513 120.539 1.00 155.75 68 GLU D O 1
ATOM 12117 N N . SER D 3 69 ? 112.027 184.298 118.609 1.00 152.87 69 SER D N 1
ATOM 12118 C CA . SER D 3 69 ? 113.293 183.603 118.816 1.00 152.87 69 SER D CA 1
ATOM 12119 C C . SER D 3 69 ? 114.104 184.269 119.924 1.00 152.87 69 SER D C 1
ATOM 12120 O O . SER D 3 69 ? 114.720 183.591 120.752 1.00 152.87 69 SER D O 1
ATOM 12123 N N . ALA D 3 70 ? 114.108 185.605 119.963 1.00 151.83 70 ALA D N 1
ATOM 12124 C CA . ALA D 3 70 ? 114.750 186.303 121.073 1.00 151.83 70 ALA D CA 1
ATOM 12125 C C . ALA D 3 70 ? 114.005 186.068 122.381 1.00 151.83 70 ALA D C 1
ATOM 12126 O O . ALA D 3 70 ? 114.617 186.068 123.457 1.00 151.83 70 ALA D O 1
ATOM 12128 N N . ARG D 3 71 ? 112.689 185.864 122.310 1.00 152.00 71 ARG D N 1
ATOM 12129 C CA . ARG D 3 71 ? 111.934 185.472 123.495 1.00 152.00 71 ARG D CA 1
ATOM 12130 C C . ARG D 3 71 ? 112.381 184.104 123.995 1.00 152.00 71 ARG D C 1
ATOM 12131 O O . ARG D 3 71 ? 112.591 183.902 125.198 1.00 152.00 71 ARG D O 1
ATOM 12139 N N . ARG D 3 72 ? 112.519 183.142 123.081 1.00 148.69 72 ARG D N 1
ATOM 12140 C CA . ARG D 3 72 ? 113.076 181.850 123.463 1.00 148.69 72 ARG D CA 1
ATOM 12141 C C . ARG D 3 72 ? 114.470 182.017 124.053 1.00 148.69 72 ARG D C 1
ATOM 12142 O O . ARG D 3 72 ? 114.823 181.351 125.031 1.00 148.69 72 ARG D O 1
ATOM 12150 N N . GLU D 3 73 ? 115.259 182.936 123.496 1.00 147.78 73 GLU D N 1
ATOM 12151 C CA . GLU D 3 73 ? 116.606 183.176 124.005 1.00 147.78 73 GLU D CA 1
ATOM 12152 C C . GLU D 3 73 ? 116.575 183.656 125.451 1.00 147.78 73 GLU D C 1
ATOM 12153 O O . GLU D 3 73 ? 117.282 183.119 126.310 1.00 147.78 73 GLU D O 1
ATOM 12159 N N . ASN D 3 74 ? 115.772 184.681 125.742 1.00 148.10 74 ASN D N 1
ATOM 12160 C CA . ASN D 3 74 ? 115.824 185.246 127.088 1.00 148.10 74 ASN D CA 1
ATOM 12161 C C . ASN D 3 74 ? 115.139 184.339 128.109 1.00 148.10 74 ASN D C 1
ATOM 12162 O O . ASN D 3 74 ? 115.538 184.321 129.280 1.00 148.10 74 ASN D O 1
ATOM 12167 N N . ILE D 3 75 ? 114.139 183.552 127.697 1.00 146.14 75 ILE D N 1
ATOM 12168 C CA . ILE D 3 75 ? 113.592 182.571 128.632 1.00 146.14 75 ILE D CA 1
ATOM 12169 C C . ILE D 3 75 ? 114.587 181.434 128.851 1.00 146.14 75 ILE D C 1
ATOM 12170 O O . ILE D 3 75 ? 114.644 180.844 129.935 1.00 146.14 75 ILE D O 1
ATOM 12175 N N . LEU D 3 76 ? 115.408 181.126 127.843 1.00 142.24 76 LEU D N 1
ATOM 12176 C CA . LEU D 3 76 ? 116.520 180.212 128.070 1.00 142.24 76 LEU D CA 1
ATOM 12177 C C . LEU D 3 76 ? 117.518 180.804 129.055 1.00 142.24 76 LEU D C 1
ATOM 12178 O O . LEU D 3 76 ? 118.081 180.078 129.880 1.00 142.24 76 LEU D O 1
ATOM 12183 N N . VAL D 3 77 ? 117.741 182.116 128.983 1.00 143.26 77 VAL D N 1
ATOM 12184 C CA . VAL D 3 77 ? 118.644 182.774 129.923 1.00 143.26 77 VAL D CA 1
ATOM 12185 C C . VAL D 3 77 ? 118.093 182.689 131.342 1.00 143.26 77 VAL D C 1
ATOM 12186 O O . VAL D 3 77 ? 118.838 182.445 132.299 1.00 143.26 77 VAL D O 1
ATOM 12190 N N . MET D 3 78 ? 116.782 182.879 131.504 1.00 143.67 78 MET D N 1
ATOM 12191 C CA . MET D 3 78 ? 116.207 182.788 132.845 1.00 143.67 78 MET D CA 1
ATOM 12192 C C . MET D 3 78 ? 116.218 181.347 133.350 1.00 143.67 78 MET D C 1
ATOM 12193 O O . MET D 3 78 ? 116.432 181.105 134.545 1.00 143.67 78 MET D O 1
ATOM 12198 N N . ARG D 3 79 ? 116.009 180.375 132.455 1.00 140.29 79 ARG D N 1
ATOM 12199 C CA . ARG D 3 79 ? 116.173 178.976 132.836 1.00 140.29 79 ARG D CA 1
ATOM 12200 C C . ARG D 3 79 ? 117.600 178.699 133.289 1.00 140.29 79 ARG D C 1
ATOM 12201 O O . ARG D 3 79 ? 117.821 177.983 134.271 1.00 140.29 79 ARG D O 1
ATOM 12209 N N . LEU D 3 80 ? 118.581 179.267 132.585 1.00 137.58 80 LEU D N 1
ATOM 12210 C CA . LEU D 3 80 ? 119.976 179.088 132.969 1.00 137.58 80 LEU D CA 1
ATOM 12211 C C . LEU D 3 80 ? 120.260 179.727 134.320 1.00 137.58 80 LEU D C 1
ATOM 12212 O O . LEU D 3 80 ? 121.031 179.188 135.120 1.00 137.58 80 LEU D O 1
ATOM 12217 N N . ALA D 3 81 ? 119.647 180.880 134.591 1.00 140.56 81 ALA D N 1
ATOM 12218 C CA . ALA D 3 81 ? 119.820 181.521 135.891 1.00 140.56 81 ALA D CA 1
ATOM 12219 C C . ALA D 3 81 ? 119.238 180.663 137.006 1.00 140.56 81 ALA D C 1
ATOM 12220 O O . ALA D 3 81 ? 119.865 180.488 138.059 1.00 140.56 81 ALA D O 1
ATOM 12222 N N . THR D 3 82 ? 118.036 180.123 136.794 1.00 141.46 82 THR D N 1
ATOM 12223 C CA . THR D 3 82 ? 117.443 179.223 137.779 1.00 141.46 82 THR D CA 1
ATOM 12224 C C . THR D 3 82 ? 118.317 177.994 137.997 1.00 141.46 82 THR D C 1
ATOM 12225 O O . THR D 3 82 ? 118.514 177.555 139.135 1.00 141.46 82 THR D O 1
ATOM 12229 N N . LYS D 3 83 ? 118.855 177.427 136.915 1.00 139.86 83 LYS D N 1
ATOM 12230 C CA . LYS D 3 83 ? 119.698 176.243 137.044 1.00 139.86 83 LYS D CA 1
ATOM 12231 C C . LYS D 3 83 ? 120.991 176.562 137.783 1.00 139.86 83 LYS D C 1
ATOM 12232 O O . LYS D 3 83 ? 121.456 175.766 138.605 1.00 139.86 83 LYS D O 1
ATOM 12238 N N . GLU D 3 84 ? 121.582 177.727 137.513 1.00 143.36 84 GLU D N 1
ATOM 12239 C CA . GLU D 3 84 ? 122.816 178.103 138.192 1.00 143.36 84 GLU D CA 1
ATOM 12240 C C . GLU D 3 84 ? 122.561 178.378 139.669 1.00 143.36 84 GLU D C 1
ATOM 12241 O O . GLU D 3 84 ? 123.409 178.080 140.517 1.00 143.36 84 GLU D O 1
ATOM 12247 N N . GLN D 3 85 ? 121.393 178.932 140.001 1.00 143.09 85 GLN D N 1
ATOM 12248 C CA . GLN D 3 85 ? 121.073 179.136 141.409 1.00 143.09 85 GLN D CA 1
ATOM 12249 C C . GLN D 3 85 ? 120.796 177.814 142.115 1.00 143.09 85 GLN D C 1
ATOM 12250 O O . GLN D 3 85 ? 121.176 177.643 143.279 1.00 143.09 85 GLN D O 1
ATOM 12256 N N . GLU D 3 86 ? 120.148 176.867 141.432 1.00 141.79 86 GLU D N 1
ATOM 12257 C CA . GLU D 3 86 ? 120.006 175.526 141.991 1.00 141.79 86 GLU D CA 1
ATOM 12258 C C . GLU D 3 86 ? 121.368 174.878 142.200 1.00 141.79 86 GLU D C 1
ATOM 12259 O O . GLU D 3 86 ? 121.588 174.173 143.191 1.00 141.79 86 GLU D O 1
ATOM 12265 N N . MET D 3 87 ? 122.303 175.121 141.279 1.00 140.87 87 MET D N 1
ATOM 12266 C CA . MET D 3 87 ? 123.654 174.595 141.437 1.00 140.87 87 MET D CA 1
ATOM 12267 C C . MET D 3 87 ? 124.361 175.238 142.623 1.00 140.87 87 MET D C 1
ATOM 12268 O O . MET D 3 87 ? 125.105 174.567 143.344 1.00 140.87 87 MET D O 1
ATOM 12273 N N . GLN D 3 88 ? 124.151 176.538 142.836 1.00 142.68 88 GLN D N 1
ATOM 12274 C CA . GLN D 3 88 ? 124.728 177.197 144.005 1.00 142.68 88 GLN D CA 1
ATOM 12275 C C . GLN D 3 88 ? 124.143 176.635 145.294 1.00 142.68 88 GLN D C 1
ATOM 12276 O O . GLN D 3 88 ? 124.865 176.436 146.281 1.00 142.68 88 GLN D O 1
ATOM 12282 N N . GLU D 3 89 ? 122.832 176.386 145.302 1.00 142.33 89 GLU D N 1
ATOM 12283 C CA . GLU D 3 89 ? 122.207 175.717 146.437 1.00 142.33 89 GLU D CA 1
ATOM 12284 C C . GLU D 3 89 ? 122.842 174.356 146.682 1.00 142.33 89 GLU D C 1
ATOM 12285 O O . GLU D 3 89 ? 123.138 173.998 147.828 1.00 142.33 89 GLU D O 1
ATOM 12291 N N . CYS D 3 90 ? 123.070 173.589 145.614 1.00 140.41 90 CYS D N 1
ATOM 12292 C CA . CYS D 3 90 ? 123.671 172.266 145.760 1.00 140.41 90 CYS D CA 1
ATOM 12293 C C . CYS D 3 90 ? 125.094 172.360 146.295 1.00 140.41 90 CYS D C 1
ATOM 12294 O O . CYS D 3 90 ? 125.504 171.560 147.141 1.00 140.41 90 CYS D O 1
ATOM 12297 N N . THR D 3 91 ? 125.867 173.330 145.803 1.00 140.82 91 THR D N 1
ATOM 12298 C CA . THR D 3 91 ? 127.239 173.489 146.275 1.00 140.82 91 THR D CA 1
ATOM 12299 C C . THR D 3 91 ? 127.282 173.868 147.748 1.00 140.82 91 THR D C 1
ATOM 12300 O O . THR D 3 91 ? 128.065 173.291 148.511 1.00 140.82 91 THR D O 1
ATOM 12304 N N . THR D 3 92 ? 126.456 174.830 148.166 1.00 140.24 92 THR D N 1
ATOM 12305 C CA . THR D 3 92 ? 126.405 175.181 149.582 1.00 140.24 92 THR D CA 1
ATOM 12306 C C . THR D 3 92 ? 125.949 173.997 150.425 1.00 140.24 92 THR D C 1
ATOM 12307 O O . THR D 3 92 ? 126.483 173.761 151.516 1.00 140.24 92 THR D O 1
ATOM 12311 N N . GLN D 3 93 ? 124.981 173.227 149.922 1.00 138.30 93 GLN D N 1
ATOM 12312 C CA . GLN D 3 93 ? 124.473 172.083 150.670 1.00 138.30 93 GLN D CA 1
ATOM 12313 C C . GLN D 3 93 ? 125.547 171.017 150.846 1.00 138.30 93 GLN D 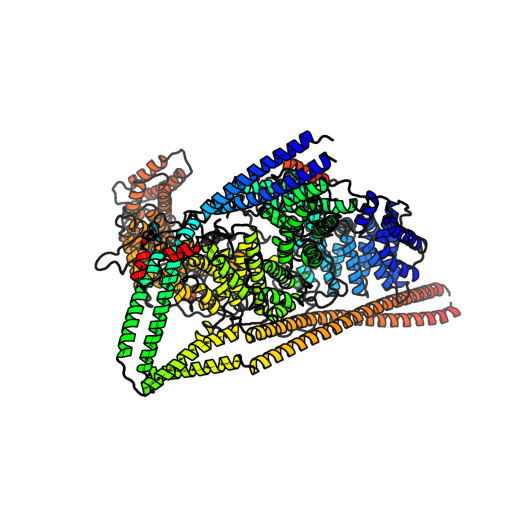C 1
ATOM 12314 O O . GLN D 3 93 ? 125.713 170.466 151.939 1.00 138.30 93 GLN D O 1
ATOM 12320 N N . ILE D 3 94 ? 126.290 170.711 149.780 1.00 137.12 94 ILE D N 1
ATOM 12321 C CA . ILE D 3 94 ? 127.318 169.682 149.895 1.00 137.12 94 ILE D CA 1
ATOM 12322 C C . ILE D 3 94 ? 128.488 170.181 150.730 1.00 137.12 94 ILE D C 1
ATOM 12323 O O . ILE D 3 94 ? 129.102 169.402 151.468 1.00 137.12 94 ILE D O 1
ATOM 12328 N N . GLN D 3 95 ? 128.807 171.475 150.655 1.00 137.42 95 GLN D N 1
ATOM 12329 C CA . GLN D 3 95 ? 129.836 172.028 151.527 1.00 137.42 95 GLN D CA 1
ATOM 12330 C C . GLN D 3 95 ? 129.441 171.870 152.989 1.00 137.42 95 GLN D C 1
ATOM 12331 O O . GLN D 3 95 ? 130.246 171.432 153.820 1.00 137.42 95 GLN D O 1
ATOM 12337 N N . TYR D 3 96 ? 128.189 172.198 153.313 1.00 138.24 96 TYR D N 1
ATOM 12338 C CA . TYR D 3 96 ? 127.694 171.999 154.671 1.00 138.24 96 TYR D CA 1
ATOM 12339 C C . TYR D 3 96 ? 127.760 170.530 155.069 1.00 138.24 96 TYR D C 1
ATOM 12340 O O . TYR D 3 96 ? 128.251 170.189 156.148 1.00 138.24 96 TYR D O 1
ATOM 12349 N N . LEU D 3 97 ? 127.286 169.643 154.193 1.00 134.38 97 LEU D N 1
ATOM 12350 C CA . LEU D 3 97 ? 127.213 168.225 154.530 1.00 134.38 97 LEU D CA 1
ATOM 12351 C C . LEU D 3 97 ? 128.596 167.620 154.724 1.00 134.38 97 LEU D C 1
ATOM 12352 O O . LEU D 3 97 ? 128.759 166.661 155.486 1.00 134.38 97 LEU D O 1
ATOM 12357 N N . LYS D 3 98 ? 129.605 168.161 154.040 1.00 132.85 98 LYS D N 1
ATOM 12358 C CA . LYS D 3 98 ? 130.904 167.505 154.038 1.00 132.85 98 LYS D CA 1
ATOM 12359 C C . LYS D 3 98 ? 131.904 168.165 154.980 1.00 132.85 98 LYS D C 1
ATOM 12360 O O . LYS D 3 98 ? 132.908 167.538 155.335 1.00 132.85 98 LYS D O 1
ATOM 12366 N N . GLN D 3 99 ? 131.670 169.413 155.393 1.00 136.76 99 GLN D N 1
ATOM 12367 C CA . GLN D 3 99 ? 132.630 170.097 156.251 1.00 136.76 99 GLN D CA 1
ATOM 12368 C C . GLN D 3 99 ? 132.135 170.360 157.664 1.00 136.76 99 GLN D C 1
ATOM 12369 O O . GLN D 3 99 ? 132.949 170.686 158.530 1.00 136.76 99 GLN D O 1
ATOM 12375 N N . VAL D 3 100 ? 130.831 170.239 157.929 1.00 136.66 100 VAL D N 1
ATOM 12376 C CA . VAL D 3 100 ? 130.332 170.604 159.250 1.00 136.66 100 VAL D CA 1
ATOM 12377 C C . VAL D 3 100 ? 130.792 169.625 160.323 1.00 136.66 100 VAL D C 1
ATOM 12378 O O . VAL D 3 100 ? 131.000 170.029 161.473 1.00 136.66 100 VAL D O 1
ATOM 12382 N N . GLN D 3 101 ? 130.977 168.349 159.983 1.00 132.96 101 GLN D N 1
ATOM 12383 C CA . GLN D 3 101 ? 131.339 167.362 160.992 1.00 132.96 101 GLN D CA 1
ATOM 12384 C C . GLN D 3 101 ? 132.765 167.586 161.484 1.00 132.96 101 GLN D C 1
ATOM 12385 O O . GLN D 3 101 ? 133.735 167.226 160.811 1.00 132.96 101 GLN D O 1
ATOM 12391 N N . GLN D 3 102 ? 132.892 168.182 162.663 1.00 131.41 102 GLN D N 1
ATOM 12392 C CA . GLN D 3 102 ? 134.177 168.421 163.303 1.00 131.41 102 GLN D CA 1
ATOM 12393 C C . GLN D 3 102 ? 134.002 168.257 164.806 1.00 131.41 102 GLN D C 1
ATOM 12394 O O . GLN D 3 102 ? 133.221 168.993 165.422 1.00 131.41 102 GLN D O 1
ATOM 12400 N N . PRO D 3 103 ? 134.699 167.316 165.430 1.00 128.91 103 PRO D N 1
ATOM 12401 C CA . PRO D 3 103 ? 134.523 167.106 166.868 1.00 128.91 103 PRO D CA 1
ATOM 12402 C C . PRO D 3 103 ? 135.334 168.091 167.695 1.00 128.91 103 PRO D C 1
ATOM 12403 O O . PRO D 3 103 ? 136.515 168.339 167.440 1.00 128.91 103 PRO D O 1
ATOM 12407 N N . SER D 3 104 ? 134.673 168.655 168.703 1.00 125.04 104 SER D N 1
ATOM 12408 C CA . SER D 3 104 ? 135.274 169.625 169.606 1.00 125.04 104 SER D CA 1
ATOM 12409 C C . SER D 3 104 ? 135.381 169.011 170.995 1.00 125.04 104 SER D C 1
ATOM 12410 O O . SER D 3 104 ? 134.877 167.914 171.248 1.00 125.04 104 SER D O 1
ATOM 12413 N N . VAL D 3 105 ? 136.046 169.739 171.898 1.00 121.36 105 VAL D N 1
ATOM 12414 C CA . VAL D 3 105 ? 136.273 169.246 173.258 1.00 121.36 105 VAL D CA 1
ATOM 12415 C C . VAL D 3 105 ? 134.963 168.811 173.907 1.00 121.36 105 VAL D C 1
ATOM 12416 O O . VAL D 3 105 ? 134.928 167.844 174.680 1.00 121.36 105 VAL D O 1
ATOM 12420 N N . ALA D 3 106 ? 133.862 169.496 173.579 1.00 123.05 106 ALA D N 1
ATOM 12421 C CA . ALA D 3 106 ? 132.564 169.154 174.152 1.00 123.05 106 ALA D CA 1
ATOM 12422 C C . ALA D 3 106 ? 132.204 167.695 173.907 1.00 123.05 106 ALA D C 1
ATOM 12423 O O . ALA D 3 106 ? 131.864 166.974 174.852 1.00 123.05 106 ALA D O 1
ATOM 12425 N N . GLN D 3 107 ? 132.274 167.243 172.657 1.00 121.32 107 GLN D N 1
ATOM 12426 C CA . GLN D 3 107 ? 132.031 165.840 172.353 1.00 121.32 107 GLN D CA 1
ATOM 12427 C C . GLN D 3 107 ? 133.288 164.994 172.483 1.00 121.32 107 GLN D C 1
ATOM 12428 O O . GLN D 3 107 ? 133.190 163.791 172.749 1.00 121.32 107 GLN D O 1
ATOM 12434 N N . LEU D 3 108 ? 134.466 165.600 172.311 1.00 118.20 108 LEU D N 1
ATOM 12435 C CA . LEU D 3 108 ? 135.710 164.847 172.425 1.00 118.20 108 LEU D CA 1
ATOM 12436 C C . LEU D 3 108 ? 135.927 164.331 173.840 1.00 118.20 108 LEU D C 1
ATOM 12437 O O . LEU D 3 108 ? 136.681 163.373 174.038 1.00 118.20 108 LEU D O 1
ATOM 12442 N N . ARG D 3 109 ? 135.274 164.933 174.831 1.00 116.38 109 ARG D N 1
ATOM 12443 C CA . ARG D 3 109 ? 135.381 164.454 176.202 1.00 116.38 109 ARG D CA 1
ATOM 12444 C C . ARG D 3 109 ? 134.327 163.411 176.551 1.00 116.38 109 ARG D C 1
ATOM 12445 O O . ARG D 3 109 ? 134.356 162.867 177.659 1.00 116.38 109 ARG D O 1
ATOM 12453 N N . SER D 3 110 ? 133.393 163.127 175.651 1.00 112.23 110 SER D N 1
ATOM 12454 C CA . SER D 3 110 ? 132.359 162.130 175.908 1.00 112.23 110 SER D CA 1
ATOM 12455 C C . SER D 3 110 ? 132.189 161.220 174.694 1.00 112.23 110 SER D C 1
ATOM 12456 O O . SER D 3 110 ? 131.078 160.951 174.237 1.00 112.23 110 SER D O 1
ATOM 12459 N N . THR D 3 111 ? 133.306 160.737 174.153 1.00 105.66 111 THR D N 1
ATOM 12460 C CA . THR D 3 111 ? 133.303 159.914 172.947 1.00 105.66 111 THR D CA 1
ATOM 12461 C C . THR D 3 111 ? 132.900 158.490 173.306 1.00 105.66 111 THR D C 1
ATOM 12462 O O . THR D 3 111 ? 133.406 157.919 174.276 1.00 105.66 111 THR D O 1
ATOM 12466 N N . MET D 3 112 ? 131.984 157.922 172.528 1.00 98.92 112 MET D N 1
ATOM 12467 C CA . MET D 3 112 ? 131.674 156.505 172.646 1.00 98.92 112 MET D CA 1
ATOM 12468 C C . MET D 3 112 ? 132.661 155.685 171.825 1.00 98.92 112 MET D C 1
ATOM 12469 O O . MET D 3 112 ? 132.928 155.992 170.660 1.00 98.92 112 MET D O 1
ATOM 12474 N N . VAL D 3 113 ? 133.203 154.633 172.433 1.00 88.58 113 VAL D N 1
ATOM 12475 C CA . VAL D 3 113 ? 134.106 153.713 171.750 1.00 88.58 113 VAL D CA 1
ATOM 12476 C C . VAL D 3 113 ? 133.588 152.295 171.939 1.00 88.58 113 VAL D C 1
ATOM 12477 O O . VAL D 3 113 ? 132.870 152.011 172.903 1.00 88.58 113 VAL D O 1
ATOM 12481 N N . ASP D 3 114 ? 133.949 151.405 171.018 1.00 82.19 114 ASP D N 1
ATOM 12482 C CA . ASP D 3 114 ? 133.582 150.005 171.160 1.00 82.19 114 ASP D CA 1
ATOM 12483 C C . ASP D 3 114 ? 134.250 149.406 172.396 1.00 82.19 114 ASP D C 1
ATOM 12484 O O . ASP D 3 114 ? 135.206 149.972 172.933 1.00 82.19 114 ASP D O 1
ATOM 12489 N N . PRO D 3 115 ? 133.763 148.263 172.873 1.00 77.46 115 PRO D N 1
ATOM 12490 C CA . PRO D 3 115 ? 134.507 147.542 173.913 1.00 77.46 115 PRO D CA 1
ATOM 12491 C C . PRO D 3 115 ? 135.860 147.060 173.434 1.00 77.46 115 PRO D C 1
ATOM 12492 O O . PRO D 3 115 ? 136.805 146.990 174.229 1.00 77.46 115 PRO D O 1
ATOM 12496 N N . ALA D 3 116 ? 135.992 146.746 172.143 1.00 76.54 116 ALA D N 1
ATOM 12497 C CA . ALA D 3 116 ? 137.279 146.300 171.621 1.00 76.54 116 ALA D CA 1
ATOM 12498 C C . ALA D 3 116 ? 138.278 147.444 171.563 1.00 76.54 116 ALA D C 1
ATOM 12499 O O . ALA D 3 116 ? 139.442 147.276 171.936 1.00 76.54 116 ALA D O 1
ATOM 12501 N N . ILE D 3 117 ? 137.846 148.616 171.096 1.00 77.89 117 ILE D N 1
ATOM 12502 C CA . ILE D 3 117 ? 138.751 149.758 171.061 1.00 77.89 117 ILE D CA 1
ATOM 12503 C C . ILE D 3 117 ? 139.095 150.219 172.469 1.00 77.89 117 ILE D C 1
ATOM 12504 O O . ILE D 3 117 ? 140.235 150.612 172.740 1.00 77.89 117 ILE D O 1
ATOM 12509 N N . ASN D 3 118 ? 138.130 150.181 173.390 1.00 79.47 118 ASN D N 1
ATOM 12510 C CA . ASN D 3 118 ? 138.438 150.537 174.769 1.00 79.47 118 ASN D CA 1
ATOM 12511 C C . ASN D 3 118 ? 139.415 149.546 175.385 1.00 79.47 118 ASN D C 1
ATOM 12512 O O . ASN D 3 118 ? 140.298 149.935 176.156 1.00 79.47 118 ASN D O 1
ATOM 12517 N N . LEU D 3 119 ? 139.278 148.262 175.053 1.00 78.00 119 LEU D N 1
ATOM 12518 C CA . LEU D 3 119 ? 140.238 147.280 175.539 1.00 78.00 119 LEU D CA 1
ATOM 12519 C C . LEU D 3 119 ? 141.608 147.500 174.913 1.00 78.00 119 LEU D C 1
ATOM 12520 O O . LEU D 3 119 ? 142.633 147.282 175.564 1.00 78.00 119 LEU D O 1
ATOM 12525 N N . PHE D 3 120 ? 141.643 147.931 173.651 1.00 74.90 120 PHE D N 1
ATOM 12526 C CA . PHE D 3 120 ? 142.900 148.347 173.039 1.00 74.90 120 PHE D CA 1
ATOM 12527 C C . PHE D 3 120 ? 143.548 149.465 173.836 1.00 74.90 120 PHE D C 1
ATOM 12528 O O . PHE D 3 120 ? 144.741 149.409 174.154 1.00 74.90 120 PHE D O 1
ATOM 12536 N N . PHE D 3 121 ? 142.773 150.504 174.147 1.00 79.97 121 PHE D N 1
ATOM 12537 C CA . PHE D 3 121 ? 143.311 151.634 174.894 1.00 79.97 121 PHE D CA 1
ATOM 12538 C C . PHE D 3 121 ? 143.812 151.197 176.261 1.00 79.97 121 PHE D C 1
ATOM 12539 O O . PHE D 3 121 ? 144.883 151.624 176.702 1.00 79.97 121 PHE D O 1
ATOM 12547 N N . LEU D 3 122 ? 143.064 150.322 176.934 1.00 83.34 122 LEU D N 1
ATOM 12548 C CA . LEU D 3 122 ? 143.464 149.884 178.267 1.00 83.34 122 LEU D CA 1
ATOM 12549 C C . LEU D 3 122 ? 144.715 149.016 178.218 1.00 83.34 122 LEU D C 1
ATOM 12550 O O . LEU D 3 122 ? 145.613 149.172 179.052 1.00 83.34 122 LEU D O 1
ATOM 12555 N N . LYS D 3 123 ? 144.797 148.101 177.251 1.00 83.92 123 LYS D N 1
ATOM 12556 C CA . LYS D 3 123 ? 145.979 147.256 177.123 1.00 83.92 123 LYS D CA 1
ATOM 12557 C C . LYS D 3 123 ? 147.206 148.090 176.785 1.00 83.92 123 LYS D C 1
ATOM 12558 O O . LYS D 3 123 ? 148.291 147.879 177.342 1.00 83.92 123 LYS D O 1
ATOM 12564 N N . MET D 3 124 ? 147.050 149.050 175.872 1.00 88.04 124 MET D N 1
ATOM 12565 C CA . MET D 3 124 ? 148.173 149.902 175.512 1.00 88.04 124 MET D CA 1
ATOM 12566 C C . MET D 3 124 ? 148.600 150.775 176.680 1.00 88.04 124 MET D C 1
ATOM 12567 O O . MET D 3 124 ? 149.798 150.936 176.913 1.00 88.04 124 MET D O 1
ATOM 12572 N N . LYS D 3 125 ? 147.647 151.311 177.446 1.00 96.06 125 LYS D N 1
ATOM 12573 C CA . LYS D 3 125 ? 147.997 152.084 178.632 1.00 96.06 125 LYS D CA 1
ATOM 12574 C C . LYS D 3 125 ? 148.740 151.227 179.648 1.00 96.06 125 LYS D C 1
ATOM 12575 O O . LYS D 3 125 ? 149.767 151.642 180.192 1.00 96.06 125 LYS D O 1
ATOM 12581 N N . GLY D 3 126 ? 148.234 150.022 179.914 1.00 97.99 126 GLY D N 1
ATOM 12582 C CA . GLY D 3 126 ? 148.864 149.170 180.910 1.00 97.99 126 GLY D CA 1
ATOM 12583 C C . GLY D 3 126 ? 150.272 148.761 180.522 1.00 97.99 126 GLY D C 1
ATOM 12584 O O . GLY D 3 126 ? 151.205 148.851 181.327 1.00 97.99 126 GLY D O 1
ATOM 12585 N N . GLU D 3 127 ? 150.449 148.307 179.280 1.00 101.34 127 GLU D N 1
ATOM 12586 C CA . GLU D 3 127 ? 151.781 147.890 178.866 1.00 101.34 127 GLU D CA 1
ATOM 12587 C C . GLU D 3 127 ? 152.710 149.078 178.657 1.00 101.34 127 GLU D C 1
ATOM 12588 O O . GLU D 3 127 ? 153.920 148.939 178.854 1.00 101.34 127 GLU D O 1
ATOM 12594 N N . LEU D 3 128 ? 152.173 150.255 178.325 1.00 102.55 128 LEU D N 1
ATOM 12595 C CA . LEU D 3 128 ? 152.988 151.461 178.307 1.00 102.55 128 LEU D CA 1
ATOM 12596 C C . LEU D 3 128 ? 153.472 151.809 179.705 1.00 102.55 128 LEU D C 1
ATOM 12597 O O . LEU D 3 128 ? 154.629 152.196 179.885 1.00 102.55 128 LEU D O 1
ATOM 12602 N N . GLU D 3 129 ? 152.603 151.669 180.707 1.00 105.55 129 GLU D N 1
ATOM 12603 C CA . GLU D 3 129 ? 153.010 151.932 182.082 1.00 105.55 129 GLU D CA 1
ATOM 12604 C C . GLU D 3 129 ? 154.083 150.948 182.528 1.00 105.55 129 GLU D C 1
ATOM 12605 O O . GLU D 3 129 ? 155.085 151.339 183.136 1.00 105.55 129 GLU D O 1
ATOM 12611 N N . GLN D 3 130 ? 153.894 149.662 182.223 1.00 108.26 130 GLN D N 1
ATOM 12612 C CA . GLN D 3 130 ? 154.892 148.667 182.607 1.00 108.26 130 GLN D CA 1
ATOM 12613 C C . GLN D 3 130 ? 156.231 148.928 181.923 1.00 108.26 130 GLN D C 1
ATOM 12614 O O . GLN D 3 130 ? 157.290 148.868 182.566 1.00 108.26 130 GLN D O 1
ATOM 12620 N N . THR D 3 131 ? 156.205 149.231 180.621 1.00 110.68 131 THR D N 1
ATOM 12621 C CA . THR D 3 131 ? 157.443 149.483 179.895 1.00 110.68 131 THR D CA 1
ATOM 12622 C C . THR D 3 131 ? 158.118 150.756 180.380 1.00 110.68 131 THR D C 1
ATOM 12623 O O . THR D 3 131 ? 159.342 150.793 180.515 1.00 110.68 131 THR D O 1
ATOM 12627 N N . LYS D 3 132 ? 157.340 151.803 180.668 1.00 112.89 132 LYS D N 1
ATOM 12628 C CA . LYS D 3 132 ? 157.915 153.035 181.197 1.00 112.89 132 LYS D CA 1
ATOM 12629 C C . LYS D 3 132 ? 158.555 152.798 182.556 1.00 112.89 132 LYS D C 1
ATOM 12630 O O . LYS D 3 132 ? 159.635 153.325 182.848 1.00 112.89 132 LYS D O 1
ATOM 12636 N N . ASP D 3 133 ? 157.893 152.012 183.408 1.00 116.28 133 ASP D N 1
ATOM 12637 C CA . ASP D 3 133 ? 158.448 151.719 184.721 1.00 116.28 133 ASP D CA 1
ATOM 12638 C C . ASP D 3 133 ? 159.763 150.967 184.596 1.00 116.28 133 ASP D C 1
ATOM 12639 O O . ASP D 3 133 ? 160.766 151.347 185.214 1.00 116.28 133 ASP D O 1
ATOM 12644 N N . LYS D 3 134 ? 159.780 149.901 183.792 1.00 117.93 134 LYS D N 1
ATOM 12645 C CA . LYS D 3 134 ? 161.028 149.180 183.569 1.00 117.93 134 LYS D CA 1
ATOM 12646 C C . LYS D 3 134 ? 162.080 150.085 182.940 1.00 117.93 134 LYS D C 1
ATOM 12647 O O . LYS D 3 134 ? 163.276 149.938 183.212 1.00 117.93 134 LYS D O 1
ATOM 12653 N N . LEU D 3 135 ? 161.649 151.060 182.138 1.00 119.62 135 LEU D N 1
ATOM 12654 C CA . LEU D 3 135 ? 162.587 151.958 181.479 1.00 119.62 135 LEU D CA 1
ATOM 12655 C C . LEU D 3 135 ? 163.268 152.878 182.481 1.00 119.62 135 LEU D C 1
ATOM 12656 O O . LEU D 3 135 ? 164.498 153.005 182.479 1.00 119.62 135 LEU D O 1
ATOM 12661 N N . GLU D 3 136 ? 162.457 153.495 183.340 1.00 122.92 136 GLU D N 1
ATOM 12662 C CA . GLU D 3 136 ? 163.020 154.394 184.376 1.00 122.92 136 GLU D CA 1
ATOM 12663 C C . GLU D 3 136 ? 163.931 153.565 185.266 1.00 122.92 136 GLU D C 1
ATOM 12664 O O . GLU D 3 136 ? 165.017 154.028 185.587 1.00 122.92 136 GLU D O 1
ATOM 12670 N N . GLN D 3 137 ? 163.492 152.372 185.628 1.00 123.86 137 GLN D N 1
ATOM 12671 C CA . GLN D 3 137 ? 164.287 151.518 186.507 1.00 123.86 137 GLN D CA 1
ATOM 12672 C C . GLN D 3 137 ? 165.643 151.201 185.881 1.00 123.86 137 GLN D C 1
ATOM 12673 O O . GLN D 3 137 ? 166.691 151.314 186.533 1.00 123.86 137 GLN D O 1
ATOM 12679 N N . ALA D 3 138 ? 165.641 150.809 184.606 1.00 127.52 138 ALA D N 1
ATOM 12680 C CA . ALA D 3 138 ? 166.888 150.488 183.927 1.00 127.52 138 ALA D CA 1
ATOM 12681 C C . ALA D 3 138 ? 167.770 151.719 183.780 1.00 127.52 138 ALA D C 1
ATOM 12682 O O . ALA D 3 138 ? 168.999 151.619 183.849 1.00 127.52 138 ALA D O 1
ATOM 12684 N N . GLN D 3 139 ? 167.165 152.892 183.594 1.00 128.37 139 GLN D N 1
ATOM 12685 C CA . GLN D 3 139 ? 167.969 154.097 183.425 1.00 128.37 139 GLN D CA 1
ATOM 12686 C C . GLN D 3 139 ? 168.473 154.637 184.758 1.00 128.37 139 GLN D C 1
ATOM 12687 O O . GLN D 3 139 ? 169.470 155.367 184.786 1.00 128.37 139 GLN D O 1
ATOM 12693 N N . ASN D 3 140 ? 167.807 154.300 185.866 1.00 129.65 140 ASN D N 1
ATOM 12694 C CA . ASN D 3 140 ? 168.414 154.526 187.172 1.00 129.65 140 ASN D CA 1
ATOM 12695 C C . ASN D 3 140 ? 169.578 153.575 187.405 1.00 129.65 140 ASN D C 1
ATOM 12696 O O . ASN D 3 140 ? 170.613 153.986 187.941 1.00 129.65 140 ASN D O 1
ATOM 12701 N N . GLU D 3 141 ? 169.426 152.311 187.006 1.00 134.22 141 GLU D N 1
ATOM 12702 C CA . GLU D 3 141 ? 170.531 151.327 187.175 1.00 134.22 141 GLU D CA 1
ATOM 12703 C C . GLU D 3 141 ? 171.716 151.732 186.287 1.00 134.22 141 GLU D C 1
ATOM 12704 O O . GLU D 3 141 ? 172.860 151.431 186.654 1.00 134.22 141 GLU D O 1
ATOM 12710 N N . LEU D 3 142 ? 171.451 152.404 185.164 1.00 135.68 142 LEU D N 1
ATOM 12711 C CA . LEU D 3 142 ? 172.539 152.860 184.301 1.00 135.68 142 LEU D CA 1
ATOM 12712 C C . LEU D 3 142 ? 173.446 153.852 185.012 1.00 135.68 142 LEU D C 1
ATOM 12713 O O . LEU D 3 142 ? 174.669 153.807 184.840 1.00 135.68 142 LEU D O 1
ATOM 12718 N N . SER D 3 143 ? 172.871 154.754 185.808 1.00 136.61 143 SER D N 1
ATOM 12719 C CA . SER D 3 143 ? 173.674 155.759 186.492 1.00 136.61 143 SER D CA 1
ATOM 12720 C C . SER D 3 143 ? 174.520 155.164 187.609 1.00 136.61 143 SER D C 1
ATOM 12721 O O . SER D 3 143 ? 175.470 155.812 188.060 1.00 136.61 143 SER D O 1
ATOM 12724 N N . ALA D 3 144 ? 174.203 153.949 188.059 1.00 138.80 144 ALA D N 1
ATOM 12725 C CA . ALA D 3 144 ? 174.933 153.349 189.169 1.00 138.80 144 ALA D CA 1
ATOM 12726 C C . ALA D 3 144 ? 176.231 152.694 188.710 1.00 138.80 144 ALA D C 1
ATOM 12727 O O . ALA D 3 144 ? 177.274 152.866 189.352 1.00 138.80 144 ALA D O 1
ATOM 12729 N N . TRP D 3 145 ? 176.185 151.938 187.614 1.00 143.26 145 TRP D N 1
ATOM 12730 C CA . TRP D 3 145 ? 177.349 151.187 187.158 1.00 143.26 145 TRP D CA 1
ATOM 12731 C C . TRP D 3 145 ? 178.508 152.117 186.821 1.00 143.26 145 TRP D C 1
ATOM 12732 O O . TRP D 3 145 ? 178.340 153.110 186.109 1.00 143.26 145 TRP D O 1
ATOM 12743 N N . LYS D 3 146 ? 179.686 151.783 187.339 1.00 146.04 146 LYS D N 1
ATOM 12744 C CA . LYS D 3 146 ? 180.886 152.587 187.171 1.00 146.04 146 LYS D CA 1
ATOM 12745 C C . LYS D 3 146 ? 181.696 152.091 185.980 1.00 146.04 146 LYS D C 1
ATOM 12746 O O . LYS D 3 146 ? 181.522 150.967 185.502 1.00 146.04 146 LYS D O 1
ATOM 12752 N N . PHE D 3 147 ? 182.595 152.951 185.510 1.00 146.35 147 PHE D N 1
ATOM 12753 C CA . PHE D 3 147 ? 183.391 152.655 184.327 1.00 146.35 147 PHE D CA 1
ATOM 12754 C C . PHE D 3 147 ? 184.397 151.548 184.614 1.00 146.35 147 PHE D C 1
ATOM 12755 O O . PHE D 3 147 ? 185.253 151.682 185.494 1.00 146.35 147 PHE D O 1
ATOM 12763 N N . THR D 3 148 ? 184.289 150.457 183.864 1.00 146.50 148 THR D N 1
ATOM 12764 C CA . THR D 3 148 ? 185.207 149.328 183.912 1.00 146.50 148 THR D CA 1
ATOM 12765 C C . THR D 3 148 ? 185.814 149.176 182.522 1.00 146.50 148 THR D C 1
ATOM 12766 O O . THR D 3 148 ? 185.151 149.503 181.529 1.00 146.50 148 THR D O 1
ATOM 12770 N N . PRO D 3 149 ? 187.068 148.728 182.400 1.00 145.28 149 PRO D N 1
ATOM 12771 C CA . PRO D 3 149 ? 187.608 148.465 181.054 1.00 145.28 149 PRO D CA 1
ATOM 12772 C C . PRO D 3 149 ? 186.736 147.538 180.225 1.00 145.28 149 PRO D C 1
ATOM 12773 O O . PRO D 3 149 ? 186.379 147.879 179.088 1.00 145.28 149 PRO D O 1
ATOM 12777 N N . ASP D 3 150 ? 186.374 146.374 180.770 1.00 144.85 150 ASP D N 1
ATOM 12778 C CA . ASP D 3 150 ? 185.489 145.464 180.051 1.00 144.85 150 ASP D CA 1
ATOM 12779 C C . ASP D 3 150 ? 184.134 146.108 179.780 1.00 144.85 150 ASP D C 1
ATOM 12780 O O . ASP D 3 150 ? 183.490 145.803 178.771 1.00 144.85 150 ASP D O 1
ATOM 12785 N N . SER D 3 151 ? 183.691 147.013 180.657 1.00 143.47 151 SER D N 1
ATOM 12786 C CA . SER D 3 151 ? 182.436 147.710 180.401 1.00 143.47 151 SER D CA 1
ATOM 12787 C C . SER D 3 151 ? 182.549 148.600 179.170 1.00 143.47 151 SER D C 1
ATOM 12788 O O . SER D 3 151 ? 181.616 148.671 178.365 1.00 143.47 151 SER D O 1
ATOM 12791 N N . GLN D 3 152 ? 183.690 149.268 178.990 1.00 142.19 152 GLN D N 1
ATOM 12792 C CA . GLN D 3 152 ? 183.867 150.104 177.806 1.00 142.19 152 GLN D CA 1
ATOM 12793 C C . GLN D 3 152 ? 184.026 149.256 176.551 1.00 142.19 152 GLN D C 1
ATOM 12794 O O . GLN D 3 152 ? 183.523 149.622 175.478 1.00 142.19 152 GLN D O 1
ATOM 12800 N N . THR D 3 153 ? 184.727 148.123 176.664 1.00 140.28 153 THR D N 1
ATOM 12801 C CA . THR D 3 153 ? 184.785 147.184 175.548 1.00 140.28 153 THR D CA 1
ATOM 12802 C C . THR D 3 153 ? 183.388 146.747 175.132 1.00 140.28 153 THR D C 1
ATOM 12803 O O . THR D 3 153 ? 183.065 146.737 173.941 1.00 140.28 153 THR D O 1
ATOM 12807 N N . GLY D 3 154 ? 182.545 146.387 176.103 1.00 137.58 154 GLY D N 1
ATOM 12808 C CA . GLY D 3 154 ? 181.184 145.991 175.782 1.00 137.58 154 GLY D CA 1
ATOM 12809 C C . GLY D 3 154 ? 180.357 147.134 175.230 1.00 137.58 154 GLY D C 1
ATOM 12810 O O . GLY D 3 154 ? 179.511 146.934 174.357 1.00 137.58 154 GLY D O 1
ATOM 12811 N N . LYS D 3 155 ? 180.602 148.351 175.718 1.00 135.88 155 LYS D N 1
ATOM 12812 C CA . LYS D 3 155 ? 179.886 149.514 175.209 1.00 135.88 155 LYS D CA 1
ATOM 12813 C C . LYS D 3 155 ? 180.175 149.726 173.731 1.00 135.88 155 LYS D C 1
ATOM 12814 O O . LYS D 3 155 ? 179.253 149.872 172.920 1.00 135.88 155 LYS D O 1
ATOM 12820 N N . LYS D 3 156 ? 181.456 149.736 173.359 1.00 133.43 156 LYS D N 1
ATOM 12821 C CA . LYS D 3 156 ? 181.799 149.905 171.949 1.00 133.43 156 LYS D CA 1
ATOM 12822 C C . LYS D 3 156 ? 181.356 148.701 171.125 1.00 133.43 156 LYS D C 1
ATOM 12823 O O . LYS D 3 156 ? 180.899 148.851 169.984 1.00 133.43 156 LYS D O 1
ATOM 12829 N N . LEU D 3 157 ? 181.473 147.497 171.694 1.00 131.13 157 LEU D N 1
ATOM 12830 C CA . LEU D 3 157 ? 181.021 146.294 171.008 1.00 131.13 157 LEU D CA 1
ATOM 12831 C C . LEU D 3 157 ? 179.543 146.380 170.663 1.00 131.13 157 LEU D C 1
ATOM 12832 O O . LEU D 3 157 ? 179.137 146.046 169.546 1.00 131.13 157 LEU D O 1
ATOM 12837 N N . MET D 3 158 ? 178.721 146.857 171.595 1.00 130.57 158 MET D N 1
ATOM 12838 C CA . MET D 3 158 ? 177.288 146.880 171.338 1.00 130.57 158 MET D CA 1
ATOM 12839 C C . MET D 3 158 ? 176.887 148.111 170.538 1.00 130.57 158 MET D C 1
ATOM 12840 O O . MET D 3 158 ? 175.853 148.107 169.865 1.00 130.57 158 MET D O 1
ATOM 12845 N N . ALA D 3 159 ? 177.696 149.170 170.574 1.00 126.14 159 ALA D N 1
ATOM 12846 C CA . ALA D 3 159 ? 177.494 150.249 169.615 1.00 126.14 159 ALA D CA 1
ATOM 12847 C C . ALA D 3 159 ? 177.678 149.736 168.193 1.00 126.14 159 ALA D C 1
ATOM 12848 O O . ALA D 3 159 ? 176.848 150.000 167.310 1.00 126.14 159 ALA D O 1
ATOM 12850 N N . LYS D 3 160 ? 178.751 148.975 167.964 1.00 123.51 160 LYS D N 1
ATOM 12851 C CA . LYS D 3 160 ? 178.941 148.327 166.671 1.00 123.51 160 LYS D CA 1
ATOM 12852 C C . LYS D 3 160 ? 177.809 147.351 166.378 1.00 123.51 160 LYS D C 1
ATOM 12853 O O . LYS D 3 160 ? 177.358 147.240 165.235 1.00 123.51 160 LYS D O 1
ATOM 12859 N N . CYS D 3 161 ? 177.330 146.644 167.404 1.00 120.67 161 CYS D N 1
ATOM 12860 C CA . CYS D 3 161 ? 176.239 145.690 167.223 1.00 120.67 161 CYS D CA 1
ATOM 12861 C C . CYS D 3 161 ? 174.968 146.386 166.753 1.00 120.67 161 CYS D C 1
ATOM 12862 O O . CYS D 3 161 ? 174.284 145.907 165.844 1.00 120.67 161 CYS D O 1
ATOM 12865 N N . ARG D 3 162 ? 174.689 147.544 167.332 1.00 119.70 162 ARG D N 1
ATOM 12866 C CA . ARG D 3 162 ? 173.464 148.277 166.953 1.00 119.70 162 ARG D CA 1
ATOM 12867 C C . ARG D 3 162 ? 173.652 148.765 165.528 1.00 119.70 162 ARG D C 1
ATOM 12868 O O . ARG D 3 162 ? 172.754 148.574 164.716 1.00 119.70 162 ARG D O 1
ATOM 12876 N N . MET D 3 163 ? 174.770 149.416 165.262 1.00 115.92 163 MET D N 1
ATOM 12877 C CA . MET D 3 163 ? 174.980 149.957 163.924 1.00 115.92 163 MET D CA 1
ATOM 12878 C C . MET D 3 163 ? 174.886 148.859 162.874 1.00 115.92 163 MET D C 1
ATOM 12879 O O . MET D 3 163 ? 174.363 149.082 161.779 1.00 115.92 163 MET D O 1
ATOM 12884 N N . LEU D 3 164 ? 175.370 147.658 163.197 1.00 110.33 164 LEU D N 1
ATOM 12885 C CA . LEU D 3 164 ? 175.244 146.541 162.270 1.00 110.33 164 LEU D CA 1
ATOM 12886 C C . LEU D 3 164 ? 173.801 146.068 162.165 1.00 110.33 164 LEU D C 1
ATOM 12887 O O . LEU D 3 164 ? 173.355 145.685 161.083 1.00 110.33 164 LEU D O 1
ATOM 12892 N N . ILE D 3 165 ? 173.059 146.077 163.274 1.00 107.92 165 ILE D N 1
ATOM 12893 C CA . ILE D 3 165 ? 171.650 145.694 163.231 1.00 107.92 165 ILE D CA 1
ATOM 12894 C C . ILE D 3 165 ? 170.886 146.606 162.283 1.00 107.92 165 ILE D C 1
ATOM 12895 O O . ILE D 3 165 ? 170.012 146.159 161.531 1.00 107.92 165 ILE D O 1
ATOM 12900 N N . GLN D 3 166 ? 171.220 147.895 162.291 1.00 104.53 166 GLN D N 1
ATOM 12901 C CA . GLN D 3 166 ? 170.542 148.835 161.403 1.00 104.53 166 GLN D CA 1
ATOM 12902 C C . GLN D 3 166 ? 171.035 148.688 159.966 1.00 104.53 166 GLN D C 1
ATOM 12903 O O . GLN D 3 166 ? 170.234 148.647 159.019 1.00 104.53 166 GLN D O 1
ATOM 12909 N N . GLU D 3 167 ? 172.354 148.595 159.784 1.00 100.85 167 GLU D N 1
ATOM 12910 C CA . GLU D 3 167 ? 172.921 148.545 158.444 1.00 100.85 167 GLU D CA 1
ATOM 12911 C C . GLU D 3 167 ? 172.554 147.249 157.734 1.00 100.85 167 GLU D C 1
ATOM 12912 O O . GLU D 3 167 ? 172.409 147.227 156.510 1.00 100.85 167 GLU D O 1
ATOM 12918 N N . ASN D 3 168 ? 172.372 146.163 158.482 1.00 96.31 168 ASN D N 1
ATOM 12919 C CA . ASN D 3 168 ? 171.996 144.902 157.867 1.00 96.31 168 ASN D CA 1
ATOM 12920 C C . ASN D 3 168 ? 170.591 144.931 157.297 1.00 96.31 168 ASN D C 1
ATOM 12921 O O . ASN D 3 168 ? 170.370 144.373 156.223 1.00 96.31 168 ASN D O 1
ATOM 12926 N N . GLN D 3 169 ? 169.641 145.589 157.961 1.00 93.35 169 GLN D N 1
ATOM 12927 C CA . GLN D 3 169 ? 168.320 145.733 157.360 1.00 93.35 169 GLN D CA 1
ATOM 12928 C C . GLN D 3 169 ? 168.355 146.747 156.222 1.00 93.35 169 GLN D C 1
ATOM 12929 O O . GLN D 3 169 ? 167.675 146.575 155.202 1.00 93.35 169 GLN D O 1
ATOM 12935 N N . GLU D 3 170 ? 169.180 147.792 156.357 1.00 88.21 170 GLU D N 1
ATOM 12936 C CA . GLU D 3 170 ? 169.303 148.766 155.276 1.00 88.21 170 GLU D CA 1
ATOM 12937 C C . GLU D 3 170 ? 169.933 148.137 154.037 1.00 88.21 170 GLU D C 1
ATOM 12938 O O . GLU D 3 170 ? 169.714 148.605 152.914 1.00 88.21 170 GLU D O 1
ATOM 12944 N N . LEU D 3 171 ? 170.713 147.073 154.222 1.00 84.96 171 LEU D N 1
ATOM 12945 C CA . LEU D 3 171 ? 171.324 146.376 153.097 1.00 84.96 171 LEU D CA 1
ATOM 12946 C C . LEU D 3 171 ? 170.433 145.249 152.593 1.00 84.96 171 LEU D C 1
ATOM 12947 O O . LEU D 3 171 ? 170.443 144.931 151.400 1.00 84.96 171 LEU D O 1
ATOM 12952 N N . GLY D 3 172 ? 169.664 144.630 153.487 1.00 81.54 172 GLY D N 1
ATOM 12953 C CA . GLY D 3 172 ? 168.717 143.617 153.059 1.00 81.54 172 GLY D CA 1
ATOM 12954 C C . GLY D 3 172 ? 167.587 144.202 152.239 1.00 81.54 172 GLY D C 1
ATOM 12955 O O . GLY D 3 172 ? 167.017 143.532 151.376 1.00 81.54 172 GLY D O 1
ATOM 12956 N N . ARG D 3 173 ? 167.240 145.465 152.500 1.00 78.49 173 ARG D N 1
ATOM 12957 C CA . ARG D 3 173 ? 166.239 146.106 151.656 1.00 78.49 173 ARG D CA 1
ATOM 12958 C C . ARG D 3 173 ? 166.840 146.525 150.322 1.00 78.49 173 ARG D C 1
ATOM 12959 O O . ARG D 3 173 ? 166.133 146.595 149.313 1.00 78.49 173 ARG D O 1
ATOM 12967 N N . GLN D 3 174 ? 168.148 146.784 150.283 1.00 74.40 174 GLN D N 1
ATOM 12968 C CA . GLN D 3 174 ? 168.794 147.063 149.005 1.00 74.40 174 GLN D CA 1
ATOM 12969 C C . GLN D 3 174 ? 168.930 145.803 148.164 1.00 74.40 174 GLN D C 1
ATOM 12970 O O . GLN D 3 174 ? 168.805 145.856 146.937 1.00 74.40 174 GLN D O 1
ATOM 12976 N N . LEU D 3 175 ? 169.191 144.666 148.805 1.00 70.54 175 LEU D N 1
ATOM 12977 C CA . LEU D 3 175 ? 169.328 143.403 148.094 1.00 70.54 175 LEU D CA 1
ATOM 12978 C C . LEU D 3 175 ? 168.010 142.912 147.515 1.00 70.54 175 LEU D C 1
ATOM 12979 O O . LEU D 3 175 ? 168.019 142.065 146.616 1.00 70.54 175 LEU D O 1
ATOM 12984 N N . SER D 3 176 ? 166.881 143.429 147.995 1.00 64.44 176 SER D N 1
ATOM 12985 C CA . SER D 3 176 ? 165.576 143.004 147.518 1.00 64.44 176 SER D CA 1
ATOM 12986 C C . SER D 3 176 ? 164.816 144.093 146.780 1.00 64.44 176 SER D C 1
ATOM 12987 O O . SER D 3 176 ? 163.803 143.791 146.142 1.00 64.44 176 SER D O 1
ATOM 12990 N N . GLN D 3 177 ? 165.269 145.343 146.846 1.00 62.56 177 GLN D N 1
ATOM 12991 C CA . GLN D 3 177 ? 164.608 146.427 146.138 1.00 62.56 177 GLN D CA 1
ATOM 12992 C C . GLN D 3 177 ? 165.531 147.192 145.203 1.00 62.56 177 GLN D C 1
ATOM 12993 O O . GLN D 3 177 ? 165.059 148.101 144.514 1.00 62.56 177 GLN D O 1
ATOM 12999 N N . GLY D 3 178 ? 166.820 146.862 145.151 1.00 61.04 178 GLY D N 1
ATOM 13000 C CA . GLY D 3 178 ? 167.787 147.640 144.413 1.00 61.04 178 GLY D CA 1
ATOM 13001 C C . GLY D 3 178 ? 168.119 147.045 143.057 1.00 61.04 178 GLY D C 1
ATOM 13002 O O . GLY D 3 178 ? 167.324 146.341 142.432 1.00 61.04 178 GLY D O 1
ATOM 13003 N N . ARG D 3 179 ? 169.333 147.354 142.598 1.00 60.50 179 ARG D N 1
ATOM 13004 C CA . ARG D 3 179 ? 169.770 146.921 141.276 1.00 60.50 179 ARG D CA 1
ATOM 13005 C C . ARG D 3 179 ? 169.861 145.404 141.181 1.00 60.50 179 ARG D C 1
ATOM 13006 O O . ARG D 3 179 ? 169.588 144.826 140.125 1.00 60.50 179 ARG D O 1
ATOM 13014 N N . ILE D 3 180 ? 170.237 144.738 142.274 1.00 59.02 180 ILE D N 1
ATOM 13015 C CA . ILE D 3 180 ? 170.443 143.295 142.204 1.00 59.02 180 ILE D CA 1
ATOM 13016 C C . ILE D 3 180 ? 169.118 142.562 142.058 1.00 59.02 180 ILE D C 1
ATOM 13017 O O . ILE D 3 180 ? 169.041 141.544 141.362 1.00 59.02 180 ILE D O 1
ATOM 13022 N N . ALA D 3 181 ? 168.047 143.073 142.665 1.00 58.02 181 ALA D N 1
ATOM 13023 C CA . ALA D 3 181 ? 166.749 142.431 142.491 1.00 58.02 181 ALA D CA 1
ATOM 13024 C C . ALA D 3 181 ? 166.249 142.583 141.061 1.00 58.02 181 ALA D C 1
ATOM 13025 O O . ALA D 3 181 ? 165.750 141.620 140.468 1.00 58.02 181 ALA D O 1
ATOM 13027 N N . GLN D 3 182 ? 166.398 143.776 140.481 1.00 56.14 182 GLN D N 1
ATOM 13028 C CA . GLN D 3 182 ? 166.012 143.971 139.087 1.00 56.14 182 GLN D CA 1
ATOM 13029 C C . GLN D 3 182 ? 166.855 143.104 138.162 1.00 56.14 182 GLN D C 1
ATOM 13030 O O . GLN D 3 182 ? 166.357 142.575 137.164 1.00 56.14 182 GLN D O 1
ATOM 13036 N N . LEU D 3 183 ? 168.136 142.924 138.492 1.00 56.04 183 LEU D N 1
ATOM 13037 C CA . LEU D 3 183 ? 169.005 142.132 137.630 1.00 56.04 183 LEU D CA 1
ATOM 13038 C C . LEU D 3 183 ? 168.656 140.655 137.703 1.00 56.04 183 LEU D C 1
ATOM 13039 O O . LEU D 3 183 ? 168.604 139.974 136.675 1.00 56.04 183 LEU D O 1
ATOM 13044 N N . GLU D 3 184 ? 168.395 140.139 138.904 1.00 57.54 184 GLU D N 1
ATOM 13045 C CA . GLU D 3 184 ? 167.994 138.743 139.014 1.00 57.54 184 GLU D CA 1
ATOM 13046 C C . GLU D 3 184 ? 166.622 138.510 138.399 1.00 57.54 184 GLU D C 1
ATOM 13047 O O . GLU D 3 184 ? 166.366 137.434 137.845 1.00 57.54 184 GLU D O 1
ATOM 13053 N N . ALA D 3 185 ? 165.745 139.513 138.442 1.00 51.73 185 ALA D N 1
ATOM 13054 C CA . ALA D 3 185 ? 164.440 139.370 137.808 1.00 51.73 185 ALA D CA 1
ATOM 13055 C C . ALA D 3 185 ? 164.567 139.345 136.291 1.00 51.73 185 ALA D C 1
ATOM 13056 O O . ALA D 3 185 ? 163.953 138.506 135.623 1.00 51.73 185 ALA D O 1
ATOM 13058 N N . GLU D 3 186 ? 165.358 140.262 135.726 1.00 52.53 186 GLU D N 1
ATOM 13059 C CA . GLU D 3 186 ? 165.621 140.219 134.292 1.00 52.53 186 GLU D CA 1
ATOM 13060 C C . GLU D 3 186 ? 166.281 138.909 133.894 1.00 52.53 186 GLU D C 1
ATOM 13061 O O . GLU D 3 186 ? 165.991 138.362 132.828 1.00 52.53 186 GLU D O 1
ATOM 13067 N N . LEU D 3 187 ? 167.164 138.384 134.741 1.00 52.43 187 LEU D N 1
ATOM 13068 C CA . LEU D 3 187 ? 167.855 137.144 134.411 1.00 52.43 187 LEU D CA 1
ATOM 13069 C C . LEU D 3 187 ? 166.888 135.969 134.380 1.00 52.43 187 LEU D C 1
ATOM 13070 O O . LEU D 3 187 ? 166.896 135.171 133.436 1.00 52.43 187 LEU D O 1
ATOM 13075 N N . ALA D 3 188 ? 166.039 135.848 135.403 1.00 50.53 188 ALA D N 1
ATOM 13076 C CA . ALA D 3 188 ? 165.061 134.767 135.413 1.00 50.53 188 ALA D CA 1
ATOM 13077 C C . ALA D 3 188 ? 164.066 134.902 134.272 1.00 50.53 188 ALA D C 1
ATOM 13078 O O . ALA D 3 188 ? 163.683 133.899 133.659 1.00 50.53 188 ALA D O 1
ATOM 13080 N N . LEU D 3 189 ? 163.661 136.129 133.945 1.00 47.25 189 LEU D N 1
ATOM 13081 C CA . LEU D 3 189 ? 162.701 136.313 132.865 1.00 47.25 189 LEU D CA 1
ATOM 13082 C C . LEU D 3 189 ? 163.326 136.035 131.505 1.00 47.25 189 LEU D C 1
ATOM 13083 O O . LEU D 3 189 ? 162.659 135.497 130.618 1.00 47.25 189 LEU D O 1
ATOM 13088 N N . GLN D 3 190 ? 164.605 136.365 131.325 1.00 48.90 190 GLN D N 1
ATOM 13089 C CA . GLN D 3 190 ? 165.273 136.035 130.073 1.00 48.90 190 GLN D CA 1
ATOM 13090 C C . GLN D 3 190 ? 165.476 134.535 129.946 1.00 48.90 190 GLN D C 1
ATOM 13091 O O . GLN D 3 190 ? 165.322 133.971 128.857 1.00 48.90 190 GLN D O 1
ATOM 13097 N N . LYS D 3 191 ? 165.817 133.867 131.050 1.00 52.11 191 LYS D N 1
ATOM 13098 C CA . LYS D 3 191 ? 165.896 132.412 131.026 1.00 52.11 191 LYS D CA 1
ATOM 13099 C C . LYS D 3 191 ? 164.561 131.800 130.631 1.00 52.11 191 LYS D C 1
ATOM 13100 O O . LYS D 3 191 ? 164.511 130.888 129.799 1.00 52.11 191 LYS D O 1
ATOM 13106 N N . LYS D 3 192 ? 163.463 132.303 131.201 1.00 52.55 192 LYS D N 1
ATOM 13107 C CA . LYS D 3 192 ? 162.154 131.741 130.884 1.00 52.55 192 LYS D CA 1
ATOM 13108 C C . LYS D 3 192 ? 161.758 132.029 129.442 1.00 52.55 192 LYS D C 1
ATOM 13109 O O . LYS D 3 192 ? 161.180 131.171 128.768 1.00 52.55 192 LYS D O 1
ATOM 13115 N N . TYR D 3 193 ? 162.066 133.229 128.948 1.00 48.35 193 TYR D N 1
ATOM 13116 C CA . TYR D 3 193 ? 161.741 133.569 127.568 1.00 48.35 193 TYR D CA 1
ATOM 13117 C C . TYR D 3 193 ? 162.515 132.693 126.594 1.00 48.35 193 TYR D C 1
ATOM 13118 O O . TYR D 3 193 ? 161.952 132.182 125.620 1.00 48.35 193 TYR D O 1
ATOM 13127 N N . SER D 3 194 ? 163.810 132.496 126.849 1.00 50.83 194 SER D N 1
ATOM 13128 C CA . SER D 3 194 ? 164.601 131.633 125.979 1.00 50.83 194 SER D CA 1
ATOM 13129 C C . SER D 3 194 ? 164.126 130.191 126.057 1.00 50.83 194 SER D C 1
ATOM 13130 O O . SER D 3 194 ? 164.084 129.490 125.039 1.00 50.83 194 SER D O 1
ATOM 13133 N N . GLU D 3 195 ? 163.740 129.730 127.248 1.00 56.98 195 GLU D N 1
ATOM 13134 C CA . GLU D 3 195 ? 163.288 128.350 127.370 1.00 56.98 195 GLU D CA 1
ATOM 13135 C C . GLU D 3 195 ? 161.954 128.142 126.672 1.00 56.98 195 GLU D C 1
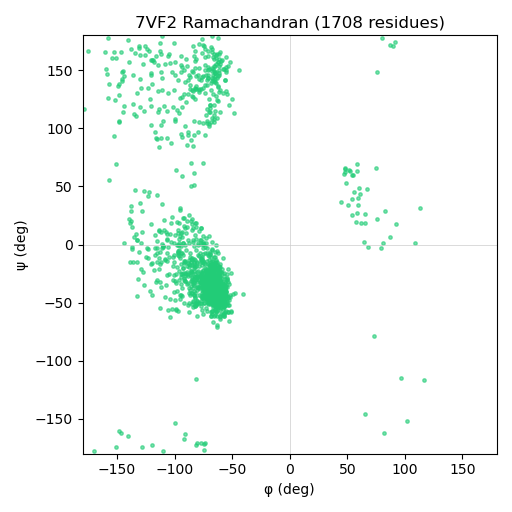ATOM 13136 O O . GLU D 3 195 ? 161.723 127.087 126.077 1.00 56.98 195 GLU D O 1
ATOM 13142 N N . GLU D 3 196 ? 161.081 129.148 126.689 1.00 54.75 196 GLU D N 1
ATOM 13143 C CA . GLU D 3 196 ? 159.814 129.023 125.975 1.00 54.75 196 GLU D CA 1
ATOM 13144 C C . GLU D 3 196 ? 160.026 129.076 124.469 1.00 54.75 196 GLU D C 1
ATOM 13145 O O . GLU D 3 196 ? 159.422 128.297 123.719 1.00 54.75 196 GLU D O 1
ATOM 13151 N N . LEU D 3 197 ? 160.887 129.985 124.011 1.00 50.48 197 LEU D N 1
ATOM 13152 C CA . LEU D 3 197 ? 161.226 130.052 122.596 1.00 50.48 197 LEU D CA 1
ATOM 13153 C C . LEU D 3 197 ? 161.799 128.728 122.106 1.00 50.48 197 LEU D C 1
ATOM 13154 O O . LEU D 3 197 ? 161.428 128.239 121.034 1.00 50.48 197 LEU D O 1
ATOM 13159 N N . LYS D 3 198 ? 162.673 128.104 122.897 1.00 55.62 198 LYS D N 1
ATOM 13160 C CA . LYS D 3 198 ? 163.281 126.850 122.466 1.00 55.62 198 LYS D CA 1
ATOM 13161 C C . LYS D 3 198 ? 162.293 125.693 122.566 1.00 55.62 198 LYS D C 1
ATOM 13162 O O . LYS D 3 198 ? 162.296 124.784 121.727 1.00 55.62 198 LYS D O 1
ATOM 13168 N N . SER D 3 199 ? 161.432 125.707 123.583 1.00 58.62 199 SER D N 1
ATOM 13169 C CA . SER D 3 199 ? 160.439 124.652 123.711 1.00 58.62 199 SER D CA 1
ATOM 13170 C C . SER D 3 199 ? 159.398 124.715 122.605 1.00 58.62 199 SER D C 1
ATOM 13171 O O . SER D 3 199 ? 158.774 123.693 122.303 1.00 58.62 199 SER D O 1
ATOM 13174 N N . SER D 3 200 ? 159.190 125.882 121.998 1.00 55.95 200 SER D N 1
ATOM 13175 C CA . SER D 3 200 ? 158.330 125.934 120.821 1.00 55.95 200 SER D CA 1
ATOM 13176 C C . SER D 3 200 ? 159.098 125.679 119.530 1.00 55.95 200 SER D C 1
ATOM 13177 O O . SER D 3 200 ? 158.522 125.163 118.563 1.00 55.95 200 SER D O 1
ATOM 13180 N N . GLN D 3 201 ? 160.396 125.989 119.497 1.00 55.44 201 GLN D N 1
ATOM 13181 C CA . GLN D 3 201 ? 161.192 125.619 118.333 1.00 55.44 201 GLN D CA 1
ATOM 13182 C C . GLN D 3 201 ? 161.364 124.112 118.233 1.00 55.44 201 GLN D C 1
ATOM 13183 O O . GLN D 3 201 ? 161.537 123.584 117.133 1.00 55.44 201 GLN D O 1
ATOM 13189 N N . ASP D 3 202 ? 161.302 123.401 119.357 1.00 60.93 202 ASP D N 1
ATOM 13190 C CA . ASP D 3 202 ? 161.319 121.943 119.298 1.00 60.93 202 ASP D CA 1
ATOM 13191 C C . ASP D 3 202 ? 160.067 121.405 118.614 1.00 60.93 202 ASP D C 1
ATOM 13192 O O . ASP D 3 202 ? 160.139 120.476 117.797 1.00 60.93 202 ASP D O 1
ATOM 13197 N N . GLU D 3 203 ? 158.907 121.984 118.923 1.00 61.33 203 GLU D N 1
ATOM 13198 C CA . GLU D 3 203 ? 157.685 121.584 118.239 1.00 61.33 203 GLU D CA 1
ATOM 13199 C C . GLU D 3 203 ? 157.745 121.944 116.761 1.00 61.33 203 GLU D C 1
ATOM 13200 O O . GLU D 3 203 ? 157.286 121.175 115.906 1.00 61.33 203 GLU D O 1
ATOM 13206 N N . LEU D 3 204 ? 158.305 123.110 116.439 1.00 55.57 204 LEU D N 1
ATOM 13207 C CA . LEU D 3 204 ? 158.469 123.460 115.033 1.00 55.57 204 LEU D CA 1
ATOM 13208 C C . LEU D 3 204 ? 159.420 122.498 114.331 1.00 55.57 204 LEU D C 1
ATOM 13209 O O . LEU D 3 204 ? 159.236 122.197 113.148 1.00 55.57 204 LEU D O 1
ATOM 13214 N N . ASN D 3 205 ? 160.417 121.978 115.048 1.00 59.65 205 ASN D N 1
ATOM 13215 C CA . ASN D 3 205 ? 161.309 120.980 114.465 1.00 59.65 205 ASN D CA 1
ATOM 13216 C C . ASN D 3 205 ? 160.582 119.666 114.220 1.00 59.65 205 ASN D C 1
ATOM 13217 O O . ASN D 3 205 ? 160.832 118.988 113.218 1.00 59.65 205 ASN D O 1
ATOM 13222 N N . ASP D 3 206 ? 159.679 119.285 115.123 1.00 62.12 206 ASP D N 1
ATOM 13223 C CA . ASP D 3 206 ? 158.870 118.092 114.878 1.00 62.12 206 ASP D CA 1
ATOM 13224 C C . ASP D 3 206 ? 157.973 118.277 113.656 1.00 62.12 206 ASP D C 1
ATOM 13225 O O . ASP D 3 206 ? 157.802 117.355 112.845 1.00 62.12 206 ASP D O 1
ATOM 13230 N N . PHE D 3 207 ? 157.402 119.469 113.498 1.00 55.28 207 PHE D N 1
ATOM 13231 C CA . PHE D 3 207 ? 156.569 119.720 112.326 1.00 55.28 207 PHE D CA 1
ATOM 13232 C C . PHE D 3 207 ? 157.406 119.739 111.051 1.00 55.28 207 PHE D C 1
ATOM 13233 O O . PHE D 3 207 ? 156.935 119.336 109.980 1.00 55.28 207 PHE D O 1
ATOM 13241 N N . ILE D 3 208 ? 158.659 120.185 111.145 1.00 58.68 208 ILE D N 1
ATOM 13242 C CA . ILE D 3 208 ? 159.548 120.118 109.990 1.00 58.68 208 ILE D CA 1
ATOM 13243 C C . ILE D 3 208 ? 159.930 118.677 109.689 1.00 58.68 208 ILE D C 1
ATOM 13244 O O . ILE D 3 208 ? 160.161 118.315 108.531 1.00 58.68 208 ILE D O 1
ATOM 13249 N N . ILE D 3 209 ? 159.983 117.828 110.714 1.00 61.83 209 ILE D N 1
ATOM 13250 C CA . ILE D 3 209 ? 160.151 116.398 110.477 1.00 61.83 209 ILE D CA 1
ATOM 13251 C C . ILE D 3 209 ? 158.967 115.856 109.688 1.00 61.83 209 ILE D C 1
ATOM 13252 O O . ILE D 3 209 ? 159.132 115.070 108.748 1.00 61.83 209 ILE D O 1
ATOM 13257 N N . GLN D 3 210 ? 157.754 116.266 110.064 1.00 59.72 210 GLN D N 1
ATOM 13258 C CA . GLN D 3 210 ? 156.575 115.957 109.253 1.00 59.72 210 GLN D CA 1
ATOM 13259 C C . GLN D 3 210 ? 156.762 116.377 107.797 1.00 59.72 210 GLN D C 1
ATOM 13260 O O . GLN D 3 210 ? 156.546 115.573 106.878 1.00 59.72 210 GLN D O 1
ATOM 13266 N N . LEU D 3 211 ? 157.158 117.632 107.574 1.00 62.14 211 LEU D N 1
ATOM 13267 C CA . LEU D 3 211 ? 157.288 118.141 106.211 1.00 62.14 211 LEU D CA 1
ATOM 13268 C C . LEU D 3 211 ? 158.352 117.384 105.423 1.00 62.14 211 LEU D C 1
ATOM 13269 O O . LEU D 3 211 ? 158.169 117.109 104.233 1.00 62.14 211 LEU D O 1
ATOM 13274 N N . ASP D 3 212 ? 159.469 117.032 106.060 1.00 68.75 212 ASP D N 1
ATOM 13275 C CA . ASP D 3 212 ? 160.520 116.338 105.325 1.00 68.75 212 ASP D CA 1
ATOM 13276 C C . ASP D 3 212 ? 160.171 114.875 105.078 1.00 68.75 212 ASP D C 1
ATOM 13277 O O . ASP D 3 212 ? 160.607 114.302 104.074 1.00 68.75 212 ASP D O 1
ATOM 13282 N N . GLU D 3 213 ? 159.386 114.257 105.963 1.00 69.25 213 GLU D N 1
ATOM 13283 C CA . GLU D 3 213 ? 158.810 112.959 105.631 1.00 69.25 213 GLU D CA 1
ATOM 13284 C C . GLU D 3 213 ? 157.916 113.059 104.406 1.00 69.25 213 GLU D C 1
ATOM 13285 O O . GLU D 3 213 ? 157.938 112.173 103.543 1.00 69.25 213 GLU D O 1
ATOM 13291 N N . GLU D 3 214 ? 157.128 114.132 104.310 1.00 69.88 214 GLU D N 1
ATOM 13292 C CA . GLU D 3 214 ? 156.350 114.360 103.094 1.00 69.88 214 GLU D CA 1
ATOM 13293 C C . GLU D 3 214 ? 157.258 114.501 101.876 1.00 69.88 214 GLU D C 1
ATOM 13294 O O . GLU D 3 214 ? 156.953 113.969 100.800 1.00 69.88 214 GLU D O 1
ATOM 13300 N N . VAL D 3 215 ? 158.374 115.219 102.030 1.00 70.76 215 VAL D N 1
ATOM 13301 C CA . VAL D 3 215 ? 159.332 115.371 100.936 1.00 70.76 215 VAL D CA 1
ATOM 13302 C C . VAL D 3 215 ? 159.842 114.015 100.475 1.00 70.76 215 VAL D C 1
ATOM 13303 O O . VAL D 3 215 ? 159.887 113.728 99.273 1.00 70.76 215 VAL D O 1
ATOM 13307 N N . GLU D 3 216 ? 160.256 113.169 101.416 1.00 75.65 216 GLU D N 1
ATOM 13308 C CA . GLU D 3 216 ? 160.848 111.892 101.032 1.00 75.65 216 GLU D CA 1
ATOM 13309 C C . GLU D 3 216 ? 159.802 110.958 100.437 1.00 75.65 216 GLU D C 1
ATOM 13310 O O . GLU D 3 216 ? 160.106 110.181 99.524 1.00 75.65 216 GLU D O 1
ATOM 13316 N N . GLY D 3 217 ? 158.556 111.044 100.907 1.00 75.20 217 GLY D N 1
ATOM 13317 C CA . GLY D 3 217 ? 157.499 110.257 100.294 1.00 75.20 217 GLY D CA 1
ATOM 13318 C C . GLY D 3 217 ? 157.223 110.680 98.864 1.00 75.20 217 GLY D C 1
ATOM 13319 O O . GLY D 3 217 ? 157.097 109.838 97.967 1.00 75.20 217 GLY D O 1
ATOM 13320 N N . MET D 3 218 ? 157.139 111.990 98.627 1.00 75.18 218 MET D N 1
ATOM 13321 C CA . MET D 3 218 ? 156.943 112.468 97.264 1.00 75.18 218 MET D CA 1
ATOM 13322 C C . MET D 3 218 ? 158.126 112.106 96.378 1.00 75.18 218 MET D C 1
ATOM 13323 O O . MET D 3 218 ? 157.950 111.820 95.191 1.00 75.18 218 MET D O 1
ATOM 13328 N N . GLN D 3 219 ? 159.337 112.084 96.938 1.00 78.73 219 GLN D N 1
ATOM 13329 C CA . GLN D 3 219 ? 160.502 111.721 96.136 1.00 78.73 219 GLN D CA 1
ATOM 13330 C C . GLN D 3 219 ? 160.485 110.241 95.773 1.00 78.73 219 GLN D C 1
ATOM 13331 O O . GLN D 3 219 ? 160.829 109.865 94.645 1.00 78.73 219 GLN D O 1
ATOM 13337 N N . SER D 3 220 ? 160.083 109.384 96.713 1.00 78.43 220 SER D N 1
ATOM 13338 C CA . SER D 3 220 ? 159.930 107.969 96.391 1.00 78.43 220 SER D CA 1
ATOM 13339 C C . SER D 3 220 ? 158.866 107.764 95.320 1.00 78.43 220 SER D C 1
ATOM 13340 O O . SER D 3 220 ? 159.023 106.923 94.423 1.00 78.43 220 SER D O 1
ATOM 13343 N N . THR D 3 221 ? 157.775 108.530 95.392 1.00 78.45 221 THR D N 1
ATOM 13344 C CA . THR D 3 221 ? 156.745 108.419 94.366 1.00 78.45 221 THR D CA 1
ATOM 13345 C C . THR D 3 221 ? 157.269 108.894 93.016 1.00 78.45 221 THR D C 1
ATOM 13346 O O . THR D 3 221 ? 156.953 108.310 91.974 1.00 78.45 221 THR D O 1
ATOM 13350 N N . ILE D 3 222 ? 158.099 109.939 93.019 1.00 79.62 222 ILE D N 1
ATOM 13351 C CA . ILE D 3 222 ? 158.718 110.400 91.779 1.00 79.62 222 ILE D CA 1
ATOM 13352 C C . ILE D 3 222 ? 159.595 109.308 91.191 1.00 79.62 222 ILE D C 1
ATOM 13353 O O . ILE D 3 222 ? 159.580 109.065 89.980 1.00 79.62 222 ILE D O 1
ATOM 13358 N N . LEU D 3 223 ? 160.366 108.627 92.038 1.00 84.49 223 LEU D N 1
ATOM 13359 C CA . LEU D 3 223 ? 161.253 107.574 91.550 1.00 84.49 223 LEU D CA 1
ATOM 13360 C C . LEU D 3 223 ? 160.460 106.422 90.944 1.00 84.49 223 LEU D C 1
ATOM 13361 O O . LEU D 3 223 ? 160.790 105.930 89.856 1.00 84.49 223 LEU D O 1
ATOM 13366 N N . VAL D 3 224 ? 159.410 105.973 91.636 1.00 87.54 224 VAL D N 1
ATOM 13367 C CA . VAL D 3 224 ? 158.639 104.851 91.109 1.00 87.54 224 VAL D CA 1
ATOM 13368 C C . VAL D 3 224 ? 157.897 105.252 89.837 1.00 87.54 224 VAL D C 1
ATOM 13369 O O . VAL D 3 224 ? 157.794 104.456 88.894 1.00 87.54 224 VAL D O 1
ATOM 13373 N N . LEU D 3 225 ? 157.412 106.494 89.759 1.00 87.83 225 LEU D N 1
ATOM 13374 C CA . LEU D 3 225 ? 156.742 106.941 88.545 1.00 87.83 225 LEU D CA 1
ATOM 13375 C C . LEU D 3 225 ? 157.726 107.073 87.394 1.00 87.83 225 LEU D C 1
ATOM 13376 O O . LEU D 3 225 ? 157.376 106.810 86.241 1.00 87.83 225 LEU D O 1
ATOM 13381 N N . GLN D 3 226 ? 158.966 107.462 87.689 1.00 91.25 226 GLN D N 1
ATOM 13382 C CA . GLN D 3 226 ? 159.969 107.568 86.638 1.00 91.25 226 GLN D CA 1
ATOM 13383 C C . GLN D 3 226 ? 160.352 106.195 86.112 1.00 91.25 226 GLN D C 1
ATOM 13384 O O . GLN D 3 226 ? 160.525 106.013 84.902 1.00 91.25 226 GLN D O 1
ATOM 13390 N N . GLN D 3 227 ? 160.476 105.209 87.004 1.00 97.45 227 GLN D N 1
ATOM 13391 C CA . GLN D 3 227 ? 160.770 103.858 86.539 1.00 97.45 227 GLN D CA 1
ATOM 13392 C C . GLN D 3 227 ? 159.609 103.296 85.724 1.00 97.45 227 GLN D C 1
ATOM 13393 O O . GLN D 3 227 ? 159.827 102.641 84.695 1.00 97.45 227 GLN D O 1
ATOM 13399 N N . GLN D 3 228 ? 158.369 103.573 86.140 1.00 99.67 228 GLN D N 1
ATOM 13400 C CA . GLN D 3 228 ? 157.220 103.112 85.368 1.00 99.67 228 GLN D CA 1
ATOM 13401 C C . GLN D 3 228 ? 157.175 103.779 84.001 1.00 99.67 228 GLN D C 1
ATOM 13402 O O . GLN D 3 228 ? 156.915 103.120 82.988 1.00 99.67 228 GLN D O 1
ATOM 13408 N N . LEU D 3 229 ? 157.432 105.086 83.953 1.00 103.17 229 LEU D N 1
ATOM 13409 C CA . LEU D 3 229 ? 157.445 105.798 82.683 1.00 103.17 229 LEU D CA 1
ATOM 13410 C C . LEU D 3 229 ? 158.537 105.267 81.769 1.00 103.17 229 LEU D C 1
ATOM 13411 O O . LEU D 3 229 ? 158.313 105.084 80.571 1.00 103.17 229 LEU D O 1
ATOM 13416 N N . LYS D 3 230 ? 159.720 104.991 82.321 1.00 107.54 230 LYS D N 1
ATOM 13417 C CA . LYS D 3 230 ? 160.814 104.462 81.512 1.00 107.54 230 LYS D CA 1
ATOM 13418 C C . LYS D 3 230 ? 160.464 103.098 80.935 1.00 107.54 230 LYS D C 1
ATOM 13419 O O . LYS D 3 230 ? 160.652 102.848 79.737 1.00 107.54 230 LYS D O 1
ATOM 13425 N N . GLU D 3 231 ? 159.960 102.192 81.778 1.00 111.30 231 GLU D N 1
ATOM 13426 C CA . GLU D 3 231 ? 159.668 100.850 81.290 1.00 111.30 231 GLU D CA 1
ATOM 13427 C C . GLU D 3 231 ? 158.523 100.862 80.280 1.00 111.30 231 GLU D C 1
ATOM 13428 O O . GLU D 3 231 ? 158.599 100.184 79.250 1.00 111.30 231 GLU D O 1
ATOM 13434 N N . THR D 3 232 ? 157.483 101.671 80.517 1.00 112.18 232 THR D N 1
ATOM 13435 C CA . THR D 3 232 ? 156.389 101.750 79.550 1.00 112.18 232 THR D CA 1
ATOM 13436 C C . THR D 3 232 ? 156.828 102.437 78.262 1.00 112.18 232 THR D C 1
ATOM 13437 O O . THR D 3 232 ? 156.351 102.087 77.177 1.00 112.18 232 THR D O 1
ATOM 13441 N N . ARG D 3 233 ? 157.758 103.388 78.350 1.00 115.14 233 ARG D N 1
ATOM 13442 C CA . ARG D 3 233 ? 158.221 104.086 77.158 1.00 115.14 233 ARG D CA 1
ATOM 13443 C C . ARG D 3 233 ? 159.070 103.174 76.283 1.00 115.14 233 ARG D C 1
ATOM 13444 O O . ARG D 3 233 ? 158.883 103.125 75.060 1.00 115.14 233 ARG D O 1
ATOM 13452 N N . GLN D 3 234 ? 160.004 102.437 76.890 1.00 119.74 234 GLN D N 1
ATOM 13453 C CA . GLN D 3 234 ? 160.778 101.473 76.113 1.00 119.74 234 GLN D CA 1
ATOM 13454 C C . GLN D 3 234 ? 159.897 100.338 75.606 1.00 119.74 234 GLN D C 1
ATOM 13455 O O . GLN D 3 234 ? 160.130 99.817 74.508 1.00 119.74 234 GLN D O 1
ATOM 13461 N N . GLN D 3 235 ? 158.870 99.961 76.373 1.00 124.94 235 GLN D N 1
ATOM 13462 C CA . GLN D 3 235 ? 157.926 98.953 75.906 1.00 124.94 235 GLN D CA 1
ATOM 13463 C C . GLN D 3 235 ? 157.182 99.434 74.670 1.00 124.94 235 GLN D C 1
ATOM 13464 O O . GLN D 3 235 ? 156.990 98.672 73.720 1.00 124.94 235 GLN D O 1
ATOM 13470 N N . LEU D 3 236 ? 156.753 100.696 74.667 1.00 126.12 236 LEU D N 1
ATOM 13471 C CA . LEU D 3 236 ? 156.082 101.244 73.495 1.00 126.12 236 LEU D CA 1
ATOM 13472 C C . LEU D 3 236 ? 157.036 101.329 72.309 1.00 126.12 236 LEU D C 1
ATOM 13473 O O . LEU D 3 236 ? 156.654 101.031 71.172 1.00 126.12 236 LEU D O 1
ATOM 13478 N N . ALA D 3 237 ? 158.284 101.739 72.554 1.00 129.90 237 ALA D N 1
ATOM 13479 C CA . ALA D 3 237 ? 159.268 101.788 71.475 1.00 129.90 237 ALA D CA 1
ATOM 13480 C C . ALA D 3 237 ? 159.444 100.416 70.830 1.00 129.90 237 ALA D C 1
ATOM 13481 O O . ALA D 3 237 ? 159.379 100.277 69.600 1.00 129.90 237 ALA D O 1
ATOM 13483 N N . GLN D 3 238 ? 159.643 99.383 71.653 1.00 133.37 238 GLN D N 1
ATOM 13484 C CA . GLN D 3 238 ? 159.858 98.050 71.103 1.00 133.37 238 GLN D CA 1
ATOM 13485 C C . GLN D 3 238 ? 158.595 97.494 70.454 1.00 133.37 238 GLN D C 1
ATOM 13486 O O . GLN D 3 238 ? 158.680 96.859 69.398 1.00 133.37 238 GLN D O 1
ATOM 13492 N N . TYR D 3 239 ? 157.419 97.740 71.039 1.00 135.61 239 TYR D N 1
ATOM 13493 C CA . TYR D 3 239 ? 156.187 97.241 70.440 1.00 135.61 239 TYR D CA 1
ATOM 13494 C C . TYR D 3 239 ? 155.909 97.908 69.104 1.00 135.61 239 TYR D C 1
ATOM 13495 O O . TYR D 3 239 ? 155.416 97.253 68.182 1.00 135.61 239 TYR D O 1
ATOM 13504 N N . GLN D 3 240 ? 156.225 99.198 68.973 1.00 137.08 240 GLN D N 1
ATOM 13505 C CA . GLN D 3 240 ? 156.089 99.849 67.677 1.00 137.08 240 GLN D CA 1
ATOM 13506 C C . GLN D 3 240 ? 157.083 99.280 66.676 1.00 137.08 240 GLN D C 1
ATOM 13507 O O . GLN D 3 240 ? 156.709 98.951 65.544 1.00 137.08 240 GLN D O 1
ATOM 13513 N N . GLN D 3 241 ? 158.347 99.124 67.081 1.00 139.70 241 GLN D N 1
ATOM 13514 C CA . GLN D 3 241 ? 159.348 98.599 66.159 1.00 139.70 241 GLN D CA 1
ATOM 13515 C C . GLN D 3 241 ? 159.080 97.150 65.762 1.00 139.70 241 GLN D C 1
ATOM 13516 O O . GLN D 3 241 ? 159.590 96.703 64.729 1.00 139.70 241 GLN D O 1
ATOM 13522 N N . GLN D 3 242 ? 158.295 96.411 66.547 1.00 142.37 242 GLN D N 1
ATOM 13523 C CA . GLN D 3 242 ? 157.902 95.065 66.135 1.00 142.37 242 GLN D CA 1
ATOM 13524 C C . GLN D 3 242 ? 156.642 95.089 65.275 1.00 142.37 242 GLN D C 1
ATOM 13525 O O . GLN D 3 242 ? 156.647 94.609 64.137 1.00 142.37 242 GLN D O 1
ATOM 13531 N N . GLN D 3 243 ? 155.550 95.641 65.805 1.00 146.38 243 GLN D N 1
ATOM 13532 C CA . GLN D 3 243 ? 154.264 95.601 65.124 1.00 146.38 243 GLN D CA 1
ATOM 13533 C C . GLN D 3 243 ? 154.149 96.596 63.976 1.00 146.38 243 GLN D C 1
ATOM 13534 O O . GLN D 3 243 ? 153.074 96.694 63.376 1.00 146.38 243 GLN D O 1
ATOM 13540 N N . SER D 3 244 ? 155.211 97.336 63.652 1.00 146.27 244 SER D N 1
ATOM 13541 C CA . SER D 3 244 ? 155.204 98.081 62.400 1.00 146.27 244 SER D CA 1
ATOM 13542 C C . SER D 3 244 ? 155.617 97.192 61.233 1.00 146.27 244 SER D C 1
ATOM 13543 O O . SER D 3 244 ? 155.126 97.364 60.111 1.00 146.27 244 SER D O 1
ATOM 13546 N N . GLN D 3 245 ? 156.514 96.235 61.481 1.00 147.78 245 GLN D N 1
ATOM 13547 C CA . GLN D 3 245 ? 156.884 95.265 60.458 1.00 147.78 245 GLN D CA 1
ATOM 13548 C C . GLN D 3 245 ? 156.049 93.994 60.530 1.00 147.78 245 GLN D C 1
ATOM 13549 O O . GLN D 3 245 ? 155.978 93.260 59.539 1.00 147.78 245 GLN D O 1
ATOM 13555 N N . ALA D 3 246 ? 155.414 93.720 61.670 1.00 148.25 246 ALA D N 1
ATOM 13556 C CA . ALA D 3 246 ? 154.627 92.502 61.837 1.00 148.25 246 ALA D CA 1
ATOM 13557 C C . ALA D 3 246 ? 153.136 92.762 61.635 1.00 148.25 246 ALA D C 1
ATOM 13558 O O . ALA D 3 246 ? 152.494 92.116 60.800 1.00 148.25 246 ALA D O 1
ATOM 13560 N N . SER D 3 247 ? 152.575 93.701 62.389 1.00 149.15 247 SER D N 1
ATOM 13561 C CA . SER D 3 247 ? 151.153 94.010 62.283 1.00 149.15 247 SER D CA 1
ATOM 13562 C C . SER D 3 247 ? 150.886 95.010 61.163 1.00 149.15 247 SER D C 1
ATOM 13563 O O . SER D 3 247 ? 150.387 94.649 60.096 0.00 149.15 247 SER D O 1
#

InterPro domains:
  IPR016024 Armadillo-type fold [SSF48371] (612-1492)
  IPR026736 Protein virilizer [PTHR23185] (1-1801)
  IPR031801 Virilizer, N-terminal [PF15912] (6-266)

Sequence (1716 aa):
VPPMTYDPYDRELVPLLYFSCPYKTTFEIEISRMKDQGPDKENSGAIEASVKLTELLDLYREDRGAKWVTALEEIPSLIIKGLSYLQLKNTKQDSLGQLVDWTMQALNLQVALRQPIALNVRQLKAGTKLVSSLAECGAQGVTGLLQAGVISGLFELLFADHVSSSLKLNAFKALDSVISMTEGMEAFLRGRQNEKSGYQKLLELILLDQTVRVVTAGSAILQKCHFYEVLSEIKRLGDHLAEKTSSISEGEIERLINLLEEVFHLMETAPHTMIQQPVKSFPTMARITGPPERDDPYPVLFRYLHSHHFLELVTLLLSIPVTSAHPGVLQATKDVLKFLAQSQKGLLFFMSEYEATNLLIRALCHFYDQDEEEGLQSDGVIDDAFALWLQDSTQTLQCITELFSHFQRCTASEETDHSDLLGTLHNLYLITFNPVGRSAVGHVFSLEKNLQSLITLMEYYSKEALGDSKSKKSVAYNYACILILVVVQSSSDVQMLEQHAASLLKLCKADENNAKLQELGKWLEPLKNLRFEINCIPNLIEYVKQNIDNLMTPEGVGLTTALRVLCNVACPPPPVEGQQKDLKWNLAVIQLFSAEGMDTFIRVLQKLNSILTQPWRLHVNMGTTLHRVTTISMARCTLTLLKTMLTELLRGGSFEFKDMRVPSALVTLHMLLCSIPLSGRLDSDEQKIQNDIIDILLTFTQGVNEKLTISEETLANNTWSLMLKEVLSSILKVPEGFFSGLILLSELLPLPLPMQTTQVIEPHDISVALNTRKLWSMHLHVQAKLLQEIVRSFSGTTCQPIQHMLRRICVQLCDLASPTALLIMRTVLDLIVEDLQSTSEDKEKQYTSQTTRLLALLDALASHKACKLAILHLINGTIKGDERYAEIFQDLLALVRSPGDSVIRQQCVEYVTSILQSLCDQDIALILPSSSEGSISELEQLSNSLPNKELMTSICDCLLATLANSESSYNCLLTCVRTMMFLAEHDYGLFHLKSSLRKNSSALHSLLKRVVSTFSKDTGELASSFLEFMRQILNSDTSRTMSINAAELKQLLQSKEESPENLFLELEKLVLEHSKDDDNLDSLLDSVVGLKQMLESSGDPLPLSDQDVEPVLSAPESLQNLFNNRTAYVLADVMDDQLKSMWFTPFQAEEIDTDLDLVKVDLIELSEKCCSDFDLHSELERSFLSEPSSPGRTKTPLDVIDVDWSGLMPKHPKEPREPGAALLKFTPGAVMLRVGISKKLAGSELFAKVKETCQRLLEKPKDADNLFEHELGALNMAALLRKEERASLLSNLGPCCKALCFRRDSAIRKQLVKNEKGTIKQAYTSAPMVDNELLRLSLRLFKRKTTCQQQQESARRENILVMRLATKEQEMQECTTQIQYLKQVQQPSVAQLRSTMVDPAINLFFLKMKGELEQTKDKLEQAQNELSAWKFTPDSQTGKKLMAKCRMLIQENQELGRQLSQGRIAQLEAELALQKKYSEELKSSQDELNDFIIQLDEEVEGMQSTILVLQQQLKETRQQLAQYQQQQSQASQQQQESARRENILVMRLATKEQEMQECTTQIQYLKQVQQPSVAQLRSTMVDPAINLFFLKMKGELEQTKDKLEQAQNELSAWKFTPDSQTGKKLMAKCRMLIQENQELGRQLSQGRIAQLEAELALQKKYSEELKSSQDELNDFIIQLDEEVEGMQSTILVLQQQLKETRQQLAQYQQQQSQAS

Secondary structure (DSSP, 8-state):
---SS--TTSS-----SSSPPSSS-HHHHHHHHHHHS-S-TTHHHHHHHHHHHHHHHTTSSS--SHHHHHHHTTGGGTIIIIIHHHHHTT--S-HHHHHHHHHHHHS-HHHHTTS-STTHHHHHHHHHHHHHHHHTTHHHHHHHHHHTTSHHHHHHHTTSSS--HHHHHHHHHHHHHHTTSHHHHHHHHS--TTS--HHHHHHHHHTS---HHHHHHHHHHHHHHHHHHHHHHHHHHHHHHHHHHH---HHHHHHHHHHHHHHHHHHHTHHHHTS---TT----SEE-SS-S----SHHHHHHHHHHTTHHHHHHHHHHSHHHHH-HHHHHHHHHHHHHHTTSHHHHHHHHHSHHHHHHHHHHHHHHHHHHHHHS-SSSSS----HHHHHHHHHHHHHHHHHHHTTTSSSSSS--S--HHHHHHHHHHHGGGGSHHHHHHHHHHTTSTT-THHHHHHHHHHTTTSSSS-SSS--HHHHHHHHHHHHHHHH-S-THHHHHHHHHHHHHHHH-SS-TTHHHHHHHHGGGTT--SSTTSHHHHHHHHHHSTT-SSSTTSTHHHHHHHHHHHTTSPPPP-TTPPEESHHHHHHHHHHHS--SHHHHHHHHHHHHHHHHHHHTT--S-SHHHHHHHHHHHHHHHHHHHHHHHHHTTSSS------SHHHHHHHHHIIIII--TTSS--HHHHHHHHHHHHHHHTTSSS--GGGSSSHHHHTTSHHHHHHHHHHTTTSS-TTSHHHHHHHHHHHSPPPSPEEESSPPPHHHHHHHHHHHHHHHHHHTTSHHHHHHHHHHSTT---HHHHHHHHHHHHHTTSS-HHHHHHHHHHHHHHHHHHHSSS--SSPPP--HHHHHHHHHHHHHHTSHHHHHHHHHHHS---SS-HHHHHHHHHHHHHHTS--S-SSHHHHHHHHHHHHHHHS-TTSSSS----SSSS--HHHHHTTTS--HHHHHHHHHHHHHHHH-TTS-HHHHHHHHHHHHHHTTSHHHHHHHHHHHTT-TTHHHHHHHHHHHT--SSTHHHHHHHHHHHHHHHSTT---S----HHHHHHHHTTSTTHHHHHHHHHHHHHTS-SSS-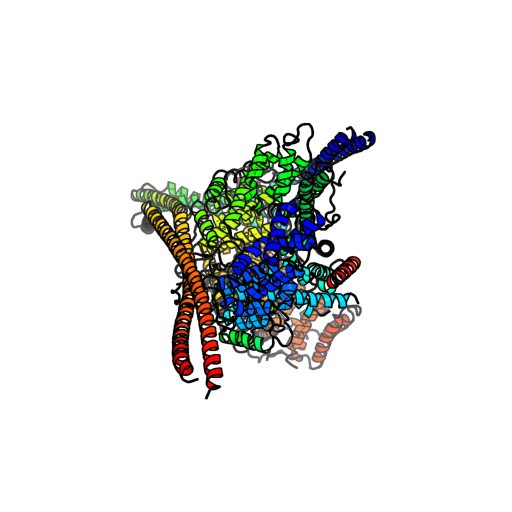THHHHHHHHHHHHHHHHHTS-S--PPP--PPP---PPPPPHHHHHHS---EEE-SS--HHHHTTTS-S--SSSS--S----EEE-TTHHHHSSS----HHHHHHHHHSS--SSSS---/-----------SPSSSS-PPPPTT-SGGGGSHHHHHHHH---HHHH-HHHHHHHHHHHHTT---HHHHHSS--SSSHHHHHHHHHHHHHHHTTTTS-SSSSPPP-HHHHHHHHHHHT--TTS-PPPPP-------HHHHHHHHHHHHHHHH-/-HHHHHHHHHHHHHHHHHHHHHHHHHHHHHHHHHT----HHHHHHHHHTS-HHHHHHHHHHHHHHHHHHHHHHHHHHHHHHHT--TTSHHHHHHHHHHHHHHHHHHHHHHHTSHHHHHHHHHHHHHHHHHHHHHHHHHHHHHHHHHHHHHHHHHHHHHHHHHHHHHHHHHHHHHHHHHHSSS--/--SHHHHHHHHHHHHHHHHHHHHHHHHHHHHHHHHHS----HHHHTSEEE-HHHHHHHHHHHHHHHHHHHHHHHHHHHHHHSPP-HHHHHHHHHHHHHHHHHHHHHHHHHHHHHSHHHHHHHHHHHHHHHHHHHHHHHHHHHHHHHHHHHHHHHHHHHHHHHHHHHHHHHHHHHHHHHHHTT--

Organism: Homo sapiens (NCBI:txid9606)

Radius of gyration: 40.68 Å; Cα contacts (8 Å, |Δi|>4): 2431; chains: 4; bounding box: 96×100×136 Å

GO terms:
  GO:0005515 protein binding (F, IPI)
  GO:0005654 nucleoplasm (C, IDA)
  GO:0016607 nuclear speck (C, IDA)
  GO:0036396 RNA N6-methyladenosine methyltransferase complex (C, IDA)
  GO:0016604 nuclear body (C, IDA)
  GO:0006397 mRNA processing (P, IDA)
  GO:0003723 RNA binding (F, HDA)
  GO:0006397 mRNA processing (P, IMP)

B-factor: mean 83.35, std 30.9, range [38.5, 169.82]

Foldseek 3Di:
DDPLDDDLLPDAFDFFDFDDALQQFLLRVQLVCCVPVDDDCVCVVQPVLQVVLVVLCVVPVPPLAPVLLVVLQVNLVRCRRRVSCCVNVVVPPPSLLSLLVLLLCLLDLVNLVVYDDPCSVSSNLSSLSSLLSQLSNPPVSLVSNVVVPLLVSLLCLLPDPPHDVLSLLSSLSSLLSSCLAVVSLVCQVDPDPPDDHSLRSLVVSLVPPDDQLNVLSSQLCVLVSVLLVLLVVLLVLLVVVVVVQVVDDPVVLVVNLVSLLVNLLSLVCNQQGNWRFHSFFGLDLATDIDDPDTDGSVSSSLSSCVVSVVLLSLLCLLPPVVNVVDPSSVVSNLSNLVVLLQAPNSLSSCSNVRVSNSSNLVSNVVCVVVCVVPHVAFFDDHDDPSSSLSSLLNLLVSLLSVLVVVVVVCVVHNDPDDVVNVVSLSVLLSLCPDLSSLLSLLSNCQHDCSLVSLLVVQVVCCVVAVGQHNPDRPVSSVSSLVSVQSSLLQHLQCVSCLVCLVSLCVSLVSDVPDPRSVLVNLLSVLVVPDHLELVCLLSLLCLLQVVVVQDQHSNNLNNLVSLSSLLNHAFDDDDRPSDRHYCVNVSSLVSCVVSPNVVSLLSSLQVLLVWLVQCQVVVVLQPDVSSVSSSLSSLLSSLSSLLSNLVSVCVPPLDADAPLSLLLSLLRVLLRQVFDDVSQHHDPSSVSSLVSSLSSLCSQVGSCDPVQQPDPVSLCRRSNLSSVCSLLVQCPPDVSSVRSSLVRLLVNFDAADAAAAQDDDPPVVLVVVLVVLVVVLSSVLSVLVSLLVSLLPLQQAQPLLSLVSSLSCLQSQLRSFLVSVLSSLVSLLVNLLVQQPPVDDPDATDFDVSNLSSLLSLLSQCLAARNVLSLQVLLQPPDPVRPSSVVVLLSLLVCLLCVDDDPRSLSNNLSNLSNLLSQLALCRYQQHDDPDPPGDDPLQSCLQRHHADVVLLSSLLSLQSNQQPLSHDLSSLQSSLSSLLSLLLALQSQVSNVVSCLVVLQRLLSNLVSCLVDPAPVSLSSLVSSLVSVCSQDVVVCNYDDGDALQQVVQSNPPDPCSLVSLVSVLVVLVVHPVPDDPSSVVSNVSSVVSVVSVVVDHHNDHDDDPDDHDHHDNHDDRRVSSVPGNRYDNHPDDDVVSVVPPDGSDDPDPSNDPCSVPDDDDVQVVQVVDDHDDRVVVVVCVSPVPFNHRTRGDD/DPDDDDDPPDLADPCPVPDDDDVPCVCVCVPLLNVCLQFFDADVPCDDVRVVVNLVVNLVVDPDVVCSVVQDPHRHGVLRNVQSVLVVCLVVLRSHEDDNHDHDDPVSVVVNVVQVPADPVRDDDDDDDDDDDDDVVVVVVVVVVVVVVVVD/DVVVVVVVVVVVVVVVVVVVVVVVVVVVVVCCVVVPPDDPVVVVCCVPPVPPVVPVVVVVVVVVVVVVVVVVVVVVVVVLVVVADCPDPSNVVVVVVVVVVVVVVVVVCVCVDPVVVVVVVVVVVVVVVVVVVVVVVVVVVVVVVVVVVVVVVVVVVVVVVVVVVCVVVVVVVVVCCVVVVVPD/DDCVVVVVVVVVVVVVVVVVVVVVVVVVVVVCCVPPVDDDDPVVVVVDDDDPVVVVVVVVCVVVVVVVVVVVVVVVVVVVVDDDDPVVVVVVVVVVVVVVCVVVVVVVVCCCCPHPVVVVVVVVVVVVVVVVVVVVVVVVVVVVVVVVVVVVVVVVVVVVVVVVVCVVVVVVVVVVCVPVVVVD

Nearest PDB structures (foldseek):
  7vf2-assembly1_B  TM=1.007E+00  e=2.858E-27  Homo sapiens
  4erp-assembly1_F-2  TM=1.960E-01  e=9.965E+00  Escherichia coli K-12
  7vf2-assembly1_A  TM=1.001E+00  e=0.000E+00  Homo sapiens
  7vf5-assembly1_A  TM=9.844E-01  e=0.000E+00  Homo sapiens
  7yg4-assembly1_A  TM=9.699E-01  e=1.260E-77  Homo sapiens